Protein 6OR5 (pdb70)

Sequence (2058 aa):
DVLIEWVAIYPQIYDILEHINYVPSNTLQRLRLHQPWSKIDYDVWFLYASDEIRETCKVKYYGETKTYGEVFVLENERISQLHRLFVSERAEHLKNLLFDALPLVELGGNVFFNSHVPLPCSLVLTKSTQENLNRITPYLVQKRPILLAGPEGIGKKFLITQIAAKLGQQIIRIHLSDSTDPKMLIGTYTWQPGVLTQAVITGWILFTNIEHEVLSVLLPLLEKRQLVIPSRGETIYAKGSFQMFATSSMKTKILGQRLWQILDLTYQPDECVEVVSTLYPVLSIICPTLYSVYKDIFDLFSSKIYRRLCLRDFYKFIKRVAFLYHKVFKEAIDMFGAFIPSRDGFDLVVRNVAIELNIPPEKALQLPVFQNLEHNINIGRCSLKKLSTIRNSYAFTSSSLGLLEQLAAGVQTNEPLLLVGETGTGKTTTIQLLAGLLGQKVTVINMSQQTESSDMLGSTLGLPLHERFIDIFEQTFSSKKNAKFISMASTSARRFRWKTCLKIWKEACKLSKTVLNQVELRNQWAKFEKEVEDFEKVLTVEGALVKAVRSGHWVLLDEINLASLETLEPIGQLLSPHKNFRLFGCMNPEPSFRSRFTEIYVHSPDQNLDDLLSIIQKYIGSNEHVIREVAELYQVAKSLSLDPHYTVRTLSRTLSYVTEIAPIYGLRRSLYEGFCMSFLTLLDHTSESLLYNHVVRFTLNRDQQNAILKQIPKVPDYIAFCHYWLRRGPVEEQEHYIITPFVQKNLLNIARACSTRMPILIQGPTSSGKTSMIEYVAKKTGHKFVRINNHEHTDLQEYIGTYVTDDNGSLSFREGVLVEALRNGYWIVLDELNLAPTDVLEALNRLLDDNRELFIPQVLVKPHPEFMLFATQNPGRKHLSRAFRNRFLEIHFDDIPENELETILHKRCKIAPSYAAKIVQVFRELSLRRNSFATLRDLFRWAFREAVGYQQLAENGYMLLAERARDQKDKLAVQEVIEKVMSKVVWTRPMIRLFCLVWRCLLAKEPVLLVGDTGCGKTTVCQILAECLHKELHIINAHTENGDIIGAQRPVRNRSAVNYSLHSQLCEKFNVIDDLIEKFEKLNLIERQIIKHDGALVTAMKQFFLLDEISLADDSVLERLNSVLELSRTLTLAVSLTAKDGFAFFATMNPGGKKELSPALRNRFTEIWVPTEDILKIVEGKLHNNKIELARPLVEYAKWHANEYLYTDVISIRDVLSAVEFINACEILDLNLVLFNAVSMVFIDALLASLHAERQRCFAKLNELAHTDTTLMNASKVLRALQVLKPILLEGSPGVGKTSLITALARETGHQLVRINLSDQTDLMDLFGSDVPVEAPFLAAMRNGHWVLLDELNLASQSVLEGLNACLDHRNEAYIPELDKVFHPNFRVFAAQNPQGLPRSFINRFSVVYVEALKEKDMIEIAACNYHQVNEDWRLKIIKFMFRLQDNIEKDISGSPWEFNLRDTLRWLQLLNDAADYLEVMVLHRMRTVEDRVRTCELFKEVFDIDYEPRTIGFSLSSQCFKVGHSLLVRDQKTLLDSQNILQSQLPVLESVITCINKKWPCILVGDTATGKTCILRLLAAIAGAKIKEMAVNSDTDTMDLIDISRKASELFTDLSQQLLNIVIKYRNFDIFRETSLYTLTTSQAFTLLQKVVDQLDETLVHSLGDIHEKARKLLAEFSASPAGGYLLKAVEEGHWFVLDNANLCSPAVLDRLNSLLELIVNEKTTEDGHPKTIKPHPNFRLFLTVNPVYGELSRAMRNRGVEIFLLKEALTEIDKKQMSLLEPAPISSAVDTLASNISYIKYVFETMGNYMYIAHAIILALFSPRQLKLLRKVLTLKNLVQKIYCADYFNHMDLKASRFMDIYEYPVQLREVVGLIQTINDFQSVILTSHLELPETYASGLLFVSAHEILDLTEEVNTYLLKSASAVYGSTPSLWNLLNQFSKFLIEIASSNIVYKLDVIRHFLKLVVLWKNIYVWTSRFYCYTKMLGEWMFTKLLESFLPKDSLEKFSELQTVESLRHYLESLYKESQILEIAESLNSGKVNSVMRRLVSTEISN

Organism: Schizosaccharomyces pombe (strain 972 / ATCC 24843) (NCBI:txid284812)

Radius of gyration: 47.48 Å; Cα contacts (8 Å, |Δi|>4): 2976; chains: 1; bounding box: 121×160×94 Å

B-factor: mean 97.22, std 44.59, range [20.84, 339.74]

Foldseek 3Di:
DCLCVCCPLFACLVVVVVVVPNDADQVRLVPPVLDQDDFRLPCCCLFLAQFCSQLVPWGQCLVDHIDGNLCVLVVLQVSLVSLQVCVPVCSLVVVVVSVVVDAQWQAFLHTHHAPADAAPQPQDDDFLLNVVSVQPVRVLRNLAAEEEAEDPDPCVVVSVCSVCNSPNDDAAEAADDPVDDCPLVQRDPLHDHHNVVVCLQVHDYEYEPPPNLCVVQCVVCLVDNWGCPPFLFDTGDSPHSHRYYYYDNDDDDCCNVRGHYDYGDGDLLSLLVRVVVVVVVVVDCLLVLVVVLLVVVVVLCCVDDPEHCDSLLSVVLSLLVVVCVVPPCLVSCLLSVLVDQDVVSSVVSSVSSCVSPPDDDCVSVQHAFWPADQLTGDQDVATHRADDADDALADADSLLSVLLVSLRSCQVRPFFEAAAAADVCVVVSVQRSLNSSGAQDALAPQDQAVAADQQPHDDCDCLQVLLFLVLVLCVVQPHLLFCPLLLVCSAQCSLPVRQVNLVSLQQVLVVLVVSPVPVVSVVSSVVSSVVSVLVNVSVVDGHSVNCCQVRPHAQAHEAPVRHDPNCVVVVVSVVPPHDRYHPHYYHYPDNVSVNRGSYRYRDQPPDDLCSVLRLLCSLPVDDVLVVLVSVLLSVLQVCQVVPVVLDDCLSVVLSNQLVQCVVQLDDNLLSQLLSCLLSPQPHDDCVSVVVSCVSSCVSQDVVSVVVSFPSPVNLPPADWDDTSTHAHAADQAAADLLDADDLRVVVLVSVRSVQHGAEEEEAEAVLQCPVSSVVRVCSRHLDAELELEAWAQDDCCSAQNFDGADLRHHGGGPDGRNVVCLQPPNAYEPEQCLNPNSPCVVVVVVCVPDRFQCPVVRTGRPDDGRYHYYYHYDCPNRGDDVVVVPSGSYHYSYHDDQVSQLVSCVRVAPDDPQLSSVLSVLLVVLVVVPVDDSRCLLVNVLRNLPPDPDSVSSLVSSLVLVVFRPPDVVVNVVSNVSSVVRPLADDDDQCVVVLVVVVSCLVVLAAEEEEADDPFQQVVSVNRVCNVVVHDADEAEADRQQLCQQQKHDGQDDCPVVVVVVVVLVVAPPHVPVVSVVVSVVVVVNVVNVSSMGHNLSVLLVVAYAHEQCQRGDSVSLVQVLVCHDPAAFRADVGTGGGHPSHHHNYYHYDDVRRGGHVCSVVSHSYGYGYDCVVLVNLQSVADDPLHCLSVLVQVLLQCLQCPPVRDRDSPVLLVNVLRQLSNLPPDDDSLVSSVLSCVQRRQVVDVCCSVVVSVVSVVSSVVSPVFDLLVVLVVSVVSQLSGQFAEEAAEDDDPPCVSVVVCCVVPPNAAEQQAAAAEPADVCNQCPPSRSPCPSNLVCQVAAHAREYHDPQRYDVVVLVVLLQCGDLAFGQDDPSGGTRHNNSRHYYYYPDPDHRDPSSVSRGGYRYRYAADQVRLLVVCVVLCPLDPSVVLSLLSVLLVVVVVVCVPDDNPDPSDSDSVLSSVLSVVSNPQVQLNLLLVLLQRADVVSSVVSQVSCCVRVVDHNDDQFWFWQQDNQWTAIFRAIARQTQARSSDDADDLQQCSSQLRSVRVVVVVLFAAEAEAAPPQDRCVSVVVSCNSSRQAEDEDAQASLDDLQAALHLSSLVLVLLVVLLVLVSSLCSPPVDDDQCVSVLNVVSPDVVVVCVLVNVVSLVPDVSNVVSNVVNNVSVVVNVCVPDDDSDYNLVVCQQPQHEYEHEQNAHRDLVSVVLVVCPSVPFHFGDPDDDPDRRTRNPCNNYHNHYYHHVPDHGHDVNVVSRGRRRYGDHDCFDLSVCARVVSNPSAHQQPRSRVSNNLVRVLVVVLVLQPVPCLLSLLVSVQWRFPVSLVVLCVPQVVSVVNVVVSVVCVVPVCPCLVVLCCVVVVVRDHDDDGRGQQSVVSNCVVVVVVVPCSNVVSSLLSSLQSLLVVLLVVLVVLVVVSVVLSVQVVVHDHLVNLLSNLLSVLSVVLNDVVCSSVPVCSLLVVLVSLLSVVVVVVVVCPVVSLVVNVVSLVVPDDSCVSNVVSSVSSCVVNDPCSVVVSVVVLVVSLVVVQSSVCSRRRDRDGSVNVVSVVVNVD

InterPro domains:
  IPR002035 von Willebrand factor, type A [PS50234] (4505-4707)
  IPR003593 AAA+ ATPase domain [SM00382] (151-262)
  IPR003593 AAA+ ATPase domain [SM00382] (466-719)
  IPR003593 AAA+ ATPase domain [SM00382] (893-1042)
  IPR003593 AAA+ ATPase domain [SM00382] (1185-1391)
  IPR003593 AAA+ ATPase domain [SM00382] (1558-1710)
  IPR011704 ATPase, dynein-related, AAA domain [PF07728] (155-269)
  IPR011704 ATPase, dynein-related, AAA domain [PF07728] (469-515)
  IPR011704 ATPase, dynein-related, AAA domain [PF07728] (625-711)
  IPR011704 ATPase, dynein-related, AAA domain [PF07728] (897-1032)
  IPR011704 ATPase, dynein-related, AAA domain [PF07728] (1188-1234)
  IPR011704 ATPase, dynein-related, AAA domain [PF07728] (1290-1382)
  IPR011704 ATPase, dynein-related, AAA domain [PF07728] (1562-1700)
  IPR011704 ATPase, dynein-related, AAA domain [PF07728] (2007-2095)
  IPR012099 Midasin [PIRSF010340] (1-4716)
  IPR027417 P-loop containing nucleoside triphosphate hydrolase [G3DSA:3.40.50.300] (137-291)
  IPR027417 P-loop containing nucleoside triphosphate hydrolase [G3DSA:3.40.50.300] (455-727)
  IPR027417 P-loop containing nucleoside triphosphate hydrolase [G3DSA:3.40.50.300] (879-1050)
  IPR027417 P-loop containing nucleoside triphosphate hydrolase [G3DSA:3.40.50.300] (1160-1386)
  IPR027417 P-loop containing nucleoside triphosphate hydrolase [G3DSA:3.40.50.300] (1547-1717)

Nearest PDB structures (foldseek):
  6or5-assembly1_A  TM=1.000E+00  e=0.000E+00  Schizosaccharomyces pombe
  6orb-assembly1_A  TM=8.348E-01  e=0.000E+00  Schizosaccharomyces pombe
  8ptk-assembly1_e  TM=3.835E-01  e=3.503E-18  Homo sapiens
  7ksl-assembly1_F  TM=4.244E-01  e=6.475E-04  Homo sapiens
  7ksm-assembly1_F  TM=3.230E-01  e=1.663E-04  Homo sapiens

Secondary structure (DSSP, 8-state):
-GGGGGTTTS-THHHHHHHHS----HHHHHHTT--SS----S-THHHH-SSTTGGGS--S-TTSS---STTHHHHTTHHHHHHHHTT--THHHHHHHHT------B-SSS-B--TT---------SSHHHHHHHHHHHHHHHT--B-----TTS-HHHHHHHHHHHTT----EEE--TT--STTTT--------SHHHHHHH--EEEES----TTTTTHHHHHSS----TTTT------S---EEEE-SS--STHHHHSB-------GGGHHHHHHHH-GGG-STHHHHHHHHHHHHHHHH---------HHHHHHHHHHHHHHTT--THHHHHHTT---SSHHHHHHHHHHHHHHSSS--TTGGG------SSS----SS------S---------HHHHHHHHHHHHHHHHT--B----SSS-HHHHHHHHHHHHT---EE--BTTSS-SHHHH----SHHHHHHHHHHHHHHHSS-TTTSHHHHHHHHHTTTT-TTTHHHHHHHHHHHHHHT---HHHHHHHHHHHHHHHHHHHH-----HHHHHHHHT-EE--B-TTS--S-THHHHHHHH---SS---B-B-----SSTTSS-------TT-SSSHHHHHHHHHH---HHHHHHHHHHHHHHHGGG----S-TTHHHHHHHHHHHTTTTT--HHHHHHHHHHTTSSS-S-THHHHHHHHHHHHH--HHHHHHHT--TTTS------SSS------------S----HHHHHHHHHHHHHTT---EEEES-STT-HHHHHHHHHTSSS---EEEE--SS--HHHHT------SSS--SS---SHHHHHHS---EEEETGGG--SSHHHHHHHTTTSSS------------SS--EEE------SPPPTTGGGSS--EE-----HHHHHHHHHHHS---TTHHHHHHHHHHHHHHH------HHHHHHHHHH---SSHHHHHHHHHHHHTSS-SSHHHHHHHHHHHHH-------HHHHHHHHHHHHHHHHT-----BS-TTSSHHHHHHHHHHHTT---EEEE----TTHHHH---PPPPTHHHHHHHHHHTTSSS---HHHHHHHHH--HHHHHHT----HHHHHHH--EEEESGGGS-SHHHHHHHHHHSS---B----B----SS----------------HHHHHTS---B---HHHHHHHHHHS-SS--TTHHHHHHHHHHHHHHSS------HHHHHHHHHHHHT--SS-HHHHHHHHHIIIIITT--THHHHHHHHHHHHHHHH---SHHHHHHHHHHHHHTSSSPEEE---TT--THHHHTTTTTSTT--EEEEE--SS--THHHH--------HHHHHHHS--EEEEE-GGGS-TTHHHHHHHHT-SSPP--SSSSS----TT--EEE--------TTTTTTSEEE------HHHHHHHHTTTTTSS-HHHHHHHHHHHHHHHHHHTTS---------HHHHHHHHHHHTT---HHHHTTSS---SHHHHHHHHHHHHHHH-S---------EE-SS-EE-SS-----------------GGGHHHHHHHHHHHHTT--EEE-S-TTSSSHHHHHHHHHHHT--EEEEETTS---HHHH--HHHHHHHHHHHHHHHHHHHHHHSTT---THHHHHHHHT---TTHHHHHHHHHH--HHHHHHHHHHHHHHHHGGGTTS------HHHHTTSS-EEEEETTTSS-HHHHHHHHHHH------SSS-SS--------TT--EEEE--SSSPPPPHHHHTTSEE--------HHHHHHHTTTSSS--SS--SSHHHHHHHHHHHHTTS----HHHHHHHHHHHS-HHHHHHHHHT--HHHHHHHHHHHHHHHSSSSHHHHHHHHHHSS---SS---SHHHHHHSTTTTTTT--HHHHHHHHHHHHHHHHHHHHHHHHH--HHHHHHHTT---S-SHHHHHHHHHHHHHHHH--HHHHT--HHHHHHHHHHHHHHHHHH--THHHHHHHHHHHHH---HHHHHHHHHHHHHHHH----HHHHHHHHHHHHHHHHHHHHHHHTSSS--HHHHHHHHHHH-

GO terms:
  GO:0016887 ATP hydrolysis activity (F, EXP)
  GO:1902626 assembly of large subunit precursor of preribosome (P, EXP)
  GO:0120330 rixosome complex (C, IPI)

Solvent-accessible surface area: 121661 Å² total; per-residue (Å²): 132,83,52,41,96,43,28,100,44,49,39,52,49,40,58,43,65,45,82,88,88,76,100,74,67,66,50,40,27,74,60,70,64,90,76,96,78,92,77,61,86,90,61,40,56,93,36,26,14,44,46,67,66,22,29,59,53,69,30,58,52,51,74,92,66,85,55,57,34,27,12,53,37,66,52,58,40,64,66,18,58,43,40,48,66,60,95,124,144,70,67,32,62,61,34,73,69,49,66,94,120,141,84,53,86,38,89,62,60,49,44,47,45,42,89,74,71,93,52,108,63,93,67,87,66,103,38,30,49,52,65,28,58,64,58,57,19,66,24,77,40,64,67,50,32,29,31,28,44,19,90,110,65,47,35,41,81,48,58,46,54,24,62,13,19,84,32,24,28,89,42,64,82,63,42,46,48,98,79,56,78,60,53,61,40,45,16,69,72,152,115,60,98,18,56,60,37,48,24,27,79,100,33,30,26,26,36,41,57,54,63,107,87,61,71,31,64,61,44,42,52,59,92,34,60,29,40,80,38,103,79,59,38,57,73,40,94,20,95,63,56,35,42,60,32,35,33,39,73,68,99,102,58,73,47,56,80,64,12,48,79,39,86,35,74,66,66,74,90,39,44,53,68,48,29,46,80,85,30,86,102,37,89,67,71,72,40,38,44,54,49,60,25,33,62,39,52,50,70,71,62,118,150,89,76,101,73,78,68,49,53,70,48,40,58,52,40,36,56,48,44,56,70,46,68,103,130,149,54,48,62,32,49,62,65,71,27,45,59,38,116,42,88,79,30,43,61,55,43,42,65,29,25,40,87,55,53,86,98,94,60,75,92,56,76,96,131,121,80,59,68,70,94,89,60,12,22,43,24,35,120,26,69,39,90,26,75,100,86,94,97,152,78,85,97,67,24,89,47,30,43,40,50,36,25,46,55,27,54,24,85,74,47,100,58,27,31,27,31,34,32,111,55,78,37,34,49,59,50,38,49,55,41,32,39,49,34,12,32,72,52,63,37,73,41,79,28,57,74,55,65,35,55,63,36,42,64,86,156,63,90,48,42,51,63,45,23,54,53,47,33,64,32,40,76,79,70,36,59,63,72,55,10,31,71,45,54,43,54,45,40,81,26,38,84,96,57,54,72,44,31,33,63,40,27,63,58,48,29,64,38,30,72,84,78,129,139,81,79,74,52,60,62,59,28,60,65,38,32,66,64,22,63,65,50,41,72,80,64,118,124,93,4,53,57,57,56,11,60,96,84,35,12,14,32,16,42,28,35,64,69,67,61,66,103,28,67,42,70,37,35,48,66,82,90,127,149,81,112,83,71,38,57,44,17,15,30,56,114,111,100,75,50,63,60,77,32,63,49,29,48,52,93,66,66,56,97,72,102,68,21,30,39,49,62,26,64,71,47,64,60,132,103,86,72,39,60,58,37,35,65,20,54,26,52,54,50,67,62,58,89,84,128,122,88,75,56,56,46,59,55,62,68,18,33,63,44,23,58,59,47,37,105,64,41,30,63,81,24,39,14,41,48,41,15,28,51,76,58,36,50,70,78,112,67,73,76,56,41,63,60,28,61,58,29,13,43,84,41,83,110,88,83,50,59,63,67,67,67,66,17,83,87,23,40,74,132,113,53,58,40,98,56,82,23,35,35,55,39,113,87,113,46,84,96,81,104,58,78,77,29,91,49,51,51,64,49,38,57,58,53,31,59,50,60,80,61,133,83,33,33,30,35,17,45,85,48,51,21,36,57,67,44,46,44,50,48,18,23,55,17,29,16,60,45,40,62,45,64,30,32,51,84,18,67,63,76,51,43,48,10,66,41,90,35,74,82,81,35,38,48,68,81,59,66,27,50,51,44,50,16,24,87,66,36,38,12,26,20,59,24,40,44,28,43,34,34,93,65,35,50,46,67,59,62,69,52,74,91,52,108,36,40,43,90,63,140,103,72,66,40,83,43,95,84,27,60,73,35,30,24,39,50,75,150,123,97,71,97,65,56,79,81,61,74,86,74,32,72,61,39,51,42,88,76,68,58,70,77,20,45,36,62,47,44,42,77,89,17,105,69,49,103,74,45,31,50,39,54,25,60,32,57,50,39,59,70,79,91,119,161,107,77,99,26,54,57,45,49,61,47,21,40,86,57,41,104,41,88,51,81,81,48,22,43,60,30,41,37,65,46,68,60,28,51,42,103,59,84,80,69,34,64,59,46,61,63,33,28,80,94,79,128,119,83,77,110,48,92,96,44,53,92,33,46,65,52,48,60,65,22,69,94,57,81,41,31,23,34,32,45,18,54,94,70,49,32,60,80,69,24,40,62,43,47,22,59,89,71,100,65,86,48,53,79,56,95,48,122,137,76,72,28,54,32,37,37,47,42,91,88,57,59,92,67,83,64,67,75,56,32,69,66,38,33,83,92,42,85,86,59,156,104,88,79,34,49,64,49,40,77,91,123,124,54,71,65,64,58,84,57,49,110,77,10,44,41,42,57,16,20,88,114,42,22,18,42,43,51,43,39,50,49,48,65,81,35,41,63,45,53,52,61,47,35,81,113,66,26,43,40,85,104,139,69,75,78,32,79,70,95,53,38,40,61,38,21,19,23,57,76,98,114,68,51,76,55,12,79,67,41,60,40,52,23,49,40,36,48,65,111,124,86,52,53,26,64,54,21,68,67,65,31,45,111,88,59,74,77,34,22,66,28,43,41,64,28,31,58,49,35,19,71,84,55,100,83,64,120,62,63,63,56,83,52,42,62,58,22,15,58,40,43,52,38,46,113,84,87,70,76,70,57,26,29,52,58,16,38,46,64,37,48,38,64,78,102,131,85,69,44,68,65,53,46,62,59,45,52,54,37,42,67,92,44,103,157,51,70,29,52,56,64,30,40,62,46,52,69,57,26,78,68,40,92,42,23,33,14,45,53,34,94,88,74,80,59,56,65,63,55,74,66,44,17,101,98,40,117,82,38,64,70,27,78,37,81,35,51,77,111,31,44,34,66,78,51,43,35,105,88,87,42,71,149,101,72,44,29,53,10,41,67,64,37,14,32,17,35,34,38,36,52,57,55,39,50,97,61,29,33,51,25,69,60,43,68,50,62,98,78,70,19,81,31,92,82,77,60,81,55,59,92,62,117,88,37,65,43,32,24,28,47,49,92,137,110,59,59,91,80,43,67,78,68,33,38,74,24,46,38,93,94,73,52,74,86,11,31,50,59,78,31,72,104,37,47,106,58,31,72,73,84,56,28,58,44,46,29,61,36,31,56,61,48,27,74,64,44,92,84,84,110,71,116,92,100,65,61,57,46,65,65,56,30,63,62,25,23,72,67,63,56,89,118,136,61,71,49,46,59,75,76,44,46,53,34,79,58,83,82,15,36,66,58,40,39,63,49,38,47,90,58,59,86,72,93,66,93,99,73,48,20,15,81,33,55,47,59,90,42,27,34,22,43,106,22,65,39,95,20,94,93,29,62,50,76,64,111,63,55,56,52,50,35,48,24,88,41,48,12,25,40,26,46,17,71,79,79,99,46,35,20,29,32,30,20,55,73,94,41,42,28,82,47,43,38,40,36,51,18,21,52,39,12,34,34,59,58,80,56,49,31,27,50,84,41,61,56,90,60,49,78,92,56,46,26,66,34,34,60,43,34,63,62,49,31,63,45,48,60,72,48,58,51,94,64,89,96,91,69,113,70,50,57,58,32,31,70,61,20,75,124,106,106,40,85,81,49,71,66,53,34,61,49,43,82,125,115,85,67,60,64,76,39,19,71,70,39,49,63,56,25,74,70,51,86,65,72,106,79,105,84,108,104,78,57,50,54,59,13,34,62,58,43,20,18,32,24,39,32,59,28,20,56,29,51,79,73,30,42,60,58,60,33,81,47,60,118,73,72,41,88,58,103,108,50,109,108,83,76,58,84,41,46,87,42,44,92,73,36,45,72,25,36,26,26,28,74,98,49,50,84,54,54,67,70,39,52,37,54,37,35,62,22,25,38,84,98,84,80,32,92,51,9,50,51,20,82,79,19,88,69,52,54,61,24,39,39,40,43,79,31,31,52,5,22,32,57,17,52,33,69,41,54,67,82,70,86,121,150,91,58,47,39,54,40,19,31,64,77,46,47,53,31,58,73,14,53,68,31,55,54,88,86,107,131,64,64,78,69,44,47,70,40,32,72,56,34,97,80,61,66,50,88,55,37,46,56,47,46,62,70,42,48,72,101,55,80,68,97,114,90,79,40,39,51,36,47,50,27,26,70,40,44,71,50,35,82,76,94,82,39,55,36,40,43,47,59,45,42,36,44,36,37,38,29,11,59,59,34,35,68,63,29,69,82,51,112,114,76,41,64,48,10,25,67,41,85,132,120,94,101,47,35,52,21,57,37,59,57,32,36,18,63,11,34,43,67,54,43,87,105,87,77,40,56,83,84,114,64,21,64,50,58,46,54,40,42,30,27,56,56,30,44,81,82,84,68,150,70,75,71,64,47,42,69,55,60,33,60,35,46,87,97,156,81,77,60,43,50,29,27,61,66,7,43,66,54,20,63,87,71,97,142,93,61,46,64,67,53,36,64,58,55,39,66,65,36,41,64,32,19,48,70,32,15,55,71,56,37,41,64,100,71,24,38,59,29,67,53,30,61,73,63,74,89,129

Structure (mmCIF, N/CA/C/O backbone):
data_6OR5
#
_entry.id   6OR5
#
_cell.length_a   1.00
_cell.length_b   1.00
_cell.length_c   1.00
_cell.angle_alpha   90.00
_cell.angle_beta   90.00
_cell.angle_gamma   90.00
#
_symmetry.space_group_name_H-M   'P 1'
#
loop_
_entity.id
_entity.type
_entity.pdbx_description
1 polymer Midasin
2 non-polymer 'PHOSPHOAMINOPHOSPHONIC ACID-ADENYLATE ESTER'
#
loop_
_atom_site.group_PDB
_atom_site.id
_atom_site.type_symbol
_atom_site.label_atom_id
_atom_site.label_alt_id
_atom_site.label_comp_id
_atom_site.label_asym_id
_atom_site.label_entity_id
_atom_site.label_seq_id
_atom_site.pdbx_PDB_ins_code
_atom_site.Cartn_x
_atom_site.Cartn_y
_atom_site.Cartn_z
_atom_site.occupancy
_atom_site.B_iso_or_equiv
_atom_site.auth_seq_id
_atom_site.auth_comp_id
_atom_site.auth_asym_id
_atom_site.auth_atom_id
_atom_site.pdbx_PDB_model_num
ATOM 1 N N . ASP A 1 2 ? 199.05900 156.35100 113.87200 1.000 68.97000 2 ASP A N 1
ATOM 2 C CA . ASP A 1 2 ? 200.25400 157.18000 113.82500 1.000 68.97000 2 ASP A CA 1
ATOM 3 C C . ASP A 1 2 ? 200.40300 158.00300 115.10200 1.000 68.97000 2 ASP A C 1
ATOM 4 O O . ASP A 1 2 ? 200.39700 157.45700 116.20100 1.000 68.97000 2 ASP A O 1
ATOM 6 N N . VAL A 1 3 ? 200.50200 159.32700 114.95700 1.000 67.81000 3 VAL A N 1
ATOM 7 C CA . VAL A 1 3 ? 200.88000 160.18300 116.07500 1.000 67.81000 3 VAL A CA 1
ATOM 8 C C . VAL A 1 3 ? 199.76400 160.40900 117.07800 1.000 67.81000 3 VAL A C 1
ATOM 9 O O . VAL A 1 3 ? 199.97200 161.11300 118.06900 1.000 67.81000 3 VAL A O 1
ATOM 11 N N . LEU A 1 4 ? 198.58800 159.82000 116.85800 1.000 63.61000 4 LEU A N 1
ATOM 12 C CA . LEU A 1 4 ? 197.49900 159.90600 117.82400 1.000 63.61000 4 LEU A CA 1
ATOM 13 C C . LEU A 1 4 ? 197.75400 159.05000 119.05100 1.000 63.61000 4 LEU A C 1
ATOM 14 O O . LEU A 1 4 ? 197.06700 159.21100 120.06400 1.000 63.61000 4 LEU A O 1
ATOM 16 N N . ILE A 1 5 ? 198.78000 158.19800 119.01100 1.000 58.14000 5 ILE A N 1
ATOM 17 C CA . ILE A 1 5 ? 199.26800 157.55700 120.22400 1.000 58.14000 5 ILE A CA 1
ATOM 18 C C . ILE A 1 5 ? 199.90500 158.58100 121.14800 1.000 58.14000 5 ILE A C 1
ATOM 19 O O . ILE A 1 5 ? 200.20200 158.27600 122.30700 1.000 58.14000 5 ILE A O 1
ATOM 21 N N . GLU A 1 6 ? 200.17500 159.78100 120.63000 1.000 65.41000 6 GLU A N 1
ATOM 22 C CA . GLU A 1 6 ? 200.31900 161.02000 121.37400 1.000 65.41000 6 GLU A CA 1
ATOM 23 C C . GLU A 1 6 ? 199.30700 161.10900 122.50000 1.000 65.41000 6 GLU A C 1
ATOM 24 O O . GLU A 1 6 ? 199.68000 161.24300 123.66400 1.000 65.41000 6 GLU A O 1
ATOM 26 N N . TRP A 1 7 ? 198.02500 160.98900 122.18100 1.000 65.61000 7 TRP A N 1
ATOM 27 C CA . TRP A 1 7 ? 197.05800 160.96200 123.26900 1.000 65.61000 7 TRP A CA 1
ATOM 28 C C . TRP A 1 7 ? 196.69600 159.54700 123.67500 1.000 65.61000 7 TRP A C 1
ATOM 29 O O . TRP A 1 7 ? 195.51900 159.31000 123.97300 1.000 65.61000 7 TRP A O 1
ATOM 31 N N . VAL A 1 8 ? 197.66700 158.62200 123.66100 1.000 58.55000 8 VAL A N 1
ATOM 32 C CA . VAL A 1 8 ? 197.42500 157.18700 123.79300 1.000 58.55000 8 VAL A CA 1
ATOM 33 C C . VAL A 1 8 ? 196.72800 156.83500 125.09500 1.000 58.55000 8 VAL A C 1
ATOM 34 O O . VAL A 1 8 ? 195.58700 156.36200 125.08400 1.000 58.55000 8 VAL A O 1
ATOM 36 N N . ALA A 1 9 ? 197.37500 157.06000 126.23100 1.000 48.02000 9 ALA A N 1
ATOM 37 C CA . ALA A 1 9 ? 196.71100 156.74100 127.48200 1.000 48.02000 9 ALA A CA 1
ATOM 38 C C . ALA A 1 9 ? 195.93300 157.91800 128.02900 1.000 48.02000 9 ALA A C 1
ATOM 39 O O . ALA A 1 9 ? 195.49800 157.86400 129.18500 1.000 48.02000 9 ALA A O 1
ATOM 41 N N . ILE A 1 10 ? 195.75700 158.97000 127.22900 1.000 56.90000 10 ILE A N 1
ATOM 42 C CA . ILE A 1 10 ? 195.05700 160.17900 127.64500 1.000 56.90000 10 ILE A CA 1
ATOM 43 C C . ILE A 1 10 ? 193.60100 159.84200 127.90200 1.000 56.90000 10 ILE A C 1
ATOM 44 O O . ILE A 1 10 ? 193.12300 159.92900 129.03600 1.000 56.90000 10 ILE A O 1
ATOM 46 N N . TYR A 1 11 ? 192.90700 159.41900 126.86600 1.000 56.55000 11 TYR A N 1
ATOM 47 C CA . TYR A 1 11 ? 191.61600 158.77700 127.01800 1.000 56.55000 11 TYR A CA 1
ATOM 48 C C . TYR A 1 11 ? 191.86700 157.30500 127.28700 1.000 56.55000 11 TYR A C 1
ATOM 49 O O . TYR A 1 11 ? 193.00700 156.84500 127.35000 1.000 56.55000 11 TYR A O 1
ATOM 51 N N . PRO A 1 12 ? 190.82700 156.52700 127.44200 1.000 62.02000 12 PRO A N 1
ATOM 52 C CA . PRO A 1 12 ? 191.01600 155.09200 127.66900 1.000 62.02000 12 PRO A CA 1
ATOM 53 C C . PRO A 1 12 ? 191.43600 154.34800 126.42000 1.000 62.02000 12 PRO A C 1
ATOM 54 O O . PRO A 1 12 ? 191.80000 154.94200 125.40100 1.000 62.02000 12 PRO A O 1
ATOM 56 N N . GLN A 1 13 ? 191.35800 153.02500 126.48500 1.000 73.68000 13 GLN A N 1
ATOM 57 C CA . GLN A 1 13 ? 191.99800 152.15200 125.50900 1.000 73.68000 13 GLN A CA 1
ATOM 58 C C . GLN A 1 13 ? 191.27400 152.07400 124.16900 1.000 73.68000 13 GLN A C 1
ATOM 59 O O . GLN A 1 13 ? 191.52000 151.14300 123.39400 1.000 73.68000 13 GLN A O 1
ATOM 61 N N . ILE A 1 14 ? 190.34700 153.00500 123.92400 1.000 74.35000 14 ILE A N 1
ATOM 62 C CA . ILE A 1 14 ? 189.80000 153.22800 122.58900 1.000 74.35000 14 ILE A CA 1
ATOM 63 C C . ILE A 1 14 ? 190.92100 153.41200 121.57600 1.000 74.35000 14 ILE A C 1
ATOM 64 O O . ILE A 1 14 ? 190.91900 152.80300 120.49900 1.000 74.35000 14 ILE A O 1
ATOM 66 N N . TYR A 1 15 ? 191.90100 154.25000 121.91400 1.000 69.16000 15 TYR A N 1
ATOM 67 C CA . TYR A 1 15 ? 193.06400 154.39800 121.05400 1.000 69.16000 15 TYR A CA 1
ATOM 68 C C . TYR A 1 15 ? 193.88400 153.11900 121.00400 1.000 69.16000 15 TYR A C 1
ATOM 69 O O . TYR A 1 15 ? 194.41300 152.76500 119.94500 1.000 69.16000 15 TYR A O 1
ATOM 71 N N . ASP A 1 16 ? 193.96600 152.39500 122.12200 1.000 68.59000 16 ASP A N 1
ATOM 72 C CA . ASP A 1 16 ? 194.64500 151.10600 122.10900 1.000 68.59000 16 ASP A CA 1
ATOM 73 C C . ASP A 1 16 ? 193.88100 150.08600 121.28000 1.000 68.59000 16 ASP A C 1
ATOM 74 O O . ASP A 1 16 ? 194.49000 149.22800 120.63500 1.000 68.59000 16 ASP A O 1
ATOM 76 N N . ILE A 1 17 ? 192.55700 150.19400 121.23600 1.000 63.65000 17 ILE A N 1
ATOM 77 C CA . ILE A 1 17 ? 191.78700 149.28200 120.40500 1.000 63.65000 17 ILE A CA 1
ATOM 78 C C . ILE A 1 17 ? 191.97000 149.61900 118.93500 1.000 63.65000 17 ILE A C 1
ATOM 79 O O . ILE A 1 17 ? 192.05800 148.72500 118.08500 1.000 63.65000 17 ILE A O 1
ATOM 81 N N . LEU A 1 18 ? 192.02500 150.91200 118.61500 1.000 65.50000 18 LEU A N 1
ATOM 82 C CA . LEU A 1 18 ? 192.28700 151.33100 117.24600 1.000 65.50000 18 LEU A CA 1
ATOM 83 C C . LEU A 1 18 ? 193.66600 150.89400 116.79800 1.000 65.50000 18 LEU A C 1
ATOM 84 O O . LEU A 1 18 ? 193.87300 150.58400 115.62000 1.000 65.50000 18 LEU A O 1
ATOM 86 N N . GLU A 1 19 ? 194.61400 150.86200 117.73000 1.000 71.31000 19 GLU A N 1
ATOM 87 C CA . GLU A 1 19 ? 195.90700 150.25500 117.45700 1.000 71.31000 19 GLU A CA 1
ATOM 88 C C . GLU A 1 19 ? 195.76900 148.75800 117.22100 1.000 71.31000 19 GLU A C 1
ATOM 89 O O . GLU A 1 19 ? 196.41400 148.20100 116.32600 1.000 71.31000 19 GLU A O 1
ATOM 91 N N . HIS A 1 20 ? 194.91900 148.09600 118.00500 1.000 73.63000 20 HIS A N 1
ATOM 92 C CA . HIS A 1 20 ? 194.72400 146.66000 117.85400 1.000 73.63000 20 HIS A CA 1
ATOM 93 C C . HIS A 1 20 ? 194.01400 146.30300 116.55900 1.000 73.63000 20 HIS A C 1
ATOM 94 O O . HIS A 1 20 ? 194.03000 145.13500 116.16300 1.000 73.63000 20 HIS A O 1
ATOM 96 N N . ILE A 1 21 ? 193.37300 147.26700 115.90500 1.000 72.04000 21 ILE A N 1
ATOM 97 C CA . ILE A 1 21 ? 192.98100 147.06700 114.51600 1.000 72.04000 21 ILE A CA 1
ATOM 98 C C . ILE A 1 21 ? 194.22400 146.90900 113.65100 1.000 72.04000 21 ILE A C 1
ATOM 99 O O . ILE A 1 21 ? 194.45000 145.85800 113.04500 1.000 72.04000 21 ILE A O 1
ATOM 101 N N . ASN A 1 22 ? 195.06900 147.93700 113.62200 1.000 72.03000 22 ASN A N 1
ATOM 102 C CA . ASN A 1 22 ? 196.30700 147.88800 112.84700 1.000 72.03000 22 ASN A CA 1
ATOM 103 C C . ASN A 1 22 ? 197.26500 148.93400 113.38500 1.000 72.03000 22 ASN A C 1
ATOM 104 O O . ASN A 1 22 ? 196.95700 150.12700 113.32200 1.000 72.03000 22 ASN A O 1
ATOM 106 N N . TYR A 1 23 ? 198.41800 148.50400 113.89900 1.000 69.74000 23 TYR A N 1
ATOM 107 C CA . TYR A 1 23 ? 199.44000 149.44700 114.34100 1.000 69.74000 23 TYR A CA 1
ATOM 108 C C . TYR A 1 23 ? 200.80200 148.78100 114.31600 1.000 69.74000 23 TYR A C 1
ATOM 109 O O . TYR A 1 23 ? 200.91700 147.55700 114.37100 1.000 69.74000 23 TYR A O 1
ATOM 111 N N . VAL A 1 24 ? 201.83300 149.61600 114.26400 1.000 63.82000 24 VAL A N 1
ATOM 112 C CA . VAL A 1 24 ? 203.21600 149.15500 114.22600 1.000 63.82000 24 VAL A CA 1
ATOM 113 C C . VAL A 1 24 ? 204.02500 149.96100 115.23000 1.000 63.82000 24 VAL A C 1
ATOM 114 O O . VAL A 1 24 ? 203.49000 150.88500 115.85400 1.000 63.82000 24 VAL A O 1
ATOM 116 N N . PRO A 1 25 ? 205.29400 149.65200 115.42100 1.000 57.92000 25 PRO A N 1
ATOM 117 C CA . PRO A 1 25 ? 206.09200 150.42400 116.37900 1.000 57.92000 25 PRO A CA 1
ATOM 118 C C . PRO A 1 25 ? 206.91500 151.53300 115.74400 1.000 57.92000 25 PRO A C 1
ATOM 119 O O . PRO A 1 25 ? 206.96600 151.67600 114.51900 1.000 57.92000 25 PRO A O 1
ATOM 121 N N . SER A 1 26 ? 207.54900 152.32900 116.59600 1.000 50.59000 26 SER A N 1
ATOM 122 C CA . SER A 1 26 ? 208.58400 153.29200 116.22800 1.000 50.59000 26 SER A CA 1
ATOM 123 C C . SER A 1 26 ? 209.53500 153.37800 117.41500 1.000 50.59000 26 SER A C 1
ATOM 124 O O . SER A 1 26 ? 209.53800 152.49900 118.28000 1.000 50.59000 26 SER A O 1
ATOM 126 N N . ASN A 1 27 ? 210.35800 154.41900 117.46400 1.000 41.04000 27 ASN A N 1
ATOM 127 C CA . ASN A 1 27 ? 211.26300 154.54000 118.59600 1.000 41.04000 27 ASN A CA 1
ATOM 128 C C . ASN A 1 27 ? 210.50900 154.95900 119.84300 1.000 41.04000 27 ASN A C 1
ATOM 129 O O . ASN A 1 27 ? 210.37600 154.19000 120.80300 1.000 41.04000 27 ASN A O 1
ATOM 131 N N . THR A 1 28 ? 209.95800 156.16300 119.82200 1.000 42.75000 28 THR A N 1
ATOM 132 C CA . THR A 1 28 ? 209.23200 156.65500 120.97500 1.000 42.75000 28 THR A CA 1
ATOM 133 C C . THR A 1 28 ? 207.84500 156.05400 121.07200 1.000 42.75000 28 THR A C 1
ATOM 134 O O . THR A 1 28 ? 207.25700 156.06300 122.15600 1.000 42.75000 28 THR A O 1
ATOM 136 N N . LEU A 1 29 ? 207.31700 155.53400 119.96700 1.000 43.77000 29 LEU A N 1
ATOM 137 C CA . LEU A 1 29 ? 206.01300 154.88700 120.00400 1.000 43.77000 29 LEU A CA 1
ATOM 138 C C . LEU A 1 29 ? 206.08900 153.58900 120.78300 1.000 43.77000 29 LEU A C 1
ATOM 139 O O . LEU A 1 29 ? 205.38300 153.40400 121.78000 1.000 43.77000 29 LEU A O 1
ATOM 141 N N . GLN A 1 30 ? 206.97800 152.69000 120.36200 1.000 44.52000 30 GLN A N 1
ATOM 142 C CA . GLN A 1 30 ? 207.19700 151.46500 121.11300 1.000 44.52000 30 GLN A CA 1
ATOM 143 C C . GLN A 1 30 ? 207.83500 151.73300 122.45700 1.000 44.52000 30 GLN A C 1
ATOM 144 O O . GLN A 1 30 ? 207.78300 150.86600 123.33200 1.000 44.52000 30 GLN A O 1
ATOM 146 N N . ARG A 1 31 ? 208.45400 152.89700 122.64000 1.000 44.25000 31 ARG A N 1
ATOM 147 C CA . ARG A 1 31 ? 208.73400 153.32800 123.99700 1.000 44.25000 31 ARG A CA 1
ATOM 148 C C . ARG A 1 31 ? 207.44300 153.54500 124.76200 1.000 44.25000 31 ARG A C 1
ATOM 149 O O . ARG A 1 31 ? 207.33200 153.16200 125.93000 1.000 44.25000 31 ARG A O 1
ATOM 151 N N . LEU A 1 32 ? 206.44700 154.13700 124.11500 1.000 46.99000 32 LEU A N 1
ATOM 152 C CA . LEU A 1 32 ? 205.27600 154.59300 124.85600 1.000 46.99000 32 LEU A CA 1
ATOM 153 C C . LEU A 1 32 ? 204.27600 153.46500 125.08900 1.000 46.99000 32 LEU A C 1
ATOM 154 O O . LEU A 1 32 ? 204.06400 153.03300 126.22600 1.000 46.99000 32 LEU A O 1
ATOM 156 N N . ARG A 1 33 ? 203.68200 152.95100 124.01400 1.000 53.11000 33 ARG A N 1
ATOM 157 C CA . ARG A 1 33 ? 202.48100 152.14100 124.16800 1.000 53.11000 33 ARG A CA 1
ATOM 158 C C . ARG A 1 33 ? 202.78400 150.73300 124.63600 1.000 53.11000 33 ARG A C 1
ATOM 159 O O . ARG A 1 33 ? 201.89000 150.05200 125.14200 1.000 53.11000 33 ARG A O 1
ATOM 161 N N . LEU A 1 34 ? 204.02000 150.29300 124.52000 1.000 53.42000 34 LEU A N 1
ATOM 162 C CA . LEU A 1 34 ? 204.32200 148.89900 124.77400 1.000 53.42000 34 LEU A CA 1
ATOM 163 C C . LEU A 1 34 ? 204.50900 148.59600 126.24100 1.000 53.42000 34 LEU A C 1
ATOM 164 O O . LEU A 1 34 ? 204.85900 147.46700 126.58900 1.000 53.42000 34 LEU A O 1
ATOM 166 N N . HIS A 1 35 ? 204.27100 149.55600 127.12300 1.000 48.97000 35 HIS A N 1
ATOM 167 C CA . HIS A 1 35 ? 204.56500 149.37100 128.53200 1.000 48.97000 35 HIS A CA 1
ATOM 168 C C . HIS A 1 35 ? 203.44400 148.67200 129.28500 1.000 48.97000 35 HIS A C 1
ATOM 169 O O . HIS A 1 35 ? 203.35900 148.80800 130.50900 1.000 48.97000 35 HIS A O 1
ATOM 171 N N . GLN A 1 36 ? 202.59300 147.91500 128.59900 1.000 42.15000 36 GLN A N 1
ATOM 172 C CA . GLN A 1 36 ? 201.40200 147.32100 129.19500 1.000 42.15000 36 GLN A CA 1
ATOM 173 C C . GLN A 1 36 ? 201.73300 146.24900 130.22700 1.000 42.15000 36 GLN A C 1
ATOM 174 O O . GLN A 1 36 ? 202.90000 145.87500 130.38300 1.000 42.15000 36 GLN A O 1
ATOM 176 N N . PRO A 1 37 ? 200.73100 145.72200 130.93600 1.000 49.98000 37 PRO A N 1
ATOM 177 C CA . PRO A 1 37 ? 201.01200 144.93700 132.14900 1.000 49.98000 37 PRO A CA 1
ATOM 178 C C . PRO A 1 37 ? 201.62500 143.57300 131.90600 1.000 49.98000 37 PRO A C 1
ATOM 179 O O . PRO A 1 37 ? 202.09300 142.96600 132.87700 1.000 49.98000 37 PRO A O 1
ATOM 181 N N . TRP A 1 38 ? 201.64400 143.07700 130.66800 1.000 65.34000 38 TRP A N 1
ATOM 182 C CA . TRP A 1 38 ? 202.26700 141.79500 130.35600 1.000 65.34000 38 TRP A CA 1
ATOM 183 C C . TRP A 1 38 ? 202.50300 141.70000 128.85800 1.000 65.34000 38 TRP A C 1
ATOM 184 O O . TRP A 1 38 ? 201.56300 141.85000 128.07500 1.000 65.34000 38 TRP A O 1
ATOM 186 N N . SER A 1 39 ? 203.74700 141.44200 128.47400 1.000 76.69000 39 SER A N 1
ATOM 187 C CA . SER A 1 39 ? 204.13600 141.19600 127.09000 1.000 76.69000 39 SER A CA 1
ATOM 188 C C . SER A 1 39 ? 205.47900 140.46800 127.10600 1.000 76.69000 39 SER A C 1
ATOM 189 O O . SER A 1 39 ? 205.86300 139.87900 128.12300 1.000 76.69000 39 SER A O 1
ATOM 191 N N . LYS A 1 40 ? 206.16500 140.46100 125.96600 1.000 71.56000 40 LYS A N 1
ATOM 192 C CA . LYS A 1 40 ? 207.60700 140.24500 125.92200 1.000 71.56000 40 LYS A CA 1
ATOM 193 C C . LYS A 1 40 ? 208.13600 141.11000 124.79600 1.000 71.56000 40 LYS A C 1
ATOM 194 O O . LYS A 1 40 ? 207.64300 141.02100 123.67000 1.000 71.56000 40 LYS A O 1
ATOM 196 N N . ILE A 1 41 ? 209.13400 141.93300 125.09200 1.000 67.43000 41 ILE A N 1
ATOM 197 C CA . ILE A 1 41 ? 209.34500 143.13000 124.28900 1.000 67.43000 41 ILE A CA 1
ATOM 198 C C . ILE A 1 41 ? 210.10200 142.81000 123.01500 1.000 67.43000 41 ILE A C 1
ATOM 199 O O . ILE A 1 41 ? 209.56500 142.97200 121.91700 1.000 67.43000 41 ILE A O 1
ATOM 201 N N . ASP A 1 42 ? 211.37600 142.43000 123.15400 1.000 67.88000 42 ASP A N 1
ATOM 202 C CA . ASP A 1 42 ? 212.24900 141.91600 122.09500 1.000 67.88000 42 ASP A CA 1
ATOM 203 C C . ASP A 1 42 ? 212.48500 142.86000 120.91400 1.000 67.88000 42 ASP A C 1
ATOM 204 O O . ASP A 1 42 ? 213.17700 142.49200 119.96000 1.000 67.88000 42 ASP A O 1
ATOM 206 N N . TYR A 1 43 ? 211.92900 144.06500 120.95700 1.000 74.05000 43 TYR A N 1
ATOM 207 C CA . TYR A 1 43 ? 212.19500 145.10900 119.98400 1.000 74.05000 43 TYR A CA 1
ATOM 208 C C . TYR A 1 43 ? 213.07900 146.19600 120.56500 1.000 74.05000 43 TYR A C 1
ATOM 209 O O . TYR A 1 43 ? 214.04400 146.61800 119.92600 1.000 74.05000 43 TYR A O 1
ATOM 211 N N . ASP A 1 44 ? 212.75400 146.65800 121.76900 1.000 75.65000 44 ASP A N 1
ATOM 212 C CA . ASP A 1 44 ? 213.63400 147.48900 122.57600 1.000 75.65000 44 ASP A CA 1
ATOM 213 C C . ASP A 1 44 ? 213.52100 147.00400 124.01900 1.000 75.65000 44 ASP A C 1
ATOM 214 O O . ASP A 1 44 ? 212.66000 147.44100 124.78000 1.000 75.65000 44 ASP A O 1
ATOM 216 N N . VAL A 1 45 ? 214.39600 146.07200 124.39100 1.000 66.01000 45 VAL A N 1
ATOM 217 C CA . VAL A 1 45 ? 214.37800 145.56300 125.75600 1.000 66.01000 45 VAL A CA 1
ATOM 218 C C . VAL A 1 45 ? 215.42500 146.27400 126.58100 1.000 66.01000 45 VAL A C 1
ATOM 219 O O . VAL A 1 45 ? 215.82300 145.79800 127.65000 1.000 66.01000 45 VAL A O 1
ATOM 221 N N . TRP A 1 46 ? 215.95100 147.37000 126.04400 1.000 49.68000 46 TRP A N 1
ATOM 222 C CA . TRP A 1 46 ? 216.59100 148.38400 126.86400 1.000 49.68000 46 TRP A CA 1
ATOM 223 C C . TRP A 1 46 ? 215.73000 148.73500 128.06700 1.000 49.68000 46 TRP A C 1
ATOM 224 O O . TRP A 1 46 ? 216.18000 148.65200 129.21400 1.000 49.68000 46 TRP A O 1
ATOM 226 N N . PHE A 1 47 ? 214.44600 148.98000 127.85300 1.000 53.08000 47 PHE A N 1
ATOM 227 C CA . PHE A 1 47 ? 213.59200 149.35600 128.97600 1.000 53.08000 47 PHE A CA 1
ATOM 228 C C . PHE A 1 47 ? 213.52000 148.29200 130.07900 1.000 53.08000 47 PHE A C 1
ATOM 229 O O . PHE A 1 47 ? 213.55400 148.62800 131.26300 1.000 53.08000 47 PHE A O 1
ATOM 231 N N . LEU A 1 48 ? 213.30500 147.03400 129.70900 1.000 57.08000 48 LEU A N 1
ATOM 232 C CA . LEU A 1 48 ? 213.16100 145.98600 130.72100 1.000 57.08000 48 LEU A CA 1
ATOM 233 C C . LEU A 1 48 ? 214.35100 145.07100 131.02400 1.000 57.08000 48 LEU A C 1
ATOM 234 O O . LEU A 1 48 ? 214.25800 144.23300 131.92100 1.000 57.08000 48 LEU A O 1
ATOM 236 N N . TYR A 1 49 ? 215.46000 145.20600 130.30500 1.000 71.38000 49 TYR A N 1
ATOM 237 C CA . TYR A 1 49 ? 216.58000 144.30500 130.56900 1.000 71.38000 49 TYR A CA 1
ATOM 238 C C . TYR A 1 49 ? 217.18800 144.43900 131.96800 1.000 71.38000 49 TYR A C 1
ATOM 239 O O . TYR A 1 49 ? 217.38800 143.43400 132.65300 1.000 71.38000 49 TYR A O 1
ATOM 241 N N . ALA A 1 50 ? 217.44300 145.67700 132.39100 1.000 80.92000 50 ALA A N 1
ATOM 242 C CA . ALA A 1 50 ? 218.02000 145.97100 133.70600 1.000 80.92000 50 ALA A CA 1
ATOM 243 C C . ALA A 1 50 ? 217.85800 147.44800 134.05100 1.000 80.92000 50 ALA A C 1
ATOM 244 O O . ALA A 1 50 ? 217.57500 148.26100 133.17100 1.000 80.92000 50 ALA A O 1
ATOM 246 N N . SER A 1 51 ? 218.03800 147.80300 135.32100 1.000 83.35000 51 SER A N 1
ATOM 247 C CA . SER A 1 51 ? 217.98400 149.21700 135.68900 1.000 83.35000 51 SER A CA 1
ATOM 248 C C . SER A 1 51 ? 219.34400 149.82900 136.00400 1.000 83.35000 51 SER A C 1
ATOM 249 O O . SER A 1 51 ? 219.41500 151.01800 136.32600 1.000 83.35000 51 SER A O 1
ATOM 251 N N . ASP A 1 52 ? 220.42600 149.06900 135.86100 1.000 82.15000 52 ASP A N 1
ATOM 252 C CA . ASP A 1 52 ? 221.77900 149.59300 135.90300 1.000 82.15000 52 ASP A CA 1
ATOM 253 C C . ASP A 1 52 ? 222.05500 150.46600 134.69100 1.000 82.15000 52 ASP A C 1
ATOM 254 O O . ASP A 1 52 ? 221.17700 150.67700 133.84800 1.000 82.15000 52 ASP A O 1
ATOM 256 N N . GLU A 1 53 ? 223.30500 150.91700 134.55300 1.000 87.68000 53 GLU A N 1
ATOM 257 C CA . GLU A 1 53 ? 223.71600 151.88000 133.53300 1.000 87.68000 53 GLU A CA 1
ATOM 258 C C . GLU A 1 53 ? 223.49300 151.39100 132.11000 1.000 87.68000 53 GLU A C 1
ATOM 259 O O . GLU A 1 53 ? 223.58500 152.17700 131.16700 1.000 87.68000 53 GLU A O 1
ATOM 261 N N . ILE A 1 54 ? 223.20000 150.10300 131.95700 1.000 82.52000 54 ILE A N 1
ATOM 262 C CA . ILE A 1 54 ? 222.49800 149.61400 130.79100 1.000 82.52000 54 ILE A CA 1
ATOM 263 C C . ILE A 1 54 ? 221.20600 150.40300 130.66200 1.000 82.52000 54 ILE A C 1
ATOM 264 O O . ILE A 1 54 ? 221.11100 151.28600 129.81000 1.000 82.52000 54 ILE A O 1
ATOM 266 N N . ARG A 1 55 ? 220.25600 150.20400 131.57700 1.000 85.72000 55 ARG A N 1
ATOM 267 C CA . ARG A 1 55 ? 219.00800 150.94600 131.42800 1.000 85.72000 55 ARG A CA 1
ATOM 268 C C . ARG A 1 55 ? 219.14600 152.34600 131.98200 1.000 85.72000 55 ARG A C 1
ATOM 269 O O . ARG A 1 55 ? 218.54900 153.28100 131.44400 1.000 85.72000 55 ARG A O 1
ATOM 271 N N . GLU A 1 56 ? 219.95400 152.52200 133.02100 1.000 85.30000 56 GLU A N 1
ATOM 272 C CA . GLU A 1 56 ? 220.17700 153.85800 133.54900 1.000 85.30000 56 GLU A CA 1
ATOM 273 C C . GLU A 1 56 ? 221.00300 154.73200 132.61700 1.000 85.30000 56 GLU A C 1
ATOM 274 O O . GLU A 1 56 ? 221.10000 155.93800 132.85500 1.000 85.30000 56 GLU A O 1
ATOM 276 N N . THR A 1 57 ? 221.59400 154.16600 131.56900 1.000 87.68000 57 THR A N 1
ATOM 277 C CA . THR A 1 57 ? 222.41500 154.95700 130.67500 1.000 87.68000 57 THR A CA 1
ATOM 278 C C . THR A 1 57 ? 222.27800 154.54500 129.21800 1.000 87.68000 57 THR A C 1
ATOM 279 O O . THR A 1 57 ? 223.26100 154.62600 128.47700 1.000 87.68000 57 THR A O 1
ATOM 281 N N . CYS A 1 58 ? 221.10700 154.08000 128.78100 1.000 84.82000 58 CYS A N 1
ATOM 282 C CA . CYS A 1 58 ? 221.08700 153.60000 127.40600 1.000 84.82000 58 CYS A CA 1
ATOM 283 C C . CYS A 1 58 ? 220.97400 154.72300 126.39000 1.000 84.82000 58 CYS A C 1
ATOM 284 O O . CYS A 1 58 ? 221.99200 155.19300 125.87200 1.000 84.82000 58 CYS A O 1
ATOM 286 N N . LYS A 1 59 ? 219.75600 155.22200 126.20300 1.000 74.19000 59 LYS A N 1
ATOM 287 C CA . LYS A 1 59 ? 219.39500 156.23900 125.22400 1.000 74.19000 59 LYS A CA 1
ATOM 288 C C . LYS A 1 59 ? 217.89200 156.42600 125.32200 1.000 74.19000 59 LYS A C 1
ATOM 289 O O . LYS A 1 59 ? 217.19400 155.68700 126.02000 1.000 74.19000 59 LYS A O 1
ATOM 291 N N . VAL A 1 60 ? 217.41000 157.42900 124.60000 1.000 80.04000 60 VAL A N 1
ATOM 292 C CA . VAL A 1 60 ? 216.01500 157.55200 124.20400 1.000 80.04000 60 VAL A CA 1
ATOM 293 C C . VAL A 1 60 ? 215.99700 158.47600 122.99900 1.000 80.04000 60 VAL A C 1
ATOM 294 O O . VAL A 1 60 ? 216.56800 159.56700 123.03400 1.000 80.04000 60 VAL A O 1
ATOM 296 N N . LYS A 1 61 ? 215.35900 158.03700 121.92700 1.000 78.99000 61 LYS A N 1
ATOM 297 C CA . LYS A 1 61 ? 215.39200 158.79200 120.68400 1.000 78.99000 61 LYS A CA 1
ATOM 298 C C . LYS A 1 61 ? 214.24700 159.79300 120.66200 1.000 78.99000 61 LYS A C 1
ATOM 299 O O . LYS A 1 61 ? 213.08100 159.39500 120.73100 1.000 78.99000 61 LYS A O 1
ATOM 301 N N . TYR A 1 62 ? 214.58900 161.08200 120.58800 1.000 82.40000 62 TYR A N 1
ATOM 302 C CA . TYR A 1 62 ? 213.67900 162.16200 120.19500 1.000 82.40000 62 TYR A CA 1
ATOM 303 C C . TYR A 1 62 ? 212.48900 162.31700 121.15000 1.000 82.40000 62 TYR A C 1
ATOM 304 O O . TYR A 1 62 ? 211.33100 162.20900 120.75300 1.000 82.40000 62 TYR A O 1
ATOM 306 N N . TYR A 1 63 ? 212.80000 162.61200 122.41600 1.000 85.68000 63 TYR A N 1
ATOM 307 C CA . TYR A 1 63 ? 211.79900 162.53100 123.48200 1.000 85.68000 63 TYR A CA 1
ATOM 308 C C . TYR A 1 63 ? 210.74200 163.62100 123.37100 1.000 85.68000 63 TYR A C 1
ATOM 309 O O . TYR A 1 63 ? 209.54800 163.36000 123.55100 1.000 85.68000 63 TYR A O 1
ATOM 311 N N . GLY A 1 64 ? 211.16100 164.84500 123.11900 1.000 95.32000 64 GLY A N 1
ATOM 312 C CA . GLY A 1 64 ? 210.24300 165.87800 122.70400 1.000 95.32000 64 GLY A CA 1
ATOM 313 C C . GLY A 1 64 ? 210.69000 166.26700 121.32000 1.000 95.32000 64 GLY A C 1
ATOM 314 O O . GLY A 1 64 ? 210.77200 167.45300 120.99200 1.000 95.32000 64 GLY A O 1
ATOM 315 N N . GLU A 1 65 ? 211.00300 165.23300 120.52900 1.000 92.45000 65 GLU A N 1
ATOM 316 C CA . GLU A 1 65 ? 211.85500 165.30700 119.33800 1.000 92.45000 65 GLU A CA 1
ATOM 317 C C . GLU A 1 65 ? 213.24600 165.83600 119.69100 1.000 92.45000 65 GLU A C 1
ATOM 318 O O . GLU A 1 65 ? 213.86200 166.58300 118.93000 1.000 92.45000 65 GLU A O 1
ATOM 320 N N . THR A 1 66 ? 213.75100 165.42300 120.85300 1.000 90.09000 66 THR A N 1
ATOM 321 C CA . THR A 1 66 ? 215.13200 165.65300 121.25500 1.000 90.09000 66 THR A CA 1
ATOM 322 C C . THR A 1 66 ? 215.62400 164.43000 122.01100 1.000 90.09000 66 THR A C 1
ATOM 323 O O . THR A 1 66 ? 214.88100 163.84600 122.80200 1.000 90.09000 66 THR A O 1
ATOM 325 N N . LYS A 1 67 ? 216.87300 164.04700 121.76800 1.000 80.10000 67 LYS A N 1
ATOM 326 C CA . LYS A 1 67 ? 217.37300 162.73100 122.16300 1.000 80.10000 67 LYS A CA 1
ATOM 327 C C . LYS A 1 67 ? 218.06100 162.81100 123.52000 1.000 80.10000 67 LYS A C 1
ATOM 328 O O . LYS A 1 67 ? 219.27500 162.97800 123.61500 1.000 80.10000 67 LYS A O 1
ATOM 330 N N . THR A 1 68 ? 217.27400 162.64700 124.58000 1.000 67.18000 68 THR A N 1
ATOM 331 C CA . THR A 1 68 ? 217.81100 162.45100 125.92000 1.000 67.18000 68 THR A CA 1
ATOM 332 C C . THR A 1 68 ? 218.22100 160.99900 126.09800 1.000 67.18000 68 THR A C 1
ATOM 333 O O . THR A 1 68 ? 218.36700 160.26200 125.12200 1.000 67.18000 68 THR A O 1
ATOM 335 N N . TYR A 1 69 ? 218.44900 160.57200 127.32900 1.000 62.25000 69 TYR A N 1
ATOM 336 C CA . TYR A 1 69 ? 218.89800 159.20700 127.57200 1.000 62.25000 69 TYR A CA 1
ATOM 337 C C . TYR A 1 69 ? 218.01200 158.54600 128.61400 1.000 62.25000 69 TYR A C 1
ATOM 338 O O . TYR A 1 69 ? 218.14800 158.81400 129.80900 1.000 62.25000 69 TYR A O 1
ATOM 340 N N . GLY A 1 70 ? 217.09900 157.69400 128.16100 1.000 62.51000 70 GLY A N 1
ATOM 341 C CA . GLY A 1 70 ? 216.46300 156.72500 129.03100 1.000 62.51000 70 GLY A CA 1
ATOM 342 C C . GLY A 1 70 ? 215.47700 157.27900 130.03200 1.000 62.51000 70 GLY A C 1
ATOM 343 O O . GLY A 1 70 ? 214.30700 156.89100 130.03900 1.000 62.51000 70 GLY A O 1
ATOM 344 N N . GLU A 1 71 ? 215.93500 158.20000 130.87800 1.000 51.03000 71 GLU A N 1
ATOM 345 C CA . GLU A 1 71 ? 215.13500 158.78600 131.93700 1.000 51.03000 71 GLU A CA 1
ATOM 346 C C . GLU A 1 71 ? 214.31400 159.96400 131.46800 1.000 51.03000 71 GLU A C 1
ATOM 347 O O . GLU A 1 71 ? 213.85500 160.76900 132.28700 1.000 51.03000 71 GLU A O 1
ATOM 349 N N . VAL A 1 72 ? 214.02200 160.03800 130.17300 1.000 45.00000 72 VAL A N 1
ATOM 350 C CA . VAL A 1 72 ? 213.07000 161.00300 129.64400 1.000 45.00000 72 VAL A CA 1
ATOM 351 C C . VAL A 1 72 ? 211.64900 160.56000 129.96200 1.000 45.00000 72 VAL A C 1
ATOM 352 O O . VAL A 1 72 ? 210.68500 161.23200 129.58100 1.000 45.00000 72 VAL A O 1
ATOM 354 N N . PHE A 1 73 ? 211.51600 159.39100 130.60100 1.000 40.81000 73 PHE A N 1
ATOM 355 C CA . PHE A 1 73 ? 210.34400 159.06900 131.40400 1.000 40.81000 73 PHE A CA 1
ATOM 356 C C . PHE A 1 73 ? 209.96600 160.21700 132.32800 1.000 40.81000 73 PHE A C 1
ATOM 357 O O . PHE A 1 73 ? 208.78800 160.56200 132.44200 1.000 40.81000 73 PHE A O 1
ATOM 359 N N . VAL A 1 74 ? 210.94900 160.83600 132.98400 1.000 38.80000 74 VAL A N 1
ATOM 360 C CA . VAL A 1 74 ? 210.63600 162.00800 133.78800 1.000 38.80000 74 VAL A CA 1
ATOM 361 C C . VAL A 1 74 ? 210.28200 163.19200 132.91400 1.000 38.80000 74 VAL A C 1
ATOM 362 O O . VAL A 1 74 ? 209.57100 164.09400 133.35800 1.000 38.80000 74 VAL A O 1
ATOM 364 N N . LEU A 1 75 ? 210.74700 163.20700 131.66800 1.000 44.96000 75 LEU A N 1
ATOM 365 C CA . LEU A 1 75 ? 210.23300 164.17200 130.71100 1.000 44.96000 75 LEU A CA 1
ATOM 366 C C . LEU A 1 75 ? 208.79300 163.87000 130.34600 1.000 44.96000 75 LEU A C 1
ATOM 367 O O . LEU A 1 75 ? 208.04300 164.78100 129.98300 1.000 44.96000 75 LEU A O 1
ATOM 369 N N . GLU A 1 76 ? 208.38700 162.60700 130.44400 1.000 53.03000 76 GLU A N 1
ATOM 370 C CA . GLU A 1 76 ? 207.07800 162.18100 129.97800 1.000 53.03000 76 GLU A CA 1
ATOM 371 C C . GLU A 1 76 ? 206.08600 161.87700 131.08500 1.000 53.03000 76 GLU A C 1
ATOM 372 O O . GLU A 1 76 ? 204.88700 162.04500 130.87100 1.000 53.03000 76 GLU A O 1
ATOM 374 N N . ASN A 1 77 ? 206.53800 161.47100 132.27200 1.000 48.65000 77 ASN A N 1
ATOM 375 C CA . ASN A 1 77 ? 205.59500 161.13600 133.33300 1.000 48.65000 77 ASN A CA 1
ATOM 376 C C . ASN A 1 77 ? 205.26200 162.36000 134.17100 1.000 48.65000 77 ASN A C 1
ATOM 377 O O . ASN A 1 77 ? 204.96800 162.24500 135.36200 1.000 48.65000 77 ASN A O 1
ATOM 379 N N . GLU A 1 78 ? 205.36400 163.53600 133.56800 1.000 57.92000 78 GLU A N 1
ATOM 380 C CA . GLU A 1 78 ? 204.63000 164.70700 134.00700 1.000 57.92000 78 GLU A CA 1
ATOM 381 C C . GLU A 1 78 ? 203.88000 165.25800 132.80200 1.000 57.92000 78 GLU A C 1
ATOM 382 O O . GLU A 1 78 ? 202.78400 165.80900 132.94500 1.000 57.92000 78 GLU A O 1
ATOM 384 N N . ARG A 1 79 ? 204.47100 165.10200 131.61200 1.000 55.60000 79 ARG A N 1
ATOM 385 C CA . ARG A 1 79 ? 203.85600 165.60100 130.38600 1.000 55.60000 79 ARG A CA 1
ATOM 386 C C . ARG A 1 79 ? 202.54800 164.89600 130.10700 1.000 55.60000 79 ARG A C 1
ATOM 387 O O . ARG A 1 79 ? 201.56900 165.52100 129.69100 1.000 55.60000 79 ARG A O 1
ATOM 389 N N . ILE A 1 80 ? 202.51000 163.59100 130.34800 1.000 59.27000 80 ILE A N 1
ATOM 390 C CA . ILE A 1 80 ? 201.25300 162.87600 130.23500 1.000 59.27000 80 ILE A CA 1
ATOM 391 C C . ILE A 1 80 ? 200.34900 163.19400 131.41600 1.000 59.27000 80 ILE A C 1
ATOM 392 O O . ILE A 1 80 ? 199.12000 163.13600 131.29600 1.000 59.27000 80 ILE A O 1
ATOM 394 N N . SER A 1 81 ? 200.91800 163.55500 132.56500 1.000 63.88000 81 SER A N 1
ATOM 395 C CA . SER A 1 81 ? 200.06900 163.82100 133.71900 1.000 63.88000 81 SER A CA 1
ATOM 396 C C . SER A 1 81 ? 199.36100 165.16100 133.60800 1.000 63.88000 81 SER A C 1
ATOM 397 O O . SER A 1 81 ? 198.26000 165.31700 134.14600 1.000 63.88000 81 SER A O 1
ATOM 399 N N . GLN A 1 82 ? 199.95000 166.12200 132.89000 1.000 69.97000 82 GLN A N 1
ATOM 400 C CA . GLN A 1 82 ? 199.25000 167.37800 132.63600 1.000 69.97000 82 GLN A CA 1
ATOM 401 C C . GLN A 1 82 ? 198.07500 167.15700 131.70100 1.000 69.97000 82 GLN A C 1
ATOM 402 O O . GLN A 1 82 ? 197.02800 167.79400 131.84700 1.000 69.97000 82 GLN A O 1
ATOM 404 N N . LEU A 1 83 ? 198.22800 166.24000 130.74900 1.000 71.12000 83 LEU A N 1
ATOM 405 C CA . LEU A 1 83 ? 197.09900 165.84900 129.92000 1.000 71.12000 83 LEU A CA 1
ATOM 406 C C . LEU A 1 83 ? 196.04600 165.12200 130.74200 1.000 71.12000 83 LEU A C 1
ATOM 407 O O . LEU A 1 83 ? 194.84500 165.32300 130.53300 1.000 71.12000 83 LEU A O 1
ATOM 409 N N . HIS A 1 84 ? 196.47300 164.29200 131.69600 1.000 73.76000 84 HIS A N 1
ATOM 410 C CA . HIS A 1 84 ? 195.51700 163.59000 132.55000 1.000 73.76000 84 HIS A CA 1
ATOM 411 C C . HIS A 1 84 ? 194.80600 164.52800 133.50800 1.000 73.76000 84 HIS A C 1
ATOM 412 O O . HIS A 1 84 ? 193.71800 164.20000 133.98800 1.000 73.76000 84 HIS A O 1
ATOM 414 N N . ARG A 1 85 ? 195.40500 165.67400 133.80400 1.000 75.34000 85 ARG A N 1
ATOM 415 C CA . ARG A 1 85 ? 194.68500 166.71800 134.51900 1.000 75.34000 85 ARG A CA 1
ATOM 416 C C . ARG A 1 85 ? 193.73400 167.46100 133.59200 1.000 75.34000 85 ARG A C 1
ATOM 417 O O . ARG A 1 85 ? 192.59800 167.75700 133.97800 1.000 75.34000 85 ARG A O 1
ATOM 419 N N . LEU A 1 86 ? 194.18200 167.76100 132.37000 1.000 75.19000 86 LEU A N 1
ATOM 420 C CA . LEU A 1 86 ? 193.36500 168.51700 131.42700 1.000 75.19000 86 LEU A CA 1
ATOM 421 C C . LEU A 1 86 ? 192.13800 167.73900 130.99500 1.000 75.19000 86 LEU A C 1
ATOM 422 O O . LEU A 1 86 ? 191.12500 168.33700 130.62400 1.000 75.19000 86 LEU A O 1
ATOM 424 N N . PHE A 1 87 ? 192.19900 166.41700 131.05000 1.000 75.57000 87 PHE A N 1
ATOM 425 C CA . PHE A 1 87 ? 191.04000 165.62600 130.66800 1.000 75.57000 87 PHE A CA 1
ATOM 426 C C . PHE A 1 87 ? 190.00400 165.52600 131.77100 1.000 75.57000 87 PHE A C 1
ATOM 427 O O . PHE A 1 87 ? 188.97600 164.87600 131.57000 1.000 75.57000 87 PHE A O 1
ATOM 429 N N . VAL A 1 88 ? 190.23300 166.16100 132.92500 1.000 76.75000 88 VAL A N 1
ATOM 430 C CA . VAL A 1 88 ? 189.15600 166.35600 133.89100 1.000 76.75000 88 VAL A CA 1
ATOM 431 C C . VAL A 1 88 ? 188.26600 167.52400 133.51400 1.000 76.75000 88 VAL A C 1
ATOM 432 O O . VAL A 1 88 ? 187.29400 167.80400 134.22200 1.000 76.75000 88 VAL A O 1
ATOM 434 N N . SER A 1 89 ? 188.56500 168.20900 132.42000 1.000 76.86000 89 SER A N 1
ATOM 435 C CA . SER A 1 89 ? 187.70800 169.24700 131.89600 1.000 76.86000 89 SER A CA 1
ATOM 436 C C . SER A 1 89 ? 187.41100 168.99300 130.42700 1.000 76.86000 89 SER A C 1
ATOM 437 O O . SER A 1 89 ? 188.32900 168.92500 129.61100 1.000 76.86000 89 SER A O 1
ATOM 439 N N . GLU A 1 94 ? 180.89000 164.45600 129.23600 1.000 90.85000 94 GLU A N 1
ATOM 440 C CA . GLU A 1 94 ? 181.16000 165.73000 128.58700 1.000 90.85000 94 GLU A CA 1
ATOM 441 C C . GLU A 1 94 ? 181.70500 165.52400 127.18700 1.000 90.85000 94 GLU A C 1
ATOM 442 O O . GLU A 1 94 ? 181.51000 164.47800 126.57900 1.000 90.85000 94 GLU A O 1
ATOM 444 N N . ARG A 1 95 ? 182.41600 166.52500 126.68600 1.000 98.33000 95 ARG A N 1
ATOM 445 C CA . ARG A 1 95 ? 182.98700 166.48600 125.34900 1.000 98.33000 95 ARG A CA 1
ATOM 446 C C . ARG A 1 95 ? 184.32400 165.78100 125.29500 1.000 98.33000 95 ARG A C 1
ATOM 447 O O . ARG A 1 95 ? 185.08700 166.01900 124.35200 1.000 98.33000 95 ARG A O 1
ATOM 449 N N . ALA A 1 96 ? 184.63600 164.96200 126.30100 1.000 101.02000 96 ALA A N 1
ATOM 450 C CA . ALA A 1 96 ? 185.85300 164.16400 126.27200 1.000 101.02000 96 ALA A CA 1
ATOM 451 C C . ALA A 1 96 ? 185.84000 163.19500 125.10200 1.000 101.02000 96 ALA A C 1
ATOM 452 O O . ALA A 1 96 ? 186.83900 163.05500 124.38700 1.000 101.02000 96 ALA A O 1
ATOM 454 N N . GLU A 1 97 ? 184.70400 162.53800 124.87500 1.000 101.74000 97 GLU A N 1
ATOM 455 C CA . GLU A 1 97 ? 184.58400 161.66900 123.71400 1.000 101.74000 97 GLU A CA 1
ATOM 456 C C . GLU A 1 97 ? 184.55700 162.46900 122.42300 1.000 101.74000 97 GLU A C 1
ATOM 457 O O . GLU A 1 97 ? 184.96400 161.95600 121.37800 1.000 101.74000 97 GLU A O 1
ATOM 459 N N . HIS A 1 98 ? 184.08700 163.71800 122.47400 1.000 99.09000 98 HIS A N 1
ATOM 460 C CA . HIS A 1 98 ? 184.19100 164.58500 121.30700 1.000 99.09000 98 HIS A CA 1
ATOM 461 C C . HIS A 1 98 ? 185.64500 164.87600 120.99500 1.000 99.09000 98 HIS A C 1
ATOM 462 O O . HIS A 1 98 ? 186.04300 164.91100 119.82800 1.000 99.09000 98 HIS A O 1
ATOM 464 N N . LEU A 1 99 ? 186.46300 165.02000 122.03400 1.000 94.90000 99 LEU A N 1
ATOM 465 C CA . LEU A 1 99 ? 187.89300 165.17100 121.82400 1.000 94.90000 99 LEU A CA 1
ATOM 466 C C . LEU A 1 99 ? 188.52400 163.88200 121.32800 1.000 94.90000 99 LEU A C 1
ATOM 467 O O . LEU A 1 99 ? 189.49100 163.93100 120.56500 1.000 94.90000 99 LEU A O 1
ATOM 469 N N . LYS A 1 100 ? 188.00000 162.72900 121.74500 1.000 90.04000 100 LYS A N 1
ATOM 470 C CA . LYS A 1 100 ? 188.56200 161.46400 121.28400 1.000 90.04000 100 LYS A CA 1
ATOM 471 C C . LYS A 1 100 ? 188.21300 161.21800 119.82700 1.000 90.04000 100 LYS A C 1
ATOM 472 O O . LYS A 1 100 ? 189.04000 160.72400 119.05300 1.000 90.04000 100 LYS A O 1
ATOM 474 N N . ASN A 1 101 ? 186.99400 161.56500 119.43700 1.000 88.52000 101 ASN A N 1
ATOM 475 C CA . ASN A 1 101 ? 186.59700 161.42600 118.04800 1.000 88.52000 101 ASN A CA 1
ATOM 476 C C . ASN A 1 101 ? 187.27700 162.46600 117.18100 1.000 88.52000 101 ASN A C 1
ATOM 477 O O . ASN A 1 101 ? 187.57600 162.19500 116.01300 1.000 88.52000 101 ASN A O 1
ATOM 479 N N . LEU A 1 102 ? 187.51400 163.65700 117.72800 1.000 93.28000 102 LEU A N 1
ATOM 480 C CA . LEU A 1 102 ? 188.38000 164.61800 117.06700 1.000 93.28000 102 LEU A CA 1
ATOM 481 C C . LEU A 1 102 ? 189.77600 164.05000 116.90000 1.000 93.28000 102 LEU A C 1
ATOM 482 O O . LEU A 1 102 ? 190.39500 164.19500 115.84300 1.000 93.28000 102 LEU A O 1
ATOM 484 N N . LEU A 1 103 ? 190.26600 163.36200 117.92500 1.000 96.73000 103 LEU A N 1
ATOM 485 C CA . LEU A 1 103 ? 191.62100 162.84600 117.91500 1.000 96.73000 103 LEU A CA 1
ATOM 486 C C . LEU A 1 103 ? 191.78900 161.67600 116.96300 1.000 96.73000 103 LEU A C 1
ATOM 487 O O . LEU A 1 103 ? 192.91300 161.39000 116.54900 1.000 96.73000 103 LEU A O 1
ATOM 489 N N . PHE A 1 104 ? 190.70900 161.02600 116.56200 1.000 92.75000 104 PHE A N 1
ATOM 490 C CA . PHE A 1 104 ? 190.82200 159.91100 115.63800 1.000 92.75000 104 PHE A CA 1
ATOM 491 C C . PHE A 1 104 ? 190.88500 160.35000 114.19100 1.000 92.75000 104 PHE A C 1
ATOM 492 O O . PHE A 1 104 ? 190.62500 159.53300 113.30500 1.000 92.75000 104 PHE A O 1
ATOM 494 N N . ASP A 1 105 ? 191.26800 161.59200 113.92600 1.000 106.72000 105 ASP A N 1
ATOM 495 C CA . ASP A 1 105 ? 191.21400 162.30300 112.65400 1.000 106.72000 105 ASP A CA 1
ATOM 496 C C . ASP A 1 105 ? 192.10200 161.70800 111.56200 1.000 106.72000 105 ASP A C 1
ATOM 497 O O . ASP A 1 105 ? 192.18000 162.31900 110.49100 1.000 106.72000 105 ASP A O 1
ATOM 499 N N . ALA A 1 106 ? 192.80000 160.59600 111.73000 1.000 112.03000 106 ALA A N 1
ATOM 500 C CA . ALA A 1 106 ? 193.41900 159.93900 110.59400 1.000 112.03000 106 ALA A CA 1
ATOM 501 C C . ALA A 1 106 ? 192.69800 158.62500 110.31900 1.000 112.03000 106 ALA A C 1
ATOM 502 O O . ALA A 1 106 ? 191.54300 158.44900 110.70800 1.000 112.03000 106 ALA A O 1
ATOM 504 N N . LEU A 1 111 ? 187.91400 156.31200 110.46900 1.000 86.10000 111 LEU A N 1
ATOM 505 C CA . LEU A 1 111 ? 186.46800 156.24400 110.34400 1.000 86.10000 111 LEU A CA 1
ATOM 506 C C . LEU A 1 111 ? 185.98100 154.85400 110.69600 1.000 86.10000 111 LEU A C 1
ATOM 507 O O . LEU A 1 111 ? 185.04200 154.34600 110.09500 1.000 86.10000 111 LEU A O 1
ATOM 509 N N . PRO A 1 112 ? 186.60500 154.25100 111.69500 1.000 83.98000 112 PRO A N 1
ATOM 510 C CA . PRO A 1 112 ? 186.24600 152.87800 112.06900 1.000 83.98000 112 PRO A CA 1
ATOM 511 C C . PRO A 1 112 ? 184.92200 152.78800 112.80400 1.000 83.98000 112 PRO A C 1
ATOM 512 O O . PRO A 1 112 ? 184.18300 153.77000 112.90500 1.000 83.98000 112 PRO A O 1
ATOM 514 N N . LEU A 1 113 ? 184.61900 151.61100 113.34200 1.000 77.89000 113 LEU A N 1
ATOM 515 C CA . LEU A 1 113 ? 183.35700 151.38600 114.03300 1.000 77.89000 113 LEU A CA 1
ATOM 516 C C . LEU A 1 113 ? 183.33000 152.11300 115.36700 1.000 77.89000 113 LEU A C 1
ATOM 517 O O . LEU A 1 113 ? 183.36900 151.49100 116.43000 1.000 77.89000 113 LEU A O 1
ATOM 519 N N . VAL A 1 114 ? 183.25200 153.43900 115.30900 1.000 78.66000 114 VAL A N 1
ATOM 520 C CA . VAL A 1 114 ? 183.23900 154.28400 116.49100 1.000 78.66000 114 VAL A CA 1
ATOM 521 C C . VAL A 1 114 ? 181.83900 154.20000 117.08300 1.000 78.66000 114 VAL A C 1
ATOM 522 O O . VAL A 1 114 ? 180.91100 154.85000 116.60500 1.000 78.66000 114 VAL A O 1
ATOM 524 N N . GLU A 1 115 ? 181.67800 153.39900 118.12100 1.000 80.74000 115 GLU A N 1
ATOM 525 C CA . GLU A 1 115 ? 180.38000 153.29600 118.76100 1.000 80.74000 115 GLU A CA 1
ATOM 526 C C . GLU A 1 115 ? 180.21100 154.41800 119.77300 1.000 80.74000 115 GLU A C 1
ATOM 527 O O . GLU A 1 115 ? 181.11500 154.70500 120.56100 1.000 80.74000 115 GLU A O 1
ATOM 529 N N . LEU A 1 116 ? 179.05700 155.05300 119.75800 1.000 89.58000 116 LEU A N 1
ATOM 530 C CA . LEU A 1 116 ? 178.71800 155.93900 120.85400 1.000 89.58000 116 LEU A CA 1
ATOM 531 C C . LEU A 1 116 ? 178.02200 155.10600 121.92400 1.000 89.58000 116 LEU A C 1
ATOM 532 O O . LEU A 1 116 ? 178.00300 153.87500 121.87000 1.000 89.58000 116 LEU A O 1
ATOM 534 N N . GLY A 1 117 ? 177.44900 155.76600 122.91500 1.000 89.36000 117 GLY A N 1
ATOM 535 C CA . GLY A 1 117 ? 176.74200 155.06200 123.96000 1.000 89.36000 117 GLY A CA 1
ATOM 536 C C . GLY A 1 117 ? 176.42800 156.02900 125.07000 1.000 89.36000 117 GLY A C 1
ATOM 537 O O . GLY A 1 117 ? 175.92400 157.12600 124.82000 1.000 89.36000 117 GLY A O 1
ATOM 538 N N . GLY A 1 118 ? 176.71100 155.63400 126.30800 1.000 83.71000 118 GLY A N 1
ATOM 539 C CA . GLY A 1 118 ? 176.77700 156.62000 127.36700 1.000 83.71000 118 GLY A CA 1
ATOM 540 C C . GLY A 1 118 ? 177.94400 157.56400 127.16100 1.000 83.71000 118 GLY A C 1
ATOM 541 O O . GLY A 1 118 ? 177.79400 158.78500 127.24600 1.000 83.71000 118 GLY A O 1
ATOM 542 N N . ASN A 1 119 ? 179.12700 157.01300 126.87900 1.000 80.43000 119 ASN A N 1
ATOM 543 C CA . ASN A 1 119 ? 180.25200 157.84100 126.45700 1.000 80.43000 119 ASN A CA 1
ATOM 544 C C . ASN A 1 119 ? 180.72000 157.50100 125.04900 1.000 80.43000 119 ASN A C 1
ATOM 545 O O . ASN A 1 119 ? 180.49200 158.29300 124.13500 1.000 80.43000 119 ASN A O 1
ATOM 547 N N . VAL A 1 120 ? 181.29500 156.31600 124.83400 1.000 80.27000 120 VAL A N 1
ATOM 548 C CA . VAL A 1 120 ? 181.90200 155.95500 123.55500 1.000 80.27000 120 VAL A CA 1
ATOM 549 C C . VAL A 1 120 ? 182.19300 154.46900 123.59600 1.000 80.27000 120 VAL A C 1
ATOM 550 O O . VAL A 1 120 ? 182.18300 153.85800 124.67000 1.000 80.27000 120 VAL A O 1
ATOM 552 N N . PHE A 1 121 ? 182.43300 153.88100 122.42500 1.000 69.46000 121 PHE A N 1
ATOM 553 C CA . PHE A 1 121 ? 183.12100 152.59800 122.32600 1.000 69.46000 121 PHE A CA 1
ATOM 554 C C . PHE A 1 121 ? 183.67200 152.45100 120.92000 1.000 69.46000 121 PHE A C 1
ATOM 555 O O . PHE A 1 121 ? 183.42300 153.27300 120.03900 1.000 69.46000 121 PHE A O 1
ATOM 557 N N . PHE A 1 122 ? 184.46400 151.40700 120.73200 1.000 73.76000 122 PHE A N 1
ATOM 558 C CA . PHE A 1 122 ? 184.70700 150.90400 119.38500 1.000 73.76000 122 PHE A CA 1
ATOM 559 C C . PHE A 1 122 ? 184.96200 149.40900 119.52900 1.000 73.76000 122 PHE A C 1
ATOM 560 O O . PHE A 1 122 ? 186.10100 148.97300 119.69100 1.000 73.76000 122 PHE A O 1
ATOM 562 N N . ASN A 1 123 ? 183.89500 148.63800 119.45000 1.000 101.07000 123 ASN A N 1
ATOM 563 C CA . ASN A 1 123 ? 183.98000 147.18800 119.42900 1.000 101.07000 123 ASN A CA 1
ATOM 564 C C . ASN A 1 123 ? 183.47900 146.77600 118.05300 1.000 101.07000 123 ASN A C 1
ATOM 565 O O . ASN A 1 123 ? 182.29400 146.50100 117.86000 1.000 101.07000 123 ASN A O 1
ATOM 567 N N . SER A 1 124 ? 184.39600 146.74000 117.09000 1.000 113.19000 124 SER A N 1
ATOM 568 C CA . SER A 1 124 ? 184.03400 146.44600 115.71300 1.000 113.19000 124 SER A CA 1
ATOM 569 C C . SER A 1 124 ? 183.73400 144.96500 115.53300 1.000 113.19000 124 SER A C 1
ATOM 570 O O . SER A 1 124 ? 184.52900 144.23600 114.93600 1.000 113.19000 124 SER A O 1
ATOM 572 N N . HIS A 1 125 ? 182.60000 144.50600 116.05900 1.000 105.43000 125 HIS A N 1
ATOM 573 C CA . HIS A 1 125 ? 182.14000 143.15000 115.81500 1.000 105.43000 125 HIS A CA 1
ATOM 574 C C . HIS A 1 125 ? 180.83400 143.13100 115.03400 1.000 105.43000 125 HIS A C 1
ATOM 575 O O . HIS A 1 125 ? 180.81400 142.65900 113.89400 1.000 105.43000 125 HIS A O 1
ATOM 577 N N . VAL A 1 126 ? 179.77400 143.72100 115.58400 1.000 110.73000 126 VAL A N 1
ATOM 578 C CA . VAL A 1 126 ? 178.43300 143.68400 115.00000 1.000 110.73000 126 VAL A CA 1
ATOM 579 C C . VAL A 1 126 ? 177.50100 144.60300 115.77600 1.000 110.73000 126 VAL A C 1
ATOM 580 O O . VAL A 1 126 ? 177.86900 145.11200 116.84200 1.000 110.73000 126 VAL A O 1
ATOM 582 N N . PRO A 1 127 ? 176.30500 144.85200 115.27400 1.000 103.74000 127 PRO A N 1
ATOM 583 C CA . PRO A 1 127 ? 175.22100 145.29800 116.15600 1.000 103.74000 127 PRO A CA 1
ATOM 584 C C . PRO A 1 127 ? 174.52800 144.09500 116.77700 1.000 103.74000 127 PRO A C 1
ATOM 585 O O . PRO A 1 127 ? 175.00300 142.96600 116.62800 1.000 103.74000 127 PRO A O 1
ATOM 587 N N . LEU A 1 128 ? 173.42400 144.30500 117.47900 1.000 99.27000 128 LEU A N 1
ATOM 588 C CA . LEU A 1 128 ? 172.70200 143.17600 118.05500 1.000 99.27000 128 LEU A CA 1
ATOM 589 C C . LEU A 1 128 ? 171.20200 143.42800 118.02500 1.000 99.27000 128 LEU A C 1
ATOM 590 O O . LEU A 1 128 ? 170.75400 144.43400 117.46400 1.000 99.27000 128 LEU A O 1
ATOM 592 N N . PRO A 1 129 ? 170.40000 142.50700 118.56200 1.000 101.18000 129 PRO A N 1
ATOM 593 C CA . PRO A 1 129 ? 168.94200 142.70900 118.55300 1.000 101.18000 129 PRO A CA 1
ATOM 594 C C . PRO A 1 129 ? 168.47500 143.90200 119.37300 1.000 101.18000 129 PRO A C 1
ATOM 595 O O . PRO A 1 129 ? 167.54000 144.59200 118.95000 1.000 101.18000 129 PRO A O 1
ATOM 597 N N . CYS A 1 130 ? 169.10300 144.15200 120.52800 1.000 97.43000 130 CYS A N 1
ATOM 598 C CA . CYS A 1 130 ? 168.96300 145.37900 121.32600 1.000 97.43000 130 CYS A CA 1
ATOM 599 C C . CYS A 1 130 ? 167.52300 145.60500 121.80300 1.000 97.43000 130 CYS A C 1
ATOM 600 O O . CYS A 1 130 ? 166.84100 146.55000 121.40500 1.000 97.43000 130 CYS A O 1
ATOM 602 N N . SER A 1 131 ? 167.07700 144.70600 122.67800 1.000 90.25000 131 SER A N 1
ATOM 603 C CA . SER A 1 131 ? 165.70300 144.78800 123.16300 1.000 90.25000 131 SER A CA 1
ATOM 604 C C . SER A 1 131 ? 165.54700 145.81200 124.28300 1.000 90.25000 131 SER A C 1
ATOM 605 O O . SER A 1 131 ? 164.86300 146.82500 124.11500 1.000 90.25000 131 SER A O 1
ATOM 607 N N . LEU A 1 132 ? 166.20700 145.58500 125.41800 1.000 84.93000 132 LEU A N 1
ATOM 608 C CA . LEU A 1 132 ? 165.81400 146.23300 126.66500 1.000 84.93000 132 LEU A CA 1
ATOM 609 C C . LEU A 1 132 ? 166.18300 147.71000 126.73500 1.000 84.93000 132 LEU A C 1
ATOM 610 O O . LEU A 1 132 ? 167.22700 148.06200 127.28700 1.000 84.93000 132 LEU A O 1
ATOM 612 N N . VAL A 1 133 ? 165.32400 148.57700 126.21000 1.000 88.83000 133 VAL A N 1
ATOM 613 C CA . VAL A 1 133 ? 165.60400 150.00200 126.14800 1.000 88.83000 133 VAL A CA 1
ATOM 614 C C . VAL A 1 133 ? 164.82400 150.73400 127.23200 1.000 88.83000 133 VAL A C 1
ATOM 615 O O . VAL A 1 133 ? 163.80800 150.25300 127.74000 1.000 88.83000 133 VAL A O 1
ATOM 617 N N . LEU A 1 134 ? 165.30500 151.92900 127.57500 1.000 83.84000 134 LEU A N 1
ATOM 618 C CA . LEU A 1 134 ? 164.69300 152.80000 128.57300 1.000 83.84000 134 LEU A CA 1
ATOM 619 C C . LEU A 1 134 ? 165.28100 154.19400 128.44600 1.000 83.84000 134 LEU A C 1
ATOM 620 O O . LEU A 1 134 ? 166.32600 154.39600 127.82300 1.000 83.84000 134 LEU A O 1
ATOM 622 N N . THR A 1 135 ? 164.58500 155.15000 129.04500 1.000 82.09000 135 THR A N 1
ATOM 623 C CA . THR A 1 135 ? 165.00000 156.54400 129.09700 1.000 82.09000 135 THR A CA 1
ATOM 624 C C . THR A 1 135 ? 164.74700 157.08900 130.49700 1.000 82.09000 135 THR A C 1
ATOM 625 O O . THR A 1 135 ? 164.11000 158.12200 130.68800 1.000 82.09000 135 THR A O 1
ATOM 627 N N . LYS A 1 136 ? 165.23500 156.37600 131.49700 1.000 83.78000 136 LYS A N 1
ATOM 628 C CA . LYS A 1 136 ? 164.73600 156.49700 132.85700 1.000 83.78000 136 LYS A CA 1
ATOM 629 C C . LYS A 1 136 ? 165.90300 156.54100 133.82400 1.000 83.78000 136 LYS A C 1
ATOM 630 O O . LYS A 1 136 ? 166.96900 157.05500 133.48500 1.000 83.78000 136 LYS A O 1
ATOM 632 N N . SER A 1 137 ? 165.67800 156.10000 135.06600 1.000 85.89000 137 SER A N 1
ATOM 633 C CA . SER A 1 137 ? 166.78900 155.75800 135.95800 1.000 85.89000 137 SER A CA 1
ATOM 634 C C . SER A 1 137 ? 167.76900 154.76500 135.33100 1.000 85.89000 137 SER A C 1
ATOM 635 O O . SER A 1 137 ? 168.94800 154.74000 135.70400 1.000 85.89000 137 SER A O 1
ATOM 637 N N . THR A 1 138 ? 167.30100 153.92800 134.40000 1.000 86.91000 138 THR A N 1
ATOM 638 C CA . THR A 1 138 ? 168.20500 153.11500 133.60000 1.000 86.91000 138 THR A CA 1
ATOM 639 C C . THR A 1 138 ? 169.14600 153.95700 132.75200 1.000 86.91000 138 THR A C 1
ATOM 640 O O . THR A 1 138 ? 170.26800 153.52600 132.48200 1.000 86.91000 138 THR A O 1
ATOM 642 N N . GLN A 1 139 ? 168.72400 155.14700 132.31600 1.000 93.27000 139 GLN A N 1
ATOM 643 C CA . GLN A 1 139 ? 169.65000 156.00300 131.57800 1.000 93.27000 139 GLN A CA 1
ATOM 644 C C . GLN A 1 139 ? 170.75500 156.51900 132.48600 1.000 93.27000 139 GLN A C 1
ATOM 645 O O . GLN A 1 139 ? 171.91300 156.61400 132.06900 1.000 93.27000 139 GLN A O 1
ATOM 647 N N . GLU A 1 140 ? 170.43200 156.80300 133.74700 1.000 90.76000 140 GLU A N 1
ATOM 648 C CA . GLU A 1 140 ? 171.47700 157.17100 134.69400 1.000 90.76000 140 GLU A CA 1
ATOM 649 C C . GLU A 1 140 ? 172.34100 155.97800 135.06200 1.000 90.76000 140 GLU A C 1
ATOM 650 O O . GLU A 1 140 ? 173.52800 156.14600 135.34800 1.000 90.76000 140 GLU A O 1
ATOM 652 N N . ASN A 1 141 ? 171.78200 154.77100 135.03900 1.000 86.61000 141 ASN A N 1
ATOM 653 C CA . ASN A 1 141 ? 172.60300 153.58900 135.27100 1.000 86.61000 141 ASN A CA 1
ATOM 654 C C . ASN A 1 141 ? 173.56800 153.35600 134.11600 1.000 86.61000 141 ASN A C 1
ATOM 655 O O . ASN A 1 141 ? 174.74400 153.04100 134.33600 1.000 86.61000 141 ASN A O 1
ATOM 657 N N . LEU A 1 142 ? 173.09400 153.52000 132.88000 1.000 83.19000 142 LEU A N 1
ATOM 658 C CA . LEU A 1 142 ? 173.97800 153.42900 131.72400 1.000 83.19000 142 LEU A CA 1
ATOM 659 C C . LEU A 1 142 ? 174.99400 154.55800 131.72000 1.000 83.19000 142 LEU A C 1
ATOM 660 O O . LEU A 1 142 ? 176.11600 154.37800 131.24000 1.000 83.19000 142 LEU A O 1
ATOM 662 N N . ASN A 1 143 ? 174.63900 155.70400 132.29100 1.000 84.42000 143 ASN A N 1
ATOM 663 C CA . ASN A 1 143 ? 175.62800 156.74800 132.49800 1.000 84.42000 143 ASN A CA 1
ATOM 664 C C . ASN A 1 143 ? 176.66900 156.32200 133.52500 1.000 84.42000 143 ASN A C 1
ATOM 665 O O . ASN A 1 143 ? 177.86300 156.57400 133.34500 1.000 84.42000 143 ASN A O 1
ATOM 667 N N . ARG A 1 144 ? 176.23900 155.65600 134.59500 1.000 77.74000 144 ARG A N 1
ATOM 668 C CA . ARG A 1 144 ? 177.17500 155.23200 135.62700 1.000 77.74000 144 ARG A CA 1
ATOM 669 C C . ARG A 1 144 ? 178.03600 154.05500 135.19100 1.000 77.74000 144 ARG A C 1
ATOM 670 O O . ARG A 1 144 ? 179.04600 153.77200 135.83900 1.000 77.74000 144 ARG A O 1
ATOM 672 N N . ILE A 1 145 ? 177.66100 153.35400 134.12300 1.000 75.87000 145 ILE A N 1
ATOM 673 C CA . ILE A 1 145 ? 178.43900 152.20700 133.66900 1.000 75.87000 145 ILE A CA 1
ATOM 674 C C . ILE A 1 145 ? 179.02800 152.39800 132.28100 1.000 75.87000 145 ILE A C 1
ATOM 675 O O . ILE A 1 145 ? 179.61100 151.45200 131.74000 1.000 75.87000 145 ILE A O 1
ATOM 677 N N . THR A 1 146 ? 178.88300 153.56900 131.67700 1.000 68.28000 146 THR A N 1
ATOM 678 C CA . THR A 1 146 ? 179.63100 153.85100 130.46100 1.000 68.28000 146 THR A CA 1
ATOM 679 C C . THR A 1 146 ? 181.09500 154.05600 130.80400 1.000 68.28000 146 THR A C 1
ATOM 680 O O . THR A 1 146 ? 181.98200 153.68700 130.02200 1.000 68.28000 146 THR A O 1
ATOM 682 N N . PRO A 1 147 ? 181.36900 154.64900 131.96200 1.000 65.02000 147 PRO A N 1
ATOM 683 C CA . PRO A 1 147 ? 182.73800 155.04600 132.30700 1.000 65.02000 147 PRO A CA 1
ATOM 684 C C . PRO A 1 147 ? 183.71400 153.89700 132.45100 1.000 65.02000 147 PRO A C 1
ATOM 685 O O . PRO A 1 147 ? 184.72600 153.84300 131.74700 1.000 65.02000 147 PRO A O 1
ATOM 687 N N . TYR A 1 148 ? 183.40100 152.95200 133.33100 1.000 68.67000 148 TYR A N 1
ATOM 688 C CA . TYR A 1 148 ? 184.34200 151.87100 133.58100 1.000 68.67000 148 TYR A CA 1
ATOM 689 C C . TYR A 1 148 ? 184.38500 150.88700 132.42000 1.000 68.67000 148 TYR A C 1
ATOM 690 O O . TYR A 1 148 ? 185.43800 150.30200 132.14500 1.000 68.67000 148 TYR A O 1
ATOM 692 N N . LEU A 1 149 ? 183.26600 150.72000 131.71300 1.000 68.62000 149 LEU A N 1
ATOM 693 C CA . LEU A 1 149 ? 183.25900 149.88700 130.52100 1.000 68.62000 149 LEU A CA 1
ATOM 694 C C . LEU A 1 149 ? 184.04700 150.51900 129.39400 1.000 68.62000 149 LEU A C 1
ATOM 695 O O . LEU A 1 149 ? 184.50900 149.80500 128.50400 1.000 68.62000 149 LEU A O 1
ATOM 697 N N . VAL A 1 150 ? 184.20900 151.83800 129.40600 1.000 62.05000 150 VAL A N 1
ATOM 698 C CA . VAL A 1 150 ? 185.20800 152.42600 128.53100 1.000 62.05000 150 VAL A CA 1
ATOM 699 C C . VAL A 1 150 ? 186.59700 152.16600 129.08300 1.000 62.05000 150 VAL A C 1
ATOM 700 O O . VAL A 1 150 ? 187.54500 151.91900 128.33200 1.000 62.05000 150 VAL A O 1
ATOM 702 N N . GLN A 1 151 ? 186.73900 152.20400 130.40400 1.000 70.97000 151 GLN A N 1
ATOM 703 C CA . GLN A 1 151 ? 188.04500 152.08000 131.03100 1.000 70.97000 151 GLN A CA 1
ATOM 704 C C . GLN A 1 151 ? 188.48000 150.64100 131.20800 1.000 70.97000 151 GLN A C 1
ATOM 705 O O . GLN A 1 151 ? 189.63500 150.40800 131.57100 1.000 70.97000 151 GLN A O 1
ATOM 707 N N . LYS A 1 152 ? 187.56800 149.69300 131.02000 1.000 74.61000 152 LYS A N 1
ATOM 708 C CA . LYS A 1 152 ? 187.84600 148.26600 130.90600 1.000 74.61000 152 LYS A CA 1
ATOM 709 C C . LYS A 1 152 ? 188.41500 147.64900 132.17500 1.000 74.61000 152 LYS A C 1
ATOM 710 O O . LYS A 1 152 ? 188.99600 146.56800 132.12700 1.000 74.61000 152 LYS A O 1
ATOM 712 N N . ARG A 1 153 ? 188.24000 148.28800 133.32000 1.000 79.30000 153 ARG A N 1
ATOM 713 C CA . ARG A 1 153 ? 188.41400 147.57800 134.56400 1.000 79.30000 153 ARG A CA 1
ATOM 714 C C . ARG A 1 153 ? 187.27200 146.58100 134.73400 1.000 79.30000 153 ARG A C 1
ATOM 715 O O . ARG A 1 153 ? 186.22300 146.71700 134.10600 1.000 79.30000 153 ARG A O 1
ATOM 717 N N . PRO A 1 154 ? 187.46400 145.54800 135.55100 1.000 85.76000 154 PRO A N 1
ATOM 718 C CA . PRO A 1 154 ? 186.33700 144.67800 135.90500 1.000 85.76000 154 PRO A CA 1
ATOM 719 C C . PRO A 1 154 ? 185.33200 145.45100 136.73900 1.000 85.76000 154 PRO A C 1
ATOM 720 O O . PRO A 1 154 ? 185.69900 146.12100 137.70300 1.000 85.76000 154 PRO A O 1
ATOM 722 N N . ILE A 1 155 ? 184.06400 145.37100 136.35400 1.000 79.72000 155 ILE A N 1
ATOM 723 C CA . ILE A 1 155 ? 183.01300 146.14200 137.00600 1.000 79.72000 155 ILE A CA 1
ATOM 724 C C . ILE A 1 155 ? 182.19100 145.21100 137.87200 1.000 79.72000 155 ILE A C 1
ATOM 725 O O . ILE A 1 155 ? 182.43000 144.00300 137.89600 1.000 79.72000 155 ILE A O 1
ATOM 727 N N . LEU A 1 156 ? 181.26200 145.76900 138.63500 1.000 92.07000 156 LEU A N 1
ATOM 728 C CA . LEU A 1 156 ? 180.24500 144.97100 139.29200 1.000 92.07000 156 LEU A CA 1
ATOM 729 C C . LEU A 1 156 ? 178.98100 145.81600 139.38400 1.000 92.07000 156 LEU A C 1
ATOM 730 O O . LEU A 1 156 ? 178.88900 146.88800 138.78100 1.000 92.07000 156 LEU A O 1
ATOM 732 N N . LEU A 1 157 ? 178.00800 145.33700 140.15500 1.000 119.01000 157 LEU A N 1
ATOM 733 C CA . LEU A 1 157 ? 176.72500 146.01200 140.29100 1.000 119.01000 157 LEU A CA 1
ATOM 734 C C . LEU A 1 157 ? 176.03200 145.45900 141.52000 1.000 119.01000 157 LEU A C 1
ATOM 735 O O . LEU A 1 157 ? 175.84800 144.24600 141.62400 1.000 119.01000 157 LEU A O 1
ATOM 737 N N . ALA A 1 158 ? 175.63600 146.34100 142.43300 1.000 139.56000 158 ALA A N 1
ATOM 738 C CA . ALA A 1 158 ? 175.09900 145.91200 143.71900 1.000 139.56000 158 ALA A CA 1
ATOM 739 C C . ALA A 1 158 ? 173.87400 146.72600 144.10700 1.000 139.56000 158 ALA A C 1
ATOM 740 O O . ALA A 1 158 ? 173.71500 147.12600 145.26300 1.000 139.56000 158 ALA A O 1
ATOM 742 N N . GLY A 1 159 ? 172.98100 146.97300 143.15300 1.000 143.09000 159 GLY A N 1
ATOM 743 C CA . GLY A 1 159 ? 171.71100 147.58200 143.46300 1.000 143.09000 159 GLY A CA 1
ATOM 744 C C . GLY A 1 159 ? 170.77000 146.60700 144.13800 1.000 143.09000 159 GLY A C 1
ATOM 745 O O . GLY A 1 159 ? 171.06600 145.41700 144.31100 1.000 143.09000 159 GLY A O 1
ATOM 746 N N . PRO A 1 160 ? 169.60300 147.11000 144.53500 1.000 141.58000 160 PRO A N 1
ATOM 747 C CA . PRO A 1 160 ? 168.60200 146.23700 145.15900 1.000 141.58000 160 PRO A CA 1
ATOM 748 C C . PRO A 1 160 ? 167.97700 145.31000 144.13100 1.000 141.58000 160 PRO A C 1
ATOM 749 O O . PRO A 1 160 ? 168.06100 145.53700 142.92300 1.000 141.58000 160 PRO A O 1
ATOM 751 N N . GLU A 1 161 ? 167.34400 144.25300 144.63800 1.000 130.52000 161 GLU A N 1
ATOM 752 C CA . GLU A 1 161 ? 166.97400 143.11300 143.80700 1.000 130.52000 161 GLU A CA 1
ATOM 753 C C . GLU A 1 161 ? 165.87700 143.46000 142.81300 1.000 130.52000 161 GLU A C 1
ATOM 754 O O . GLU A 1 161 ? 164.97800 144.25100 143.10200 1.000 130.52000 161 GLU A O 1
ATOM 756 N N . GLY A 1 162 ? 165.96700 142.86800 141.62900 1.000 111.84000 162 GLY A N 1
ATOM 757 C CA . GLY A 1 162 ? 164.92600 143.01000 140.64000 1.000 111.84000 162 GLY A CA 1
ATOM 758 C C . GLY A 1 162 ? 165.01400 144.23400 139.76800 1.000 111.84000 162 GLY A C 1
ATOM 759 O O . GLY A 1 162 ? 164.02400 144.58500 139.12200 1.000 111.84000 162 GLY A O 1
ATOM 760 N N . ILE A 1 163 ? 166.17200 144.89600 139.70900 1.000 108.47000 163 ILE A N 1
ATOM 761 C CA . ILE A 1 163 ? 166.31900 146.03800 138.81100 1.000 108.47000 163 ILE A CA 1
ATOM 762 C C . ILE A 1 163 ? 166.63400 145.62500 137.38500 1.000 108.47000 163 ILE A C 1
ATOM 763 O O . ILE A 1 163 ? 166.79500 146.49700 136.52200 1.000 108.47000 163 ILE A O 1
ATOM 765 N N . GLY A 1 164 ? 166.73000 144.33000 137.10800 1.000 91.11000 164 GLY A N 1
ATOM 766 C CA . GLY A 1 164 ? 167.11200 143.88300 135.78300 1.000 91.11000 164 GLY A CA 1
ATOM 767 C C . GLY A 1 164 ? 168.57000 144.13500 135.49200 1.000 91.11000 164 GLY A C 1
ATOM 768 O O . GLY A 1 164 ? 168.92300 144.46700 134.35500 1.000 91.11000 164 GLY A O 1
ATOM 769 N N . LYS A 1 165 ? 169.42100 144.00900 136.51100 1.000 73.82000 165 LYS A N 1
ATOM 770 C CA . LYS A 1 165 ? 170.83700 144.30400 136.34700 1.000 73.82000 165 LYS A CA 1
ATOM 771 C C . LYS A 1 165 ? 171.49300 143.32900 135.38500 1.000 73.82000 165 LYS A C 1
ATOM 772 O O . LYS A 1 165 ? 172.35200 143.72100 134.58900 1.000 73.82000 165 LYS A O 1
ATOM 774 N N . LYS A 1 166 ? 171.08300 142.06300 135.43000 1.000 71.34000 166 LYS A N 1
ATOM 775 C CA . LYS A 1 166 ? 171.53500 141.11700 134.42500 1.000 71.34000 166 LYS A CA 1
ATOM 776 C C . LYS A 1 166 ? 171.00200 141.50400 133.05600 1.000 71.34000 166 LYS A C 1
ATOM 777 O O . LYS A 1 166 ? 171.72700 141.44100 132.06000 1.000 71.34000 166 LYS A O 1
ATOM 779 N N . PHE A 1 167 ? 169.75800 141.97500 133.00000 1.000 70.26000 167 PHE A N 1
ATOM 780 C CA . PHE A 1 167 ? 169.22700 142.46900 131.73600 1.000 70.26000 167 PHE A CA 1
ATOM 781 C C . PHE A 1 167 ? 169.87100 143.78400 131.34700 1.000 70.26000 167 PHE A C 1
ATOM 782 O O . PHE A 1 167 ? 170.00000 144.07700 130.15400 1.000 70.26000 167 PHE A O 1
ATOM 784 N N . LEU A 1 168 ? 170.27200 144.57800 132.34000 1.000 68.06000 168 LEU A N 1
ATOM 785 C CA . LEU A 1 168 ? 170.99400 145.80900 132.05900 1.000 68.06000 168 LEU A CA 1
ATOM 786 C C . LEU A 1 168 ? 172.31100 145.50600 131.37200 1.000 68.06000 168 LEU A C 1
ATOM 787 O O . LEU A 1 168 ? 172.63100 146.09000 130.33300 1.000 68.06000 168 LEU A O 1
ATOM 789 N N . ILE A 1 169 ? 173.05500 144.54300 131.91100 1.000 69.73000 169 ILE A N 1
ATOM 790 C CA . ILE A 1 169 ? 174.32400 144.17300 131.31000 1.000 69.73000 169 ILE A CA 1
ATOM 791 C C . ILE A 1 169 ? 174.09100 143.48200 129.98800 1.000 69.73000 169 ILE A C 1
ATOM 792 O O . ILE A 1 169 ? 174.89400 143.62300 129.06200 1.000 69.73000 169 ILE A O 1
ATOM 794 N N . THR A 1 170 ? 172.97300 142.76800 129.86200 1.000 70.03000 170 THR A N 1
ATOM 795 C CA . THR A 1 170 ? 172.68100 142.05300 128.63100 1.000 70.03000 170 THR A CA 1
ATOM 796 C C . THR A 1 170 ? 172.40700 143.02100 127.49600 1.000 70.03000 170 THR A C 1
ATOM 797 O O . THR A 1 170 ? 173.00300 142.92000 126.41900 1.000 70.03000 170 THR A O 1
ATOM 799 N N . GLN A 1 171 ? 171.54600 144.00100 127.73600 1.000 77.81000 171 GLN A N 1
ATOM 800 C CA . GLN A 1 171 ? 171.29400 145.00400 126.72000 1.000 77.81000 171 GLN A CA 1
ATOM 801 C C . GLN A 1 171 ? 172.48300 145.93300 126.52700 1.000 77.81000 171 GLN A C 1
ATOM 802 O O . GLN A 1 171 ? 172.63800 146.50100 125.44200 1.000 77.81000 171 GLN A O 1
ATOM 804 N N . ILE A 1 172 ? 173.32800 146.09200 127.54800 1.000 76.93000 172 ILE A N 1
ATOM 805 C CA . ILE A 1 172 ? 174.55800 146.85400 127.38000 1.000 76.93000 172 ILE A CA 1
ATOM 806 C C . ILE A 1 172 ? 175.48000 146.14400 126.40800 1.000 76.93000 172 ILE A C 1
ATOM 807 O O . ILE A 1 172 ? 176.10100 146.76700 125.53900 1.000 76.93000 172 ILE A O 1
ATOM 809 N N . ALA A 1 173 ? 175.56200 144.82200 126.53000 1.000 81.06000 173 ALA A N 1
ATOM 810 C CA . ALA A 1 173 ? 176.33800 144.03100 125.59100 1.000 81.06000 173 ALA A CA 1
ATOM 811 C C . ALA A 1 173 ? 175.68800 144.01800 124.22500 1.000 81.06000 173 ALA A C 1
ATOM 812 O O . ALA A 1 173 ? 176.37200 143.84300 123.21300 1.000 81.06000 173 ALA A O 1
ATOM 814 N N . ALA A 1 174 ? 174.37000 144.17300 124.18500 1.000 92.95000 174 ALA A N 1
ATOM 815 C CA . ALA A 1 174 ? 173.69300 144.28200 122.90500 1.000 92.95000 174 ALA A CA 1
ATOM 816 C C . ALA A 1 174 ? 174.01800 145.59600 122.22100 1.000 92.95000 174 ALA A C 1
ATOM 817 O O . ALA A 1 174 ? 174.06800 145.65600 120.98800 1.000 92.95000 174 ALA A O 1
ATOM 819 N N . LYS A 1 175 ? 174.23500 146.65500 123.00000 1.000 91.13000 175 LYS A N 1
ATOM 820 C CA . LYS A 1 175 ? 174.76800 147.88000 122.42500 1.000 91.13000 175 LYS A CA 1
ATOM 821 C C . LYS A 1 175 ? 176.16400 147.65200 121.87900 1.000 91.13000 175 LYS A C 1
ATOM 822 O O . LYS A 1 175 ? 176.55300 148.26900 120.88300 1.000 91.13000 175 LYS A O 1
ATOM 824 N N . LEU A 1 176 ? 176.91500 146.75000 122.49500 1.000 93.75000 176 LEU A N 1
ATOM 825 C CA . LEU A 1 176 ? 178.18600 146.31700 121.95400 1.000 93.75000 176 LEU A CA 1
ATOM 826 C C . LEU A 1 176 ? 177.96800 145.23400 120.90400 1.000 93.75000 176 LEU A C 1
ATOM 827 O O . LEU A 1 176 ? 176.84100 144.86500 120.57200 1.000 93.75000 176 LEU A O 1
ATOM 829 N N . GLY A 1 177 ? 179.06800 144.72000 120.37100 1.000 98.71000 177 GLY A N 1
ATOM 830 C CA . GLY A 1 177 ? 179.02500 143.57400 119.49100 1.000 98.71000 177 GLY A CA 1
ATOM 831 C C . GLY A 1 177 ? 179.45700 142.33900 120.24200 1.000 98.71000 177 GLY A C 1
ATOM 832 O O . GLY A 1 177 ? 180.19900 141.50500 119.72000 1.000 98.71000 177 GLY A O 1
ATOM 833 N N . GLN A 1 178 ? 178.99800 142.21500 121.48000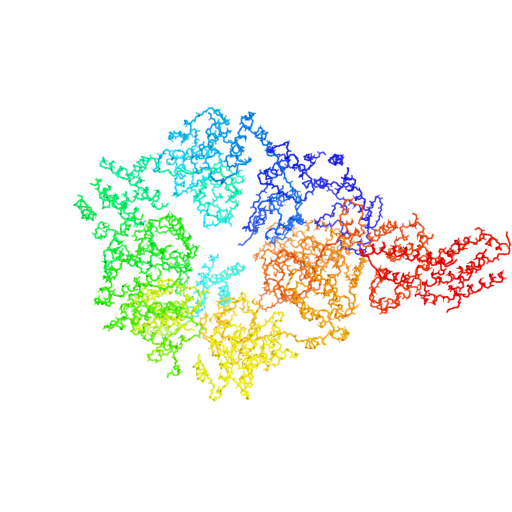 1.000 89.08000 178 GLN A N 1
ATOM 834 C CA . GLN A 1 178 ? 179.51600 141.21800 122.39700 1.000 89.08000 178 GLN A CA 1
ATOM 835 C C . GLN A 1 178 ? 178.40600 140.29800 122.87500 1.000 89.08000 178 GLN A C 1
ATOM 836 O O . GLN A 1 178 ? 177.25700 140.71100 123.03700 1.000 89.08000 178 GLN A O 1
ATOM 838 N N . GLN A 1 179 ? 178.77500 139.04800 123.11300 1.000 73.65000 179 GLN A N 1
ATOM 839 C CA . GLN A 1 179 ? 177.85000 138.00300 123.52500 1.000 73.65000 179 GLN A CA 1
ATOM 840 C C . GLN A 1 179 ? 178.19000 137.61200 124.95000 1.000 73.65000 179 GLN A C 1
ATOM 841 O O . GLN A 1 179 ? 179.21800 136.97600 125.19900 1.000 73.65000 179 GLN A O 1
ATOM 843 N N . ILE A 1 180 ? 177.31900 137.96800 125.87900 1.000 58.18000 180 ILE A N 1
ATOM 844 C CA . ILE A 1 180 ? 177.62400 137.78000 127.28500 1.000 58.18000 180 ILE A CA 1
ATOM 845 C C . ILE A 1 180 ? 177.33400 136.34600 127.67200 1.000 58.18000 180 ILE A C 1
ATOM 846 O O . ILE A 1 180 ? 176.21300 136.01600 128.06400 1.000 58.18000 180 ILE A O 1
ATOM 848 N N . ILE A 1 181 ? 178.33800 135.48600 127.53400 1.000 48.80000 181 ILE A N 1
ATOM 849 C CA . ILE A 1 181 ? 178.30600 134.19100 128.19000 1.000 48.80000 181 ILE A CA 1
ATOM 850 C C . ILE A 1 181 ? 178.18800 134.42200 129.68200 1.000 48.80000 181 ILE A C 1
ATOM 851 O O . ILE A 1 181 ? 179.03500 135.08500 130.29100 1.000 48.80000 181 ILE A O 1
ATOM 853 N N . ARG A 1 182 ? 177.12800 133.90800 130.26700 1.000 56.17000 182 ARG A N 1
ATOM 854 C CA . ARG A 1 182 ? 176.74000 134.26500 131.61800 1.000 56.17000 182 ARG A CA 1
ATOM 855 C C . ARG A 1 182 ? 176.89800 133.04000 132.50300 1.000 56.17000 182 ARG A C 1
ATOM 856 O O . ARG A 1 182 ? 175.94800 132.29600 132.72600 1.000 56.17000 182 ARG A O 1
ATOM 858 N N . ILE A 1 183 ? 178.09800 132.84600 133.03100 1.000 73.07000 183 ILE A N 1
ATOM 859 C CA . ILE A 1 183 ? 178.33900 131.72900 133.93400 1.000 73.07000 183 ILE A CA 1
ATOM 860 C C . ILE A 1 183 ? 177.79700 132.08900 135.30800 1.000 73.07000 183 ILE A C 1
ATOM 861 O O . ILE A 1 183 ? 178.20200 133.08600 135.91600 1.000 73.07000 183 ILE A O 1
ATOM 863 N N . HIS A 1 184 ? 176.85200 131.29400 135.78900 1.000 89.96000 184 HIS A N 1
ATOM 864 C CA . HIS A 1 184 ? 176.35100 131.43600 137.14900 1.000 89.96000 184 HIS A CA 1
ATOM 865 C C . HIS A 1 184 ? 177.20600 130.52900 138.02000 1.000 89.96000 184 HIS A C 1
ATOM 866 O O . HIS A 1 184 ? 176.85800 129.38600 138.31200 1.000 89.96000 184 HIS A O 1
ATOM 868 N N . LEU A 1 185 ? 178.36800 131.05300 138.39800 1.000 104.02000 185 LEU A N 1
ATOM 869 C CA . LEU A 1 185 ? 179.29200 130.31700 139.24500 1.000 104.02000 185 LEU A CA 1
ATOM 870 C C . LEU A 1 185 ? 178.67500 130.08300 140.61600 1.000 104.02000 185 LEU A C 1
ATOM 871 O O . LEU A 1 185 ? 177.90600 130.90100 141.12200 1.000 104.02000 185 LEU A O 1
ATOM 873 N N . SER A 1 186 ? 179.00800 128.94600 141.21300 1.000 112.69000 186 SER A N 1
ATOM 874 C CA . SER A 1 186 ? 178.33900 128.51000 142.42500 1.000 112.69000 186 SER A CA 1
ATOM 875 C C . SER A 1 186 ? 179.34800 127.88100 143.36700 1.000 112.69000 186 SER A C 1
ATOM 876 O O . SER A 1 186 ? 180.47700 127.57100 142.98700 1.000 112.69000 186 SER A O 1
ATOM 878 N N . ASP A 1 187 ? 178.90500 127.64800 144.60300 1.000 123.58000 187 ASP A N 1
ATOM 879 C CA . ASP A 1 187 ? 179.76700 127.12100 145.65400 1.000 123.58000 187 ASP A CA 1
ATOM 880 C C . ASP A 1 187 ? 180.05600 125.63300 145.51500 1.000 123.58000 187 ASP A C 1
ATOM 881 O O . ASP A 1 187 ? 180.62100 125.04400 146.44200 1.000 123.58000 187 ASP A O 1
ATOM 883 N N . SER A 1 188 ? 179.67500 125.00800 144.40800 1.000 120.11000 188 SER A N 1
ATOM 884 C CA . SER A 1 188 ? 180.10100 123.65800 144.09000 1.000 120.11000 188 SER A CA 1
ATOM 885 C C . SER A 1 188 ? 180.89500 123.58200 142.80000 1.000 120.11000 188 SER A C 1
ATOM 886 O O . SER A 1 188 ? 181.09700 122.48300 142.27700 1.000 120.11000 188 SER A O 1
ATOM 888 N N . THR A 1 189 ? 181.34000 124.71900 142.27100 1.000 118.72000 189 THR A N 1
ATOM 889 C CA . THR A 1 189 ? 181.99600 124.73600 140.97100 1.000 118.72000 189 THR A CA 1
ATOM 890 C C . THR A 1 189 ? 183.39800 124.14900 141.04500 1.000 118.72000 189 THR A C 1
ATOM 891 O O . THR A 1 189 ? 184.17600 124.46900 141.94400 1.000 118.72000 189 THR A O 1
ATOM 893 N N . ASP A 1 190 ? 183.71100 123.28200 140.09200 1.000 109.91000 190 ASP A N 1
ATOM 894 C CA . ASP A 1 190 ? 185.06400 122.78300 139.90000 1.000 109.91000 190 ASP A CA 1
ATOM 895 C C . ASP A 1 190 ? 185.79400 123.73700 138.97300 1.000 109.91000 190 ASP A C 1
ATOM 896 O O . ASP A 1 190 ? 185.21700 124.74000 138.53900 1.000 109.91000 190 ASP A O 1
ATOM 898 N N . PRO A 1 191 ? 187.04700 123.46500 138.62800 1.000 96.91000 191 PRO A N 1
ATOM 899 C CA . PRO A 1 191 ? 187.71400 124.33500 137.65400 1.000 96.91000 191 PRO A CA 1
ATOM 900 C C . PRO A 1 191 ? 187.42100 123.96100 136.21400 1.000 96.91000 191 PRO A C 1
ATOM 901 O O . PRO A 1 191 ? 188.15300 124.39500 135.31600 1.000 96.91000 191 PRO A O 1
ATOM 903 N N . LYS A 1 192 ? 186.40000 123.13900 135.97200 1.000 100.38000 192 LYS A N 1
ATOM 904 C CA . LYS A 1 192 ? 186.05500 122.68300 134.63100 1.000 100.38000 192 LYS A CA 1
ATOM 905 C C . LYS A 1 192 ? 185.63200 123.82800 133.71800 1.000 100.38000 192 LYS A C 1
ATOM 906 O O . LYS A 1 192 ? 186.33700 124.15800 132.76100 1.000 100.38000 192 LYS A O 1
ATOM 908 N N . MET A 1 193 ? 184.51500 124.48600 134.03300 1.000 93.34000 193 MET A N 1
ATOM 909 C CA . MET A 1 193 ? 184.06800 125.58700 133.18700 1.000 93.34000 193 MET A CA 1
ATOM 910 C C . MET A 1 193 ? 184.94300 126.81300 133.37600 1.000 93.34000 193 MET A C 1
ATOM 911 O O . MET A 1 193 ? 184.87500 127.75600 132.58600 1.000 93.34000 193 MET A O 1
ATOM 913 N N . LEU A 1 194 ? 185.74600 126.82400 134.43100 1.000 84.69000 194 LEU A N 1
ATOM 914 C CA . LEU A 1 194 ? 186.91400 127.67800 134.44700 1.000 84.69000 194 LEU A CA 1
ATOM 915 C C . LEU A 1 194 ? 187.85100 127.27300 133.31700 1.000 84.69000 194 LEU A C 1
ATOM 916 O O . LEU A 1 194 ? 188.03600 128.02900 132.35800 1.000 84.69000 194 LEU A O 1
ATOM 918 N N . ILE A 1 195 ? 188.43500 126.07900 133.39800 1.000 94.89000 195 ILE A N 1
ATOM 919 C CA . ILE A 1 195 ? 189.48100 125.74900 132.43800 1.000 94.89000 195 ILE A CA 1
ATOM 920 C C . ILE A 1 195 ? 189.37300 124.34800 131.84700 1.000 94.89000 195 ILE A C 1
ATOM 921 O O . ILE A 1 195 ? 189.96600 124.06900 130.80100 1.000 94.89000 195 ILE A O 1
ATOM 923 N N . GLY A 1 196 ? 188.62000 123.46100 132.47500 1.000 96.58000 196 GLY A N 1
ATOM 924 C CA . GLY A 1 196 ? 188.64000 122.06800 132.06600 1.000 96.58000 196 GLY A CA 1
ATOM 925 C C . GLY A 1 196 ? 189.48900 121.21600 132.98100 1.000 96.58000 196 GLY A C 1
ATOM 926 O O . GLY A 1 196 ? 189.88100 121.62400 134.07600 1.000 96.58000 196 GLY A O 1
ATOM 927 N N . THR A 1 197 ? 189.78500 120.00900 132.51000 1.000 113.07000 197 THR A N 1
ATOM 928 C CA . THR A 1 197 ? 190.50400 119.03100 133.31600 1.000 113.07000 197 THR A CA 1
ATOM 929 C C . THR A 1 197 ? 191.10700 117.97000 132.40400 1.000 113.07000 197 THR A C 1
ATOM 930 O O . THR A 1 197 ? 191.10400 118.09800 131.17600 1.000 113.07000 197 THR A O 1
ATOM 932 N N . TYR A 1 198 ? 191.63900 116.92400 133.02800 1.000 132.16000 198 TYR A N 1
ATOM 933 C CA . TYR A 1 198 ? 192.14100 115.73000 132.36800 1.000 132.16000 198 TYR A CA 1
ATOM 934 C C . TYR A 1 198 ? 191.88300 114.55800 133.30800 1.000 132.16000 198 TYR A C 1
ATOM 935 O O . TYR A 1 198 ? 191.16600 114.69900 134.30400 1.000 132.16000 198 TYR A O 1
ATOM 937 N N . THR A 1 199 ? 192.47700 113.40700 132.98300 1.000 136.22000 199 THR A N 1
ATOM 938 C CA . THR A 1 199 ? 192.42000 112.16300 133.77600 1.000 136.22000 199 THR A CA 1
ATOM 939 C C . THR A 1 199 ? 191.00800 111.68200 134.10600 1.000 136.22000 199 THR A C 1
ATOM 940 O O . THR A 1 199 ? 190.61100 111.66000 135.27000 1.000 136.22000 199 THR A O 1
ATOM 942 N N . TRP A 1 208 ? 193.53400 117.10100 128.87600 1.000 100.89000 208 TRP A N 1
ATOM 943 C CA . TRP A 1 208 ? 193.41400 118.47500 128.41600 1.000 100.89000 208 TRP A CA 1
ATOM 944 C C . TRP A 1 208 ? 192.04500 118.72500 127.80000 1.000 100.89000 208 TRP A C 1
ATOM 945 O O . TRP A 1 208 ? 191.75200 118.25800 126.70000 1.000 100.89000 208 TRP A O 1
ATOM 947 N N . GLN A 1 209 ? 191.21200 119.46700 128.50800 1.000 98.55000 209 GLN A N 1
ATOM 948 C CA . GLN A 1 209 ? 189.86300 119.77300 128.07600 1.000 98.55000 209 GLN A CA 1
ATOM 949 C C . GLN A 1 209 ? 189.78800 121.16800 127.47800 1.000 98.55000 209 GLN A C 1
ATOM 950 O O . GLN A 1 209 ? 190.74400 121.94700 127.55100 1.000 98.55000 209 GLN A O 1
ATOM 952 N N . PRO A 1 210 ? 188.66400 121.51300 126.86000 1.000 90.13000 210 PRO A N 1
ATOM 953 C CA . PRO A 1 210 ? 188.55200 122.82500 126.21200 1.000 90.13000 210 PRO A CA 1
ATOM 954 C C . PRO A 1 210 ? 188.35100 123.97900 127.18100 1.000 90.13000 210 PRO A C 1
ATOM 955 O O . PRO A 1 210 ? 188.94900 125.04100 127.00200 1.000 90.13000 210 PRO A O 1
ATOM 957 N N . GLY A 1 211 ? 187.50300 123.80100 128.18800 1.000 80.78000 211 GLY A N 1
ATOM 958 C CA . GLY A 1 211 ? 187.20200 124.85800 129.13300 1.000 80.78000 211 GLY A CA 1
ATOM 959 C C . GLY A 1 211 ? 186.19100 125.86000 128.60100 1.000 80.78000 211 GLY A C 1
ATOM 960 O O . GLY A 1 211 ? 186.02800 126.05400 127.39900 1.000 80.78000 211 GLY A O 1
ATOM 961 N N . VAL A 1 212 ? 185.49400 126.51400 129.53000 1.000 74.54000 212 VAL A N 1
ATOM 962 C CA . VAL A 1 212 ? 184.46500 127.47500 129.14700 1.000 74.54000 212 VAL A CA 1
ATOM 963 C C . VAL A 1 212 ? 184.95100 128.89600 129.38600 1.000 74.54000 212 VAL A C 1
ATOM 964 O O . VAL A 1 212 ? 184.91900 129.72400 128.46900 1.000 74.54000 212 VAL A O 1
ATOM 966 N N . LEU A 1 213 ? 185.37200 129.20200 130.62100 1.000 67.76000 213 LEU A N 1
ATOM 967 C CA . LEU A 1 213 ? 185.93500 130.52300 130.89400 1.000 67.76000 213 LEU A CA 1
ATOM 968 C C . LEU A 1 213 ? 187.20500 130.73200 130.10200 1.000 67.76000 213 LEU A C 1
ATOM 969 O O . LEU A 1 213 ? 187.45400 131.82700 129.59000 1.000 67.76000 213 LEU A O 1
ATOM 971 N N . THR A 1 214 ? 187.99000 129.66900 129.95200 1.000 67.18000 214 THR A N 1
ATOM 972 C CA . THR A 1 214 ? 189.14800 129.70900 129.07600 1.000 67.18000 214 THR A CA 1
ATOM 973 C C . THR A 1 214 ? 188.75000 129.88800 127.62100 1.000 67.18000 214 THR A C 1
ATOM 974 O O . THR A 1 214 ? 189.52100 130.45000 126.83800 1.000 67.18000 214 THR A O 1
ATOM 976 N N . GLN A 1 215 ? 187.55700 129.43500 127.23700 1.000 66.74000 215 GLN A N 1
ATOM 977 C CA . GLN A 1 215 ? 187.13400 129.63300 125.85700 1.000 66.74000 215 GLN A CA 1
ATOM 978 C C . GLN A 1 215 ? 186.78000 131.08600 125.60200 1.000 66.74000 215 GLN A C 1
ATOM 979 O O . GLN A 1 215 ? 187.14200 131.64500 124.56200 1.000 66.74000 215 GLN A O 1
ATOM 981 N N . ALA A 1 216 ? 186.07600 131.70900 126.54400 1.000 66.33000 216 ALA A N 1
ATOM 982 C CA . ALA A 1 216 ? 185.73800 133.11600 126.40000 1.000 66.33000 216 ALA A CA 1
ATOM 983 C C . ALA A 1 216 ? 186.96700 133.99200 126.50900 1.000 66.33000 216 ALA A C 1
ATOM 984 O O . ALA A 1 216 ? 187.04400 135.03700 125.85300 1.000 66.33000 216 ALA A O 1
ATOM 986 N N . VAL A 1 217 ? 187.92400 133.59300 127.34300 1.000 65.95000 217 VAL A N 1
ATOM 987 C CA . VAL A 1 217 ? 189.20100 134.28300 127.37200 1.000 65.95000 217 VAL A CA 1
ATOM 988 C C . VAL A 1 217 ? 189.91600 134.10800 126.04500 1.000 65.95000 217 VAL A C 1
ATOM 989 O O . VAL A 1 217 ? 190.56700 135.03400 125.55400 1.000 65.95000 217 VAL A O 1
ATOM 991 N N . ILE A 1 218 ? 189.78900 132.90900 125.46700 1.000 64.67000 218 ILE A N 1
ATOM 992 C CA . ILE A 1 218 ? 190.43400 132.58700 124.15800 1.000 64.67000 218 ILE A CA 1
ATOM 993 C C . ILE A 1 218 ? 189.75900 133.41500 123.05900 1.000 64.67000 218 ILE A C 1
ATOM 994 O O . ILE A 1 218 ? 190.43100 134.29300 122.48300 1.000 64.67000 218 ILE A O 1
ATOM 996 N N . THR A 1 219 ? 188.48000 133.13800 122.78700 1.000 70.51000 219 THR A N 1
ATOM 997 C CA . THR A 1 219 ? 187.71600 133.87300 121.74300 1.000 70.51000 219 THR A CA 1
ATOM 998 C C . THR A 1 219 ? 187.66300 135.36200 122.10400 1.000 70.51000 219 THR A C 1
ATOM 999 O O . THR A 1 219 ? 187.87700 136.19500 121.20100 1.000 70.51000 219 THR A O 1
ATOM 1001 N N . GLY A 1 220 ? 187.38900 135.67100 123.37600 1.000 71.71000 220 GLY A N 1
ATOM 1002 C CA . GLY A 1 220 ? 187.31100 137.06800 123.84400 1.000 71.71000 220 GLY A CA 1
ATOM 1003 C C . GLY A 1 220 ? 185.91100 137.42700 124.31200 1.000 71.71000 220 GLY A C 1
ATOM 1004 O O . GLY A 1 220 ? 184.96000 136.84300 123.75600 1.000 71.71000 220 GLY A O 1
ATOM 1005 N N . TRP A 1 222 ? 182.35700 140.17200 125.65000 1.000 54.44000 222 TRP A N 1
ATOM 1006 C CA . TRP A 1 222 ? 182.59200 140.31000 127.11200 1.000 54.44000 222 TRP A CA 1
ATOM 1007 C C . TRP A 1 222 ? 182.32700 138.96900 127.80700 1.000 54.44000 222 TRP A C 1
ATOM 1008 O O . TRP A 1 222 ? 182.39600 137.92700 127.12500 1.000 54.44000 222 TRP A O 1
ATOM 1010 N N . ILE A 1 223 ? 182.03600 139.00600 129.11100 1.000 51.92000 223 ILE A N 1
ATOM 1011 C CA . ILE A 1 223 ? 181.76600 137.80100 129.87600 1.000 51.92000 223 ILE A CA 1
ATOM 1012 C C . ILE A 1 223 ? 181.08800 138.24400 131.15500 1.000 51.92000 223 ILE A C 1
ATOM 1013 O O . ILE A 1 223 ? 181.34600 139.33900 131.65900 1.000 51.92000 223 ILE A O 1
ATOM 1015 N N . LEU A 1 224 ? 180.20200 137.40700 131.67700 1.000 58.76000 224 LEU A N 1
ATOM 1016 C CA . LEU A 1 224 ? 179.43400 137.79600 132.84400 1.000 58.76000 224 LEU A CA 1
ATOM 1017 C C . LEU A 1 224 ? 179.38800 136.64400 133.81900 1.000 58.76000 224 LEU A C 1
ATOM 1018 O O . LEU A 1 224 ? 179.26900 135.48600 133.42000 1.000 58.76000 224 LEU A O 1
ATOM 1020 N N . PHE A 1 225 ? 179.48200 136.97000 135.09200 1.000 79.12000 225 PHE A N 1
ATOM 1021 C CA . PHE A 1 225 ? 179.39500 135.96700 136.13300 1.000 79.12000 225 PHE A CA 1
ATOM 1022 C C . PHE A 1 225 ? 178.36000 136.38900 137.16000 1.000 79.12000 225 PHE A C 1
ATOM 1023 O O . PHE A 1 225 ? 178.13700 137.58100 137.40200 1.000 79.12000 225 PHE A O 1
ATOM 1025 N N . THR A 1 226 ? 177.73200 135.39200 137.76900 1.000 102.91000 226 THR A N 1
ATOM 1026 C CA . THR A 1 226 ? 176.70400 135.66300 138.75900 1.000 102.91000 226 THR A CA 1
ATOM 1027 C C . THR A 1 226 ? 176.81200 134.66200 139.89400 1.000 102.91000 226 THR A C 1
ATOM 1028 O O . THR A 1 226 ? 177.47500 133.62800 139.77700 1.000 102.91000 226 THR A O 1
ATOM 1030 N N . ASN A 1 227 ? 176.11500 134.99000 140.98800 1.000 108.50000 227 ASN A N 1
ATOM 1031 C CA . ASN A 1 227 ? 176.19900 134.28400 142.27100 1.000 108.50000 227 ASN A CA 1
ATOM 1032 C C . ASN A 1 227 ? 177.64100 134.19800 142.76100 1.000 108.50000 227 ASN A C 1
ATOM 1033 O O . ASN A 1 227 ? 178.07500 133.18500 143.31000 1.000 108.50000 227 ASN A O 1
ATOM 1035 N N . ILE A 1 228 ? 178.38900 135.28800 142.56200 1.000 122.65000 228 ILE A N 1
ATOM 1036 C CA . ILE A 1 228 ? 179.79900 135.31400 142.93200 1.000 122.65000 228 ILE A CA 1
ATOM 1037 C C . ILE A 1 228 ? 179.96400 135.43000 144.43500 1.000 122.65000 228 ILE A C 1
ATOM 1038 O O . ILE A 1 228 ? 180.99500 135.02500 144.98000 1.000 122.65000 228 ILE A O 1
ATOM 1040 N N . GLU A 1 229 ? 178.96700 135.98100 145.12700 1.000 117.21000 229 GLU A N 1
ATOM 1041 C CA . GLU A 1 229 ? 179.12900 136.30100 146.53900 1.000 117.21000 229 GLU A CA 1
ATO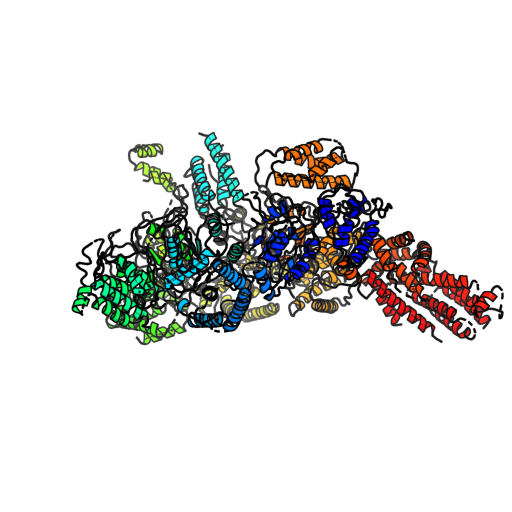M 1042 C C . GLU A 1 229 ? 179.16300 135.04900 147.40500 1.000 117.21000 229 GLU A C 1
ATOM 1043 O O . GLU A 1 229 ? 179.99000 134.94200 148.31500 1.000 117.21000 229 GLU A O 1
ATOM 1045 N N . HIS A 1 230 ? 178.28900 134.09100 147.14200 1.000 114.91000 230 HIS A N 1
ATOM 1046 C CA . HIS A 1 230 ? 178.26900 132.88800 147.96000 1.000 114.91000 230 HIS A CA 1
ATOM 1047 C C . HIS A 1 230 ? 179.32600 131.90700 147.47900 1.000 114.91000 230 HIS A C 1
ATOM 1048 O O . HIS A 1 230 ? 180.09900 132.21000 146.57200 1.000 114.91000 230 HIS A O 1
ATOM 1050 N N . GLU A 1 234 ? 186.87400 130.09300 147.18700 1.000 70.89000 234 GLU A N 1
ATOM 1051 C CA . GLU A 1 234 ? 188.30600 129.98700 146.96700 1.000 70.89000 234 GLU A CA 1
ATOM 1052 C C . GLU A 1 234 ? 188.58300 129.90100 145.48600 1.000 70.89000 234 GLU A C 1
ATOM 1053 O O . GLU A 1 234 ? 189.66900 130.23100 145.03200 1.000 70.89000 234 GLU A O 1
ATOM 1055 N N . VAL A 1 235 ? 187.58200 129.46100 144.72200 1.000 82.34000 235 VAL A N 1
ATOM 1056 C CA . VAL A 1 235 ? 187.69800 129.44700 143.26900 1.000 82.34000 235 VAL A CA 1
ATOM 1057 C C . VAL A 1 235 ? 187.59900 130.83600 142.66900 1.000 82.34000 235 VAL A C 1
ATOM 1058 O O . VAL A 1 235 ? 187.84100 131.00200 141.46900 1.000 82.34000 235 VAL A O 1
ATOM 1060 N N . LEU A 1 236 ? 187.21500 131.82900 143.47300 1.000 91.11000 236 LEU A N 1
ATOM 1061 C CA . LEU A 1 236 ? 187.40700 133.22200 143.09500 1.000 91.11000 236 LEU A CA 1
ATOM 1062 C C . LEU A 1 236 ? 188.87400 133.51400 142.84000 1.000 91.11000 236 LEU A C 1
ATOM 1063 O O . LEU A 1 236 ? 189.21700 134.26700 141.92200 1.000 91.11000 236 LEU A O 1
ATOM 1065 N N . SER A 1 237 ? 189.75900 132.91800 143.64000 1.000 92.80000 237 SER A N 1
ATOM 1066 C CA . SER A 1 237 ? 191.18600 133.08400 143.41600 1.000 92.80000 237 SER A CA 1
ATOM 1067 C C . SER A 1 237 ? 191.63900 132.44100 142.12000 1.000 92.80000 237 SER A C 1
ATOM 1068 O O . SER A 1 237 ? 192.61900 132.89800 141.52800 1.000 92.80000 237 SER A O 1
ATOM 1070 N N . VAL A 1 238 ? 190.92800 131.41500 141.65300 1.000 95.07000 238 VAL A N 1
ATOM 1071 C CA . VAL A 1 238 ? 191.24300 130.82300 140.36700 1.000 95.07000 238 VAL A CA 1
ATOM 1072 C C . VAL A 1 238 ? 190.91200 131.76300 139.21900 1.000 95.07000 238 VAL A C 1
ATOM 1073 O O . VAL A 1 238 ? 191.42200 131.58100 138.11000 1.000 95.07000 238 VAL A O 1
ATOM 1075 N N . LEU A 1 239 ? 190.06500 132.76300 139.44900 1.000 99.53000 239 LEU A N 1
ATOM 1076 C CA . LEU A 1 239 ? 189.83400 133.81200 138.47000 1.000 99.53000 239 LEU A CA 1
ATOM 1077 C C . LEU A 1 239 ? 190.60300 135.08800 138.78000 1.000 99.53000 239 LEU A C 1
ATOM 1078 O O . LEU A 1 239 ? 190.65600 135.98000 137.92600 1.000 99.53000 239 LEU A O 1
ATOM 1080 N N . LEU A 1 240 ? 191.16500 135.19600 139.98400 1.000 100.63000 240 LEU A N 1
ATOM 1081 C CA . LEU A 1 240 ? 191.95900 136.36800 140.33800 1.000 100.63000 240 LEU A CA 1
ATOM 1082 C C . LEU A 1 240 ? 193.19000 136.54700 139.46400 1.000 100.63000 240 LEU A C 1
ATOM 1083 O O . LEU A 1 240 ? 193.64800 137.69600 139.33000 1.000 100.63000 240 LEU A O 1
ATOM 1085 N N . PRO A 1 241 ? 193.76600 135.49600 138.88000 1.000 103.65000 241 PRO A N 1
ATOM 1086 C CA . PRO A 1 241 ? 194.80900 135.71300 137.86900 1.000 103.65000 241 PRO A CA 1
ATOM 1087 C C . PRO A 1 241 ? 194.31400 136.48300 136.66100 1.000 103.65000 241 PRO A C 1
ATOM 1088 O O . PRO A 1 241 ? 195.06600 137.28300 136.09700 1.000 103.65000 241 PRO A O 1
ATOM 1090 N N . LEU A 1 242 ? 193.05900 136.27600 136.25800 1.000 98.57000 242 LEU A N 1
ATOM 1091 C CA . LEU A 1 242 ? 192.49300 137.08200 135.18500 1.000 98.57000 242 LEU A CA 1
ATOM 1092 C C . LEU A 1 242 ? 192.22900 138.50300 135.64300 1.000 98.57000 242 LEU A C 1
ATOM 1093 O O . LEU A 1 242 ? 192.27600 139.43500 134.83600 1.000 98.57000 242 LEU A O 1
ATOM 1095 N N . LEU A 1 243 ? 191.93800 138.68700 136.92500 1.000 106.88000 243 LEU A N 1
ATOM 1096 C CA . LEU A 1 243 ? 191.58000 140.01400 137.39800 1.000 106.88000 243 LEU A CA 1
ATOM 1097 C C . LEU A 1 243 ? 192.80800 140.87200 137.64600 1.000 106.88000 243 LEU A C 1
ATOM 1098 O O . LEU A 1 243 ? 192.72300 142.10100 137.58000 1.000 106.88000 243 LEU A O 1
ATOM 1100 N N . GLU A 1 244 ? 193.95000 140.25700 137.93400 1.000 104.58000 244 GLU A N 1
ATOM 1101 C CA . GLU A 1 244 ? 195.16300 141.05300 138.04900 1.000 104.58000 244 GLU A CA 1
ATOM 1102 C C . GLU A 1 244 ? 195.63800 141.50400 136.68100 1.000 104.58000 244 GLU A C 1
ATOM 1103 O O . GLU A 1 244 ? 196.14200 142.62100 136.52900 1.000 104.58000 244 GLU A O 1
ATOM 1105 N N . LYS A 1 245 ? 195.46500 140.65600 135.67600 1.000 107.73000 245 LYS A N 1
ATOM 1106 C CA . LYS A 1 245 ? 195.87900 140.95700 134.31700 1.000 107.73000 245 LYS A CA 1
ATOM 1107 C C . LYS A 1 245 ? 195.14700 140.00200 133.39900 1.000 107.73000 245 LYS A C 1
ATOM 1108 O O . LYS A 1 245 ? 194.82700 138.88500 133.79500 1.000 107.73000 245 LYS A O 1
ATOM 1110 N N . ARG A 1 246 ? 194.93600 140.41900 132.15600 1.000 109.68000 246 ARG A N 1
ATOM 1111 C CA . ARG A 1 246 ? 194.12000 139.62600 131.24600 1.000 109.68000 246 ARG A CA 1
ATOM 1112 C C . ARG A 1 246 ? 194.83300 138.35500 130.77900 1.000 109.68000 246 ARG A C 1
ATOM 1113 O O . ARG A 1 246 ? 195.17100 138.22300 129.59900 1.000 109.68000 246 ARG A O 1
ATOM 1115 N N . GLN A 1 247 ? 195.02500 137.40700 131.70100 1.000 112.36000 247 GLN A N 1
ATOM 1116 C CA . GLN A 1 247 ? 195.69800 136.14000 131.45100 1.000 112.36000 247 GLN A CA 1
ATOM 1117 C C . GLN A 1 247 ? 195.38300 135.18900 132.59400 1.000 112.36000 247 GLN A C 1
ATOM 1118 O O . GLN A 1 247 ? 195.06500 135.61400 133.70500 1.000 112.36000 247 GLN A O 1
ATOM 1120 N N . LEU A 1 248 ? 195.50200 133.89500 132.31600 1.000 105.06000 248 LEU A N 1
ATOM 1121 C CA . LEU A 1 248 ? 195.00500 132.87000 133.22200 1.000 105.06000 248 LEU A CA 1
ATOM 1122 C C . LEU A 1 248 ? 196.10500 131.88300 133.57900 1.000 105.06000 248 LEU A C 1
ATOM 1123 O O . LEU A 1 248 ? 197.17300 131.84800 132.96400 1.000 105.06000 248 LEU A O 1
ATOM 1125 N N . VAL A 1 249 ? 195.82400 131.07500 134.59300 1.000 95.30000 249 VAL A N 1
ATOM 1126 C CA . VAL A 1 249 ? 196.73000 130.02200 135.03500 1.000 95.30000 249 VAL A CA 1
ATOM 1127 C C . VAL A 1 249 ? 196.23700 128.72400 134.40700 1.000 95.30000 249 VAL A C 1
ATOM 1128 O O . VAL A 1 249 ? 195.48000 127.96300 135.00800 1.000 95.30000 249 VAL A O 1
ATOM 1130 N N . ILE A 1 250 ? 196.69400 128.45200 133.19100 1.000 90.08000 250 ILE A N 1
ATOM 1131 C CA . ILE A 1 250 ? 196.46700 127.15000 132.57600 1.000 90.08000 250 ILE A CA 1
ATOM 1132 C C . ILE A 1 250 ? 197.55400 126.23000 133.11300 1.000 90.08000 250 ILE A C 1
ATOM 1133 O O . ILE A 1 250 ? 198.68600 126.25800 132.61300 1.000 90.08000 250 ILE A O 1
ATOM 1135 N N . PRO A 1 251 ? 197.26200 125.41000 134.12500 1.000 90.04000 251 PRO A N 1
ATOM 1136 C CA . PRO A 1 251 ? 198.34900 124.66700 134.77600 1.000 90.04000 251 PRO A CA 1
ATOM 1137 C C . PRO A 1 251 ? 198.86000 123.51500 133.94300 1.000 90.04000 251 PRO A C 1
ATOM 1138 O O . PRO A 1 251 ? 200.07200 123.28000 133.90200 1.000 90.04000 251 PRO A O 1
ATOM 1140 N N . SER A 1 252 ? 197.97100 122.80400 133.25400 1.000 97.57000 252 SER A N 1
ATOM 1141 C CA . SER A 1 252 ? 198.38300 121.62500 132.50300 1.000 97.57000 252 SER A CA 1
ATOM 1142 C C . SER A 1 252 ? 199.05300 122.01000 131.19400 1.000 97.57000 252 SER A C 1
ATOM 1143 O O . SER A 1 252 ? 200.19300 121.61400 130.93100 1.000 97.57000 252 SER A O 1
ATOM 1145 N N . ARG A 1 253 ? 198.34800 122.77500 130.35600 1.000 99.46000 253 ARG A N 1
ATOM 1146 C CA . ARG A 1 253 ? 198.89900 123.18100 129.06800 1.000 99.46000 253 ARG A CA 1
ATOM 1147 C C . ARG A 1 253 ? 200.05700 124.15500 129.23000 1.000 99.46000 253 ARG A C 1
ATOM 1148 O O . ARG A 1 253 ? 200.94400 124.20600 128.37200 1.000 99.46000 253 ARG A O 1
ATOM 1150 N N . GLY A 1 254 ? 200.07300 124.92100 130.31800 1.000 92.91000 254 GLY A N 1
ATOM 1151 C CA . GLY A 1 254 ? 201.22300 125.73600 130.64900 1.000 92.91000 254 GLY A CA 1
ATOM 1152 C C . GLY A 1 254 ? 201.38700 126.95600 129.77200 1.000 92.91000 254 GLY A C 1
ATOM 1153 O O . GLY A 1 254 ? 202.46300 127.17700 129.21200 1.000 92.91000 254 GLY A O 1
ATOM 1154 N N . GLU A 1 255 ? 200.33200 127.75300 129.63600 1.000 101.33000 255 GLU A N 1
ATOM 1155 C CA . GLU A 1 255 ? 200.42500 128.99300 128.87000 1.000 101.33000 255 GLU A CA 1
ATOM 1156 C C . GLU A 1 255 ? 199.36100 129.95000 129.37200 1.000 101.33000 255 GLU A C 1
ATOM 1157 O O . GLU A 1 255 ? 198.16900 129.63400 129.30900 1.000 101.33000 255 GLU A O 1
ATOM 1159 N N . THR A 1 256 ? 199.78600 131.10000 129.88300 1.000 102.18000 256 THR A N 1
ATOM 1160 C CA . THR A 1 256 ? 198.84700 132.17800 130.12400 1.000 102.18000 256 THR A CA 1
ATOM 1161 C C . THR A 1 256 ? 198.35600 132.71900 128.79000 1.000 102.18000 256 THR A C 1
ATOM 1162 O O . THR A 1 256 ? 199.07200 132.70400 127.78700 1.000 102.18000 256 THR A O 1
ATOM 1164 N N . ILE A 1 257 ? 197.11800 133.18700 128.77600 1.000 100.11000 257 ILE A N 1
ATOM 1165 C CA . ILE A 1 257 ? 196.43700 133.52300 127.53700 1.000 100.11000 257 ILE A CA 1
ATOM 1166 C C . ILE A 1 257 ? 196.37300 135.03100 127.42300 1.000 100.11000 257 ILE A C 1
ATOM 1167 O O . ILE A 1 257 ? 195.79200 135.69700 128.28300 1.000 100.11000 257 ILE A O 1
ATOM 1169 N N . TYR A 1 258 ? 196.96400 135.56900 126.36600 1.000 111.46000 258 TYR A N 1
ATOM 1170 C CA . TYR A 1 258 ? 196.78100 136.98000 126.05500 1.000 111.46000 258 TYR A CA 1
ATOM 1171 C C . TYR A 1 258 ? 195.33500 137.19500 125.63400 1.000 111.46000 258 TYR A C 1
ATOM 1172 O O . TYR A 1 258 ? 194.91000 136.70800 124.58200 1.000 111.46000 258 TYR A O 1
ATOM 1174 N N . ALA A 1 259 ? 194.57300 137.90000 126.46600 1.000 111.15000 259 ALA A N 1
ATOM 1175 C CA . ALA A 1 259 ? 193.14800 138.12100 126.22600 1.000 111.15000 259 ALA A CA 1
ATOM 1176 C C . ALA A 1 259 ? 192.95000 139.45000 125.50100 1.000 111.15000 259 ALA A C 1
ATOM 1177 O O . ALA A 1 259 ? 192.49000 140.44600 126.05900 1.000 111.15000 259 ALA A O 1
ATOM 1179 N N . LYS A 1 260 ? 193.27700 139.43300 124.20700 1.000 110.18000 260 LYS A N 1
ATOM 1180 C CA . LYS A 1 260 ? 193.48900 140.64900 123.43100 1.000 110.18000 260 LYS A CA 1
ATOM 1181 C C . LYS A 1 260 ? 192.23600 141.13200 122.72600 1.000 110.18000 260 LYS A C 1
ATOM 1182 O O . LYS A 1 260 ? 192.32600 141.70300 121.63300 1.000 110.18000 260 LYS A O 1
ATOM 1184 N N . GLY A 1 261 ? 191.06800 140.91300 123.30600 1.000 83.29000 261 GLY A N 1
ATOM 1185 C CA . GLY A 1 261 ? 189.87600 141.47200 122.71500 1.000 83.29000 261 GLY A CA 1
ATOM 1186 C C . GLY A 1 261 ? 189.14200 142.40800 123.64500 1.000 83.29000 261 GLY A C 1
ATOM 1187 O O . GLY A 1 261 ? 189.65700 143.45600 124.04100 1.000 83.29000 261 GLY A O 1
ATOM 1188 N N . SER A 1 262 ? 187.93400 142.00800 124.01000 1.000 64.29000 262 SER A N 1
ATOM 1189 C CA . SER A 1 262 ? 186.98900 142.78500 124.79300 1.000 64.29000 262 SER A CA 1
ATOM 1190 C C . SER A 1 262 ? 186.52600 141.97200 125.98500 1.000 64.29000 262 SER A C 1
ATOM 1191 O O . SER A 1 262 ? 185.33300 141.79800 126.22600 1.000 64.29000 262 SER A O 1
ATOM 1193 N N . PHE A 1 263 ? 187.47400 141.46700 126.76100 1.000 56.61000 263 PHE A N 1
ATOM 1194 C CA . PHE A 1 263 ? 187.23000 140.37300 127.69800 1.000 56.61000 263 PHE A CA 1
ATOM 1195 C C . PHE A 1 263 ? 186.73800 140.85400 129.04900 1.000 56.61000 263 PHE A C 1
ATOM 1196 O O . PHE A 1 263 ? 187.08600 140.26600 130.07600 1.000 56.61000 263 PHE A O 1
ATOM 1198 N N . GLN A 1 264 ? 185.93200 141.92200 129.06500 1.000 64.80000 264 GLN A N 1
ATOM 1199 C CA . GLN A 1 264 ? 185.48200 142.59800 130.27600 1.000 64.80000 264 GLN A CA 1
ATOM 1200 C C . GLN A 1 264 ? 184.61600 141.69800 131.14000 1.000 64.80000 264 GLN A C 1
ATOM 1201 O O . GLN A 1 264 ? 183.43300 141.50000 130.86300 1.000 64.80000 264 GLN A O 1
ATOM 1203 N N . MET A 1 265 ? 185.20000 141.18900 132.21700 1.000 66.63000 265 MET A N 1
ATOM 1204 C CA . MET A 1 265 ? 184.61000 140.09600 132.98200 1.000 66.63000 265 MET A CA 1
ATOM 1205 C C . MET A 1 265 ? 183.65300 140.64200 134.03900 1.000 66.63000 265 MET A C 1
ATOM 1206 O O . MET A 1 265 ? 183.88700 140.54600 135.24200 1.000 66.63000 265 MET A O 1
ATOM 1208 N N . PHE A 1 266 ? 182.54500 141.20700 133.56300 1.000 68.40000 266 PHE A N 1
ATOM 1209 C CA . PHE A 1 266 ? 181.59800 141.85100 134.46300 1.000 68.40000 266 PHE A CA 1
ATOM 1210 C C . PHE A 1 266 ? 180.86000 140.81700 135.30300 1.000 68.40000 266 PHE A C 1
ATOM 1211 O O . PHE A 1 266 ? 180.62800 139.68500 134.87800 1.000 68.40000 266 PHE A O 1
ATOM 1213 N N . ALA A 1 267 ? 180.51800 141.20300 136.52100 1.000 86.78000 267 ALA A N 1
ATOM 1214 C CA . ALA A 1 267 ? 179.92300 140.27500 137.46500 1.000 86.78000 267 ALA A CA 1
ATOM 1215 C C . ALA A 1 267 ? 178.65100 140.87800 138.02600 1.000 86.78000 267 ALA A C 1
ATOM 1216 O O . ALA A 1 267 ? 178.23500 141.96600 137.62800 1.000 86.78000 267 ALA A O 1
ATOM 1218 N N . THR A 1 268 ? 178.02000 140.14700 138.94700 1.000 109.45000 268 THR A N 1
ATOM 1219 C CA . THR A 1 268 ? 176.85900 140.67900 139.65600 1.000 109.45000 268 THR A CA 1
ATOM 1220 C C . THR A 1 268 ? 176.67100 139.97000 140.98800 1.000 109.45000 268 THR A C 1
ATOM 1221 O O . THR A 1 268 ? 176.69900 138.73800 141.04000 1.000 109.45000 268 THR A O 1
ATOM 1223 N N . SER A 1 269 ? 176.45100 140.75700 142.04200 1.000 130.58000 269 SER A N 1
ATOM 1224 C CA . SER A 1 269 ? 175.97900 140.36500 143.36800 1.000 130.58000 269 SER A CA 1
ATOM 1225 C C . SER A 1 269 ? 175.71300 141.64100 144.15100 1.000 130.58000 269 SER A C 1
ATOM 1226 O O . SER A 1 269 ? 176.37400 142.65500 143.92700 1.000 130.58000 269 SER A O 1
ATOM 1228 N N . SER A 1 270 ? 174.76800 141.58100 145.08400 1.000 150.10000 270 SER A N 1
ATOM 1229 C CA . SER A 1 270 ? 174.38900 142.75700 145.86400 1.000 150.10000 270 SER A CA 1
ATOM 1230 C C . SER A 1 270 ? 174.82500 142.53500 147.30900 1.000 150.10000 270 SER A C 1
ATOM 1231 O O . SER A 1 270 ? 174.03200 142.16600 148.17500 1.000 150.10000 270 SER A O 1
ATOM 1233 N N . MET A 1 271 ? 176.10100 142.79500 147.55600 1.000 167.88000 271 MET A N 1
ATOM 1234 C CA . MET A 1 271 ? 176.77100 142.70700 148.85300 1.000 167.88000 271 MET A CA 1
ATOM 1235 C C . MET A 1 271 ? 178.13500 143.35800 148.66900 1.000 167.88000 271 MET A C 1
ATOM 1236 O O . MET A 1 271 ? 178.36800 144.05700 147.67600 1.000 167.88000 271 MET A O 1
ATOM 1238 N N . LYS A 1 272 ? 179.02900 143.15700 149.64400 1.000 183.44000 272 LYS A N 1
ATOM 1239 C CA . LYS A 1 272 ? 180.45600 143.42200 149.43900 1.000 183.44000 272 LYS A CA 1
ATOM 1240 C C . LYS A 1 272 ? 181.24200 142.55500 150.42500 1.000 183.44000 272 LYS A C 1
ATOM 1241 O O . LYS A 1 272 ? 181.32600 142.89200 151.60800 1.000 183.44000 272 LYS A O 1
ATOM 1243 N N . THR A 1 273 ? 181.79400 141.44000 149.93700 1.000 184.95000 273 THR A N 1
ATOM 1244 C CA . THR A 1 273 ? 182.66000 140.63000 150.78800 1.000 184.95000 273 THR A CA 1
ATOM 1245 C C . THR A 1 273 ? 183.82300 139.96200 150.06600 1.000 184.95000 273 THR A C 1
ATOM 1246 O O . THR A 1 273 ? 184.55000 139.20000 150.70800 1.000 184.95000 273 THR A O 1
ATOM 1248 N N . LYS A 1 274 ? 184.03300 140.20100 148.78000 1.000 185.50000 274 LYS A N 1
ATOM 1249 C CA . LYS A 1 274 ? 184.98300 139.41300 148.01500 1.000 185.50000 274 LYS A CA 1
ATOM 1250 C C . LYS A 1 274 ? 186.27600 140.19000 147.78500 1.000 185.50000 274 LYS A C 1
ATOM 1251 O O . LYS A 1 274 ? 186.41800 141.35200 148.17100 1.000 185.50000 274 LYS A O 1
ATOM 1253 N N . ILE A 1 275 ? 187.23400 139.52300 147.13400 1.000 181.87000 275 ILE A N 1
ATOM 1254 C CA . ILE A 1 275 ? 188.47000 140.17700 146.73000 1.000 181.8700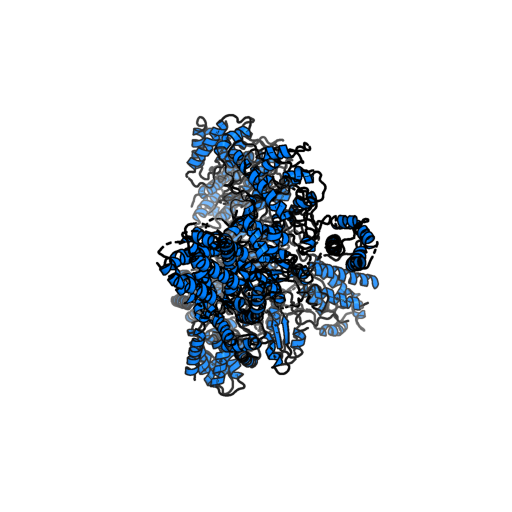0 275 ILE A CA 1
ATOM 1255 C C . ILE A 1 275 ? 188.22400 141.18100 145.61700 1.000 181.87000 275 ILE A C 1
ATOM 1256 O O . ILE A 1 275 ? 188.99200 142.13700 145.46600 1.000 181.87000 275 ILE A O 1
ATOM 1258 N N . LEU A 1 276 ? 187.15300 140.99700 144.84000 1.000 176.48000 276 LEU A N 1
ATOM 1259 C CA . LEU A 1 276 ? 186.77800 141.97700 143.82900 1.000 176.48000 276 LEU A CA 1
ATOM 1260 C C . LEU A 1 276 ? 186.34100 143.29200 144.44800 1.000 176.48000 276 LEU A C 1
ATOM 1261 O O . LEU A 1 276 ? 186.41400 144.32400 143.77500 1.000 176.48000 276 LEU A O 1
ATOM 1263 N N . GLY A 1 277 ? 185.90200 143.27100 145.71400 1.000 174.23000 277 GLY A N 1
ATOM 1264 C CA . GLY A 1 277 ? 185.72100 144.50000 146.46800 1.000 174.23000 277 GLY A CA 1
ATOM 1265 C C . GLY A 1 277 ? 186.97900 145.34100 146.52400 1.000 174.23000 277 GLY A C 1
ATOM 1266 O O . GLY A 1 277 ? 186.91000 146.57000 146.52600 1.000 174.23000 277 GLY A O 1
ATOM 1267 N N . GLN A 1 278 ? 188.14000 144.69800 146.54700 1.000 160.17000 278 GLN A N 1
ATOM 1268 C CA . GLN A 1 278 ? 189.35000 145.42700 146.21300 1.000 160.17000 278 GLN A CA 1
ATOM 1269 C C . GLN A 1 278 ? 189.55100 145.48700 144.70800 1.000 160.17000 278 GLN A C 1
ATOM 1270 O O . GLN A 1 278 ? 189.88700 146.54200 144.16400 1.000 160.17000 278 GLN A O 1
ATOM 1272 N N . ARG A 1 279 ? 189.33100 144.37300 144.01800 1.000 155.77000 279 ARG A N 1
ATOM 1273 C CA . ARG A 1 279 ? 189.88300 144.25000 142.67800 1.000 155.77000 279 ARG A CA 1
ATOM 1274 C C . ARG A 1 279 ? 189.01800 144.92800 141.62800 1.000 155.77000 279 ARG A C 1
ATOM 1275 O O . ARG A 1 279 ? 189.54700 145.56300 140.70900 1.000 155.77000 279 ARG A O 1
ATOM 1277 N N . LEU A 1 280 ? 187.70000 144.81700 141.74000 1.000 144.99000 280 LEU A N 1
ATOM 1278 C CA . LEU A 1 280 ? 186.79400 145.25400 140.68800 1.000 144.99000 280 LEU A CA 1
ATOM 1279 C C . LEU A 1 280 ? 186.12100 146.56700 141.06200 1.000 144.99000 280 LEU A C 1
ATOM 1280 O O . LEU A 1 280 ? 185.69700 146.76000 142.20400 1.000 144.99000 280 LEU A O 1
ATOM 1282 N N . TRP A 1 281 ? 186.01900 147.46200 140.08500 1.000 103.99000 281 TRP A N 1
ATOM 1283 C CA . TRP A 1 281 ? 185.47800 148.79500 140.29700 1.000 103.99000 281 TRP A CA 1
ATOM 1284 C C . TRP A 1 281 ? 183.97400 148.73800 140.49600 1.000 103.99000 281 TRP A C 1
ATOM 1285 O O . TRP A 1 281 ? 183.22500 148.88200 139.52700 1.000 103.99000 281 TRP A O 1
ATOM 1287 N N . GLN A 1 282 ? 183.54200 148.51800 141.74200 1.000 98.66000 282 GLN A N 1
ATOM 1288 C CA . GLN A 1 282 ? 182.12900 148.38800 142.08900 1.000 98.66000 282 GLN A CA 1
ATOM 1289 C C . GLN A 1 282 ? 181.33200 149.62700 141.69400 1.000 98.66000 282 GLN A C 1
ATOM 1290 O O . GLN A 1 282 ? 181.86800 150.73000 141.57800 1.000 98.66000 282 GLN A O 1
ATOM 1292 N N . ILE A 1 283 ? 180.03800 149.42700 141.45700 1.000 101.69000 283 ILE A N 1
ATOM 1293 C CA . ILE A 1 283 ? 179.14200 150.49400 141.02800 1.000 101.69000 283 ILE A CA 1
ATOM 1294 C C . ILE A 1 283 ? 177.74600 150.15400 141.53100 1.000 101.69000 283 ILE A C 1
ATOM 1295 O O . ILE A 1 283 ? 177.42000 148.98800 141.76200 1.000 101.69000 283 ILE A O 1
ATOM 1297 N N . LEU A 1 284 ? 176.91700 151.18200 141.71100 1.000 118.65000 284 LEU A N 1
ATOM 1298 C CA . LEU A 1 284 ? 175.63500 151.05600 142.40100 1.000 118.65000 284 LEU A CA 1
ATOM 1299 C C . LEU A 1 284 ? 174.50600 151.47400 141.47100 1.000 118.65000 284 LEU A C 1
ATOM 1300 O O . LEU A 1 284 ? 174.36700 152.65900 141.15300 1.000 118.65000 284 LEU A O 1
ATOM 1302 N N . ASP A 1 285 ? 173.69300 150.51500 141.05300 1.000 115.84000 285 ASP A N 1
ATOM 1303 C CA . ASP A 1 285 ? 172.55800 150.81100 140.19400 1.000 115.84000 285 ASP A CA 1
ATOM 1304 C C . ASP A 1 285 ? 171.33600 151.19000 141.02800 1.000 115.84000 285 ASP A C 1
ATOM 1305 O O . ASP A 1 285 ? 171.23900 150.86700 142.21400 1.000 115.84000 285 ASP A O 1
ATOM 1307 N N . LEU A 1 286 ? 170.39500 151.88600 140.38900 1.000 99.85000 286 LEU A N 1
ATOM 1308 C CA . LEU A 1 286 ? 169.19700 152.36200 141.06700 1.000 99.85000 286 LEU A CA 1
ATOM 1309 C C . LEU A 1 286 ? 168.09100 152.57400 140.04600 1.000 99.85000 286 LEU A C 1
ATOM 1310 O O . LEU A 1 286 ? 168.33300 153.13300 138.97500 1.000 99.85000 286 LEU A O 1
ATOM 1312 N N . THR A 1 287 ? 166.87500 152.15400 140.39700 1.000 104.01000 287 THR A N 1
ATOM 1313 C CA . THR A 1 287 ? 165.76100 152.11100 139.45600 1.000 104.01000 287 THR A CA 1
ATOM 1314 C C . THR A 1 287 ? 164.51500 152.72700 140.07000 1.000 104.01000 287 THR A C 1
ATOM 1315 O O . THR A 1 287 ? 164.04600 152.27400 141.11900 1.000 104.01000 287 THR A O 1
ATOM 1317 N N . TYR A 1 288 ? 163.96800 153.73500 139.39300 1.000 102.20000 288 TYR A N 1
ATOM 1318 C CA . TYR A 1 288 ? 162.67700 154.32300 139.74200 1.000 102.20000 288 TYR A CA 1
ATOM 1319 C C . TYR A 1 288 ? 161.58800 153.42300 139.17500 1.000 102.20000 288 TYR A C 1
ATOM 1320 O O . TYR A 1 288 ? 161.34700 153.40900 137.96600 1.000 102.20000 288 TYR A O 1
ATOM 1322 N N . GLN A 1 289 ? 160.92700 152.67900 140.06100 1.000 93.85000 289 GLN A N 1
ATOM 1323 C CA . GLN A 1 289 ? 160.05800 151.59400 139.62600 1.000 93.85000 289 GLN A CA 1
ATOM 1324 C C . GLN A 1 289 ? 158.82000 152.05100 138.86500 1.000 93.85000 289 GLN A C 1
ATOM 1325 O O . GLN A 1 289 ? 158.38400 151.30900 137.96700 1.000 93.85000 289 GLN A O 1
ATOM 1327 N N . PRO A 1 290 ? 158.25600 153.23300 139.11800 1.000 98.28000 290 PRO A N 1
ATOM 1328 C CA . PRO A 1 290 ? 157.02200 153.61700 138.41400 1.000 98.28000 290 PRO A CA 1
ATOM 1329 C C . PRO A 1 290 ? 157.22900 153.90600 136.94200 1.000 98.28000 290 PRO A C 1
ATOM 1330 O O . PRO A 1 290 ? 156.25500 153.87400 136.17600 1.000 98.28000 290 PRO A O 1
ATOM 1332 N N . ASP A 1 291 ? 158.47400 154.11000 136.50900 1.000 99.89000 291 ASP A N 1
ATOM 1333 C CA . ASP A 1 291 ? 158.78200 154.21100 135.09000 1.000 99.89000 291 ASP A CA 1
ATOM 1334 C C . ASP A 1 291 ? 158.53900 152.90700 134.34300 1.000 99.89000 291 ASP A C 1
ATOM 1335 O O . ASP A 1 291 ? 158.48400 152.93000 133.10700 1.000 99.89000 291 ASP A O 1
ATOM 1337 N N . GLU A 1 292 ? 158.37300 151.78900 135.06900 1.000 101.75000 292 GLU A N 1
ATOM 1338 C CA . GLU A 1 292 ? 157.82900 150.55200 134.51400 1.000 101.75000 292 GLU A CA 1
ATOM 1339 C C . GLU A 1 292 ? 156.53300 150.77300 133.75400 1.000 101.75000 292 GLU A C 1
ATOM 1340 O O . GLU A 1 292 ? 156.24900 150.04200 132.79700 1.000 101.75000 292 GLU A O 1
ATOM 1342 N N . CYS A 1 293 ? 155.73400 151.75500 134.19400 1.000 102.98000 293 CYS A N 1
ATOM 1343 C CA . CYS A 1 293 ? 154.53900 152.19000 133.48100 1.000 102.98000 293 CYS A CA 1
ATOM 1344 C C . CYS A 1 293 ? 154.82600 152.49100 132.01700 1.000 102.98000 293 CYS A C 1
ATOM 1345 O O . CYS A 1 293 ? 154.09700 152.04300 131.12800 1.000 102.98000 293 CYS A O 1
ATOM 1347 N N . VAL A 1 294 ? 155.89900 153.22800 131.74400 1.000 108.59000 294 VAL A N 1
ATOM 1348 C CA . VAL A 1 294 ? 156.22700 153.46100 130.34700 1.000 108.59000 294 VAL A CA 1
ATOM 1349 C C . VAL A 1 294 ? 156.83900 152.21800 129.72700 1.000 108.59000 294 VAL A C 1
ATOM 1350 O O . VAL A 1 294 ? 156.64200 151.96200 128.53100 1.000 108.59000 294 VAL A O 1
ATOM 1352 N N . GLU A 1 295 ? 157.53500 151.41400 130.54000 1.000 113.42000 295 GLU A N 1
ATOM 1353 C CA . GLU A 1 295 ? 158.40600 150.36100 130.02500 1.000 113.42000 295 GLU A CA 1
ATOM 1354 C C . GLU A 1 295 ? 157.61100 149.27900 129.31900 1.000 113.42000 295 GLU A C 1
ATOM 1355 O O . GLU A 1 295 ? 157.91300 148.92000 128.17500 1.000 113.42000 295 GLU A O 1
ATOM 1357 N N . VAL A 1 296 ? 156.57800 148.76500 129.98600 1.000 117.53000 296 VAL A N 1
ATOM 1358 C CA . VAL A 1 296 ? 155.67800 147.81700 129.35200 1.000 117.53000 296 VAL A CA 1
ATOM 1359 C C . VAL A 1 296 ? 154.92100 148.49200 128.22900 1.000 117.53000 296 VAL A C 1
ATOM 1360 O O . VAL A 1 296 ? 154.59600 147.85500 127.21900 1.000 117.53000 296 VAL A O 1
ATOM 1362 N N . VAL A 1 297 ? 154.65000 149.79100 128.38300 1.000 116.77000 297 VAL A N 1
ATOM 1363 C CA . VAL A 1 297 ? 154.12900 150.59100 127.28400 1.000 116.77000 297 VAL A CA 1
ATOM 1364 C C . VAL A 1 297 ? 155.11600 150.59300 126.13400 1.000 116.77000 297 VAL A C 1
ATOM 1365 O O . VAL A 1 297 ? 154.73400 150.51000 124.96200 1.000 116.77000 297 VAL A O 1
ATOM 1367 N N . SER A 1 298 ? 156.40100 150.67900 126.45600 1.000 116.03000 298 SER A N 1
ATOM 1368 C CA . SER A 1 298 ? 157.41800 150.41700 125.45600 1.000 116.03000 298 SER A CA 1
ATOM 1369 C C . SER A 1 298 ? 157.37000 148.96700 124.99400 1.000 116.03000 298 SER A C 1
ATOM 1370 O O . SER A 1 298 ? 157.46400 148.68900 123.79300 1.000 116.03000 298 SER A O 1
ATOM 1372 N N . THR A 1 299 ? 157.20500 148.02900 125.92800 1.000 121.37000 299 THR A N 1
ATOM 1373 C CA . THR A 1 299 ? 157.38600 146.61600 125.59100 1.000 121.37000 299 THR A CA 1
ATOM 1374 C C . THR A 1 299 ? 156.19900 146.07400 124.80600 1.000 121.37000 299 THR A C 1
ATOM 1375 O O . THR A 1 299 ? 156.32800 145.70000 123.63800 1.000 121.37000 299 THR A O 1
ATOM 1377 N N . LEU A 1 300 ? 155.03300 146.04200 125.42700 1.000 114.30000 300 LEU A N 1
ATOM 1378 C CA . LEU A 1 300 ? 153.83500 145.63400 124.71700 1.000 114.30000 300 LEU A CA 1
ATOM 1379 C C . LEU A 1 300 ? 153.30300 146.84700 123.97600 1.000 114.30000 300 LEU A C 1
ATOM 1380 O O . LEU A 1 300 ? 152.88600 147.82700 124.59900 1.000 114.30000 300 LEU A O 1
ATOM 1382 N N . TYR A 1 301 ? 153.35500 146.79800 122.64500 1.000 121.71000 301 TYR A N 1
ATOM 1383 C CA . TYR A 1 301 ? 152.84800 147.91700 121.85500 1.000 121.71000 301 TYR A CA 1
ATOM 1384 C C . TYR A 1 301 ? 151.34200 148.03800 121.97700 1.000 121.71000 301 TYR A C 1
ATOM 1385 O O . TYR A 1 301 ? 150.85000 149.13700 122.28500 1.000 121.71000 301 TYR A O 1
ATOM 1387 N N . PRO A 1 302 ? 150.56500 146.98600 121.79400 1.000 138.91000 302 PRO A N 1
ATOM 1388 C CA . PRO A 1 302 ? 149.11500 147.12300 121.96500 1.000 138.91000 302 PRO A CA 1
ATOM 1389 C C . PRO A 1 302 ? 148.66900 146.94600 123.40300 1.000 138.91000 302 PRO A C 1
ATOM 1390 O O . PRO A 1 302 ? 147.67200 146.27500 123.67100 1.000 138.91000 302 PRO A O 1
ATOM 1392 N N . VAL A 1 303 ? 149.40000 147.54000 124.33400 1.000 136.14000 303 VAL A N 1
ATOM 1393 C CA . VAL A 1 303 ? 148.93400 147.69700 125.69900 1.000 136.14000 303 VAL A CA 1
ATOM 1394 C C . VAL A 1 303 ? 149.11400 149.16400 126.01800 1.000 136.14000 303 VAL A C 1
ATOM 1395 O O . VAL A 1 303 ? 149.38200 149.53600 127.16400 1.000 136.14000 303 VAL A O 1
ATOM 1397 N N . LEU A 1 304 ? 148.98700 150.00000 124.98500 1.000 148.95000 304 LEU A N 1
ATOM 1398 C CA . LEU A 1 304 ? 149.20800 151.43600 125.10700 1.000 148.95000 304 LEU A CA 1
ATOM 1399 C C . LEU A 1 304 ? 148.19100 152.11900 126.01300 1.000 148.95000 304 LEU A C 1
ATOM 1400 O O . LEU A 1 304 ? 148.40900 153.26600 126.41800 1.000 148.95000 304 LEU A O 1
ATOM 1402 N N . SER A 1 305 ? 147.08100 151.45900 126.31500 1.000 133.64000 305 SER A N 1
ATOM 1403 C CA . SER A 1 305 ? 146.19300 151.92800 127.35900 1.000 133.64000 305 SER A CA 1
ATOM 1404 C C . SER A 1 305 ? 146.88100 151.87100 128.71500 1.000 133.64000 305 SER A C 1
ATOM 1405 O O . SER A 1 305 ? 147.74900 151.03400 128.96800 1.000 133.64000 305 SER A O 1
ATOM 1407 N N . ILE A 1 306 ? 146.44100 152.74800 129.61300 1.000 129.08000 306 ILE A N 1
ATOM 1408 C CA . ILE A 1 306 ? 146.93200 152.78800 130.98600 1.000 129.08000 306 ILE A CA 1
ATOM 1409 C C . ILE A 1 306 ? 146.07300 151.87300 131.84600 1.000 129.08000 306 ILE A C 1
ATOM 1410 O O . ILE A 1 306 ? 146.09900 151.95200 133.07900 1.000 129.08000 306 ILE A O 1
ATOM 1412 N N . ILE A 1 307 ? 145.27000 151.03100 131.18900 1.000 120.20000 307 ILE A N 1
ATOM 1413 C CA . ILE A 1 307 ? 144.74000 149.83300 131.82500 1.000 120.20000 307 ILE A CA 1
ATOM 1414 C C . ILE A 1 307 ? 145.88000 148.98300 132.35000 1.000 120.20000 307 ILE A C 1
ATOM 1415 O O . ILE A 1 307 ? 145.76100 148.33000 133.38900 1.000 120.20000 307 ILE A O 1
ATOM 1417 N N . CYS A 1 308 ? 146.97700 148.94300 131.61300 1.000 121.71000 308 CYS A N 1
ATOM 1418 C CA . CYS A 1 308 ? 148.28600 148.54000 132.09000 1.000 121.71000 308 CYS A CA 1
ATOM 1419 C C . CYS A 1 308 ? 148.64100 149.27000 133.38000 1.000 121.71000 308 CYS A C 1
ATOM 1420 O O . CYS A 1 308 ? 148.89700 148.63000 134.40800 1.000 121.71000 308 CYS A O 1
ATOM 1422 N N . PRO A 1 309 ? 148.68200 150.60400 133.36200 1.000 129.55000 309 PRO A N 1
ATOM 1423 C CA . PRO A 1 309 ? 148.99000 151.32900 134.60300 1.000 129.55000 309 PRO A CA 1
ATOM 1424 C C . PRO A 1 309 ? 147.90500 151.19500 135.64400 1.000 129.55000 309 PRO A C 1
ATOM 1425 O O . PRO A 1 309 ? 148.18900 151.28800 136.84300 1.000 129.55000 309 PRO A O 1
ATOM 1427 N N . THR A 1 310 ? 146.67000 150.94700 135.22300 1.000 124.53000 310 THR A N 1
ATOM 1428 C CA . THR A 1 310 ? 145.64000 150.60200 136.18600 1.000 124.53000 310 THR A CA 1
ATOM 1429 C C . THR A 1 310 ? 145.93000 149.26100 136.83200 1.000 124.53000 310 THR A C 1
ATOM 1430 O O . THR A 1 310 ? 145.63000 149.06200 138.00700 1.000 124.53000 310 THR A O 1
ATOM 1432 N N . LEU A 1 311 ? 146.54900 148.34500 136.10000 1.000 125.00000 311 LEU A N 1
ATOM 1433 C CA . LEU A 1 311 ? 146.93700 147.08700 136.71200 1.000 125.00000 311 LEU A CA 1
ATOM 1434 C C . LEU A 1 311 ? 148.14400 147.27700 137.61000 1.000 125.00000 311 LEU A C 1
ATOM 1435 O O . LEU A 1 311 ? 148.32400 146.53100 138.57400 1.000 125.00000 311 LEU A O 1
ATOM 1437 N N . TYR A 1 312 ? 148.97500 148.27100 137.30900 1.000 133.25000 312 TYR A N 1
ATOM 1438 C CA . TYR A 1 312 ? 150.05000 148.63400 138.22800 1.000 133.25000 312 TYR A CA 1
ATOM 1439 C C . TYR A 1 312 ? 149.47800 149.16900 139.53000 1.000 133.25000 312 TYR A C 1
ATOM 1440 O O . TYR A 1 312 ? 149.95600 148.84000 140.62400 1.000 133.25000 312 TYR A O 1
ATOM 1442 N N . SER A 1 313 ? 148.42500 149.97700 139.42300 1.000 136.59000 313 SER A N 1
ATOM 1443 C CA . SER A 1 313 ? 147.69400 150.41500 140.60300 1.000 136.59000 313 SER A CA 1
ATOM 1444 C C . SER A 1 313 ? 147.01900 149.24500 141.30100 1.000 136.59000 313 SER A C 1
ATOM 1445 O O . SER A 1 313 ? 146.87700 149.25000 142.52600 1.000 136.59000 313 SER A O 1
ATOM 1447 N N . VAL A 1 314 ? 146.61100 148.23300 140.53800 1.000 137.61000 314 VAL A N 1
ATOM 1448 C CA . VAL A 1 314 ? 146.04000 147.03800 141.13600 1.000 137.61000 314 VAL A CA 1
ATOM 1449 C C . VAL A 1 314 ? 147.10400 146.27600 141.89800 1.000 137.61000 314 VAL A C 1
ATOM 1450 O O . VAL A 1 314 ? 146.82200 145.67100 142.93400 1.000 137.61000 314 VAL A O 1
ATOM 1452 N N . TYR A 1 315 ? 148.34100 146.30400 141.41000 1.000 134.03000 315 TYR A N 1
ATOM 1453 C CA . TYR A 1 315 ? 149.44600 145.70800 142.14900 1.000 134.03000 315 TYR A CA 1
ATOM 1454 C C . TYR A 1 315 ? 149.71700 146.48500 143.42200 1.000 134.03000 315 TYR A C 1
ATOM 1455 O O . TYR A 1 315 ? 150.03900 145.90000 144.46200 1.000 134.03000 315 TYR A O 1
ATOM 1457 N N . LYS A 1 316 ? 149.58400 147.80500 143.34900 1.000 143.77000 316 LYS A N 1
ATOM 1458 C CA . LYS A 1 316 ? 149.71800 148.62400 144.54500 1.000 143.77000 316 LYS A CA 1
ATOM 1459 C C . LYS A 1 316 ? 148.62800 148.29400 145.55400 1.000 143.77000 316 LYS A C 1
ATOM 1460 O O . LYS A 1 316 ? 148.89200 148.18400 146.75500 1.000 143.77000 316 LYS A O 1
ATOM 1462 N N . ASP A 1 317 ? 147.40300 148.09400 145.07400 1.000 151.84000 317 ASP A N 1
ATOM 1463 C CA . ASP A 1 317 ? 146.31000 147.72300 145.96300 1.000 151.84000 317 ASP A CA 1
ATOM 1464 C C . ASP A 1 317 ? 146.49300 146.31400 146.51000 1.000 151.84000 317 ASP A C 1
ATOM 1465 O O . ASP A 1 317 ? 146.06900 146.02400 147.63300 1.000 151.84000 317 ASP A O 1
ATOM 1467 N N . ILE A 1 318 ? 147.13900 145.43900 145.74200 1.000 158.56000 318 ILE A N 1
ATOM 1468 C CA . ILE A 1 318 ? 147.46500 144.10900 146.23700 1.000 158.56000 318 ILE A CA 1
ATOM 1469 C C . ILE A 1 318 ? 148.50200 144.20300 147.34200 1.000 158.56000 318 ILE A C 1
ATOM 1470 O O . ILE A 1 318 ? 148.45300 143.45600 148.32700 1.000 158.56000 318 ILE A O 1
ATOM 1472 N N . PHE A 1 319 ? 149.45400 145.12500 147.19000 1.000 160.85000 319 PHE A N 1
ATOM 1473 C CA . PHE A 1 319 ? 150.42200 145.37900 148.24900 1.000 160.85000 319 PHE A CA 1
ATOM 1474 C C . PHE A 1 319 ? 149.73300 145.92500 149.49000 1.000 160.85000 319 PHE A C 1
ATOM 1475 O O . PHE A 1 319 ? 150.09500 145.57400 150.61800 1.000 160.85000 319 PHE A O 1
ATOM 1477 N N . ASP A 1 320 ? 148.71500 146.76200 149.29500 1.000 175.92000 320 ASP A N 1
ATOM 1478 C CA . ASP A 1 320 ? 148.00500 147.34300 150.43000 1.000 175.92000 320 ASP A CA 1
ATOM 1479 C C . ASP A 1 320 ? 147.09100 146.33200 151.11100 1.000 175.92000 320 ASP A C 1
ATOM 1480 O O . ASP A 1 320 ? 146.77400 146.48400 152.29400 1.000 175.92000 320 ASP A O 1
ATOM 1482 N N . LEU A 1 321 ? 146.63200 145.32100 150.38100 1.000 169.92000 321 LEU A N 1
ATOM 1483 C CA . LEU A 1 321 ? 145.88400 144.24800 151.02600 1.000 169.92000 321 LEU A CA 1
ATOM 1484 C C . LEU A 1 321 ? 146.82200 143.31400 151.77500 1.000 169.92000 321 LEU A C 1
ATOM 1485 O O . LEU A 1 321 ? 146.48700 142.82500 152.86000 1.000 169.92000 321 LEU A O 1
ATOM 1487 N N . PHE A 1 322 ? 147.99600 143.05200 151.19900 1.000 161.97000 322 PHE A N 1
ATOM 1488 C CA . PHE A 1 322 ? 149.02900 142.33000 151.92700 1.000 161.97000 322 PHE A CA 1
ATOM 1489 C C . PHE A 1 322 ? 149.57900 143.16400 153.07100 1.000 161.97000 322 PHE A C 1
ATOM 1490 O O . PHE A 1 322 ? 149.99000 142.61400 154.09800 1.000 161.97000 322 PHE A O 1
ATOM 1492 N N . SER A 1 323 ? 149.58600 144.48300 152.91700 1.000 171.39000 323 SER A N 1
ATOM 1493 C CA . SER A 1 323 ? 150.10100 145.37000 153.94900 1.000 171.39000 323 SER A CA 1
ATOM 1494 C C . SER A 1 323 ? 149.32300 146.68200 153.99900 1.000 171.39000 323 SER A C 1
ATOM 1495 O O . SER A 1 323 ? 148.31100 146.79300 154.69300 1.000 171.39000 323 SER A O 1
ATOM 1497 N N . SER A 1 331 ? 146.53500 136.66500 154.66500 1.000 156.98000 331 SER A N 1
ATOM 1498 C CA . SER A 1 331 ? 146.63500 136.42200 156.09800 1.000 156.98000 331 SER A CA 1
ATOM 1499 C C . SER A 1 331 ? 148.08800 136.41200 156.54300 1.000 156.98000 331 SER A C 1
ATOM 1500 O O . SER A 1 331 ? 148.39600 136.69000 157.69800 1.000 156.98000 331 SER A O 1
ATOM 1502 N N . LYS A 1 332 ? 148.97300 136.08000 155.60700 1.000 156.28000 332 LYS A N 1
ATOM 1503 C CA . LYS A 1 332 ? 150.41400 136.08800 155.84800 1.000 156.28000 332 LYS A CA 1
ATOM 1504 C C . LYS A 1 332 ? 151.09000 136.24400 154.49500 1.000 156.28000 332 LYS A C 1
ATOM 1505 O O . LYS A 1 332 ? 150.98700 135.35400 153.64800 1.000 156.28000 332 LYS A O 1
ATOM 1507 N N . ILE A 1 333 ? 151.78000 137.36300 154.29400 1.000 151.97000 333 ILE A N 1
ATOM 1508 C CA . ILE A 1 333 ? 152.30500 137.71400 152.97800 1.000 151.97000 333 ILE A CA 1
ATOM 1509 C C . ILE A 1 333 ? 153.56600 136.88800 152.74900 1.000 151.97000 333 ILE A C 1
ATOM 1510 O O . ILE A 1 333 ? 154.66200 137.27700 153.15200 1.000 151.97000 333 ILE A O 1
ATOM 1512 N N . TYR A 1 334 ? 153.41200 135.74400 152.08700 1.000 140.90000 334 TYR A N 1
ATOM 1513 C CA . TYR A 1 334 ? 154.53400 134.91900 151.66400 1.000 140.90000 334 TYR A CA 1
ATOM 1514 C C . TYR A 1 334 ? 154.90100 135.19500 150.21000 1.000 140.90000 334 TYR A C 1
ATOM 1515 O O . TYR A 1 334 ? 155.43900 134.32800 149.52000 1.000 140.90000 334 TYR A O 1
ATOM 1517 N N . ARG A 1 335 ? 154.61100 136.40400 149.74000 1.000 134.53000 335 ARG A N 1
ATOM 1518 C CA . ARG A 1 335 ? 154.94800 136.81600 148.38800 1.000 134.53000 335 ARG A CA 1
ATOM 1519 C C . ARG A 1 335 ? 155.06600 138.32900 148.37300 1.000 134.53000 335 ARG A C 1
ATOM 1520 O O . ARG A 1 335 ? 154.51400 139.02000 149.23100 1.000 134.53000 335 ARG A O 1
ATOM 1522 N N . ARG A 1 336 ? 155.80300 138.83300 147.39000 1.000 115.34000 336 ARG A N 1
ATOM 1523 C CA . ARG A 1 336 ? 156.05700 140.25900 147.25500 1.000 115.34000 336 ARG A CA 1
ATOM 1524 C C . ARG A 1 336 ? 155.84200 140.64700 145.80700 1.000 115.34000 336 ARG A C 1
ATOM 1525 O O . ARG A 1 336 ? 156.54900 140.15700 144.92200 1.000 115.34000 336 ARG A O 1
ATOM 1527 N N . LEU A 1 337 ? 154.85900 141.50800 145.57000 1.000 106.26000 337 LEU A N 1
ATOM 1528 C CA . LEU A 1 337 ? 154.58100 141.98300 144.22400 1.000 106.26000 337 LEU A CA 1
ATOM 1529 C C . LEU A 1 337 ? 155.75100 142.82300 143.73700 1.000 106.26000 337 LEU A C 1
ATOM 1530 O O . LEU A 1 337 ? 156.18300 143.75700 144.41900 1.000 106.26000 337 LEU A O 1
ATOM 1532 N N . CYS A 1 338 ? 156.27200 142.48000 142.57100 1.000 80.88000 338 CYS A N 1
ATOM 1533 C CA . CYS A 1 338 ? 157.48500 143.08100 142.05600 1.000 80.88000 338 CYS A CA 1
ATOM 1534 C C . CYS A 1 338 ? 157.26900 143.56000 140.63100 1.000 80.88000 338 CYS A C 1
ATOM 1535 O O . CYS A 1 338 ? 156.24300 143.29000 140.00500 1.000 80.88000 338 CYS A O 1
ATOM 1537 N N . LEU A 1 339 ? 158.26300 144.29500 140.12600 1.000 71.30000 339 LEU A N 1
ATOM 1538 C CA . LEU A 1 339 ? 158.23700 144.70200 138.72700 1.000 71.30000 339 LEU A CA 1
ATOM 1539 C C . LEU A 1 339 ? 158.41400 143.50900 137.80400 1.000 71.30000 339 LEU A C 1
ATOM 1540 O O . LEU A 1 339 ? 157.94000 143.53100 136.66300 1.000 71.30000 339 LEU A O 1
ATOM 1542 N N . ARG A 1 340 ? 159.08200 142.45900 138.28200 1.000 75.25000 340 ARG A N 1
ATOM 1543 C CA . ARG A 1 340 ? 159.02000 141.17400 137.60100 1.000 75.25000 340 ARG A CA 1
ATOM 1544 C C . ARG A 1 340 ? 157.61200 140.59900 137.65200 1.000 75.25000 340 ARG A C 1
ATOM 1545 O O . ARG A 1 340 ? 157.11600 140.07100 136.65100 1.000 75.25000 340 ARG A O 1
ATOM 1547 N N . ASP A 1 341 ? 156.94700 140.70200 138.80500 1.000 73.31000 341 ASP A N 1
ATOM 1548 C CA . ASP A 1 341 ? 155.58600 140.19300 138.91700 1.000 73.31000 341 ASP A CA 1
ATOM 1549 C C . ASP A 1 341 ? 154.62600 141.00000 138.06100 1.000 73.31000 341 ASP A C 1
ATOM 1550 O O . ASP A 1 341 ? 153.75700 140.43200 137.39500 1.000 73.31000 341 ASP A O 1
ATOM 1552 N N . PHE A 1 342 ? 154.78100 142.32300 138.05200 1.000 62.83000 342 PHE A N 1
ATOM 1553 C CA . PHE A 1 342 ? 153.94800 143.15600 137.19900 1.000 62.83000 342 PHE A CA 1
ATOM 1554 C C . PHE A 1 342 ? 154.25900 142.92600 135.73400 1.000 62.83000 342 PHE A C 1
ATOM 1555 O O . PHE A 1 342 ? 153.36200 143.01000 134.89300 1.000 62.83000 342 PHE A O 1
ATOM 1557 N N . TYR A 1 343 ? 155.50600 142.58700 135.41500 1.000 63.77000 343 TYR A N 1
ATOM 1558 C CA . TYR A 1 343 ? 155.83500 142.22900 134.04500 1.000 63.77000 343 TYR A CA 1
ATOM 1559 C C . TYR A 1 343 ? 155.21100 140.89500 133.66000 1.000 63.77000 343 TYR A C 1
ATOM 1560 O O . TYR A 1 343 ? 154.78000 140.71200 132.52000 1.000 63.77000 343 TYR A O 1
ATOM 1562 N N . LYS A 1 344 ? 155.11900 139.96100 134.60100 1.000 58.60000 344 LYS A N 1
ATOM 1563 C CA . LYS A 1 344 ? 154.47600 138.69400 134.27900 1.000 58.60000 344 LYS A CA 1
ATOM 1564 C C . LYS A 1 344 ? 152.97300 138.86100 134.16200 1.000 58.60000 344 LYS A C 1
ATOM 1565 O O . LYS A 1 344 ? 152.32300 138.15000 133.38900 1.000 58.60000 344 LYS A O 1
ATOM 1567 N N . PHE A 1 345 ? 152.41000 139.78900 134.92600 1.000 56.97000 345 PHE A N 1
ATOM 1568 C CA . PHE A 1 345 ? 151.00600 140.12200 134.75000 1.000 56.97000 345 PHE A CA 1
ATOM 1569 C C . PHE A 1 345 ? 150.78400 140.77500 133.40400 1.000 56.97000 345 PHE A C 1
ATOM 1570 O O . PHE A 1 345 ? 149.77600 140.51300 132.74400 1.000 56.97000 345 PHE A O 1
ATOM 1572 N N . ILE A 1 346 ? 151.73900 141.59800 132.96700 1.000 47.46000 346 ILE A N 1
ATOM 1573 C CA . ILE A 1 346 ? 151.67500 142.15900 131.62900 1.000 47.46000 346 ILE A CA 1
ATOM 1574 C C . ILE A 1 346 ? 151.80900 141.06200 130.59800 1.000 47.46000 346 ILE A C 1
ATOM 1575 O O . ILE A 1 346 ? 151.19900 141.13100 129.53200 1.000 47.46000 346 ILE A O 1
ATOM 1577 N N . LYS A 1 347 ? 152.54400 140.00600 130.92300 1.000 48.92000 347 LYS A N 1
ATOM 1578 C CA . LYS A 1 347 ? 152.69000 138.89300 129.99600 1.000 48.92000 347 LYS A CA 1
ATOM 1579 C C . LYS A 1 347 ? 151.38600 138.11900 129.85200 1.000 48.92000 347 LYS A C 1
ATOM 1580 O O . LYS A 1 347 ? 150.95300 137.81900 128.73500 1.000 48.92000 347 LYS A O 1
ATOM 1582 N N . ARG A 1 348 ? 150.74500 137.79300 130.97000 1.000 44.88000 348 ARG A N 1
ATOM 1583 C CA . ARG A 1 348 ? 149.49400 137.05200 130.88800 1.000 44.88000 348 ARG A CA 1
ATOM 1584 C C . ARG A 1 348 ? 148.38400 137.91200 130.30200 1.000 44.88000 348 ARG A C 1
ATOM 1585 O O . ARG A 1 348 ? 147.52300 137.40300 129.57900 1.000 44.88000 348 ARG A O 1
ATOM 1587 N N . VAL A 1 349 ? 148.43000 139.22300 130.54100 1.000 45.63000 349 VAL A N 1
ATOM 1588 C CA . VAL A 1 349 ? 147.47800 140.12600 129.90900 1.000 45.63000 349 VAL A CA 1
ATOM 1589 C C . VAL A 1 349 ? 147.74700 140.22400 128.42400 1.000 45.63000 349 VAL A C 1
ATOM 1590 O O . VAL A 1 349 ? 146.81900 140.38900 127.63000 1.000 45.63000 349 VAL A O 1
ATOM 1592 N N . ALA A 1 350 ? 149.00600 140.11000 128.01700 1.000 55.59000 350 ALA A N 1
ATOM 1593 C CA . ALA A 1 350 ? 149.31400 140.09400 126.59700 1.000 55.59000 350 ALA A CA 1
ATOM 1594 C C . ALA A 1 350 ? 148.83100 138.80800 125.95300 1.000 55.59000 350 ALA A C 1
ATOM 1595 O O . ALA A 1 350 ? 148.41100 138.80500 124.79000 1.000 55.59000 350 ALA A O 1
ATOM 1597 N N . PHE A 1 351 ? 148.90200 137.70500 126.69400 1.000 62.17000 351 PHE A N 1
ATOM 1598 C CA . PHE A 1 351 ? 148.34100 136.45000 126.21100 1.000 62.17000 351 PHE A CA 1
ATOM 1599 C C . PHE A 1 351 ? 146.83800 136.56300 126.06400 1.000 62.17000 351 PHE A C 1
ATOM 1600 O O . PHE A 1 351 ? 146.24700 135.98100 125.14800 1.000 62.17000 351 PHE A O 1
ATOM 1602 N N . LEU A 1 352 ? 146.20900 137.30900 126.96400 1.000 58.68000 352 LEU A N 1
ATOM 1603 C CA . LEU A 1 352 ? 144.78700 137.58300 126.83700 1.000 58.68000 352 LEU A CA 1
ATOM 1604 C C . LEU A 1 352 ? 144.49600 138.41600 125.59800 1.000 58.68000 352 LEU A C 1
ATOM 1605 O O . LEU A 1 352 ? 143.64900 138.04900 124.77800 1.000 58.68000 352 LEU A O 1
ATOM 1607 N N . TYR A 1 353 ? 145.24500 139.50300 125.40600 1.000 55.47000 353 TYR A N 1
ATOM 1608 C CA . TYR A 1 353 ? 144.84300 140.59200 124.51900 1.000 55.47000 353 TYR A CA 1
ATOM 1609 C C . TYR A 1 353 ? 144.85000 140.23900 123.03900 1.000 55.47000 353 TYR A C 1
ATOM 1610 O O . TYR A 1 353 ? 144.53200 141.11200 122.22800 1.000 55.47000 353 TYR A O 1
ATOM 1612 N N . HIS A 1 354 ? 145.19700 139.00800 122.66100 1.000 63.12000 354 HIS A N 1
ATOM 1613 C CA . HIS A 1 354 ? 144.89000 138.53600 121.31700 1.000 63.12000 354 HIS A CA 1
ATOM 1614 C C . HIS A 1 354 ? 143.38900 138.51900 121.06400 1.000 63.12000 354 HIS A C 1
ATOM 1615 O O . HIS A 1 354 ? 142.94500 138.79200 119.94400 1.000 63.12000 354 HIS A O 1
ATOM 1617 N N . LYS A 1 355 ? 142.59600 138.21900 122.08700 1.000 62.75000 355 LYS A N 1
ATOM 1618 C CA . LYS A 1 355 ? 141.14400 138.26500 121.97300 1.000 62.75000 355 LYS A CA 1
ATOM 1619 C C . LYS A 1 355 ? 140.63600 139.69800 121.91700 1.000 62.75000 355 LYS A C 1
ATOM 1620 O O . LYS A 1 355 ? 141.40400 140.64600 122.06700 1.000 62.75000 355 LYS A O 1
ATOM 1622 N N . VAL A 1 373 ? 135.86300 140.50900 130.82400 1.000 20.84000 373 VAL A N 1
ATOM 1623 C CA . VAL A 1 373 ? 137.14800 140.57200 130.15800 1.000 20.84000 373 VAL A CA 1
ATOM 1624 C C . VAL A 1 373 ? 138.20500 139.98700 131.06900 1.000 20.84000 373 VAL A C 1
ATOM 1625 O O . VAL A 1 373 ? 138.06600 138.87300 131.55400 1.000 20.84000 373 VAL A O 1
ATOM 1627 N N . PHE A 1 374 ? 139.25100 140.76300 131.32400 1.000 25.82000 374 PHE A N 1
ATOM 1628 C CA . PHE A 1 374 ? 140.46900 140.28400 131.95900 1.000 25.82000 374 PHE A CA 1
ATOM 1629 C C . PHE A 1 374 ? 140.42800 140.35800 133.45300 1.000 25.82000 374 PHE A C 1
ATOM 1630 O O . PHE A 1 374 ? 141.48600 140.46600 134.07500 1.000 25.82000 374 PHE A O 1
ATOM 1632 N N . LYS A 1 375 ? 139.24200 140.34200 134.04500 1.000 30.07000 375 LYS A N 1
ATOM 1633 C CA . LYS A 1 375 ? 139.16500 140.20200 135.48700 1.000 30.07000 375 LYS A CA 1
ATOM 1634 C C . LYS A 1 375 ? 139.71900 138.86400 135.93000 1.000 30.07000 375 LYS A C 1
ATOM 1635 O O . LYS A 1 375 ? 140.39100 138.78000 136.96400 1.000 30.07000 375 LYS A O 1
ATOM 1637 N N . GLU A 1 376 ? 139.48100 137.82300 135.13200 1.000 31.87000 376 GLU A N 1
ATOM 1638 C CA . GLU A 1 376 ? 140.02100 136.50400 135.42000 1.000 31.87000 376 GLU A CA 1
ATOM 1639 C C . GLU A 1 376 ? 141.53500 136.50100 135.38100 1.000 31.87000 376 GLU A C 1
ATOM 1640 O O . GLU A 1 376 ? 142.17100 135.70500 136.08000 1.000 31.87000 376 GLU A O 1
ATOM 1642 N N . ALA A 1 377 ? 142.12300 137.41700 134.61000 1.000 40.69000 377 ALA A N 1
ATOM 1643 C CA . ALA A 1 377 ? 143.56900 137.46400 134.45900 1.000 40.69000 377 ALA A CA 1
ATOM 1644 C C . ALA A 1 377 ? 144.24700 137.82800 135.77000 1.000 40.69000 377 ALA A C 1
ATOM 1645 O O . ALA A 1 377 ? 145.05200 137.05900 136.30500 1.000 40.69000 377 ALA A O 1
ATOM 1647 N N . ILE A 1 378 ? 143.90600 138.99000 136.32200 1.000 39.09000 378 ILE A N 1
ATOM 1648 C CA . ILE A 1 378 ? 144.44000 139.34800 137.62100 1.000 39.09000 378 ILE A CA 1
ATOM 1649 C C . ILE A 1 378 ? 143.87100 138.48500 138.72500 1.000 39.09000 378 ILE A C 1
ATOM 1650 O O . ILE A 1 378 ? 144.48400 138.38600 139.79000 1.000 39.09000 378 ILE A O 1
ATOM 1652 N N . ASP A 1 379 ? 142.72000 137.84800 138.48800 1.000 43.27000 379 ASP A N 1
ATOM 1653 C CA . ASP A 1 379 ? 142.21600 136.86100 139.43100 1.000 43.27000 379 ASP A CA 1
ATOM 1654 C C . ASP A 1 379 ? 143.16500 135.68600 139.54800 1.000 43.27000 379 ASP A C 1
ATOM 1655 O O . ASP A 1 379 ? 143.31500 135.11100 140.63000 1.000 43.27000 379 ASP A O 1
ATOM 1657 N N . MET A 1 380 ? 143.81800 135.32600 138.45000 1.000 50.69000 380 MET A N 1
ATOM 1658 C CA . MET A 1 380 ? 144.91600 134.37700 138.54100 1.000 50.69000 380 MET A CA 1
ATOM 1659 C C . MET A 1 380 ? 146.12400 134.99100 139.24000 1.000 50.69000 380 MET A C 1
ATOM 1660 O O . MET A 1 380 ? 146.87200 134.27900 139.91700 1.000 50.69000 380 MET A O 1
ATOM 1662 N N . PHE A 1 381 ? 146.30500 136.31100 139.13600 1.000 50.33000 381 PHE A N 1
ATOM 1663 C CA . PHE A 1 381 ? 147.50100 136.96300 139.66500 1.000 50.33000 381 PHE A CA 1
ATOM 1664 C C . PHE A 1 381 ? 147.47000 137.16200 141.16800 1.000 50.33000 381 PHE A C 1
ATOM 1665 O O . PHE A 1 381 ? 148.30400 137.90200 141.69300 1.000 50.33000 381 PHE A O 1
ATOM 1667 N N . GLY A 1 382 ? 146.53100 136.55400 141.86600 1.000 59.44000 382 GLY A N 1
ATOM 1668 C CA . GLY A 1 382 ? 146.57700 136.51900 143.30400 1.000 59.44000 382 GLY A CA 1
ATOM 1669 C C . GLY A 1 382 ? 146.12400 135.16200 143.78100 1.000 59.44000 382 GLY A C 1
ATOM 1670 O O . GLY A 1 382 ? 145.64600 135.01700 144.90800 1.000 59.44000 382 GLY A O 1
ATOM 1671 N N . ALA A 1 383 ? 146.26900 134.15400 142.91700 1.000 58.82000 383 ALA A N 1
ATOM 1672 C CA . ALA A 1 383 ? 145.84400 132.80500 143.26600 1.000 58.82000 383 ALA A CA 1
ATOM 1673 C C . ALA A 1 383 ? 146.71100 132.18600 144.35000 1.000 58.82000 383 ALA A C 1
ATOM 1674 O O . ALA A 1 383 ? 146.26900 131.25300 145.02400 1.000 58.82000 383 ALA A O 1
ATOM 1676 N N . PHE A 1 384 ? 147.92700 132.68400 144.54100 1.000 65.68000 384 PHE A N 1
ATOM 1677 C CA . PHE A 1 384 ? 148.76200 132.26800 145.66000 1.000 65.68000 384 PHE A CA 1
ATOM 1678 C C . PHE A 1 384 ? 148.27300 132.97600 146.91700 1.000 65.68000 384 PHE A C 1
ATOM 1679 O O . PHE A 1 384 ? 148.85700 133.95400 147.38400 1.000 65.68000 384 PHE A O 1
ATOM 1681 N N . ILE A 1 385 ? 147.17800 132.46900 147.47100 1.000 77.38000 385 ILE A N 1
ATOM 1682 C CA . ILE A 1 385 ? 146.53500 133.09400 148.62400 1.000 77.38000 385 ILE A CA 1
ATOM 1683 C C . ILE A 1 385 ? 145.82200 132.02700 149.44100 1.000 77.38000 385 ILE A C 1
ATOM 1684 O O . ILE A 1 385 ? 144.69700 131.64500 149.09800 1.000 77.38000 385 ILE A O 1
ATOM 1686 N N . PRO A 1 386 ? 146.41100 131.54700 150.54100 1.000 91.68000 386 PRO A N 1
ATOM 1687 C CA . PRO A 1 386 ? 145.93200 130.29900 151.15900 1.000 91.68000 386 PRO A CA 1
ATOM 1688 C C . PRO A 1 386 ? 144.61400 130.40600 151.90600 1.000 91.68000 386 PRO A C 1
ATOM 1689 O O . PRO A 1 386 ? 144.17300 129.40500 152.47700 1.000 91.68000 386 PRO A O 1
ATOM 1691 N N . SER A 1 387 ? 143.96700 131.56400 151.93300 1.000 107.12000 387 SER A N 1
ATOM 1692 C CA . SER A 1 387 ? 142.60000 131.68600 152.41700 1.000 107.12000 387 SER A CA 1
ATOM 1693 C C . SER A 1 387 ? 141.72700 132.14000 151.26100 1.000 107.12000 387 SER A C 1
ATOM 1694 O O . SER A 1 387 ? 142.03900 133.13900 150.60300 1.000 107.12000 387 SER A O 1
ATOM 1696 N N . ARG A 1 388 ? 140.64200 131.39900 151.01100 1.000 115.50000 388 ARG A N 1
ATOM 1697 C CA . ARG A 1 388 ? 139.73200 131.75100 149.92600 1.000 115.50000 388 ARG A CA 1
ATOM 1698 C C . ARG A 1 388 ? 139.02200 133.06500 150.20500 1.000 115.50000 388 ARG A C 1
ATOM 1699 O O . ARG A 1 388 ? 138.62200 133.76500 149.26900 1.000 115.50000 388 ARG A O 1
ATOM 1701 N N . ASP A 1 389 ? 138.86000 133.40500 151.48500 1.000 115.70000 389 ASP A N 1
ATOM 1702 C CA . ASP A 1 389 ? 138.42600 134.74400 151.85900 1.000 115.70000 389 ASP A CA 1
ATOM 1703 C C . ASP A 1 389 ? 139.41600 135.79500 151.38200 1.000 115.70000 389 ASP A C 1
ATOM 1704 O O . ASP A 1 389 ? 139.01800 136.85800 150.89400 1.000 115.70000 389 ASP A O 1
ATOM 1706 N N . GLY A 1 390 ? 140.71300 135.51300 151.51500 1.000 103.28000 390 GLY A N 1
ATOM 1707 C CA . GLY A 1 390 ? 141.71400 136.42200 150.99200 1.000 103.28000 390 GLY A CA 1
ATOM 1708 C C . GLY A 1 390 ? 141.68600 136.50700 149.48300 1.000 103.28000 390 GLY A C 1
ATOM 1709 O O . GLY A 1 390 ? 141.93100 137.57600 148.91600 1.000 103.28000 390 GLY A O 1
ATOM 1710 N N . PHE A 1 391 ? 141.36800 135.39500 148.81800 1.000 104.69000 391 PHE A N 1
ATOM 1711 C CA . PHE A 1 391 ? 141.15400 135.43100 147.37700 1.000 104.69000 391 PHE A CA 1
ATOM 1712 C C . PHE A 1 391 ? 139.97700 136.32500 147.02800 1.000 104.69000 391 PHE A C 1
ATOM 1713 O O . PHE A 1 391 ? 140.03600 137.09700 146.06500 1.000 104.69000 391 PHE A O 1
ATOM 1715 N N . ASP A 1 392 ? 138.91500 136.26200 147.83100 1.000 104.59000 392 ASP A N 1
ATOM 1716 C CA . ASP A 1 392 ? 137.75600 137.11200 147.60100 1.000 104.59000 392 ASP A CA 1
ATOM 1717 C C . ASP A 1 392 ? 138.09600 138.57600 147.83000 1.000 104.59000 392 ASP A C 1
ATOM 1718 O O . ASP A 1 392 ? 137.59500 139.45200 147.12300 1.000 104.59000 392 ASP A O 1
ATOM 1720 N N . LEU A 1 393 ? 138.96700 138.85400 148.79700 1.000 97.46000 393 LEU A N 1
ATOM 1721 C CA . LEU A 1 393 ? 139.36100 140.23400 149.05800 1.000 97.46000 393 LEU A CA 1
ATOM 1722 C C . LEU A 1 393 ? 140.23200 140.77400 147.93700 1.000 97.46000 393 LEU A C 1
ATOM 1723 O O . LEU A 1 393 ? 140.12300 141.95000 147.56500 1.000 97.46000 393 LEU A O 1
ATOM 1725 N N . VAL A 1 394 ? 141.09700 139.92100 147.38900 1.000 88.34000 394 VAL A N 1
ATOM 1726 C CA . VAL A 1 394 ? 141.84600 140.28400 146.19500 1.000 88.34000 394 VAL A CA 1
ATOM 1727 C C . VAL A 1 394 ? 140.89300 140.54400 145.04700 1.000 88.34000 394 VAL A C 1
ATOM 1728 O O . VAL A 1 394 ? 141.09100 141.47100 144.25700 1.000 88.34000 394 VAL A O 1
ATOM 1730 N N . VAL A 1 395 ? 139.82100 139.75800 144.97300 1.000 84.59000 395 VAL A N 1
ATOM 1731 C CA . VAL A 1 395 ? 138.83800 139.92900 143.91500 1.000 84.59000 395 VAL A CA 1
ATOM 1732 C C . VAL A 1 395 ? 138.09400 141.23900 144.08700 1.000 84.59000 395 VAL A C 1
ATOM 1733 O O . VAL A 1 395 ? 137.76900 141.91300 143.10800 1.000 84.59000 395 VAL A O 1
ATOM 1735 N N . ARG A 1 396 ? 137.83800 141.62800 145.33000 1.000 87.72000 396 ARG A N 1
ATOM 1736 C CA . ARG A 1 396 ? 137.14300 142.88300 145.57600 1.000 87.72000 396 ARG A CA 1
ATOM 1737 C C . ARG A 1 396 ? 138.03300 144.06200 145.24300 1.000 87.72000 396 ARG A C 1
ATOM 1738 O O . ARG A 1 396 ? 137.57100 145.04200 144.65100 1.000 87.72000 396 ARG A O 1
ATOM 1740 N N . ASN A 1 397 ? 139.31400 143.96800 145.60600 1.000 78.64000 397 ASN A N 1
ATOM 1741 C CA . ASN A 1 397 ? 140.28700 144.98500 145.22500 1.000 78.64000 397 ASN A CA 1
ATOM 1742 C C . ASN A 1 397 ? 140.39300 145.09800 143.71500 1.000 78.64000 397 ASN A C 1
ATOM 1743 O O . ASN A 1 397 ? 140.46400 146.20300 143.16000 1.000 78.64000 397 ASN A O 1
ATOM 1745 N N . VAL A 1 398 ? 140.35100 143.95800 143.03800 1.000 84.46000 398 VAL A N 1
ATOM 1746 C CA . VAL A 1 398 ? 140.48400 143.94300 141.59200 1.000 84.46000 398 VAL A CA 1
ATOM 1747 C C . VAL A 1 398 ? 139.25400 144.54700 140.94300 1.000 84.46000 398 VAL A C 1
ATOM 1748 O O . VAL A 1 398 ? 139.36000 145.36600 140.02700 1.000 84.46000 398 VAL A O 1
ATOM 1750 N N . ALA A 1 399 ? 138.07300 144.16600 141.42600 1.000 88.79000 399 ALA A N 1
ATOM 1751 C CA . ALA A 1 399 ? 136.83400 144.68600 140.87100 1.000 88.79000 399 ALA A CA 1
ATOM 1752 C C . ALA A 1 399 ? 136.68000 146.16500 141.16800 1.000 88.79000 399 ALA A C 1
ATOM 1753 O O . ALA A 1 399 ? 136.01900 146.88000 140.40800 1.000 88.79000 399 ALA A O 1
ATOM 1755 N N . ILE A 1 400 ? 137.27400 146.63100 142.26700 1.000 97.16000 400 ILE A N 1
ATOM 1756 C CA . ILE A 1 400 ? 137.41500 148.06300 142.48600 1.000 97.16000 400 ILE A CA 1
ATOM 1757 C C . ILE A 1 400 ? 138.26000 148.67400 141.38000 1.000 97.16000 400 ILE A C 1
ATOM 1758 O O . ILE A 1 400 ? 137.88900 149.69100 140.78100 1.000 97.16000 400 ILE A O 1
ATOM 1760 N N . GLU A 1 401 ? 139.40000 148.05100 141.07300 1.000 88.10000 401 GLU A N 1
ATOM 1761 C CA . GLU A 1 401 ? 140.18000 148.53000 139.93900 1.000 88.10000 401 GLU A CA 1
ATOM 1762 C C . GLU A 1 401 ? 139.50100 148.23300 138.60900 1.000 88.10000 401 GLU A C 1
ATOM 1763 O O . GLU A 1 401 ? 139.73300 148.95500 137.63700 1.000 88.10000 401 GLU A O 1
ATOM 1765 N N . LEU A 1 402 ? 138.66800 147.20400 138.54700 1.000 86.64000 402 LEU A N 1
ATOM 1766 C CA . LEU A 1 402 ? 137.96600 146.84600 137.32400 1.000 86.64000 402 LEU A CA 1
ATOM 1767 C C . LEU A 1 402 ? 136.57300 147.47000 137.31700 1.000 86.64000 402 LEU A C 1
ATOM 1768 O O . LEU A 1 402 ? 136.29700 148.42800 138.04000 1.000 86.64000 402 LEU A O 1
ATOM 1770 N N . ASN A 1 403 ? 135.70900 146.95600 136.45400 1.000 90.70000 403 ASN A N 1
ATOM 1771 C CA . ASN A 1 403 ? 134.30400 147.32400 136.37100 1.000 90.70000 403 ASN A CA 1
ATOM 1772 C C . ASN A 1 403 ? 133.49500 146.41500 137.29700 1.000 90.70000 403 ASN A C 1
ATOM 1773 O O . ASN A 1 403 ? 134.05800 145.75700 138.17500 1.000 90.70000 403 ASN A O 1
ATOM 1775 N N . ILE A 1 404 ? 132.17700 146.37800 137.10500 1.000 111.81000 404 ILE A N 1
ATOM 1776 C CA . ILE A 1 404 ? 131.17600 145.85400 138.04000 1.000 111.81000 404 ILE A CA 1
ATOM 1777 C C . ILE A 1 404 ? 131.35400 144.38500 138.40300 1.000 111.81000 404 ILE A C 1
ATOM 1778 O O . ILE A 1 404 ? 132.12300 143.66800 137.75000 1.000 111.81000 404 ILE A O 1
ATOM 1780 N N . PRO A 1 405 ? 130.62900 143.89800 139.40600 1.000 130.69000 405 PRO A N 1
ATOM 1781 C CA . PRO A 1 405 ? 130.99500 142.63600 140.05400 1.000 130.69000 405 PRO A CA 1
ATOM 1782 C C . PRO A 1 405 ? 130.58700 141.43400 139.22400 1.000 130.69000 405 PRO A C 1
ATOM 1783 O O . PRO A 1 405 ? 129.40400 141.07200 139.17300 1.000 130.69000 405 PRO A O 1
ATOM 1785 N N . PRO A 1 406 ? 131.53900 140.79800 138.54900 1.000 137.96000 406 PRO A N 1
ATOM 1786 C CA . PRO A 1 406 ? 131.28500 139.46900 137.97900 1.000 137.96000 406 PRO A CA 1
ATOM 1787 C C . PRO A 1 406 ? 131.73100 138.34000 138.88900 1.000 137.96000 406 PRO A C 1
ATOM 1788 O O . PRO A 1 406 ? 132.74600 137.69500 138.61500 1.000 137.96000 406 PRO A O 1
ATOM 1790 N N . GLU A 1 407 ? 130.99500 138.07200 139.96200 1.000 129.12000 407 GLU A N 1
ATOM 1791 C CA . GLU A 1 407 ? 131.32300 136.90900 140.77400 1.000 129.12000 407 GLU A CA 1
ATOM 1792 C C . GLU A 1 407 ? 130.96700 135.60400 140.08500 1.000 129.12000 407 GLU A C 1
ATOM 1793 O O . GLU A 1 407 ? 131.33800 134.54100 140.59400 1.000 129.12000 407 GLU A O 1
ATOM 1795 N N . LYS A 1 408 ? 130.21600 135.66800 138.98100 1.000 123.36000 408 LYS A N 1
ATOM 1796 C CA . LYS A 1 408 ? 130.05700 134.53300 138.07900 1.000 123.36000 408 LYS A CA 1
ATOM 1797 C C . LYS A 1 408 ? 131.40700 133.98500 137.64200 1.000 123.36000 408 LYS A C 1
ATOM 1798 O O . LYS A 1 408 ? 131.63900 132.77200 137.67100 1.000 123.36000 408 LYS A O 1
ATOM 1800 N N . ALA A 1 409 ? 132.31800 134.87600 137.25200 1.000 125.40000 409 ALA A N 1
ATOM 1801 C CA . ALA A 1 409 ? 133.66100 134.45300 136.88300 1.000 125.40000 409 ALA A CA 1
ATOM 1802 C C . ALA A 1 409 ? 134.43500 133.92200 138.08000 1.000 125.40000 409 ALA A C 1
ATOM 1803 O O . ALA A 1 409 ? 135.34200 133.10200 137.91100 1.000 125.40000 409 ALA A O 1
ATOM 1805 N N . LEU A 1 410 ? 134.07800 134.35400 139.28900 1.000 125.40000 410 LEU A N 1
ATOM 1806 C CA . LEU A 1 410 ? 134.83900 134.00600 140.48000 1.000 125.40000 410 LEU A CA 1
ATOM 1807 C C . LEU A 1 410 ? 134.68000 132.55000 140.89600 1.000 125.40000 410 LEU A C 1
ATOM 1808 O O . LEU A 1 410 ? 135.46400 132.07700 141.72300 1.000 125.40000 410 LEU A O 1
ATOM 1810 N N . GLN A 1 411 ? 133.68800 131.83600 140.37800 1.000 126.73000 411 GLN A N 1
ATOM 1811 C CA . GLN A 1 411 ? 133.55900 130.41400 140.66700 1.000 126.73000 411 GLN A CA 1
ATOM 1812 C C . GLN A 1 411 ? 133.12400 129.65100 139.42500 1.000 126.73000 411 GLN A C 1
ATOM 1813 O O . GLN A 1 411 ? 132.24500 128.78600 139.48500 1.000 126.73000 411 GLN A O 1
ATOM 1815 N N . LEU A 1 412 ? 133.72200 129.96100 138.28100 1.000 120.23000 412 LEU A N 1
ATOM 1816 C CA . LEU A 1 412 ? 133.33100 129.32000 137.02800 1.000 120.23000 412 LEU A CA 1
ATOM 1817 C C . LEU A 1 412 ? 133.81000 127.87100 136.93900 1.000 120.23000 412 LEU A C 1
ATOM 1818 O O . LEU A 1 412 ? 133.08800 126.99000 136.46300 1.000 120.23000 412 LEU A O 1
ATOM 1820 N N . PRO A 1 417 ? 133.52600 122.77500 132.10100 1.000 127.85000 417 PRO A N 1
ATOM 1821 C CA . PRO A 1 417 ? 134.48100 122.64900 130.99700 1.000 127.85000 417 PRO A CA 1
ATOM 1822 C C . PRO A 1 417 ? 135.33900 121.40700 131.14000 1.000 127.85000 417 PRO A C 1
ATOM 1823 O O . PRO A 1 417 ? 135.77600 121.12700 132.24900 1.000 127.85000 417 PRO A O 1
ATOM 1825 N N . VAL A 1 418 ? 135.57300 120.66500 130.05800 1.000 118.75000 418 VAL A N 1
ATOM 1826 C CA . VAL A 1 418 ? 136.41700 119.47800 130.15100 1.000 118.75000 418 VAL A CA 1
ATOM 1827 C C . VAL A 1 418 ? 137.59500 119.56600 129.19200 1.000 118.75000 418 VAL A C 1
ATOM 1828 O O . VAL A 1 418 ? 138.74800 119.65900 129.62800 1.000 118.75000 418 VAL A O 1
ATOM 1830 N N . PHE A 1 419 ? 137.30600 119.58300 127.89200 1.000 122.45000 419 PHE A N 1
ATOM 1831 C CA . PHE A 1 419 ? 138.30600 119.57300 126.83000 1.000 122.45000 419 PHE A CA 1
ATOM 1832 C C . PHE A 1 419 ? 137.57900 119.73200 125.50400 1.000 122.45000 419 PHE A C 1
ATOM 1833 O O . PHE A 1 419 ? 136.35200 119.65100 125.43600 1.000 122.45000 419 PHE A O 1
ATOM 1835 N N . GLN A 1 420 ? 138.35400 119.97500 124.44800 1.000 123.40000 420 GLN A N 1
ATOM 1836 C CA . GLN A 1 420 ? 137.95100 119.65900 123.07600 1.000 123.40000 420 GLN A CA 1
ATOM 1837 C C . GLN A 1 420 ? 139.13900 118.89700 122.50800 1.000 123.40000 420 GLN A C 1
ATOM 1838 O O . GLN A 1 420 ? 139.96300 119.44700 121.77800 1.000 123.40000 420 GLN A O 1
ATOM 1840 N N . ASN A 1 421 ? 139.20300 117.60800 122.82300 1.000 123.52000 421 ASN A N 1
ATOM 1841 C CA . ASN A 1 421 ? 140.46900 116.88400 122.82900 1.000 123.52000 421 ASN A CA 1
ATOM 1842 C C . ASN A 1 421 ? 140.59700 116.00400 121.59100 1.000 123.52000 421 ASN A C 1
ATOM 1843 O O . ASN A 1 421 ? 140.43000 114.78900 121.64800 1.000 123.52000 421 ASN A O 1
ATOM 1845 N N . LEU A 1 422 ? 140.90700 116.62100 120.45100 1.000 132.00000 422 LEU A N 1
ATOM 1846 C CA . LEU A 1 422 ? 141.14300 115.81700 119.25600 1.000 132.00000 422 LEU A CA 1
ATOM 1847 C C . LEU A 1 422 ? 142.55000 115.95600 118.68800 1.000 132.00000 422 LEU A C 1
ATOM 1848 O O . LEU A 1 422 ? 143.30100 114.97700 118.68400 1.000 132.00000 422 LEU A O 1
ATOM 1850 N N . GLU A 1 423 ? 142.94300 117.12800 118.23200 1.000 131.26000 423 GLU A N 1
ATOM 1851 C CA . GLU A 1 423 ? 144.23800 117.23500 117.56400 1.000 131.26000 423 GLU A CA 1
ATOM 1852 C C . GLU A 1 423 ? 145.07700 118.37900 118.09800 1.000 131.26000 423 GLU A C 1
ATOM 1853 O O . GLU A 1 423 ? 146.28900 118.22700 118.25300 1.000 131.26000 423 GLU A O 1
ATOM 1855 N N . HIS A 1 424 ? 144.46400 119.52400 118.37100 1.000 131.70000 424 HIS A N 1
ATOM 1856 C CA . HIS A 1 424 ? 145.03200 120.50400 119.28800 1.000 131.70000 424 HIS A CA 1
ATOM 1857 C C . HIS A 1 424 ? 144.42300 120.25900 120.66600 1.000 131.70000 424 HIS A C 1
ATOM 1858 O O . HIS A 1 424 ? 143.74200 121.09300 121.25800 1.000 131.70000 424 HIS A O 1
ATOM 1860 N N . ASN A 1 425 ? 144.70600 119.05900 121.16800 1.000 132.52000 425 ASN A N 1
ATOM 1861 C CA . ASN A 1 425 ? 143.81300 118.35000 122.08100 1.000 132.52000 425 ASN A CA 1
ATOM 1862 C C . ASN A 1 425 ? 143.90600 118.89100 123.51000 1.000 132.52000 425 ASN A C 1
ATOM 1863 O O . ASN A 1 425 ? 144.28300 118.19300 124.45300 1.000 132.52000 425 ASN A O 1
ATOM 1865 N N . ILE A 1 426 ? 143.51300 120.15500 123.65700 1.000 122.67000 426 ILE A N 1
ATOM 1866 C CA . ILE A 1 426 ? 143.22900 120.76800 124.95000 1.000 122.67000 426 ILE A CA 1
ATOM 1867 C C . ILE A 1 426 ? 142.40700 122.01500 124.69400 1.000 122.67000 426 ILE A C 1
ATOM 1868 O O . ILE A 1 426 ? 142.69200 122.78100 123.77200 1.000 122.67000 426 ILE A O 1
ATOM 1870 N N . ASN A 1 427 ? 141.36600 122.20000 125.49700 1.000 119.71000 427 ASN A N 1
ATOM 1871 C CA . ASN A 1 427 ? 140.59000 123.43000 125.43000 1.000 119.71000 427 ASN A CA 1
ATOM 1872 C C . ASN A 1 427 ? 140.09800 123.87000 126.79900 1.000 119.71000 427 ASN A C 1
ATOM 1873 O O . ASN A 1 427 ? 139.10300 124.59800 126.88000 1.000 119.71000 427 ASN A O 1
ATOM 1875 N N . ILE A 1 428 ? 140.75900 123.45000 127.87200 1.000 116.91000 428 ILE A N 1
ATOM 1876 C CA . ILE A 1 428 ? 140.18600 123.55100 129.20900 1.000 116.91000 428 ILE A CA 1
ATOM 1877 C C . ILE A 1 428 ? 140.26500 124.99700 129.68600 1.000 116.91000 428 ILE A C 1
ATOM 1878 O O . ILE A 1 428 ? 141.35500 125.53300 129.89800 1.000 116.91000 428 ILE A O 1
ATOM 1880 N N . GLY A 1 429 ? 139.10400 125.63500 129.83300 1.000 121.80000 429 GLY A N 1
ATOM 1881 C CA . GLY A 1 429 ? 138.95800 126.85000 130.61800 1.000 121.80000 429 GLY A CA 1
ATOM 1882 C C . GLY A 1 429 ? 139.58600 128.11800 130.08600 1.000 121.80000 429 GLY A C 1
ATOM 1883 O O . GLY A 1 429 ? 140.54000 128.62800 130.68300 1.000 121.80000 429 GLY A O 1
ATOM 1884 N N . ARG A 1 430 ? 139.05400 128.62000 128.96500 1.000 129.09000 430 ARG A N 1
ATOM 1885 C CA . ARG A 1 430 ? 139.49900 129.85300 128.30500 1.000 129.09000 430 ARG A CA 1
ATOM 1886 C C . ARG A 1 430 ? 140.96800 129.78700 127.90200 1.000 129.09000 430 ARG A C 1
ATOM 1887 O O . ARG A 1 430 ? 141.65600 130.80900 127.85100 1.000 129.09000 430 ARG A O 1
ATOM 1889 N N . CYS A 1 431 ? 141.44500 128.58100 127.59900 1.000 126.68000 431 CYS A N 1
ATOM 1890 C CA . CYS A 1 431 ? 142.85400 128.33700 127.33600 1.000 126.68000 431 CYS A CA 1
ATOM 1891 C C . CYS A 1 431 ? 142.98100 126.99700 126.63600 1.000 126.68000 431 CYS A C 1
ATOM 1892 O O . CYS A 1 431 ? 142.41200 126.00200 127.09300 1.000 126.68000 431 CYS A O 1
ATOM 1894 N N . SER A 1 432 ? 143.73100 126.97400 125.54200 1.000 130.94000 432 SER A N 1
ATOM 1895 C CA . SER A 1 432 ? 143.92700 125.77600 124.74700 1.000 130.94000 432 SER A CA 1
ATOM 1896 C C . SER A 1 432 ? 145.41000 125.44600 124.66100 1.000 130.94000 432 SER A C 1
ATOM 1897 O O . SER A 1 432 ? 146.27100 126.27600 124.95500 1.000 130.94000 432 SER A O 1
ATOM 1899 N N . LEU A 1 433 ? 145.70400 124.22000 124.24200 1.000 137.84000 433 LEU A N 1
ATOM 1900 C CA . LEU A 1 433 ? 147.08300 123.78400 124.07700 1.000 137.84000 433 LEU A CA 1
ATOM 1901 C C . LEU A 1 433 ? 147.16600 122.81700 122.90900 1.000 137.84000 433 LEU A C 1
ATOM 1902 O O . LEU A 1 433 ? 146.53200 121.75800 122.93100 1.000 137.84000 433 LEU A O 1
ATOM 1904 N N . LYS A 1 434 ? 147.95100 123.17700 121.89900 1.000 142.37000 434 LYS A N 1
ATOM 1905 C CA . LYS A 1 434 ? 148.16900 122.31800 120.73900 1.000 142.37000 434 LYS A CA 1
ATOM 1906 C C . LYS A 1 434 ? 149.12300 121.20900 121.15600 1.000 142.37000 434 LYS A C 1
ATOM 1907 O O . LYS A 1 434 ? 150.34100 121.32300 121.01500 1.000 142.37000 434 LYS A O 1
ATOM 1909 N N . LYS A 1 435 ? 148.55600 120.12800 121.69000 1.000 142.11000 435 LYS A N 1
ATOM 1910 C CA . LYS A 1 435 ? 149.34000 119.02000 122.21800 1.000 142.11000 435 LYS A CA 1
ATOM 1911 C C . LYS A 1 435 ? 150.04800 118.26200 121.09800 1.000 142.11000 435 LYS A C 1
ATOM 1912 O O . LYS A 1 435 ? 149.61700 118.25500 119.94300 1.000 142.11000 435 LYS A O 1
ATOM 1914 N N . LEU A 1 436 ? 151.15100 117.61000 121.46000 1.000 157.38000 436 LEU A N 1
ATOM 1915 C CA . LEU A 1 436 ? 152.08500 117.04400 120.49500 1.000 157.38000 436 LEU A CA 1
ATOM 1916 C C . LEU A 1 436 ? 152.29000 115.56200 120.76900 1.000 157.38000 436 LEU A C 1
ATOM 1917 O O . LEU A 1 436 ? 152.67500 115.19000 121.88300 1.000 157.38000 436 LEU A O 1
ATOM 1919 N N . SER A 1 437 ? 152.05700 114.73500 119.74000 1.000 189.33000 437 SER A N 1
ATOM 1920 C CA . SER A 1 437 ? 152.33900 113.29300 119.72500 1.000 189.33000 437 SER A CA 1
ATOM 1921 C C . SER A 1 437 ? 151.57900 112.56400 120.83800 1.000 189.33000 437 SER A C 1
ATOM 1922 O O . SER A 1 437 ? 152.15400 112.08300 121.81400 1.000 189.33000 437 SER A O 1
ATOM 1924 N N . THR A 1 438 ? 150.25800 112.53800 120.66100 1.000 192.78000 438 THR A N 1
ATOM 1925 C CA . THR A 1 438 ? 149.33500 112.07000 121.68900 1.000 192.78000 438 THR A CA 1
ATOM 1926 C C . THR A 1 438 ? 149.54100 110.60300 122.04000 1.000 192.78000 438 THR A C 1
ATOM 1927 O O . THR A 1 438 ? 149.70700 109.75100 121.16500 1.000 192.78000 438 THR A O 1
ATOM 1929 N N . ILE A 1 439 ? 149.51800 110.31900 123.34300 1.000 181.12000 439 ILE A N 1
ATOM 1930 C CA . ILE A 1 439 ? 149.70600 108.97700 123.87000 1.000 181.12000 439 ILE A CA 1
ATOM 1931 C C . ILE A 1 439 ? 148.47000 108.47500 124.60400 1.000 181.12000 439 ILE A C 1
ATOM 1932 O O . ILE A 1 439 ? 148.13700 107.28800 124.52800 1.000 181.12000 439 ILE A O 1
ATOM 1934 N N . ARG A 1 440 ? 147.79500 109.34800 125.34300 1.000 162.49000 440 ARG A N 1
ATOM 1935 C CA . ARG A 1 440 ? 146.61600 108.95600 126.09800 1.000 162.49000 440 ARG A CA 1
ATOM 1936 C C . ARG A 1 440 ? 145.51200 109.99500 125.98300 1.000 162.49000 440 ARG A C 1
ATOM 1937 O O . ARG A 1 440 ? 145.75900 111.19000 126.11700 1.000 162.49000 440 ARG A O 1
ATOM 1939 N N . ASN A 1 445 ? 144.41200 107.51400 132.45100 1.000 98.66000 445 ASN A N 1
ATOM 1940 C CA . ASN A 1 445 ? 144.02200 106.44700 133.36400 1.000 98.66000 445 ASN A CA 1
ATOM 1941 C C . ASN A 1 445 ? 142.74400 106.82400 134.07000 1.000 98.66000 445 ASN A C 1
ATOM 1942 O O . ASN A 1 445 ? 141.65300 106.54000 133.59800 1.000 98.66000 445 ASN A O 1
ATOM 1944 N N . SER A 1 446 ? 142.88700 107.47300 135.21700 1.000 107.04000 446 SER A N 1
ATOM 1945 C CA . SER A 1 446 ? 141.76400 108.16400 135.83000 1.000 107.04000 446 SER A CA 1
ATOM 1946 C C . SER A 1 446 ? 141.82800 109.59200 135.32100 1.000 107.04000 446 SER A C 1
ATOM 1947 O O . SER A 1 446 ? 142.88300 110.22400 135.40300 1.000 107.04000 446 SER A O 1
ATOM 1949 N N . TYR A 1 447 ? 140.71800 110.09900 134.79900 1.000 112.22000 447 TYR A N 1
ATOM 1950 C CA . TYR A 1 447 ? 140.76600 111.33100 134.02100 1.000 112.22000 447 TYR A CA 1
ATOM 1951 C C . TYR A 1 447 ? 139.60000 112.23300 134.42100 1.000 112.22000 447 TYR A C 1
ATOM 1952 O O . TYR A 1 447 ? 138.53400 111.73900 134.80500 1.000 112.22000 447 TYR A O 1
ATOM 1954 N N . ALA A 1 448 ? 139.81400 113.55000 134.31400 1.000 105.03000 448 ALA A N 1
ATOM 1955 C CA . ALA A 1 448 ? 138.78400 114.59300 134.37200 1.000 105.03000 448 ALA A CA 1
ATOM 1956 C C . ALA A 1 448 ? 137.95300 114.52800 135.65100 1.000 105.03000 448 ALA A C 1
ATOM 1957 O O . ALA A 1 448 ? 136.75600 114.25900 135.64700 1.000 105.03000 448 ALA A O 1
ATOM 1959 N N . PHE A 1 449 ? 138.61800 114.80300 136.75000 1.000 103.53000 449 PHE A N 1
ATOM 1960 C CA . PHE A 1 449 ? 138.04100 114.74200 138.08300 1.000 103.53000 449 PHE A CA 1
ATOM 1961 C C . PHE A 1 449 ? 137.20800 116.00000 138.35400 1.000 103.53000 449 PHE A C 1
ATOM 1962 O O . PHE A 1 449 ? 136.72200 116.65900 137.43300 1.000 103.53000 449 PHE A O 1
ATOM 1964 N N . THR A 1 450 ? 136.98700 116.30500 139.63400 1.000 92.80000 450 THR A N 1
ATOM 1965 C CA . THR A 1 450 ? 136.03900 117.30400 140.11500 1.000 92.80000 450 THR A CA 1
ATOM 1966 C C . THR A 1 450 ? 136.31600 118.73700 139.68600 1.000 92.80000 450 THR A C 1
ATOM 1967 O O . THR A 1 450 ? 137.28100 119.01900 138.97000 1.000 92.80000 450 THR A O 1
ATOM 1969 N N . SER A 1 451 ? 135.43100 119.63800 140.11900 1.000 83.37000 451 SER A N 1
ATOM 1970 C CA . SER A 1 451 ? 135.51000 121.03700 139.72400 1.000 83.37000 451 SER A CA 1
ATOM 1971 C C . SER A 1 451 ? 136.78100 121.69300 140.22700 1.000 83.37000 451 SER A C 1
ATOM 1972 O O . SER A 1 451 ? 137.33900 122.56200 139.54800 1.000 83.37000 451 SER A O 1
ATOM 1974 N N . SER A 1 452 ? 137.25100 121.28800 141.40700 1.000 85.87000 452 SER A N 1
ATOM 1975 C CA . SER A 1 452 ? 138.53700 121.76600 141.89500 1.000 85.87000 452 SER A CA 1
ATOM 1976 C C . SER A 1 452 ? 139.66900 121.28500 141.00200 1.000 85.87000 452 SER A C 1
ATOM 1977 O O . SER A 1 452 ? 140.61600 122.03500 140.72200 1.000 85.87000 452 SER A O 1
ATOM 1979 N N . SER A 1 453 ? 139.57400 120.04100 140.53000 1.000 92.18000 453 SER A N 1
ATOM 1980 C CA . SER A 1 453 ? 140.56200 119.52800 139.59200 1.000 92.18000 453 SER A CA 1
ATOM 1981 C C . SER A 1 453 ? 140.49300 120.27300 138.27300 1.000 92.18000 453 SER A C 1
ATOM 1982 O O . SER A 1 453 ? 141.52900 120.53200 137.65000 1.000 92.18000 453 SER A O 1
ATOM 1984 N N . LEU A 1 454 ? 139.28200 120.64200 137.85400 1.000 88.97000 454 LEU A N 1
ATOM 1985 C CA . LEU A 1 454 ? 139.12200 121.45200 136.65500 1.000 88.97000 454 LEU A CA 1
ATOM 1986 C C . LEU A 1 454 ? 139.78500 122.81200 136.82100 1.000 88.97000 454 LEU A C 1
ATOM 1987 O O . LEU A 1 454 ? 140.44300 123.30600 135.89800 1.000 88.97000 454 LEU A O 1
ATOM 1989 N N . GLY A 1 455 ? 139.66600 123.40300 138.00800 1.000 73.99000 455 GLY A N 1
ATOM 1990 C CA . GLY A 1 455 ? 140.29000 124.69200 138.24500 1.000 73.99000 455 GLY A CA 1
ATOM 1991 C C . GLY A 1 455 ? 141.80300 124.61900 138.24500 1.000 73.99000 455 GLY A C 1
ATOM 1992 O O . GLY A 1 455 ? 142.47200 125.46200 137.64200 1.000 73.99000 455 GLY A O 1
ATOM 1993 N N . LEU A 1 456 ? 142.35700 123.60400 138.90800 1.000 64.32000 456 LEU A N 1
ATOM 1994 C CA . LEU A 1 456 ? 143.80700 123.45800 138.93700 1.000 64.32000 456 LEU A CA 1
ATOM 1995 C C . LEU A 1 456 ? 144.34700 123.14800 137.55500 1.000 64.32000 456 LEU A C 1
ATOM 1996 O O . LEU A 1 456 ? 145.40600 123.65300 137.17200 1.000 64.32000 456 LEU A O 1
ATOM 1998 N N . LEU A 1 457 ? 143.61300 122.34700 136.78500 1.000 62.30000 457 LEU A N 1
ATOM 1999 C CA . LEU A 1 457 ? 144.04200 122.02700 135.43700 1.000 62.30000 457 LEU A CA 1
ATOM 2000 C C . LEU A 1 457 ? 143.98400 123.25000 134.54500 1.000 62.30000 457 LEU A C 1
ATOM 2001 O O . LEU A 1 457 ? 144.87100 123.45500 133.71600 1.000 62.30000 457 LEU A O 1
ATOM 2003 N N . GLU A 1 458 ? 142.96600 124.08900 134.72200 1.000 65.00000 458 GLU A N 1
ATOM 2004 C CA . GLU A 1 458 ? 142.89000 125.30500 133.92700 1.000 65.00000 458 GLU A CA 1
ATOM 2005 C C . GLU A 1 458 ? 144.00000 126.26800 134.30500 1.000 65.00000 458 GLU A C 1
ATOM 2006 O O . GLU A 1 458 ? 144.57100 126.93800 133.43700 1.000 65.00000 458 GLU A O 1
ATOM 2008 N N . GLN A 1 459 ? 144.34400 126.31700 135.59200 1.000 60.10000 459 GLN A N 1
ATOM 2009 C CA . GLN A 1 459 ? 145.42700 127.18400 136.03200 1.000 60.10000 459 GLN A CA 1
ATOM 2010 C C . GLN A 1 459 ? 146.76100 126.70700 135.48100 1.000 60.10000 459 GLN A C 1
ATOM 2011 O O . GLN A 1 459 ? 147.56700 127.51500 135.00400 1.000 60.10000 459 GLN A O 1
ATOM 2013 N N . LEU A 1 460 ? 146.98900 125.39600 135.49800 1.000 57.34000 460 LEU A N 1
ATOM 2014 C CA . LEU A 1 460 ? 148.22700 124.86400 134.95400 1.000 57.34000 460 LEU A CA 1
ATOM 2015 C C . LEU A 1 460 ? 148.26200 125.00400 133.44700 1.000 57.34000 460 LEU A C 1
ATOM 2016 O O . LEU A 1 460 ? 149.33900 125.15100 132.86400 1.000 57.34000 460 LEU A O 1
ATOM 2018 N N . ALA A 1 461 ? 147.09600 125.00500 132.81100 1.000 64.19000 461 ALA A N 1
ATOM 2019 C CA . ALA A 1 461 ? 147.02300 125.27200 131.38300 1.000 64.19000 461 ALA A CA 1
ATOM 2020 C C . ALA A 1 461 ? 147.42600 126.70300 131.07800 1.000 64.19000 461 ALA A C 1
ATOM 2021 O O . ALA A 1 461 ? 148.19200 126.96100 130.13800 1.000 64.19000 461 ALA A O 1
ATOM 2023 N N . ALA A 1 462 ? 146.90700 127.64500 131.86700 1.000 70.70000 462 ALA A N 1
ATOM 2024 C CA . ALA A 1 462 ? 147.23400 129.05200 131.67700 1.000 70.70000 462 ALA A CA 1
ATOM 2025 C C . ALA A 1 462 ? 148.70800 129.31000 131.93600 1.000 70.70000 462 ALA A C 1
ATOM 2026 O O . ALA A 1 462 ? 149.32500 130.15700 131.28200 1.000 70.70000 462 ALA A O 1
ATOM 2028 N N . GLY A 1 463 ? 149.29000 128.57400 132.87900 1.000 74.29000 463 GLY A N 1
ATOM 2029 C CA . GLY A 1 463 ? 150.72400 128.66600 133.08300 1.000 74.29000 463 GLY A CA 1
ATOM 2030 C C . GLY A 1 463 ? 151.50900 128.09000 131.92000 1.000 74.29000 463 GLY A C 1
ATOM 2031 O O . GLY A 1 463 ? 152.47800 128.69500 131.45000 1.000 74.29000 463 GLY A O 1
ATOM 2032 N N . VAL A 1 464 ? 151.08800 126.92200 131.43000 1.000 67.03000 464 VAL A N 1
ATOM 2033 C CA . VAL A 1 464 ? 151.84500 126.20700 130.41300 1.000 67.03000 464 VAL A CA 1
ATOM 2034 C C . VAL A 1 464 ? 151.81700 126.94100 129.08600 1.000 67.03000 464 VAL A C 1
ATOM 2035 O O . VAL A 1 464 ? 152.77500 126.86800 128.31000 1.000 67.03000 464 VAL A O 1
ATOM 2037 N N . GLN A 1 465 ? 150.73800 127.66600 128.80300 1.000 59.51000 465 GLN A N 1
ATOM 2038 C CA . GLN A 1 465 ? 150.68600 128.41300 127.55500 1.000 59.51000 465 GLN A CA 1
ATOM 2039 C C . GLN A 1 465 ? 151.62300 129.60700 127.56000 1.000 59.51000 465 GLN A C 1
ATOM 2040 O O . GLN A 1 465 ? 152.01000 130.08200 126.49000 1.000 59.51000 465 GLN A O 1
ATOM 2042 N N . THR A 1 466 ? 152.01900 130.07700 128.73100 1.000 60.64000 466 THR A N 1
ATOM 2043 C CA . THR A 1 466 ? 152.74200 131.32900 128.83700 1.000 60.64000 466 THR A CA 1
ATOM 2044 C C . THR A 1 466 ? 154.24900 131.15800 128.93400 1.000 60.64000 466 THR A C 1
ATOM 2045 O O . THR A 1 466 ? 154.96700 132.16000 128.82600 1.000 60.64000 466 THR A O 1
ATOM 2047 N N . ASN A 1 467 ? 154.72800 129.92600 129.13400 1.000 66.60000 467 ASN A N 1
ATOM 2048 C CA . ASN A 1 467 ? 156.13600 129.59600 129.38100 1.000 66.60000 467 ASN A CA 1
ATOM 2049 C C . ASN A 1 467 ? 156.66500 130.36000 130.59700 1.000 66.60000 467 ASN A C 1
ATOM 2050 O O . ASN A 1 467 ? 157.52700 131.22900 130.50600 1.000 66.60000 467 ASN A O 1
ATOM 2052 N N . GLU A 1 468 ? 156.08300 130.03100 131.73100 1.000 72.75000 468 GLU A N 1
ATOM 2053 C CA . GLU A 1 468 ? 156.49600 130.61100 132.99600 1.000 72.75000 468 GLU A CA 1
ATOM 2054 C C . GLU A 1 468 ? 156.90400 129.49300 133.94000 1.000 72.75000 468 GLU A C 1
ATOM 2055 O O . GLU A 1 468 ? 156.85900 128.32200 133.55700 1.000 72.75000 468 GLU A O 1
ATOM 2057 N N . PRO A 1 469 ? 157.33900 129.79700 135.15300 1.000 78.86000 469 PRO A N 1
ATOM 2058 C CA . PRO A 1 469 ? 157.46800 128.75000 136.16500 1.000 78.86000 469 PRO A CA 1
ATOM 2059 C C . PRO A 1 469 ? 156.19300 128.63800 136.97900 1.000 78.86000 469 PRO A C 1
ATOM 2060 O O . PRO A 1 469 ? 155.40200 129.57500 137.07700 1.000 78.86000 469 PRO A O 1
ATOM 2062 N N . LEU A 1 470 ? 156.00700 127.46800 137.57300 1.000 83.68000 470 LEU A N 1
ATOM 2063 C CA . LEU A 1 470 ? 154.81400 127.23700 138.36500 1.000 83.68000 470 LEU A CA 1
ATOM 2064 C C . LEU A 1 470 ? 155.10600 126.18600 139.41700 1.000 83.68000 470 LEU A C 1
ATOM 2065 O O . LEU A 1 470 ? 155.88500 125.25800 139.19600 1.000 83.68000 470 LEU A O 1
ATOM 2067 N N . LEU A 1 471 ? 154.48300 126.36100 140.57100 1.000 81.40000 471 LEU A N 1
ATOM 2068 C CA . LEU A 1 471 ? 154.55000 125.42800 141.67600 1.000 81.40000 471 LEU A CA 1
ATOM 2069 C C . LEU A 1 471 ? 153.13300 125.16200 142.15700 1.000 81.40000 471 LEU A C 1
ATOM 2070 O O . LEU A 1 471 ? 152.16600 125.68000 141.59900 1.000 81.40000 471 LEU A O 1
ATOM 2072 N N . LEU A 1 472 ? 153.01200 124.34900 143.20200 1.000 71.04000 472 LEU A N 1
ATOM 2073 C CA . LEU A 1 472 ? 151.73400 124.15600 143.88000 1.000 71.04000 472 LEU A CA 1
ATOM 2074 C C . LEU A 1 472 ? 152.02700 123.62600 145.27200 1.000 71.04000 472 LEU A C 1
ATOM 2075 O O . LEU A 1 472 ? 152.45700 122.48100 145.41100 1.000 71.04000 472 LEU A O 1
ATOM 2077 N N . VAL A 1 473 ? 151.78900 124.42600 146.27800 1.000 78.99000 473 VAL A N 1
ATOM 2078 C CA . VAL A 1 473 ? 151.98500 123.98700 147.65200 1.000 78.99000 473 VAL A CA 1
ATOM 2079 C C . VAL A 1 473 ? 150.67300 123.45200 148.19900 1.000 78.99000 473 VAL A C 1
ATOM 2080 O O . VAL A 1 473 ? 149.61200 124.04600 147.98800 1.000 78.99000 473 VAL A O 1
ATOM 2082 N N . GLY A 1 474 ? 150.74000 122.33300 148.91600 1.000 87.01000 474 GLY A N 1
ATOM 2083 C CA . GLY A 1 474 ? 149.54900 121.73200 149.49200 1.000 87.01000 474 GLY A CA 1
ATOM 2084 C C . GLY A 1 474 ? 149.83300 120.76700 150.62700 1.000 87.01000 474 GLY A C 1
ATOM 2085 O O . GLY A 1 474 ? 150.72700 121.01000 151.44300 1.000 87.01000 474 GLY A O 1
ATOM 2086 N N . GLU A 1 475 ? 149.07300 119.67100 150.70300 1.000 87.94000 475 GLU A N 1
ATOM 2087 C CA . GLU A 1 475 ? 149.30600 118.66200 151.72700 1.000 87.94000 475 GLU A CA 1
ATOM 2088 C C . GLU A 1 475 ? 149.10000 117.22800 151.25800 1.000 87.94000 475 GLU A C 1
ATOM 2089 O O . GLU A 1 475 ? 149.19700 116.31600 152.08200 1.000 87.94000 475 GLU A O 1
ATOM 2091 N N . THR A 1 476 ? 148.82900 116.99000 149.97800 1.000 82.42000 476 THR A N 1
ATOM 2092 C CA . THR A 1 476 ? 148.36500 115.68100 149.54000 1.000 82.42000 476 THR A CA 1
ATOM 2093 C C . THR A 1 476 ? 149.43700 114.82900 148.87600 1.000 82.42000 476 THR A C 1
ATOM 2094 O O . THR A 1 476 ? 149.33600 113.60100 148.91300 1.000 82.42000 476 THR A O 1
ATOM 2096 N N . GLY A 1 477 ? 150.46000 115.42800 148.27400 1.000 71.27000 477 GLY A N 1
ATOM 2097 C CA . GLY A 1 477 ? 151.32000 114.64700 147.40700 1.000 71.27000 477 GLY A CA 1
ATOM 2098 C C . GLY A 1 477 ? 150.61500 114.23800 146.14000 1.000 71.27000 477 GLY A C 1
ATOM 2099 O O . GLY A 1 477 ? 150.90500 113.18100 145.57600 1.000 71.27000 477 GLY A O 1
ATOM 2100 N N . THR A 1 478 ? 149.67200 115.04700 145.69800 1.000 72.40000 478 THR A N 1
ATOM 2101 C CA . THR A 1 478 ? 148.86300 114.73800 144.53900 1.000 72.40000 478 THR A CA 1
ATOM 2102 C C . THR A 1 478 ? 148.75500 115.91900 143.59700 1.000 72.40000 478 THR A C 1
ATOM 2103 O O . THR A 1 478 ? 148.09800 115.80500 142.56000 1.000 72.40000 478 THR A O 1
ATOM 2105 N N . GLY A 1 479 ? 149.34700 117.05900 143.94400 1.000 70.16000 479 GLY A N 1
ATOM 2106 C CA . GLY A 1 479 ? 149.61000 118.06500 142.94000 1.000 70.16000 479 GLY A CA 1
ATOM 2107 C C . GLY A 1 479 ? 150.52800 117.53700 141.86100 1.000 70.16000 479 GLY A C 1
ATOM 2108 O O . GLY A 1 479 ? 150.40600 117.91500 140.69700 1.000 70.16000 479 GLY A O 1
ATOM 2109 N N . LYS A 1 480 ? 151.45400 116.65100 142.23400 1.000 61.53000 480 LYS A N 1
ATOM 2110 C CA . LYS A 1 480 ? 152.20100 115.88800 141.24500 1.000 61.53000 480 LYS A CA 1
ATOM 2111 C C . LYS A 1 480 ? 151.29700 114.94100 140.47500 1.000 61.53000 480 LYS A C 1
ATOM 2112 O O . LYS A 1 480 ? 151.52600 114.70100 139.28400 1.000 61.53000 480 LYS A O 1
ATOM 2114 N N . THR A 1 481 ? 150.27800 114.38600 141.13400 1.000 62.27000 481 THR A N 1
ATOM 2115 C CA . THR A 1 481 ? 149.34700 113.52700 140.41900 1.000 62.27000 481 THR A CA 1
ATOM 2116 C C . THR A 1 481 ? 148.52600 114.33400 139.43400 1.000 62.27000 481 THR A C 1
ATOM 2117 O O . THR A 1 481 ? 148.33000 113.90700 138.29500 1.000 62.27000 481 THR A O 1
ATOM 2119 N N . THR A 1 482 ? 148.09000 115.52600 139.84300 1.000 60.36000 482 THR A N 1
ATOM 2120 C CA . THR A 1 482 ? 147.43200 116.43300 138.91500 1.000 60.36000 482 THR A CA 1
ATOM 2121 C C . THR A 1 482 ? 148.36800 116.85100 137.80200 1.000 60.36000 482 THR A C 1
ATOM 2122 O O . THR A 1 482 ? 147.94100 116.98200 136.65400 1.000 60.36000 482 THR A O 1
ATOM 2124 N N . THR A 1 483 ? 149.65200 117.00000 138.11800 1.000 60.61000 483 THR A N 1
ATOM 2125 C CA . THR A 1 483 ? 150.63400 117.44100 137.14100 1.000 60.61000 483 THR A CA 1
ATOM 2126 C C . THR A 1 483 ? 150.83600 116.39500 136.06600 1.000 60.61000 483 THR A C 1
ATOM 2127 O O . THR A 1 483 ? 150.73600 116.69500 134.87500 1.000 60.61000 483 THR A O 1
ATOM 2129 N N . ILE A 1 484 ? 151.09200 115.15300 136.47400 1.000 64.36000 484 ILE A N 1
ATOM 2130 C CA . ILE A 1 484 ? 151.30100 114.07500 135.51600 1.000 64.36000 484 ILE A CA 1
ATOM 2131 C C . ILE A 1 484 ? 150.00900 113.76400 134.78600 1.000 64.36000 484 ILE A C 1
ATOM 2132 O O . ILE A 1 484 ? 150.02600 113.42500 133.59000 1.000 64.36000 484 ILE A O 1
ATOM 2134 N N . GLN A 1 485 ? 148.88100 113.91300 135.48500 1.000 67.19000 485 GLN A N 1
ATOM 2135 C CA . GLN A 1 485 ? 147.56500 113.73700 134.89800 1.000 67.19000 485 GLN A CA 1
ATOM 2136 C C . GLN A 1 485 ? 147.35400 114.68600 133.73800 1.000 67.19000 485 GLN A C 1
ATOM 2137 O O . GLN A 1 485 ? 147.14100 114.25700 132.60400 1.000 67.19000 485 GLN A O 1
ATOM 2139 N N . LEU A 1 486 ? 147.44000 115.98200 134.00700 1.000 69.14000 486 LEU A N 1
ATOM 2140 C CA . LEU A 1 486 ? 147.23800 116.98400 132.97600 1.000 69.14000 486 LEU A CA 1
ATOM 2141 C C . LEU A 1 486 ? 148.34800 116.98400 131.94700 1.000 69.14000 486 LEU A C 1
ATOM 2142 O O . LEU A 1 486 ? 148.13200 117.45400 130.82800 1.000 69.14000 486 LEU A O 1
ATOM 2144 N N . LEU A 1 487 ? 149.52300 116.47800 132.30900 1.000 71.60000 487 LEU A N 1
ATOM 2145 C CA . LEU A 1 487 ? 150.59000 116.30400 131.34300 1.000 71.60000 487 LEU A CA 1
ATOM 2146 C C . LEU A 1 487 ? 150.16600 115.33500 130.26200 1.000 71.60000 487 LEU A C 1
ATOM 2147 O O . LEU A 1 487 ? 150.09100 115.69500 129.08300 1.000 71.60000 487 LEU A O 1
ATOM 2149 N N . ALA A 1 488 ? 149.83300 114.11000 130.66800 1.000 77.99000 488 ALA A N 1
ATOM 2150 C CA . ALA A 1 488 ? 149.44100 113.09200 129.70300 1.000 77.99000 488 ALA A CA 1
ATOM 2151 C C . ALA A 1 488 ? 148.12000 113.44400 129.04100 1.000 77.99000 488 ALA A C 1
ATOM 2152 O O . ALA A 1 488 ? 147.93100 113.19000 127.84600 1.000 77.99000 488 ALA A O 1
ATOM 2154 N N . GLY A 1 489 ? 147.21400 114.06500 129.79900 1.000 79.10000 489 GLY A N 1
ATOM 2155 C CA . GLY A 1 489 ? 145.93300 114.46100 129.25800 1.000 79.10000 489 GLY A CA 1
ATOM 2156 C C . GLY A 1 489 ? 146.05300 115.58100 128.25900 1.000 79.10000 489 GLY A C 1
ATOM 2157 O O . GLY A 1 489 ? 145.20600 115.71600 127.37500 1.000 79.10000 489 GLY A O 1
ATOM 2158 N N . LEU A 1 490 ? 147.10300 116.38700 128.36300 1.000 80.15000 490 LEU A N 1
ATOM 2159 C CA . LEU A 1 490 ? 147.36900 117.23500 127.22200 1.000 80.15000 490 LEU A CA 1
ATOM 2160 C C . LEU A 1 490 ? 148.07300 116.38100 126.18700 1.000 80.15000 490 LEU A C 1
ATOM 2161 O O . LEU A 1 490 ? 147.44600 115.89900 125.24100 1.000 80.15000 490 LEU A O 1
ATOM 2163 N N . LEU A 1 491 ? 149.35000 116.10900 126.40700 1.000 92.31000 491 LEU A N 1
ATOM 2164 C CA . LEU A 1 491 ? 150.01800 115.10500 125.60400 1.000 92.31000 491 LEU A CA 1
ATOM 2165 C C . LEU A 1 491 ? 150.74600 114.12100 126.49700 1.000 92.31000 491 LEU A C 1
ATOM 2166 O O . LEU A 1 491 ? 150.52800 112.91000 126.43300 1.000 92.31000 491 LEU A O 1
ATOM 2168 N N . GLY A 1 492 ? 151.58600 114.66300 127.36700 1.000 104.98000 492 GLY A N 1
ATOM 2169 C CA . GLY A 1 492 ? 152.61100 113.90200 128.04700 1.000 104.98000 492 GLY A CA 1
ATOM 2170 C C . GLY A 1 492 ? 153.92400 114.07300 127.32000 1.000 104.98000 492 GLY A C 1
ATOM 2171 O O . GLY A 1 492 ? 154.18800 113.37300 126.33700 1.000 104.98000 492 GLY A O 1
ATOM 2172 N N . GLN A 1 493 ? 154.76400 114.99400 127.78300 1.000 106.45000 493 GLN A N 1
ATOM 2173 C CA . GLN A 1 493 ? 156.05200 115.16900 127.12400 1.000 106.45000 493 GLN A CA 1
ATOM 2174 C C . GLN A 1 493 ? 157.01700 114.11700 127.64700 1.000 106.45000 493 GLN A C 1
ATOM 2175 O O . GLN A 1 493 ? 157.38400 113.18300 126.92800 1.000 106.45000 493 GLN A O 1
ATOM 2177 N N . LYS A 1 494 ? 157.38500 114.24700 128.91900 1.000 109.56000 494 LYS A N 1
ATOM 2178 C CA . LYS A 1 494 ? 157.95800 113.21400 129.76800 1.000 109.56000 494 LYS A CA 1
ATOM 2179 C C . LYS A 1 494 ? 157.97800 113.78500 131.17000 1.000 109.56000 494 LYS A C 1
ATOM 2180 O O . LYS A 1 494 ? 158.51700 114.87300 131.38300 1.000 109.56000 494 LYS A O 1
ATOM 2182 N N . VAL A 1 495 ? 157.42300 113.07300 132.13800 1.000 111.21000 495 VAL A N 1
ATOM 2183 C CA . VAL A 1 495 ? 157.41800 113.60400 133.49200 1.000 111.21000 495 VAL A CA 1
ATOM 2184 C C . VAL A 1 495 ? 158.76800 113.31800 134.12700 1.000 111.21000 495 VAL A C 1
ATOM 2185 O O . VAL A 1 495 ? 158.95000 112.29500 134.79300 1.000 111.21000 495 VAL A O 1
ATOM 2187 N N . THR A 1 496 ? 159.72500 114.22200 133.93300 1.000 103.85000 496 THR A N 1
ATOM 2188 C CA . THR A 1 496 ? 161.03000 114.09300 134.57500 1.000 103.85000 496 THR A CA 1
ATOM 2189 C C . THR A 1 496 ? 160.87200 114.56000 136.01400 1.000 103.85000 496 THR A C 1
ATOM 2190 O O . THR A 1 496 ? 161.19600 115.69100 136.38100 1.000 103.85000 496 THR A O 1
ATOM 2192 N N . VAL A 1 497 ? 160.35300 113.66200 136.84300 1.000 102.73000 497 VAL A N 1
ATOM 2193 C CA . VAL A 1 497 ? 159.97800 114.02500 138.19900 1.000 102.73000 497 VAL A CA 1
ATOM 2194 C C . VAL A 1 497 ? 161.20800 113.92000 139.07700 1.000 102.73000 497 VAL A C 1
ATOM 2195 O O . VAL A 1 497 ? 161.41500 112.91500 139.76200 1.000 102.73000 497 VAL A O 1
ATOM 2197 N N . ILE A 1 498 ? 162.02600 114.96800 139.07500 1.000 106.51000 498 ILE A N 1
ATOM 2198 C CA . ILE A 1 498 ? 163.24200 114.99800 139.87800 1.000 106.51000 498 ILE A CA 1
ATOM 2199 C C . ILE A 1 498 ? 162.83300 115.35400 141.30200 1.000 106.51000 498 ILE A C 1
ATOM 2200 O O . ILE A 1 498 ? 162.57000 116.51500 141.61000 1.000 106.51000 498 ILE A O 1
ATOM 2202 N N . ASN A 1 499 ? 162.76900 114.35300 142.16900 1.000 118.16000 499 ASN A N 1
ATOM 2203 C CA . ASN A 1 499 ? 162.57000 114.60200 143.59000 1.000 118.16000 499 ASN A CA 1
ATOM 2204 C C . ASN A 1 499 ? 163.83900 115.25200 144.11000 1.000 118.16000 499 ASN A C 1
ATOM 2205 O O . ASN A 1 499 ? 164.83400 114.57900 144.37800 1.000 118.16000 499 ASN A O 1
ATOM 2207 N N . MET A 1 500 ? 163.80400 116.57000 144.26000 1.000 128.25000 500 MET A N 1
ATOM 2208 C CA . MET A 1 500 ? 165.00200 117.37600 144.46600 1.000 128.25000 500 MET A CA 1
ATOM 2209 C C . MET A 1 500 ? 165.24400 117.65800 145.93400 1.000 128.25000 500 MET A C 1
ATOM 2210 O O . MET A 1 500 ? 165.64800 118.76100 146.30100 1.000 128.25000 500 MET A O 1
ATOM 2212 N N . SER A 1 501 ? 164.97300 116.68600 146.80100 1.000 149.69000 501 SER A N 1
ATOM 2213 C CA . SER A 1 501 ? 165.17800 116.85000 148.23000 1.000 149.69000 501 SER A CA 1
ATOM 2214 C C . SER A 1 501 ? 166.31800 116.01200 148.79000 1.000 149.69000 501 SER A C 1
ATOM 2215 O O . SER A 1 501 ? 166.69300 116.21200 149.94900 1.000 149.69000 501 SER A O 1
ATOM 2217 N N . GLN A 1 502 ? 166.88000 115.08600 148.01700 1.000 167.55000 502 GLN A N 1
ATOM 2218 C CA . GLN A 1 502 ? 167.92600 114.20600 148.52100 1.000 167.55000 502 GLN A CA 1
ATOM 2219 C C . GLN A 1 502 ? 169.27100 114.45900 147.85100 1.000 167.55000 502 GLN A C 1
ATOM 2220 O O . GLN A 1 502 ? 170.24900 114.77900 148.53100 1.000 167.55000 502 GLN A O 1
ATOM 2222 N N . GLN A 1 503 ? 169.34800 114.32800 146.53000 1.000 170.40000 503 GLN A N 1
ATOM 2223 C CA . GLN A 1 503 ? 170.54800 114.72800 145.80200 1.000 170.40000 503 GLN A CA 1
ATOM 2224 C C . GLN A 1 503 ? 170.57500 116.24900 145.75600 1.000 170.40000 503 GLN A C 1
ATOM 2225 O O . GLN A 1 503 ? 169.79300 116.86200 145.02200 1.000 170.40000 503 GLN A O 1
ATOM 2227 N N . THR A 1 504 ? 171.47400 116.85300 146.53800 1.000 168.72000 504 THR A N 1
ATOM 2228 C CA . THR A 1 504 ? 171.26400 118.20200 147.05400 1.000 168.72000 504 THR A CA 1
ATOM 2229 C C . THR A 1 504 ? 171.28400 119.31800 146.01400 1.000 168.72000 504 THR A C 1
ATOM 2230 O O . THR A 1 504 ? 170.26800 119.99300 145.82400 1.000 168.72000 504 THR A O 1
ATOM 2232 N N . GLU A 1 505 ? 172.41200 119.54600 145.34100 1.000 154.71000 505 GLU A N 1
ATOM 2233 C CA . GLU A 1 505 ? 172.47200 120.67900 144.41800 1.000 154.71000 505 GLU A CA 1
ATOM 2234 C C . GLU A 1 505 ? 173.21300 120.42100 143.11500 1.000 154.71000 505 GLU A C 1
ATOM 2235 O O . GLU A 1 505 ? 172.93700 121.11700 142.13300 1.000 154.71000 505 GLU A O 1
ATOM 2237 N N . SER A 1 506 ? 174.13800 119.47000 143.05000 1.000 136.48000 506 SER A N 1
ATOM 2238 C CA . SER A 1 506 ? 174.89300 119.29700 141.81800 1.000 136.48000 506 SER A CA 1
ATOM 2239 C C . SER A 1 506 ? 174.21900 118.29600 140.89600 1.000 136.48000 506 SER A C 1
ATOM 2240 O O . SER A 1 506 ? 174.17000 118.50500 139.68000 1.000 136.48000 506 SER A O 1
ATOM 2242 N N . SER A 1 507 ? 173.68000 117.21300 141.47000 1.000 127.80000 507 SER A N 1
ATOM 2243 C CA . SER A 1 507 ? 173.18700 116.08900 140.67700 1.000 127.80000 507 SER A CA 1
ATOM 2244 C C . SER A 1 507 ? 171.98200 116.47300 139.83200 1.000 127.80000 507 SER A C 1
ATOM 2245 O O . SER A 1 507 ? 171.78600 115.91500 138.74600 1.000 127.80000 507 SER A O 1
ATOM 2247 N N . ASP A 1 508 ? 171.17700 117.42300 140.30400 1.000 118.16000 508 ASP A N 1
ATOM 2248 C CA . ASP A 1 508 ? 170.16600 118.01700 139.44200 1.000 118.16000 508 ASP A CA 1
ATOM 2249 C C . ASP A 1 508 ? 170.82200 118.78500 138.31000 1.000 118.16000 508 ASP A C 1
ATOM 2250 O O . ASP A 1 508 ? 170.47400 118.61200 137.13700 1.000 118.16000 508 ASP A O 1
ATOM 2252 N N . MET A 1 509 ? 171.80600 119.61100 138.64700 1.000 128.71000 509 MET A N 1
ATOM 2253 C CA . MET A 1 509 ? 172.37200 120.53600 137.67900 1.000 128.71000 509 MET A CA 1
ATOM 2254 C C . MET A 1 509 ? 173.32300 119.84100 136.71500 1.000 128.71000 509 MET A C 1
ATOM 2255 O O . MET A 1 509 ? 173.06200 119.79800 135.51000 1.000 128.71000 509 MET A O 1
ATOM 2257 N N . LEU A 1 510 ? 174.42200 119.28300 137.21800 1.000 150.16000 510 LEU A N 1
ATOM 2258 C CA . LEU A 1 510 ? 175.53900 118.93500 136.34300 1.000 150.16000 510 LEU A CA 1
ATOM 2259 C C . LEU A 1 510 ? 176.37900 117.83000 136.97900 1.000 150.16000 510 LEU A C 1
ATOM 2260 O O . LEU A 1 510 ? 175.92900 117.12200 137.88500 1.000 150.16000 510 LEU A O 1
ATOM 2262 N N . GLY A 1 511 ? 177.59800 117.66500 136.46700 1.000 164.70000 511 GLY A N 1
ATOM 2263 C CA . GLY A 1 511 ? 178.54400 116.67700 136.96300 1.000 164.70000 511 GLY A CA 1
ATOM 2264 C C . GLY A 1 511 ? 179.91300 116.73500 136.29800 1.000 164.70000 511 GLY A C 1
ATOM 2265 O O . GLY A 1 511 ? 180.76000 115.85400 136.48600 1.000 164.70000 511 GLY A O 1
ATOM 2266 N N . SER A 1 519 ? 186.04700 105.41100 142.42200 1.000 130.98000 519 SER A N 1
ATOM 2267 C CA . SER A 1 519 ? 186.40700 105.06500 141.05500 1.000 130.98000 519 SER A CA 1
ATOM 2268 C C . SER A 1 519 ? 187.33700 103.85700 141.03100 1.000 130.98000 519 SER A C 1
ATOM 2269 O O . SER A 1 519 ? 188.48500 103.94800 140.60400 1.000 130.98000 519 SER A O 1
ATOM 2271 N N . THR A 1 520 ? 186.81900 102.71400 141.48200 1.000 143.99000 520 THR A N 1
ATOM 2272 C CA . THR A 1 520 ? 187.56200 101.46100 141.51400 1.000 143.99000 520 THR A CA 1
ATOM 2273 C C . THR A 1 520 ? 187.32400 100.61900 140.27600 1.000 143.99000 520 THR A C 1
ATOM 2274 O O . THR A 1 520 ? 187.31100 99.38400 140.36700 1.000 143.99000 520 THR A O 1
ATOM 2276 N N . LEU A 1 521 ? 187.11700 101.26400 139.12700 1.000 146.66000 521 LEU A N 1
ATOM 2277 C CA . LEU A 1 521 ? 186.69400 100.56100 137.92000 1.000 146.66000 521 LEU A CA 1
ATOM 2278 C C . LEU A 1 521 ? 187.80000 99.66700 137.38400 1.000 146.66000 521 LEU A C 1
ATOM 2279 O O . LEU A 1 521 ? 187.63800 98.44500 137.28900 1.000 146.66000 521 LEU A O 1
ATOM 2281 N N . GLY A 1 522 ? 188.94700 100.25800 137.04800 1.000 147.75000 522 GLY A N 1
ATOM 2282 C CA . GLY A 1 522 ? 190.06500 99.46000 136.59100 1.000 147.75000 522 GLY A CA 1
ATOM 2283 C C . GLY A 1 522 ? 190.68100 98.59800 137.67000 1.000 147.75000 522 GLY A C 1
ATOM 2284 O O . GLY A 1 522 ? 191.41600 97.66200 137.34500 1.000 147.75000 522 GLY A O 1
ATOM 2285 N N . LEU A 1 523 ? 190.38300 98.88800 138.94200 1.000 148.22000 523 LEU A N 1
ATOM 2286 C CA . LEU A 1 523 ? 190.95600 98.13200 140.05400 1.000 148.22000 523 LEU A CA 1
ATOM 2287 C C . LEU A 1 523 ? 190.50800 96.68100 140.07400 1.000 148.22000 523 LEU A C 1
ATOM 2288 O O . LEU A 1 523 ? 191.37300 95.79300 140.18600 1.000 148.22000 523 LEU A O 1
ATOM 2290 N N . PRO A 1 524 ? 189.21600 96.36100 139.97500 1.000 136.68000 524 PRO A N 1
ATOM 2291 C CA . PRO A 1 524 ? 188.83400 94.94400 139.92300 1.000 136.68000 524 PRO A CA 1
ATOM 2292 C C . PRO A 1 524 ? 189.28600 94.26700 138.64700 1.000 136.68000 524 PRO A C 1
ATOM 2293 O O . PRO A 1 524 ? 189.60100 93.07100 138.67300 1.000 136.68000 524 PRO A O 1
ATOM 2295 N N . LEU A 1 525 ? 189.37500 95.02400 137.55200 1.000 134.84000 525 LEU A N 1
ATOM 2296 C CA . LEU A 1 525 ? 189.87400 94.48500 136.29400 1.000 134.84000 525 LEU A CA 1
ATOM 2297 C C . LEU A 1 525 ? 191.32600 94.04900 136.42400 1.000 134.84000 525 LEU A C 1
ATOM 2298 O O . LEU A 1 525 ? 191.70100 92.93900 136.02100 1.000 134.84000 525 LEU A O 1
ATOM 2300 N N . HIS A 1 526 ? 192.15100 94.90500 137.01800 1.000 140.21000 526 HIS A N 1
ATOM 2301 C CA . HIS A 1 526 ? 193.55200 94.56400 137.19400 1.000 140.21000 526 HIS A CA 1
ATOM 2302 C C . HIS A 1 526 ? 193.73400 93.50800 138.26900 1.000 140.21000 526 HIS A C 1
ATOM 2303 O O . HIS A 1 526 ? 194.68900 92.73400 138.19700 1.000 140.21000 526 HIS A O 1
ATOM 2305 N N . GLU A 1 527 ? 192.82500 93.43800 139.24800 1.000 126.54000 527 GLU A N 1
ATOM 2306 C CA . GLU A 1 527 ? 192.88500 92.34800 140.21700 1.000 126.54000 527 GLU A CA 1
ATOM 2307 C C . GLU A 1 527 ? 192.62500 91.01500 139.54200 1.000 126.54000 527 GLU A C 1
ATOM 2308 O O . GLU A 1 527 ? 193.31500 90.02700 139.81800 1.000 126.54000 527 GLU A O 1
ATOM 2310 N N . ARG A 1 528 ? 191.68700 90.99600 138.59700 1.000 126.98000 528 ARG A N 1
ATOM 2311 C CA . ARG A 1 528 ? 191.41600 89.78700 137.83000 1.000 126.98000 528 ARG A CA 1
ATOM 2312 C C . ARG A 1 528 ? 192.60300 89.40200 136.96000 1.000 126.98000 528 ARG A C 1
ATOM 2313 O O . ARG A 1 528 ? 193.03200 88.24100 136.95600 1.000 126.98000 528 ARG A O 1
ATOM 2315 N N . PHE A 1 529 ? 193.15400 90.37000 136.22600 1.000 116.50000 529 PHE A N 1
ATOM 2316 C CA . PHE A 1 529 ? 194.25100 90.06200 135.31300 1.000 116.50000 529 PHE A CA 1
ATOM 2317 C C . PHE A 1 529 ? 195.51700 89.66700 136.05800 1.000 116.50000 529 PHE A C 1
ATOM 2318 O O . PHE A 1 529 ? 196.25200 88.78700 135.60100 1.000 116.50000 529 PHE A O 1
ATOM 2320 N N . ILE A 1 530 ? 195.76400 90.25800 137.22400 1.000 121.56000 530 ILE A N 1
ATOM 2321 C CA . ILE A 1 530 ? 196.95300 89.89200 137.97200 1.000 121.56000 530 ILE A CA 1
ATOM 2322 C C . ILE A 1 530 ? 196.75600 88.56500 138.67500 1.000 121.56000 530 ILE A C 1
ATOM 2323 O O . ILE A 1 530 ? 197.72500 87.82000 138.85200 1.000 121.56000 530 ILE A O 1
ATOM 2325 N N . ASP A 1 531 ? 195.52100 88.23100 139.06300 1.000 121.98000 531 ASP A N 1
ATOM 2326 C CA . ASP A 1 531 ? 195.26500 86.89000 139.56900 1.000 121.98000 531 ASP A CA 1
ATOM 2327 C C . ASP A 1 531 ? 195.50200 85.85000 138.48400 1.000 121.98000 531 ASP A C 1
ATOM 2328 O O . ASP A 1 531 ? 196.12000 84.80900 138.73600 1.000 121.98000 531 ASP A O 1
ATOM 2330 N N . ILE A 1 532 ? 195.10900 86.16700 137.24800 1.000 133.24000 532 ILE A N 1
ATOM 2331 C CA . ILE A 1 532 ? 195.30700 85.23900 136.13600 1.000 133.24000 532 ILE A CA 1
ATOM 2332 C C . ILE A 1 532 ? 196.78700 85.08600 135.80400 1.000 133.24000 532 ILE A C 1
ATOM 2333 O O . ILE A 1 532 ? 197.26800 83.97700 135.55300 1.000 133.24000 532 ILE A O 1
ATOM 2335 N N . PHE A 1 533 ? 197.53500 86.18600 135.80200 1.000 138.78000 533 PHE A N 1
ATOM 2336 C CA . PHE A 1 533 ? 198.93700 86.10300 135.41300 1.000 138.78000 533 PHE A CA 1
ATOM 2337 C C . PHE A 1 533 ? 199.80800 85.50900 136.51000 1.000 138.78000 533 PHE A C 1
ATOM 2338 O O . PHE A 1 533 ? 200.78600 84.82000 136.20600 1.000 138.78000 533 PHE A O 1
ATOM 2340 N N . GLU A 1 534 ? 199.48000 85.74500 137.78100 1.000 132.66000 534 GLU A N 1
ATOM 2341 C CA . GLU A 1 534 ? 200.17900 85.02900 138.83400 1.000 132.66000 534 GLU A CA 1
ATOM 2342 C C . GLU A 1 534 ? 199.77700 83.56900 138.86900 1.000 132.66000 534 GLU A C 1
ATOM 2343 O O . GLU A 1 534 ? 200.55200 82.73900 139.34800 1.000 132.66000 534 GLU A O 1
ATOM 2345 N N . GLN A 1 535 ? 198.59100 83.23500 138.36200 1.000 135.76000 535 GLN A N 1
ATOM 2346 C CA . GLN A 1 535 ? 198.28900 81.83200 138.12900 1.000 135.76000 535 GLN A CA 1
ATOM 2347 C C . GLN A 1 535 ? 199.13000 81.27800 136.98600 1.000 135.76000 535 GLN A C 1
ATOM 2348 O O . GLN A 1 535 ? 199.50400 80.10000 136.99700 1.000 135.76000 535 GLN A O 1
ATOM 2350 N N . THR A 1 536 ? 199.44300 82.11100 135.99400 1.000 139.51000 536 THR A N 1
ATOM 2351 C CA . THR A 1 536 ? 200.25200 81.64100 134.87600 1.000 139.51000 536 THR A CA 1
ATOM 2352 C C . THR A 1 536 ? 201.72400 81.56300 135.25800 1.000 139.51000 536 THR A C 1
ATOM 2353 O O . THR A 1 536 ? 202.36300 80.51900 135.09000 1.000 139.51000 536 THR A O 1
ATOM 2355 N N . PHE A 1 537 ? 202.27700 82.65900 135.77700 1.000 143.61000 537 PHE A N 1
ATOM 2356 C CA . PHE A 1 537 ? 203.70800 82.70600 136.04800 1.000 143.61000 537 PHE A CA 1
ATOM 2357 C C . PHE A 1 537 ? 204.06600 81.87500 137.27000 1.000 143.61000 537 PHE A C 1
ATOM 2358 O O . PHE A 1 537 ? 204.78800 80.87900 137.17100 1.000 143.61000 537 PHE A O 1
ATOM 2360 N N . SER A 1 538 ? 203.54700 82.24800 138.42800 1.000 136.67000 538 SER A N 1
ATOM 2361 C CA . SER A 1 538 ? 203.91600 81.55600 139.64600 1.000 136.67000 538 SER A CA 1
ATOM 2362 C C . SER A 1 538 ? 202.96500 80.39500 139.88600 1.000 136.67000 538 SER A C 1
ATOM 2363 O O . SER A 1 538 ? 202.13300 80.05400 139.04500 1.000 136.67000 538 SER A O 1
ATOM 2365 N N . SER A 1 539 ? 203.08500 79.78400 141.05700 1.000 123.72000 539 SER A N 1
ATOM 2366 C CA . SER A 1 539 ? 202.35600 78.57400 141.39100 1.000 123.72000 539 SER A CA 1
ATOM 2367 C C . SER A 1 539 ? 201.43200 78.82300 142.57200 1.000 123.72000 539 SER A C 1
ATOM 2368 O O . SER A 1 539 ? 201.52300 79.83900 143.26700 1.000 123.72000 539 SER A O 1
ATOM 2370 N N . LYS A 1 540 ? 200.53200 77.86300 142.77600 1.000 116.37000 540 LYS A N 1
ATOM 2371 C CA . LYS A 1 540 ? 199.53800 77.90700 143.83700 1.000 116.37000 540 LYS A CA 1
ATOM 2372 C C . LYS A 1 540 ? 200.19100 77.92500 145.20500 1.000 116.37000 540 LYS A C 1
ATOM 2373 O O . LYS A 1 540 ? 200.10700 78.92100 145.92500 1.000 116.37000 540 LYS A O 1
ATOM 2375 N N . LYS A 1 541 ? 200.88400 76.84400 145.55100 1.000 111.07000 541 LYS A N 1
ATOM 2376 C CA . LYS A 1 541 ? 201.53300 76.78000 146.85000 1.000 111.07000 541 LYS A CA 1
ATOM 2377 C C . LYS A 1 541 ? 202.71900 77.72700 146.95000 1.000 111.07000 541 LYS A C 1
ATOM 2378 O O . LYS A 1 541 ? 203.12800 78.06600 148.06300 1.000 111.07000 541 LYS A O 1
ATOM 2380 N N . ASN A 1 542 ? 203.26500 78.17200 145.81900 1.000 109.65000 542 ASN A N 1
ATOM 2381 C CA . ASN A 1 542 ? 204.42800 79.04900 145.85200 1.000 109.65000 542 ASN A CA 1
ATOM 2382 C C . ASN A 1 542 ? 204.04500 80.46900 146.25000 1.000 109.65000 542 ASN A C 1
ATOM 2383 O O . ASN A 1 542 ? 204.46500 80.96800 147.29800 1.000 109.65000 542 ASN A O 1
ATOM 2385 N N . ALA A 1 543 ? 203.21800 81.12600 145.44200 1.000 101.44000 543 ALA A N 1
ATOM 2386 C CA . ALA A 1 543 ? 202.86900 82.52200 145.66200 1.000 101.44000 543 ALA A CA 1
ATOM 2387 C C . ALA A 1 543 ? 201.60000 82.67300 146.47400 1.000 101.44000 543 ALA A C 1
ATOM 2388 O O . ALA A 1 543 ? 200.83200 83.62000 146.24400 1.000 101.44000 543 ALA A O 1
ATOM 2390 N N . LYS A 1 544 ? 201.37200 81.75200 147.41400 1.000 91.47000 544 LYS A N 1
ATOM 2391 C CA . LYS A 1 544 ? 200.08000 81.60700 148.07800 1.000 91.47000 544 LYS A CA 1
ATOM 2392 C C . LYS A 1 544 ? 199.72800 82.83500 148.90200 1.000 91.47000 544 LYS A C 1
ATOM 2393 O O . LYS A 1 544 ? 198.68700 83.45800 148.69100 1.000 91.47000 544 LYS A O 1
ATOM 2395 N N . PHE A 1 545 ? 200.58500 83.19700 149.84800 1.000 74.12000 545 PHE A N 1
ATOM 2396 C CA . PHE A 1 545 ? 200.31400 84.38900 150.63300 1.000 74.12000 545 PHE A CA 1
ATOM 2397 C C . PHE A 1 545 ? 200.47700 85.64400 149.79700 1.000 74.12000 545 PHE A C 1
ATOM 2398 O O . PHE A 1 545 ? 199.83400 86.65500 150.08300 1.000 74.12000 545 PHE A O 1
ATOM 2400 N N . ILE A 1 546 ? 201.31800 85.59400 148.76000 1.000 74.86000 546 ILE A N 1
ATOM 2401 C CA . ILE A 1 546 ? 201.40100 86.70500 147.82000 1.000 74.86000 546 ILE A CA 1
ATOM 2402 C C . ILE A 1 546 ? 200.07800 86.86500 147.09800 1.000 74.86000 546 ILE A C 1
ATOM 2403 O O . ILE A 1 546 ? 199.60400 87.98400 146.88200 1.000 74.86000 546 ILE A O 1
ATOM 2405 N N . SER A 1 547 ? 199.42400 85.74900 146.78500 1.000 75.09000 547 SER A N 1
ATOM 2406 C CA . SER A 1 547 ? 198.08100 85.82700 146.23000 1.000 75.09000 547 SER A CA 1
ATOM 2407 C C . SER A 1 547 ? 197.08700 86.31600 147.27000 1.000 75.09000 547 SER A C 1
ATOM 2408 O O . SER A 1 547 ? 196.17900 87.08900 146.95100 1.000 75.09000 547 SER A O 1
ATOM 2410 N N . MET A 1 548 ? 197.26700 85.91500 148.52800 1.000 68.90000 548 MET A N 1
ATOM 2411 C CA . MET A 1 548 ? 196.30700 86.28300 149.56000 1.000 68.90000 548 MET A CA 1
ATOM 2412 C C . MET A 1 548 ? 196.39000 87.75900 149.88400 1.000 68.90000 548 MET A C 1
ATOM 2413 O O . MET A 1 548 ? 195.38800 88.36900 150.25800 1.000 68.90000 548 MET A O 1
ATOM 2415 N N . ALA A 1 549 ? 197.56000 88.34500 149.73000 1.000 69.09000 549 ALA A N 1
ATOM 2416 C CA . ALA A 1 549 ? 197.70900 89.77100 149.91400 1.000 69.09000 549 ALA A CA 1
ATOM 2417 C C . ALA A 1 549 ? 197.49500 90.53100 148.62400 1.000 69.09000 549 ALA A C 1
ATOM 2418 O O . ALA A 1 549 ? 197.36600 91.75400 148.65500 1.000 69.09000 549 ALA A O 1
ATOM 2420 N N . SER A 1 550 ? 197.45300 89.83700 147.49600 1.000 70.88000 550 SER A N 1
ATOM 2421 C CA . SER A 1 550 ? 196.84100 90.41900 146.31700 1.000 70.88000 550 SER A CA 1
ATOM 2422 C C . SER A 1 550 ? 195.33000 90.41300 146.42200 1.000 70.88000 550 SER A C 1
ATOM 2423 O O . SER A 1 550 ? 194.66100 91.11700 145.66600 1.000 70.88000 550 SER A O 1
ATOM 2425 N N . THR A 1 551 ? 194.79000 89.60100 147.32200 1.000 73.33000 551 THR A N 1
ATOM 2426 C CA . THR A 1 551 ? 193.35300 89.53500 147.53300 1.000 73.33000 551 THR A CA 1
ATOM 2427 C C . THR A 1 551 ? 192.89000 90.51700 148.59900 1.000 73.33000 551 THR A C 1
ATOM 2428 O O . THR A 1 551 ? 192.06700 91.39300 148.32400 1.000 73.33000 551 THR A O 1
ATOM 2430 N N . SER A 1 552 ? 193.42100 90.37500 149.81700 1.000 74.81000 552 SER A N 1
ATOM 2431 C CA . SER A 1 552 ? 192.93700 91.13900 150.96100 1.000 74.81000 552 SER A CA 1
ATOM 2432 C C . SER A 1 552 ? 193.18400 92.62300 150.79000 1.000 74.81000 552 SER A C 1
ATOM 2433 O O . SER A 1 552 ? 192.40100 93.44400 151.27300 1.000 74.81000 552 SER A O 1
ATOM 2435 N N . ALA A 1 553 ? 194.24300 92.98500 150.08800 1.000 80.21000 553 ALA A N 1
ATOM 2436 C CA . ALA A 1 553 ? 194.43800 94.37600 149.73400 1.000 80.21000 553 ALA A CA 1
ATOM 2437 C C . ALA A 1 553 ? 193.62000 94.78700 148.52700 1.000 80.21000 553 ALA A C 1
ATOM 2438 O O . ALA A 1 553 ? 193.49500 95.98300 148.26800 1.000 80.21000 553 ALA A O 1
ATOM 2440 N N . ARG A 1 554 ? 193.05800 93.84700 147.78100 1.000 83.03000 554 ARG A N 1
ATOM 2441 C CA . ARG A 1 554 ? 192.24500 94.27300 146.65700 1.000 83.03000 554 ARG A CA 1
ATOM 2442 C C . ARG A 1 554 ? 190.83500 94.64700 147.07500 1.000 83.03000 554 ARG A C 1
ATOM 2443 O O . ARG A 1 554 ? 190.14300 95.32700 146.31300 1.000 83.03000 554 ARG A O 1
ATOM 2445 N N . ARG A 1 555 ? 190.39900 94.25000 148.27100 1.000 79.86000 555 ARG A N 1
ATOM 2446 C CA . ARG A 1 555 ? 189.02800 94.50200 148.71900 1.000 79.86000 555 ARG A CA 1
ATOM 2447 C C . ARG A 1 555 ? 188.88100 95.96200 149.15400 1.000 79.86000 555 ARG A C 1
ATOM 2448 O O . ARG A 1 555 ? 188.72500 96.28800 150.33400 1.000 79.86000 555 ARG A O 1
ATOM 2450 N N . PHE A 1 556 ? 188.92600 96.83500 148.14100 1.000 74.91000 556 PHE A N 1
ATOM 2451 C CA . PHE A 1 556 ? 188.76500 98.28500 148.25100 1.000 74.91000 556 PHE A CA 1
ATOM 2452 C C . PHE A 1 556 ? 189.75700 98.91600 149.22900 1.000 74.91000 556 PHE A C 1
ATOM 2453 O O . PHE A 1 556 ? 189.39100 99.69600 150.10600 1.000 74.91000 556 PHE A O 1
ATOM 2455 N N . ARG A 1 557 ? 191.02800 98.56000 149.08200 1.000 74.17000 557 ARG A N 1
ATOM 2456 C CA . ARG A 1 557 ? 192.13700 99.39100 149.55300 1.000 74.17000 557 ARG A CA 1
ATOM 2457 C C . ARG A 1 557 ? 193.09100 99.44600 148.36900 1.000 74.17000 557 ARG A C 1
ATOM 2458 O O . ARG A 1 557 ? 194.11800 98.77100 148.34500 1.000 74.17000 557 ARG A O 1
ATOM 2460 N N . TRP A 1 558 ? 192.78700 100.31600 147.41500 1.000 83.25000 558 TRP A N 1
ATOM 2461 C CA . TRP A 1 558 ? 193.26200 100.14900 146.04600 1.000 83.25000 558 TRP A CA 1
ATOM 2462 C C . TRP A 1 558 ? 194.50700 100.97100 145.74800 1.000 83.25000 558 TRP A C 1
ATOM 2463 O O . TRP A 1 558 ? 194.67000 101.46800 144.63300 1.000 83.25000 558 TRP A O 1
ATOM 2465 N N . LYS A 1 559 ? 195.41200 101.13100 146.71100 1.000 90.08000 559 LYS A N 1
ATOM 2466 C CA . LYS A 1 559 ? 196.68400 101.78900 146.43800 1.000 90.08000 559 LYS A CA 1
ATOM 2467 C C . LYS A 1 559 ? 197.90300 101.04400 146.95300 1.000 90.08000 559 LYS A C 1
ATOM 2468 O O . LYS A 1 559 ? 198.99400 101.24800 146.40800 1.000 90.08000 559 LYS A O 1
ATOM 2470 N N . THR A 1 560 ? 197.77100 100.20100 147.97400 1.000 100.85000 560 THR A N 1
ATOM 2471 C CA . THR A 1 560 ? 198.86100 99.30000 148.31400 1.000 100.85000 560 THR A CA 1
ATOM 2472 C C . THR A 1 560 ? 198.95400 98.14600 147.33400 1.000 100.85000 560 THR A C 1
ATOM 2473 O O . THR A 1 560 ? 200.01500 97.52500 147.21600 1.000 100.85000 560 THR A O 1
ATOM 2475 N N . CYS A 1 561 ? 197.87100 97.86800 146.60900 1.000 100.26000 561 CYS A N 1
ATOM 2476 C CA . CYS A 1 561 ? 197.89300 96.86300 145.55900 1.000 100.26000 561 CYS A CA 1
ATOM 2477 C C . CYS A 1 561 ? 198.76500 97.26800 144.38300 1.000 100.26000 561 CYS A C 1
ATOM 2478 O O . CYS A 1 561 ? 199.10100 96.41000 143.56200 1.000 100.26000 561 CYS A O 1
ATOM 2480 N N . LEU A 1 562 ? 199.10900 98.55300 144.26800 1.000 96.49000 562 LEU A N 1
ATOM 2481 C CA . LEU A 1 562 ? 200.10300 98.97100 143.29000 1.000 96.49000 562 LEU A CA 1
ATOM 2482 C C . LEU A 1 562 ? 201.44700 98.32700 143.57800 1.000 96.49000 562 LEU A C 1
ATOM 2483 O O . LEU A 1 562 ? 202.16600 97.93800 142.65400 1.000 96.49000 562 LEU A O 1
ATOM 2485 N N . LYS A 1 563 ? 201.78400 98.17500 144.85800 1.000 101.18000 563 LYS A N 1
ATOM 2486 C CA . LYS A 1 563 ? 203.01700 97.48700 145.21600 1.000 101.18000 563 LYS A CA 1
ATOM 2487 C C . LYS A 1 563 ? 202.93400 96.00500 144.88800 1.000 101.18000 563 LYS A C 1
ATOM 2488 O O . LYS A 1 563 ? 203.91000 95.41200 144.41100 1.000 101.18000 563 LYS A O 1
ATOM 2490 N N . ILE A 1 564 ? 201.77100 95.39400 145.12000 1.000 99.84000 564 ILE A N 1
ATOM 2491 C CA . ILE A 1 564 ? 201.59900 93.98500 144.80300 1.000 99.84000 564 ILE A CA 1
ATOM 2492 C C . ILE A 1 564 ? 201.56900 93.75900 143.30600 1.000 99.84000 564 ILE A C 1
ATOM 2493 O O . ILE A 1 564 ? 201.83500 92.64800 142.84100 1.000 99.84000 564 ILE A O 1
ATOM 2495 N N . TRP A 1 565 ? 201.24200 94.78900 142.53700 1.000 100.05000 565 TRP A N 1
ATOM 2496 C CA . TRP A 1 565 ? 201.39800 94.71400 141.09600 1.000 100.05000 565 TRP A CA 1
ATOM 2497 C C . TRP A 1 565 ? 202.86100 94.84500 140.70900 1.000 100.05000 565 TRP A C 1
ATOM 2498 O O . TRP A 1 565 ? 203.37300 94.05500 139.91300 1.000 100.05000 565 TRP A O 1
ATOM 2500 N N . LYS A 1 566 ? 203.55500 95.81800 141.30000 1.000 102.57000 566 LYS A N 1
ATOM 2501 C CA . LYS A 1 566 ? 204.88700 96.17800 140.83100 1.000 102.57000 566 LYS A CA 1
ATOM 2502 C C . LYS A 1 566 ? 205.92400 95.12400 141.18900 1.000 102.57000 566 LYS A C 1
ATOM 2503 O O . LYS A 1 566 ? 206.77400 94.78300 140.36200 1.000 102.57000 566 LYS A O 1
ATOM 2505 N N . GLU A 1 567 ? 205.87800 94.60000 142.41200 1.000 107.05000 567 GLU A N 1
ATOM 2506 C CA . GLU A 1 567 ? 206.87400 93.61000 142.80800 1.000 107.05000 567 GLU A CA 1
ATOM 2507 C C . GLU A 1 567 ? 206.65400 92.29100 142.08500 1.000 107.05000 567 GLU A C 1
ATOM 2508 O O . GLU A 1 567 ? 207.61500 91.59200 141.73300 1.000 107.05000 567 GLU A O 1
ATOM 2510 N N . ALA A 1 568 ? 205.39500 91.94900 141.83800 1.000 108.34000 568 ALA A N 1
ATOM 2511 C CA . ALA A 1 568 ? 205.10700 90.78600 141.02000 1.000 108.34000 568 ALA A CA 1
ATOM 2512 C C . ALA A 1 568 ? 205.53300 91.01100 139.58600 1.000 108.34000 568 ALA A C 1
ATOM 2513 O O . ALA A 1 568 ? 205.94500 90.06700 138.91300 1.000 108.34000 568 ALA A O 1
ATOM 2515 N N . CYS A 1 569 ? 205.47100 92.25500 139.11500 1.000 113.72000 569 CYS A N 1
ATOM 2516 C CA . CYS A 1 569 ? 205.99700 92.56400 137.79500 1.000 113.72000 569 CYS A CA 1
ATOM 2517 C C . CYS A 1 569 ? 207.50800 92.41200 137.76600 1.000 113.72000 569 CYS A C 1
ATOM 2518 O O . CYS A 1 569 ? 208.07400 91.97200 136.76100 1.000 113.72000 569 CYS A O 1
ATOM 2520 N N . LYS A 1 570 ? 208.16600 92.74400 138.87300 1.000 112.88000 570 LYS A N 1
ATOM 2521 C CA . LYS A 1 570 ? 209.61200 92.59200 138.95800 1.000 112.88000 570 LYS A CA 1
ATOM 2522 C C . LYS A 1 570 ? 210.00900 91.12400 138.92100 1.000 112.88000 570 LYS A C 1
ATOM 2523 O O . LYS A 1 570 ? 210.91500 90.73100 138.17800 1.000 112.88000 570 LYS A O 1
ATOM 2525 N N . LEU A 1 571 ? 209.31900 90.29400 139.69700 1.000 115.10000 571 LEU A N 1
ATOM 2526 C CA . LEU A 1 571 ? 209.63600 88.87200 139.67700 1.000 115.10000 571 LEU A CA 1
ATOM 2527 C C . LEU A 1 571 ? 209.20900 88.21700 138.36900 1.000 115.10000 571 LEU A C 1
ATOM 2528 O O . LEU A 1 571 ? 209.82900 87.23900 137.93600 1.000 115.10000 571 LEU A O 1
ATOM 2530 N N . SER A 1 572 ? 208.17600 88.75000 137.71600 1.000 112.45000 572 SER A N 1
ATOM 2531 C CA . SER A 1 572 ? 207.79200 88.24800 136.40500 1.000 112.45000 572 SER A CA 1
ATOM 2532 C C . SER A 1 572 ? 208.84100 88.59800 135.36300 1.000 112.45000 572 SER A C 1
ATOM 2533 O O . SER A 1 572 ? 209.09500 87.81500 134.44100 1.000 112.45000 572 SER A O 1
ATOM 2535 N N . LYS A 1 573 ? 209.44800 89.77900 135.48900 1.000 113.86000 573 LYS A N 1
ATOM 2536 C CA . LYS A 1 573 ? 210.60300 90.11300 134.66800 1.000 113.86000 573 LYS A CA 1
ATOM 2537 C C . LYS A 1 573 ? 211.76200 89.17200 134.94700 1.000 113.86000 573 LYS A C 1
ATOM 2538 O O . LYS A 1 573 ? 212.45400 88.74200 134.01800 1.000 113.86000 573 LYS A O 1
ATOM 2540 N N . THR A 1 574 ? 211.96500 88.81900 136.21500 1.000 110.10000 574 THR A N 1
ATOM 2541 C CA . THR A 1 574 ? 213.00100 87.86000 136.57200 1.000 110.10000 574 THR A CA 1
ATOM 2542 C C . THR A 1 574 ? 212.68900 86.44900 136.09900 1.000 110.10000 574 THR A C 1
ATOM 2543 O O . THR A 1 574 ? 213.59900 85.61900 136.04400 1.000 110.10000 574 THR A O 1
ATOM 2545 N N . VAL A 1 575 ? 211.43300 86.15700 135.74600 1.000 108.90000 575 VAL A N 1
ATOM 2546 C CA . VAL A 1 575 ? 211.09000 84.84500 135.20000 1.000 108.90000 575 VAL A CA 1
ATOM 2547 C C . VAL A 1 575 ? 211.55400 84.65700 133.77000 1.000 108.90000 575 VAL A C 1
ATOM 2548 O O . VAL A 1 575 ? 211.39200 83.55900 133.22300 1.000 108.90000 575 VAL A O 1
ATOM 2550 N N . LEU A 1 576 ? 212.10700 85.68800 133.14200 1.000 119.13000 576 LEU A N 1
ATOM 2551 C CA . LEU A 1 576 ? 212.62400 85.58800 131.78500 1.000 119.13000 576 LEU A CA 1
ATOM 2552 C C . LEU A 1 576 ? 213.85000 84.68700 131.70800 1.000 119.13000 576 LEU A C 1
ATOM 2553 O O . LEU A 1 576 ? 214.52000 84.45600 132.71000 1.000 119.13000 576 LEU A O 1
ATOM 2555 N N . ASN A 1 594 ? 204.05600 80.25900 123.35400 1.000 178.01000 594 ASN A N 1
ATOM 2556 C CA . ASN A 1 594 ? 203.69600 79.83000 124.69700 1.000 178.01000 594 ASN A CA 1
ATOM 2557 C C . ASN A 1 594 ? 204.47000 80.62800 125.72400 1.000 178.01000 594 ASN A C 1
ATOM 2558 O O . ASN A 1 594 ? 204.02900 80.80800 126.85400 1.000 178.01000 594 ASN A O 1
ATOM 2560 N N . GLN A 1 595 ? 205.64300 81.10200 125.31900 1.000 175.46000 595 GLN A N 1
ATOM 2561 C CA . GLN A 1 595 ? 206.53000 81.82200 126.21800 1.000 175.46000 595 GLN A CA 1
ATOM 2562 C C . GLN A 1 595 ? 206.46200 83.32700 126.00600 1.000 175.46000 595 GLN A C 1
ATOM 2563 O O . GLN A 1 595 ? 206.13000 84.07400 126.93100 1.000 175.46000 595 GLN A O 1
ATOM 2565 N N . VAL A 1 596 ? 206.75000 83.78200 124.78900 1.000 176.47000 596 VAL A N 1
ATOM 2566 C CA . VAL A 1 596 ? 206.89200 85.21200 124.55600 1.000 176.47000 596 VAL A CA 1
ATOM 2567 C C . VAL A 1 596 ? 205.53900 85.90100 124.52800 1.000 176.47000 596 VAL A C 1
ATOM 2568 O O . VAL A 1 596 ? 205.44900 87.10300 124.80500 1.000 176.47000 596 VAL A O 1
ATOM 2570 N N . GLU A 1 597 ? 204.48100 85.16500 124.18200 1.000 178.34000 597 GLU A N 1
ATOM 2571 C CA . GLU A 1 597 ? 203.13000 85.70100 124.28900 1.000 178.34000 597 GLU A CA 1
ATOM 2572 C C . GLU A 1 597 ? 202.78800 86.00800 125.73800 1.000 178.34000 597 GLU A C 1
ATOM 2573 O O . GLU A 1 597 ? 202.32100 87.10600 126.06100 1.000 178.34000 597 GLU A O 1
ATOM 2575 N N . LEU A 1 598 ? 203.05400 85.05700 126.63500 1.000 177.05000 598 LEU A N 1
ATOM 2576 C CA . LEU A 1 598 ? 202.85700 85.30400 128.05700 1.000 177.05000 598 LEU A CA 1
ATOM 2577 C C . LEU A 1 598 ? 203.84400 86.33100 128.58900 1.000 177.05000 598 LEU A C 1
ATOM 2578 O O . LEU A 1 598 ? 203.53500 87.03500 129.55700 1.000 177.05000 598 LEU A O 1
ATOM 2580 N N . ARG A 1 599 ? 205.02000 86.43500 127.96600 1.000 174.47000 599 ARG A N 1
ATOM 2581 C CA . ARG A 1 599 ? 205.97000 87.47300 128.34500 1.000 174.47000 599 ARG A CA 1
ATOM 2582 C C . ARG A 1 599 ? 205.39900 88.85100 128.05700 1.000 174.47000 599 ARG A C 1
ATOM 2583 O O . ARG A 1 599 ? 205.40700 89.73400 128.92200 1.000 174.47000 599 ARG A O 1
ATOM 2585 N N . ASN A 1 600 ? 204.84900 89.03100 126.85700 1.000 172.69000 600 ASN A N 1
ATOM 2586 C CA . ASN A 1 600 ? 204.19800 90.28900 126.52400 1.000 172.69000 600 ASN A CA 1
ATOM 2587 C C . ASN A 1 600 ? 202.93100 90.49800 127.34000 1.000 172.69000 600 ASN A C 1
ATOM 2588 O O . ASN A 1 600 ? 202.54900 91.64200 127.59600 1.000 172.69000 600 ASN A O 1
ATOM 2590 N N . GLN A 1 601 ? 202.29600 89.41200 127.78400 1.000 168.32000 601 GLN A N 1
ATOM 2591 C CA . GLN A 1 601 ? 201.11800 89.52700 128.63700 1.000 168.32000 601 GLN A CA 1
ATOM 2592 C C . GLN A 1 601 ? 201.48200 90.09500 130.00100 1.000 168.32000 601 GLN A C 1
ATOM 2593 O O . GLN A 1 601 ? 200.84300 91.03900 130.48100 1.000 168.32000 601 GLN A O 1
ATOM 2595 N N . TRP A 1 602 ? 202.51400 89.52900 130.63200 1.000 168.20000 602 TRP A N 1
ATOM 2596 C CA . TRP A 1 602 ? 202.99900 90.05400 131.90100 1.000 168.20000 602 TRP A CA 1
ATOM 2597 C C . TRP A 1 602 ? 203.53800 91.46600 131.74700 1.000 168.20000 602 TRP A C 1
ATOM 2598 O O . TRP A 1 602 ? 203.32800 92.30700 132.62600 1.000 168.20000 602 TRP A O 1
ATOM 2600 N N . ALA A 1 603 ? 204.16400 91.76300 130.60600 1.000 176.40000 603 ALA A N 1
ATOM 2601 C CA . ALA A 1 603 ? 204.70900 93.09800 130.37200 1.000 176.40000 603 ALA A CA 1
ATOM 2602 C C . ALA A 1 603 ? 203.60800 94.14200 130.20500 1.000 176.40000 603 ALA A C 1
ATOM 2603 O O . ALA A 1 603 ? 203.68800 95.24100 130.76700 1.000 176.40000 603 ALA A O 1
ATOM 2605 N N . LYS A 1 604 ? 202.57400 93.81600 129.43000 1.000 173.63000 604 LYS A N 1
ATOM 2606 C CA . LYS A 1 604 ? 201.48400 94.75700 129.21300 1.000 173.63000 604 LYS A CA 1
ATOM 2607 C C . LYS A 1 604 ? 200.64700 94.92400 130.46900 1.000 173.63000 604 LYS A C 1
ATOM 2608 O O . LYS A 1 604 ? 200.16400 96.02700 130.75100 1.000 173.63000 604 LYS A O 1
ATOM 2610 N N . PHE A 1 605 ? 200.46600 93.83700 131.22800 1.000 170.09000 605 PHE A N 1
ATOM 2611 C CA . PHE A 1 605 ? 199.84100 93.92900 132.53900 1.000 170.09000 605 PHE A CA 1
ATOM 2612 C C . PHE A 1 605 ? 200.62400 94.85200 133.45200 1.000 170.09000 605 PHE A C 1
ATOM 2613 O O . PHE A 1 605 ? 200.03700 95.67000 134.16600 1.000 170.09000 605 PHE A O 1
ATOM 2615 N N . GLU A 1 606 ? 201.95500 94.76900 133.39600 1.000 168.61000 606 GLU A N 1
ATOM 2616 C CA . GLU A 1 606 ? 202.79600 95.62600 134.22000 1.000 168.61000 606 GLU A CA 1
ATOM 2617 C C . GLU A 1 606 ? 202.68900 97.08800 133.80900 1.000 168.61000 606 GLU A C 1
ATOM 2618 O O . GLU A 1 606 ? 202.58800 97.97200 134.66800 1.000 168.61000 606 GLU A O 1
ATOM 2620 N N . LYS A 1 607 ? 202.70400 97.35900 132.50400 1.000 165.31000 607 LYS A N 1
ATOM 2621 C CA . LYS A 1 607 ? 202.61000 98.73900 132.03700 1.000 165.31000 607 LYS A CA 1
ATOM 2622 C C . LYS A 1 607 ? 201.24000 99.33400 132.33700 1.000 165.31000 607 LYS A C 1
ATOM 2623 O O . LYS A 1 607 ? 201.13100 100.51100 132.70600 1.000 165.31000 607 LYS A O 1
ATOM 2625 N N . GLU A 1 608 ? 200.18800 98.52600 132.21200 1.000 161.79000 608 GLU A N 1
ATOM 2626 C CA . GLU A 1 608 ? 198.85200 98.99500 132.54100 1.000 161.79000 608 GLU A CA 1
ATOM 2627 C C . GLU A 1 608 ? 198.71600 99.24600 134.03100 1.000 161.79000 608 GLU A C 1
ATOM 2628 O O . GLU A 1 608 ? 198.06100 100.20900 134.44800 1.000 161.79000 608 GLU A O 1
ATOM 2630 N N . VAL A 1 609 ? 199.35000 98.40300 134.84400 1.000 166.58000 609 VAL A N 1
ATOM 2631 C CA . VAL A 1 609 ? 199.32700 98.60300 136.28500 1.000 166.58000 609 VAL A CA 1
ATOM 2632 C C . VAL A 1 609 ? 200.07700 99.86700 136.65500 1.000 166.58000 609 VAL A C 1
ATOM 2633 O O . VAL A 1 609 ? 199.68000 100.58600 137.57400 1.000 166.58000 609 VAL A O 1
ATOM 2635 N N . GLU A 1 610 ? 201.15900 100.16900 135.93700 1.000 170.34000 610 GLU A N 1
ATOM 2636 C CA . GLU A 1 610 ? 201.88400 101.40700 136.19800 1.000 170.34000 610 GLU A CA 1
ATOM 2637 C C . GLU A 1 610 ? 201.07700 102.62700 135.77900 1.000 170.34000 610 GLU A C 1
ATOM 2638 O O . GLU A 1 610 ? 201.13900 103.66600 136.44500 1.000 170.34000 610 GLU A O 1
ATOM 2640 N N . ASP A 1 611 ? 200.30000 102.51400 134.70100 1.000 167.00000 611 ASP A N 1
ATOM 2641 C CA . ASP A 1 611 ? 199.41400 103.61000 134.31700 1.000 167.00000 611 ASP A CA 1
ATOM 2642 C C . ASP A 1 611 ? 198.32300 103.82600 135.35800 1.000 167.00000 611 ASP A C 1
ATOM 2643 O O . ASP A 1 611 ? 197.96400 104.96900 135.66300 1.000 167.00000 611 ASP A O 1
ATOM 2645 N N . PHE A 1 612 ? 197.79900 102.73800 135.92200 1.000 160.10000 612 PHE A N 1
ATOM 2646 C CA . PHE A 1 612 ? 196.79700 102.87000 136.97200 1.000 160.10000 612 PHE A CA 1
ATOM 2647 C C . PHE A 1 612 ? 197.41200 103.41900 138.24800 1.000 160.10000 612 PHE A C 1
ATOM 2648 O O . PHE A 1 612 ? 196.79200 104.22800 138.94300 1.000 160.10000 612 PHE A O 1
ATOM 2650 N N . GLU A 1 613 ? 198.63500 103.00500 138.56300 1.000 166.23000 613 GLU A N 1
ATOM 2651 C CA . GLU A 1 613 ? 199.30200 103.45000 139.77500 1.000 166.23000 613 GLU A CA 1
ATOM 2652 C C . GLU A 1 613 ? 199.85100 104.85800 139.65300 1.000 166.23000 613 GLU A C 1
ATOM 2653 O O . GLU A 1 613 ? 200.21400 105.45700 140.66800 1.000 166.23000 613 GLU A O 1
ATOM 2655 N N . LYS A 1 614 ? 199.94800 105.38200 138.44000 1.000 165.00000 614 LYS A N 1
ATOM 2656 C CA . LYS A 1 614 ? 200.06600 106.82100 138.28600 1.000 165.00000 614 LYS A CA 1
ATOM 2657 C C . LYS A 1 614 ? 198.69700 107.47500 138.39600 1.000 165.00000 614 LYS A C 1
ATOM 2658 O O . LYS A 1 614 ? 198.56700 108.56500 138.96100 1.000 165.00000 614 LYS A O 1
ATOM 2660 N N . VAL A 1 615 ? 197.66300 106.80500 137.88200 1.000 153.93000 615 VAL A N 1
ATOM 2661 C CA . VAL A 1 615 ? 196.31200 107.33000 137.98400 1.000 153.93000 615 VAL A CA 1
ATOM 2662 C C . VAL A 1 615 ? 195.78100 107.23000 139.40200 1.000 153.93000 615 VAL A C 1
ATOM 2663 O O . VAL A 1 615 ? 194.86300 107.97000 139.76700 1.000 153.93000 615 VAL A O 1
ATOM 2665 N N . LEU A 1 616 ? 196.33200 106.32900 140.21400 1.000 150.89000 616 LEU A N 1
ATOM 2666 C CA . LEU A 1 616 ? 195.85200 106.18400 141.58100 1.000 150.89000 616 LEU A CA 1
ATOM 2667 C C . LEU A 1 616 ? 196.27000 107.36100 142.44400 1.000 150.89000 616 LEU A C 1
ATOM 2668 O O . LEU A 1 616 ? 195.56200 107.71300 143.39100 1.000 150.89000 616 LEU A O 1
ATOM 2670 N N . THR A 1 617 ? 197.40100 107.97800 142.14200 1.000 147.89000 617 THR A N 1
ATOM 2671 C CA . THR A 1 617 ? 197.75600 109.22200 142.79800 1.000 147.89000 617 THR A CA 1
ATOM 2672 C C . THR A 1 617 ? 197.30800 110.36800 141.90900 1.000 147.89000 617 THR A C 1
ATOM 2673 O O . THR A 1 617 ? 196.60900 110.14700 140.92100 1.000 147.89000 617 THR A O 1
ATOM 2675 N N . VAL A 1 628 ? 179.40100 114.08600 134.07900 1.000 145.10000 628 VAL A N 1
ATOM 2676 C CA . VAL A 1 628 ? 178.16200 113.34500 133.88800 1.000 145.10000 628 VAL A CA 1
ATOM 2677 C C . VAL A 1 628 ? 177.19900 114.19000 133.07900 1.000 145.10000 628 VAL A C 1
ATOM 2678 O O . VAL A 1 628 ? 177.60800 115.14400 132.42100 1.000 145.10000 628 VAL A O 1
ATOM 2680 N N . GLU A 1 629 ? 175.91600 113.83700 133.13600 1.000 137.70000 629 GLU A N 1
ATOM 2681 C CA . GLU A 1 629 ? 174.86400 114.53600 132.40500 1.000 137.70000 629 GLU A CA 1
ATOM 2682 C C . GLU A 1 629 ? 173.74200 114.88600 133.36900 1.000 137.70000 629 GLU A C 1
ATOM 2683 O O . GLU A 1 629 ? 173.12100 113.99300 133.95300 1.000 137.70000 629 GLU A O 1
ATOM 2685 N N . GLY A 1 630 ? 173.47500 116.17800 133.52400 1.000 131.23000 630 GLY A N 1
ATOM 2686 C CA . GLY A 1 630 ? 172.47800 116.61300 134.48200 1.000 131.23000 630 GLY A CA 1
ATOM 2687 C C . GLY A 1 630 ? 171.06300 116.38900 133.98700 1.000 131.23000 630 GLY A C 1
ATOM 2688 O O . GLY A 1 630 ? 170.77800 116.42800 132.78900 1.000 131.23000 630 GLY A O 1
ATOM 2689 N N . ALA A 1 631 ? 170.16200 116.15200 134.94400 1.000 125.00000 631 ALA A N 1
ATOM 2690 C CA . ALA A 1 631 ? 168.79500 115.78200 134.60300 1.000 125.00000 631 ALA A CA 1
ATOM 2691 C C . ALA A 1 631 ? 168.04200 116.94900 133.99000 1.000 125.00000 631 ALA A C 1
ATOM 2692 O O . ALA A 1 631 ? 167.32800 116.77900 132.99700 1.000 125.00000 631 ALA A O 1
ATOM 2694 N N . LEU A 1 632 ? 168.19800 118.14200 134.56400 1.000 130.46000 632 LEU A N 1
ATOM 2695 C CA . LEU A 1 632 ? 167.58500 119.32500 133.97800 1.000 130.46000 632 LEU A CA 1
ATOM 2696 C C . LEU A 1 632 ? 168.20400 119.65900 132.63100 1.000 130.46000 632 LEU A C 1
ATOM 2697 O O . LEU A 1 632 ? 167.51000 120.15400 131.73900 1.000 130.46000 632 LEU A O 1
ATOM 2699 N N . VAL A 1 633 ? 169.48900 119.36300 132.45300 1.000 129.20000 633 VAL A N 1
ATOM 2700 C CA . VAL A 1 633 ? 170.13000 119.62100 131.17100 1.000 129.20000 633 VAL A CA 1
ATOM 2701 C C . VAL A 1 633 ? 169.63700 118.63500 130.12700 1.000 129.20000 633 VAL A C 1
ATOM 2702 O O . VAL A 1 633 ? 169.37500 119.00700 128.97500 1.000 129.20000 633 VAL A O 1
ATOM 2704 N N . LYS A 1 634 ? 169.48500 117.36900 130.52100 1.000 129.76000 634 LYS A N 1
ATOM 2705 C CA . LYS A 1 634 ? 168.91700 116.36900 129.62700 1.000 129.76000 634 LYS A CA 1
ATOM 2706 C C . LYS A 1 634 ? 167.47700 116.69700 129.28600 1.000 129.76000 634 LYS A C 1
ATOM 2707 O O . LYS A 1 634 ? 167.01900 116.41100 128.17700 1.000 129.76000 634 LYS A O 1
ATOM 2709 N N . ALA A 1 635 ? 166.76400 117.32400 130.21600 1.000 124.43000 635 ALA A N 1
ATOM 2710 C CA . ALA A 1 635 ? 165.40700 117.76400 129.94000 1.000 124.43000 635 ALA A CA 1
ATOM 2711 C C . ALA A 1 635 ? 165.39600 118.90700 128.93800 1.000 124.43000 635 ALA A C 1
ATOM 2712 O O . ALA A 1 635 ? 164.69800 118.84800 127.92100 1.000 124.43000 635 ALA A O 1
ATOM 2714 N N . VAL A 1 636 ? 166.18900 119.94700 129.20300 1.000 123.39000 636 VAL A N 1
ATOM 2715 C CA . VAL A 1 636 ? 166.13700 121.15400 128.39800 1.000 123.39000 636 VAL A CA 1
ATOM 2716 C C . VAL A 1 636 ? 166.69400 120.92000 127.01300 1.000 123.39000 636 VAL A C 1
ATOM 2717 O O . VAL A 1 636 ? 166.34900 121.65000 126.07900 1.000 123.39000 636 VAL A O 1
ATOM 2719 N N . ARG A 1 637 ? 167.55200 119.91500 126.85100 1.000 135.64000 637 ARG A N 1
ATOM 2720 C CA . ARG A 1 637 ? 167.90100 119.46600 125.51500 1.000 135.64000 637 ARG A CA 1
ATOM 2721 C C . ARG A 1 637 ? 166.88500 118.48000 124.96800 1.000 135.64000 637 ARG A C 1
ATOM 2722 O O . ARG A 1 637 ? 166.75700 118.35400 123.74600 1.000 135.64000 637 ARG A O 1
ATOM 2724 N N . SER A 1 638 ? 166.14600 117.80100 125.83800 1.000 130.44000 638 SER A N 1
ATOM 2725 C CA . SER A 1 638 ? 165.24000 116.75000 125.39800 1.000 130.44000 638 SER A CA 1
ATOM 2726 C C . SER A 1 638 ? 163.84000 117.28200 125.12800 1.000 130.44000 638 SER A C 1
ATOM 2727 O O . SER A 1 638 ? 163.34900 117.20800 123.99800 1.000 130.44000 638 SER A O 1
ATOM 2729 N N . GLY A 1 639 ? 163.19800 117.84100 126.14700 1.000 130.11000 639 GLY A N 1
ATOM 2730 C CA . GLY A 1 639 ? 161.80300 118.19900 126.02100 1.000 130.11000 639 GLY A CA 1
ATOM 2731 C C . GLY A 1 639 ? 160.90100 117.44300 126.97300 1.000 130.11000 639 GLY A C 1
ATOM 2732 O O . GLY A 1 639 ? 159.76500 117.11600 126.62900 1.000 130.11000 639 GLY A O 1
ATOM 2733 N N . HIS A 1 640 ? 161.39700 117.14000 128.16300 1.000 116.10000 640 HIS A N 1
ATOM 2734 C CA . HIS A 1 640 ? 160.59600 116.50400 129.19400 1.000 116.10000 640 HIS A CA 1
ATOM 2735 C C . HIS A 1 640 ? 159.81300 117.56100 129.96800 1.000 116.10000 640 HIS A C 1
ATOM 2736 O O . HIS A 1 640 ? 159.70800 118.72000 129.56000 1.000 116.10000 640 HIS A O 1
ATOM 2738 N N . TRP A 1 641 ? 159.23600 117.16600 131.09500 1.000 110.06000 641 TRP A N 1
ATOM 2739 C CA . TRP A 1 641 ? 158.63000 118.10000 132.03200 1.000 110.06000 641 TRP A CA 1
ATOM 2740 C C . TRP A 1 641 ? 159.40800 118.03200 133.33800 1.000 110.06000 641 TRP A C 1
ATOM 2741 O O . TRP A 1 641 ? 159.47300 116.97300 133.97000 1.000 110.06000 641 TRP A O 1
ATOM 2743 N N . VAL A 1 642 ? 159.98600 119.16300 133.74400 1.000 103.34000 642 VAL A N 1
ATOM 2744 C CA . VAL A 1 642 ? 160.84900 119.21500 134.91700 1.000 103.34000 642 VAL A CA 1
ATOM 2745 C C . VAL A 1 642 ? 159.99100 119.38600 136.15400 1.000 103.34000 642 VAL A C 1
ATOM 2746 O O . VAL A 1 642 ? 159.74200 120.50900 136.59800 1.000 103.34000 642 VAL A O 1
ATOM 2748 N N . LEU A 1 643 ? 159.53500 118.27500 136.71900 1.000 112.27000 643 LEU A N 1
ATOM 2749 C CA . LEU A 1 643 ? 158.66800 118.31900 137.89200 1.000 112.27000 643 LEU A CA 1
ATOM 2750 C C . LEU A 1 643 ? 159.55200 118.28800 139.13000 1.000 112.27000 643 LEU A C 1
ATOM 2751 O O . LEU A 1 643 ? 159.71400 117.26500 139.79500 1.000 112.27000 643 LEU A O 1
ATOM 2753 N N . LEU A 1 644 ? 160.13500 119.43900 139.43600 1.000 114.49000 644 LEU A N 1
ATOM 2754 C CA . LEU A 1 644 ? 160.99900 119.57200 140.60400 1.000 114.49000 644 LEU A CA 1
ATOM 2755 C C . LEU A 1 644 ? 160.13100 119.54900 141.85400 1.000 114.49000 644 LEU A C 1
ATOM 2756 O O . LEU A 1 644 ? 159.58400 120.57000 142.26700 1.000 114.49000 644 LEU A O 1
ATOM 2758 N N . ASP A 1 645 ? 159.99600 118.38100 142.46100 1.000 121.29000 645 ASP A N 1
ATOM 2759 C CA . ASP A 1 645 ? 159.14900 118.23900 143.63000 1.000 121.29000 645 ASP A CA 1
ATOM 2760 C C . ASP A 1 645 ? 159.91700 118.55200 144.90500 1.000 121.29000 645 ASP A C 1
ATOM 2761 O O . ASP A 1 645 ? 161.14400 118.45200 144.95900 1.000 121.29000 645 ASP A O 1
ATOM 2763 N N . GLU A 1 646 ? 159.15600 118.95300 145.92900 1.000 132.54000 646 GLU A N 1
ATOM 2764 C CA . GLU A 1 646 ? 159.62900 119.16900 147.30100 1.000 132.54000 646 GLU A CA 1
ATOM 2765 C C . GLU A 1 646 ? 160.71800 120.23300 147.37700 1.000 132.54000 646 GLU A C 1
ATOM 2766 O O . GLU A 1 646 ? 161.73200 120.06900 148.05200 1.000 132.54000 646 GLU A O 1
ATOM 2768 N N . ILE A 1 647 ? 160.48300 121.35400 146.69500 1.000 136.84000 647 ILE A N 1
ATOM 2769 C CA . ILE A 1 647 ? 161.40000 122.47800 146.79600 1.000 136.84000 647 ILE A CA 1
ATOM 2770 C C . ILE A 1 647 ? 161.30600 123.16100 148.15100 1.000 136.84000 647 ILE A C 1
ATOM 2771 O O . ILE A 1 647 ? 162.19900 123.93500 148.50700 1.000 136.84000 647 ILE A O 1
ATOM 2773 N N . ASN A 1 648 ? 160.25600 122.89100 148.92800 1.000 144.80000 648 ASN A N 1
ATOM 2774 C CA . ASN A 1 648 ? 160.13300 123.41700 150.28200 1.000 144.80000 648 ASN A CA 1
ATOM 2775 C C . ASN A 1 648 ? 160.91600 122.61200 151.31000 1.000 144.80000 648 ASN A C 1
ATOM 2776 O O . ASN A 1 648 ? 160.77700 122.87100 152.50900 1.000 144.80000 648 ASN A O 1
ATOM 2778 N N . LEU A 1 649 ? 161.70200 121.62700 150.88200 1.000 155.06000 649 LEU A N 1
ATOM 2779 C CA . LEU A 1 649 ? 162.73800 121.02100 151.71900 1.000 155.06000 649 LEU A CA 1
ATOM 2780 C C . LEU A 1 649 ? 163.89500 120.72800 150.77200 1.000 155.06000 649 LEU A C 1
ATOM 2781 O O . LEU A 1 649 ? 163.98500 119.63700 150.20800 1.000 155.06000 649 LEU A O 1
ATOM 2783 N N . ALA A 1 650 ? 164.78100 121.70300 150.61500 1.000 168.59000 650 ALA A N 1
ATOM 2784 C CA . ALA A 1 650 ? 165.92100 121.58300 149.71500 1.000 168.59000 650 ALA A CA 1
ATOM 2785 C C . ALA A 1 650 ? 167.10000 122.28000 150.38300 1.000 168.59000 650 ALA A C 1
ATOM 2786 O O . ALA A 1 650 ? 167.09200 122.55500 151.58700 1.000 168.59000 650 ALA A O 1
ATOM 2788 N N . SER A 1 651 ? 168.13700 122.55900 149.61400 1.000 176.27000 651 SER A N 1
ATOM 2789 C CA . SER A 1 651 ? 169.22300 123.40300 150.08200 1.000 176.27000 651 SER A CA 1
ATOM 2790 C C . SER A 1 651 ? 169.31300 124.61400 149.16400 1.000 176.27000 651 SER A C 1
ATOM 2791 O O . SER A 1 651 ? 168.45600 124.83300 148.30600 1.000 176.27000 651 SER A O 1
ATOM 2793 N N . LEU A 1 652 ? 170.37000 125.40300 149.33300 1.000 155.37000 652 LEU A N 1
ATOM 2794 C CA . LEU A 1 652 ? 170.62200 126.52400 148.43200 1.000 155.37000 652 LEU A CA 1
ATOM 2795 C C . LEU A 1 652 ? 171.15500 125.96100 147.12000 1.000 155.37000 652 LEU A C 1
ATOM 2796 O O . LEU A 1 652 ? 172.35400 125.95600 146.83900 1.000 155.37000 652 LEU A O 1
ATOM 2798 N N . GLU A 1 653 ? 170.22800 125.46500 146.30700 1.000 137.67000 653 GLU A N 1
ATOM 2799 C CA . GLU A 1 653 ? 170.50500 124.96800 144.96500 1.000 137.67000 653 GLU A CA 1
ATOM 2800 C C . GLU A 1 653 ? 170.07300 125.98400 143.93000 1.000 137.67000 653 GLU A C 1
ATOM 2801 O O . GLU A 1 653 ? 169.51700 125.64300 142.88400 1.000 137.67000 653 GLU A O 1
ATOM 2803 N N . THR A 1 654 ? 170.33900 127.25800 144.21900 1.000 128.16000 654 THR A N 1
ATOM 2804 C CA . THR A 1 654 ? 169.85700 128.39700 143.44800 1.000 128.16000 654 THR A CA 1
ATOM 2805 C C . THR A 1 654 ? 170.42400 128.47700 142.03700 1.000 128.16000 654 THR A C 1
ATOM 2806 O O . THR A 1 654 ? 170.03000 129.35300 141.26300 1.000 128.16000 654 THR A O 1
ATOM 2808 N N . LEU A 1 655 ? 171.36600 127.59500 141.70000 1.000 113.20000 655 LEU A N 1
ATOM 2809 C CA . LEU A 1 655 ? 171.75400 127.42900 140.30800 1.000 113.20000 655 LEU A CA 1
ATOM 2810 C C . LEU A 1 655 ? 170.58800 126.94800 139.45900 1.000 113.20000 655 LEU A C 1
ATOM 2811 O O . LEU A 1 655 ? 170.51800 127.27200 138.27000 1.000 113.20000 655 LEU A O 1
ATOM 2813 N N . GLU A 1 656 ? 169.68100 126.16200 140.04200 1.000 106.61000 656 GLU A N 1
ATOM 2814 C CA . GLU A 1 656 ? 168.41700 125.87200 139.37300 1.000 106.61000 656 GLU A CA 1
ATOM 2815 C C . GLU A 1 656 ? 167.60300 127.13100 139.12800 1.000 106.61000 656 GLU A C 1
ATOM 2816 O O . GLU A 1 656 ? 167.01900 127.25800 138.03600 1.000 106.61000 656 GLU A O 1
ATOM 2818 N N . PRO A 1 657 ? 167.53400 128.08300 140.05900 1.000 111.38000 657 PRO A N 1
ATOM 2819 C CA . PRO A 1 657 ? 166.87800 129.35400 139.73900 1.000 111.38000 657 PRO A CA 1
ATOM 2820 C C . PRO A 1 657 ? 167.62800 130.14400 138.69700 1.000 111.38000 657 PRO A C 1
ATOM 2821 O O . PRO A 1 657 ? 167.00400 130.87600 137.92600 1.000 111.38000 657 PRO A O 1
ATOM 2823 N N . ILE A 1 658 ? 168.94600 129.98900 138.62500 1.000 107.53000 658 ILE A N 1
ATOM 2824 C CA . ILE A 1 658 ? 169.69700 130.65300 137.57200 1.000 107.53000 658 ILE A CA 1
ATOM 2825 C C . ILE A 1 658 ? 169.37400 130.03700 136.22300 1.000 107.53000 658 ILE A C 1
ATOM 2826 O O . ILE A 1 658 ? 169.26900 130.74100 135.21500 1.000 107.53000 658 ILE A O 1
ATOM 2828 N N . GLY A 1 659 ? 169.20400 128.71700 136.18400 1.000 105.35000 659 GLY A N 1
ATOM 2829 C CA . GLY A 1 659 ? 168.83500 128.06900 134.94300 1.000 105.35000 659 GLY A CA 1
ATOM 2830 C C . GLY A 1 659 ? 167.42900 128.41900 134.52300 1.000 105.35000 659 GLY A C 1
ATOM 2831 O O . GLY A 1 659 ? 167.12600 128.46500 133.32800 1.000 105.35000 659 GLY A O 1
ATOM 2832 N N . GLN A 1 660 ? 166.55600 128.66800 135.49800 1.000 108.31000 660 GLN A N 1
ATOM 2833 C CA . GLN A 1 660 ? 165.25800 129.26200 135.20300 1.000 108.31000 660 GLN A CA 1
ATOM 2834 C C . GLN A 1 660 ? 165.42300 130.66700 134.65100 1.000 108.31000 660 GLN A C 1
ATOM 2835 O O . GLN A 1 660 ? 164.73700 131.06000 133.70300 1.000 108.31000 660 GLN A O 1
ATOM 2837 N N . LEU A 1 661 ? 166.35300 131.42600 135.21500 1.000 110.73000 661 LEU A N 1
ATOM 2838 C CA . LEU A 1 661 ? 166.61000 132.78000 134.76000 1.000 110.73000 661 LEU A CA 1
ATOM 2839 C C . LEU A 1 661 ? 167.29700 132.82300 133.40700 1.000 110.73000 661 LEU A C 1
ATOM 2840 O O . LEU A 1 661 ? 167.38300 133.90100 132.81200 1.000 110.73000 661 LEU A O 1
ATOM 2842 N N . LEU A 1 662 ? 167.80600 131.69000 132.92500 1.000 117.08000 662 LEU A N 1
ATOM 2843 C CA . LEU A 1 662 ? 168.35900 131.64200 131.58000 1.000 117.08000 662 LEU A CA 1
ATOM 2844 C C . LEU A 1 662 ? 167.27500 131.87400 130.54200 1.000 117.08000 662 LEU A C 1
ATOM 2845 O O . LEU A 1 662 ? 167.49400 132.57700 129.55000 1.000 117.08000 662 LEU A O 1
ATOM 2847 N N . SER A 1 663 ? 166.09600 131.31400 130.76700 1.000 113.64000 663 SER A N 1
ATOM 2848 C CA . SER A 1 663 ? 164.98900 131.48500 129.84600 1.000 113.64000 663 SER A CA 1
ATOM 2849 C C . SER A 1 663 ? 164.26800 132.79700 130.11100 1.000 113.64000 663 SER A C 1
ATOM 2850 O O . SER A 1 663 ? 164.88400 133.86000 130.11900 1.000 113.64000 663 SER A O 1
ATOM 2852 N N . PRO A 1 682 ? 168.85000 127.43900 124.95600 1.000 157.72000 682 PRO A N 1
ATOM 2853 C CA . PRO A 1 682 ? 167.79600 127.42600 123.93700 1.000 157.72000 682 PRO A CA 1
ATOM 2854 C C . PRO A 1 682 ? 166.75300 126.34800 124.21700 1.000 157.72000 682 PRO A C 1
ATOM 2855 O O . PRO A 1 682 ? 167.06600 125.38800 124.91900 1.000 157.72000 682 PRO A O 1
ATOM 2857 N N . HIS A 1 683 ? 165.54400 126.49900 123.67800 1.000 156.37000 683 HIS A N 1
ATOM 2858 C CA . HIS A 1 683 ? 164.44500 125.59900 124.00700 1.000 156.37000 683 HIS A CA 1
ATOM 2859 C C . HIS A 1 683 ? 163.37600 125.68300 122.92900 1.000 156.37000 683 HIS A C 1
ATOM 2860 O O . HIS A 1 683 ? 163.36200 126.60200 122.10900 1.000 156.37000 683 HIS A O 1
ATOM 2862 N N . LYS A 1 684 ? 162.48000 124.69700 122.93900 1.000 137.49000 684 LYS A N 1
ATOM 2863 C CA . LYS A 1 684 ? 161.28200 124.71300 122.10900 1.000 137.49000 684 LYS A CA 1
ATOM 2864 C C . LYS A 1 684 ? 160.01000 124.72900 122.93800 1.000 137.49000 684 LYS A C 1
ATOM 2865 O O . LYS A 1 684 ? 159.17300 125.61900 122.75700 1.000 137.49000 684 LYS A O 1
ATOM 2867 N N . ASN A 1 685 ? 159.84000 123.76000 123.84200 1.000 123.93000 685 ASN A N 1
ATOM 2868 C CA . ASN A 1 685 ? 158.74500 123.79800 124.81100 1.000 123.93000 685 ASN A CA 1
ATOM 2869 C C . ASN A 1 685 ? 159.17600 122.97600 126.02300 1.000 123.93000 685 ASN A C 1
ATOM 2870 O O . ASN A 1 685 ? 159.01400 121.75500 126.02600 1.000 123.93000 685 ASN A O 1
ATOM 2872 N N . PHE A 1 686 ? 159.69400 123.64400 127.04100 1.000 110.72000 686 PHE A N 1
ATOM 2873 C CA . PHE A 1 686 ? 159.99300 122.95700 128.28200 1.000 110.72000 686 PHE A CA 1
ATOM 2874 C C . PHE A 1 686 ? 158.76900 122.99300 129.18600 1.000 110.72000 686 PHE A C 1
ATOM 2875 O O . PHE A 1 686 ? 157.71800 123.53000 128.83400 1.000 110.72000 686 PHE A O 1
ATOM 2877 N N . ARG A 1 687 ? 158.90600 122.40100 130.36700 1.000 102.96000 687 ARG A N 1
ATOM 2878 C CA . ARG A 1 687 ? 157.84600 122.44300 131.36800 1.000 102.96000 687 ARG A CA 1
ATOM 2879 C C . ARG A 1 687 ? 158.50900 122.32200 132.73500 1.000 102.96000 687 ARG A C 1
ATOM 2880 O O . ARG A 1 687 ? 158.77800 121.21200 133.19600 1.000 102.96000 687 ARG A O 1
ATOM 2882 N N . LEU A 1 688 ? 158.76300 123.45500 133.37900 1.000 103.12000 688 LEU A N 1
ATOM 2883 C CA . LEU A 1 688 ? 159.38500 123.42400 134.70200 1.000 103.12000 688 LEU A CA 1
ATOM 2884 C C . LEU A 1 688 ? 158.34500 123.44700 135.81000 1.000 103.12000 688 LEU A C 1
ATOM 2885 O O . LEU A 1 688 ? 158.45800 124.20600 136.77000 1.000 103.12000 688 LEU A O 1
ATOM 2887 N N . PHE A 1 689 ? 157.34300 122.57600 135.70900 1.000 102.68000 689 PHE A N 1
ATOM 2888 C CA . PHE A 1 689 ? 156.19900 122.62400 136.61400 1.000 102.68000 689 PHE A CA 1
ATOM 2889 C C . PHE A 1 689 ? 156.61500 121.97600 137.92500 1.000 102.68000 689 PHE A C 1
ATOM 2890 O O . PHE A 1 689 ? 156.36700 120.79800 138.18200 1.000 102.68000 689 PHE A O 1
ATOM 2892 N N . GLY A 1 690 ? 157.27600 122.76800 138.76200 1.000 100.91000 690 GLY A N 1
ATOM 2893 C CA . GLY A 1 690 ? 157.71600 122.28800 140.05400 1.000 100.91000 690 GLY A CA 1
ATOM 2894 C C . GLY A 1 690 ? 156.56100 122.06400 141.00200 1.000 100.91000 690 GLY A C 1
ATOM 2895 O O . GLY A 1 690 ? 155.41900 122.41900 140.73300 1.000 100.91000 690 GLY A O 1
ATOM 2896 N N . CYS A 1 691 ? 156.85900 121.44900 142.14300 1.000 105.66000 691 CYS A N 1
ATOM 2897 C CA . CYS A 1 691 ? 155.80500 121.04100 143.07300 1.000 105.66000 691 CYS A CA 1
ATOM 2898 C C . CYS A 1 691 ? 156.28400 121.23400 144.50500 1.000 105.66000 691 CYS A C 1
ATOM 2899 O O . CYS A 1 691 ? 157.00300 120.39300 145.04200 1.000 105.66000 691 CYS A O 1
ATOM 2901 N N . MET A 1 692 ? 155.86600 122.32800 145.12400 1.000 91.17000 692 MET A N 1
ATOM 2902 C CA . MET A 1 692 ? 156.20100 122.59300 146.51500 1.000 91.17000 692 MET A CA 1
ATOM 2903 C C . MET A 1 692 ? 155.27100 121.80000 147.42500 1.000 91.17000 692 MET A C 1
ATOM 2904 O O . MET A 1 692 ? 154.45400 120.99600 146.97100 1.000 91.17000 692 MET A O 1
ATOM 2906 N N . ASN A 1 693 ? 155.39800 122.01500 148.72900 1.000 82.07000 693 ASN A N 1
ATOM 2907 C CA . ASN A 1 693 ? 154.51400 121.41400 149.71600 1.000 82.07000 693 ASN A CA 1
ATOM 2908 C C . ASN A 1 693 ? 154.54600 122.23500 150.99300 1.000 82.07000 693 ASN A C 1
ATOM 2909 O O . ASN A 1 693 ? 155.39300 121.98900 151.85700 1.000 82.07000 693 ASN A O 1
ATOM 2911 N N . PRO A 1 694 ? 153.64500 123.21100 151.16100 1.000 81.28000 694 PRO A N 1
ATOM 2912 C CA . PRO A 1 694 ? 153.75300 123.89500 152.45000 1.000 81.28000 694 PRO A CA 1
ATOM 2913 C C . PRO A 1 694 ? 152.97300 123.18100 153.54000 1.000 81.28000 694 PRO A C 1
ATOM 2914 O O . PRO A 1 694 ? 153.31200 122.04600 153.86700 1.000 81.28000 694 PRO A O 1
ATOM 2916 N N . GLU A 1 704 ? 162.67200 130.14100 150.99300 1.000 155.72000 704 GLU A N 1
ATOM 2917 C CA . GLU A 1 704 ? 163.13300 130.69700 149.72800 1.000 155.72000 704 GLU A CA 1
ATOM 2918 C C . GLU A 1 704 ? 162.57400 132.09600 149.52700 1.000 155.72000 704 GLU A C 1
ATOM 2919 O O . GLU A 1 704 ? 161.37000 132.26400 149.38600 1.000 155.72000 704 GLU A O 1
ATOM 2921 N N . PRO A 1 705 ? 163.43800 133.10400 149.53400 1.000 160.13000 705 PRO A N 1
ATOM 2922 C CA . PRO A 1 705 ? 162.93900 134.47700 149.39000 1.000 160.13000 705 PRO A CA 1
ATOM 2923 C C . PRO A 1 705 ? 163.05600 135.02600 147.98000 1.000 160.13000 705 PRO A C 1
ATOM 2924 O O . PRO A 1 705 ? 162.49600 136.08500 147.68900 1.000 160.13000 705 PRO A O 1
ATOM 2926 N N . SER A 1 706 ? 163.77500 134.34300 147.09400 1.000 154.86000 706 SER A N 1
ATOM 2927 C CA . SER A 1 706 ? 163.91700 134.86200 145.74100 1.000 154.86000 706 SER A CA 1
ATOM 2928 C C . SER A 1 706 ? 163.65400 133.79400 144.69000 1.000 154.86000 706 SER A C 1
ATOM 2929 O O . SER A 1 706 ? 163.23800 134.11000 143.57100 1.000 154.86000 706 SER A O 1
ATOM 2931 N N . PHE A 1 707 ? 163.90500 132.52900 145.02700 1.000 159.00000 707 PHE A N 1
ATOM 2932 C CA . PHE A 1 707 ? 163.45700 131.44800 144.15800 1.000 159.00000 707 PHE A CA 1
ATOM 2933 C C . PHE A 1 707 ? 161.94200 131.35300 144.18400 1.000 159.00000 707 PHE A C 1
ATOM 2934 O O . PHE A 1 707 ? 161.28800 131.37600 143.13700 1.000 159.00000 707 PHE A O 1
ATOM 2936 N N . ARG A 1 708 ? 161.36400 131.31200 145.38600 1.000 152.21000 708 ARG A N 1
ATOM 2937 C CA . ARG A 1 708 ? 159.91900 131.33000 145.56400 1.000 152.21000 708 ARG A CA 1
ATOM 2938 C C . ARG A 1 708 ? 159.29100 132.68300 145.26300 1.000 152.21000 708 ARG A C 1
ATOM 2939 O O . ARG A 1 708 ? 158.07200 132.81000 145.39500 1.000 152.21000 708 ARG A O 1
ATOM 2941 N N . SER A 1 709 ? 160.07900 133.69100 144.89200 1.000 150.70000 709 SER A N 1
ATOM 2942 C CA . SER A 1 709 ? 159.57300 134.95800 144.38700 1.000 150.70000 709 SER A CA 1
ATOM 2943 C C . SER A 1 709 ? 159.83500 135.11100 142.89700 1.000 150.70000 709 SER A C 1
ATOM 2944 O O . SER A 1 709 ? 159.76900 136.22100 142.36500 1.000 150.70000 709 SER A O 1
ATOM 2946 N N . ARG A 1 710 ? 160.13700 134.01200 142.21600 1.000 140.76000 710 ARG A N 1
ATOM 2947 C CA . ARG A 1 710 ? 160.39700 134.05000 140.78800 1.000 140.76000 710 ARG A CA 1
ATOM 2948 C C . ARG A 1 710 ? 159.61700 132.98100 140.03900 1.000 140.76000 710 ARG A C 1
ATOM 2949 O O . ARG A 1 710 ? 159.84000 132.79400 138.83900 1.000 140.76000 710 ARG A O 1
ATOM 2951 N N . PHE A 1 711 ? 158.70500 132.28200 140.70900 1.000 112.85000 711 PHE A N 1
ATOM 2952 C CA . PHE A 1 711 ? 157.92500 131.21500 140.09700 1.000 112.85000 711 PHE A CA 1
ATOM 2953 C C . PHE A 1 711 ? 156.45100 131.50800 140.32000 1.000 112.85000 711 PHE A C 1
ATOM 2954 O O . PHE A 1 711 ? 155.99900 131.56200 141.46800 1.000 112.85000 711 PHE A O 1
ATOM 2956 N N . THR A 1 712 ? 155.70500 131.68000 139.22400 1.000 91.49000 712 THR A N 1
ATOM 2957 C CA . THR A 1 712 ? 154.31100 132.10200 139.28900 1.000 91.49000 712 THR A CA 1
ATOM 2958 C C . THR A 1 712 ? 153.47800 130.97700 139.86800 1.000 91.49000 712 THR A C 1
ATOM 2959 O O . THR A 1 712 ? 153.06500 130.06500 139.15100 1.000 91.49000 712 THR A O 1
ATOM 2961 N N . GLU A 1 713 ? 153.25200 131.02400 141.16900 1.000 85.68000 713 GLU A N 1
ATOM 2962 C CA . GLU A 1 713 ? 152.72200 129.87700 141.88100 1.000 85.68000 713 GLU A CA 1
ATOM 2963 C C . GLU A 1 713 ? 151.19900 129.87800 141.89200 1.000 85.68000 713 GLU A C 1
ATOM 2964 O O . GLU A 1 713 ? 150.54700 130.91800 141.79800 1.000 85.68000 713 GLU A O 1
ATOM 2966 N N . ILE A 1 714 ? 150.63800 128.68100 142.02700 1.000 63.07000 714 ILE A N 1
ATOM 2967 C CA . ILE A 1 714 ? 149.19900 128.47000 142.10400 1.000 63.07000 714 ILE A CA 1
ATOM 2968 C C . ILE A 1 714 ? 148.96800 127.44200 143.19800 1.000 63.07000 714 ILE A C 1
ATOM 2969 O O . ILE A 1 714 ? 149.33600 126.27500 143.03800 1.000 63.07000 714 ILE A O 1
ATOM 2971 N N . TYR A 1 715 ? 148.37000 127.86700 144.30400 1.000 58.42000 715 TYR A N 1
ATOM 2972 C CA . TYR A 1 715 ? 148.13400 126.96500 145.41700 1.000 58.42000 715 TYR A CA 1
ATOM 2973 C C . TYR A 1 715 ? 147.05900 125.95400 145.05900 1.000 58.42000 715 TYR A C 1
ATOM 2974 O O . TYR A 1 715 ? 146.23700 126.16900 144.17100 1.000 58.42000 715 TYR A O 1
ATOM 2976 N N . VAL A 1 716 ? 147.09300 124.83000 145.74400 1.000 64.97000 716 VAL A N 1
ATOM 2977 C CA . VAL A 1 716 ? 146.06700 123.82500 145.60900 1.000 64.97000 716 VAL A CA 1
ATOM 2978 C C . VAL A 1 716 ? 145.04400 124.07300 146.70200 1.000 64.97000 716 VAL A C 1
ATOM 2979 O O . VAL A 1 716 ? 145.32900 124.69300 147.72900 1.000 64.97000 716 VAL A O 1
ATOM 2981 N N . HIS A 1 717 ? 143.82500 123.59900 146.47500 1.000 66.01000 717 HIS A N 1
ATOM 2982 C CA . HIS A 1 717 ? 142.73200 123.83000 147.40600 1.000 66.01000 717 HIS A CA 1
ATOM 2983 C C . HIS A 1 717 ? 142.14900 122.51800 147.91200 1.000 66.01000 717 HIS A C 1
ATOM 2984 O O . HIS A 1 717 ? 140.96200 122.45100 148.23300 1.000 66.01000 717 HIS A O 1
ATOM 2986 N N . SER A 1 718 ? 142.99800 121.48200 148.00200 1.000 65.34000 718 SER A N 1
ATOM 2987 C CA . SER A 1 718 ? 142.70200 120.12900 148.46800 1.000 65.34000 718 SER A CA 1
ATOM 2988 C C . SER A 1 718 ? 141.53000 119.52600 147.71300 1.000 65.34000 718 SER A C 1
ATOM 2989 O O . SER A 1 718 ? 140.42800 119.42800 148.26500 1.000 65.34000 718 SER A O 1
ATOM 2991 N N . PRO A 1 719 ? 141.72200 119.12300 146.46100 1.000 67.21000 719 PRO A N 1
ATOM 2992 C CA . PRO A 1 719 ? 140.58400 118.68500 145.64200 1.000 67.21000 719 PRO A CA 1
ATOM 2993 C C . PRO A 1 719 ? 139.99900 117.36700 146.09500 1.000 67.21000 719 PRO A C 1
ATOM 2994 O O . PRO A 1 719 ? 140.20200 116.32800 145.46700 1.000 67.21000 719 PRO A O 1
ATOM 2996 N N . ASP A 1 720 ? 139.30400 117.41100 147.22300 1.000 83.65000 720 ASP A N 1
ATOM 2997 C CA . ASP A 1 720 ? 138.49600 116.29900 147.68000 1.000 83.65000 720 ASP A CA 1
ATOM 2998 C C . ASP A 1 720 ? 137.19000 116.72100 148.33000 1.000 83.65000 720 ASP A C 1
ATOM 2999 O O . ASP A 1 720 ? 136.39000 115.84400 148.66300 1.000 83.65000 720 ASP A O 1
ATOM 3001 N N . GLN A 1 721 ? 136.93100 118.01200 148.50300 1.000 92.31000 721 GLN A N 1
ATOM 3002 C CA . GLN A 1 721 ? 135.90500 118.48900 149.42700 1.000 92.31000 721 GLN A CA 1
ATOM 3003 C C . GLN A 1 721 ? 134.82400 119.24400 148.66300 1.000 92.31000 721 GLN A C 1
ATOM 3004 O O . GLN A 1 721 ? 134.91700 120.45500 148.46200 1.000 92.31000 721 GLN A O 1
ATOM 3006 N N . ASN A 1 722 ? 133.79700 118.51600 148.22700 1.000 105.73000 722 ASN A N 1
ATOM 3007 C CA . ASN A 1 722 ? 132.55900 119.15200 147.79500 1.000 105.73000 722 ASN A CA 1
ATOM 3008 C C . ASN A 1 722 ? 131.33400 118.34800 148.20900 1.000 105.73000 722 ASN A C 1
ATOM 3009 O O . ASN A 1 722 ? 130.25200 118.58300 147.65900 1.000 105.73000 722 ASN A O 1
ATOM 3011 N N . LEU A 1 723 ? 131.50000 117.34300 149.07900 1.000 103.37000 723 LEU A N 1
ATOM 3012 C CA . LEU A 1 723 ? 130.46900 116.50600 149.70300 1.000 103.37000 723 LEU A CA 1
ATOM 3013 C C . LEU A 1 723 ? 129.72800 115.59300 148.72600 1.000 103.37000 723 LEU A C 1
ATOM 3014 O O . LEU A 1 723 ? 128.91300 114.76400 149.14500 1.000 103.37000 723 LEU A O 1
ATOM 3016 N N . ASP A 1 724 ? 129.98400 115.73600 147.43600 1.000 97.49000 724 ASP A N 1
ATOM 3017 C CA . ASP A 1 724 ? 129.62400 114.72300 146.46600 1.000 97.49000 724 ASP A CA 1
ATOM 3018 C C . ASP A 1 724 ? 130.67200 114.59300 145.37600 1.000 97.49000 724 ASP A C 1
ATOM 3019 O O . ASP A 1 724 ? 130.49300 113.78300 144.46500 1.000 97.49000 724 ASP A O 1
ATOM 3021 N N . ASP A 1 725 ? 131.75200 115.36500 145.43300 1.000 87.70000 725 ASP A N 1
ATOM 3022 C CA . ASP A 1 725 ? 132.80900 115.20000 144.45400 1.000 87.70000 725 ASP A CA 1
ATOM 3023 C C . ASP A 1 725 ? 133.60700 113.94400 144.70900 1.000 87.70000 725 ASP A C 1
ATOM 3024 O O . ASP A 1 725 ? 134.15400 113.36500 143.76900 1.000 87.70000 725 ASP A O 1
ATOM 3026 N N . LEU A 1 726 ? 133.64700 113.49400 145.96000 1.000 78.82000 726 LEU A N 1
ATOM 3027 C CA . LEU A 1 726 ? 134.25600 112.21400 146.27200 1.000 78.82000 726 LEU A CA 1
ATOM 3028 C C . LEU A 1 726 ? 133.48500 111.06600 145.65200 1.000 78.82000 726 LEU A C 1
ATOM 3029 O O . LEU A 1 726 ? 134.02900 109.97300 145.50600 1.000 78.82000 726 LEU A O 1
ATOM 3031 N N . LEU A 1 727 ? 132.21700 111.28500 145.29800 1.000 80.21000 727 LEU A N 1
ATOM 3032 C CA . LEU A 1 727 ? 131.50400 110.28500 144.52200 1.000 80.21000 727 LEU A CA 1
ATOM 3033 C C . LEU A 1 727 ? 132.08800 110.14500 143.13100 1.000 80.21000 727 LEU A C 1
ATOM 3034 O O . LEU A 1 727 ? 132.07500 109.04600 142.57800 1.000 80.21000 727 LEU A O 1
ATOM 3036 N N . SER A 1 728 ? 132.63600 111.22300 142.56700 1.000 83.74000 728 SER A N 1
ATOM 3037 C CA . SER A 1 728 ? 133.24100 111.12000 141.24300 1.000 83.74000 728 SER A CA 1
ATOM 3038 C C . SER A 1 728 ? 134.50400 110.27800 141.28200 1.000 83.74000 728 SER A C 1
ATOM 3039 O O . SER A 1 728 ? 134.67200 109.35700 140.47200 1.000 83.74000 728 SER A O 1
ATOM 3041 N N . ILE A 1 729 ? 135.39000 110.56300 142.23400 1.000 72.65000 729 ILE A N 1
ATOM 3042 C CA . ILE A 1 729 ? 136.61300 109.78400 142.34100 1.000 72.65000 729 ILE A CA 1
ATOM 3043 C C . ILE A 1 729 ? 136.30700 108.39800 142.86900 1.000 72.65000 729 ILE A C 1
ATOM 3044 O O . ILE A 1 729 ? 137.00500 107.43400 142.54500 1.000 72.65000 729 ILE A O 1
ATOM 3046 N N . ILE A 1 730 ? 135.23500 108.26200 143.64200 1.000 77.93000 730 ILE A N 1
ATOM 3047 C CA . ILE A 1 730 ? 134.81200 106.95200 144.10500 1.000 77.93000 730 ILE A CA 1
ATOM 3048 C C . ILE A 1 730 ? 134.26500 106.14100 142.94600 1.000 77.93000 730 ILE A C 1
ATOM 3049 O O . ILE A 1 730 ? 134.41100 104.91700 142.90300 1.000 77.93000 730 ILE A O 1
ATOM 3051 N N . GLN A 1 731 ? 133.65400 106.81200 141.97800 1.000 75.71000 731 GLN A N 1
ATOM 3052 C CA . GLN A 1 731 ? 133.18500 106.13000 140.78600 1.000 75.71000 731 GLN A CA 1
ATOM 3053 C C . GLN A 1 731 ? 134.35800 105.69300 139.93100 1.000 75.71000 731 GLN A C 1
ATOM 3054 O O . GLN A 1 731 ? 134.40500 104.55400 139.45400 1.000 75.71000 731 GLN A O 1
ATOM 3056 N N . LYS A 1 732 ? 135.31800 106.59100 139.73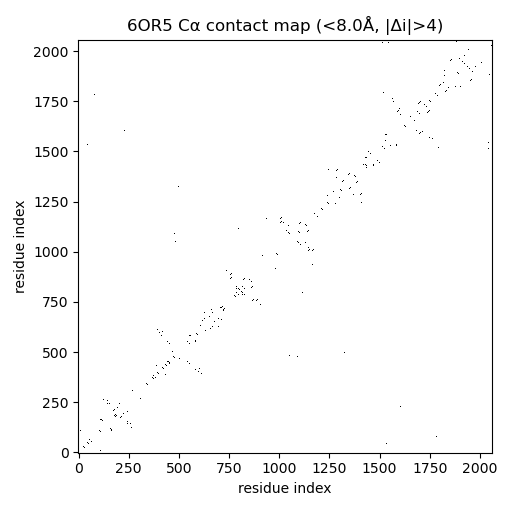800 1.000 68.82000 732 LYS A N 1
ATOM 3057 C CA . LYS A 1 732 ? 136.46300 106.27400 138.90000 1.000 68.82000 732 LYS A CA 1
ATOM 3058 C C . LYS A 1 732 ? 137.35000 105.22300 139.54100 1.000 68.82000 732 LYS A C 1
ATOM 3059 O O . LYS A 1 732 ? 138.01200 104.45600 138.83700 1.000 68.82000 732 LYS A O 1
ATOM 3061 N N . TYR A 1 733 ? 137.36300 105.15500 140.86500 1.000 66.20000 733 TYR A N 1
ATOM 3062 C CA . TYR A 1 733 ? 138.13700 104.12200 141.52600 1.000 66.20000 733 TYR A CA 1
ATOM 3063 C C . TYR A 1 733 ? 137.37700 102.80600 141.54600 1.000 66.20000 733 TYR A C 1
ATOM 3064 O O . TYR A 1 733 ? 137.93800 101.75400 141.23200 1.000 66.20000 733 TYR A O 1
ATOM 3066 N N . ILE A 1 734 ? 136.09500 102.84600 141.88500 1.000 71.82000 734 ILE A N 1
ATOM 3067 C CA . ILE A 1 734 ? 135.36500 101.61400 142.13700 1.000 71.82000 734 ILE A CA 1
ATOM 3068 C C . ILE A 1 734 ? 134.89100 100.99500 140.83600 1.000 71.82000 734 ILE A C 1
ATOM 3069 O O . ILE A 1 734 ? 135.35900 99.92200 140.43700 1.000 71.82000 734 ILE A O 1
ATOM 3071 N N . GLY A 1 735 ? 134.00400 101.69100 140.12700 1.000 73.22000 735 GLY A N 1
ATOM 3072 C CA . GLY A 1 735 ? 133.32500 101.08700 139.00100 1.000 73.22000 735 GLY A CA 1
ATOM 3073 C C . GLY A 1 735 ? 132.50800 99.91100 139.48000 1.000 73.22000 735 GLY A C 1
ATOM 3074 O O . GLY A 1 735 ? 131.44500 100.07800 140.08100 1.000 73.22000 735 GLY A O 1
ATOM 3075 N N . SER A 1 736 ? 133.01300 98.71400 139.21800 1.000 69.65000 736 SER A N 1
ATOM 3076 C CA . SER A 1 736 ? 132.49000 97.50200 139.82300 1.000 69.65000 736 SER A CA 1
ATOM 3077 C C . SER A 1 736 ? 132.64900 97.52700 141.33900 1.000 69.65000 736 SER A C 1
ATOM 3078 O O . SER A 1 736 ? 133.76600 97.55500 141.85200 1.000 69.65000 736 SER A O 1
ATOM 3080 N N . ASN A 1 741 ? 126.60200 97.76800 141.32100 1.000 90.72000 741 ASN A N 1
ATOM 3081 C CA . ASN A 1 741 ? 125.15900 97.70000 141.49400 1.000 90.72000 741 ASN A CA 1
ATOM 3082 C C . ASN A 1 741 ? 124.63700 98.98900 142.09600 1.000 90.72000 741 ASN A C 1
ATOM 3083 O O . ASN A 1 741 ? 125.40400 99.88500 142.43100 1.000 90.72000 741 ASN A O 1
ATOM 3085 N N . GLU A 1 742 ? 123.31300 99.08400 142.22100 1.000 94.26000 742 GLU A N 1
ATOM 3086 C CA . GLU A 1 742 ? 122.73200 100.16400 143.01000 1.000 94.26000 742 GLU A CA 1
ATOM 3087 C C . GLU A 1 742 ? 122.99500 99.94500 144.48600 1.000 94.26000 742 GLU A C 1
ATOM 3088 O O . GLU A 1 742 ? 122.97600 100.89800 145.27200 1.000 94.26000 742 GLU A O 1
ATOM 3090 N N . HIS A 1 743 ? 123.19000 98.68500 144.87400 1.000 91.35000 743 HIS A N 1
ATOM 3091 C CA . HIS A 1 743 ? 123.83800 98.36600 146.13600 1.000 91.35000 743 HIS A CA 1
ATOM 3092 C C . HIS A 1 743 ? 125.17600 99.07600 146.24300 1.000 91.35000 743 HIS A C 1
ATOM 3093 O O . HIS A 1 743 ? 125.47200 99.72400 147.25000 1.000 91.35000 743 HIS A O 1
ATOM 3095 N N . VAL A 1 744 ? 125.99000 98.99200 145.18900 1.000 88.10000 744 VAL A N 1
ATOM 3096 C CA . VAL A 1 744 ? 127.25700 99.70400 145.19400 1.000 88.10000 744 VAL A CA 1
ATOM 3097 C C . VAL A 1 744 ? 127.05200 101.20600 145.09200 1.000 88.10000 744 VAL A C 1
ATOM 3098 O O . VAL A 1 744 ? 127.94000 101.96700 145.46800 1.000 88.10000 744 VAL A O 1
ATOM 3100 N N . ILE A 1 745 ? 125.89200 101.66500 144.62600 1.000 84.18000 745 ILE A N 1
ATOM 3101 C CA . ILE A 1 745 ? 125.61100 103.09500 144.67700 1.000 84.18000 745 ILE A CA 1
ATOM 3102 C C . ILE A 1 745 ? 125.30200 103.52300 146.10400 1.000 84.18000 745 ILE A C 1
ATOM 3103 O O . ILE A 1 745 ? 125.71600 104.60000 146.55300 1.000 84.18000 745 ILE A O 1
ATOM 3105 N N . ARG A 1 746 ? 124.59600 102.67600 146.85100 1.000 73.93000 746 ARG A N 1
ATOM 3106 C CA . ARG A 1 746 ? 124.44800 102.91500 148.27900 1.000 73.93000 746 ARG A CA 1
ATOM 3107 C C . ARG A 1 746 ? 125.79400 102.82500 148.97800 1.000 73.93000 746 ARG A C 1
ATOM 3108 O O . ARG A 1 746 ? 126.04800 103.54000 149.94900 1.000 73.93000 746 ARG A O 1
ATOM 3110 N N . GLU A 1 747 ? 126.68700 101.99300 148.45400 1.000 73.99000 747 GLU A N 1
ATOM 3111 C CA . GLU A 1 747 ? 128.04000 101.92800 148.98000 1.000 73.99000 747 GLU A CA 1
ATOM 3112 C C . GLU A 1 747 ? 128.83400 103.16900 148.62500 1.000 73.99000 747 GLU A C 1
ATOM 3113 O O . GLU A 1 747 ? 129.73300 103.55500 149.36800 1.000 73.99000 747 GLU A O 1
ATOM 3115 N N . VAL A 1 748 ? 128.54900 103.76900 147.47600 1.000 65.77000 748 VAL A N 1
ATOM 3116 C CA . VAL A 1 748 ? 129.14900 105.04700 147.14000 1.000 65.77000 748 VAL A CA 1
ATOM 3117 C C . VAL A 1 748 ? 128.69500 106.09400 148.13400 1.000 65.77000 748 VAL A C 1
ATOM 3118 O O . VAL A 1 748 ? 129.49000 106.91800 148.59700 1.000 65.77000 748 VAL A O 1
ATOM 3120 N N . ALA A 1 749 ? 127.42400 106.03300 148.52600 1.000 70.26000 749 ALA A N 1
ATOM 3121 C CA . ALA A 1 749 ? 126.94700 106.90400 149.59600 1.000 70.26000 749 ALA A CA 1
ATOM 3122 C C . ALA A 1 749 ? 127.60900 106.57500 150.92600 1.000 70.26000 749 ALA A C 1
ATOM 3123 O O . ALA A 1 749 ? 127.87500 107.47300 151.72900 1.000 70.26000 749 ALA A O 1
ATOM 3125 N N . GLU A 1 750 ? 127.93800 105.30900 151.14600 1.000 72.53000 750 GLU A N 1
ATOM 3126 C CA . GLU A 1 750 ? 128.58600 104.92100 152.39200 1.000 72.53000 750 GLU A CA 1
ATOM 3127 C C . GLU A 1 750 ? 130.02500 105.41300 152.44400 1.000 72.53000 750 GLU A C 1
ATOM 3128 O O . GLU A 1 750 ? 130.48000 105.93200 153.46800 1.000 72.53000 750 GLU A O 1
ATOM 3130 N N . LEU A 1 751 ? 130.76100 105.22500 151.35100 1.000 72.72000 751 LEU A N 1
ATOM 3131 C CA . LEU A 1 751 ? 132.14000 105.68300 151.26700 1.000 72.72000 751 LEU A CA 1
ATOM 3132 C C . LEU A 1 751 ? 132.20900 107.19400 151.35100 1.000 72.72000 751 LEU A C 1
ATOM 3133 O O . LEU A 1 751 ? 133.12700 107.75400 151.96400 1.000 72.72000 751 LEU A O 1
ATOM 3135 N N . TYR A 1 752 ? 131.22700 107.86800 150.75900 1.000 79.24000 752 TYR A N 1
ATOM 3136 C CA . TYR A 1 752 ? 131.14400 109.31100 150.89600 1.000 79.24000 752 TYR A CA 1
ATOM 3137 C C . TYR A 1 752 ? 130.83100 109.70400 152.32800 1.000 79.24000 752 TYR A C 1
ATOM 3138 O O . TYR A 1 752 ? 131.33900 110.71600 152.81500 1.000 79.24000 752 TYR A O 1
ATOM 3140 N N . GLN A 1 753 ? 130.01300 108.91000 153.02000 1.000 79.49000 753 GLN A N 1
ATOM 3141 C CA . GLN A 1 753 ? 129.77200 109.16400 154.43300 1.000 79.49000 753 GLN A CA 1
ATOM 3142 C C . GLN A 1 753 ? 131.04000 108.97900 155.24500 1.000 79.49000 753 GLN A C 1
ATOM 3143 O O . GLN A 1 753 ? 131.25700 109.69300 156.22400 1.000 79.49000 753 GLN A O 1
ATOM 3145 N N . VAL A 1 754 ? 131.90000 108.05700 154.82300 1.000 79.76000 754 VAL A N 1
ATOM 3146 C CA . VAL A 1 754 ? 133.16500 107.84700 155.51300 1.000 79.76000 754 VAL A CA 1
ATOM 3147 C C . VAL A 1 754 ? 134.08300 109.04400 155.31000 1.000 79.76000 754 VAL A C 1
ATOM 3148 O O . VAL A 1 754 ? 134.61800 109.61400 156.26900 1.000 79.76000 754 VAL A O 1
ATOM 3150 N N . ALA A 1 755 ? 134.24900 109.47200 154.06300 1.000 80.15000 755 ALA A N 1
ATOM 3151 C CA . ALA A 1 755 ? 135.10500 110.62800 153.82800 1.000 80.15000 755 ALA A CA 1
ATOM 3152 C C . ALA A 1 755 ? 134.46000 111.93400 154.27500 1.000 80.15000 755 ALA A C 1
ATOM 3153 O O . ALA A 1 755 ? 135.14400 112.95800 154.33200 1.000 80.15000 755 ALA A O 1
ATOM 3155 N N . LYS A 1 756 ? 133.17100 111.92100 154.59000 1.000 81.97000 756 LYS A N 1
ATOM 3156 C CA . LYS A 1 756 ? 132.52700 113.08000 155.18100 1.000 81.97000 756 LYS A CA 1
ATOM 3157 C C . LYS A 1 756 ? 132.71500 113.08500 156.68300 1.000 81.97000 756 LYS A C 1
ATOM 3158 O O . LYS A 1 756 ? 132.98000 114.13000 157.28100 1.000 81.97000 756 LYS A O 1
ATOM 3160 N N . SER A 1 757 ? 132.62700 111.91800 157.30400 1.000 88.74000 757 SER A N 1
ATOM 3161 C CA . SER A 1 757 ? 132.90500 111.70500 158.71700 1.000 88.74000 757 SER A CA 1
ATOM 3162 C C . SER A 1 757 ? 134.39000 111.63400 159.01900 1.000 88.74000 757 SER A C 1
ATOM 3163 O O . SER A 1 757 ? 134.78500 111.27800 160.13000 1.000 88.74000 757 SER A O 1
ATOM 3165 N N . LEU A 1 758 ? 135.19100 111.94400 157.99500 1.000 87.04000 758 LEU A N 1
ATOM 3166 C CA . LEU A 1 758 ? 136.56300 112.41400 158.19300 1.000 87.04000 758 LEU A CA 1
ATOM 3167 C C . LEU A 1 758 ? 136.66100 113.54000 159.22400 1.000 87.04000 758 LEU A C 1
ATOM 3168 O O . LEU A 1 758 ? 137.66900 113.66000 159.92500 1.000 87.04000 758 LEU A O 1
ATOM 3170 N N . SER A 1 759 ? 135.61700 114.36000 159.35200 1.000 90.93000 759 SER A N 1
ATOM 3171 C CA . SER A 1 759 ? 135.57100 115.47300 160.29100 1.000 90.93000 759 SER A CA 1
ATOM 3172 C C . SER A 1 759 ? 135.31000 115.05100 161.73500 1.000 90.93000 759 SER A C 1
ATOM 3173 O O . SER A 1 759 ? 134.89000 115.87500 162.55000 1.000 90.93000 759 SER A O 1
ATOM 3175 N N . LEU A 1 760 ? 135.54900 113.78600 162.07600 1.000 88.60000 760 LEU A N 1
ATOM 3176 C CA . LEU A 1 760 ? 135.27300 113.27300 163.41100 1.000 88.60000 760 LEU A CA 1
ATOM 3177 C C . LEU A 1 760 ? 136.41400 113.51100 164.38900 1.000 88.60000 760 LEU A C 1
ATOM 3178 O O . LEU A 1 760 ? 136.56100 112.75400 165.35400 1.000 88.60000 760 LEU A O 1
ATOM 3180 N N . ASP A 1 761 ? 137.23500 114.52700 164.17200 1.000 85.86000 761 ASP A N 1
ATOM 3181 C CA . ASP A 1 761 ? 138.24800 114.87900 165.15200 1.000 85.86000 761 ASP A CA 1
ATOM 3182 C C . ASP A 1 761 ? 138.06500 116.32300 165.59400 1.000 85.86000 761 ASP A C 1
ATOM 3183 O O . ASP A 1 761 ? 137.83200 117.20200 164.77100 1.000 85.86000 761 ASP A O 1
ATOM 3185 N N . PRO A 1 772 ? 146.70300 115.49800 157.97500 1.000 85.09000 772 PRO A N 1
ATOM 3186 C CA . PRO A 1 772 ? 146.99900 114.42500 158.92600 1.000 85.09000 772 PRO A CA 1
ATOM 3187 C C . PRO A 1 772 ? 145.76700 113.96300 159.66600 1.000 85.09000 772 PRO A C 1
ATOM 3188 O O . PRO A 1 772 ? 144.70700 114.55200 159.45600 1.000 85.09000 772 PRO A O 1
ATOM 3190 N N . HIS A 1 773 ? 145.94300 112.95800 160.52500 1.000 87.30000 773 HIS A N 1
ATOM 3191 C CA . HIS A 1 773 ? 144.87900 112.34900 161.31600 1.000 87.30000 773 HIS A CA 1
ATOM 3192 C C . HIS A 1 773 ? 143.73300 111.90300 160.40700 1.000 87.30000 773 HIS A C 1
ATOM 3193 O O . HIS A 1 773 ? 142.66000 112.50300 160.37700 1.000 87.30000 773 HIS A O 1
ATOM 3195 N N . TYR A 1 774 ? 144.04600 110.87300 159.61300 1.000 96.14000 774 TYR A N 1
ATOM 3196 C CA . TYR A 1 774 ? 143.20500 110.34700 158.53000 1.000 96.14000 774 TYR A CA 1
ATOM 3197 C C . TYR A 1 774 ? 142.95400 111.42300 157.47100 1.000 96.14000 774 TYR A C 1
ATOM 3198 O O . TYR A 1 774 ? 141.84000 111.89100 157.24700 1.000 96.14000 774 TYR A O 1
ATOM 3200 N N . THR A 1 775 ? 144.04300 111.77200 156.80100 1.000 91.99000 775 THR A N 1
ATOM 3201 C CA . THR A 1 775 ? 144.05000 112.84600 155.82400 1.000 91.99000 775 THR A CA 1
ATOM 3202 C C . THR A 1 775 ? 143.41100 112.38400 154.51500 1.000 91.99000 775 THR A C 1
ATOM 3203 O O . THR A 1 775 ? 142.78600 111.32500 154.42800 1.000 91.99000 775 THR A O 1
ATOM 3205 N N . VAL A 1 776 ? 143.58900 113.18600 153.47000 1.000 75.55000 776 VAL A N 1
ATOM 3206 C CA . VAL A 1 776 ? 142.69600 113.18700 152.32000 1.000 75.55000 776 VAL A CA 1
ATOM 3207 C C . VAL A 1 776 ? 142.86700 111.95800 151.44800 1.000 75.55000 776 VAL A C 1
ATOM 3208 O O . VAL A 1 776 ? 141.96500 111.12000 151.35700 1.000 75.55000 776 VAL A O 1
ATOM 3210 N N . ARG A 1 777 ? 144.03000 111.80900 150.84500 1.000 77.74000 777 ARG A N 1
ATOM 3211 C CA . ARG A 1 777 ? 144.15400 110.81600 149.79300 1.000 77.74000 777 ARG A CA 1
ATOM 3212 C C . ARG A 1 777 ? 144.46800 109.43700 150.32600 1.000 77.74000 777 ARG A C 1
ATOM 3213 O O . ARG A 1 777 ? 144.81100 108.55200 149.53900 1.000 77.74000 777 ARG A O 1
ATOM 3215 N N . THR A 1 778 ? 144.36900 109.24800 151.64200 1.000 67.55000 778 THR A N 1
ATOM 3216 C CA . THR A 1 778 ? 144.36800 107.90700 152.20400 1.000 67.55000 778 THR A CA 1
ATOM 3217 C C . THR A 1 778 ? 143.18500 107.10800 151.68600 1.000 67.55000 778 THR A C 1
ATOM 3218 O O . THR A 1 778 ? 143.29000 105.89300 151.47500 1.000 67.55000 778 THR A O 1
ATOM 3220 N N . LEU A 1 779 ? 142.05200 107.78200 151.46700 1.000 65.88000 779 LEU A N 1
ATOM 3221 C CA . LEU A 1 779 ? 140.88300 107.12500 150.90100 1.000 65.88000 779 LEU A CA 1
ATOM 3222 C C . LEU A 1 779 ? 141.14000 106.63800 149.48400 1.000 65.88000 779 LEU A C 1
ATOM 3223 O O . LEU A 1 779 ? 140.55400 105.63800 149.06500 1.000 65.88000 779 LEU A O 1
ATOM 3225 N N . SER A 1 780 ? 142.03100 107.30500 148.74900 1.000 70.84000 780 SER A N 1
ATOM 3226 C CA . SER A 1 780 ? 142.34200 106.88000 147.38800 1.000 70.84000 780 SER A CA 1
ATOM 3227 C C . SER A 1 780 ? 143.07500 105.54600 147.38100 1.000 70.84000 780 SER A C 1
ATOM 3228 O O . SER A 1 780 ? 142.70700 104.62500 146.64100 1.000 70.84000 780 SER A O 1
ATOM 3230 N N . ARG A 1 781 ? 144.11100 105.42200 148.21100 1.000 59.52000 781 ARG A N 1
ATOM 3231 C CA . ARG A 1 781 ? 144.81900 104.15400 148.31700 1.000 59.52000 781 ARG A CA 1
ATOM 3232 C C . ARG A 1 781 ? 143.92900 103.08500 148.92000 1.000 59.52000 781 ARG A C 1
ATOM 3233 O O . ARG A 1 781 ? 144.03900 101.90500 148.56800 1.000 59.52000 781 ARG A O 1
ATOM 3235 N N . THR A 1 782 ? 143.03300 103.48400 149.82200 1.000 53.19000 782 THR A N 1
ATOM 3236 C CA . THR A 1 782 ? 142.09100 102.53200 150.38400 1.000 53.19000 782 THR A CA 1
ATOM 3237 C C . THR A 1 782 ? 141.14800 102.00100 149.32200 1.000 53.19000 782 THR A C 1
ATOM 3238 O O . THR A 1 782 ? 140.86500 100.80100 149.29800 1.000 53.19000 782 THR A O 1
ATOM 3240 N N . LEU A 1 783 ? 140.69800 102.86400 148.41100 1.000 48.15000 783 LEU A N 1
ATOM 3241 C CA . LEU A 1 783 ? 139.85600 102.41100 147.31200 1.000 48.15000 783 LEU A CA 1
ATOM 3242 C C . LEU A 1 783 ? 140.63900 101.52700 146.35600 1.000 48.15000 783 LEU A C 1
ATOM 3243 O O . LEU A 1 783 ? 140.09400 100.57200 145.79300 1.000 48.15000 783 LEU A O 1
ATOM 3245 N N . SER A 1 784 ? 141.92700 101.81800 146.18900 1.000 49.66000 784 SER A N 1
ATOM 3246 C CA . SER A 1 784 ? 142.77000 100.97500 145.35300 1.000 49.66000 784 SER A CA 1
ATOM 3247 C C . SER A 1 784 ? 142.90900 99.58100 145.94200 1.000 49.66000 784 SER A C 1
ATOM 3248 O O . SER A 1 784 ? 142.80000 98.58200 145.22700 1.000 49.66000 784 SER A O 1
ATOM 3250 N N . TYR A 1 785 ? 143.11000 99.49500 147.25300 1.000 46.50000 785 TYR A N 1
ATOM 3251 C CA . TYR A 1 785 ? 143.25300 98.18900 147.88200 1.000 46.50000 785 TYR A CA 1
ATOM 3252 C C . TYR A 1 785 ? 141.92700 97.45700 147.94400 1.000 46.50000 785 TYR A C 1
ATOM 3253 O O . TYR A 1 785 ? 141.90100 96.22200 147.91600 1.000 46.50000 785 TYR A O 1
ATOM 3255 N N . VAL A 1 786 ? 140.82500 98.19900 148.03700 1.000 46.71000 786 VAL A N 1
ATOM 3256 C CA . VAL A 1 786 ? 139.51200 97.57300 147.97900 1.000 46.71000 786 VAL A CA 1
ATOM 3257 C C . VAL A 1 786 ? 139.28100 96.98600 146.60100 1.000 46.71000 786 VAL A C 1
ATOM 3258 O O . VAL A 1 786 ? 138.72100 95.89600 146.46400 1.000 46.71000 786 VAL A O 1
ATOM 3260 N N . THR A 1 787 ? 139.73800 97.68700 145.56400 1.000 46.85000 787 THR A N 1
ATOM 3261 C CA . THR A 1 787 ? 139.72600 97.11800 144.22500 1.000 46.85000 787 THR A CA 1
ATOM 3262 C C . THR A 1 787 ? 140.64900 95.92200 144.12800 1.000 46.85000 787 THR A C 1
ATOM 3263 O O . THR A 1 787 ? 140.39700 95.00600 143.33900 1.000 46.85000 787 THR A O 1
ATOM 3265 N N . GLU A 1 788 ? 141.72000 95.91900 144.91500 1.000 44.25000 788 GLU A N 1
ATOM 3266 C CA . GLU A 1 788 ? 142.69400 94.84400 144.83900 1.000 44.25000 788 GLU A CA 1
ATOM 3267 C C . GLU A 1 788 ? 142.10700 93.54900 145.36000 1.000 44.25000 788 GLU A C 1
ATOM 3268 O O . GLU A 1 788 ? 142.02200 92.55300 144.63700 1.000 44.25000 788 GLU A O 1
ATOM 3270 N N . ILE A 1 789 ? 141.60700 93.56600 146.57900 1.000 50.35000 789 ILE A N 1
ATOM 3271 C CA . ILE A 1 789 ? 141.18900 92.32100 147.19500 1.000 50.35000 789 ILE A CA 1
ATOM 3272 C C . ILE A 1 789 ? 139.70300 92.12300 146.95000 1.000 50.35000 789 ILE A C 1
ATOM 3273 O O . ILE A 1 789 ? 139.03000 91.42000 147.71000 1.000 50.35000 789 ILE A O 1
ATOM 3275 N N . ALA A 1 790 ? 139.17900 92.77000 145.90500 1.000 55.25000 790 ALA A N 1
ATOM 3276 C CA . ALA A 1 790 ? 137.76300 92.75000 145.57800 1.000 55.25000 790 ALA A CA 1
ATOM 3277 C C . ALA A 1 790 ? 137.27600 91.35200 145.23500 1.000 55.25000 790 ALA A C 1
ATOM 3278 O O . ALA A 1 790 ? 136.56300 90.72700 146.02800 1.000 55.25000 790 ALA A O 1
ATOM 3280 N N . PRO A 1 791 ? 137.67700 90.80600 144.08900 1.000 63.73000 791 PRO A N 1
ATOM 3281 C CA . PRO A 1 791 ? 137.32100 89.41500 143.80300 1.000 63.73000 791 PRO A CA 1
ATOM 3282 C C . PRO A 1 791 ? 138.16500 88.45000 144.58900 1.000 63.73000 791 PRO A C 1
ATOM 3283 O O . PRO A 1 791 ? 137.70500 87.34400 144.89600 1.000 63.73000 791 PRO A O 1
ATOM 3285 N N . ILE A 1 792 ? 139.36700 88.86000 144.96400 1.000 72.64000 792 ILE A N 1
ATOM 3286 C CA . ILE A 1 792 ? 140.27000 87.99700 145.69800 1.000 72.64000 792 ILE A CA 1
ATOM 3287 C C . ILE A 1 792 ? 139.81800 87.99800 147.14400 1.000 72.64000 792 ILE A C 1
ATOM 3288 O O . ILE A 1 792 ? 140.25100 88.84200 147.93600 1.000 72.64000 792 ILE A O 1
ATOM 3290 N N . TYR A 1 793 ? 138.94400 87.04400 147.47300 1.000 92.91000 793 TYR A N 1
ATOM 3291 C CA . TYR A 1 793 ? 138.39000 86.83500 148.81200 1.000 92.91000 793 TYR A CA 1
ATOM 3292 C C . TYR A 1 793 ? 137.68000 88.08400 149.32800 1.000 92.91000 793 TYR A C 1
ATOM 3293 O O . TYR A 1 793 ? 138.05200 88.66600 150.34300 1.000 92.91000 793 TYR A O 1
ATOM 3295 N N . GLY A 1 794 ? 136.64100 88.49000 148.61500 1.000 75.34000 794 GLY A N 1
ATOM 3296 C CA . GLY A 1 794 ? 135.91800 89.63300 149.11600 1.000 75.34000 794 GLY A CA 1
ATOM 3297 C C . GLY A 1 794 ? 134.49600 89.80500 148.63900 1.000 75.34000 794 GLY A C 1
ATOM 3298 O O . GLY A 1 794 ? 134.22400 89.75600 147.43700 1.000 75.34000 794 GLY A O 1
ATOM 3299 N N . LEU A 1 795 ? 133.57800 89.99200 149.58400 1.000 71.22000 795 LEU A N 1
ATOM 3300 C CA . LEU A 1 795 ? 132.37500 90.74700 149.28500 1.000 71.22000 795 LEU A CA 1
ATOM 3301 C C . LEU A 1 795 ? 132.76500 92.20500 149.13700 1.000 71.22000 795 LEU A C 1
ATOM 3302 O O . LEU A 1 795 ? 133.77800 92.64500 149.67800 1.000 71.22000 795 LEU A O 1
ATOM 3304 N N . ARG A 1 796 ? 131.98700 92.94400 148.35200 1.000 69.00000 796 ARG A N 1
ATOM 3305 C CA . ARG A 1 796 ? 132.26400 94.36800 148.20300 1.000 69.00000 796 ARG A CA 1
ATOM 3306 C C . ARG A 1 796 ? 132.04400 95.10400 149.51500 1.000 69.00000 796 ARG A C 1
ATOM 3307 O O . ARG A 1 796 ? 132.78300 96.04100 149.83800 1.000 69.00000 796 ARG A O 1
ATOM 3309 N N . ARG A 1 797 ? 131.04400 94.68200 150.28800 1.000 64.26000 797 ARG A N 1
ATOM 3310 C CA . ARG A 1 797 ? 130.92300 95.15600 151.65800 1.000 64.26000 797 ARG A CA 1
ATOM 3311 C C . ARG A 1 797 ? 132.11700 94.70200 152.48400 1.000 64.26000 797 ARG A C 1
ATOM 3312 O O . ARG A 1 797 ? 132.67000 95.47300 153.27200 1.000 64.26000 797 ARG A O 1
ATOM 3314 N N . SER A 1 798 ? 132.56600 93.46300 152.27200 1.000 59.93000 798 SER A N 1
ATOM 3315 C CA . SER A 1 798 ? 133.78500 93.01000 152.93200 1.000 59.93000 798 SER A CA 1
ATOM 3316 C C . SER A 1 798 ? 135.00600 93.72900 152.38700 1.000 59.93000 798 SER A C 1
ATOM 3317 O O . SER A 1 798 ? 135.97600 93.93500 153.12300 1.000 59.93000 798 SER A O 1
ATOM 3319 N N . LEU A 1 799 ? 134.97000 94.11900 151.11200 1.000 55.72000 799 LEU A N 1
ATOM 3320 C CA . LEU A 1 799 ? 136.06600 94.89400 150.54900 1.000 55.72000 799 LEU A CA 1
ATOM 3321 C C . LEU A 1 799 ? 136.16400 96.24900 151.21500 1.000 55.72000 799 LEU A C 1
ATOM 3322 O O . LEU A 1 799 ? 137.25500 96.68900 151.57900 1.000 55.72000 799 LEU A O 1
ATOM 3324 N N . TYR A 1 800 ? 135.03200 96.89500 151.43800 1.000 52.39000 800 TYR A N 1
ATOM 3325 C CA . TYR A 1 800 ? 135.07100 98.14600 152.16700 1.000 52.39000 800 TYR A CA 1
ATOM 3326 C C . TYR A 1 800 ? 135.38100 97.93200 153.63500 1.000 52.39000 800 TYR A C 1
ATOM 3327 O O . TYR A 1 800 ? 135.93900 98.83200 154.26700 1.000 52.39000 800 TYR A O 1
ATOM 3329 N N . GLU A 1 801 ? 135.06600 96.75700 154.17600 1.000 53.65000 801 GLU A N 1
ATOM 3330 C CA . GLU A 1 801 ? 135.41200 96.46300 155.56100 1.000 53.65000 801 GLU A CA 1
ATOM 3331 C C . GLU A 1 801 ? 136.91800 96.39500 155.73600 1.000 53.65000 801 GLU A C 1
ATOM 3332 O O . GLU A 1 801 ? 137.48900 97.09200 156.58300 1.000 53.65000 801 GLU A O 1
ATOM 3334 N N . GLY A 1 802 ? 137.57600 95.59300 154.90300 1.000 56.73000 802 GLY A N 1
ATOM 3335 C CA . GLY A 1 802 ? 139.02400 95.54300 154.91700 1.000 56.73000 802 GLY A CA 1
ATOM 3336 C C . GLY A 1 802 ? 139.66200 96.85200 154.50700 1.000 56.73000 802 GLY A C 1
ATOM 3337 O O . GLY A 1 802 ? 140.78600 97.15000 154.91300 1.000 56.73000 802 GLY A O 1
ATOM 3338 N N . PHE A 1 803 ? 138.95400 97.65300 153.70800 1.000 54.83000 803 PHE A N 1
ATOM 3339 C CA . PHE A 1 803 ? 139.47400 98.95000 153.30000 1.000 54.83000 803 PHE A CA 1
ATOM 3340 C C . PHE A 1 803 ? 139.51900 99.90700 154.47200 1.000 54.83000 803 PHE A C 1
ATOM 3341 O O . PHE A 1 803 ? 140.58000 100.44000 154.81200 1.000 54.83000 803 PHE A O 1
ATOM 3343 N N . CYS A 1 804 ? 138.38200 100.11300 155.12300 1.000 53.71000 804 CYS A N 1
ATOM 3344 C CA . CYS A 1 804 ? 138.34800 101.04500 156.23400 1.000 53.71000 804 CYS A CA 1
ATOM 3345 C C . CYS A 1 804 ? 139.02900 100.48900 157.47200 1.000 53.71000 804 CYS A C 1
ATOM 3346 O O . CYS A 1 804 ? 139.23400 101.24200 158.43000 1.000 53.71000 804 CYS A O 1
ATOM 3348 N N . MET A 1 805 ? 139.34900 99.19000 157.48300 1.000 53.20000 805 MET A N 1
ATOM 3349 C CA . MET A 1 805 ? 140.30600 98.66800 158.45100 1.000 53.20000 805 MET A CA 1
ATOM 3350 C C . MET A 1 805 ? 141.62000 99.42700 158.36700 1.000 53.20000 805 MET A C 1
ATOM 3351 O O . MET A 1 805 ? 142.14400 99.90100 159.38000 1.000 53.20000 805 MET A O 1
ATOM 3353 N N . SER A 1 806 ? 142.13800 99.59900 157.15600 1.000 53.98000 806 SER A N 1
ATOM 3354 C CA . SER A 1 806 ? 143.33900 100.38800 156.93500 1.000 53.98000 806 SER A CA 1
ATOM 3355 C C . SER A 1 806 ? 143.04900 101.87500 156.77100 1.000 53.98000 806 SER A C 1
ATOM 3356 O O . SER A 1 806 ? 143.91700 102.61400 156.30100 1.000 53.98000 806 SER A O 1
ATOM 3358 N N . PHE A 1 807 ? 141.85000 102.32600 157.12400 1.000 52.98000 807 PHE A N 1
ATOM 3359 C CA . PHE A 1 807 ? 141.62300 103.73500 157.39700 1.000 52.98000 807 PHE A CA 1
ATOM 3360 C C . PHE A 1 807 ? 141.65900 104.03000 158.88100 1.000 52.98000 807 PHE A C 1
ATOM 3361 O O . PHE A 1 807 ? 141.76600 105.19600 159.26900 1.000 52.98000 807 PHE A O 1
ATOM 3363 N N . LEU A 1 808 ? 141.57400 102.99600 159.70600 1.000 58.48000 808 LEU A N 1
ATOM 3364 C CA . LEU A 1 808 ? 141.58300 103.10600 161.15000 1.000 58.48000 808 LEU A CA 1
ATOM 3365 C C . LEU A 1 808 ? 142.58000 102.13500 161.73400 1.000 58.48000 808 LEU A C 1
ATOM 3366 O O . LEU A 1 808 ? 142.35700 101.54100 162.78900 1.000 58.48000 808 LEU A O 1
ATOM 3368 N N . THR A 1 809 ? 143.68700 101.93200 161.03300 1.000 62.72000 809 THR A N 1
ATOM 3369 C CA . THR A 1 809 ? 144.77800 101.15800 161.60200 1.000 62.72000 809 THR A CA 1
ATOM 3370 C C . THR A 1 809 ? 145.48000 101.94500 162.69200 1.000 62.72000 809 THR A C 1
ATOM 3371 O O . THR A 1 809 ? 145.69500 101.43800 163.79500 1.000 62.72000 809 THR A O 1
ATOM 3373 N N . LEU A 1 810 ? 145.82100 103.18900 162.40600 1.000 63.33000 810 LEU A N 1
ATOM 3374 C CA . LEU A 1 810 ? 146.53900 104.05700 163.32700 1.000 63.33000 810 LEU A CA 1
ATOM 3375 C C . LEU A 1 810 ? 145.56700 105.14000 163.77900 1.000 63.33000 810 LEU A C 1
ATOM 3376 O O . LEU A 1 810 ? 145.41600 106.16700 163.11900 1.000 63.33000 810 LEU A O 1
ATOM 3378 N N . LEU A 1 811 ? 144.91100 104.91000 164.91100 1.000 73.59000 811 LEU A N 1
ATOM 3379 C CA . LEU A 1 811 ? 143.85100 105.80400 165.35300 1.000 73.59000 811 LEU A CA 1
ATOM 3380 C C . LEU A 1 811 ? 143.84400 105.86000 166.87600 1.000 73.59000 811 LEU A C 1
ATOM 3381 O O . LEU A 1 811 ? 144.76800 105.38100 167.53800 1.000 73.59000 811 LEU A O 1
ATOM 3383 N N . ASP A 1 812 ? 142.78700 106.45300 167.43100 1.000 73.38000 812 ASP A N 1
ATOM 3384 C CA . ASP A 1 812 ? 142.64100 106.64300 168.86800 1.000 73.38000 812 ASP A CA 1
ATOM 3385 C C . ASP A 1 812 ? 141.46600 105.87400 169.44700 1.000 73.38000 812 ASP A C 1
ATOM 3386 O O . ASP A 1 812 ? 141.63700 105.12900 170.42000 1.000 73.38000 812 ASP A O 1
ATOM 3388 N N . HIS A 1 813 ? 140.27500 106.02700 168.87300 1.000 67.47000 813 HIS A N 1
ATOM 3389 C CA . HIS A 1 813 ? 139.06700 105.41500 169.40300 1.000 67.47000 813 HIS A CA 1
ATOM 3390 C C . HIS A 1 813 ? 138.33000 104.67500 168.30000 1.000 67.47000 813 HIS A C 1
ATOM 3391 O O . HIS A 1 813 ? 138.27000 105.14000 167.15900 1.000 67.47000 813 HIS A O 1
ATOM 3393 N N . THR A 1 814 ? 137.75100 103.53400 168.66000 1.000 72.32000 814 THR A N 1
ATOM 3394 C CA . THR A 1 814 ? 137.07400 102.65900 167.71600 1.000 72.32000 814 THR A CA 1
ATOM 3395 C C . THR A 1 814 ? 135.60800 103.00000 167.54200 1.000 72.32000 814 THR A C 1
ATOM 3396 O O . THR A 1 814 ? 134.87600 102.22900 166.91800 1.000 72.32000 814 THR A O 1
ATOM 3398 N N . SER A 1 815 ? 135.15800 104.12500 168.09300 1.000 76.40000 815 SER A N 1
ATOM 3399 C CA . SER A 1 815 ? 133.84600 104.62500 167.71700 1.000 76.40000 815 SER A CA 1
ATOM 3400 C C . SER A 1 815 ? 133.83500 105.05100 166.26000 1.000 76.40000 815 SER A C 1
ATOM 3401 O O . SER A 1 815 ? 132.79900 104.95700 165.59500 1.000 76.40000 815 SER A O 1
ATOM 3403 N N . GLU A 1 816 ? 134.98200 105.50500 165.75000 1.000 73.25000 816 GLU A N 1
ATOM 3404 C CA . GLU A 1 816 ? 135.14200 105.65900 164.31100 1.000 73.25000 816 GLU A CA 1
ATOM 3405 C C . GLU A 1 816 ? 135.08600 104.31000 163.62300 1.000 73.25000 816 GLU A C 1
ATOM 3406 O O . GLU A 1 816 ? 134.49800 104.17800 162.54900 1.000 73.25000 816 GLU A O 1
ATOM 3408 N N . SER A 1 817 ? 135.66500 103.28700 164.24500 1.000 74.17000 817 SER A N 1
ATOM 3409 C CA . SER A 1 817 ? 135.54500 101.94900 163.68800 1.000 74.17000 817 SER A CA 1
ATOM 3410 C C . SER A 1 817 ? 134.13300 101.42700 163.83400 1.000 74.17000 817 SER A C 1
ATOM 3411 O O . SER A 1 817 ? 133.65900 100.68900 162.96700 1.000 74.17000 817 SER A O 1
ATOM 3413 N N . LEU A 1 818 ? 133.45500 101.81500 164.91400 1.000 75.64000 818 LEU A N 1
ATOM 3414 C CA . LEU A 1 818 ? 132.05800 101.45200 165.09100 1.000 75.64000 818 LEU A CA 1
ATOM 3415 C C . LEU A 1 818 ? 131.19800 102.04900 163.99000 1.000 75.64000 818 LEU A C 1
ATOM 3416 O O . LEU A 1 818 ? 130.40700 101.34500 163.36200 1.000 75.64000 818 LEU A O 1
ATOM 3418 N N . LEU A 1 819 ? 131.37600 103.33900 163.71000 1.000 76.49000 819 LEU A N 1
ATOM 3419 C CA . LEU A 1 819 ? 130.59200 103.97900 162.66100 1.000 76.49000 819 LEU A CA 1
ATOM 3420 C C . LEU A 1 819 ? 131.01100 103.50900 161.27800 1.000 76.49000 819 LEU A C 1
ATOM 3421 O O . LEU A 1 819 ? 130.18000 103.44900 160.36700 1.000 76.49000 819 LEU A O 1
ATOM 3423 N N . TYR A 1 820 ? 132.27700 103.13300 161.11000 1.000 75.44000 820 TYR A N 1
ATOM 3424 C CA . TYR A 1 820 ? 132.73500 102.66600 159.81200 1.000 75.44000 820 TYR A CA 1
ATOM 3425 C C . TYR A 1 820 ? 132.18200 101.28700 159.50700 1.000 75.44000 820 TYR A C 1
ATOM 3426 O O . TYR A 1 820 ? 131.67000 101.04600 158.40900 1.000 75.44000 820 TYR A O 1
ATOM 3428 N N . ASN A 1 821 ? 132.24600 100.37800 160.47800 1.000 80.67000 821 ASN A N 1
ATOM 3429 C CA . ASN A 1 821 ? 131.59100 99.09200 160.31400 1.000 80.67000 821 ASN A CA 1
ATOM 3430 C C . ASN A 1 821 ? 130.08300 99.24700 160.27900 1.000 80.67000 821 ASN A C 1
ATOM 3431 O O . ASN A 1 821 ? 129.40500 98.41500 159.68600 1.000 80.67000 821 ASN A O 1
ATOM 3433 N N . HIS A 1 822 ? 129.54900 100.31400 160.87200 1.000 78.56000 822 HIS A N 1
ATOM 3434 C CA . HIS A 1 822 ? 128.12400 100.58900 160.77000 1.000 78.56000 822 HIS A CA 1
ATOM 3435 C C . HIS A 1 822 ? 127.75300 100.95500 159.34600 1.000 78.56000 822 HIS A C 1
ATOM 3436 O O . HIS A 1 822 ? 126.72700 100.51600 158.82800 1.000 78.56000 822 HIS A O 1
ATOM 3438 N N . VAL A 1 823 ? 128.59600 101.75900 158.70600 1.000 71.74000 823 VAL A N 1
ATOM 3439 C CA . VAL A 1 823 ? 128.35200 102.17600 157.33100 1.000 71.74000 823 VAL A CA 1
ATOM 3440 C C . VAL A 1 823 ? 128.49700 100.99500 156.37700 1.000 71.74000 823 VAL A C 1
ATOM 3441 O O . VAL A 1 823 ? 127.55600 100.63800 155.66400 1.000 71.74000 823 VAL A O 1
ATOM 3443 N N . VAL A 1 824 ? 129.67800 100.38600 156.37400 1.000 68.85000 824 VAL A N 1
ATOM 3444 C CA . VAL A 1 824 ? 129.94600 99.24500 155.50800 1.000 68.85000 824 VAL A CA 1
ATOM 3445 C C . VAL A 1 824 ? 129.03300 98.07700 155.86100 1.000 68.85000 824 VAL A C 1
ATOM 3446 O O . VAL A 1 824 ? 128.50600 97.40000 154.97700 1.000 68.85000 824 VAL A O 1
ATOM 3448 N N . ARG A 1 825 ? 128.83600 97.85300 157.15700 1.000 79.33000 825 ARG A N 1
ATOM 3449 C CA . ARG A 1 825 ? 127.97600 96.76900 157.61600 1.000 79.33000 825 ARG A CA 1
ATOM 3450 C C . ARG A 1 825 ? 126.54600 97.00300 157.14500 1.000 79.33000 825 ARG A C 1
ATOM 3451 O O . ARG A 1 825 ? 125.87300 96.07900 156.68700 1.000 79.33000 825 ARG A O 1
ATOM 3453 N N . PHE A 1 826 ? 126.09600 98.25200 157.23600 1.000 91.20000 826 PHE A N 1
ATOM 3454 C CA . PHE A 1 826 ? 124.75400 98.62000 156.80400 1.000 91.20000 826 PHE A CA 1
ATOM 3455 C C . PHE A 1 826 ? 124.60600 98.38600 155.30600 1.000 91.20000 826 PHE A C 1
ATOM 3456 O O . PHE A 1 826 ? 123.57400 97.90100 154.84200 1.000 91.20000 826 PHE A O 1
ATOM 3458 N N . THR A 1 827 ? 125.64600 98.73500 154.55200 1.000 95.99000 827 THR A N 1
ATOM 3459 C CA . THR A 1 827 ? 125.64300 98.54500 153.10800 1.000 95.99000 827 THR A CA 1
ATOM 3460 C C . THR A 1 827 ? 125.54900 97.06100 152.76600 1.000 95.99000 827 THR A C 1
ATOM 3461 O O . THR A 1 827 ? 124.84400 96.67200 151.83600 1.000 95.99000 827 THR A O 1
ATOM 3463 N N . LEU A 1 828 ? 126.26700 96.23700 153.52500 1.000 83.22000 828 LEU A N 1
ATOM 3464 C CA . LEU A 1 828 ? 126.26500 94.79600 153.30300 1.000 83.22000 828 LEU A CA 1
ATOM 3465 C C . LEU A 1 828 ? 124.85700 94.22300 153.42500 1.000 83.22000 828 LEU A C 1
ATOM 3466 O O . LEU A 1 828 ? 124.14800 94.49400 154.39400 1.000 83.22000 828 LEU A O 1
ATOM 3468 N N . ASN A 1 832 ? 122.06600 92.25000 162.48100 1.000 143.98000 832 ASN A N 1
ATOM 3469 C 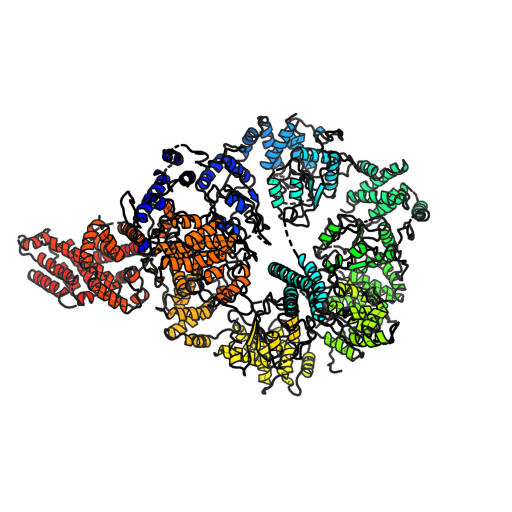CA . ASN A 1 832 ? 123.31900 92.91100 162.14500 1.000 143.98000 832 ASN A CA 1
ATOM 3470 C C . ASN A 1 832 ? 124.48800 92.23000 162.83200 1.000 143.98000 832 ASN A C 1
ATOM 3471 O O . ASN A 1 832 ? 125.56000 92.09800 162.24700 1.000 143.98000 832 ASN A O 1
ATOM 3473 N N . ARG A 1 833 ? 124.28000 91.82400 164.08800 1.000 145.87000 833 ARG A N 1
ATOM 3474 C CA . ARG A 1 833 ? 125.28800 91.03800 164.78800 1.000 145.87000 833 ARG A CA 1
ATOM 3475 C C . ARG A 1 833 ? 125.48300 89.69300 164.11000 1.000 145.87000 833 ARG A C 1
ATOM 3476 O O . ARG A 1 833 ? 126.61300 89.21200 163.97000 1.000 145.87000 833 ARG A O 1
ATOM 3478 N N . ASP A 1 834 ? 124.38700 89.08700 163.65600 1.000 143.07000 834 ASP A N 1
ATOM 3479 C CA . ASP A 1 834 ? 124.49300 87.94800 162.76000 1.000 143.07000 834 ASP A CA 1
ATOM 3480 C C . ASP A 1 834 ? 125.11000 88.34900 161.43200 1.000 143.07000 834 ASP A C 1
ATOM 3481 O O . ASP A 1 834 ? 125.85700 87.56800 160.84000 1.000 143.07000 834 ASP A O 1
ATOM 3483 N N . GLN A 1 835 ? 124.84400 89.56700 160.96300 1.000 140.39000 835 GLN A N 1
ATOM 3484 C CA . GLN A 1 835 ? 125.45800 90.00400 159.71500 1.000 140.39000 835 GLN A CA 1
ATOM 3485 C C . GLN A 1 835 ? 126.94100 90.29200 159.90600 1.000 140.39000 835 GLN A C 1
ATOM 3486 O O . GLN A 1 835 ? 127.75600 89.99800 159.02300 1.000 140.39000 835 GLN A O 1
ATOM 3488 N N . GLN A 1 836 ? 127.31100 90.85400 161.05700 1.000 135.46000 836 GLN A N 1
ATOM 3489 C CA . GLN A 1 836 ? 128.72300 91.05800 161.34400 1.000 135.46000 836 GLN A CA 1
ATOM 3490 C C . GLN A 1 836 ? 129.44600 89.73600 161.52200 1.000 135.46000 836 GLN A C 1
ATOM 3491 O O . GLN A 1 836 ? 130.63000 89.62900 161.19000 1.000 135.46000 836 GLN A O 1
ATOM 3493 N N . ASN A 1 837 ? 128.75300 88.72300 162.04100 1.000 137.46000 837 ASN A N 1
ATOM 3494 C CA . ASN A 1 837 ? 129.32800 87.38500 162.06900 1.000 137.46000 837 ASN A CA 1
ATOM 3495 C C . ASN A 1 837 ? 129.42100 86.79700 160.67100 1.000 137.46000 837 ASN A C 1
ATOM 3496 O O . ASN A 1 837 ? 130.33300 86.01500 160.38600 1.000 137.46000 837 ASN A O 1
ATOM 3498 N N . ALA A 1 838 ? 128.49100 87.16200 159.78900 1.000 127.04000 838 ALA A N 1
ATOM 3499 C CA . ALA A 1 838 ? 128.57100 86.72100 158.40500 1.000 127.04000 838 ALA A CA 1
ATOM 3500 C C . ALA A 1 838 ? 129.71500 87.40000 157.67800 1.000 127.04000 838 ALA A C 1
ATOM 3501 O O . ALA A 1 838 ? 130.19800 86.88700 156.66500 1.000 127.04000 838 ALA A O 1
ATOM 3503 N N . ILE A 1 839 ? 130.15300 88.55400 158.17900 1.000 130.98000 839 ILE A N 1
ATOM 3504 C CA . ILE A 1 839 ? 131.38500 89.15000 157.68300 1.000 130.98000 839 ILE A CA 1
ATOM 3505 C C . ILE A 1 839 ? 132.58800 88.31200 158.08800 1.000 130.98000 839 ILE A C 1
ATOM 3506 O O . ILE A 1 839 ? 133.62100 88.33400 157.41000 1.000 130.98000 839 ILE A O 1
ATOM 3508 N N . LEU A 1 840 ? 132.48300 87.56400 159.18500 1.000 143.38000 840 LEU A N 1
ATOM 3509 C CA . LEU A 1 840 ? 133.56000 86.69200 159.63800 1.000 143.38000 840 LEU A CA 1
ATOM 3510 C C . LEU A 1 840 ? 133.54800 85.32400 158.96800 1.000 143.38000 840 LEU A C 1
ATOM 3511 O O . LEU A 1 840 ? 134.37200 84.47600 159.31800 1.000 143.38000 840 LEU A O 1
ATOM 3513 N N . LYS A 1 841 ? 132.64600 85.08200 158.02300 1.000 134.67000 841 LYS A N 1
ATOM 3514 C CA . LYS A 1 841 ? 132.62300 83.82700 157.28300 1.000 134.67000 841 LYS A CA 1
ATOM 3515 C C . LYS A 1 841 ? 133.73400 83.87000 156.24300 1.000 134.67000 841 LYS A C 1
ATOM 3516 O O . LYS A 1 841 ? 133.55900 84.43300 155.15800 1.000 134.67000 841 LYS A O 1
ATOM 3518 N N . GLN A 1 842 ? 134.87400 83.27300 156.56800 1.000 118.66000 842 GLN A N 1
ATOM 3519 C CA . GLN A 1 842 ? 136.02700 83.27000 155.68400 1.000 118.66000 842 GLN A CA 1
ATOM 3520 C C . GLN A 1 842 ? 135.99600 82.13800 154.67800 1.000 118.66000 842 GLN A C 1
ATOM 3521 O O . GLN A 1 842 ? 136.93900 82.00000 153.89500 1.000 118.66000 842 GLN A O 1
ATOM 3523 N N . ILE A 1 843 ? 134.93600 81.34000 154.67900 1.000 126.50000 843 ILE A N 1
ATOM 3524 C CA . ILE A 1 843 ? 134.87700 80.07700 153.95300 1.000 126.50000 843 ILE A CA 1
ATOM 3525 C C . ILE A 1 843 ? 134.86500 80.32700 152.45200 1.000 126.50000 843 ILE A C 1
ATOM 3526 O O . ILE A 1 843 ? 135.73800 79.81800 151.73500 1.000 126.50000 843 ILE A O 1
ATOM 3528 N N . PRO A 1 844 ? 133.90400 81.09100 151.93200 1.000 135.12000 844 PRO A N 1
ATOM 3529 C CA . PRO A 1 844 ? 133.94800 81.42100 150.50300 1.000 135.12000 844 PRO A CA 1
ATOM 3530 C C . PRO A 1 844 ? 135.05900 82.38300 150.16300 1.000 135.12000 844 PRO A C 1
ATOM 3531 O O . PRO A 1 844 ? 135.47400 82.43700 148.99800 1.000 135.12000 844 PRO A O 1
ATOM 3533 N N . LYS A 1 845 ? 135.54100 83.14500 151.14500 1.000 129.63000 845 LYS A N 1
ATOM 3534 C CA . LYS A 1 845 ? 136.71100 83.98600 150.94300 1.000 129.63000 845 LYS A CA 1
ATOM 3535 C C . LYS A 1 845 ? 137.94000 83.13900 150.64300 1.000 129.63000 845 LYS A C 1
ATOM 3536 O O . LYS A 1 845 ? 138.56500 83.28300 149.58700 1.000 129.63000 845 LYS A O 1
ATOM 3538 N N . VAL A 1 846 ? 138.27200 82.21600 151.54700 1.000 135.94000 846 VAL A N 1
ATOM 3539 C CA . VAL A 1 846 ? 139.41800 81.31400 151.41100 1.000 135.94000 846 VAL A CA 1
ATOM 3540 C C . VAL A 1 846 ? 139.24500 80.40500 150.19900 1.000 135.94000 846 VAL A C 1
ATOM 3541 O O . VAL A 1 846 ? 140.24100 79.90500 149.65700 1.000 135.94000 846 VAL A O 1
ATOM 3543 N N . PRO A 1 847 ? 138.01500 80.16300 149.74300 1.000 134.91000 847 PRO A N 1
ATOM 3544 C CA . PRO A 1 847 ? 137.83700 79.42200 148.49400 1.000 134.91000 847 PRO A CA 1
ATOM 3545 C C . PRO A 1 847 ? 138.27200 80.24500 147.29700 1.000 134.91000 847 PRO A C 1
ATOM 3546 O O . PRO A 1 847 ? 137.55500 81.15100 146.86800 1.000 134.91000 847 PRO A O 1
ATOM 3548 N N . ASP A 1 848 ? 139.44000 79.92000 146.75200 1.000 123.77000 848 ASP A N 1
ATOM 3549 C CA . ASP A 1 848 ? 139.99400 80.61400 145.59600 1.000 123.77000 848 ASP A CA 1
ATOM 3550 C C . ASP A 1 848 ? 141.06500 79.76100 144.93000 1.000 123.77000 848 ASP A C 1
ATOM 3551 O O . ASP A 1 848 ? 141.82100 79.06600 145.60300 1.000 123.77000 848 ASP A O 1
ATOM 3553 N N . TYR A 1 852 ? 148.20800 79.48000 146.73600 1.000 104.37000 852 TYR A N 1
ATOM 3554 C CA . TYR A 1 852 ? 148.00200 80.52300 147.73100 1.000 104.37000 852 TYR A CA 1
ATOM 3555 C C . TYR A 1 852 ? 147.63100 79.91400 149.07100 1.000 104.37000 852 TYR A C 1
ATOM 3556 O O . TYR A 1 852 ? 146.48000 79.55800 149.29700 1.000 104.37000 852 TYR A O 1
ATOM 3558 N N . ILE A 1 853 ? 148.62200 79.79400 149.95000 1.000 100.01000 853 ILE A N 1
ATOM 3559 C CA . ILE A 1 853 ? 148.41700 79.18700 151.26000 1.000 100.01000 853 ILE A CA 1
ATOM 3560 C C . ILE A 1 853 ? 147.54700 80.10400 152.10800 1.000 100.01000 853 ILE A C 1
ATOM 3561 O O . ILE A 1 853 ? 147.90300 81.25600 152.37100 1.000 100.01000 853 ILE A O 1
ATOM 3563 N N . ALA A 1 854 ? 146.40600 79.59300 152.54600 1.000 87.39000 854 ALA A N 1
ATOM 3564 C CA . ALA A 1 854 ? 145.45500 80.43000 153.24900 1.000 87.39000 854 ALA A CA 1
ATOM 3565 C C . ALA A 1 854 ? 145.83600 80.58300 154.71100 1.000 87.39000 854 ALA A C 1
ATOM 3566 O O . ALA A 1 854 ? 146.59100 79.78900 155.27300 1.000 87.39000 854 ALA A O 1
ATOM 3568 N N . PHE A 1 855 ? 145.31100 81.63400 155.31700 1.000 87.93000 855 PHE A N 1
ATOM 3569 C CA . PHE A 1 855 ? 145.40500 81.89200 156.74200 1.000 87.93000 855 PHE A CA 1
ATOM 3570 C C . PHE A 1 855 ? 144.02700 81.69200 157.36100 1.000 87.93000 855 PHE A C 1
ATOM 3571 O O . PHE A 1 855 ? 143.12400 81.13000 156.73400 1.000 87.93000 855 PHE A O 1
ATOM 3573 N N . CYS A 1 856 ? 143.87600 82.11700 158.61300 1.000 96.61000 856 CYS A N 1
ATOM 3574 C CA . CYS A 1 856 ? 142.73600 81.70300 159.42400 1.000 96.61000 856 CYS A CA 1
ATOM 3575 C C . CYS A 1 856 ? 141.38600 82.28000 159.00600 1.000 96.61000 856 CYS A C 1
ATOM 3576 O O . CYS A 1 856 ? 140.51100 81.53600 158.55800 1.000 96.61000 856 CYS A O 1
ATOM 3578 N N . HIS A 1 857 ? 141.19500 83.59000 159.12100 1.000 99.87000 857 HIS A N 1
ATOM 3579 C CA . HIS A 1 857 ? 139.84700 84.13700 159.01400 1.000 99.87000 857 HIS A CA 1
ATOM 3580 C C . HIS A 1 857 ? 139.93700 85.57600 158.55800 1.000 99.87000 857 HIS A C 1
ATOM 3581 O O . HIS A 1 857 ? 140.72100 86.34900 159.11500 1.000 99.87000 857 HIS A O 1
ATOM 3583 N N . TYR A 1 858 ? 139.11700 85.92100 157.55900 1.000 101.47000 858 TYR A N 1
ATOM 3584 C CA . TYR A 1 858 ? 139.28800 87.11900 156.73200 1.000 101.47000 858 TYR A CA 1
ATOM 3585 C C . TYR A 1 858 ? 140.71500 87.19800 156.20100 1.000 101.47000 858 TYR A C 1
ATOM 3586 O O . TYR A 1 858 ? 141.33500 88.26200 156.16400 1.000 101.47000 858 TYR A O 1
ATOM 3588 N N . TRP A 1 859 ? 141.24700 86.04200 155.81100 1.000 94.35000 859 TRP A N 1
ATOM 3589 C CA . TRP A 1 859 ? 142.68300 85.90800 155.63000 1.000 94.35000 859 TRP A CA 1
ATOM 3590 C C . TRP A 1 859 ? 142.95100 84.67900 154.77900 1.000 94.35000 859 TRP A C 1
ATOM 3591 O O . TRP A 1 859 ? 142.75900 83.55700 155.24900 1.000 94.35000 859 TRP A O 1
ATOM 3593 N N . LEU A 1 860 ? 143.38500 84.88200 153.54200 1.000 88.99000 860 LEU A N 1
ATOM 3594 C CA . LEU A 1 860 ? 143.87700 83.76300 152.74100 1.000 88.99000 860 LEU A CA 1
ATOM 3595 C C . LEU A 1 860 ? 144.97300 84.32200 151.83800 1.000 88.99000 860 LEU A C 1
ATOM 3596 O O . LEU A 1 860 ? 144.71300 84.74200 150.71100 1.000 88.99000 860 LEU A O 1
ATOM 3598 N N . ARG A 1 861 ? 146.19800 84.27300 152.32800 1.000 95.37000 861 ARG A N 1
ATOM 3599 C CA . ARG A 1 861 ? 147.30700 84.93000 151.66400 1.000 95.37000 861 ARG A CA 1
ATOM 3600 C C . ARG A 1 861 ? 147.88600 84.01700 150.58800 1.000 95.37000 861 ARG A C 1
ATOM 3601 O O . ARG A 1 861 ? 147.28600 83.01300 150.19800 1.000 95.37000 861 ARG A O 1
ATOM 3603 N N . ARG A 1 862 ? 149.06100 84.37300 150.08300 1.000 99.49000 862 ARG A N 1
ATOM 3604 C CA . ARG A 1 862 ? 149.72800 83.59900 149.04800 1.000 99.49000 862 ARG A CA 1
ATOM 3605 C C . ARG A 1 862 ? 150.44600 82.40400 149.67100 1.000 99.49000 862 ARG A C 1
ATOM 3606 O O . ARG A 1 862 ? 150.23000 82.05100 150.83200 1.000 99.49000 862 ARG A O 1
ATOM 3608 N N . GLY A 1 863 ? 151.30200 81.74800 148.89800 1.000 92.73000 863 GLY A N 1
ATOM 3609 C CA . GLY A 1 863 ? 151.99300 80.56600 149.37900 1.000 92.73000 863 GLY A CA 1
ATOM 3610 C C . GLY A 1 863 ? 153.50000 80.70400 149.44700 1.000 92.73000 863 GLY A C 1
ATOM 3611 O O . GLY A 1 863 ? 154.02700 81.80300 149.60200 1.000 92.73000 863 GLY A O 1
ATOM 3612 N N . PRO A 1 866 ? 158.57300 79.13400 147.89400 1.000 113.88000 866 PRO A N 1
ATOM 3613 C CA . PRO A 1 866 ? 158.32500 79.23000 149.33500 1.000 113.88000 866 PRO A CA 1
ATOM 3614 C C . PRO A 1 866 ? 158.81200 78.01200 150.10100 1.000 113.88000 866 PRO A C 1
ATOM 3615 O O . PRO A 1 866 ? 158.47900 76.88600 149.74800 1.000 113.88000 866 PRO A O 1
ATOM 3617 N N . VAL A 1 867 ? 159.61400 78.24800 151.13700 1.000 103.38000 867 VAL A N 1
ATOM 3618 C CA . VAL A 1 867 ? 159.98200 77.18100 152.05300 1.000 103.38000 867 VAL A CA 1
ATOM 3619 C C . VAL A 1 867 ? 158.76400 76.78800 152.87200 1.000 103.38000 867 VAL A C 1
ATOM 3620 O O . VAL A 1 867 ? 157.96400 77.64200 153.27500 1.000 103.38000 867 VAL A O 1
ATOM 3622 N N . GLU A 1 868 ? 158.60600 75.48700 153.09700 1.000 92.45000 868 GLU A N 1
ATOM 3623 C CA . GLU A 1 868 ? 157.49500 74.97700 153.88800 1.000 92.45000 868 GLU A CA 1
ATOM 3624 C C . GLU A 1 868 ? 157.68900 75.40800 155.33200 1.000 92.45000 868 GLU A C 1
ATOM 3625 O O . GLU A 1 868 ? 158.62900 74.96800 155.99700 1.000 92.45000 868 GLU A O 1
ATOM 3627 N N . GLU A 1 869 ? 156.81900 76.28600 155.81100 1.000 95.43000 869 GLU A N 1
ATOM 3628 C CA . GLU A 1 869 ? 156.96000 76.87200 157.13100 1.000 95.43000 869 GLU A CA 1
ATOM 3629 C C . GLU A 1 869 ? 155.70500 76.62100 157.94900 1.000 95.43000 869 GLU A C 1
ATOM 3630 O O . GLU A 1 869 ? 154.60400 76.50700 157.40700 1.000 95.43000 869 GLU A O 1
ATOM 3632 N N . GLN A 1 870 ? 155.87900 76.56700 159.26300 1.000 105.05000 870 GLN A N 1
ATOM 3633 C CA . GLN A 1 870 ? 154.81100 76.13200 160.14800 1.000 105.05000 870 GLN A CA 1
ATOM 3634 C C . GLN A 1 870 ? 154.92000 76.90200 161.45700 1.000 105.05000 870 GLN A C 1
ATOM 3635 O O . GLN A 1 870 ? 155.65800 77.88700 161.55300 1.000 105.05000 870 GLN A O 1
ATOM 3637 N N . GLU A 1 871 ? 154.22200 76.42100 162.47900 1.000 99.77000 871 GLU A N 1
ATOM 3638 C CA . GLU A 1 871 ? 153.89900 77.21500 163.65500 1.000 99.77000 871 GLU A CA 1
ATOM 3639 C C . GLU A 1 871 ? 155.09300 77.31600 164.59900 1.000 99.77000 871 GLU A C 1
ATOM 3640 O O . GLU A 1 871 ? 156.21900 76.93600 164.27100 1.000 99.77000 871 GLU A O 1
ATOM 3642 N N . HIS A 1 872 ? 154.84600 77.84400 165.79400 1.000 96.91000 872 HIS A N 1
ATOM 3643 C CA . HIS A 1 872 ? 155.89400 78.07600 166.77100 1.000 96.91000 872 HIS A CA 1
ATOM 3644 C C . HIS A 1 872 ? 155.27900 78.04700 168.16200 1.000 96.91000 872 HIS A C 1
ATOM 3645 O O . HIS A 1 872 ? 154.09000 77.77600 168.33000 1.000 96.91000 872 HIS A O 1
ATOM 3647 N N . TYR A 1 873 ? 156.10600 78.32200 169.16200 1.000 93.80000 873 TYR A N 1
ATOM 3648 C CA . TYR A 1 873 ? 155.63200 78.56600 170.52300 1.000 93.80000 873 TYR A CA 1
ATOM 3649 C C . TYR A 1 873 ? 155.45600 80.06800 170.74500 1.000 93.80000 873 TYR A C 1
ATOM 3650 O O . TYR A 1 873 ? 156.13300 80.70100 171.55100 1.000 93.80000 873 TYR A O 1
ATOM 3652 N N . ILE A 1 874 ? 154.51400 80.63100 169.99300 1.000 87.32000 874 ILE A N 1
ATOM 3653 C CA . ILE A 1 874 ? 154.36800 82.07500 169.85700 1.000 87.32000 874 ILE A CA 1
ATOM 3654 C C . ILE A 1 874 ? 152.98200 82.53100 170.28200 1.000 87.32000 874 ILE A C 1
ATOM 3655 O O . ILE A 1 874 ? 152.43800 83.46200 169.67900 1.000 87.32000 874 ILE A O 1
ATOM 3657 N N . ILE A 1 875 ? 152.42000 81.86700 171.30500 1.000 85.01000 875 ILE A N 1
ATOM 3658 C CA . ILE A 1 875 ? 151.01700 81.88800 171.73800 1.000 85.01000 875 ILE A CA 1
ATOM 3659 C C . ILE A 1 875 ? 150.39300 83.27300 171.76000 1.000 85.01000 875 ILE A C 1
ATOM 3660 O O . ILE A 1 875 ? 151.00900 84.24200 172.21200 1.000 85.01000 875 ILE A O 1
ATOM 3662 N N . THR A 1 876 ? 149.16600 83.36700 171.26400 1.000 94.94000 876 THR A N 1
ATOM 3663 C CA . THR A 1 876 ? 148.58700 84.63800 170.85900 1.000 94.94000 876 THR A CA 1
ATOM 3664 C C . THR A 1 876 ? 147.38900 84.99300 171.72700 1.000 94.94000 876 THR A C 1
ATOM 3665 O O . THR A 1 876 ? 146.42600 84.21200 171.80200 1.000 94.94000 876 THR A O 1
ATOM 3667 N N . PRO A 1 877 ? 147.40600 86.13300 172.39600 1.000 90.15000 877 PRO A N 1
ATOM 3668 C CA . PRO A 1 877 ? 146.20700 86.60100 173.09700 1.000 90.15000 877 PRO A CA 1
ATOM 3669 C C . PRO A 1 877 ? 145.26000 87.36500 172.19100 1.000 90.15000 877 PRO A C 1
ATOM 3670 O O . PRO A 1 877 ? 145.42200 87.37200 170.96600 1.000 90.15000 877 PRO A O 1
ATOM 3672 N N . PHE A 1 878 ? 144.25300 87.98200 172.81500 1.000 85.32000 878 PHE A N 1
ATOM 3673 C CA . PHE A 1 878 ? 143.19300 88.68500 172.10100 1.000 85.32000 878 PHE A CA 1
ATOM 3674 C C . PHE A 1 878 ? 143.73400 89.84000 171.26600 1.000 85.32000 878 PHE A C 1
ATOM 3675 O O . PHE A 1 878 ? 143.57700 89.86200 170.03800 1.000 85.32000 878 PHE A O 1
ATOM 3677 N N . VAL A 1 879 ? 144.36500 90.81700 171.92600 1.000 82.20000 879 VAL A N 1
ATOM 3678 C CA . VAL A 1 879 ? 144.86200 92.01200 171.24900 1.000 82.20000 879 VAL A CA 1
ATOM 3679 C C . VAL A 1 879 ? 145.95400 91.65600 170.26300 1.000 82.20000 879 VAL A C 1
ATOM 3680 O O . VAL A 1 879 ? 146.08700 92.28900 169.20500 1.000 82.20000 879 VAL A O 1
ATOM 3682 N N . GLN A 1 880 ? 146.74100 90.63200 170.59000 1.000 88.16000 880 GLN A N 1
ATOM 3683 C CA . GLN A 1 880 ? 147.76700 90.15400 169.68000 1.000 88.16000 880 GLN A CA 1
ATOM 3684 C C . GLN A 1 880 ? 147.15200 89.58500 168.41700 1.000 88.16000 880 GLN A C 1
ATOM 3685 O O . GLN A 1 880 ? 147.62300 89.87000 167.31300 1.000 88.16000 880 GLN A O 1
ATOM 3687 N N . LYS A 1 881 ? 146.08700 88.79200 168.56000 1.000 87.06000 881 LYS A N 1
ATOM 3688 C CA . LYS A 1 881 ? 145.40800 88.25300 167.39100 1.000 87.06000 881 LYS A CA 1
ATOM 3689 C C . LYS A 1 881 ? 144.75300 89.35600 166.58000 1.000 87.06000 881 LYS A C 1
ATOM 3690 O O . LYS A 1 881 ? 144.69900 89.26700 165.35000 1.000 87.06000 881 LYS A O 1
ATOM 3692 N N . ASN A 1 882 ? 144.30300 90.41600 167.25400 1.000 84.59000 882 ASN A N 1
ATOM 3693 C CA . ASN A 1 882 ? 143.71600 91.55900 166.56600 1.000 84.59000 882 ASN A CA 1
ATOM 3694 C C . ASN A 1 882 ? 144.74200 92.26200 165.68900 1.000 84.59000 882 ASN A C 1
ATOM 3695 O O . ASN A 1 882 ? 144.52600 92.45200 164.48500 1.000 84.59000 882 ASN A O 1
ATOM 3697 N N . LEU A 1 883 ? 145.87700 92.63600 166.27700 1.000 69.51000 883 LEU A N 1
ATOM 3698 C CA . LEU A 1 883 ? 146.91800 93.30000 165.50100 1.000 69.51000 883 LEU A CA 1
ATOM 3699 C C . LEU A 1 883 ? 147.52600 92.36700 164.46600 1.000 69.51000 883 LEU A C 1
ATOM 3700 O O . LEU A 1 883 ? 147.96700 92.82000 163.40400 1.000 69.51000 883 LEU A O 1
ATOM 3702 N N . LEU A 1 884 ? 147.53300 91.06500 164.75100 1.000 70.10000 884 LEU A N 1
ATOM 3703 C CA . LEU A 1 884 ? 148.04000 90.09400 163.79800 1.000 70.10000 884 LEU A CA 1
ATOM 3704 C C . LEU A 1 884 ? 147.14200 90.01700 162.58200 1.000 70.10000 884 LEU A C 1
ATOM 3705 O O . LEU A 1 884 ? 147.62700 90.00200 161.44700 1.000 70.10000 884 LEU A O 1
ATOM 3707 N N . ASN A 1 885 ? 145.82900 89.99700 162.80500 1.000 68.24000 885 ASN A N 1
ATOM 3708 C CA . ASN A 1 885 ? 144.89400 90.05000 161.69600 1.000 68.24000 885 ASN A CA 1
ATOM 3709 C C . ASN A 1 885 ? 144.98800 91.37300 160.96700 1.000 68.24000 885 ASN A C 1
ATOM 3710 O O . ASN A 1 885 ? 144.75300 91.42600 159.76100 1.000 68.24000 885 ASN A O 1
ATOM 3712 N N . ILE A 1 886 ? 145.37400 92.43500 161.67100 1.000 65.37000 886 ILE A N 1
ATOM 3713 C CA . ILE A 1 886 ? 145.53700 93.73000 161.02300 1.000 65.37000 886 ILE A CA 1
ATOM 3714 C C . ILE A 1 886 ? 146.70000 93.69200 160.04500 1.000 65.37000 886 ILE A C 1
ATOM 3715 O O . ILE A 1 886 ? 146.56000 94.04600 158.86500 1.000 65.37000 886 ILE A O 1
ATOM 3717 N N . ALA A 1 887 ? 147.85600 93.23500 160.51900 1.000 68.07000 887 ALA A N 1
ATOM 3718 C CA . ALA A 1 887 ? 149.02400 93.13400 159.65500 1.000 68.07000 887 ALA A CA 1
ATOM 3719 C C . ALA A 1 887 ? 148.81200 92.12000 158.54900 1.000 68.07000 887 ALA A C 1
ATOM 3720 O O . ALA A 1 887 ? 149.35900 92.27400 157.45400 1.000 68.07000 887 ALA A O 1
ATOM 3722 N N . ARG A 1 888 ? 148.01600 91.09000 158.81500 1.000 68.79000 888 ARG A N 1
ATOM 3723 C CA . ARG A 1 888 ? 147.66400 90.13400 157.78000 1.000 68.79000 888 ARG A CA 1
ATOM 3724 C C . ARG A 1 888 ? 146.79900 90.77600 156.71300 1.000 68.79000 888 ARG A C 1
ATOM 3725 O O . ARG A 1 888 ? 146.99900 90.53400 155.51800 1.000 68.79000 888 ARG A O 1
ATOM 3727 N N . ALA A 1 889 ? 145.83700 91.60300 157.13000 1.000 76.32000 889 ALA A N 1
ATOM 3728 C CA . ALA A 1 889 ? 144.96700 92.29300 156.18900 1.000 76.32000 889 ALA A CA 1
ATOM 3729 C C . ALA A 1 889 ? 145.75300 93.26800 155.34500 1.000 76.32000 889 ALA A C 1
ATOM 3730 O O . ALA A 1 889 ? 145.39300 93.52600 154.19200 1.000 76.32000 889 ALA A O 1
ATOM 3732 N N . CYS A 1 890 ? 146.83100 93.80400 155.90200 1.000 84.97000 890 CYS A N 1
ATOM 3733 C CA . CYS A 1 890 ? 147.81500 94.46600 155.06300 1.000 84.97000 890 CYS A CA 1
ATOM 3734 C C . CYS A 1 890 ? 148.46500 93.47200 154.11000 1.000 84.97000 890 CYS A C 1
ATOM 3735 O O . CYS A 1 890 ? 148.58400 93.72900 152.90700 1.000 84.97000 890 CYS A O 1
ATOM 3737 N N . SER A 1 891 ? 148.85100 92.30600 154.62400 1.000 80.22000 891 SER A N 1
ATOM 3738 C CA . SER A 1 891 ? 149.78500 91.43300 153.92000 1.000 80.22000 891 SER A CA 1
ATOM 3739 C C . SER A 1 891 ? 149.08300 90.52500 152.90900 1.000 80.22000 891 SER A C 1
ATOM 3740 O O . SER A 1 891 ? 149.15100 89.30000 152.97400 1.000 80.22000 891 SER A O 1
ATOM 3742 N N . THR A 1 892 ? 148.38700 91.14800 151.96600 1.000 85.41000 892 THR A N 1
ATOM 3743 C CA . THR A 1 892 ? 148.03200 90.45900 150.73800 1.000 85.41000 892 THR A CA 1
ATOM 3744 C C . THR A 1 892 ? 148.07800 91.35900 149.51700 1.000 85.41000 892 THR A C 1
ATOM 3745 O O . THR A 1 892 ? 147.79400 90.88600 148.41500 1.000 85.41000 892 THR A O 1
ATOM 3747 N N . ARG A 1 893 ? 148.44800 92.62400 149.66500 1.000 75.20000 893 ARG A N 1
ATOM 3748 C CA . ARG A 1 893 ? 148.20300 93.61300 148.62800 1.000 75.20000 893 ARG A CA 1
ATOM 3749 C C . ARG A 1 893 ? 149.43500 93.91900 147.78700 1.000 75.20000 893 ARG A C 1
ATOM 3750 O O . ARG A 1 893 ? 149.41300 93.70600 146.57200 1.000 75.20000 893 ARG A O 1
ATOM 3752 N N . MET A 1 894 ? 150.50800 94.38900 148.42400 1.000 65.83000 894 MET A N 1
ATOM 3753 C CA . MET A 1 894 ? 151.64000 95.07600 147.78800 1.000 65.83000 894 MET A CA 1
ATOM 3754 C C . MET A 1 894 ? 151.17000 96.21800 146.89400 1.000 65.83000 894 MET A C 1
ATOM 3755 O O . MET A 1 894 ? 150.96800 96.03800 145.69800 1.000 65.83000 894 MET A O 1
ATOM 3757 N N . PRO A 1 896 ? 154.42700 98.92400 149.73100 1.000 75.66000 896 PRO A N 1
ATOM 3758 C CA . PRO A 1 896 ? 155.22100 98.91700 150.96200 1.000 75.66000 896 PRO A CA 1
ATOM 3759 C C . PRO A 1 896 ? 154.34700 98.91800 152.20200 1.000 75.66000 896 PRO A C 1
ATOM 3760 O O . PRO A 1 896 ? 153.13800 99.06100 152.07100 1.000 75.66000 896 PRO A O 1
ATOM 3762 N N . ILE A 1 897 ? 154.94700 98.74800 153.37700 1.000 77.25000 897 ILE A N 1
ATOM 3763 C CA . ILE A 1 897 ? 154.22000 98.75600 154.63900 1.000 77.25000 897 ILE A CA 1
ATOM 3764 C C . ILE A 1 897 ? 155.19300 99.05100 155.76200 1.000 77.25000 897 ILE A C 1
ATOM 3765 O O . ILE A 1 897 ? 156.28000 98.47600 155.81100 1.000 77.25000 897 ILE A O 1
ATOM 3767 N N . LEU A 1 898 ? 154.81600 99.93400 156.67500 1.000 79.07000 898 LEU A N 1
ATOM 3768 C CA . LEU A 1 898 ? 155.66200 100.29400 157.80100 1.000 79.07000 898 LEU A CA 1
ATOM 3769 C C . LEU A 1 898 ? 154.89600 100.07500 159.09500 1.000 79.07000 898 LEU A C 1
ATOM 3770 O O . LEU A 1 898 ? 153.67200 100.18800 159.12800 1.000 79.07000 898 LEU A O 1
ATOM 3772 N N . ILE A 1 899 ? 155.61500 99.75500 160.16300 1.000 73.09000 899 ILE A N 1
ATOM 3773 C CA . ILE A 1 899 ? 154.94700 99.44000 161.41900 1.000 73.09000 899 ILE A CA 1
ATOM 3774 C C . ILE A 1 899 ? 155.71600 100.03000 162.59100 1.000 73.09000 899 ILE A C 1
ATOM 3775 O O . ILE A 1 899 ? 156.71600 99.46200 163.03600 1.000 73.09000 899 ILE A O 1
ATOM 3777 N N . GLN A 1 900 ? 155.24100 101.14900 163.12100 1.000 76.78000 900 GLN A N 1
ATOM 3778 C CA . GLN A 1 900 ? 155.95200 101.86300 164.17000 1.000 76.78000 900 GLN A CA 1
ATOM 3779 C C . GLN A 1 900 ? 155.36100 101.56500 165.53700 1.000 76.78000 900 GLN A C 1
ATOM 3780 O O . GLN A 1 900 ? 154.20400 101.16700 165.66600 1.000 76.78000 900 GLN A O 1
ATOM 3782 N N . GLY A 1 901 ? 156.17400 101.77600 166.56700 1.000 82.04000 901 GLY A N 1
ATOM 3783 C CA . GLY A 1 901 ? 155.70900 101.67800 167.92900 1.000 82.04000 901 GLY A CA 1
ATOM 3784 C C . GLY A 1 901 ? 156.78100 101.29800 168.93100 1.000 82.04000 901 GLY A C 1
ATOM 3785 O O . GLY A 1 901 ? 157.95200 101.66900 168.80900 1.000 82.04000 901 GLY A O 1
ATOM 3786 N N . PRO A 1 902 ? 156.38400 100.54800 169.96000 1.000 83.87000 902 PRO A N 1
ATOM 3787 C CA . PRO A 1 902 ? 157.35100 100.12400 170.97800 1.000 83.87000 902 PRO A CA 1
ATOM 3788 C C . PRO A 1 902 ? 158.08400 98.85800 170.57300 1.000 83.87000 902 PRO A C 1
ATOM 3789 O O . PRO A 1 902 ? 157.46300 97.90700 170.09400 1.000 83.87000 902 PRO A O 1
ATOM 3791 N N . THR A 1 903 ? 159.40200 98.82700 170.77900 1.000 86.66000 903 THR A N 1
ATOM 3792 C CA . THR A 1 903 ? 160.21500 97.74200 170.23700 1.000 86.66000 903 THR A CA 1
ATOM 3793 C C . THR A 1 903 ? 160.07100 96.46800 171.05400 1.000 86.66000 903 THR A C 1
ATOM 3794 O O . THR A 1 903 ? 160.09700 95.36400 170.49900 1.000 86.66000 903 THR A O 1
ATOM 3796 N N . SER A 1 904 ? 159.92000 96.60400 172.37200 1.000 82.81000 904 SER A N 1
ATOM 3797 C CA . SER A 1 904 ? 159.80100 95.44600 173.24900 1.000 82.81000 904 SER A CA 1
ATOM 3798 C C . SER A 1 904 ? 158.51800 94.66000 173.01100 1.000 82.81000 904 SER A C 1
ATOM 3799 O O . SER A 1 904 ? 158.46700 93.46900 173.33100 1.000 82.81000 904 SER A O 1
ATOM 3801 N N . SER A 1 905 ? 157.49500 95.28800 172.43000 1.000 83.16000 905 SER A N 1
ATOM 3802 C CA . SER A 1 905 ? 156.22900 94.62600 172.14500 1.000 83.16000 905 SER A CA 1
ATOM 3803 C C . SER A 1 905 ? 156.30200 93.65000 170.97600 1.000 83.16000 905 SER A C 1
ATOM 3804 O O . SER A 1 905 ? 155.29100 93.01000 170.66900 1.000 83.16000 905 SER A O 1
ATOM 3806 N N . GLY A 1 906 ? 157.44300 93.52100 170.31200 1.000 81.36000 906 GLY A N 1
ATOM 3807 C CA . GLY A 1 906 ? 157.59200 92.48900 169.31300 1.000 81.36000 906 GLY A CA 1
ATOM 3808 C C . GLY A 1 906 ? 156.89600 92.74000 167.99700 1.000 81.36000 906 GLY A C 1
ATOM 3809 O O . GLY A 1 906 ? 155.94600 92.03800 167.64900 1.000 81.36000 906 GLY A O 1
ATOM 3810 N N . LYS A 1 907 ? 157.34800 93.75800 167.26900 1.000 76.06000 907 LYS A N 1
ATOM 3811 C CA . LYS A 1 907 ? 156.83900 93.97900 165.92200 1.000 76.06000 907 LYS A CA 1
ATOM 3812 C C . LYS A 1 907 ? 157.28100 92.86200 164.99200 1.000 76.06000 907 LYS A C 1
ATOM 3813 O O . LYS A 1 907 ? 156.46600 92.26900 164.27700 1.000 76.06000 907 LYS A O 1
ATOM 3815 N N . THR A 1 908 ? 158.56800 92.53500 165.00900 1.000 67.70000 908 THR A N 1
ATOM 3816 C CA . THR A 1 908 ? 159.00900 91.41400 164.20300 1.000 67.70000 908 THR A CA 1
ATOM 3817 C C . THR A 1 908 ? 158.58100 90.09300 164.80100 1.000 67.70000 908 THR A C 1
ATOM 3818 O O . THR A 1 908 ? 158.58900 89.09500 164.08600 1.000 67.70000 908 THR A O 1
ATOM 3820 N N . SER A 1 909 ? 158.20200 90.06800 166.08100 1.000 74.21000 909 SER A N 1
ATOM 3821 C CA . SER A 1 909 ? 157.58300 88.87400 166.64500 1.000 74.21000 909 SER A CA 1
ATOM 3822 C C . SER A 1 909 ? 156.28000 88.55500 165.92800 1.000 74.21000 909 SER A C 1
ATOM 3823 O O . SER A 1 909 ? 156.06000 87.42300 165.48700 1.000 74.21000 909 SER A O 1
ATOM 3825 N N . MET A 1 910 ? 155.42800 89.55900 165.75800 1.000 63.17000 910 MET A N 1
ATOM 3826 C CA . MET A 1 910 ? 154.21700 89.35200 164.98400 1.000 63.17000 910 MET A CA 1
ATOM 3827 C C . MET A 1 910 ? 154.53700 89.12700 163.51500 1.000 63.17000 910 MET A C 1
ATOM 3828 O O . MET A 1 910 ? 153.87100 88.32400 162.85300 1.000 63.17000 910 MET A O 1
ATOM 3830 N N . ILE A 1 911 ? 155.56700 89.80400 163.00000 1.000 55.84000 911 ILE A N 1
ATOM 3831 C CA . ILE A 1 911 ? 155.89400 89.68300 161.58500 1.000 55.84000 911 ILE A CA 1
ATOM 3832 C C . ILE A 1 911 ? 156.36900 88.27600 161.27300 1.000 55.84000 911 ILE A C 1
ATOM 3833 O O . ILE A 1 911 ? 155.94700 87.66800 160.28800 1.000 55.84000 911 ILE A O 1
ATOM 3835 N N . GLU A 1 912 ? 157.16100 87.69200 162.15400 1.000 61.79000 912 GLU A N 1
ATOM 3836 C CA . GLU A 1 912 ? 157.55300 86.31600 161.94900 1.000 61.79000 912 GLU A CA 1
ATOM 3837 C C . GLU A 1 912 ? 156.46700 85.34000 162.35500 1.000 61.79000 912 GLU A C 1
ATOM 3838 O O . GLU A 1 912 ? 156.46700 84.21500 161.85600 1.000 61.79000 912 GLU A O 1
ATOM 3840 N N . TYR A 1 913 ? 155.54200 85.73300 163.23500 1.000 64.70000 913 TYR A N 1
ATOM 3841 C CA . TYR A 1 913 ? 154.41800 84.85600 163.54100 1.000 64.70000 913 TYR A CA 1
ATOM 3842 C C . TYR A 1 913 ? 153.50800 84.70600 162.34000 1.000 64.70000 913 TYR A C 1
ATOM 3843 O O . TYR A 1 913 ? 152.90600 83.64900 162.13900 1.000 64.70000 913 TYR A O 1
ATOM 3845 N N . VAL A 1 914 ? 153.41800 85.75300 161.52900 1.000 69.87000 914 VAL A N 1
ATOM 3846 C CA . VAL A 1 914 ? 152.68000 85.65200 160.28300 1.000 69.87000 914 VAL A CA 1
ATOM 3847 C C . VAL A 1 914 ? 153.53100 85.01200 159.20700 1.000 69.87000 914 VAL A C 1
ATOM 3848 O O . VAL A 1 914 ? 153.00300 84.35000 158.31700 1.000 69.87000 914 VAL A O 1
ATOM 3850 N N . ALA A 1 915 ? 154.85100 85.18700 159.26100 1.000 72.14000 915 ALA A N 1
ATOM 3851 C CA . ALA A 1 915 ? 155.71700 84.52900 158.29300 1.000 72.14000 915 ALA A CA 1
ATOM 3852 C C . ALA A 1 915 ? 155.82100 83.03800 158.54400 1.000 72.14000 915 ALA A C 1
ATOM 3853 O O . ALA A 1 915 ? 156.28000 82.30700 157.66000 1.000 72.14000 915 ALA A O 1
ATOM 3855 N N . LYS A 1 916 ? 155.44400 82.59800 159.74600 1.000 82.76000 916 LYS A N 1
ATOM 3856 C CA . LYS A 1 916 ? 155.26800 81.18100 160.03600 1.000 82.76000 916 LYS A CA 1
ATOM 3857 C C . LYS A 1 916 ? 154.28900 80.54000 159.06400 1.000 82.76000 916 LYS A C 1
ATOM 3858 O O . LYS A 1 916 ? 154.53800 79.44500 158.55200 1.000 82.76000 916 LYS A O 1
ATOM 3860 N N . LYS A 1 917 ? 153.16500 81.20000 158.80900 1.000 78.60000 917 LYS A N 1
ATOM 3861 C CA . LYS A 1 917 ? 152.40600 80.91700 157.60400 1.000 78.60000 917 LYS A CA 1
ATOM 3862 C C . LYS A 1 917 ? 153.26500 81.32100 156.42200 1.000 78.60000 917 LYS A C 1
ATOM 3863 O O . LYS A 1 917 ? 153.65300 82.48400 156.30300 1.000 78.60000 917 LYS A O 1
ATOM 3865 N N . THR A 1 918 ? 153.55100 80.37800 155.53600 1.000 82.50000 918 THR A N 1
ATOM 3866 C CA . THR A 1 918 ? 154.72000 80.50600 154.67600 1.000 82.50000 918 THR A CA 1
ATOM 3867 C C . THR A 1 918 ? 154.55400 81.52500 153.55900 1.000 82.50000 918 THR A C 1
ATOM 3868 O O . THR A 1 918 ? 154.65900 81.17900 152.38000 1.000 82.50000 918 THR A O 1
ATOM 3870 N N . GLY A 1 919 ? 154.29100 82.77900 153.92800 1.000 77.91000 919 GLY A N 1
ATOM 3871 C CA . GLY A 1 919 ? 154.51700 83.86500 152.99900 1.000 77.91000 919 GLY A CA 1
ATOM 3872 C C . GLY A 1 919 ? 155.97100 83.93200 152.59400 1.000 77.91000 919 GLY A C 1
ATOM 3873 O O . GLY A 1 919 ? 156.29100 83.94000 151.40400 1.000 77.91000 919 GLY A O 1
ATOM 3874 N N . HIS A 1 920 ? 156.86600 83.93800 153.59200 1.000 87.48000 920 HIS A N 1
ATOM 3875 C CA . HIS A 1 920 ? 158.31400 83.84600 153.42800 1.000 87.48000 920 HIS A CA 1
ATOM 3876 C C . HIS A 1 920 ? 159.03600 83.62700 154.75600 1.000 87.48000 920 HIS A C 1
ATOM 3877 O O . HIS A 1 920 ? 158.41100 83.25700 155.75700 1.000 87.48000 920 HIS A O 1
ATOM 3879 N N . LYS A 1 921 ? 160.36400 83.82000 154.75000 1.000 83.75000 921 LYS A N 1
ATOM 3880 C CA . LYS A 1 921 ? 161.17600 83.97000 155.95500 1.000 83.75000 921 LYS A CA 1
ATOM 3881 C C . LYS A 1 921 ? 161.34400 85.44400 156.32000 1.000 83.75000 921 LYS A C 1
ATOM 3882 O O . LYS A 1 921 ? 161.27100 86.32600 155.46600 1.000 83.75000 921 LYS A O 1
ATOM 3884 N N . PHE A 1 922 ? 161.57500 85.70500 157.60700 1.000 71.40000 922 PHE A N 1
ATOM 3885 C CA . PHE A 1 922 ? 161.56500 87.06800 158.14900 1.000 71.40000 922 PHE A CA 1
ATOM 3886 C C . PHE A 1 922 ? 162.99100 87.59100 158.29100 1.000 71.40000 922 PHE A C 1
ATOM 3887 O O . PHE A 1 922 ? 163.56400 87.62000 159.37700 1.000 71.40000 922 PHE A O 1
ATOM 3889 N N . VAL A 1 923 ? 163.55700 88.04600 157.17600 1.000 69.17000 923 VAL A N 1
ATOM 3890 C CA . VAL A 1 923 ? 164.94500 88.50300 157.13900 1.000 69.17000 923 VAL A CA 1
ATOM 3891 C C . VAL A 1 923 ? 164.99100 89.88900 157.77400 1.000 69.17000 923 VAL A C 1
ATOM 3892 O O . VAL A 1 923 ? 164.72600 90.89300 157.11200 1.000 69.17000 923 VAL A O 1
ATOM 3894 N N . ARG A 1 924 ? 165.34500 89.94600 159.06000 1.000 64.27000 924 ARG A N 1
ATOM 3895 C CA . ARG A 1 924 ? 165.30900 91.17400 159.85900 1.000 64.27000 924 ARG A CA 1
ATOM 3896 C C . ARG A 1 924 ? 166.62200 91.92700 159.72300 1.000 64.27000 924 ARG A C 1
ATOM 3897 O O . ARG A 1 924 ? 167.54200 91.74800 160.51600 1.000 64.27000 924 ARG A O 1
ATOM 3899 N N . ILE A 1 925 ? 166.71800 92.79300 158.71700 1.000 73.68000 925 ILE A N 1
ATOM 3900 C CA . ILE A 1 925 ? 167.93700 93.57200 158.50300 1.000 73.68000 925 ILE A CA 1
ATOM 3901 C C . ILE A 1 925 ? 167.94700 94.69000 159.54100 1.000 73.68000 925 ILE A C 1
ATOM 3902 O O . ILE A 1 925 ? 167.25900 95.69500 159.38200 1.000 73.68000 925 ILE A O 1
ATOM 3904 N N . ASN A 1 926 ? 168.74100 94.52900 160.60100 1.000 76.97000 926 ASN A N 1
ATOM 3905 C CA . ASN A 1 926 ? 168.66000 95.38900 161.78400 1.000 76.97000 926 ASN A CA 1
ATOM 3906 C C . ASN A 1 926 ? 169.70700 96.49500 161.70600 1.000 76.97000 926 ASN A C 1
ATOM 3907 O O . ASN A 1 926 ? 170.77400 96.41700 162.30600 1.000 76.97000 926 ASN A O 1
ATOM 3909 N N . ASN A 1 927 ? 169.37100 97.55300 160.97000 1.000 85.06000 927 ASN A N 1
ATOM 3910 C CA . ASN A 1 927 ? 170.25600 98.70500 160.81500 1.000 85.06000 927 ASN A CA 1
ATOM 3911 C C . ASN A 1 927 ? 170.38400 99.45900 162.13500 1.000 85.06000 927 ASN A C 1
ATOM 3912 O O . ASN A 1 927 ? 169.38300 99.93900 162.67100 1.000 85.06000 927 ASN A O 1
ATOM 3914 N N . HIS A 1 928 ? 171.60500 99.56500 162.67100 1.000 103.42000 928 HIS A N 1
ATOM 3915 C CA . HIS A 1 928 ? 171.72900 100.15800 163.99900 1.000 103.42000 928 HIS A CA 1
ATOM 3916 C C . HIS A 1 928 ? 171.83600 101.67600 164.00000 1.000 103.42000 928 HIS A C 1
ATOM 3917 O O . HIS A 1 928 ? 170.86800 102.36800 164.32000 1.000 103.42000 928 HIS A O 1
ATOM 3919 N N . GLU A 1 929 ? 172.99000 102.21000 163.63600 1.000 103.44000 929 GLU A N 1
ATOM 3920 C CA . GLU A 1 929 ? 173.13900 103.66100 163.58400 1.000 103.44000 929 GLU A CA 1
ATOM 3921 C C . GLU A 1 929 ? 173.98500 104.15500 162.42700 1.000 103.44000 929 GLU A C 1
ATOM 3922 O O . GLU A 1 929 ? 173.81900 105.30400 162.01000 1.000 103.44000 929 GLU A O 1
ATOM 3924 N N . HIS A 1 930 ? 174.89600 103.34800 161.91100 1.000 96.97000 930 HIS A N 1
ATOM 3925 C CA . HIS A 1 930 ? 175.71100 103.70600 160.77000 1.000 96.97000 930 HIS A CA 1
ATOM 3926 C C . HIS A 1 930 ? 175.81700 102.48700 159.87500 1.000 96.97000 930 HIS A C 1
ATOM 3927 O O . HIS A 1 930 ? 176.88800 102.13100 159.38700 1.000 96.97000 930 HIS A O 1
ATOM 3929 N N . THR A 1 931 ? 174.69200 101.80300 159.70100 1.000 103.99000 931 THR A N 1
ATOM 3930 C CA . THR A 1 931 ? 174.62800 100.68400 158.77700 1.000 103.99000 931 THR A CA 1
ATOM 3931 C C . THR A 1 931 ? 174.77800 101.19900 157.35500 1.000 103.99000 931 THR A C 1
ATOM 3932 O O . THR A 1 931 ? 174.01000 102.05400 156.91100 1.000 103.99000 931 THR A O 1
ATOM 3934 N N . ASP A 1 932 ? 175.77700 100.69100 156.64700 1.000 102.84000 932 ASP A N 1
ATOM 3935 C CA . ASP A 1 932 ? 176.10200 101.16100 155.31500 1.000 102.84000 932 ASP A CA 1
ATOM 3936 C C . ASP A 1 932 ? 175.53400 100.20900 154.27000 1.000 102.84000 932 ASP A C 1
ATOM 3937 O O . ASP A 1 932 ? 174.82800 99.24800 154.58000 1.000 102.84000 932 ASP A O 1
ATOM 3939 N N . LEU A 1 933 ? 175.86500 100.48700 153.00800 1.000 99.84000 933 LEU A N 1
ATOM 3940 C CA . LEU A 1 933 ? 175.27700 99.76200 151.89000 1.000 99.84000 933 LEU A CA 1
ATOM 3941 C C . LEU A 1 933 ? 175.74200 98.31600 151.83500 1.000 99.84000 933 LEU A C 1
ATOM 3942 O O . LEU A 1 933 ? 175.05900 97.47600 151.23800 1.000 99.84000 933 LEU A O 1
ATOM 3944 N N . GLN A 1 934 ? 176.89000 98.01000 152.44800 1.000 102.59000 934 GLN A N 1
ATOM 3945 C CA . GLN A 1 934 ? 177.36800 96.63300 152.52400 1.000 102.59000 934 GLN A CA 1
ATOM 3946 C C . GLN A 1 934 ? 176.41700 95.74400 153.31200 1.000 102.59000 934 GLN A C 1
ATOM 3947 O O . GLN A 1 934 ? 176.37100 94.53000 153.08900 1.000 102.59000 934 GLN A O 1
ATOM 3949 N N . GLU A 1 935 ? 175.66100 96.32100 154.24500 1.000 95.38000 935 GLU A N 1
ATOM 3950 C CA . GLU A 1 935 ? 174.58100 95.56500 154.85600 1.000 95.38000 935 GLU A CA 1
ATOM 3951 C C . GLU A 1 935 ? 173.44400 95.34500 153.87700 1.000 95.38000 935 GLU A C 1
ATOM 3952 O O . GLU A 1 935 ? 172.90100 94.24100 153.79800 1.000 95.38000 935 GLU A O 1
ATOM 3954 N N . TYR A 1 936 ? 173.08400 96.36900 153.11000 1.000 85.86000 936 TYR A N 1
ATOM 3955 C CA . TYR A 1 936 ? 171.94800 96.28100 152.20800 1.000 85.86000 936 TYR A CA 1
ATOM 3956 C C . TYR A 1 936 ? 172.31200 95.58100 150.90600 1.000 85.86000 936 TYR A C 1
ATOM 3957 O O . TYR A 1 936 ? 171.79400 94.50000 150.61500 1.000 85.86000 936 TYR A O 1
ATOM 3959 N N . ILE A 1 937 ? 173.21800 96.17100 150.12900 1.000 91.01000 937 ILE A N 1
ATOM 3960 C CA . ILE A 1 937 ? 173.52400 95.62800 148.81000 1.000 91.01000 937 ILE A CA 1
ATOM 3961 C C . ILE A 1 937 ? 174.42200 94.40300 148.92600 1.000 91.01000 937 ILE A C 1
ATOM 3962 O O . ILE A 1 937 ? 174.23200 93.41300 148.21400 1.000 91.01000 937 ILE A O 1
ATOM 3964 N N . GLY A 1 938 ? 175.42000 94.45500 149.79800 1.000 104.68000 938 GLY A N 1
ATOM 3965 C CA . GLY A 1 938 ? 176.24300 93.30100 150.09300 1.000 104.68000 938 GLY A CA 1
ATOM 3966 C C . GLY A 1 938 ? 177.40600 93.10900 149.13000 1.000 104.68000 938 GLY A C 1
ATOM 3967 O O . GLY A 1 938 ? 177.25600 93.09700 147.90800 1.000 104.68000 938 GLY A O 1
ATOM 3968 N N . THR A 1 939 ? 178.58600 92.92100 149.71600 1.000 109.81000 939 THR A N 1
ATOM 3969 C CA . THR A 1 939 ? 179.79300 92.56600 148.98200 1.000 109.81000 939 THR A CA 1
ATOM 3970 C C . THR A 1 939 ? 180.51400 91.49700 149.78700 1.000 109.81000 939 THR A C 1
ATOM 3971 O O . THR A 1 939 ? 180.21900 91.29000 150.96600 1.000 109.81000 939 THR A O 1
ATOM 3973 N N . TYR A 1 940 ? 181.46300 90.81200 149.14700 1.000 115.31000 940 TYR A N 1
ATOM 3974 C CA . TYR A 1 940 ? 181.94600 89.56100 149.71900 1.000 115.31000 940 TYR A CA 1
ATOM 3975 C C . TYR A 1 940 ? 183.41600 89.32200 149.41400 1.000 115.31000 940 TYR A C 1
ATOM 3976 O O . TYR A 1 940 ? 184.01800 89.96900 148.55200 1.000 115.31000 940 TYR A O 1
ATOM 3978 N N . VAL A 1 941 ? 183.96700 88.33500 150.12700 1.000 116.36000 941 VAL A N 1
ATOM 3979 C CA . VAL A 1 941 ? 185.34300 87.86800 149.99800 1.000 116.36000 941 VAL A CA 1
ATOM 3980 C C . VAL A 1 941 ? 185.49500 87.15000 148.67000 1.000 116.36000 941 VAL A C 1
ATOM 3981 O O . VAL A 1 941 ? 184.50300 86.85600 147.99700 1.000 116.36000 941 VAL A O 1
ATOM 3983 N N . THR A 1 942 ? 186.73100 86.84700 148.28900 1.000 105.64000 942 THR A N 1
ATOM 3984 C CA . THR A 1 942 ? 186.97100 86.67200 146.86900 1.000 105.64000 942 THR A CA 1
ATOM 3985 C C . THR A 1 942 ? 186.58300 85.31500 146.31000 1.000 105.64000 942 THR A C 1
ATOM 3986 O O . THR A 1 942 ? 185.48500 85.16100 145.77200 1.000 105.64000 942 THR A O 1
ATOM 3988 N N . ASP A 1 943 ? 187.42900 84.31800 146.53100 1.000 105.30000 943 ASP A N 1
ATOM 3989 C CA . ASP A 1 943 ? 187.36700 83.05500 145.80300 1.000 105.30000 943 ASP A CA 1
ATOM 3990 C C . ASP A 1 943 ? 188.47500 82.15400 146.31000 1.000 105.30000 943 ASP A C 1
ATOM 3991 O O . ASP A 1 943 ? 189.08700 82.43600 147.34200 1.000 105.30000 943 ASP A O 1
ATOM 3993 N N . ASP A 1 944 ? 188.73300 81.06000 145.60200 1.000 100.22000 944 ASP A N 1
ATOM 3994 C CA . ASP A 1 944 ? 190.00300 80.38500 145.80900 1.000 100.22000 944 ASP A CA 1
ATOM 3995 C C . ASP A 1 944 ? 191.13100 81.06000 145.04100 1.000 100.22000 944 ASP A C 1
ATOM 3996 O O . ASP A 1 944 ? 192.28200 81.01600 145.48200 1.000 100.22000 944 ASP A O 1
ATOM 3998 N N . ASN A 1 945 ? 190.83800 81.65900 143.90600 1.000 95.86000 945 ASN A N 1
ATOM 3999 C CA . ASN A 1 945 ? 191.84500 82.44100 143.20000 1.000 95.86000 945 ASN A CA 1
ATOM 4000 C C . ASN A 1 945 ? 191.35800 83.81800 142.77500 1.000 95.86000 945 ASN A C 1
ATOM 4001 O O . ASN A 1 945 ? 192.12800 84.77500 142.83800 1.000 95.86000 945 ASN A O 1
ATOM 4003 N N . GLY A 1 946 ? 190.10100 83.94200 142.35500 1.000 100.35000 946 GLY A N 1
ATOM 4004 C CA . GLY A 1 946 ? 189.58500 85.13300 141.70200 1.000 100.35000 946 GLY A CA 1
ATOM 4005 C C . GLY A 1 946 ? 189.33500 86.32500 142.59900 1.000 100.35000 946 GLY A C 1
ATOM 4006 O O . GLY A 1 946 ? 189.92300 86.42500 143.67600 1.000 100.35000 946 GLY A O 1
ATOM 4007 N N . SER A 1 947 ? 188.46200 87.24000 142.17100 1.000 99.27000 947 SER A N 1
ATOM 4008 C CA . SER A 1 947 ? 188.33000 88.53500 142.83300 1.000 99.27000 947 SER A CA 1
ATOM 4009 C C . SER A 1 947 ? 186.97400 88.75000 143.49000 1.000 99.27000 947 SER A C 1
ATOM 4010 O O . SER A 1 947 ? 186.94600 89.04800 144.68400 1.000 99.27000 947 SER A O 1
ATOM 4012 N N . LEU A 1 948 ? 185.87500 88.69300 142.72700 1.000 101.40000 948 LEU A N 1
ATOM 4013 C CA . LEU A 1 948 ? 184.47000 88.64200 143.18100 1.000 101.40000 948 LEU A CA 1
ATOM 4014 C C . LEU A 1 948 ? 184.12300 89.65200 144.28500 1.000 101.40000 948 LEU A C 1
ATOM 4015 O O . LEU A 1 948 ? 183.79800 89.28700 145.41500 1.000 101.40000 948 LEU A O 1
ATOM 4017 N N . SER A 1 949 ? 184.22200 90.94000 143.93700 1.000 101.28000 949 SER A N 1
ATOM 4018 C CA . SER A 1 949 ? 184.07500 92.04900 144.88000 1.000 101.28000 949 SER A CA 1
ATOM 4019 C C . SER A 1 949 ? 182.69900 92.09600 145.53000 1.000 101.28000 949 SER A C 1
ATOM 4020 O O . SER A 1 949 ? 182.58400 91.91300 146.74400 1.000 101.28000 949 SER A O 1
ATOM 4022 N N . PHE A 1 950 ? 181.65800 92.33700 144.72800 1.000 100.94000 950 PHE A N 1
ATOM 4023 C CA . PHE A 1 950 ? 180.27000 92.31300 145.19500 1.000 100.94000 950 PHE A CA 1
ATOM 4024 C C . PHE A 1 950 ? 179.64900 90.97600 144.79600 1.000 100.94000 950 PHE A C 1
ATOM 4025 O O . PHE A 1 950 ? 179.29300 90.72800 143.64400 1.000 100.94000 950 PHE A O 1
ATOM 4027 N N . ARG A 1 951 ? 179.53600 90.09800 145.78400 1.000 99.66000 951 ARG A N 1
ATOM 4028 C CA . ARG A 1 951 ? 179.13100 88.72400 145.55000 1.000 99.66000 951 ARG A CA 1
ATOM 4029 C C . ARG A 1 951 ? 178.15400 88.20100 146.58900 1.000 99.66000 951 ARG A C 1
ATOM 4030 O O . ARG A 1 951 ? 178.12600 86.99400 146.83800 1.000 99.66000 951 ARG A O 1
ATOM 4032 N N . GLU A 1 952 ? 177.35400 89.07000 147.19300 1.000 95.05000 952 GLU A N 1
ATOM 4033 C CA . GLU A 1 952 ? 176.34500 88.66000 148.15300 1.000 95.05000 952 GLU A CA 1
ATOM 4034 C C . GLU A 1 952 ? 175.32200 89.77500 148.29200 1.000 95.05000 952 GLU A C 1
ATOM 4035 O O . GLU A 1 952 ? 175.39500 90.79400 147.60000 1.000 95.05000 952 GLU A O 1
ATOM 4037 N N . GLY A 1 953 ? 174.36900 89.56500 149.19000 1.000 100.18000 953 GLY A N 1
ATOM 4038 C CA . GLY A 1 953 ? 173.34500 90.55900 149.46200 1.000 100.18000 953 GLY A CA 1
ATOM 4039 C C . GLY A 1 953 ? 172.46100 90.12200 150.60500 1.000 100.18000 953 GLY A C 1
ATOM 4040 O O . GLY A 1 953 ? 172.38200 88.93500 150.93200 1.000 100.18000 953 GLY A O 1
ATOM 4041 N N . VAL A 1 954 ? 171.81800 91.09400 151.24200 1.000 81.79000 954 VAL A N 1
ATOM 4042 C CA . VAL A 1 954 ? 170.78500 90.81600 152.22400 1.000 81.79000 954 VAL A CA 1
ATOM 4043 C C . VAL A 1 954 ? 169.45300 91.41200 151.80400 1.000 81.79000 954 VAL A C 1
ATOM 4044 O O . VAL A 1 954 ? 168.42000 90.75600 151.91400 1.000 81.79000 954 VAL A O 1
ATOM 4046 N N . LEU A 1 955 ? 169.45800 92.64400 151.31100 1.000 78.94000 955 LEU A N 1
ATOM 4047 C CA . LEU A 1 955 ? 168.25800 93.16600 150.68000 1.000 78.94000 955 LEU A CA 1
ATOM 4048 C C . LEU A 1 955 ? 168.07900 92.58700 149.29200 1.000 78.94000 955 LEU A C 1
ATOM 4049 O O . LEU A 1 955 ? 166.99000 92.12000 148.94900 1.000 78.94000 955 LEU A O 1
ATOM 4051 N N . VAL A 1 956 ? 169.14800 92.57800 148.49900 1.000 83.07000 956 VAL A N 1
ATOM 4052 C CA . VAL A 1 956 ? 169.05600 92.10700 147.12200 1.000 83.07000 956 VAL A CA 1
ATOM 4053 C C . VAL A 1 956 ? 168.85600 90.60000 147.07800 1.000 83.07000 956 VAL A C 1
ATOM 4054 O O . VAL A 1 956 ? 168.33400 90.05800 146.09900 1.000 83.07000 956 VAL A O 1
ATOM 4056 N N . GLU A 1 957 ? 169.25900 89.90000 148.13500 1.000 85.11000 957 GLU A N 1
ATOM 4057 C CA . GLU A 1 957 ? 168.96300 88.47800 148.21700 1.000 85.11000 957 GLU A CA 1
ATOM 4058 C C . GLU A 1 957 ? 167.47900 88.25100 148.41500 1.000 85.11000 957 GLU A C 1
ATOM 4059 O O . GLU A 1 957 ? 166.89500 87.32700 147.83900 1.000 85.11000 957 GLU A O 1
ATOM 4061 N N . ALA A 1 958 ? 166.84900 89.08700 149.23200 1.000 85.66000 958 ALA A N 1
ATOM 4062 C CA . ALA A 1 958 ? 165.40500 89.01600 149.36000 1.000 85.66000 958 ALA A CA 1
ATOM 4063 C C . ALA A 1 958 ? 164.72300 89.59900 148.13700 1.000 85.66000 958 ALA A C 1
ATOM 4064 O O . ALA A 1 958 ? 163.53900 89.35300 147.90100 1.000 85.66000 958 ALA A O 1
ATOM 4066 N N . LEU A 1 959 ? 165.44500 90.39800 147.35800 1.000 91.07000 959 LEU A N 1
ATOM 4067 C CA . LEU A 1 959 ? 164.87100 90.88300 146.11700 1.000 91.07000 959 LEU A CA 1
ATOM 4068 C C . LEU A 1 959 ? 164.85800 89.79200 145.06100 1.000 91.07000 959 LEU A C 1
ATOM 4069 O O . LEU A 1 959 ? 163.90100 89.69000 144.28800 1.000 91.07000 959 LEU A O 1
ATOM 4071 N N . ARG A 1 960 ? 165.89300 88.95700 145.02100 1.000 101.58000 960 ARG A N 1
ATOM 4072 C CA . ARG A 1 960 ? 165.90800 87.84500 144.07600 1.000 101.58000 960 ARG A CA 1
ATOM 4073 C C . ARG A 1 960 ? 165.00500 86.71800 144.55500 1.000 101.58000 960 ARG A C 1
ATOM 4074 O O . ARG A 1 960 ? 164.03100 86.35700 143.88800 1.000 101.58000 960 ARG A O 1
ATOM 4076 N N . ASN A 1 961 ? 165.29500 86.16600 145.72800 1.000 101.18000 961 ASN A N 1
ATOM 4077 C CA . ASN A 1 961 ? 164.47900 85.11000 146.30800 1.000 101.18000 961 ASN A CA 1
ATOM 4078 C C . ASN A 1 961 ? 163.25400 85.69000 146.99300 1.000 101.18000 961 ASN A C 1
ATOM 4079 O O . ASN A 1 961 ? 162.87400 86.83600 146.74900 1.000 101.18000 961 ASN A O 1
ATOM 4081 N N . GLY A 1 962 ? 162.62000 84.89700 147.84300 1.000 109.26000 962 GLY A N 1
ATOM 4082 C CA . GLY A 1 962 ? 161.55200 85.41500 148.67000 1.000 109.26000 962 GLY A CA 1
ATOM 4083 C C . GLY A 1 962 ? 162.16400 85.95600 149.94100 1.000 109.26000 962 GLY A C 1
ATOM 4084 O O . GLY A 1 962 ? 162.89800 86.94600 149.86400 1.000 109.26000 962 GLY A O 1
ATOM 4085 N N . TYR A 1 963 ? 161.87700 85.32500 151.08800 1.000 104.92000 963 TYR A N 1
ATOM 4086 C CA . TYR A 1 963 ? 162.52600 85.59300 152.37500 1.000 104.92000 963 TYR A CA 1
ATOM 4087 C C . TYR A 1 963 ? 162.37500 87.06700 152.75900 1.000 104.92000 963 TYR A C 1
ATOM 4088 O O . TYR A 1 963 ? 163.31900 87.84700 152.73200 1.000 104.92000 963 TYR A O 1
ATOM 4090 N N . TRP A 1 964 ? 161.12500 87.40900 153.06800 1.000 92.51000 964 TRP A N 1
ATOM 4091 C CA . TRP A 1 964 ? 160.59000 88.76000 153.19500 1.000 92.51000 964 TRP A CA 1
ATOM 4092 C C . TRP A 1 964 ? 161.38500 89.64600 154.13100 1.000 92.51000 964 TRP A C 1
ATOM 4093 O O . TRP A 1 964 ? 161.42100 89.41100 155.34100 1.000 92.51000 964 TRP A O 1
ATOM 4095 N N . ILE A 1 965 ? 162.02400 90.66300 153.56900 1.000 81.80000 965 ILE A N 1
ATOM 4096 C CA . ILE A 1 965 ? 162.96200 91.46400 154.33400 1.000 81.80000 965 ILE A CA 1
ATOM 4097 C C . ILE A 1 965 ? 162.20500 92.47700 155.17100 1.000 81.80000 965 ILE A C 1
ATOM 4098 O O . ILE A 1 965 ? 161.04600 92.79900 154.91600 1.000 81.80000 965 ILE A O 1
ATOM 4100 N N . VAL A 1 966 ? 162.88100 92.96900 156.19600 1.000 75.95000 966 VAL A N 1
ATOM 4101 C CA . VAL A 1 966 ? 162.39000 94.07100 157.00100 1.000 75.95000 966 VAL A CA 1
ATOM 4102 C C . VAL A 1 966 ? 163.59400 94.93700 157.32900 1.000 75.95000 966 VAL A C 1
ATOM 4103 O O . VAL A 1 966 ? 164.43800 94.54100 158.14000 1.000 75.95000 966 VAL A O 1
ATOM 4105 N N . LEU A 1 967 ? 163.69400 96.10200 156.68800 1.000 66.27000 967 LEU A N 1
ATOM 4106 C CA . LEU A 1 967 ? 164.73600 97.07000 157.01900 1.000 66.27000 967 LEU A CA 1
ATOM 4107 C C . LEU A 1 967 ? 164.32400 97.72400 158.33000 1.000 66.27000 967 LEU A C 1
ATOM 4108 O O . LEU A 1 967 ? 163.68900 98.77700 158.36800 1.000 66.27000 967 LEU A O 1
ATOM 4110 N N . ASP A 1 968 ? 164.70200 97.08100 159.42700 1.000 73.05000 968 ASP A N 1
ATOM 4111 C CA . ASP A 1 968 ? 164.20700 97.46400 160.73500 1.000 73.05000 968 ASP A CA 1
ATOM 4112 C C . ASP A 1 968 ? 164.98600 98.64900 161.28400 1.000 73.05000 968 ASP A C 1
ATOM 4113 O O . ASP A 1 968 ? 166.06800 98.99100 160.80400 1.000 73.05000 968 ASP A O 1
ATOM 4115 N N . GLU A 1 969 ? 164.39400 99.27800 162.30400 1.000 76.96000 969 GLU A N 1
ATOM 4116 C CA . GLU A 1 969 ? 164.97200 100.39000 163.06300 1.000 76.96000 969 GLU A CA 1
ATOM 4117 C C . GLU A 1 969 ? 165.33500 101.57200 162.17900 1.000 76.96000 969 GLU A C 1
ATOM 4118 O O . GLU A 1 969 ? 166.24600 102.33300 162.49800 1.000 76.96000 969 GLU A O 1
ATOM 4120 N N . LEU A 1 970 ? 164.60600 101.75100 161.07600 1.000 82.35000 970 LEU A N 1
ATOM 4121 C CA . LEU A 1 970 ? 164.91600 102.76700 160.07900 1.000 82.35000 970 LEU A CA 1
ATOM 4122 C C . LEU A 1 970 ? 164.76000 104.18600 160.59400 1.000 82.35000 970 LEU A C 1
ATOM 4123 O O . LEU A 1 970 ? 165.07200 105.11800 159.84900 1.000 82.35000 970 LEU A O 1
ATOM 4125 N N . ASN A 1 971 ? 164.21600 104.36600 161.80300 1.000 95.21000 971 ASN A N 1
ATOM 4126 C CA . ASN A 1 971 ? 164.26200 105.64900 162.49200 1.000 95.21000 971 ASN A CA 1
ATOM 4127 C C . ASN A 1 971 ? 165.68400 106.17400 162.56700 1.000 95.21000 971 ASN A C 1
ATOM 4128 O O . ASN A 1 971 ? 165.95600 107.31300 162.17800 1.000 95.21000 971 ASN A O 1
ATOM 4130 N N . LEU A 1 972 ? 166.60900 105.34700 163.03600 1.000 106.51000 972 LEU A N 1
ATOM 4131 C CA . LEU A 1 972 ? 168.01400 105.73500 163.13200 1.000 106.51000 972 LEU A CA 1
ATOM 4132 C C . LEU A 1 972 ? 168.79300 105.25200 161.91200 1.000 106.51000 972 LEU A C 1
ATOM 4133 O O . LEU A 1 972 ? 169.78300 104.53400 162.01700 1.000 106.51000 972 LEU A O 1
ATOM 4135 N N . ALA A 1 973 ? 168.32600 105.66500 160.74000 1.000 111.82000 973 ALA A N 1
ATOM 4136 C CA . ALA A 1 973 ? 168.98400 105.27200 159.50700 1.000 111.82000 973 ALA A CA 1
ATOM 4137 C C . ALA A 1 973 ? 170.28500 106.04700 159.33600 1.000 111.82000 973 ALA A C 1
ATOM 4138 O O . ALA A 1 973 ? 170.43800 107.14200 159.88000 1.000 111.82000 973 ALA A O 1
ATOM 4140 N N . PRO A 1 974 ? 171.23200 105.51100 158.57500 1.000 109.90000 974 PRO A N 1
ATOM 4141 C CA . PRO A 1 974 ? 172.51000 106.21500 158.40900 1.000 109.90000 974 PRO A CA 1
ATOM 4142 C C . PRO A 1 974 ? 172.48900 107.22700 157.28000 1.000 109.90000 974 PRO A C 1
ATOM 4143 O O . PRO A 1 974 ? 173.45600 107.33400 156.52400 1.000 109.90000 974 PRO A O 1
ATOM 4145 N N . THR A 1 975 ? 171.35600 107.90100 157.10100 1.000 102.85000 975 THR A N 1
ATOM 4146 C CA . THR A 1 975 ? 171.20900 109.17200 156.39900 1.000 102.85000 975 THR A CA 1
ATOM 4147 C C . THR A 1 975 ? 171.48000 109.12600 154.90000 1.000 102.85000 975 THR A C 1
ATOM 4148 O O . THR A 1 975 ? 171.30400 110.13400 154.21500 1.000 102.85000 975 THR A O 1
ATOM 4150 N N . ASP A 1 976 ? 171.91800 108.00000 154.37600 1.000 109.50000 976 ASP A N 1
ATOM 4151 C CA . ASP A 1 976 ? 171.99700 107.84400 152.93100 1.000 109.50000 976 ASP A CA 1
ATOM 4152 C C . ASP A 1 976 ? 171.46000 106.51700 152.43200 1.000 109.50000 976 ASP A C 1
ATOM 4153 O O . ASP A 1 976 ? 170.94800 106.46400 151.31000 1.000 109.50000 976 ASP A O 1
ATOM 4155 N N . VAL A 1 977 ? 171.53100 105.45000 153.22900 1.000 124.53000 977 VAL A N 1
ATOM 4156 C CA . VAL A 1 977 ? 170.85100 104.22200 152.87200 1.000 124.53000 977 VAL A CA 1
ATOM 4157 C C . VAL A 1 977 ? 169.35500 104.40300 152.99800 1.000 124.53000 977 VAL A C 1
ATOM 4158 O O . VAL A 1 977 ? 168.59300 103.69300 152.34200 1.000 124.53000 977 VAL A O 1
ATOM 4160 N N . LEU A 1 978 ? 168.91500 105.34600 153.83000 1.000 123.25000 978 LEU A N 1
ATOM 4161 C CA . LEU A 1 978 ? 167.54000 105.81400 153.75200 1.000 123.25000 978 LEU A CA 1
ATOM 4162 C C . LEU A 1 978 ? 167.24800 106.42000 152.38700 1.000 123.25000 978 LEU A C 1
ATOM 4163 O O . LEU A 1 978 ? 166.20700 106.13800 151.78600 1.000 123.25000 978 LEU A O 1
ATOM 4165 N N . GLU A 1 979 ? 168.18000 107.21300 151.85800 1.000 123.30000 979 GLU A N 1
ATOM 4166 C CA . GLU A 1 979 ? 167.94400 107.88700 150.58500 1.000 123.30000 979 GLU A CA 1
ATOM 4167 C C . GLU A 1 979 ? 168.00200 106.91500 149.41800 1.000 123.30000 979 GLU A C 1
ATOM 4168 O O . GLU A 1 979 ? 167.16600 106.97200 148.51200 1.000 123.30000 979 GLU A O 1
ATOM 4170 N N . ALA A 1 980 ? 168.97300 106.00600 149.42000 1.000 117.59000 980 ALA A N 1
ATOM 4171 C CA . ALA A 1 980 ? 169.01800 105.01700 148.35000 1.000 117.59000 980 ALA A CA 1
ATOM 4172 C C . ALA A 1 980 ? 167.91200 103.98300 148.50100 1.000 117.59000 980 ALA A C 1
ATOM 4173 O O . ALA A 1 980 ? 167.46000 103.41200 147.50600 1.000 117.59000 980 ALA A O 1
ATOM 4175 N N . LEU A 1 981 ? 167.46000 103.73600 149.72800 1.000 121.64000 981 LEU A N 1
ATOM 4176 C CA . LEU A 1 981 ? 166.33100 102.84000 149.92400 1.000 121.64000 981 LEU A CA 1
ATOM 4177 C C . LEU A 1 981 ? 165.05300 103.46500 149.39800 1.000 121.64000 981 LEU A C 1
ATOM 4178 O O . LEU A 1 981 ? 164.20800 102.77300 148.82500 1.000 121.64000 981 LEU A O 1
ATOM 4180 N N . ASN A 1 982 ? 164.90100 104.77700 149.57800 1.000 121.36000 982 ASN A N 1
ATOM 4181 C CA . ASN A 1 982 ? 163.78100 105.47700 148.96700 1.000 121.36000 982 ASN A CA 1
ATOM 4182 C C . ASN A 1 982 ? 163.93500 105.54600 147.45800 1.000 121.36000 982 ASN A C 1
ATOM 4183 O O . ASN A 1 982 ? 162.93600 105.61900 146.73700 1.000 121.36000 982 ASN A O 1
ATOM 4185 N N . ARG A 1 983 ? 165.17300 105.53300 146.96600 1.000 118.71000 983 ARG A N 1
ATOM 4186 C CA . ARG A 1 983 ? 165.37800 105.36800 145.53500 1.000 118.71000 983 ARG A CA 1
ATOM 4187 C C . ARG A 1 983 ? 164.93400 103.98900 145.08000 1.000 118.71000 983 ARG A C 1
ATOM 4188 O O . ARG A 1 983 ? 164.45600 103.83500 143.95400 1.000 118.71000 983 ARG A O 1
ATOM 4190 N N . LEU A 1 984 ? 165.05800 102.98500 145.94400 1.000 121.48000 984 LEU A N 1
ATOM 4191 C CA . LEU A 1 984 ? 164.50900 101.66600 145.65900 1.000 121.48000 984 LEU A CA 1
ATOM 4192 C C . LEU A 1 984 ? 163.00400 101.60100 145.86000 1.000 121.48000 984 LEU A C 1
ATOM 4193 O O . LEU A 1 984 ? 162.39200 100.59400 145.49000 1.000 121.48000 984 LEU A O 1
ATOM 4195 N N . LEU A 1 985 ? 162.40000 102.62900 146.45300 1.000 124.31000 985 LEU A N 1
ATOM 4196 C CA . LEU A 1 985 ? 160.95400 102.76300 146.49100 1.000 124.31000 985 LEU A CA 1
ATOM 4197 C C . LEU A 1 985 ? 160.42800 103.62700 145.35200 1.000 124.31000 985 LEU A C 1
ATOM 4198 O O . LEU A 1 985 ? 159.29100 104.10200 145.41800 1.000 124.31000 985 LEU A O 1
ATOM 4200 N N . ASP A 1 986 ? 161.23800 103.85100 144.31600 1.000 133.02000 986 ASP A N 1
ATOM 4201 C CA . ASP A 1 986 ? 160.74600 104.48700 143.09900 1.000 133.02000 986 ASP A CA 1
ATOM 4202 C C . ASP A 1 986 ? 160.06700 103.46600 142.19700 1.000 133.02000 986 ASP A C 1
ATOM 4203 O O . ASP A 1 986 ? 158.87400 103.57800 141.89700 1.000 133.02000 986 ASP A O 1
ATOM 4205 N N . ASP A 1 987 ? 160.81700 102.46300 141.75700 1.000 130.52000 987 ASP A N 1
ATOM 4206 C CA . ASP A 1 987 ? 160.22700 101.31600 141.09300 1.000 130.52000 987 ASP A CA 1
ATOM 4207 C C . ASP A 1 987 ? 159.67500 100.34700 142.13300 1.000 130.52000 987 ASP A C 1
ATOM 4208 O O . ASP A 1 987 ? 159.84600 100.52800 143.34000 1.000 130.52000 987 ASP A O 1
ATOM 4210 N N . ASN A 1 988 ? 159.00500 99.30200 141.65600 1.000 126.42000 988 ASN A N 1
ATOM 4211 C CA . ASN A 1 988 ? 158.36900 98.37300 142.57700 1.000 126.42000 988 ASN A CA 1
ATOM 4212 C C . ASN A 1 988 ? 159.39100 97.45900 143.23400 1.000 126.42000 988 ASN A C 1
ATOM 4213 O O . ASN A 1 988 ? 159.59200 97.51500 144.45000 1.000 126.42000 988 ASN A O 1
ATOM 4215 N N . ARG A 1 989 ? 160.05600 96.63000 142.43500 1.000 126.56000 989 ARG A N 1
ATOM 4216 C CA . ARG A 1 989 ? 161.03500 95.67400 142.93800 1.000 126.56000 989 ARG A CA 1
ATOM 4217 C C . ARG A 1 989 ? 162.22600 95.58600 141.99500 1.000 126.56000 989 ARG A C 1
ATOM 4218 O O . ARG A 1 989 ? 162.72800 94.49900 141.69900 1.000 126.56000 989 ARG A O 1
ATOM 4220 N N . GLU A 1 990 ? 162.69500 96.73000 141.51300 1.000 129.67000 990 GLU A N 1
ATOM 4221 C CA . GLU A 1 990 ? 163.84900 96.80200 140.62900 1.000 129.67000 990 GLU A CA 1
ATOM 4222 C C . GLU A 1 990 ? 164.98400 97.47600 141.38300 1.000 129.67000 990 GLU A C 1
ATOM 4223 O O . GLU A 1 990 ? 164.81800 98.58900 141.88800 1.000 129.67000 990 GLU A O 1
ATOM 4225 N N . LEU A 1 991 ? 166.13300 96.81000 141.45400 1.000 124.23000 991 LEU A N 1
ATOM 4226 C CA . LEU A 1 991 ? 167.27300 97.29600 142.22300 1.000 124.23000 991 LEU A CA 1
ATOM 4227 C C . LEU A 1 991 ? 168.48900 97.37000 141.31500 1.000 124.23000 991 LEU A C 1
ATOM 4228 O O . LEU A 1 991 ? 169.01200 96.33700 140.88900 1.000 124.23000 991 LEU A O 1
ATOM 4230 N N . PHE A 1 992 ? 168.93800 98.58400 141.01700 1.000 122.25000 992 PHE A N 1
ATOM 4231 C CA . PHE A 1 992 ? 170.13400 98.78200 140.20900 1.000 122.25000 992 PHE A CA 1
ATOM 4232 C C . PHE A 1 992 ? 171.33500 98.89400 141.13300 1.000 122.25000 992 PHE A C 1
ATOM 4233 O O . PHE A 1 992 ? 171.43000 99.83300 141.92800 1.000 122.25000 992 PHE A O 1
ATOM 4235 N N . ILE A 1 993 ? 172.24700 97.93700 141.03200 1.000 116.21000 993 ILE A N 1
ATOM 4236 C CA . ILE A 1 993 ? 173.53900 98.02300 141.70000 1.000 116.21000 993 ILE A CA 1
ATOM 4237 C C . ILE A 1 993 ? 174.55300 97.37900 140.76700 1.000 116.21000 993 ILE A C 1
ATOM 4238 O O . ILE A 1 993 ? 174.40300 96.20100 140.42100 1.000 116.21000 993 ILE A O 1
ATOM 4240 N N . PRO A 1 994 ? 175.59300 98.10400 140.33000 1.000 111.54000 994 PRO A N 1
ATOM 4241 C CA . PRO A 1 994 ? 176.57700 97.62500 139.35200 1.000 111.54000 994 PRO A CA 1
ATOM 4242 C C . PRO A 1 994 ? 177.53800 96.58100 139.91400 1.000 111.54000 994 PRO A C 1
ATOM 4243 O O . PRO A 1 994 ? 178.09500 95.80900 139.13500 1.000 111.54000 994 PRO A O 1
ATOM 4245 N N . GLN A 1 997 ? 172.60800 93.62400 136.96000 1.000 119.00000 997 GLN A N 1
ATOM 4246 C CA . GLN A 1 997 ? 173.03300 94.75400 137.77400 1.000 119.00000 997 GLN A CA 1
ATOM 4247 C C . GLN A 1 997 ? 171.96900 95.83400 137.77600 1.000 119.00000 997 GLN A C 1
ATOM 4248 O O . GLN A 1 997 ? 172.24300 96.98100 138.12000 1.000 119.00000 997 GLN A O 1
ATOM 4250 N N . VAL A 1 998 ? 170.74400 95.45500 137.40600 1.000 120.47000 998 VAL A N 1
ATOM 4251 C CA . VAL A 1 998 ? 169.72300 96.40200 136.98000 1.000 120.47000 998 VAL A CA 1
ATOM 4252 C C . VAL A 1 998 ? 168.45700 96.29800 137.82100 1.000 120.47000 998 VAL A C 1
ATOM 4253 O O . VAL A 1 998 ? 167.91900 97.31000 138.27400 1.000 120.47000 998 VAL A O 1
ATOM 4255 N N . LEU A 1 999 ? 167.94600 95.08800 138.01400 1.000 124.85000 999 LEU A N 1
ATOM 4256 C CA . LEU A 1 999 ? 166.61800 94.96200 138.59700 1.000 124.85000 999 LEU A CA 1
ATOM 4257 C C . LEU A 1 999 ? 166.48100 93.60800 139.26300 1.000 124.85000 999 LEU A C 1
ATOM 4258 O O . LEU A 1 999 ? 167.38600 92.77500 139.21700 1.000 124.85000 999 LEU A O 1
ATOM 4260 N N . VAL A 1 1000 ? 165.33100 93.40700 139.90000 1.000 120.69000 1000 VAL A N 1
ATOM 4261 C CA . VAL A 1 1000 ? 165.00400 92.11800 140.49100 1.000 120.69000 1000 VAL A CA 1
ATOM 4262 C C . VAL A 1 1000 ? 163.63800 91.64900 140.01200 1.000 120.69000 1000 VAL A C 1
ATOM 4263 O O . VAL A 1 1000 ? 163.50400 90.51500 139.53900 1.000 120.69000 1000 VAL A O 1
ATOM 4265 N N . LYS A 1 1001 ? 162.62600 92.52500 140.12900 1.000 126.55000 1001 LYS A N 1
ATOM 4266 C CA . LYS A 1 1001 ? 161.21200 92.26800 139.85800 1.000 126.55000 1001 LYS A CA 1
ATOM 4267 C C . LYS A 1 1001 ? 160.71500 91.06300 140.64900 1.000 126.55000 1001 LYS A C 1
ATOM 4268 O O . LYS A 1 1001 ? 160.48100 89.99300 140.07600 1.000 126.55000 1001 LYS A O 1
ATOM 4270 N N . PRO A 1 1002 ? 160.55300 91.20100 141.95900 1.000 125.57000 1002 PRO A N 1
ATOM 4271 C CA . PRO A 1 1002 ? 160.27400 90.04100 142.80900 1.000 125.57000 1002 PRO A CA 1
ATOM 4272 C C . PRO A 1 1002 ? 158.84600 89.53600 142.69800 1.000 125.57000 1002 PRO A C 1
ATOM 4273 O O . PRO A 1 1002 ? 157.93600 90.22000 142.23200 1.000 125.57000 1002 PRO A O 1
ATOM 4275 N N . HIS A 1 1003 ? 158.67600 88.30500 143.14700 1.000 121.98000 1003 HIS A N 1
ATOM 4276 C CA . HIS A 1 1003 ? 157.37100 87.78500 143.50600 1.000 121.98000 1003 HIS A CA 1
ATOM 4277 C C . HIS A 1 1003 ? 157.06200 88.25400 144.91800 1.000 121.98000 1003 HIS A C 1
ATOM 4278 O O . HIS A 1 1003 ? 157.86000 88.93700 145.56500 1.000 121.98000 1003 HIS A O 1
ATOM 4280 N N . PRO A 1 1004 ? 155.91500 87.89800 145.44500 1.000 127.79000 1004 PRO A N 1
ATOM 4281 C CA . PRO A 1 1004 ? 155.52400 88.46200 146.74000 1.000 127.79000 1004 PRO A CA 1
ATOM 4282 C C . PRO A 1 1004 ? 156.08200 87.69800 147.92600 1.000 127.79000 1004 PRO A C 1
ATOM 4283 O O . PRO A 1 1004 ? 155.84700 86.49400 148.06900 1.000 127.79000 1004 PRO A O 1
ATOM 4285 N N . GLU A 1 1005 ? 156.85000 88.38600 148.76900 1.000 100.91000 1005 GLU A N 1
ATOM 4286 C CA . GLU A 1 1005 ? 157.19200 87.86100 150.08400 1.000 100.91000 1005 GLU A CA 1
ATOM 4287 C C . GLU A 1 1005 ? 156.66100 88.74500 151.20300 1.000 100.91000 1005 GLU A C 1
ATOM 4288 O O . GLU A 1 1005 ? 155.84300 88.28800 152.00800 1.000 100.91000 1005 GLU A O 1
ATOM 4290 N N . PHE A 1 1006 ? 157.14900 89.98600 151.27900 1.000 79.17000 1006 PHE A N 1
ATOM 4291 C CA . PHE A 1 1006 ? 156.60700 91.17100 151.93800 1.000 79.17000 1006 PHE A CA 1
ATOM 4292 C C . PHE A 1 1006 ? 157.63600 92.24500 151.63700 1.000 79.17000 1006 PHE A C 1
ATOM 4293 O O . PHE A 1 1006 ? 158.60700 91.96800 150.92700 1.000 79.17000 1006 PHE A O 1
ATOM 4295 N N . MET A 1 1007 ? 157.43200 93.47200 152.10300 1.000 85.55000 1007 MET A N 1
ATOM 4296 C CA . MET A 1 1007 ? 158.52700 94.44000 152.13800 1.000 85.55000 1007 MET A CA 1
ATOM 4297 C C . MET A 1 1007 ? 158.44700 95.32100 153.37700 1.000 85.55000 1007 MET A C 1
ATOM 4298 O O . MET A 1 1007 ? 158.66100 96.53200 153.29700 1.000 85.55000 1007 MET A O 1
ATOM 4300 N N . LEU A 1 1008 ? 158.15300 94.73000 154.53600 1.000 76.43000 1008 LEU A N 1
ATOM 4301 C CA . LEU A 1 1008 ? 157.77800 95.47600 155.73300 1.000 76.43000 1008 LEU A CA 1
ATOM 4302 C C . LEU A 1 1008 ? 158.95200 96.29300 156.27100 1.000 76.43000 1008 LEU A C 1
ATOM 4303 O O . LEU A 1 1008 ? 160.09000 96.16500 155.82300 1.000 76.43000 1008 LEU A O 1
ATOM 4305 N N . PHE A 1 1009 ? 158.65800 97.15900 157.23800 1.000 77.70000 1009 PHE A N 1
ATOM 4306 C CA . PHE A 1 1009 ? 159.66400 98.01800 157.85800 1.000 77.70000 1009 PHE A CA 1
ATOM 4307 C C . PHE A 1 1009 ? 159.14500 98.45900 159.21600 1.000 77.70000 1009 PHE A C 1
ATOM 4308 O O . PHE A 1 1009 ? 157.94300 98.39500 159.48300 1.000 77.70000 1009 PHE A O 1
ATOM 4310 N N . ALA A 1 1010 ? 160.05700 98.91800 160.07400 1.000 70.89000 1010 ALA A N 1
ATOM 4311 C CA . ALA A 1 1010 ? 159.68200 99.19000 161.46000 1.000 70.89000 1010 ALA A CA 1
ATOM 4312 C C . ALA A 1 1010 ? 160.49000 100.36600 161.99400 1.000 70.89000 1010 ALA A C 1
ATOM 4313 O O . ALA A 1 1010 ? 161.66400 100.21000 162.32700 1.000 70.89000 1010 ALA A O 1
ATOM 4315 N N . THR A 1 1011 ? 159.84500 101.52200 162.10600 1.000 77.37000 1011 THR A N 1
ATOM 4316 C CA . THR A 1 1011 ? 160.36900 102.62800 162.89600 1.000 77.37000 1011 THR A CA 1
ATOM 4317 C C . THR A 1 1011 ? 160.00300 102.39600 164.35900 1.000 77.37000 1011 THR A C 1
ATOM 4318 O O . THR A 1 1011 ? 159.59500 101.30400 164.75600 1.000 77.37000 1011 THR A O 1
ATOM 4320 N N . GLN A 1 1012 ? 160.15300 103.41400 165.18800 1.000 81.85000 1012 GLN A N 1
ATOM 4321 C CA . GLN A 1 1012 ? 159.84900 103.28100 166.60300 1.000 81.85000 1012 GLN A CA 1
ATOM 4322 C C . GLN A 1 1012 ? 158.76400 104.27400 166.98400 1.000 81.85000 1012 GLN A C 1
ATOM 4323 O O . GLN A 1 1012 ? 158.28600 105.04800 166.15200 1.000 81.85000 1012 GLN A O 1
ATOM 4325 N N . ASN A 1 1013 ? 158.38500 104.24200 168.26100 1.000 90.66000 1013 ASN A N 1
ATOM 4326 C CA . ASN A 1 1013 ? 157.33900 105.10300 168.79800 1.000 90.66000 1013 ASN A CA 1
ATOM 4327 C C . ASN A 1 1013 ? 157.79900 106.55100 168.76300 1.000 90.66000 1013 ASN A C 1
ATOM 4328 O O . ASN A 1 1013 ? 158.63600 106.95300 169.57700 1.000 90.66000 1013 ASN A O 1
ATOM 4330 N N . PRO A 1 1014 ? 157.28100 107.36400 167.83800 1.000 95.37000 1014 PRO A N 1
ATOM 4331 C CA . PRO A 1 1014 ? 157.82800 108.71500 167.69700 1.000 95.37000 1014 PRO A CA 1
ATOM 4332 C C . PRO A 1 1014 ? 157.27800 109.69600 168.72100 1.000 95.37000 1014 PRO A C 1
ATOM 4333 O O . PRO A 1 1014 ? 158.01000 110.61200 169.09200 1.000 95.37000 1014 PRO A O 1
ATOM 4335 N N . GLY A 1 1020 ? 163.69900 113.22500 170.53300 1.000 163.14000 1020 GLY A N 1
ATOM 4336 C CA . GLY A 1 1020 ? 163.52800 113.24900 169.09400 1.000 163.14000 1020 GLY A CA 1
ATOM 4337 C C . GLY A 1 1020 ? 164.75800 112.73000 168.38800 1.000 163.14000 1020 GLY A C 1
ATOM 4338 O O . GLY A 1 1020 ? 165.45100 113.47200 167.69500 1.000 163.14000 1020 GLY A O 1
ATOM 4339 N N . ARG A 1 1021 ? 165.02800 111.43800 168.56800 1.000 166.47000 1021 ARG A N 1
ATOM 4340 C CA . ARG A 1 1021 ? 166.23900 110.80900 168.04400 1.000 166.47000 1021 ARG A CA 1
ATOM 4341 C C . ARG A 1 1021 ? 166.06700 110.55800 166.55000 1.000 166.47000 1021 ARG A C 1
ATOM 4342 O O . ARG A 1 1021 ? 165.73900 109.45200 166.11300 1.000 166.47000 1021 ARG A O 1
ATOM 4344 N N . LYS A 1 1022 ? 166.30000 111.62200 165.77000 1.000 164.36000 1022 LYS A N 1
ATOM 4345 C CA . LYS A 1 1022 ? 166.35500 111.60400 164.30300 1.000 164.36000 1022 LYS A CA 1
ATOM 4346 C C . LYS A 1 1022 ? 165.03800 111.10600 163.69400 1.000 164.36000 1022 LYS A C 1
ATOM 4347 O O . LYS A 1 1022 ? 164.94300 109.99300 163.17000 1.000 164.36000 1022 LYS A O 1
ATOM 4349 N N . HIS A 1 1023 ? 164.01100 111.94700 163.85300 1.000 151.37000 1023 HIS A N 1
ATOM 4350 C CA . HIS A 1 1023 ? 162.67600 111.66400 163.33300 1.000 151.37000 1023 HIS A CA 1
ATOM 4351 C C . HIS A 1 1023 ? 162.70100 111.41500 161.82700 1.000 151.37000 1023 HIS A C 1
ATOM 4352 O O . HIS A 1 1023 ? 163.40800 112.09300 161.07800 1.000 151.37000 1023 HIS A O 1
ATOM 4354 N N . LEU A 1 1024 ? 161.93600 110.41400 161.39600 1.000 148.77000 1024 LEU A N 1
ATOM 4355 C CA . LEU A 1 1024 ? 161.96800 109.95000 160.01800 1.000 148.77000 1024 LEU A CA 1
ATOM 4356 C C . LEU A 1 1024 ? 161.27600 110.94500 159.09200 1.000 148.77000 1024 LEU A C 1
ATOM 4357 O O . LEU A 1 1024 ? 160.66800 111.92700 159.52300 1.000 148.77000 1024 LEU A O 1
ATOM 4359 N N . SER A 1 1025 ? 161.37200 110.67200 157.79700 1.000 154.80000 1025 SER A N 1
ATOM 4360 C CA . SER A 1 1025 ? 160.81500 111.56900 156.79800 1.000 154.80000 1025 SER A CA 1
ATOM 4361 C C . SER A 1 1025 ? 159.30900 111.38000 156.71400 1.000 154.80000 1025 SER A C 1
ATOM 4362 O O . SER A 1 1025 ? 158.82100 110.24800 156.63800 1.000 154.80000 1025 SER A O 1
ATOM 4364 N N . ARG A 1 1026 ? 158.57100 112.49300 156.72800 1.000 155.67000 1026 ARG A N 1
ATOM 4365 C CA . ARG A 1 1026 ? 157.12800 112.42100 156.53900 1.000 155.67000 1026 ARG A CA 1
ATOM 4366 C C . ARG A 1 1026 ? 156.75700 112.08100 155.10300 1.000 155.67000 1026 ARG A C 1
ATOM 4367 O O . ARG A 1 1026 ? 155.66000 111.56700 154.87000 1.000 155.67000 1026 ARG A O 1
ATOM 4369 N N . ALA A 1 1027 ? 157.64000 112.36300 154.14100 1.000 152.77000 1027 ALA A N 1
ATOM 4370 C CA . ALA A 1 1027 ? 157.46900 111.82400 152.79700 1.000 152.77000 1027 ALA A CA 1
ATOM 4371 C C . ALA A 1 1027 ? 157.61400 110.31000 152.80100 1.000 152.77000 1027 ALA A C 1
ATOM 4372 O O . ALA A 1 1027 ? 156.85700 109.60400 152.12500 1.000 152.77000 1027 ALA A O 1
ATOM 4374 N N . PHE A 1 1028 ? 158.58800 109.79500 153.55400 1.000 146.07000 1028 PHE A N 1
ATOM 4375 C CA . PHE A 1 1028 ? 158.66800 108.35900 153.78300 1.000 146.07000 1028 PHE A CA 1
ATOM 4376 C C . PHE A 1 1028 ? 157.50800 107.87500 154.63900 1.000 146.07000 1028 PHE A C 1
ATOM 4377 O O . PHE A 1 1028 ? 157.00300 106.76800 154.43000 1.000 146.07000 1028 PHE A O 1
ATOM 4379 N N . ARG A 1 1029 ? 157.05500 108.68900 155.58300 1.000 146.60000 1029 ARG A N 1
ATOM 4380 C CA . ARG A 1 1029 ? 155.85800 108.36100 156.34000 1.000 146.60000 1029 ARG A CA 1
ATOM 4381 C C . ARG A 1 1029 ? 154.56800 108.69600 155.58900 1.000 146.60000 1029 ARG A C 1
ATOM 4382 O O . ARG A 1 1029 ? 153.49100 108.65400 156.19100 1.000 146.60000 1029 ARG A O 1
ATOM 4384 N N . ASN A 1 1030 ? 154.65200 109.04900 154.30800 1.000 130.95000 1030 ASN A N 1
ATOM 4385 C CA . ASN A 1 1030 ? 153.49200 109.12800 153.43000 1.000 130.95000 1030 ASN A CA 1
ATOM 4386 C C . ASN A 1 1030 ? 153.83000 108.53800 152.07200 1.000 130.95000 1030 ASN A C 1
ATOM 4387 O O . ASN A 1 1030 ? 153.45000 109.07300 151.02700 1.000 130.95000 1030 ASN A O 1
ATOM 4389 N N . ARG A 1 1031 ? 154.57600 107.43500 152.06700 1.000 112.00000 1031 ARG A N 1
ATOM 4390 C CA . ARG A 1 1031 ? 154.80200 106.66700 150.85300 1.000 112.00000 1031 ARG A CA 1
ATOM 4391 C C . ARG A 1 1031 ? 154.58100 105.18200 151.07700 1.000 112.00000 1031 ARG A C 1
ATOM 4392 O O . ARG A 1 1031 ? 154.90100 104.38500 150.19200 1.000 112.00000 1031 ARG A O 1
ATOM 4394 N N . PHE A 1 1032 ? 154.03300 104.79100 152.22400 1.000 97.21000 1032 PHE A N 1
ATOM 4395 C CA . PHE A 1 1032 ? 153.84900 103.38700 152.55400 1.000 97.21000 1032 PHE A CA 1
ATOM 4396 C C . PHE A 1 1032 ? 152.58300 103.22200 153.38300 1.000 97.21000 1032 PHE A C 1
ATOM 4397 O O . PHE A 1 1032 ? 152.23500 104.08600 154.18800 1.000 97.21000 1032 PHE A O 1
ATOM 4399 N N . LEU A 1 1033 ? 151.90900 102.08900 153.19300 1.000 92.37000 1033 LEU A N 1
ATOM 4400 C CA . LEU A 1 1033 ? 150.64200 101.81200 153.86900 1.000 92.37000 1033 LEU A CA 1
ATOM 4401 C C . LEU A 1 1033 ? 150.93500 101.49600 155.32900 1.000 92.37000 1033 LEU A C 1
ATOM 4402 O O . LEU A 1 1033 ? 151.02100 100.34100 155.74700 1.000 92.37000 1033 LEU A O 1
ATOM 4404 N N . GLU A 1 1034 ? 151.05700 102.56000 156.11900 1.000 87.73000 1034 GLU A N 1
ATOM 4405 C CA . GLU A 1 1034 ? 151.67000 102.49000 157.43500 1.000 87.73000 1034 GLU A CA 1
ATOM 4406 C C . GLU A 1 1034 ? 150.77000 101.75800 158.42800 1.000 87.73000 1034 GLU A C 1
ATOM 4407 O O . GLU A 1 1034 ? 149.64300 101.36400 158.12600 1.000 87.73000 1034 GLU A O 1
ATOM 4409 N N . ILE A 1 1035 ? 151.29400 101.58800 159.64000 1.000 84.23000 1035 ILE A N 1
ATOM 4410 C CA . ILE A 1 1035 ? 150.60900 100.87200 160.70400 1.000 84.23000 1035 ILE A CA 1
ATOM 4411 C C . ILE A 1 1035 ? 151.26000 101.26700 162.01100 1.000 84.23000 1035 ILE A C 1
ATOM 4412 O O . ILE A 1 1035 ? 152.44300 101.60600 162.05200 1.000 84.23000 1035 ILE A O 1
ATOM 4414 N N . HIS A 1 1036 ? 150.49500 101.19400 163.08700 1.000 92.44000 1036 HIS A N 1
ATOM 4415 C CA . HIS A 1 1036 ? 150.98600 101.53400 164.41500 1.000 92.44000 1036 HIS A CA 1
ATOM 4416 C C . HIS A 1 1036 ? 150.62800 100.38400 165.34600 1.000 92.44000 1036 HIS A C 1
ATOM 4417 O O . HIS A 1 1036 ? 149.53400 100.34500 165.91100 1.000 92.44000 1036 HIS A O 1
ATOM 4419 N N . PHE A 1 1037 ? 151.55000 99.44200 165.50300 1.000 104.45000 1037 PHE A N 1
ATOM 4420 C CA . PHE A 1 1037 ? 151.35600 98.35000 166.45100 1.000 104.45000 1037 PHE A CA 1
ATOM 4421 C C . PHE A 1 1037 ? 151.63200 98.89400 167.84400 1.000 104.45000 1037 PHE A C 1
ATOM 4422 O O . PHE A 1 1037 ? 152.76600 98.90700 168.31700 1.000 104.45000 1037 PHE A O 1
ATOM 4424 N N . ASP A 1 1038 ? 150.57300 99.34700 168.51000 1.000 111.54000 1038 ASP A N 1
ATOM 4425 C CA . ASP A 1 1038 ? 150.68900 99.89800 169.85100 1.000 111.54000 1038 ASP A CA 1
ATOM 4426 C C . ASP A 1 1038 ? 150.97000 98.78600 170.86200 1.000 111.54000 1038 ASP A C 1
ATOM 4427 O O . ASP A 1 1038 ? 150.98900 97.59700 170.53700 1.000 111.54000 1038 ASP A O 1
ATOM 4429 N N . ASP A 1 1039 ? 151.18000 99.18600 172.11200 1.000 101.63000 1039 ASP A N 1
ATOM 4430 C CA . ASP A 1 1039 ? 151.64800 98.25900 173.13100 1.000 101.63000 1039 ASP A CA 1
ATOM 4431 C C . ASP A 1 1039 ? 150.55400 97.28200 173.53400 1.000 101.63000 1039 ASP A C 1
ATOM 4432 O O . ASP A 1 1039 ? 149.36500 97.60100 173.50500 1.000 101.63000 1039 ASP A O 1
ATOM 4434 N N . ILE A 1 1040 ? 150.97500 96.07700 173.90500 1.000 91.40000 1040 ILE A N 1
ATOM 4435 C CA . ILE A 1 1040 ? 150.06500 95.01600 174.32400 1.000 91.40000 1040 ILE A CA 1
ATOM 4436 C C . ILE A 1 1040 ? 149.45200 95.39800 175.66500 1.000 91.40000 1040 ILE A C 1
ATOM 4437 O O . ILE A 1 1040 ? 150.05400 96.17000 176.42300 1.000 91.40000 1040 ILE A O 1
ATOM 4439 N N . PRO A 1 1041 ? 148.27300 94.89900 175.99700 1.000 87.63000 1041 PRO A N 1
ATOM 4440 C CA . PRO A 1 1041 ? 147.67100 95.26900 177.28000 1.000 87.63000 1041 PRO A CA 1
ATOM 4441 C C . PRO A 1 1041 ? 148.33000 94.55500 178.44200 1.000 87.63000 1041 PRO A C 1
ATOM 4442 O O . PRO A 1 1041 ? 149.23700 93.73900 178.25000 1.000 87.63000 1041 PRO A O 1
ATOM 4444 N N . GLU A 1 1042 ? 147.86800 94.84200 179.65300 1.000 98.64000 1042 GLU A N 1
ATOM 4445 C CA . GLU A 1 1042 ? 148.53800 94.34200 180.84700 1.000 98.64000 1042 GLU A CA 1
ATOM 4446 C C . GLU A 1 1042 ? 148.22000 92.87400 181.09600 1.000 98.64000 1042 GLU A C 1
ATOM 4447 O O . GLU A 1 1042 ? 149.12000 92.02200 181.12500 1.000 98.64000 1042 GLU A O 1
ATOM 4449 N N . ASN A 1 1043 ? 146.93700 92.55500 181.27100 1.000 102.36000 1043 ASN A N 1
ATOM 4450 C CA . ASN A 1 1043 ? 146.55400 91.16600 181.46200 1.000 102.36000 1043 ASN A CA 1
ATOM 4451 C C . ASN A 1 1043 ? 146.79800 90.33400 180.21400 1.000 102.36000 1043 ASN A C 1
ATOM 4452 O O . ASN A 1 1043 ? 146.90900 89.10800 180.32200 1.000 102.36000 1043 ASN A O 1
ATOM 4454 N N . GLU A 1 1044 ? 146.89900 90.98500 179.04700 1.000 99.06000 1044 GLU A N 1
ATOM 4455 C CA . GLU A 1 1044 ? 147.42900 90.34800 177.84600 1.000 99.06000 1044 GLU A CA 1
ATOM 4456 C C . GLU A 1 1044 ? 148.81200 89.76500 178.09600 1.000 99.06000 1044 GLU A C 1
ATOM 4457 O O . GLU A 1 1044 ? 149.07100 88.59400 177.80000 1.000 99.06000 1044 GLU A O 1
ATOM 4459 N N . LEU A 1 1045 ? 149.70700 90.56200 178.67400 1.000 91.20000 1045 LEU A N 1
ATOM 4460 C CA . LEU A 1 1045 ? 151.02600 90.04500 179.00700 1.000 91.20000 1045 LEU A CA 1
ATOM 4461 C C . LEU A 1 1045 ? 150.95400 89.01700 180.12200 1.000 91.20000 1045 LEU A C 1
ATOM 4462 O O . LEU A 1 1045 ? 151.75300 88.07000 180.13600 1.000 91.20000 1045 LEU A O 1
ATOM 4464 N N . GLU A 1 1046 ? 149.99700 89.18300 181.04000 1.000 88.04000 1046 GLU A N 1
ATOM 4465 C CA . GLU A 1 1046 ? 149.82600 88.22500 182.12800 1.000 88.04000 1046 GLU A CA 1
ATOM 4466 C C . GLU A 1 1046 ? 149.47000 86.85300 181.59500 1.000 88.04000 1046 GLU A C 1
ATOM 4467 O O . GLU A 1 1046 ? 149.95500 85.83200 182.09100 1.000 88.04000 1046 GLU A O 1
ATOM 4469 N N . THR A 1 1047 ? 148.64700 86.81400 180.56700 1.000 96.16000 1047 THR A N 1
ATOM 4470 C CA . THR A 1 1047 ? 148.34900 85.54600 179.92800 1.000 96.16000 1047 THR A CA 1
ATOM 4471 C C . THR A 1 1047 ? 149.50400 85.07100 179.06100 1.000 96.16000 1047 THR A C 1
ATOM 4472 O O . THR A 1 1047 ? 149.75700 83.86500 178.97700 1.000 96.16000 1047 THR A O 1
ATOM 4474 N N . ILE A 1 1048 ? 150.19500 86.00400 178.39900 1.000 92.84000 1048 ILE A N 1
ATOM 4475 C CA . ILE A 1 1048 ? 151.20500 85.64100 177.41000 1.000 92.84000 1048 ILE A CA 1
ATOM 4476 C C . ILE A 1 1048 ? 152.39200 84.96900 178.07400 1.000 92.84000 1048 ILE A C 1
ATOM 4477 O O . ILE A 1 1048 ? 152.94600 83.99300 177.55700 1.000 92.84000 1048 ILE A O 1
ATOM 4479 N N . LEU A 1 1049 ? 152.78300 85.45800 179.23700 1.000 96.19000 1049 LEU A N 1
ATOM 4480 C CA . LEU A 1 1049 ? 153.90600 84.84100 179.91200 1.000 96.19000 1049 LEU A CA 1
ATOM 4481 C C . LEU A 1 1049 ? 153.53500 83.54100 180.60200 1.000 96.19000 1049 LEU A C 1
ATOM 4482 O O . LEU A 1 1049 ? 154.43200 82.78800 180.98300 1.000 96.19000 1049 LEU A O 1
ATOM 4484 N N . HIS A 1 1050 ? 152.24600 83.24600 180.74800 1.000 101.93000 1050 HIS A N 1
ATOM 4485 C CA . HIS A 1 1050 ? 151.84700 82.09000 181.53400 1.000 101.93000 1050 HIS A CA 1
ATOM 4486 C C . HIS A 1 1050 ? 152.14200 80.76900 180.84200 1.000 101.93000 1050 HIS A C 1
ATOM 4487 O O . HIS A 1 1050 ? 152.07000 79.72600 181.49500 1.000 101.93000 1050 HIS A O 1
ATOM 4489 N N . LYS A 1 1051 ? 152.48600 80.78100 179.56000 1.000 115.79000 1051 LYS A N 1
ATOM 4490 C CA . LYS A 1 1051 ? 152.78600 79.55000 178.84400 1.000 115.79000 1051 LYS A CA 1
ATOM 4491 C C . LYS A 1 1051 ? 154.22600 79.49100 178.36600 1.000 115.79000 1051 LYS A C 1
ATOM 4492 O O . LYS A 1 1051 ? 154.90700 78.48700 178.60200 1.000 115.79000 1051 LYS A O 1
ATOM 4494 N N . ARG A 1 1052 ? 154.72300 80.55200 177.71900 1.000 120.65000 1052 ARG A N 1
ATOM 4495 C CA . ARG A 1 1052 ? 156.11600 80.61000 177.28300 1.000 120.65000 1052 ARG A CA 1
ATOM 4496 C C . ARG A 1 1052 ? 157.08700 80.66900 178.44800 1.000 120.65000 1052 ARG A C 1
ATOM 4497 O O . ARG A 1 1052 ? 158.28300 80.45000 178.24700 1.000 120.65000 1052 ARG A O 1
ATOM 4499 N N . CYS A 1 1053 ? 156.60600 80.99900 179.63900 1.000 108.98000 1053 CYS A N 1
ATOM 4500 C CA . CYS A 1 1053 ? 157.29400 80.72200 180.88100 1.000 108.98000 1053 CYS A CA 1
ATOM 4501 C C . CYS A 1 1053 ? 156.48300 79.70200 181.65700 1.000 108.98000 1053 CYS A C 1
ATOM 4502 O O . CYS A 1 1053 ? 155.32000 79.43700 181.34500 1.000 108.98000 1053 CYS A O 1
ATOM 4504 N N . LYS A 1 1054 ? 157.12500 79.10900 182.65600 1.000 93.77000 1054 LYS A N 1
ATOM 4505 C CA . LYS A 1 1054 ? 156.37900 78.39600 183.67700 1.000 93.77000 1054 LYS A CA 1
ATOM 4506 C C . LYS A 1 1054 ? 155.51100 79.39000 184.42400 1.000 93.77000 1054 LYS A C 1
ATOM 4507 O O . LYS A 1 1054 ? 155.92500 80.52400 184.68300 1.000 93.77000 1054 LYS A O 1
ATOM 4509 N N . ILE A 1 1055 ? 154.29300 78.98200 184.76300 1.000 109.10000 1055 ILE A N 1
ATOM 4510 C CA . ILE A 1 1055 ? 153.34600 79.90500 185.38700 1.000 109.10000 1055 ILE A CA 1
ATOM 4511 C C . ILE A 1 1055 ? 153.02100 79.74200 186.87000 1.000 109.10000 1055 ILE A C 1
ATOM 4512 O O . ILE A 1 1055 ? 152.73000 78.64900 187.35500 1.000 109.10000 1055 ILE A O 1
ATOM 4514 N N . ALA A 1 1056 ? 153.08100 80.87200 187.56800 1.000 101.02000 1056 ALA A N 1
ATOM 4515 C CA . ALA A 1 1056 ? 152.76300 80.97200 188.98300 1.000 101.02000 1056 ALA A CA 1
ATOM 4516 C C . ALA A 1 1056 ? 151.63400 81.99300 189.06900 1.000 101.02000 1056 ALA A C 1
ATOM 4517 O O . ALA A 1 1056 ? 151.67800 83.02100 188.39400 1.000 101.02000 1056 ALA A O 1
ATOM 4519 N N . PRO A 1 1057 ? 150.61600 81.71800 189.89500 1.000 94.87000 1057 PRO A N 1
ATOM 4520 C CA . PRO A 1 1057 ? 149.50700 82.68100 189.90500 1.000 94.87000 1057 PRO A CA 1
ATOM 4521 C C . PRO A 1 1057 ? 149.85000 84.10600 190.35000 1.000 94.87000 1057 PRO A C 1
ATOM 4522 O O . PRO A 1 1057 ? 149.38200 85.04700 189.71000 1.000 94.87000 1057 PRO A O 1
ATOM 4524 N N . SER A 1 1058 ? 150.63700 84.27500 191.40800 1.000 81.30000 1058 SER A N 1
ATOM 4525 C CA . SER A 1 1058 ? 150.97200 85.62300 191.86800 1.000 81.30000 1058 SER A CA 1
ATOM 4526 C C . SER A 1 1058 ? 152.39500 86.08200 191.54800 1.000 81.30000 1058 SER A C 1
ATOM 4527 O O . SER A 1 1058 ? 152.67600 87.28100 191.52700 1.000 81.30000 1058 SER A O 1
ATOM 4529 N N . TYR A 1 1059 ? 153.32300 85.14300 191.40000 1.000 80.74000 1059 TYR A N 1
ATOM 4530 C CA . TYR A 1 1059 ? 154.67600 85.54700 191.05300 1.000 80.74000 1059 TYR A CA 1
ATOM 4531 C C . TYR A 1 1059 ? 154.67600 86.16700 189.65800 1.000 80.74000 1059 TYR A C 1
ATOM 4532 O O . TYR A 1 1059 ? 155.26700 87.22200 189.43100 1.000 80.74000 1059 TYR A O 1
ATOM 4534 N N . ALA A 1 1060 ? 154.00100 85.49400 188.72700 1.000 85.93000 1060 ALA A N 1
ATOM 4535 C CA . ALA A 1 1060 ? 153.88400 85.96300 187.34700 1.000 85.93000 1060 ALA A CA 1
ATOM 4536 C C . ALA A 1 1060 ? 153.03800 87.22400 187.17600 1.000 85.93000 1060 ALA A C 1
ATOM 4537 O O . ALA A 1 1060 ? 153.40400 88.13800 186.43700 1.000 85.93000 1060 ALA A O 1
ATOM 4539 N N . ALA A 1 1061 ? 151.90300 87.25700 187.86900 1.000 82.20000 1061 ALA A N 1
ATOM 4540 C CA . ALA A 1 1061 ? 150.97100 88.37900 187.79200 1.000 82.20000 1061 ALA A CA 1
ATOM 4541 C C . ALA A 1 1061 ? 151.55600 89.68100 188.32000 1.000 82.20000 1061 ALA A C 1
ATOM 4542 O O . ALA A 1 1061 ? 151.34900 90.74900 187.74400 1.000 82.20000 1061 ALA A O 1
ATOM 4544 N N . LYS A 1 1062 ? 152.28700 89.57900 189.42200 1.000 82.19000 1062 LYS A N 1
ATOM 4545 C CA . LYS A 1 1062 ? 152.89200 90.73600 190.05300 1.000 82.19000 1062 LYS A CA 1
ATOM 4546 C C . LYS A 1 1062 ? 154.07800 91.24200 189.25700 1.000 82.19000 1062 LYS A C 1
ATOM 4547 O O . LYS A 1 1062 ? 154.37500 92.43300 189.29900 1.000 82.19000 1062 LYS A O 1
ATOM 4549 N N . ILE A 1 1063 ? 154.74600 90.36800 188.50700 1.000 83.36000 1063 ILE A N 1
ATOM 4550 C CA . ILE A 1 1063 ? 155.84700 90.82000 187.66500 1.000 83.36000 1063 ILE A CA 1
ATOM 4551 C C . ILE A 1 1063 ? 155.32400 91.68000 186.52700 1.000 83.36000 1063 ILE A C 1
ATOM 4552 O O . ILE A 1 1063 ? 155.92100 92.70300 186.17400 1.000 83.36000 1063 ILE A O 1
ATOM 4554 N N . VAL A 1 1064 ? 154.19800 91.28000 185.94400 1.000 75.41000 1064 VAL A N 1
ATOM 4555 C CA . VAL A 1 1064 ? 153.56800 92.08200 184.90400 1.000 75.41000 1064 VAL A CA 1
ATOM 4556 C C . VAL A 1 1064 ? 153.09100 93.40000 185.48400 1.000 75.41000 1064 VAL A C 1
ATOM 4557 O O . VAL A 1 1064 ? 153.26200 94.46500 184.87400 1.000 75.41000 1064 VAL A O 1
ATOM 4559 N N . GLN A 1 1065 ? 152.51800 93.34800 186.68800 1.000 80.03000 1065 GLN A N 1
ATOM 4560 C CA . GLN A 1 1065 ? 152.09100 94.56300 187.36500 1.000 80.03000 1065 GLN A CA 1
ATOM 4561 C C . GLN A 1 1065 ? 153.27400 95.45300 187.69000 1.000 80.03000 1065 GLN A C 1
ATOM 4562 O O . GLN A 1 1065 ? 153.15000 96.67600 187.68200 1.000 80.03000 1065 GLN A O 1
ATOM 4564 N N . VAL A 1 1066 ? 154.43700 94.85800 187.92700 1.000 95.21000 1066 VAL A N 1
ATOM 4565 C CA . VAL A 1 1066 ? 155.62200 95.64300 188.21600 1.000 95.21000 1066 VAL A CA 1
ATOM 4566 C C . VAL A 1 1066 ? 156.18000 96.25300 186.94800 1.000 95.21000 1066 VAL A C 1
ATOM 4567 O O . VAL A 1 1066 ? 156.78800 97.32200 186.99200 1.000 95.21000 1066 VAL A O 1
ATOM 4569 N N . PHE A 1 1067 ? 156.00100 95.58300 185.81200 1.000 88.72000 1067 PHE A N 1
ATOM 4570 C CA . PHE A 1 1067 ? 156.32400 96.20900 184.53600 1.000 88.72000 1067 PHE A CA 1
ATOM 4571 C C . PHE A 1 1067 ? 155.43500 97.41300 184.30400 1.000 88.72000 1067 PHE A C 1
ATOM 4572 O O . PHE A 1 1067 ? 155.89600 98.47300 183.85900 1.000 88.72000 1067 PHE A O 1
ATOM 4574 N N . ARG A 1 1068 ? 154.15700 97.26700 184.64500 1.000 87.53000 1068 ARG A N 1
ATOM 4575 C CA . ARG A 1 1068 ? 153.22800 98.38300 184.56800 1.000 87.53000 1068 ARG A CA 1
ATOM 4576 C C . ARG A 1 1068 ? 153.61600 99.48900 185.53400 1.000 87.53000 1068 ARG A C 1
ATOM 4577 O O . ARG A 1 1068 ? 153.49200 100.66900 185.21500 1.000 87.53000 1068 ARG A O 1
ATOM 4579 N N . GLU A 1 1069 ? 154.12100 99.12700 186.70400 1.000 93.03000 1069 GLU A N 1
ATOM 4580 C CA . GLU A 1 1069 ? 154.50300 100.13200 187.68300 1.000 93.03000 1069 GLU A CA 1
ATOM 4581 C C . GLU A 1 1069 ? 155.78400 100.84300 187.28600 1.000 93.03000 1069 GLU A C 1
ATOM 4582 O O . GLU A 1 1069 ? 155.94000 102.03800 187.55700 1.000 93.03000 1069 GLU A O 1
ATOM 4584 N N . LEU A 1 1070 ? 156.70500 100.12000 186.65900 1.000 99.45000 1070 LEU A N 1
ATOM 4585 C CA . LEU A 1 1070 ? 157.89000 100.74700 186.10300 1.000 99.45000 1070 LEU A CA 1
ATOM 4586 C C . LEU A 1 1070 ? 157.52200 101.67000 184.95700 1.000 99.45000 1070 LEU A C 1
ATOM 4587 O O . LEU A 1 1070 ? 158.18500 102.69000 184.74300 1.000 99.45000 1070 LEU A O 1
ATOM 4589 N N . SER A 1 1071 ? 156.46200 101.33900 184.21900 1.000 105.51000 1071 SER A N 1
ATOM 4590 C CA . SER A 1 1071 ? 155.90100 102.31700 183.30000 1.000 105.51000 1071 SER A CA 1
ATOM 4591 C C . SER A 1 1071 ? 155.23100 103.46000 184.05700 1.000 105.51000 1071 SER A C 1
ATOM 4592 O O . SER A 1 1071 ? 155.19800 104.59400 183.56800 1.000 105.51000 1071 SER A O 1
ATOM 4594 N N . LEU A 1 1072 ? 154.71700 103.18500 185.25600 1.000 107.64000 1072 LEU A N 1
ATOM 4595 C CA . LEU A 1 1072 ? 153.90400 104.15800 185.97400 1.000 107.64000 1072 LEU A CA 1
ATOM 4596 C C . LEU A 1 1072 ? 154.73900 105.23200 186.64800 1.000 107.64000 1072 LEU A C 1
ATOM 4597 O O . LEU A 1 1072 ? 154.26600 106.36300 186.79700 1.000 107.64000 1072 LEU A O 1
ATOM 4599 N N . ARG A 1 1073 ? 155.95700 104.90300 187.07900 1.000 112.93000 1073 ARG A N 1
ATOM 4600 C CA . ARG A 1 1073 ? 156.81200 105.91500 187.68900 1.000 112.93000 1073 ARG A CA 1
ATOM 4601 C C . ARG A 1 1073 ? 157.24300 106.96200 186.67300 1.000 112.93000 1073 ARG A C 1
ATOM 4602 O O . ARG A 1 1073 ? 157.45500 108.12400 187.03300 1.000 112.93000 1073 ARG A O 1
ATOM 4604 N N . ARG A 1 1074 ? 157.34800 106.57800 185.40700 1.000 121.36000 1074 ARG A N 1
ATOM 4605 C CA . ARG A 1 1074 ? 157.57100 107.52300 184.32500 1.000 121.36000 1074 ARG A CA 1
ATOM 4606 C C . ARG A 1 1074 ? 156.29700 108.30600 184.04300 1.000 121.36000 1074 ARG A C 1
ATOM 4607 O O . ARG A 1 1074 ? 155.50100 107.91900 183.19100 1.000 121.36000 1074 ARG A O 1
ATOM 4609 N N . ASN A 1 1084 ? 167.67300 107.54200 177.40200 1.000 121.44000 1084 ASN A N 1
ATOM 4610 C CA . ASN A 1 1084 ? 167.11400 106.45900 176.60700 1.000 121.44000 1084 ASN A CA 1
ATOM 4611 C C . ASN A 1 1084 ? 167.49400 105.11200 177.19700 1.000 121.44000 1084 ASN A C 1
ATOM 4612 O O . ASN A 1 1084 ? 168.06100 104.26700 176.51300 1.000 121.44000 1084 ASN A O 1
ATOM 4614 N N . SER A 1 1085 ? 167.15600 104.90900 178.46600 1.000 114.01000 1085 SER A N 1
ATOM 4615 C CA . SER A 1 1085 ? 167.56200 103.71300 179.19100 1.000 114.01000 1085 SER A CA 1
ATOM 4616 C C . SER A 1 1085 ? 166.63300 102.54500 178.86000 1.000 114.01000 1085 SER A C 1
ATOM 4617 O O . SER A 1 1085 ? 165.79900 102.61000 177.95400 1.000 114.01000 1085 SER A O 1
ATOM 4619 N N . PHE A 1 1086 ? 166.76500 101.46000 179.61500 1.000 92.64000 1086 PHE A N 1
ATOM 4620 C CA . PHE A 1 1086 ? 166.17300 100.17700 179.27200 1.000 92.64000 1086 PHE A CA 1
ATOM 4621 C C . PHE A 1 1086 ? 164.97000 99.87800 180.15700 1.000 92.64000 1086 PHE A C 1
ATOM 4622 O O . PHE A 1 1086 ? 165.02800 100.04500 181.37900 1.000 92.64000 1086 PHE A O 1
ATOM 4624 N N . ALA A 1 1087 ? 163.87500 99.45500 179.52500 1.000 77.12000 1087 ALA A N 1
ATOM 4625 C CA . ALA A 1 1087 ? 162.73500 98.86500 180.21200 1.000 77.12000 1087 ALA A CA 1
ATOM 4626 C C . ALA A 1 1087 ? 162.13900 97.72200 179.39400 1.000 77.12000 1087 ALA A C 1
ATOM 4627 O O . ALA A 1 1087 ? 160.92400 97.50800 179.41800 1.000 77.12000 1087 ALA A O 1
ATOM 4629 N N . THR A 1 1088 ? 162.97900 96.99000 178.66400 1.000 58.26000 1088 THR A N 1
ATOM 4630 C CA . THR A 1 1088 ? 162.51200 96.06800 177.63400 1.000 58.26000 1088 THR A CA 1
ATOM 4631 C C . THR A 1 1088 ? 161.87100 94.82100 178.22400 1.000 58.26000 1088 THR A C 1
ATOM 4632 O O . THR A 1 1088 ? 162.41300 94.19700 179.13900 1.000 58.26000 1088 THR A O 1
ATOM 4634 N N . LEU A 1 1089 ? 160.72000 94.44400 177.67700 1.000 48.42000 1089 LEU A N 1
ATOM 4635 C CA . LEU A 1 1089 ? 160.03600 93.24800 178.13600 1.000 48.42000 1089 LEU A CA 1
ATOM 4636 C C . LEU A 1 1089 ? 160.66500 91.97300 177.60400 1.000 48.42000 1089 LEU A C 1
ATOM 4637 O O . LEU A 1 1089 ? 160.29800 90.88700 178.06200 1.000 48.42000 1089 LEU A O 1
ATOM 4639 N N . ARG A 1 1090 ? 161.57800 92.07300 176.63800 1.000 43.42000 1090 ARG A N 1
ATOM 4640 C CA . ARG A 1 1090 ? 162.45000 90.94300 176.35200 1.000 43.42000 1090 ARG A CA 1
ATOM 4641 C C . ARG A 1 1090 ? 163.25100 90.59200 177.58500 1.000 43.42000 1090 ARG A C 1
ATOM 4642 O O . ARG A 1 1090 ? 163.40500 89.41600 177.93100 1.000 43.42000 1090 ARG A O 1
ATOM 4644 N N . ASP A 1 1091 ? 163.71700 91.61000 178.30000 1.000 49.22000 1091 ASP A N 1
ATOM 4645 C CA . ASP A 1 1091 ? 164.32400 91.35900 179.58900 1.000 49.22000 1091 ASP A CA 1
ATOM 4646 C C . ASP A 1 1091 ? 163.30400 90.92000 180.62100 1.000 49.22000 1091 ASP A C 1
ATOM 4647 O O . ASP A 1 1091 ? 163.68600 90.28900 181.60300 1.000 49.22000 1091 ASP A O 1
ATOM 4649 N N . LEU A 1 1092 ? 162.01900 91.20000 180.42000 1.000 42.10000 1092 LEU A N 1
ATOM 4650 C CA . LEU A 1 1092 ? 161.04700 90.59100 181.31400 1.000 42.10000 1092 LEU A CA 1
ATOM 4651 C C . LEU A 1 1092 ? 160.92200 89.10700 181.04000 1.000 42.10000 1092 LEU A C 1
ATOM 4652 O O . LEU A 1 1092 ? 160.72800 88.32500 181.97000 1.000 42.10000 1092 LEU A O 1
ATOM 4654 N N . PHE A 1 1093 ? 161.05100 88.70100 179.78300 1.000 38.58000 1093 PHE A N 1
ATOM 4655 C CA . PHE A 1 1093 ? 161.07200 87.27700 179.49100 1.000 38.58000 1093 PHE A CA 1
ATOM 4656 C C . PHE A 1 1093 ? 162.33600 86.63800 180.03000 1.000 38.58000 1093 PHE A C 1
ATOM 4657 O O . PHE A 1 1093 ? 162.31500 85.48200 180.47000 1.000 38.58000 1093 PHE A O 1
ATOM 4659 N N . ARG A 1 1094 ? 163.43500 87.38700 179.99400 1.000 40.16000 1094 ARG A N 1
ATOM 4660 C CA . ARG A 1 1094 ? 164.66100 86.95700 180.65100 1.000 40.16000 1094 ARG A CA 1
ATOM 4661 C C . ARG A 1 1094 ? 164.45100 86.82000 182.14900 1.000 40.16000 1094 ARG A C 1
ATOM 4662 O O . ARG A 1 1094 ? 164.95800 85.88300 182.77100 1.000 40.16000 1094 ARG A O 1
ATOM 4664 N N . TRP A 1 1095 ? 163.68400 87.73700 182.73300 1.000 42.91000 1095 TRP A N 1
ATOM 4665 C CA . TRP A 1 1095 ? 163.37600 87.68300 184.15400 1.000 42.91000 1095 TRP A CA 1
ATOM 4666 C C . TRP A 1 1095 ? 162.52100 86.47700 184.47100 1.000 42.91000 1095 TRP A C 1
ATOM 4667 O O . TRP A 1 1095 ? 162.68500 85.84700 185.51700 1.000 42.91000 1095 TRP A O 1
ATOM 4669 N N . ALA A 1 1096 ? 161.61100 86.14500 183.57000 1.000 49.35000 1096 ALA A N 1
ATOM 4670 C CA . ALA A 1 1096 ? 160.72500 85.02000 183.79800 1.000 49.35000 1096 ALA A CA 1
ATOM 4671 C C . ALA A 1 1096 ? 161.48400 83.71000 183.69600 1.000 49.35000 1096 ALA A C 1
ATOM 4672 O O . ALA A 1 1096 ? 161.59700 82.96800 184.67800 1.000 49.35000 1096 ALA A O 1
ATOM 4674 N N . PHE A 1 1097 ? 162.05400 83.43400 182.52000 1.000 44.57000 1097 PHE A N 1
ATOM 4675 C CA . PHE A 1 1097 ? 162.73000 82.16700 182.29100 1.000 44.57000 1097 PHE A CA 1
ATOM 4676 C C . PHE A 1 1097 ? 163.99600 82.04100 183.12200 1.000 44.57000 1097 PHE A C 1
ATOM 4677 O O . PHE A 1 1097 ? 164.42400 80.92300 183.41600 1.000 44.57000 1097 PHE A O 1
ATOM 4679 N N . ARG A 1 1098 ? 164.58000 83.16500 183.52900 1.000 37.51000 1098 ARG A N 1
ATOM 4680 C CA . ARG A 1 1098 ? 165.71500 83.13300 184.43500 1.000 37.51000 1098 ARG A CA 1
ATOM 4681 C C . ARG A 1 1098 ? 165.29100 82.67000 185.81200 1.000 37.51000 1098 ARG A C 1
ATOM 4682 O O . ARG A 1 1098 ? 165.96900 81.84700 186.43500 1.000 37.51000 1098 ARG A O 1
ATOM 4684 N N . GLU A 1 1099 ? 164.17700 83.19500 186.30000 1.000 43.96000 1099 GLU A N 1
ATOM 4685 C CA . GLU A 1 1099 ? 163.76700 82.97200 187.67700 1.000 43.96000 1099 GLU A CA 1
ATOM 4686 C C . GLU A 1 1099 ? 163.35000 81.52800 187.83900 1.000 43.96000 1099 GLU A C 1
ATOM 4687 O O . GLU A 1 1099 ? 162.24600 81.13600 187.46700 1.000 43.96000 1099 GLU A O 1
ATOM 4689 N N . ALA A 1 1100 ? 164.24500 80.73300 188.40000 1.000 56.76000 1100 ALA A N 1
ATOM 4690 C CA . ALA A 1 1100 ? 163.94200 79.36400 188.79100 1.000 56.76000 1100 ALA A CA 1
ATOM 4691 C C . ALA A 1 1100 ? 163.54700 79.29500 190.25300 1.000 56.76000 1100 ALA A C 1
ATOM 4692 O O . ALA A 1 1100 ? 163.88500 78.33900 190.95300 1.000 56.76000 1100 ALA A O 1
ATOM 4694 N N . VAL A 1 1101 ? 162.82700 80.31700 190.72300 1.000 54.23000 1101 VAL A N 1
ATOM 4695 C CA . VAL A 1 1101 ? 162.80000 80.63800 192.14700 1.000 54.23000 1101 VAL A CA 1
ATOM 4696 C C . VAL A 1 1101 ? 161.96900 79.62700 192.92100 1.000 54.23000 1101 VAL A C 1
ATOM 4697 O O . VAL A 1 1101 ? 162.48300 78.89700 193.77500 1.000 54.23000 1101 VAL A O 1
ATOM 4699 N N . GLY A 1 1102 ? 160.67900 79.55500 192.62300 1.000 59.07000 1102 GLY A N 1
ATOM 4700 C CA . GLY A 1 1102 ? 159.79200 78.87800 193.54000 1.000 59.07000 1102 GLY A CA 1
ATOM 4701 C C . GLY A 1 1102 ? 159.61500 79.60400 194.85100 1.000 59.07000 1102 GLY A C 1
ATOM 4702 O O . GLY A 1 1102 ? 159.28300 78.97700 195.85700 1.000 59.07000 1102 GLY A O 1
ATOM 4703 N N . TYR A 1 1103 ? 159.83300 80.91700 194.86500 1.000 56.71000 1103 TYR A N 1
ATOM 4704 C CA . TYR A 1 1103 ? 159.73100 81.71800 196.07600 1.000 56.71000 1103 TYR A CA 1
ATOM 4705 C C . TYR A 1 1103 ? 159.52500 83.16200 195.65900 1.000 56.71000 1103 TYR A C 1
ATOM 4706 O O . TYR A 1 1103 ? 160.28000 83.67500 194.82700 1.000 56.71000 1103 TYR A O 1
ATOM 4708 N N . GLN A 1 1104 ? 158.50100 83.80400 196.23100 1.000 53.72000 1104 GLN A N 1
ATOM 4709 C CA . GLN A 1 1104 ? 158.14700 85.15900 195.83100 1.000 53.72000 1104 GLN A CA 1
ATOM 4710 C C . GLN A 1 1104 ? 159.23500 86.15200 196.19100 1.000 53.72000 1104 GLN A C 1
ATOM 4711 O O . GLN A 1 1104 ? 159.45400 87.11600 195.45500 1.000 53.72000 1104 GLN A O 1
ATOM 4713 N N . GLN A 1 1105 ? 159.94400 85.92100 197.29400 1.000 48.58000 1105 GLN A N 1
ATOM 4714 C CA . GLN A 1 1105 ? 161.05900 86.79400 197.64000 1.000 48.58000 1105 GLN A CA 1
ATOM 4715 C C . GLN A 1 1105 ? 162.24400 86.55200 196.72300 1.000 48.58000 1105 GLN A C 1
ATOM 4716 O O . GLN A 1 1105 ? 162.92700 87.49600 196.31800 1.000 48.58000 1105 GLN A O 1
ATOM 4718 N N . LEU A 1 1106 ? 162.50200 85.28900 196.39400 1.000 43.16000 1106 LEU A N 1
ATOM 4719 C CA . LEU A 1 1106 ? 163.57400 84.97200 195.46400 1.000 43.16000 1106 LEU A CA 1
ATOM 4720 C C . LEU A 1 1106 ? 163.26200 85.50900 194.08100 1.000 43.16000 1106 LEU A C 1
ATOM 4721 O O . LEU A 1 1106 ? 164.13700 86.07000 193.42100 1.000 43.16000 1106 LEU A O 1
ATOM 4723 N N . ALA A 1 1107 ? 162.01200 85.38000 193.64700 1.000 39.17000 1107 ALA A N 1
ATOM 4724 C CA . ALA A 1 1107 ? 161.62400 85.95200 192.36700 1.000 39.17000 1107 ALA A CA 1
ATOM 4725 C C . ALA A 1 1107 ? 161.64900 87.46400 192.41400 1.000 39.17000 1107 ALA A C 1
ATOM 4726 O O . ALA A 1 1107 ? 161.90500 88.11400 191.39400 1.000 39.17000 1107 ALA A O 1
ATOM 4728 N N . GLU A 1 1108 ? 161.40400 88.03100 193.59200 1.000 38.69000 1108 GLU A N 1
ATOM 4729 C CA . GLU A 1 1108 ? 161.53300 89.46500 193.76100 1.000 38.69000 1108 GLU A CA 1
ATOM 4730 C C . GLU A 1 1108 ? 162.97200 89.89200 193.57800 1.000 38.69000 1108 GLU A C 1
ATOM 4731 O O . GLU A 1 1108 ? 163.25100 90.86000 192.86800 1.000 38.69000 1108 GLU A O 1
ATOM 4733 N N . ASN A 1 1109 ? 163.89700 89.14700 194.17700 1.000 35.53000 1109 ASN A N 1
ATOM 4734 C CA . ASN A 1 1109 ? 165.31400 89.43100 194.00600 1.000 35.53000 1109 ASN A CA 1
ATOM 4735 C C . ASN A 1 1109 ? 165.74800 89.21100 192.57400 1.000 35.53000 1109 ASN A C 1
ATOM 4736 O O . ASN A 1 1109 ? 166.62300 89.92200 192.07600 1.000 35.53000 1109 ASN A O 1
ATOM 4738 N N . GLY A 1 1110 ? 165.12200 88.25100 191.89900 1.000 35.27000 1110 GLY A N 1
ATOM 4739 C CA . GLY A 1 1110 ? 165.46800 87.98000 190.51900 1.000 35.27000 1110 GLY A CA 1
ATOM 4740 C C . GLY A 1 1110 ? 165.06900 89.11300 189.60000 1.000 35.27000 1110 GLY A C 1
ATOM 4741 O O . GLY A 1 1110 ? 165.90000 89.63700 188.84700 1.000 35.27000 1110 GLY A O 1
ATOM 4742 N N . TYR A 1 1111 ? 163.79700 89.52100 189.66600 1.000 32.21000 1111 TYR A N 1
ATOM 4743 C CA . TYR A 1 1111 ? 163.34200 90.64900 188.86400 1.000 32.21000 1111 TYR A CA 1
ATOM 4744 C C . TYR A 1 1111 ? 164.03100 91.93600 189.29100 1.000 32.21000 1111 TYR A C 1
ATOM 4745 O O . TYR A 1 1111 ? 164.24800 92.82400 188.45800 1.000 32.21000 1111 TYR A O 1
ATOM 4747 N N . MET A 1 1112 ? 164.44400 92.01200 190.55800 1.000 31.26000 1112 MET A N 1
ATOM 4748 C CA . MET A 1 1112 ? 165.23400 93.13200 191.04700 1.000 31.26000 1112 MET A CA 1
ATOM 4749 C C . MET A 1 1112 ? 166.56700 93.22000 190.32700 1.000 31.26000 1112 MET A C 1
ATOM 4750 O O . MET A 1 1112 ? 166.83200 94.19200 189.61800 1.000 31.26000 1112 MET A O 1
ATOM 4752 N N . LEU A 1 1113 ? 167.39700 92.18600 190.47800 1.000 29.75000 1113 LEU A N 1
ATOM 4753 C CA . LEU A 1 1113 ? 168.75700 92.21300 189.95700 1.000 29.75000 1113 LEU A CA 1
ATOM 4754 C C . LEU A 1 1113 ? 168.77200 92.29400 188.44200 1.000 29.75000 1113 LEU A C 1
ATOM 4755 O O . LEU A 1 1113 ? 169.63900 92.95800 187.86500 1.000 29.75000 1113 LEU A O 1
ATOM 4757 N N . LEU A 1 1114 ? 167.80200 91.65400 187.78300 1.000 25.63000 1114 LEU A N 1
ATOM 4758 C CA . LEU A 1 1114 ? 167.68700 91.81400 186.34100 1.000 25.63000 1114 LEU A CA 1
ATOM 4759 C C . LEU A 1 1114 ? 167.30000 93.23600 185.99400 1.000 25.63000 1114 LEU A C 1
ATOM 4760 O O . LEU A 1 1114 ? 167.80700 93.80900 185.02600 1.000 25.63000 1114 LEU A O 1
ATOM 4762 N N . ALA A 1 1115 ? 166.42500 93.83100 186.79000 1.000 26.82000 1115 ALA A N 1
ATOM 4763 C CA . ALA A 1 1115 ? 166.16700 95.24100 186.59500 1.000 26.82000 1115 ALA A CA 1
ATOM 4764 C C . ALA A 1 1115 ? 167.32100 96.08000 187.11400 1.000 26.82000 1115 ALA A C 1
ATOM 4765 O O . ALA A 1 1115 ? 167.59900 97.14800 186.56400 1.000 26.82000 1115 ALA A O 1
ATOM 4767 N N . GLU A 1 1116 ? 168.02900 95.60400 188.13800 1.000 33.17000 1116 GLU A N 1
ATOM 4768 C CA . GLU A 1 1116 ? 169.19000 96.32200 188.65600 1.000 33.17000 1116 GLU A CA 1
ATOM 4769 C C . GLU A 1 1116 ? 170.45700 96.03700 187.87400 1.000 33.17000 1116 GLU A C 1
ATOM 4770 O O . GLU A 1 1116 ? 171.55100 96.34400 188.35600 1.000 33.17000 1116 GLU A O 1
ATOM 4772 N N . ARG A 1 1117 ? 170.33200 95.42000 186.70400 1.000 40.32000 1117 ARG A N 1
ATOM 4773 C CA . ARG A 1 1117 ? 171.46200 95.29900 185.79800 1.000 40.32000 1117 ARG A CA 1
ATOM 4774 C C . ARG A 1 1117 ? 171.92500 96.66300 185.31300 1.000 40.32000 1117 ARG A C 1
ATOM 4775 O O . ARG A 1 1117 ? 173.02600 97.11500 185.64100 1.000 40.32000 1117 ARG A O 1
ATOM 4777 N N . ALA A 1 1118 ? 171.07000 97.36000 184.57700 1.000 57.88000 1118 ALA A N 1
ATOM 4778 C CA . ALA A 1 1118 ? 171.45600 98.51100 183.77300 1.000 57.88000 1118 ALA A CA 1
ATOM 4779 C C . ALA A 1 1118 ? 171.49900 99.80200 184.54900 1.000 57.88000 1118 ALA A C 1
ATOM 4780 O O . ALA A 1 1118 ? 171.38400 100.86300 183.93200 1.000 57.88000 1118 ALA A O 1
ATOM 4782 N N . ARG A 1 1119 ? 171.67500 99.75100 185.86600 1.000 72.35000 1119 ARG A N 1
ATOM 4783 C CA . ARG A 1 1119 ? 171.53100 100.93000 186.70800 1.000 72.35000 1119 ARG A CA 1
ATOM 4784 C C . ARG A 1 1119 ? 172.65100 101.93700 186.49600 1.000 72.35000 1119 ARG A C 1
ATOM 4785 O O . ARG A 1 1119 ? 173.71100 101.84500 187.12100 1.000 72.35000 1119 ARG A O 1
ATOM 4787 N N . ASP A 1 1120 ? 172.41400 102.91200 185.62400 1.000 83.76000 1120 ASP A N 1
ATOM 4788 C CA . ASP A 1 1120 ? 173.39900 103.94800 185.36300 1.000 83.76000 1120 ASP A CA 1
ATOM 4789 C C . ASP A 1 1120 ? 173.48300 104.98000 186.47900 1.000 83.76000 1120 ASP A C 1
ATOM 4790 O O . ASP A 1 1120 ? 174.42700 105.77400 186.48800 1.000 83.76000 1120 ASP A O 1
ATOM 4792 N N . GLN A 1 1121 ? 172.52800 104.99200 187.40800 1.000 90.87000 1121 GLN A N 1
ATOM 4793 C CA . GLN A 1 1121 ? 172.56600 105.88700 188.55700 1.000 90.87000 1121 GLN A CA 1
ATOM 4794 C C . GLN A 1 1121 ? 171.80900 105.24400 189.70800 1.000 90.87000 1121 GLN A C 1
ATOM 4795 O O . GLN A 1 1121 ? 170.85900 104.48600 189.49700 1.000 90.87000 1121 GLN A O 1
ATOM 4797 N N . LYS A 1 1122 ? 172.23600 105.56300 190.93300 1.000 85.85000 1122 LYS A N 1
ATOM 4798 C CA . LYS A 1 1122 ? 171.65100 104.94400 192.11500 1.000 85.85000 1122 LYS A CA 1
ATOM 4799 C C . LYS A 1 1122 ? 170.25500 105.46000 192.41300 1.000 85.85000 1122 LYS A C 1
ATOM 4800 O O . LYS A 1 1122 ? 169.52100 104.80800 193.16100 1.000 85.85000 1122 LYS A O 1
ATOM 4802 N N . ASP A 1 1123 ? 169.88500 106.61000 191.84600 1.000 79.21000 1123 ASP A N 1
ATOM 4803 C CA . ASP A 1 1123 ? 168.55300 107.17300 192.04400 1.000 79.21000 1123 ASP A CA 1
ATOM 4804 C C . ASP A 1 1123 ? 167.47500 106.25700 191.47800 1.000 79.21000 1123 ASP A C 1
ATOM 4805 O O . ASP A 1 1123 ? 166.58400 105.79300 192.20500 1.000 79.21000 1123 ASP A O 1
ATOM 4807 N N . LYS A 1 1124 ? 167.55300 105.97900 190.17400 1.000 74.82000 1124 LYS A N 1
ATOM 4808 C CA . LYS A 1 1124 ? 166.58800 105.09600 189.53100 1.000 74.82000 1124 LYS A CA 1
ATOM 4809 C C . LYS A 1 1124 ? 166.69300 103.67500 190.05700 1.000 74.82000 1124 LYS A C 1
ATOM 4810 O O . LYS A 1 1124 ? 165.69500 102.94800 190.06900 1.000 74.82000 1124 LYS A O 1
ATOM 4812 N N . LEU A 1 1125 ? 167.88100 103.28100 190.51800 1.000 77.17000 1125 LEU A N 1
ATOM 4813 C CA . LEU A 1 1125 ? 168.05100 101.97500 191.14000 1.000 77.17000 1125 LEU A CA 1
ATOM 4814 C C . LEU A 1 1125 ? 167.24500 101.87200 192.42400 1.000 77.17000 1125 LEU A C 1
ATOM 4815 O O . LEU A 1 1125 ? 166.52200 100.89300 192.63800 1.000 77.17000 1125 LEU A O 1
ATOM 4817 N N . ALA A 1 1126 ? 167.34000 102.89000 193.28100 1.000 78.19000 1126 ALA A N 1
ATOM 4818 C CA . ALA A 1 1126 ? 166.55500 102.90300 194.50900 1.000 78.19000 1126 ALA A CA 1
ATOM 4819 C C . ALA A 1 1126 ? 165.07200 102.99500 194.20700 1.000 78.19000 1126 ALA A C 1
ATOM 4820 O O . ALA A 1 1126 ? 164.24900 102.39300 194.90800 1.000 78.19000 1126 ALA A O 1
ATOM 4822 N N . VAL A 1 1127 ? 164.72300 103.73000 193.14800 1.000 75.95000 1127 VAL A N 1
ATOM 4823 C CA . VAL A 1 1127 ? 163.32400 103.89400 192.75700 1.000 75.95000 1127 VAL A CA 1
ATOM 4824 C C . VAL A 1 1127 ? 162.72600 102.56000 192.34300 1.000 75.95000 1127 VAL A C 1
ATOM 4825 O O . VAL A 1 1127 ? 161.64600 102.17000 192.80400 1.000 75.95000 1127 VAL A O 1
ATOM 4827 N N . GLN A 1 1128 ? 163.43200 101.83200 191.48500 1.000 71.13000 1128 GLN A N 1
ATOM 4828 C CA . GLN A 1 1128 ? 162.95200 100.52800 191.07300 1.000 71.13000 1128 GLN A CA 1
ATOM 4829 C C . GLN A 1 1128 ? 162.99900 99.53300 192.21800 1.000 71.13000 1128 GLN A C 1
ATOM 4830 O O . GLN A 1 1128 ? 162.17100 98.61900 192.26300 1.000 71.13000 1128 GLN A O 1
ATOM 4832 N N . GLU A 1 1129 ? 163.93500 99.70300 193.15700 1.000 66.91000 1129 GLU A N 1
ATOM 4833 C CA . GLU A 1 1129 ? 163.97200 98.82800 194.32100 1.000 66.91000 1129 GLU A CA 1
ATOM 4834 C C . GLU A 1 1129 ? 162.73400 99.02000 195.17400 1.000 66.91000 1129 GLU A C 1
ATOM 4835 O O . GLU A 1 1129 ? 162.14100 98.05200 195.65600 1.000 66.91000 1129 GLU A O 1
ATOM 4837 N N . VAL A 1 1130 ? 162.29600 100.26700 195.31300 1.000 70.36000 1130 VAL A N 1
ATOM 4838 C CA . VAL A 1 1130 ? 161.07000 100.54500 196.04600 1.000 70.36000 1130 VAL A CA 1
ATOM 4839 C C . VAL A 1 1130 ? 159.85900 100.03600 195.27600 1.000 70.36000 1130 VAL A C 1
ATOM 4840 O O . VAL A 1 1130 ? 158.88400 99.56600 195.87400 1.000 70.36000 1130 VAL A O 1
ATOM 4842 N N . ILE A 1 1131 ? 159.89800 100.13400 193.94500 1.000 63.48000 1131 ILE A N 1
ATOM 4843 C CA . ILE A 1 1131 ? 158.78100 99.66800 193.12900 1.000 63.48000 1131 ILE A CA 1
ATOM 4844 C C . ILE A 1 1131 ? 158.63800 98.16600 193.24800 1.000 63.48000 1131 ILE A C 1
ATOM 4845 O O . ILE A 1 1131 ? 157.52700 97.63100 193.30700 1.000 63.48000 1131 ILE A O 1
ATOM 4847 N N . GLU A 1 1132 ? 159.76000 97.46900 193.30700 1.000 65.34000 1132 GLU A N 1
ATOM 4848 C CA . GLU A 1 1132 ? 159.71400 96.04000 193.53900 1.000 65.34000 1132 GLU A CA 1
ATOM 4849 C C . GLU A 1 1132 ? 159.30100 95.73800 194.96300 1.000 65.34000 1132 GLU A C 1
ATOM 4850 O O . GLU A 1 1132 ? 158.63400 94.73000 195.21500 1.000 65.34000 1132 GLU A O 1
ATOM 4852 N N . LYS A 1 1133 ? 159.67700 96.60900 195.89700 1.000 72.09000 1133 LYS A N 1
ATOM 4853 C CA . LYS A 1 1133 ? 159.26700 96.44600 197.28000 1.000 72.09000 1133 LYS A CA 1
ATOM 4854 C C . LYS A 1 1133 ? 157.76300 96.59800 197.43600 1.000 72.09000 1133 LYS A C 1
ATOM 4855 O O . LYS A 1 1133 ? 157.17600 96.02300 198.35800 1.000 72.09000 1133 LYS A O 1
ATOM 4857 N N . VAL A 1 1134 ? 157.12900 97.35200 196.53600 1.000 65.24000 1134 VAL A N 1
ATOM 4858 C CA . VAL A 1 1134 ? 155.67500 97.39000 196.48900 1.000 65.24000 1134 VAL A CA 1
ATOM 4859 C C . VAL A 1 1134 ? 155.11900 96.02500 196.12700 1.000 65.24000 1134 VAL A C 1
ATOM 4860 O O . VAL A 1 1134 ? 154.03700 95.64600 196.58000 1.000 65.24000 1134 VAL A O 1
ATOM 4862 N N . MET A 1 1135 ? 155.85400 95.25300 195.34200 1.000 57.69000 1135 MET A N 1
ATOM 4863 C CA . MET A 1 1135 ? 155.44600 93.89700 195.06500 1.000 57.69000 1135 MET A CA 1
ATOM 4864 C C . MET A 1 1135 ? 155.94900 92.96600 196.15700 1.000 57.69000 1135 MET A C 1
ATOM 4865 O O . MET A 1 1135 ? 156.15000 93.38100 197.29400 1.000 57.69000 1135 MET A O 1
ATOM 4867 N N . SER A 1 1164 ? 194.38100 80.73900 192.25000 1.000 93.02000 1164 SER A N 1
ATOM 4868 C CA . SER A 1 1164 ? 193.38600 81.61000 191.63800 1.000 93.02000 1164 SER A CA 1
ATOM 4869 C C . SER A 1 1164 ? 194.02200 82.87600 191.09100 1.000 93.02000 1164 SER A C 1
ATOM 4870 O O . SER A 1 1164 ? 193.45200 83.53400 190.21900 1.000 93.02000 1164 SER A O 1
ATOM 4872 N N . LYS A 1 1165 ? 195.18100 83.22600 191.65700 1.000 83.31000 1165 LYS A N 1
ATOM 4873 C CA . LYS A 1 1165 ? 196.07100 84.31400 191.25000 1.000 83.31000 1165 LYS A CA 1
ATOM 4874 C C . LYS A 1 1165 ? 195.47100 85.70500 191.41500 1.000 83.31000 1165 LYS A C 1
ATOM 4875 O O . LYS A 1 1165 ? 196.08100 86.68100 190.97300 1.000 83.31000 1165 LYS A O 1
ATOM 4877 N N . VAL A 1 1166 ? 194.31700 85.83800 192.05800 1.000 70.87000 1166 VAL A N 1
ATOM 4878 C CA . VAL A 1 1166 ? 193.57500 87.08200 192.06300 1.000 70.87000 1166 VAL A CA 1
ATOM 4879 C C . VAL A 1 1166 ? 193.28800 87.48100 193.50300 1.000 70.87000 1166 VAL A C 1
ATOM 4880 O O . VAL A 1 1166 ? 193.73500 86.83400 194.44600 1.000 70.87000 1166 VAL A O 1
ATOM 4882 N N . VAL A 1 1167 ? 192.53000 88.56400 193.65800 1.000 53.11000 1167 VAL A N 1
ATOM 4883 C CA . VAL A 1 1167 ? 192.32300 89.20400 194.95100 1.000 53.11000 1167 VAL A CA 1
ATOM 4884 C C . VAL A 1 1167 ? 190.85200 89.53600 195.10300 1.000 53.11000 1167 VAL A C 1
ATOM 4885 O O . VAL A 1 1167 ? 190.28200 90.22800 194.25400 1.000 53.11000 1167 VAL A O 1
ATOM 4887 N N . TRP A 1 1168 ? 190.24200 89.04600 196.18100 1.000 50.30000 1168 TRP A N 1
ATOM 4888 C CA . TRP A 1 1168 ? 188.83000 89.29500 196.43400 1.000 50.30000 1168 TRP A CA 1
ATOM 4889 C C . TRP A 1 1168 ? 188.59300 90.77300 196.70600 1.000 50.30000 1168 TRP A C 1
ATOM 4890 O O . TRP A 1 1168 ? 189.49000 91.49800 197.13600 1.000 50.30000 1168 TRP A O 1
ATOM 4892 N N . THR A 1 1169 ? 187.36900 91.21800 196.43800 1.000 47.84000 1169 THR A N 1
ATOM 4893 C CA . THR A 1 1169 ? 187.03600 92.63100 196.52500 1.000 47.84000 1169 THR A CA 1
ATOM 4894 C C . THR A 1 1169 ? 185.53100 92.77400 196.65800 1.000 47.84000 1169 THR A C 1
ATOM 4895 O O . THR A 1 1169 ? 184.78000 92.05400 196.00300 1.000 47.84000 1169 THR A O 1
ATOM 4897 N N . ARG A 1 1170 ? 185.10000 93.71400 197.50200 1.000 50.28000 1170 ARG A N 1
ATOM 4898 C CA . ARG A 1 1170 ? 183.66500 93.91600 197.69200 1.000 50.28000 1170 ARG A CA 1
ATOM 4899 C C . ARG A 1 1170 ? 183.01200 94.54500 196.47500 1.000 50.28000 1170 ARG A C 1
ATOM 4900 O O . ARG A 1 1170 ? 182.02900 93.98000 195.96700 1.000 50.28000 1170 ARG A O 1
ATOM 4902 N N . PRO A 1 1171 ? 183.49000 95.67200 195.94600 1.000 49.50000 1171 PRO A N 1
ATOM 4903 C CA . PRO A 1 1171 ? 182.75300 96.35100 194.87300 1.000 49.50000 1171 PRO A CA 1
ATOM 4904 C C . PRO A 1 1171 ? 182.81500 95.66000 193.52500 1.000 49.50000 1171 PRO A C 1
ATOM 4905 O O . PRO A 1 1171 ? 182.18600 96.14500 192.57900 1.000 49.50000 1171 PRO A O 1
ATOM 4907 N N . MET A 1 1172 ? 183.54100 94.55500 193.39500 1.000 58.90000 1172 MET A N 1
ATOM 4908 C CA . MET A 1 1172 ? 183.48800 93.72900 192.19900 1.000 58.90000 1172 MET A CA 1
ATOM 4909 C C . MET A 1 1172 ? 182.84400 92.38300 192.46000 1.000 58.90000 1172 MET A C 1
ATOM 4910 O O . MET A 1 1172 ? 182.63800 91.61200 191.51500 1.000 58.90000 1172 MET A O 1
ATOM 4912 N N . ILE A 1 1173 ? 182.52300 92.08200 193.72000 1.000 64.81000 1173 ILE A N 1
ATOM 4913 C CA . ILE A 1 1173 ? 181.78000 90.86800 194.02100 1.000 64.81000 1173 ILE A CA 1
ATOM 4914 C C . ILE A 1 1173 ? 180.37000 90.97000 193.47100 1.000 64.81000 1173 ILE A C 1
ATOM 4915 O O . ILE A 1 1173 ? 179.80700 89.97800 192.99900 1.000 64.81000 1173 ILE A O 1
ATOM 4917 N N . ARG A 1 1174 ? 179.80500 92.17600 193.44300 1.000 64.07000 1174 ARG A N 1
ATOM 4918 C CA . ARG A 1 1174 ? 178.51100 92.40400 192.81700 1.000 64.07000 1174 ARG A CA 1
ATOM 4919 C C . ARG A 1 1174 ? 178.64300 92.72100 191.34300 1.000 64.07000 1174 ARG A C 1
ATOM 4920 O O . ARG A 1 1174 ? 177.82200 93.46000 190.79200 1.000 64.07000 1174 ARG A O 1
ATOM 4922 N N . LEU A 1 1175 ? 179.70400 92.24900 190.72500 1.000 48.31000 1175 LEU A N 1
ATOM 4923 C CA . LEU A 1 1175 ? 179.76100 91.95400 189.30900 1.000 48.31000 1175 LEU A CA 1
ATOM 4924 C C . LEU A 1 1175 ? 180.04900 90.48900 189.06300 1.000 48.31000 1175 LEU A C 1
ATOM 4925 O O . LEU A 1 1175 ? 179.46000 89.88800 188.16000 1.000 48.31000 1175 LEU A O 1
ATOM 4927 N N . PHE A 1 1176 ? 180.92700 89.90300 189.87800 1.000 50.34000 1176 PHE A N 1
ATOM 4928 C CA . PHE A 1 1176 ? 181.29300 88.50400 189.70600 1.000 50.34000 1176 PHE A CA 1
ATOM 4929 C C . PHE A 1 1176 ? 180.12300 87.58900 190.01200 1.000 50.34000 1176 PHE A C 1
ATOM 4930 O O . PHE A 1 1176 ? 179.92200 86.58400 189.32200 1.000 50.34000 1176 PHE A O 1
ATOM 4932 N N . CYS A 1 1177 ? 179.31500 87.94300 191.01300 1.000 56.60000 1177 CYS A N 1
ATOM 4933 C CA . CYS A 1 1177 ? 178.14800 87.13500 191.34300 1.000 56.60000 1177 CYS A CA 1
ATOM 4934 C C . CYS A 1 1177 ? 177.10100 87.20100 190.24300 1.000 56.60000 1177 CYS A C 1
ATOM 4935 O O . CYS A 1 1177 ? 176.48600 86.18300 189.89900 1.000 56.60000 1177 CYS A O 1
ATOM 4937 N N . LEU A 1 1178 ? 176.90800 88.38400 189.66100 1.000 51.28000 1178 LEU A N 1
ATOM 4938 C CA . LEU A 1 1178 ? 175.93800 88.52100 188.58500 1.000 51.28000 1178 LEU A CA 1
ATOM 4939 C C . LEU A 1 1178 ? 176.39100 87.77900 187.34000 1.000 51.28000 1178 LEU A C 1
ATOM 4940 O O . LEU A 1 1178 ? 175.57400 87.14500 186.66300 1.000 51.28000 1178 LEU A O 1
ATOM 4942 N N . VAL A 1 1179 ? 177.68800 87.81400 187.04100 1.000 47.05000 1179 VAL A N 1
ATOM 4943 C CA . VAL A 1 1179 ? 178.14800 87.08000 185.87500 1.000 47.05000 1179 VAL A CA 1
ATOM 4944 C C . VAL A 1 1179 ? 178.09200 85.58400 186.12400 1.000 47.05000 1179 VAL A C 1
ATOM 4945 O O . VAL A 1 1179 ? 177.85100 84.81400 185.19400 1.000 47.05000 1179 VAL A O 1
ATOM 4947 N N . TRP A 1 1180 ? 178.25800 85.14900 187.37600 1.000 47.45000 1180 TRP A N 1
ATOM 4948 C CA . TRP A 1 1180 ? 178.11600 83.73000 187.69100 1.000 47.45000 1180 TRP A CA 1
ATOM 4949 C C . TRP A 1 1180 ? 176.68700 83.27200 187.51000 1.000 47.45000 1180 TRP A C 1
ATOM 4950 O O . TRP A 1 1180 ? 176.43800 82.19300 186.95700 1.000 47.45000 1180 TRP A O 1
ATOM 4952 N N . ARG A 1 1181 ? 175.74100 84.08600 187.97900 1.000 54.59000 1181 ARG A N 1
ATOM 4953 C CA . ARG A 1 1181 ? 174.33300 83.74100 187.85200 1.000 54.59000 1181 ARG A CA 1
ATOM 4954 C C . ARG A 1 1181 ? 173.90400 83.72200 186.39300 1.000 54.59000 1181 ARG A C 1
ATOM 4955 O O . ARG A 1 1181 ? 173.22500 82.78700 185.95100 1.000 54.59000 1181 ARG A O 1
ATOM 4957 N N . CYS A 1 1182 ? 174.32000 84.73100 185.62100 1.000 50.98000 1182 CYS A N 1
ATOM 4958 C CA . CYS A 1 1182 ? 173.97100 84.76900 184.20600 1.000 50.98000 1182 CYS A CA 1
ATOM 4959 C C . CYS A 1 1182 ? 174.66900 83.66700 183.42400 1.000 50.98000 1182 CYS A C 1
ATOM 4960 O O . CYS A 1 1182 ? 174.15500 83.21900 182.39100 1.000 50.98000 1182 CYS A O 1
ATOM 4962 N N . LEU A 1 1183 ? 175.83300 83.21900 183.90100 1.000 53.05000 1183 LEU A N 1
ATOM 4963 C CA . LEU A 1 1183 ? 176.47500 82.05000 183.32400 1.000 53.05000 1183 LEU A CA 1
ATOM 4964 C C . LEU A 1 1183 ? 175.65400 80.79700 183.57700 1.000 53.05000 1183 LEU A C 1
ATOM 4965 O O . LEU A 1 1183 ? 175.51300 79.95700 182.68300 1.000 53.05000 1183 LEU A O 1
ATOM 4967 N N . LEU A 1 1184 ? 175.11400 80.65500 184.79200 1.000 58.19000 1184 LEU A N 1
ATOM 4968 C CA . LEU A 1 1184 ? 174.28700 79.49200 185.10300 1.000 58.19000 1184 LEU A CA 1
ATOM 4969 C C . LEU A 1 1184 ? 173.02700 79.47200 184.25600 1.000 58.19000 1184 LEU A C 1
ATOM 4970 O O . LEU A 1 1184 ? 172.61200 78.41500 183.77100 1.000 58.19000 1184 LEU A O 1
ATOM 4972 N N . ALA A 1 1185 ? 172.43900 80.63800 184.02000 1.000 49.34000 1185 ALA A N 1
ATOM 4973 C CA . ALA A 1 1185 ? 171.31700 80.73500 183.10100 1.000 49.34000 1185 ALA A CA 1
ATOM 4974 C C . ALA A 1 1185 ? 171.73600 80.63000 181.64900 1.000 49.34000 1185 ALA A C 1
ATOM 4975 O O . ALA A 1 1185 ? 170.86900 80.42100 180.79500 1.000 49.34000 1185 ALA A O 1
ATOM 4977 N N . LYS A 1 1186 ? 173.03200 80.78500 181.37200 1.000 44.46000 1186 LYS A N 1
ATOM 4978 C CA . LYS A 1 1186 ? 173.59400 80.82100 180.02500 1.000 44.46000 1186 LYS A CA 1
ATOM 4979 C C . LYS A 1 1186 ? 172.94100 81.90500 179.17600 1.000 44.46000 1186 LYS A C 1
ATOM 4980 O O . LYS A 1 1186 ? 172.73000 81.73300 177.97900 1.000 44.46000 1186 LYS A O 1
ATOM 4982 N N . GLU A 1 1187 ? 172.61700 83.02400 179.79100 1.000 41.36000 1187 GLU A N 1
ATOM 4983 C CA . GLU A 1 1187 ? 172.07200 84.12500 179.02800 1.000 41.36000 1187 GLU A CA 1
ATOM 4984 C C . GLU A 1 1187 ? 173.19500 84.84700 178.30700 1.000 41.36000 1187 GLU A C 1
ATOM 4985 O O . GLU A 1 1187 ? 174.36300 84.68400 178.65100 1.000 41.36000 1187 GLU A O 1
ATOM 4987 N N . PRO A 1 1188 ? 172.87800 85.64100 177.29100 1.000 47.72000 1188 PRO A N 1
ATOM 4988 C CA . PRO A 1 1188 ? 173.90700 86.51600 176.72000 1.000 47.72000 1188 PRO A CA 1
ATOM 4989 C C . PRO A 1 1188 ? 174.20700 87.63800 177.69600 1.000 47.72000 1188 PRO A C 1
ATOM 4990 O O . PRO A 1 1188 ? 173.29200 88.24300 178.25400 1.000 47.72000 1188 PRO A O 1
ATOM 4992 N N . VAL A 1 1189 ? 175.49400 87.91400 177.89900 1.000 56.45000 1189 VAL A N 1
ATOM 4993 C CA . VAL A 1 1189 ? 175.95800 88.77000 178.98900 1.000 56.45000 1189 VAL A CA 1
ATOM 4994 C C . VAL A 1 1189 ? 176.95300 89.78300 178.44900 1.000 56.45000 1189 VAL A C 1
ATOM 4995 O O . VAL A 1 1189 ? 178.11300 89.44200 178.19500 1.000 56.45000 1189 VAL A O 1
ATOM 4997 N N . LEU A 1 1190 ? 176.52200 91.02800 178.31400 1.000 54.41000 1190 LEU A N 1
ATOM 4998 C CA . LEU A 1 1190 ? 177.44100 92.11700 178.02600 1.000 54.41000 1190 LEU A CA 1
ATOM 4999 C C . LEU A 1 1190 ? 178.06600 92.59500 179.33200 1.000 54.41000 1190 LEU A C 1
ATOM 5000 O O . LEU A 1 1190 ? 177.89800 91.98600 180.39000 1.000 54.41000 1190 LEU A O 1
ATOM 5002 N N . LEU A 1 1191 ? 178.80500 93.69800 179.25500 1.000 49.36000 1191 LEU A N 1
ATOM 5003 C CA . LEU A 1 1191 ? 179.39200 94.36000 180.41500 1.000 49.36000 1191 LEU A CA 1
ATOM 5004 C C . LEU A 1 1191 ? 179.74800 95.75800 179.95800 1.000 49.36000 1191 LEU A C 1
ATOM 5005 O O . LEU A 1 1191 ? 180.49700 95.91100 178.99300 1.000 49.36000 1191 LEU A O 1
ATOM 5007 N N . VAL A 1 1192 ? 179.22400 96.77100 180.62300 1.000 51.10000 1192 VAL A N 1
ATOM 5008 C CA . VAL A 1 1192 ? 179.45700 98.14200 180.20300 1.000 51.10000 1192 VAL A CA 1
ATOM 5009 C C . VAL A 1 1192 ? 179.89800 98.96200 181.40000 1.000 51.10000 1192 VAL A C 1
ATOM 5010 O O . VAL A 1 1192 ? 179.45600 98.72000 182.52900 1.000 51.10000 1192 VAL A O 1
ATOM 5012 N N . GLY A 1 1193 ? 180.78300 99.91700 181.15800 1.000 59.47000 1193 GLY A N 1
ATOM 5013 C CA . GLY A 1 1193 ? 181.17800 100.80300 182.23600 1.000 59.47000 1193 GLY A CA 1
ATOM 5014 C C . GLY A 1 1193 ? 182.57000 101.37100 182.02000 1.000 59.47000 1193 GLY A C 1
ATOM 5015 O O . GLY A 1 1193 ? 182.99200 101.60400 180.88700 1.000 59.47000 1193 GLY A O 1
ATOM 5016 N N . ASP A 1 1194 ? 183.26100 101.56300 183.14000 1.000 60.64000 1194 ASP A N 1
ATOM 5017 C CA . ASP A 1 1194 ? 184.48200 102.35300 183.17000 1.000 60.64000 1194 ASP A CA 1
ATOM 5018 C C . ASP A 1 1194 ? 185.63500 101.60300 182.52500 1.000 60.64000 1194 ASP A C 1
ATOM 5019 O O . ASP A 1 1194 ? 185.85900 100.42100 182.79900 1.000 60.64000 1194 ASP A O 1
ATOM 5021 N N . THR A 1 1195 ? 186.37300 102.31100 181.67200 1.000 55.95000 1195 THR A N 1
ATOM 5022 C CA . THR A 1 1195 ? 187.46500 101.72000 180.90700 1.000 55.95000 1195 THR A CA 1
ATOM 5023 C C . THR A 1 1195 ? 188.59700 101.37900 181.86200 1.000 55.95000 1195 THR A C 1
ATOM 5024 O O . THR A 1 1195 ? 189.38800 102.23900 182.24900 1.000 55.95000 1195 THR A O 1
ATOM 5026 N N . GLY A 1 1196 ? 188.67500 100.11300 182.24400 1.000 55.11000 1196 GLY A N 1
ATOM 5027 C CA . GLY A 1 1196 ? 189.65400 99.71500 183.22400 1.000 55.11000 1196 GLY A CA 1
ATOM 5028 C C . GLY A 1 1196 ? 189.05600 99.60300 184.60300 1.000 55.11000 1196 GLY A C 1
ATOM 5029 O O . GLY A 1 1196 ? 189.61400 100.13500 185.56200 1.000 55.11000 1196 GLY A O 1
ATOM 5030 N N . CYS A 1 1197 ? 187.92100 98.92100 184.72700 1.000 49.48000 1197 CYS A N 1
ATOM 5031 C CA . CYS A 1 1197 ? 187.24600 98.83800 186.00900 1.000 49.48000 1197 CYS A CA 1
ATOM 5032 C C . CYS A 1 1197 ? 187.22200 97.44500 186.62000 1.000 49.48000 1197 CYS A C 1
ATOM 5033 O O . CYS A 1 1197 ? 186.88800 97.32300 187.80000 1.000 49.48000 1197 CYS A O 1
ATOM 5035 N N . GLY A 1 1198 ? 187.57500 96.40000 185.88000 1.000 47.11000 1198 GLY A N 1
ATOM 5036 C CA . GLY A 1 1198 ? 187.49100 95.06700 186.44700 1.000 47.11000 1198 GLY A CA 1
ATOM 5037 C C . GLY A 1 1198 ? 186.94700 94.01800 185.50200 1.000 47.11000 1198 GLY A C 1
ATOM 5038 O O . GLY A 1 1198 ? 186.71500 92.87700 185.91500 1.000 47.11000 1198 GLY A O 1
ATOM 5039 N N . LYS A 1 1199 ? 186.74500 94.39600 184.23600 1.000 38.32000 1199 LYS A N 1
ATOM 5040 C CA . LYS A 1 1199 ? 185.98200 93.57800 183.29900 1.000 38.32000 1199 LYS A CA 1
ATOM 5041 C C . LYS A 1 1199 ? 186.69400 92.27200 182.98500 1.000 38.32000 1199 LYS A C 1
ATOM 5042 O O . LYS A 1 1199 ? 186.20700 91.18100 183.32200 1.000 38.32000 1199 LYS A O 1
ATOM 5044 N N . THR A 1 1200 ? 187.87100 92.37200 182.37100 1.000 42.42000 1200 THR A N 1
ATOM 5045 C CA . THR A 1 1200 ? 188.67500 91.20000 182.06200 1.000 42.42000 1200 THR A CA 1
ATOM 5046 C C . THR A 1 1200 ? 189.10600 90.45600 183.31200 1.000 42.42000 1200 THR A C 1
ATOM 5047 O O . THR A 1 1200 ? 189.32500 89.24300 183.25000 1.000 42.42000 1200 THR A O 1
ATOM 5049 N N . THR A 1 1201 ? 189.18800 91.15400 184.44400 1.000 46.63000 1201 THR A N 1
ATOM 5050 C CA . THR A 1 1201 ? 189.49200 90.50800 185.71100 1.000 46.63000 1201 THR A CA 1
ATOM 5051 C C . THR A 1 1201 ? 188.40500 89.52300 186.09700 1.000 46.63000 1201 THR A C 1
ATOM 5052 O O . THR A 1 1201 ? 188.69300 88.36600 186.40800 1.000 46.63000 1201 THR A O 1
ATOM 5054 N N . VAL A 1 1202 ? 187.14600 89.96200 186.06900 1.000 44.34000 1202 VAL A N 1
ATOM 5055 C CA . VAL A 1 1202 ? 186.05300 89.07700 186.45200 1.000 44.34000 1202 VAL A CA 1
ATOM 5056 C C . VAL A 1 1202 ? 185.89800 87.96600 185.43500 1.000 44.34000 1202 VAL A C 1
ATOM 5057 O O . VAL A 1 1202 ? 185.58400 86.82600 185.79200 1.000 44.34000 1202 VAL A O 1
ATOM 5059 N N . CYS A 1 1203 ? 186.14100 88.27900 184.16000 1.000 49.91000 1203 CYS A N 1
ATOM 5060 C CA . CYS A 1 1203 ? 186.05300 87.26800 183.11300 1.000 49.91000 1203 CYS A CA 1
ATOM 5061 C C . CYS A 1 1203 ? 187.07800 86.16500 183.32600 1.000 49.91000 1203 CYS A C 1
ATOM 5062 O O . CYS A 1 1203 ? 186.73700 84.97400 183.33800 1.000 49.91000 1203 CYS A O 1
ATOM 5064 N N . GLN A 1 1204 ? 188.33200 86.54700 183.54600 1.000 54.88000 1204 GLN A N 1
ATOM 5065 C CA . GLN A 1 1204 ? 189.34600 85.55800 183.84400 1.000 54.88000 1204 GLN A CA 1
ATOM 5066 C C . GLN A 1 1204 ? 189.12200 84.90900 185.19600 1.000 54.88000 1204 GLN A C 1
ATOM 5067 O O . GLN A 1 1204 ? 189.53000 83.76400 185.38500 1.000 54.88000 1204 GLN A O 1
ATOM 5069 N N . ILE A 1 1205 ? 188.42500 85.58100 186.11000 1.000 55.57000 1205 ILE A N 1
ATOM 5070 C CA . ILE A 1 1205 ? 188.11300 84.97500 187.39600 1.000 55.57000 1205 ILE A CA 1
ATOM 5071 C C . ILE A 1 1205 ? 187.13100 83.83700 187.21800 1.000 55.57000 1205 ILE A C 1
ATOM 5072 O O . ILE A 1 1205 ? 187.26600 82.77300 187.83400 1.000 55.57000 1205 ILE A O 1
ATOM 5074 N N . LEU A 1 1206 ? 186.12900 84.04100 186.37300 1.000 66.33000 1206 LEU A N 1
ATOM 5075 C CA . LEU A 1 1206 ? 185.13600 82.99900 186.15800 1.000 66.33000 1206 LEU A CA 1
ATOM 5076 C C . LEU A 1 1206 ? 185.72700 81.84900 185.36700 1.000 66.33000 1206 LEU A C 1
ATOM 5077 O O . LEU A 1 1206 ? 185.50600 80.67900 185.70100 1.000 66.33000 1206 LEU A O 1
ATOM 5079 N N . ALA A 1 1207 ? 186.51600 82.16600 184.34100 1.000 79.34000 1207 ALA A N 1
ATOM 5080 C CA . ALA A 1 1207 ? 187.19100 81.12100 183.58700 1.000 79.34000 1207 ALA A CA 1
ATOM 5081 C C . ALA A 1 1207 ? 188.21500 80.38400 184.43200 1.000 79.34000 1207 ALA A C 1
ATOM 5082 O O . ALA A 1 1207 ? 188.56700 79.24600 184.11100 1.000 79.34000 1207 ALA A O 1
ATOM 5084 N N . GLU A 1 1208 ? 188.70700 81.00800 185.49700 1.000 82.53000 1208 GLU A N 1
ATOM 5085 C CA . GLU A 1 1208 ? 189.44800 80.26200 186.49700 1.000 82.53000 1208 GLU A CA 1
ATOM 5086 C C . GLU A 1 1208 ? 188.52100 79.34300 187.27400 1.000 82.53000 1208 GLU A C 1
ATOM 5087 O O . GLU A 1 1208 ? 188.82100 78.15900 187.46000 1.000 82.53000 1208 GLU A O 1
ATOM 5089 N N . CYS A 1 1209 ? 187.37800 79.87000 187.71900 1.000 77.03000 1209 CYS A N 1
ATOM 5090 C CA . CYS A 1 1209 ? 186.51000 79.11100 188.61300 1.000 77.03000 1209 CYS A CA 1
ATOM 5091 C C . CYS A 1 1209 ? 185.80200 77.98800 187.86800 1.000 77.03000 1209 CYS A C 1
ATOM 5092 O O . CYS A 1 1209 ? 186.02500 76.80300 188.13800 1.000 77.03000 1209 CYS A O 1
ATOM 5094 N N . LEU A 1 1210 ? 184.95200 78.34100 186.92000 1.000 80.31000 1210 LEU A N 1
ATOM 5095 C CA . LEU A 1 1210 ? 184.51300 77.37500 185.92800 1.000 80.31000 1210 LEU A CA 1
ATOM 5096 C C . LEU A 1 1210 ? 185.69400 77.15300 185.00700 1.000 80.31000 1210 LEU A C 1
ATOM 5097 O O . LEU A 1 1210 ? 186.02300 78.02500 184.20200 1.000 80.31000 1210 LEU A O 1
ATOM 5099 N N . HIS A 1 1211 ? 186.35400 76.00300 185.15400 1.000 76.66000 1211 HIS A N 1
ATOM 5100 C CA . HIS A 1 1211 ? 187.56200 75.70200 184.39500 1.000 76.66000 1211 HIS A CA 1
ATOM 5101 C C . HIS A 1 1211 ? 187.25500 75.63400 182.90700 1.000 76.66000 1211 HIS A C 1
ATOM 5102 O O . HIS A 1 1211 ? 186.49700 74.77400 182.45400 1.000 76.66000 1211 HIS A O 1
ATOM 5104 N N . LYS A 1 1212 ? 187.83200 76.56000 182.15400 1.000 76.53000 1212 LYS A N 1
ATOM 5105 C CA . LYS A 1 1212 ? 187.39800 76.80900 180.79100 1.000 76.53000 1212 LYS A CA 1
ATOM 5106 C C . LYS A 1 1212 ? 188.52700 77.50000 180.04400 1.000 76.53000 1212 LYS A C 1
ATOM 5107 O O . LYS A 1 1212 ? 189.56700 77.82600 180.61900 1.000 76.53000 1212 LYS A O 1
ATOM 5109 N N . GLU A 1 1213 ? 188.31300 77.72900 178.75400 1.000 80.55000 1213 GLU A N 1
ATOM 5110 C CA . GLU A 1 1213 ? 189.31900 78.31000 177.87400 1.000 80.55000 1213 GLU A CA 1
ATOM 5111 C C . GLU A 1 1213 ? 188.74600 79.60000 177.31900 1.000 80.55000 1213 GLU A C 1
ATOM 5112 O O . GLU A 1 1213 ? 188.15900 79.61500 176.23700 1.000 80.55000 1213 GLU A O 1
ATOM 5114 N N . LEU A 1 1214 ? 188.95200 80.68800 178.04800 1.000 76.62000 1214 LEU A N 1
ATOM 5115 C CA . LEU A 1 1214 ? 188.38000 81.96500 177.66000 1.000 76.62000 1214 LEU A CA 1
ATOM 5116 C C . LEU A 1 1214 ? 189.11300 82.52700 176.46100 1.000 76.62000 1214 LEU A C 1
ATOM 5117 O O . LEU A 1 1214 ? 190.05500 83.30500 176.61400 1.000 76.62000 1214 LEU A O 1
ATOM 5119 N N . HIS A 1 1215 ? 188.70800 82.11000 175.27100 1.000 72.73000 1215 HIS A N 1
ATOM 5120 C CA . HIS A 1 1215 ? 189.21000 82.73400 174.06200 1.000 72.73000 1215 HIS A CA 1
ATOM 5121 C C . HIS A 1 1215 ? 188.73200 84.17600 174.02000 1.000 72.73000 1215 HIS A C 1
ATOM 5122 O O . HIS A 1 1215 ? 187.53700 84.43700 173.88400 1.000 72.73000 1215 HIS A O 1
ATOM 5124 N N . ILE A 1 1216 ? 189.65600 85.11300 174.16100 1.000 74.77000 1216 ILE A N 1
ATOM 5125 C CA . ILE A 1 1216 ? 189.32500 86.51400 174.16600 1.000 74.77000 1216 ILE A CA 1
ATOM 5126 C C . ILE A 1 1216 ? 189.59600 87.07700 172.78000 1.000 74.77000 1216 ILE A C 1
ATOM 5127 O O . ILE A 1 1216 ? 190.15300 86.41200 171.91700 1.000 74.77000 1216 ILE A O 1
ATOM 5129 N N . ILE A 1 1217 ? 189.14400 88.30400 172.54100 1.000 69.11000 1217 ILE A N 1
ATOM 5130 C CA . ILE A 1 1217 ? 189.39700 88.96000 171.26800 1.000 69.11000 1217 ILE A CA 1
ATOM 5131 C C . ILE A 1 1217 ? 189.58300 90.44000 171.52800 1.000 69.11000 1217 ILE A C 1
ATOM 5132 O O . ILE A 1 1217 ? 189.58300 90.88600 172.67600 1.000 69.11000 1217 ILE A O 1
ATOM 5134 N N . ASN A 1 1218 ? 189.77300 91.20100 170.45400 1.000 73.74000 1218 ASN A N 1
ATOM 5135 C CA . ASN A 1 1218 ? 189.96400 92.64400 170.53700 1.000 73.74000 1218 ASN A CA 1
ATOM 5136 C C . ASN A 1 1218 ? 189.58200 93.26400 169.20500 1.000 73.74000 1218 ASN A C 1
ATOM 5137 O O . ASN A 1 1218 ? 190.23200 93.00500 168.18900 1.000 73.74000 1218 ASN A O 1
ATOM 5139 N N . ALA A 1 1219 ? 188.55300 94.10400 169.21600 1.000 83.19000 1219 ALA A N 1
ATOM 5140 C CA . ALA A 1 1219 ? 187.94500 94.58400 167.98400 1.000 83.19000 1219 ALA A CA 1
ATOM 5141 C C . ALA A 1 1219 ? 188.65700 95.79400 167.39700 1.000 83.19000 1219 ALA A C 1
ATOM 5142 O O . ALA A 1 1219 ? 189.77000 96.13100 167.81300 1.000 83.19000 1219 ALA A O 1
ATOM 5144 N N . HIS A 1 1220 ? 188.00600 96.42100 166.41400 1.000 85.65000 1220 HIS A N 1
ATOM 5145 C CA . HIS A 1 1220 ? 188.47400 97.59400 165.66900 1.000 85.65000 1220 HIS A CA 1
ATOM 5146 C C . HIS A 1 1220 ? 189.82400 97.37800 165.01000 1.000 85.65000 1220 HIS A C 1
ATOM 5147 O O . HIS A 1 1220 ? 189.92200 97.37000 163.78700 1.000 85.65000 1220 HIS A O 1
ATOM 5149 N N . THR A 1 1223 ? 187.23100 94.22300 160.17600 1.000 135.74000 1223 THR A N 1
ATOM 5150 C CA . THR A 1 1223 ? 187.62300 93.76400 158.85100 1.000 135.74000 1223 THR A CA 1
ATOM 5151 C C . THR A 1 1223 ? 187.41300 92.26100 158.71700 1.000 135.74000 1223 THR A C 1
ATOM 5152 O O . THR A 1 1223 ? 186.28300 91.78900 158.64000 1.000 135.74000 1223 THR A O 1
ATOM 5154 N N . GLU A 1 1224 ? 188.51200 91.51200 158.70000 1.000 135.20000 1224 GLU A N 1
ATOM 5155 C CA . GLU A 1 1224 ? 188.45100 90.06700 158.53900 1.000 135.20000 1224 GLU A CA 1
ATOM 5156 C C . GLU A 1 1224 ? 188.39200 89.32000 159.86000 1.000 135.20000 1224 GLU A C 1
ATOM 5157 O O . GLU A 1 1224 ? 187.68800 88.30800 159.95300 1.000 135.20000 1224 GLU A O 1
ATOM 5159 N N . ASN A 1 1225 ? 189.11000 89.79300 160.87500 1.000 125.09000 1225 ASN A N 1
ATOM 5160 C CA . ASN A 1 1225 ? 189.19900 89.10400 162.15400 1.000 125.09000 1225 ASN A CA 1
ATOM 5161 C C . ASN A 1 1225 ? 187.86100 89.10400 162.87900 1.000 125.09000 1225 ASN A C 1
ATOM 5162 O O . ASN A 1 1225 ? 187.57600 88.19600 163.66500 1.000 125.09000 1225 ASN A O 1
ATOM 5164 N N . GLY A 1 1226 ? 187.04700 90.12800 162.62800 1.000 118.84000 1226 GLY A N 1
ATOM 5165 C CA . GLY A 1 1226 ? 185.70200 90.13300 163.17100 1.000 118.84000 1226 GLY A CA 1
ATOM 5166 C C . GLY A 1 1226 ? 184.86000 89.01000 162.60600 1.000 118.84000 1226 GLY A C 1
ATOM 5167 O O . GLY A 1 1226 ? 184.05800 88.40400 163.31800 1.000 118.84000 1226 GLY A O 1
ATOM 5168 N N . ASP A 1 1227 ? 185.03900 88.71100 161.32000 1.000 106.26000 1227 ASP A N 1
ATOM 5169 C CA . ASP A 1 1227 ? 184.43700 87.51100 160.76400 1.000 106.26000 1227 ASP A CA 1
ATOM 5170 C C . ASP A 1 1227 ? 185.09500 86.27700 161.35000 1.000 106.26000 1227 ASP A C 1
ATOM 5171 O O . ASP A 1 1227 ? 184.44200 85.25500 161.56000 1.000 106.26000 1227 ASP A O 1
ATOM 5173 N N . ILE A 1 1228 ? 186.38200 86.37900 161.68100 1.000 105.96000 1228 ILE A N 1
ATOM 5174 C CA . ILE A 1 1228 ? 187.14000 85.24700 162.20600 1.000 105.96000 1228 ILE A CA 1
ATOM 5175 C C . ILE A 1 1228 ? 186.76700 84.97900 163.65400 1.000 105.96000 1228 ILE A C 1
ATOM 5176 O O . ILE A 1 1228 ? 187.19800 83.97900 164.23900 1.000 105.96000 1228 ILE A O 1
ATOM 5178 N N . ILE A 1 1229 ? 186.00200 85.88700 164.25600 1.000 97.84000 1229 ILE A N 1
ATOM 5179 C CA . ILE A 1 1229 ? 185.26300 85.49700 165.43900 1.000 97.84000 1229 ILE A CA 1
ATOM 5180 C C . ILE A 1 1229 ? 184.31300 84.37000 165.09400 1.000 97.84000 1229 ILE A C 1
ATOM 5181 O O . ILE A 1 1229 ? 184.28400 83.36400 165.80000 1.000 97.84000 1229 ILE A O 1
ATOM 5183 N N . GLY A 1 1230 ? 183.61000 84.46700 163.97500 1.000 105.50000 1230 GLY A N 1
ATOM 5184 C CA . GLY A 1 1230 ? 182.79300 83.35900 163.54400 1.000 105.50000 1230 GLY A CA 1
ATOM 5185 C C . GLY A 1 1230 ? 183.53600 82.40300 162.63600 1.000 105.50000 1230 GLY A C 1
ATOM 5186 O O . GLY A 1 1230 ? 183.52800 81.20200 162.90500 1.000 105.50000 1230 GLY A O 1
ATOM 5187 N N . ALA A 1 1231 ? 184.21100 82.90500 161.59100 1.000 116.53000 1231 ALA A N 1
ATOM 5188 C CA . ALA A 1 1231 ? 184.82900 82.03400 160.59000 1.000 116.53000 1231 ALA A CA 1
ATOM 5189 C C . ALA A 1 1231 ? 185.86900 82.73000 159.72400 1.000 116.53000 1231 ALA A C 1
ATOM 5190 O O . ALA A 1 1231 ? 185.77500 83.93000 159.47300 1.000 116.53000 1231 ALA A O 1
ATOM 5192 N N . GLN A 1 1232 ? 186.82700 81.97900 159.19900 1.000 125.54000 1232 GLN A N 1
ATOM 5193 C CA . GLN A 1 1232 ? 187.89700 82.57400 158.41600 1.000 125.54000 1232 GLN A CA 1
ATOM 5194 C C . GLN A 1 1232 ? 187.87100 82.06400 156.98700 1.000 125.54000 1232 GLN A C 1
ATOM 5195 O O . GLN A 1 1232 ? 186.92000 81.39900 156.56800 1.000 125.54000 1232 GLN A O 1
ATOM 5197 N N . ARG A 1 1233 ? 188.90400 82.44900 156.23900 1.000 129.74000 1233 ARG A N 1
ATOM 5198 C CA . ARG A 1 1233 ? 189.25400 81.87200 154.94200 1.000 129.74000 1233 ARG A CA 1
ATOM 5199 C C . ARG A 1 1233 ? 190.69900 82.25400 154.65700 1.000 129.74000 1233 ARG A C 1
ATOM 5200 O O . ARG A 1 1233 ? 190.98000 83.08200 153.78400 1.000 129.74000 1233 ARG A O 1
ATOM 5202 N N . PRO A 1 1234 ? 191.63900 81.68900 155.39600 1.000 127.77000 1234 PRO A N 1
ATOM 5203 C CA . PRO A 1 1234 ? 193.04700 82.01500 155.15000 1.000 127.77000 1234 PRO A CA 1
ATOM 5204 C C . PRO A 1 1234 ? 193.67800 81.05900 154.16000 1.000 127.77000 1234 PRO A C 1
ATOM 5205 O O . PRO A 1 1234 ? 193.05800 80.06500 153.77300 1.000 127.77000 1234 PRO A O 1
ATOM 5207 N N . VAL A 1 1235 ? 194.90000 81.35700 153.72900 1.000 132.27000 1235 VAL A N 1
ATOM 5208 C CA . VAL A 1 1235 ? 195.66400 80.41400 152.92600 1.000 132.27000 1235 VAL A CA 1
ATOM 5209 C C . VAL A 1 1235 ? 196.04900 79.26700 153.84100 1.000 132.27000 1235 VAL A C 1
ATOM 5210 O O . VAL A 1 1235 ? 196.25900 79.46300 155.04000 1.000 132.27000 1235 VAL A O 1
ATOM 5212 N N . ARG A 1 1236 ? 196.13100 78.06500 153.29500 1.000 147.80000 1236 ARG A N 1
ATOM 5213 C CA . ARG A 1 1236 ? 196.22800 76.85700 154.09900 1.000 147.80000 1236 ARG A CA 1
ATOM 5214 C C . ARG A 1 1236 ? 197.67600 76.60400 154.48300 1.000 147.80000 1236 ARG A C 1
ATOM 5215 O O . ARG A 1 1236 ? 198.56800 76.68500 153.63400 1.000 147.80000 1236 ARG A O 1
ATOM 5217 N N . ASN A 1 1237 ? 197.90200 76.31100 155.75900 1.000 164.20000 1237 ASN A N 1
ATOM 5218 C CA . ASN A 1 1237 ? 199.16500 75.72200 156.17700 1.000 164.20000 1237 ASN A CA 1
ATOM 5219 C C . ASN A 1 1237 ? 199.31500 74.36200 155.51600 1.000 164.20000 1237 ASN A C 1
ATOM 5220 O O . ASN A 1 1237 ? 198.44600 73.49700 155.65400 1.000 164.20000 1237 ASN A O 1
ATOM 5222 N N . ARG A 1 1238 ? 200.43600 74.15600 154.82800 1.000 179.00000 1238 ARG A N 1
ATOM 5223 C CA . ARG A 1 1238 ? 200.53400 73.14900 153.77700 1.000 179.00000 1238 ARG A CA 1
ATOM 5224 C C . ARG A 1 1238 ? 200.86700 71.76300 154.30200 1.000 179.00000 1238 ARG A C 1
ATOM 5225 O O . ARG A 1 1238 ? 201.48900 70.96800 153.58500 1.000 179.00000 1238 ARG A O 1
ATOM 5227 N N . SER A 1 1239 ? 200.49700 71.46200 155.54700 1.000 196.38000 1239 SER A N 1
ATOM 5228 C CA . SER A 1 1239 ? 200.48500 70.07600 155.99000 1.000 196.38000 1239 SER A CA 1
ATOM 5229 C C . SER A 1 1239 ? 199.49800 69.25200 155.17700 1.000 196.38000 1239 SER A C 1
ATOM 5230 O O . SER A 1 1239 ? 199.73800 68.06700 154.91000 1.000 196.38000 1239 SER A O 1
ATOM 5232 N N . ALA A 1 1240 ? 198.39300 69.86800 154.75800 1.000 205.99000 1240 ALA A N 1
ATOM 5233 C CA . ALA A 1 1240 ? 197.42900 69.17800 153.91700 1.000 205.99000 1240 ALA A CA 1
ATOM 5234 C C . ALA A 1 1240 ? 197.95500 68.93700 152.51200 1.000 205.99000 1240 ALA A C 1
ATOM 5235 O O . ALA A 1 1240 ? 197.45900 68.03800 151.82900 1.000 205.99000 1240 ALA A O 1
ATOM 5237 N N . VAL A 1 1241 ? 198.95800 69.70200 152.07800 1.000 210.31000 1241 VAL A N 1
ATOM 5238 C CA . VAL A 1 1241 ? 199.58700 69.44600 150.78800 1.000 210.31000 1241 VAL A CA 1
ATOM 5239 C C . VAL A 1 1241 ? 200.29600 68.09700 150.80000 1.000 210.31000 1241 VAL A C 1
ATOM 5240 O O . VAL A 1 1241 ? 200.33200 67.38700 149.78900 1.000 210.31000 1241 VAL A O 1
ATOM 5242 N N . ASN A 1 1242 ? 200.85100 67.71400 151.94900 1.000 214.12000 1242 ASN A N 1
ATOM 5243 C CA . ASN A 1 1242 ? 201.41200 66.37800 152.08100 1.000 214.12000 1242 ASN A CA 1
ATOM 5244 C C . ASN A 1 1242 ? 200.35400 65.35900 152.47400 1.000 214.12000 1242 ASN A C 1
ATOM 5245 O O . ASN A 1 1242 ? 200.50800 64.16900 152.18200 1.000 214.12000 1242 ASN A O 1
ATOM 5247 N N . TYR A 1 1243 ? 199.27200 65.80000 153.12400 1.000 219.27000 1243 TYR A N 1
ATOM 5248 C CA . TYR A 1 1243 ? 198.16200 64.89300 153.40100 1.000 219.27000 1243 TYR A CA 1
ATOM 5249 C C . TYR A 1 1243 ? 197.41300 64.50800 152.13500 1.000 219.27000 1243 TYR A C 1
ATOM 5250 O O . TYR A 1 1243 ? 196.68400 63.51100 152.13000 1.000 219.27000 1243 TYR A O 1
ATOM 5252 N N . SER A 1 1244 ? 197.57600 65.28700 151.06700 1.000 227.95000 1244 SER A N 1
ATOM 5253 C CA . SER A 1 1244 ? 197.07500 64.90000 149.75800 1.000 227.95000 1244 SER A CA 1
ATOM 5254 C C . SER A 1 1244 ? 197.72500 63.62300 149.24400 1.000 227.95000 1244 SER A C 1
ATOM 5255 O O . SER A 1 1244 ? 197.11500 62.92700 148.43300 1.000 227.95000 1244 SER A O 1
ATOM 5257 N N . LEU A 1 1245 ? 198.93700 63.29100 149.69900 1.000 238.26000 1245 LEU A N 1
ATOM 5258 C CA . LEU A 1 1245 ? 199.54700 62.02400 149.30700 1.000 238.26000 1245 LEU A CA 1
ATOM 5259 C C . LEU A 1 1245 ? 198.79400 60.84600 149.90700 1.000 238.26000 1245 LEU A C 1
ATOM 5260 O O . LEU A 1 1245 ? 198.60100 59.82000 149.24500 1.000 238.26000 1245 LEU A O 1
ATOM 5262 N N . HIS A 1 1246 ? 198.33300 60.98600 151.14900 1.000 246.14000 1246 HIS A N 1
ATOM 5263 C CA . HIS A 1 1246 ? 197.49200 59.95500 151.74100 1.000 246.14000 1246 HIS A CA 1
ATOM 5264 C C . HIS A 1 1246 ? 196.07500 59.99700 151.18500 1.000 246.14000 1246 HIS A C 1
ATOM 5265 O O . HIS A 1 1246 ? 195.39900 58.96200 151.14200 1.000 246.14000 1246 HIS A O 1
ATOM 5267 N N . SER A 1 1247 ? 195.61100 61.17800 150.77100 1.000 248.98000 1247 SER A N 1
ATOM 5268 C CA . SER A 1 1247 ? 194.31000 61.27700 150.12000 1.000 248.98000 1247 SER A CA 1
ATOM 5269 C C . SER A 1 1247 ? 194.32000 60.61200 148.74900 1.000 248.98000 1247 SER A C 1
ATOM 5270 O O . SER A 1 1247 ? 193.30900 60.04100 148.32800 1.000 248.98000 1247 SER A O 1
ATOM 5272 N N . GLN A 1 1248 ? 195.44800 60.68000 148.04300 1.000 256.77000 1248 GLN A N 1
ATOM 5273 C CA . GLN A 1 1248 ? 195.61900 59.89400 146.82900 1.000 256.77000 1248 GLN A CA 1
ATOM 5274 C C . GLN A 1 1248 ? 195.82500 58.42800 147.16000 1.000 256.77000 1248 GLN A C 1
ATOM 5275 O O . GLN A 1 1248 ? 195.44800 57.55400 146.37300 1.000 256.77000 1248 GLN A O 1
ATOM 5277 N N . LEU A 1 1249 ? 196.40500 58.14200 148.32600 1.000 258.23000 1249 LEU A N 1
ATOM 5278 C CA . LEU A 1 1249 ? 196.49700 56.77000 148.80100 1.000 258.23000 1249 LEU A CA 1
ATOM 5279 C C . LEU A 1 1249 ? 195.15300 56.21200 149.24100 1.000 258.23000 1249 LEU A C 1
ATOM 5280 O O . LEU A 1 1249 ? 195.04600 55.00000 149.44500 1.000 258.23000 1249 LEU A O 1
ATOM 5282 N N . CYS A 1 1250 ? 194.13600 57.05800 149.40400 1.000 260.86000 1250 CYS A N 1
ATOM 5283 C CA . CYS A 1 1250 ? 192.76600 56.61500 149.62100 1.000 260.86000 1250 CYS A CA 1
ATOM 5284 C C . CYS A 1 1250 ? 191.86000 56.97300 148.44900 1.000 260.86000 1250 CYS A C 1
ATOM 5285 O O . CYS A 1 1250 ? 190.64700 57.10900 148.62900 1.000 260.86000 1250 CYS A O 1
ATOM 5287 N N . GLU A 1 1251 ? 192.42400 57.13000 147.25400 1.000 258.26000 1251 GLU A N 1
ATOM 5288 C CA . GLU A 1 1251 ? 191.68100 57.57000 146.08200 1.000 258.26000 1251 GLU A CA 1
ATOM 5289 C C . GLU A 1 1251 ? 191.41800 56.41300 145.13000 1.000 258.26000 1251 GLU A C 1
ATOM 5290 O O . GLU A 1 1251 ? 192.10500 55.38900 145.14700 1.000 258.26000 1251 GLU A O 1
ATOM 5292 N N . LYS A 1 1252 ? 190.40100 56.59600 144.29300 1.000 252.80000 1252 LYS A N 1
ATOM 5293 C CA . LYS A 1 1252 ? 190.05800 55.60500 143.28700 1.000 252.80000 1252 LYS A CA 1
ATOM 5294 C C . LYS A 1 1252 ? 191.12500 55.55900 142.19900 1.000 252.80000 1252 LYS A C 1
ATOM 5295 O O . LYS A 1 1252 ? 191.71200 56.58500 141.83900 1.000 252.80000 1252 LYS A O 1
ATOM 5297 N N . PHE A 1 1253 ? 191.36100 54.34300 141.68500 1.000 242.51000 1253 PHE A N 1
ATOM 5298 C CA . PHE A 1 1253 ? 192.38400 54.04000 140.67400 1.000 242.51000 1253 PHE A CA 1
ATOM 5299 C C . PHE A 1 1253 ? 193.77200 54.49400 141.12600 1.000 242.51000 1253 PHE A C 1
ATOM 5300 O O . PHE A 1 1253 ? 194.41100 55.33800 140.49700 1.000 242.51000 1253 PHE A O 1
ATOM 5302 N N . ASN A 1 1254 ? 194.23100 53.92900 142.23800 1.000 239.16000 1254 ASN A N 1
ATOM 5303 C CA . ASN A 1 1254 ? 195.54800 54.21100 142.78700 1.000 239.16000 1254 ASN A CA 1
ATOM 5304 C C . ASN A 1 1254 ? 196.40000 52.94800 142.77500 1.000 239.16000 1254 ASN A C 1
ATOM 5305 O O . ASN A 1 1254 ? 195.89700 51.83900 142.97000 1.000 239.16000 1254 ASN A O 1
ATOM 5307 N N . VAL A 1 1255 ? 197.69800 53.12500 142.55100 1.000 215.16000 1255 VAL A N 1
ATOM 5308 C CA . VAL A 1 1255 ? 198.60600 51.99300 142.41900 1.000 215.16000 1255 VAL A CA 1
ATOM 5309 C C . VAL A 1 1255 ? 199.76700 52.09200 143.39400 1.000 215.16000 1255 VAL A C 1
ATOM 5310 O O . VAL A 1 1255 ? 200.92000 51.89900 143.01600 1.000 215.16000 1255 VAL A O 1
ATOM 5312 N N . ILE A 1 1262 ? 201.61200 61.05200 143.57000 1.000 324.77000 1262 ILE A N 1
ATOM 5313 C CA . ILE A 1 1262 ? 201.69600 61.19600 142.12600 1.000 324.77000 1262 ILE A CA 1
ATOM 5314 C C . ILE A 1 1262 ? 200.62000 62.15300 141.62500 1.000 324.77000 1262 ILE A C 1
ATOM 5315 O O . ILE A 1 1262 ? 199.43100 61.87100 141.73300 1.000 324.77000 1262 ILE A O 1
ATOM 5317 N N . ASP A 1 1263 ? 201.04600 63.29600 141.08200 1.000 326.42000 1263 ASP A N 1
ATOM 5318 C CA . ASP A 1 1263 ? 200.08500 64.25400 140.54400 1.000 326.42000 1263 ASP A CA 1
ATOM 5319 C C . ASP A 1 1263 ? 199.50900 63.77500 139.22000 1.000 326.42000 1263 ASP A C 1
ATOM 5320 O O . ASP A 1 1263 ? 198.39300 64.16000 138.84700 1.000 326.42000 1263 ASP A O 1
ATOM 5322 N N . ASP A 1 1264 ? 200.25000 62.93500 138.49700 1.000 325.30000 1264 ASP A N 1
ATOM 5323 C CA . ASP A 1 1264 ? 199.66800 62.26600 137.34300 1.000 325.30000 1264 ASP A CA 1
ATOM 5324 C C . ASP A 1 1264 ? 198.57000 61.30100 137.76700 1.000 325.30000 1264 ASP A C 1
ATOM 5325 O O . ASP A 1 1264 ? 197.60900 61.09300 137.02400 1.000 325.30000 1264 ASP A O 1
ATOM 5327 N N . LEU A 1 1265 ? 198.66800 60.73700 138.97300 1.000 328.12000 1265 LEU A N 1
ATOM 5328 C CA . LEU A 1 1265 ? 197.55700 59.95300 139.49000 1.000 328.12000 1265 LEU A CA 1
ATOM 5329 C C . LEU A 1 1265 ? 196.39400 60.84400 139.88500 1.000 328.12000 1265 LEU A C 1
ATOM 5330 O O . LEU A 1 1265 ? 195.24700 60.39400 139.87100 1.000 328.12000 1265 LEU A O 1
ATOM 5332 N N . ILE A 1 1266 ? 196.66100 62.10900 140.22000 1.000 326.54000 1266 ILE A N 1
ATOM 5333 C CA . ILE A 1 1266 ? 195.56200 63.04500 140.42400 1.000 326.54000 1266 ILE A CA 1
ATOM 5334 C C . ILE A 1 1266 ? 194.87500 63.33600 139.10000 1.000 326.54000 1266 ILE A C 1
ATOM 5335 O O . ILE A 1 1266 ? 193.64500 63.42800 139.03300 1.000 326.54000 1266 ILE A O 1
ATOM 5337 N N . GLU A 1 1267 ? 195.65400 63.42600 138.01700 1.000 328.01000 1267 GLU A N 1
ATOM 5338 C CA . GLU A 1 1267 ? 195.06100 63.53500 136.68600 1.000 328.01000 1267 GLU A CA 1
ATOM 5339 C C . GLU A 1 1267 ? 194.29500 62.27300 136.30400 1.000 328.01000 1267 GLU A C 1
ATOM 5340 O O . GLU A 1 1267 ? 193.25900 62.35000 135.63300 1.000 328.01000 1267 GLU A O 1
ATOM 5342 N N . LYS A 1 1268 ? 194.77500 61.11200 136.74800 1.000 333.93000 1268 LYS A N 1
ATOM 5343 C CA . LYS A 1 1268 ? 194.13300 59.85100 136.39500 1.000 333.93000 1268 LYS A CA 1
ATOM 5344 C C . LYS A 1 1268 ? 192.82700 59.66400 137.15200 1.000 333.93000 1268 LYS A C 1
ATOM 5345 O O . LYS A 1 1268 ? 191.83900 59.18300 136.58700 1.000 333.93000 1268 LYS A O 1
ATOM 5347 N N . PHE A 1 1269 ? 192.80300 60.02900 138.43100 1.000 337.99000 1269 PHE A N 1
ATOM 5348 C CA . PHE A 1 1269 ? 191.55200 60.05400 139.17100 1.000 337.99000 1269 PHE A CA 1
ATOM 5349 C C . PHE A 1 1269 ? 190.63900 61.17800 138.69800 1.000 337.99000 1269 PHE A C 1
ATOM 5350 O O . PHE A 1 1269 ? 189.42200 61.10200 138.90400 1.000 337.99000 1269 PHE A O 1
ATOM 5352 N N . GLU A 1 1270 ? 191.19600 62.21400 138.06400 1.000 339.74000 1270 GLU A N 1
ATOM 5353 C CA . GLU A 1 1270 ? 190.38000 63.23800 137.43000 1.000 339.74000 1270 GLU A CA 1
ATOM 5354 C C . GLU A 1 1270 ? 189.82900 62.79600 136.08000 1.000 339.74000 1270 GLU A C 1
ATOM 5355 O O . GLU A 1 1270 ? 188.89200 63.42500 135.57500 1.000 339.74000 1270 GLU A O 1
ATOM 5357 N N . LYS A 1 1271 ? 190.39700 61.74700 135.48100 1.000 330.71000 1271 LYS A N 1
ATOM 5358 C CA . LYS A 1 1271 ? 189.85000 61.21700 134.23600 1.000 330.71000 1271 LYS A CA 1
ATOM 5359 C C . LYS A 1 1271 ? 188.47700 60.59600 134.46400 1.000 330.71000 1271 LYS A C 1
ATOM 5360 O O . LYS A 1 1271 ? 187.47800 61.04100 133.89000 1.000 330.71000 1271 LYS A O 1
ATOM 5362 N N . LEU A 1 1272 ? 188.40600 59.57600 135.31100 1.000 330.73000 1272 LEU A N 1
ATOM 5363 C CA . LEU A 1 1272 ? 187.12800 58.95300 135.64100 1.000 330.73000 1272 LEU A CA 1
ATOM 5364 C C . LEU A 1 1272 ? 186.38800 59.78100 136.68400 1.000 330.73000 1272 LEU A C 1
ATOM 5365 O O . LEU A 1 1272 ? 186.95100 60.71100 137.26300 1.000 330.73000 1272 LEU A O 1
ATOM 5367 N N . ASN A 1 1283 ? 186.54600 65.18700 146.97500 1.000 139.95000 1283 ASN A N 1
ATOM 5368 C CA . ASN A 1 1283 ? 186.77600 66.53300 146.46900 1.000 139.95000 1283 ASN A CA 1
ATOM 5369 C C . ASN A 1 1283 ? 188.10700 67.07100 146.96200 1.000 139.95000 1283 ASN A C 1
ATOM 5370 O O . ASN A 1 1283 ? 188.39200 68.26200 146.84000 1.000 139.95000 1283 ASN A O 1
ATOM 5372 N N . LEU A 1 1284 ? 188.92900 66.17500 147.51500 1.000 144.67000 1284 LEU A N 1
ATOM 5373 C CA . LEU A 1 1284 ? 190.24200 66.56700 148.01200 1.000 144.67000 1284 LEU A CA 1
ATOM 5374 C C . LEU A 1 1284 ? 191.19800 66.92900 146.88800 1.000 144.67000 1284 LEU A C 1
ATOM 5375 O O . LEU A 1 1284 ? 192.21500 67.57800 147.14500 1.000 144.67000 1284 LEU A O 1
ATOM 5377 N N . ILE A 1 1285 ? 190.90100 66.50600 145.65800 1.000 144.78000 1285 ILE A N 1
ATOM 5378 C CA . ILE A 1 1285 ? 191.59400 67.03800 144.48900 1.000 144.78000 1285 ILE A CA 1
ATOM 5379 C C . ILE A 1 1285 ? 191.35000 68.53800 144.37100 1.000 144.78000 1285 ILE A C 1
ATOM 5380 O O . ILE A 1 1285 ? 192.27600 69.32200 144.12400 1.000 144.78000 1285 ILE A O 1
ATOM 5382 N N . GLU A 1 1286 ? 190.09500 68.95600 144.54800 1.000 134.40000 1286 GLU A N 1
ATOM 5383 C CA . GLU A 1 1286 ? 189.78000 70.37800 144.51300 1.000 134.40000 1286 GLU A CA 1
ATOM 5384 C C . GLU A 1 1286 ? 190.33500 71.09900 145.73000 1.000 134.40000 1286 GLU A C 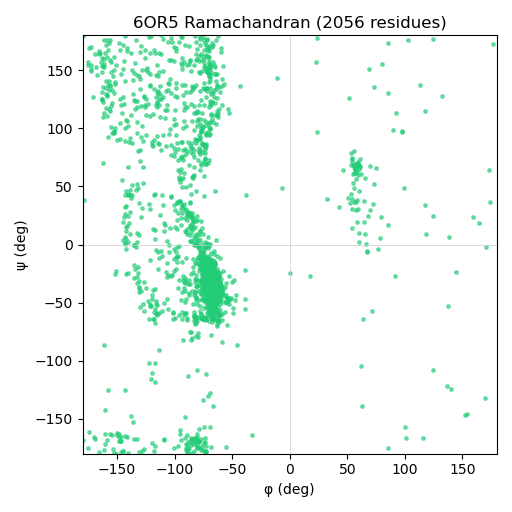1
ATOM 5385 O O . GLU A 1 1286 ? 190.61600 72.30000 145.66200 1.000 134.40000 1286 GLU A O 1
ATOM 5387 N N . ARG A 1 1287 ? 190.49600 70.38900 146.84600 1.000 133.51000 1287 ARG A N 1
ATOM 5388 C CA . ARG A 1 1287 ? 191.21300 70.96200 147.97500 1.000 133.51000 1287 ARG A CA 1
ATOM 5389 C C . ARG A 1 1287 ? 192.68700 71.14100 147.65400 1.000 133.51000 1287 ARG A C 1
ATOM 5390 O O . ARG A 1 1287 ? 193.30700 72.10000 148.12200 1.000 133.51000 1287 ARG A O 1
ATOM 5392 N N . GLN A 1 1288 ? 193.26100 70.23300 146.86300 1.000 131.52000 1288 GLN A N 1
ATOM 5393 C CA . GLN A 1 1288 ? 194.64800 70.38200 146.44100 1.000 131.52000 1288 GLN A CA 1
ATOM 5394 C C . GLN A 1 1288 ? 194.79800 71.53800 145.47100 1.000 131.52000 1288 GLN A C 1
ATOM 5395 O O . GLN A 1 1288 ? 195.81800 72.23300 145.47300 1.000 131.52000 1288 GLN A O 1
ATOM 5397 N N . ILE A 1 1289 ? 193.78100 71.76300 144.64000 1.000 139.49000 1289 ILE A N 1
ATOM 5398 C CA . ILE A 1 1289 ? 193.84100 72.85400 143.68100 1.000 139.49000 1289 ILE A CA 1
ATOM 5399 C C . ILE A 1 1289 ? 193.60300 74.21100 144.33100 1.000 139.49000 1289 ILE A C 1
ATOM 5400 O O . ILE A 1 1289 ? 193.84400 75.24500 143.69900 1.000 139.49000 1289 ILE A O 1
ATOM 5402 N N . ILE A 1 1290 ? 193.13100 74.24600 145.58200 1.000 142.21000 1290 ILE A N 1
ATOM 5403 C CA . ILE A 1 1290 ? 192.77000 75.50900 146.21500 1.000 142.21000 1290 ILE A CA 1
ATOM 5404 C C . ILE A 1 1290 ? 193.86200 76.05000 147.12600 1.000 142.21000 1290 ILE A C 1
ATOM 5405 O O . ILE A 1 1290 ? 193.70300 77.14500 147.68700 1.000 142.21000 1290 ILE A O 1
ATOM 5407 N N . LYS A 1 1291 ? 194.96700 75.32800 147.28500 1.000 134.53000 1291 LYS A N 1
ATOM 5408 C CA . LYS A 1 1291 ? 196.06900 75.76600 148.13400 1.000 134.53000 1291 LYS A CA 1
ATOM 5409 C C . LYS A 1 1291 ? 197.37500 75.08500 147.73600 1.000 134.53000 1291 LYS A C 1
ATOM 5410 O O . LYS A 1 1291 ? 198.08000 75.53800 146.83300 1.000 134.53000 1291 LYS A O 1
ATOM 5412 N N . HIS A 1 1299 ? 189.02900 77.55700 157.08000 1.000 111.97000 1299 HIS A N 1
ATOM 5413 C CA . HIS A 1 1299 ? 187.82400 78.35800 157.18400 1.000 111.97000 1299 HIS A CA 1
ATOM 5414 C C . HIS A 1 1299 ? 187.13400 78.16800 158.52300 1.000 111.97000 1299 HIS A C 1
ATOM 5415 O O . HIS A 1 1299 ? 185.90700 78.16400 158.60200 1.000 111.97000 1299 HIS A O 1
ATOM 5417 N N . ASP A 1 1300 ? 187.93200 78.01800 159.57400 1.000 126.09000 1300 ASP A N 1
ATOM 5418 C CA . ASP A 1 1300 ? 187.43800 77.87600 160.93400 1.000 126.09000 1300 ASP A CA 1
ATOM 5419 C C . ASP A 1 1300 ? 187.31300 79.25500 161.56700 1.000 126.09000 1300 ASP A C 1
ATOM 5420 O O . ASP A 1 1300 ? 187.55900 80.27300 160.92000 1.000 126.09000 1300 ASP A O 1
ATOM 5422 N N . GLY A 1 1301 ? 186.93700 79.28800 162.84500 1.000 115.90000 1301 GLY A N 1
ATOM 5423 C CA . GLY A 1 1301 ? 186.70400 80.56200 163.50300 1.000 115.90000 1301 GLY A CA 1
ATOM 5424 C C . GLY A 1 1301 ? 186.62500 80.50200 165.01300 1.000 115.90000 1301 GLY A C 1
ATOM 5425 O O . GLY A 1 1301 ? 186.48400 79.42000 165.58700 1.000 115.90000 1301 GLY A O 1
ATOM 5426 N N . ALA A 1 1302 ? 186.69300 81.67200 165.65700 1.000 97.00000 1302 ALA A N 1
ATOM 5427 C CA . ALA A 1 1302 ? 186.88300 81.73100 167.10300 1.000 97.00000 1302 ALA A CA 1
ATOM 5428 C C . ALA A 1 1302 ? 185.65000 81.25200 167.84900 1.000 97.00000 1302 ALA A C 1
ATOM 5429 O O . ALA A 1 1302 ? 185.74100 80.38200 168.71700 1.000 97.00000 1302 ALA A O 1
ATOM 5431 N N . LEU A 1 1303 ? 184.48500 81.80800 167.52600 1.000 93.36000 1303 LEU A N 1
ATOM 5432 C CA . LEU A 1 1303 ? 183.25600 81.29000 168.11000 1.000 93.36000 1303 LEU A CA 1
ATOM 5433 C C . LEU A 1 1303 ? 182.90800 79.93600 167.53200 1.000 93.36000 1303 LEU A C 1
ATOM 5434 O O . LEU A 1 1303 ? 182.21900 79.14900 168.18300 1.000 93.36000 1303 LEU A O 1
ATOM 5436 N N . VAL A 1 1304 ? 183.37700 79.64900 166.32100 1.000 93.44000 1304 VAL A N 1
ATOM 5437 C CA . VAL A 1 1304 ? 183.25500 78.29800 165.80100 1.000 93.44000 1304 VAL A CA 1
ATOM 5438 C C . VAL A 1 1304 ? 184.09500 77.34900 166.62900 1.000 93.44000 1304 VAL A C 1
ATOM 5439 O O . VAL A 1 1304 ? 183.68400 76.21900 166.91000 1.000 93.44000 1304 VAL A O 1
ATOM 5441 N N . THR A 1 1305 ? 185.26600 77.80500 167.06400 1.000 98.19000 1305 THR A N 1
ATOM 5442 C CA . THR A 1 1305 ? 186.07300 76.98700 167.95700 1.000 98.19000 1305 THR A CA 1
ATOM 5443 C C . THR A 1 1305 ? 185.43600 76.89800 169.33000 1.000 98.19000 1305 THR A C 1
ATOM 5444 O O . THR A 1 1305 ? 185.59000 75.89300 170.03000 1.000 98.19000 1305 THR A O 1
ATOM 5446 N N . ALA A 1 1306 ? 184.71400 77.94200 169.72300 1.000 97.58000 1306 ALA A N 1
ATOM 5447 C CA . ALA A 1 1306 ? 184.11800 77.97900 171.04800 1.000 97.58000 1306 ALA A CA 1
ATOM 5448 C C . ALA A 1 1306 ? 182.94900 77.01800 171.13700 1.000 97.58000 1306 ALA A C 1
ATOM 5449 O O . ALA A 1 1306 ? 182.89800 76.15900 172.02400 1.000 97.58000 1306 ALA A O 1
ATOM 5451 N N . MET A 1 1307 ? 182.00100 77.15000 170.20900 1.000 97.25000 1307 MET A N 1
ATOM 5452 C CA . MET A 1 1307 ? 180.88300 76.22200 170.12700 1.000 97.25000 1307 MET A CA 1
ATOM 5453 C C . MET A 1 1307 ? 181.35700 74.82700 169.75800 1.000 97.25000 1307 MET A C 1
ATOM 5454 O O . MET A 1 1307 ? 180.70500 73.83200 170.09300 1.000 97.25000 1307 MET A O 1
ATOM 5456 N N . LYS A 1 1308 ? 182.48300 74.73700 169.05000 1.000 100.37000 1308 LYS A N 1
ATOM 5457 C CA . LYS A 1 1308 ? 183.13300 73.45300 168.85100 1.000 100.37000 1308 LYS A CA 1
ATOM 5458 C C . LYS A 1 1308 ? 183.61700 72.87600 170.17300 1.000 100.37000 1308 LYS A C 1
ATOM 5459 O O . LYS A 1 1308 ? 183.28800 71.73700 170.51900 1.000 100.37000 1308 LYS A O 1
ATOM 5461 N N . GLN A 1 1309 ? 184.45400 73.65100 170.87200 1.000 105.02000 1309 GLN A N 1
ATOM 5462 C CA . GLN A 1 1309 ? 185.00900 73.24300 172.19100 1.000 105.02000 1309 GLN A CA 1
ATOM 5463 C C . GLN A 1 1309 ? 184.11600 73.78700 173.31300 1.000 105.02000 1309 GLN A C 1
ATOM 5464 O O . GLN A 1 1309 ? 184.38500 73.46900 174.48800 1.000 105.02000 1309 GLN A O 1
ATOM 5466 N N . PHE A 1 1312 ? 184.02800 79.94400 176.09300 1.000 95.36000 1312 PHE A N 1
ATOM 5467 C CA . PHE A 1 1312 ? 183.38400 81.27400 176.26300 1.000 95.36000 1312 PHE A CA 1
ATOM 5468 C C . PHE A 1 1312 ? 184.10400 82.29400 175.37400 1.000 95.36000 1312 PHE A C 1
ATOM 5469 O O . PHE A 1 1312 ? 185.34400 82.39800 175.45700 1.000 95.36000 1312 PHE A O 1
ATOM 5471 N N . PHE A 1 1313 ? 183.34100 83.01900 174.55000 1.000 87.57000 1313 PHE A N 1
ATOM 5472 C CA . PHE A 1 1313 ? 183.91500 84.04000 173.63400 1.000 87.57000 1313 PHE A CA 1
ATOM 5473 C C . PHE A 1 1313 ? 183.72000 85.43300 174.24100 1.000 87.57000 1313 PHE A C 1
ATOM 5474 O O . PHE A 1 1313 ? 182.57400 85.92600 174.26200 1.000 87.57000 1313 PHE A O 1
ATOM 5476 N N . LEU A 1 1314 ? 184.81100 86.04100 174.71800 1.000 76.09000 1314 LEU A N 1
ATOM 5477 C CA . LEU A 1 1314 ? 184.75800 87.37100 175.32700 1.000 76.09000 1314 LEU A CA 1
ATOM 5478 C C . LEU A 1 1314 ? 185.21600 88.43100 174.33700 1.000 76.09000 1314 LEU A C 1
ATOM 5479 O O . LEU A 1 1314 ? 186.31800 88.96400 174.42700 1.000 76.09000 1314 LEU A O 1
ATOM 5481 N N . LEU A 1 1315 ? 184.34300 88.76200 173.39200 1.000 63.75000 1315 LEU A N 1
ATOM 5482 C CA . LEU A 1 1315 ? 184.63800 89.75800 172.36800 1.000 63.75000 1315 LEU A CA 1
ATOM 5483 C C . LEU A 1 1315 ? 184.55400 91.14100 172.99100 1.000 63.75000 1315 LEU A C 1
ATOM 5484 O O . LEU A 1 1315 ? 183.52700 91.81300 172.94000 1.000 63.75000 1315 LEU A O 1
ATOM 5486 N N . ASP A 1 1316 ? 185.66300 91.56700 173.59000 1.000 69.48000 1316 ASP A N 1
ATOM 5487 C CA . ASP A 1 1316 ? 185.70600 92.84100 174.29400 1.000 69.48000 1316 ASP A CA 1
ATOM 5488 C C . ASP A 1 1316 ? 185.60400 94.01500 173.32700 1.000 69.48000 1316 ASP A C 1
ATOM 5489 O O . ASP A 1 1316 ? 185.97000 93.91100 172.15400 1.000 69.48000 1316 ASP A O 1
ATOM 5491 N N . GLU A 1 1317 ? 185.08000 95.13100 173.84800 1.000 66.10000 1317 GLU A N 1
ATOM 5492 C CA . GLU A 1 1317 ? 184.78200 96.35700 173.09700 1.000 66.10000 1317 GLU A CA 1
ATOM 5493 C C . GLU A 1 1317 ? 183.84900 96.06700 171.92300 1.000 66.10000 1317 GLU A C 1
ATOM 5494 O O . GLU A 1 1317 ? 184.18200 96.27400 170.75700 1.000 66.10000 1317 GLU A O 1
ATOM 5496 N N . ILE A 1 1318 ? 182.65200 95.58500 172.26600 1.000 72.05000 1318 ILE A N 1
ATOM 5497 C CA . ILE A 1 1318 ? 181.72000 95.09800 171.25900 1.000 72.05000 1318 ILE A CA 1
ATOM 5498 C C . ILE A 1 1318 ? 181.04400 96.23000 170.50700 1.000 72.05000 1318 ILE A C 1
ATOM 5499 O O . ILE A 1 1318 ? 180.45700 95.99300 169.45000 1.000 72.05000 1318 ILE A O 1
ATOM 5501 N N . SER A 1 1319 ? 181.09100 97.45200 171.03800 1.000 76.70000 1319 SER A N 1
ATOM 5502 C CA . SER A 1 1319 ? 180.47000 98.58300 170.35800 1.000 76.70000 1319 SER A CA 1
ATOM 5503 C C . SER A 1 1319 ? 181.19100 98.90200 169.06000 1.000 76.70000 1319 SER A C 1
ATOM 5504 O O . SER A 1 1319 ? 180.55800 99.22300 168.04800 1.000 76.70000 1319 SER A O 1
ATOM 5506 N N . LEU A 1 1320 ? 182.51300 98.79200 169.06600 1.000 78.16000 1320 LEU A N 1
ATOM 5507 C CA . LEU A 1 1320 ? 183.31100 99.00000 167.87500 1.000 78.16000 1320 LEU A CA 1
ATOM 5508 C C . LEU A 1 1320 ? 183.53100 97.71400 167.09300 1.000 78.16000 1320 LEU A C 1
ATOM 5509 O O . LEU A 1 1320 ? 184.49400 97.62300 166.32600 1.000 78.16000 1320 LEU A O 1
ATOM 5511 N N . ALA A 1 1321 ? 182.66200 96.72100 167.25800 1.000 84.24000 1321 ALA A N 1
ATOM 5512 C CA . ALA A 1 1321 ? 182.76300 95.50000 166.47200 1.000 84.24000 1321 ALA A CA 1
ATOM 5513 C C . ALA A 1 1321 ? 182.15500 95.73200 165.09300 1.000 84.24000 1321 ALA A C 1
ATOM 5514 O O . ALA A 1 1321 ? 181.81100 96.85400 164.71300 1.000 84.24000 1321 ALA A O 1
ATOM 5516 N N . ASP A 1 1322 ? 182.00800 94.66400 164.32100 1.000 83.30000 1322 ASP A N 1
ATOM 5517 C CA . ASP A 1 1322 ? 181.44100 94.78400 162.99100 1.000 83.30000 1322 ASP A CA 1
ATOM 5518 C C . ASP A 1 1322 ? 179.92000 94.84900 163.06100 1.000 83.30000 1322 ASP A C 1
ATOM 5519 O O . ASP A 1 1322 ? 179.31600 94.91800 164.13200 1.000 83.30000 1322 ASP A O 1
ATOM 5521 N N . ASP A 1 1323 ? 179.29900 94.83200 161.88800 1.000 85.93000 1323 ASP A N 1
ATOM 5522 C CA . ASP A 1 1323 ? 177.84500 94.85600 161.81500 1.000 85.93000 1323 ASP A CA 1
ATOM 5523 C C . ASP A 1 1323 ? 177.29900 93.51500 161.34200 1.000 85.93000 1323 ASP A C 1
ATOM 5524 O O . ASP A 1 1323 ? 176.38900 92.95500 161.96200 1.000 85.93000 1323 ASP A O 1
ATOM 5526 N N . SER A 1 1324 ? 177.83600 93.00600 160.23000 1.000 86.18000 1324 SER A N 1
ATOM 5527 C CA . SER A 1 1324 ? 177.42300 91.70100 159.73300 1.000 86.18000 1324 SER A CA 1
ATOM 5528 C C . SER A 1 1324 ? 177.81500 90.60100 160.70000 1.000 86.18000 1324 SER A C 1
ATOM 5529 O O . SER A 1 1324 ? 177.06700 89.63100 160.87700 1.000 86.18000 1324 SER A O 1
ATOM 5531 N N . VAL A 1 1325 ? 178.97700 90.74700 161.33500 1.000 82.34000 1325 VAL A N 1
ATOM 5532 C CA . VAL A 1 1325 ? 179.34300 89.85300 162.42100 1.000 82.34000 1325 VAL A CA 1
ATOM 5533 C C . VAL A 1 1325 ? 178.38500 90.03200 163.58500 1.000 82.34000 1325 VAL A C 1
ATOM 5534 O O . VAL A 1 1325 ? 177.94200 89.05600 164.19400 1.000 82.34000 1325 VAL A O 1
ATOM 5536 N N . LEU A 1 1326 ? 178.01700 91.27700 163.88200 1.000 75.08000 1326 LEU A N 1
ATOM 5537 C CA . LEU A 1 1326 ? 177.00300 91.51300 164.90000 1.000 75.08000 1326 LEU A CA 1
ATOM 5538 C C . LEU A 1 1326 ? 175.64400 91.01200 164.45000 1.000 75.08000 1326 LEU A C 1
ATOM 5539 O O . LEU A 1 1326 ? 174.83400 90.60300 165.28500 1.000 75.08000 1326 LEU A O 1
ATOM 5541 N N . GLU A 1 1327 ? 175.38900 91.01000 163.14200 1.000 72.99000 1327 GLU A N 1
ATOM 5542 C CA . GLU A 1 1327 ? 174.13500 90.46700 162.63800 1.000 72.99000 1327 GLU A CA 1
ATOM 5543 C C . GLU A 1 1327 ? 174.05900 88.96600 162.88300 1.000 72.99000 1327 GLU A C 1
ATOM 5544 O O . GLU A 1 1327 ? 173.06400 88.45800 163.42000 1.000 72.99000 1327 GLU A O 1
ATOM 5546 N N . ARG A 1 1328 ? 175.12700 88.24600 162.54700 1.000 69.42000 1328 ARG A N 1
ATOM 5547 C CA . ARG A 1 1328 ? 175.12400 86.81400 162.80900 1.000 69.42000 1328 ARG A CA 1
ATOM 5548 C C . ARG A 1 1328 ? 175.20500 86.52500 164.30200 1.000 69.42000 1328 ARG A C 1
ATOM 5549 O O . ARG A 1 1328 ? 174.72400 85.48600 164.76100 1.000 69.42000 1328 ARG A O 1
ATOM 5551 N N . LEU A 1 1329 ? 175.76100 87.45300 165.07500 1.000 70.62000 1329 LEU A N 1
ATOM 5552 C CA . LEU A 1 1329 ? 175.77800 87.29300 166.51900 1.000 70.62000 1329 LEU A CA 1
ATOM 5553 C C . LEU A 1 1329 ? 174.38800 87.47600 167.09700 1.000 70.62000 1329 LEU A C 1
ATOM 5554 O O . LEU A 1 1329 ? 174.04300 86.86500 168.11200 1.000 70.62000 1329 LEU A O 1
ATOM 5556 N N . ASN A 1 1330 ? 173.58800 88.34000 166.47700 1.000 71.51000 1330 ASN A N 1
ATOM 5557 C CA . ASN A 1 1330 ? 172.18200 88.42700 166.83500 1.000 71.51000 1330 ASN A CA 1
ATOM 5558 C C . ASN A 1 1330 ? 171.47400 87.13600 166.48300 1.000 71.51000 1330 ASN A C 1
ATOM 5559 O O . ASN A 1 1330 ? 170.60600 86.66800 167.22600 1.000 71.51000 1330 ASN A O 1
ATOM 5561 N N . SER A 1 1331 ? 171.85200 86.54100 165.35500 1.000 66.25000 1331 SER A N 1
ATOM 5562 C CA . SER A 1 1331 ? 171.38100 85.19800 165.05100 1.000 66.25000 1331 SER A CA 1
ATOM 5563 C C . SER A 1 1331 ? 171.96100 84.18200 166.02500 1.000 66.25000 1331 SER A C 1
ATOM 5564 O O . SER A 1 1331 ? 171.34100 83.15200 166.30400 1.000 66.25000 1331 SER A O 1
ATOM 5566 N N . VAL A 1 1332 ? 173.14600 84.45800 166.56300 1.000 73.30000 1332 VAL A N 1
ATOM 5567 C CA . VAL A 1 1332 ? 173.75400 83.53600 167.51800 1.000 73.30000 1332 VAL A CA 1
ATOM 5568 C C . VAL A 1 1332 ? 173.14500 83.71600 168.89700 1.000 73.30000 1332 VAL A C 1
ATOM 5569 O O . VAL A 1 1332 ? 173.37600 82.91300 169.80800 1.000 73.30000 1332 VAL A O 1
ATOM 5571 N N . LEU A 1 1333 ? 172.38200 84.78700 169.08100 1.000 80.13000 1333 LEU A N 1
ATOM 5572 C CA . LEU A 1 1333 ? 172.06100 85.22300 170.42700 1.000 80.13000 1333 LEU A CA 1
ATOM 5573 C C . LEU A 1 1333 ? 170.89300 84.44700 171.00800 1.000 80.13000 1333 LEU A C 1
ATOM 5574 O O . LEU A 1 1333 ? 171.05100 83.72200 171.99500 1.000 80.13000 1333 LEU A O 1
ATOM 5576 N N . GLU A 1 1334 ? 169.72100 84.55800 170.39200 1.000 82.48000 1334 GLU A N 1
ATOM 5577 C CA . GLU A 1 1334 ? 168.46700 84.24200 171.06900 1.000 82.48000 1334 GLU A CA 1
ATOM 5578 C C . GLU A 1 1334 ? 168.26200 82.73000 171.14200 1.000 82.48000 1334 GLU A C 1
ATOM 5579 O O . GLU A 1 1334 ? 167.71700 82.09600 170.23700 1.000 82.48000 1334 GLU A O 1
ATOM 5581 N N . LEU A 1 1335 ? 168.75300 82.15700 172.24600 1.000 83.48000 1335 LEU A N 1
ATOM 5582 C CA . LEU A 1 1335 ? 168.49100 80.78400 172.68300 1.000 83.48000 1335 LEU A CA 1
ATOM 5583 C C . LEU A 1 1335 ? 168.89900 79.71000 171.67900 1.000 83.48000 1335 LEU A C 1
ATOM 5584 O O . LEU A 1 1335 ? 168.44800 78.56500 171.78100 1.000 83.48000 1335 LEU A O 1
ATOM 5586 N N . SER A 1 1336 ? 169.77500 80.05800 170.73600 1.000 84.29000 1336 SER A N 1
ATOM 5587 C CA . SER A 1 1336 ? 170.12600 79.16500 169.63700 1.000 84.29000 1336 SER A CA 1
ATOM 5588 C C . SER A 1 1336 ? 171.35600 79.73600 168.94800 1.000 84.29000 1336 SER A C 1
ATOM 5589 O O . SER A 1 1336 ? 171.50300 80.95800 168.85900 1.000 84.29000 1336 SER A O 1
ATOM 5591 N N . ARG A 1 1337 ? 172.22300 78.85900 168.46000 1.000 89.43000 1337 ARG A N 1
ATOM 5592 C CA . ARG A 1 1337 ? 173.40000 79.28800 167.72700 1.000 89.43000 1337 ARG A CA 1
ATOM 5593 C C . ARG A 1 1337 ? 173.29300 78.88700 166.26200 1.000 89.43000 1337 ARG A C 1
ATOM 5594 O O . ARG A 1 1337 ? 172.49600 78.02400 165.89000 1.000 89.43000 1337 ARG A O 1
ATOM 5596 N N . THR A 1 1338 ? 174.12800 79.50500 165.42900 1.000 98.79000 1338 THR A N 1
ATOM 5597 C CA . THR A 1 1338 ? 174.03700 79.31600 163.98800 1.000 98.79000 1338 THR A CA 1
ATOM 5598 C C . THR A 1 1338 ? 175.37400 79.63300 163.34500 1.000 98.79000 1338 THR A C 1
ATOM 5599 O O . THR A 1 1338 ? 176.03900 80.59600 163.72800 1.000 98.79000 1338 THR A O 1
ATOM 5601 N N . LEU A 1 1339 ? 175.74500 78.83500 162.35100 1.000 107.12000 1339 LEU A N 1
ATOM 5602 C CA . LEU A 1 1339 ? 177.02100 78.98500 161.66200 1.000 107.12000 1339 LEU A CA 1
ATOM 5603 C C . LEU A 1 1339 ? 176.73700 79.28400 160.19500 1.000 107.12000 1339 LEU A C 1
ATOM 5604 O O . LEU A 1 1339 ? 176.77100 78.40500 159.33500 1.000 107.12000 1339 LEU A O 1
ATOM 5606 N N . THR A 1 1340 ? 176.51600 80.56200 159.90500 1.000 118.75000 1340 THR A N 1
ATOM 5607 C CA . THR A 1 1340 ? 176.08000 80.99300 158.58000 1.000 118.75000 1340 THR A CA 1
ATOM 5608 C C . THR A 1 1340 ? 177.27700 81.04900 157.63000 1.000 118.75000 1340 THR A C 1
ATOM 5609 O O . THR A 1 1340 ? 177.76600 82.11200 157.24300 1.000 118.75000 1340 THR A O 1
ATOM 5611 N N . LEU A 1 1341 ? 177.74900 79.86700 157.25500 1.000 129.19000 1341 LEU A N 1
ATOM 5612 C CA . LEU A 1 1341 ? 178.84000 79.74100 156.29800 1.000 129.19000 1341 LEU A CA 1
ATOM 5613 C C . LEU A 1 1341 ? 178.41100 80.18300 154.90200 1.000 129.19000 1341 LEU A C 1
ATOM 5614 O O . LEU A 1 1341 ? 179.24400 80.34900 154.01100 1.000 129.19000 1341 LEU A O 1
ATOM 5616 N N . ALA A 1 1348 ? 175.62100 77.82900 151.22000 1.000 140.76000 1348 ALA A N 1
ATOM 5617 C CA . ALA A 1 1348 ? 176.14300 76.63200 151.87100 1.000 140.76000 1348 ALA A CA 1
ATOM 5618 C C . ALA A 1 1348 ? 176.53100 76.93600 153.31000 1.000 140.76000 1348 ALA A C 1
ATOM 5619 O O . ALA A 1 1348 ? 177.62000 77.43900 153.57100 1.000 140.76000 1348 ALA A O 1
ATOM 5621 N N . VAL A 1 1349 ? 175.63500 76.63400 154.24400 1.000 132.37000 1349 VAL A N 1
ATOM 5622 C CA . VAL A 1 1349 ? 175.79900 76.99800 155.63900 1.000 132.37000 1349 VAL A CA 1
ATOM 5623 C C . VAL A 1 1349 ? 175.30400 75.85300 156.51100 1.000 132.37000 1349 VAL A C 1
ATOM 5624 O O . VAL A 1 1349 ? 174.86500 74.81100 156.02200 1.000 132.37000 1349 VAL A O 1
ATOM 5626 N N . SER A 1 1350 ? 175.37800 76.06600 157.81900 1.000 116.89000 1350 SER A N 1
ATOM 5627 C CA . SER A 1 1350 ? 174.78300 75.16600 158.79100 1.000 116.89000 1350 SER A CA 1
ATOM 5628 C C . SER A 1 1350 ? 174.35600 75.99200 159.99600 1.000 116.89000 1350 SER A C 1
ATOM 5629 O O . SER A 1 1350 ? 174.27200 77.22200 159.93500 1.000 116.89000 1350 SER A O 1
ATOM 5631 N N . LEU A 1 1351 ? 174.07200 75.30900 161.09500 1.000 113.56000 1351 LEU A N 1
ATOM 5632 C CA . LEU A 1 1351 ? 173.69500 75.94900 162.34300 1.000 113.56000 1351 LEU A CA 1
ATOM 5633 C C . LEU A 1 1351 ? 174.51600 75.31600 163.44900 1.000 113.56000 1351 LEU A C 1
ATOM 5634 O O . LEU A 1 1351 ? 174.41500 74.10800 163.68700 1.000 113.56000 1351 LEU A O 1
ATOM 5636 N N . THR A 1 1352 ? 175.33100 76.12200 164.10900 1.000 101.07000 1352 THR A N 1
ATOM 5637 C CA . THR A 1 1352 ? 176.17200 75.59100 165.16100 1.000 101.07000 1352 THR A CA 1
ATOM 5638 C C . THR A 1 1352 ? 175.35000 75.28600 166.40600 1.000 101.07000 1352 THR A C 1
ATOM 5639 O O . THR A 1 1352 ? 174.29400 75.87400 166.64700 1.000 101.07000 1352 THR A O 1
ATOM 5641 N N . ALA A 1 1353 ? 175.84100 74.33200 167.18500 1.000 101.87000 1353 ALA A N 1
ATOM 5642 C CA . ALA A 1 1353 ? 175.29400 74.02600 168.49600 1.000 101.87000 1353 ALA A CA 1
ATOM 5643 C C . ALA A 1 1353 ? 175.84300 74.98800 169.53400 1.000 101.87000 1353 ALA A C 1
ATOM 5644 O O . ALA A 1 1353 ? 176.43000 76.01800 169.19400 1.000 101.87000 1353 ALA A O 1
ATOM 5646 N N . LYS A 1 1354 ? 175.65400 74.66100 170.80600 1.000 106.05000 1354 LYS A N 1
ATOM 5647 C CA . LYS A 1 1354 ? 176.24900 75.44200 171.88300 1.000 106.05000 1354 LYS A CA 1
ATOM 5648 C C . LYS A 1 1354 ? 176.42000 74.53700 173.08800 1.000 106.05000 1354 LYS A C 1
ATOM 5649 O O . LYS A 1 1354 ? 175.43800 73.97800 173.58100 1.000 106.05000 1354 LYS A O 1
ATOM 5651 N N . ASP A 1 1355 ? 177.65300 74.39000 173.56300 1.000 102.15000 1355 ASP A N 1
ATOM 5652 C CA . ASP A 1 1355 ? 177.93500 73.64700 174.78300 1.000 102.15000 1355 ASP A CA 1
ATOM 5653 C C . ASP A 1 1355 ? 178.24500 74.56100 175.96000 1.000 102.15000 1355 ASP A C 1
ATOM 5654 O O . ASP A 1 1355 ? 178.73200 74.08600 176.99000 1.000 102.15000 1355 ASP A O 1
ATOM 5656 N N . GLY A 1 1356 ? 177.95600 75.85100 175.83800 1.000 83.90000 1356 GLY A N 1
ATOM 5657 C CA . GLY A 1 1356 ? 178.39700 76.82500 176.81100 1.000 83.90000 1356 GLY A CA 1
ATOM 5658 C C . GLY A 1 1356 ? 179.18700 77.91300 176.12600 1.000 83.90000 1356 GLY A C 1
ATOM 5659 O O . GLY A 1 1356 ? 180.00500 78.59300 176.74700 1.000 83.90000 1356 GLY A O 1
ATOM 5660 N N . PHE A 1 1357 ? 178.92700 78.09200 174.83500 1.000 75.64000 1357 PHE A N 1
ATOM 5661 C CA . PHE A 1 1357 ? 179.60700 79.09800 174.03600 1.000 75.64000 1357 PHE A CA 1
ATOM 5662 C C . PHE A 1 1357 ? 179.10300 80.48300 174.37500 1.000 75.64000 1357 PHE A C 1
ATOM 5663 O O . PHE A 1 1357 ? 178.36700 81.08900 173.59200 1.000 75.64000 1357 PHE A O 1
ATOM 5665 N N . ALA A 1 1358 ? 179.50000 80.98200 175.53800 1.000 78.89000 1358 ALA A N 1
ATOM 5666 C CA . ALA A 1 1358 ? 179.01000 82.25000 176.04400 1.000 78.89000 1358 ALA A CA 1
ATOM 5667 C C . ALA A 1 1358 ? 179.67000 83.39900 175.30800 1.000 78.89000 1358 ALA A C 1
ATOM 5668 O O . ALA A 1 1358 ? 180.88100 83.39000 175.08600 1.000 78.89000 1358 ALA A O 1
ATOM 5670 N N . PHE A 1 1359 ? 178.87800 84.38000 174.90700 1.000 68.25000 1359 PHE A N 1
ATOM 5671 C CA . PHE A 1 1359 ? 179.43600 85.60900 174.36100 1.000 68.25000 1359 PHE A CA 1
ATOM 5672 C C . PHE A 1 1359 ? 179.61400 86.62700 175.48500 1.000 68.25000 1359 PHE A C 1
ATOM 5673 O O . PHE A 1 1359 ? 179.04400 87.71000 175.47100 1.000 68.25000 1359 PHE A O 1
ATOM 5675 N N . PHE A 1 1360 ? 180.45700 86.27200 176.46300 1.000 56.94000 1360 PHE A N 1
ATOM 5676 C CA . PHE A 1 1360 ? 180.64300 87.07000 177.67900 1.000 56.94000 1360 PHE A CA 1
ATOM 5677 C C . PHE A 1 1360 ? 181.44100 88.31800 177.32400 1.000 56.94000 1360 PHE A C 1
ATOM 5678 O O . PHE A 1 1360 ? 182.61500 88.46400 177.65800 1.000 56.94000 1360 PHE A O 1
ATOM 5680 N N . ALA A 1 1361 ? 180.77200 89.25100 176.65800 1.000 60.87000 1361 ALA A N 1
ATOM 5681 C CA . ALA A 1 1361 ? 181.43100 90.34500 175.96900 1.000 60.87000 1361 ALA A CA 1
ATOM 5682 C C . ALA A 1 1361 ? 181.68000 91.50700 176.91800 1.000 60.87000 1361 ALA A C 1
ATOM 5683 O O . ALA A 1 1361 ? 181.53800 91.38600 178.13500 1.000 60.87000 1361 ALA A O 1
ATOM 5685 N N . THR A 1 1362 ? 182.06300 92.64700 176.34900 1.000 65.91000 1362 THR A N 1
ATOM 5686 C CA . THR A 1 1362 ? 182.21700 93.89600 177.07300 1.000 65.91000 1362 THR A CA 1
ATOM 5687 C C . THR A 1 1362 ? 182.20900 95.02600 176.06300 1.000 65.91000 1362 THR A C 1
ATOM 5688 O O . THR A 1 1362 ? 182.52300 94.82700 174.88900 1.000 65.91000 1362 THR A O 1
ATOM 5690 N N . MET A 1 1363 ? 181.83400 96.21100 176.53700 1.000 73.81000 1363 MET A N 1
ATOM 5691 C CA . MET A 1 1363 ? 181.90000 97.43000 175.73500 1.000 73.81000 1363 MET A CA 1
ATOM 5692 C C . MET A 1 1363 ? 181.84400 98.59500 176.70800 1.000 73.81000 1363 MET A C 1
ATOM 5693 O O . MET A 1 1363 ? 180.80500 98.81400 177.33200 1.000 73.81000 1363 MET A O 1
ATOM 5695 N N . ASN A 1 1364 ? 182.93400 99.35300 176.80600 1.000 70.05000 1364 ASN A N 1
ATOM 5696 C CA . ASN A 1 1364 ? 183.02300 100.42500 177.78100 1.000 70.05000 1364 ASN A CA 1
ATOM 5697 C C . ASN A 1 1364 ? 182.12100 101.58800 177.39300 1.000 70.05000 1364 ASN A C 1
ATOM 5698 O O . ASN A 1 1364 ? 181.73000 101.72700 176.23400 1.000 70.05000 1364 ASN A O 1
ATOM 5700 N N . PRO A 1 1365 ? 181.80600 102.45100 178.34100 1.000 74.06000 1365 PRO A N 1
ATOM 5701 C CA . PRO A 1 1365 ? 180.79300 103.47900 178.11900 1.000 74.06000 1365 PRO A CA 1
ATOM 5702 C C . PRO A 1 1365 ? 181.34600 104.61600 177.27400 1.000 74.06000 1365 PRO A C 1
ATOM 5703 O O . PRO A 1 1365 ? 182.48000 104.59100 176.80800 1.000 74.06000 1365 PRO A O 1
ATOM 5705 N N . GLY A 1 1366 ? 180.51200 105.62700 177.08900 1.000 97.18000 1366 GLY A N 1
ATOM 5706 C CA . GLY A 1 1366 ? 180.88000 106.78000 176.29700 1.000 97.18000 1366 GLY A CA 1
ATOM 5707 C C . GLY A 1 1366 ? 179.75000 107.27900 175.41900 1.000 97.18000 1366 GLY A C 1
ATOM 5708 O O . GLY A 1 1366 ? 179.44600 106.68600 174.38500 1.000 97.18000 1366 GLY A O 1
ATOM 5709 N N . GLY A 1 1370 ? 184.47800 106.59200 168.28200 1.000 151.25000 1370 GLY A N 1
ATOM 5710 C CA . GLY A 1 1370 ? 183.37600 106.05600 167.50400 1.000 151.25000 1370 GLY A CA 1
ATOM 5711 C C . GLY A 1 1370 ? 182.51300 105.11900 168.31600 1.000 151.25000 1370 GLY A C 1
ATOM 5712 O O . GLY A 1 1370 ? 182.09500 104.06600 167.83800 1.000 151.25000 1370 GLY A O 1
ATOM 5713 N N . LYS A 1 1371 ? 182.22800 105.51700 169.55600 1.000 146.93000 1371 LYS A N 1
ATOM 5714 C CA . LYS A 1 1371 ? 181.50500 104.67800 170.51000 1.000 146.93000 1371 LYS A CA 1
ATOM 5715 C C . LYS A 1 1371 ? 180.01200 104.68200 170.18500 1.000 146.93000 1371 LYS A C 1
ATOM 5716 O O . LYS A 1 1371 ? 179.17600 105.20900 170.92100 1.000 146.93000 1371 LYS A O 1
ATOM 5718 N N . LYS A 1 1372 ? 179.68600 104.06600 169.05400 1.000 137.44000 1372 LYS A N 1
ATOM 5719 C CA . LYS A 1 1372 ? 178.31000 103.94300 168.60000 1.000 137.44000 1372 LYS A CA 1
ATOM 5720 C C . LYS A 1 1372 ? 177.74400 102.63800 169.13100 1.000 137.44000 1372 LYS A C 1
ATOM 5721 O O . LYS A 1 1372 ? 178.29700 101.56500 168.86800 1.000 137.44000 1372 LYS A O 1
ATOM 5723 N N . GLU A 1 1373 ? 176.65500 102.72900 169.88500 1.000 133.91000 1373 GLU A N 1
ATOM 5724 C CA . GLU A 1 1373 ? 176.04300 101.53300 170.42800 1.000 133.91000 1373 GLU A CA 1
ATOM 5725 C C . GLU A 1 1373 ? 175.36000 100.74100 169.31700 1.000 133.91000 1373 GLU A C 1
ATOM 5726 O O . GLU A 1 1373 ? 175.18800 101.21100 168.19100 1.000 133.91000 1373 GLU A O 1
ATOM 5728 N N . LEU A 1 1374 ? 174.95700 99.52300 169.65000 1.000 123.25000 1374 LEU A N 1
ATOM 5729 C CA . LEU A 1 1374 ? 174.32400 98.64400 168.67900 1.000 123.25000 1374 LEU A CA 1
ATOM 5730 C C . LEU A 1 1374 ? 172.84700 99.00800 168.53700 1.000 123.25000 1374 LEU A C 1
ATOM 5731 O O . LEU A 1 1374 ? 172.38700 100.05000 169.01500 1.000 123.25000 1374 LEU A O 1
ATOM 5733 N N . SER A 1 1375 ? 172.08900 98.16000 167.84500 1.000 102.71000 1375 SER A N 1
ATOM 5734 C CA . SER A 1 1375 ? 170.64900 98.31600 167.81900 1.000 102.71000 1375 SER A CA 1
ATOM 5735 C C . SER A 1 1375 ? 170.10100 98.09900 169.22100 1.000 102.71000 1375 SER A C 1
ATOM 5736 O O . SER A 1 1375 ? 170.65900 97.31700 169.99500 1.000 102.71000 1375 SER A O 1
ATOM 5738 N N . PRO A 1 1376 ? 169.03400 98.81000 169.58700 1.000 103.22000 1376 PRO A N 1
ATOM 5739 C CA . PRO A 1 1376 ? 168.47700 98.64600 170.93800 1.000 103.22000 1376 PRO A CA 1
ATOM 5740 C C . PRO A 1 1376 ? 167.92600 97.26100 171.18500 1.000 103.22000 1376 PRO A C 1
ATOM 5741 O O . PRO A 1 1376 ? 167.85300 96.83100 172.33900 1.000 103.22000 1376 PRO A O 1
ATOM 5743 N N . ALA A 1 1377 ? 167.57300 96.53800 170.12700 1.000 100.57000 1377 ALA A N 1
ATOM 5744 C CA . ALA A 1 1377 ? 167.40500 95.10000 170.24400 1.000 100.57000 1377 ALA A CA 1
ATOM 5745 C C . ALA A 1 1377 ? 168.72200 94.43500 170.61300 1.000 100.57000 1377 ALA A C 1
ATOM 5746 O O . ALA A 1 1377 ? 168.78900 93.65600 171.56700 1.000 100.57000 1377 ALA A O 1
ATOM 5748 N N . LEU A 1 1378 ? 169.78900 94.76000 169.88000 1.000 91.46000 1378 LEU A N 1
ATOM 5749 C CA . LEU A 1 1378 ? 171.05500 94.06400 170.05900 1.000 91.46000 1378 LEU A CA 1
ATOM 5750 C C . LEU A 1 1378 ? 171.68400 94.39700 171.39800 1.000 91.46000 1378 LEU A C 1
ATOM 5751 O O . LEU A 1 1378 ? 172.41600 93.57800 171.95900 1.000 91.46000 1378 LEU A O 1
ATOM 5753 N N . ARG A 1 1379 ? 171.40400 95.58200 171.92500 1.000 94.50000 1379 ARG A N 1
ATOM 5754 C CA . ARG A 1 1379 ? 171.68100 95.82300 173.33000 1.000 94.50000 1379 ARG A CA 1
ATOM 5755 C C . ARG A 1 1379 ? 170.75600 94.98700 174.20000 1.000 94.50000 1379 ARG A C 1
ATOM 5756 O O . ARG A 1 1379 ? 171.21000 94.27300 175.10000 1.000 94.50000 1379 ARG A O 1
ATOM 5758 N N . ASN A 1 1380 ? 169.45200 95.04000 173.92100 1.000 92.00000 1380 ASN A N 1
ATOM 5759 C CA . ASN A 1 1380 ? 168.45900 94.38600 174.76000 1.000 92.00000 1380 ASN A CA 1
ATOM 5760 C C . ASN A 1 1380 ? 168.49300 92.87500 174.63400 1.000 92.00000 1380 ASN A C 1
ATOM 5761 O O . ASN A 1 1380 ? 168.00700 92.18400 175.53300 1.000 92.00000 1380 ASN A O 1
ATOM 5763 N N . ARG A 1 1381 ? 169.06000 92.34600 173.55200 1.000 84.92000 1381 ARG A N 1
ATOM 5764 C CA . ARG A 1 1381 ? 169.16000 90.90200 173.41100 1.000 84.92000 1381 ARG A CA 1
ATOM 5765 C C . ARG A 1 1381 ? 170.24200 90.29200 174.29200 1.000 84.92000 1381 ARG A C 1
ATOM 5766 O O . ARG A 1 1381 ? 170.33900 89.06300 174.35200 1.000 84.92000 1381 ARG A O 1
ATOM 5768 N N . PHE A 1 1382 ? 171.04900 91.10200 174.97200 1.000 78.91000 1382 PHE A N 1
ATOM 5769 C CA . PHE A 1 1382 ? 172.05600 90.61100 175.90000 1.000 78.91000 1382 PHE A CA 1
ATOM 5770 C C . PHE A 1 1382 ? 171.79700 91.20200 177.27300 1.000 78.91000 1382 PHE A C 1
ATOM 5771 O O . PHE A 1 1382 ? 171.52000 92.39700 177.39900 1.000 78.91000 1382 PHE A O 1
ATOM 5773 N N . THR A 1 1383 ? 171.89000 90.36600 178.30000 1.000 64.67000 1383 THR A N 1
ATOM 5774 C CA . THR A 1 1383 ? 171.68000 90.81100 179.67300 1.000 64.67000 1383 THR A CA 1
ATOM 5775 C C . THR A 1 1383 ? 172.91600 91.57200 180.13000 1.000 64.67000 1383 THR A C 1
ATOM 5776 O O . THR A 1 1383 ? 173.90300 90.97500 180.55800 1.000 64.67000 1383 THR A O 1
ATOM 5778 N N . GLU A 1 1384 ? 172.85600 92.90000 180.06600 1.000 54.71000 1384 GLU A N 1
ATOM 5779 C CA . GLU A 1 1384 ? 174.01500 93.74300 180.32500 1.000 54.71000 1384 GLU A CA 1
ATOM 5780 C C . GLU A 1 1384 ? 174.28200 93.87100 181.82300 1.000 54.71000 1384 GLU A C 1
ATOM 5781 O O . GLU A 1 1384 ? 173.56000 93.33300 182.66200 1.000 54.71000 1384 GLU A O 1
ATOM 5783 N N . ILE A 1 1385 ? 175.34300 94.60000 182.15800 1.000 33.24000 1385 ILE A N 1
ATOM 5784 C CA . ILE A 1 1385 ? 175.71600 94.84500 183.54200 1.000 33.24000 1385 ILE A CA 1
ATOM 5785 C C . ILE A 1 1385 ? 176.56600 96.10100 183.57100 1.000 33.24000 1385 ILE A C 1
ATOM 5786 O O . ILE A 1 1385 ? 177.43200 96.29700 182.71700 1.000 33.24000 1385 ILE A O 1
ATOM 5788 N N . TRP A 1 1386 ? 176.31100 96.95300 184.55800 1.000 36.89000 1386 TRP A N 1
ATOM 5789 C CA . TRP A 1 1386 ? 177.03700 98.20100 184.73200 1.000 36.89000 1386 TRP A CA 1
ATOM 5790 C C . TRP A 1 1386 ? 177.82500 98.16100 186.02800 1.000 36.89000 1386 TRP A C 1
ATOM 5791 O O . TRP A 1 1386 ? 177.46400 97.45800 186.97400 1.000 36.89000 1386 TRP A O 1
ATOM 5793 N N . VAL A 1 1387 ? 178.89000 98.94600 186.07200 1.000 30.06000 1387 VAL A N 1
ATOM 5794 C CA . VAL A 1 1387 ? 179.85500 98.81600 187.15300 1.000 30.06000 1387 VAL A CA 1
ATOM 5795 C C . VAL A 1 1387 ? 180.37800 100.18500 187.56200 1.000 30.06000 1387 VAL A C 1
ATOM 5796 O O . VAL A 1 1387 ? 179.96000 101.20600 187.00000 1.000 30.06000 1387 VAL A O 1
ATOM 5798 N N . PRO A 1 1388 ? 181.26300 100.25600 188.55700 1.000 30.42000 1388 PRO A N 1
ATOM 5799 C CA . PRO A 1 1388 ? 181.84600 101.53600 188.95000 1.000 30.42000 1388 PRO A CA 1
ATOM 5800 C C . PRO A 1 1388 ? 182.82600 102.08200 187.92400 1.000 30.42000 1388 PRO A C 1
ATOM 5801 O O . PRO A 1 1388 ? 183.76200 102.76900 188.32900 1.000 30.42000 1388 PRO A O 1
ATOM 5803 N N . THR A 1 1393 ? 188.54200 102.87100 197.48200 1.000 81.98000 1393 THR A N 1
ATOM 5804 C CA . THR A 1 1393 ? 188.59300 102.35200 198.84000 1.000 81.98000 1393 THR A CA 1
ATOM 5805 C C . THR A 1 1393 ? 189.95700 101.77100 199.14000 1.000 81.98000 1393 THR A C 1
ATOM 5806 O O . THR A 1 1393 ? 190.81600 101.71000 198.26800 1.000 81.98000 1393 THR A O 1
ATOM 5808 N N . GLU A 1 1394 ? 190.14000 101.32700 200.38600 1.000 83.51000 1394 GLU A N 1
ATOM 5809 C CA . GLU A 1 1394 ? 191.43000 100.82000 200.84400 1.000 83.51000 1394 GLU A CA 1
ATOM 5810 C C . GLU A 1 1394 ? 191.82900 99.52400 200.15800 1.000 83.51000 1394 GLU A C 1
ATOM 5811 O O . GLU A 1 1394 ? 193.01500 99.16900 200.13300 1.000 83.51000 1394 GLU A O 1
ATOM 5813 N N . ASP A 1 1395 ? 190.87400 98.80600 199.59900 1.000 76.77000 1395 ASP A N 1
ATOM 5814 C CA . ASP A 1 1395 ? 191.23900 97.60100 198.89200 1.000 76.77000 1395 ASP A CA 1
ATOM 5815 C C . ASP A 1 1395 ? 191.86600 97.88700 197.54200 1.000 76.77000 1395 ASP A C 1
ATOM 5816 O O . ASP A 1 1395 ? 192.48900 96.98900 196.98600 1.000 76.77000 1395 ASP A O 1
ATOM 5818 N N . ILE A 1 1396 ? 191.74900 99.10700 197.01400 1.000 75.53000 1396 ILE A N 1
ATOM 5819 C CA . ILE A 1 1396 ? 192.57100 99.48200 195.86800 1.000 75.53000 1396 ILE A CA 1
ATOM 5820 C C . ILE A 1 1396 ? 194.03300 99.49800 196.27200 1.000 75.53000 1396 ILE A C 1
ATOM 5821 O O . ILE A 1 1396 ? 194.91400 99.08200 195.51200 1.000 75.53000 1396 ILE A O 1
ATOM 5823 N N . LEU A 1 1397 ? 194.30300 99.93100 197.49900 1.000 76.30000 1397 LEU A N 1
ATOM 5824 C CA . LEU A 1 1397 ? 195.65700 99.85800 198.01900 1.000 76.30000 1397 LEU A CA 1
ATOM 5825 C C . LEU A 1 1397 ? 196.07500 98.41700 198.25900 1.000 76.30000 1397 LEU A C 1
ATOM 5826 O O . LEU A 1 1397 ? 197.22300 98.05100 197.98900 1.000 76.30000 1397 LEU A O 1
ATOM 5828 N N . LYS A 1 1398 ? 195.15900 97.58700 198.76400 1.000 75.13000 1398 LYS A N 1
ATOM 5829 C CA . LYS A 1 1398 ? 195.47400 96.16900 198.91000 1.000 75.13000 1398 LYS A CA 1
ATOM 5830 C C . LYS A 1 1398 ? 195.72500 95.51200 197.55700 1.000 75.13000 1398 LYS A C 1
ATOM 5831 O O . LYS A 1 1398 ? 196.58200 94.62700 197.43600 1.000 75.13000 1398 LYS A O 1
ATOM 5833 N N . ILE A 1 1399 ? 195.01700 95.97200 196.52900 1.000 76.70000 1399 ILE A N 1
ATOM 5834 C CA . ILE A 1 1399 ? 195.20500 95.47900 195.17400 1.000 76.70000 1399 ILE A CA 1
ATOM 5835 C C . ILE A 1 1399 ? 196.56800 95.88600 194.65300 1.000 76.70000 1399 ILE A C 1
ATOM 5836 O O . ILE A 1 1399 ? 197.24000 95.11600 193.95700 1.000 76.70000 1399 ILE A O 1
ATOM 5838 N N . VAL A 1 1400 ? 196.99300 97.10500 194.97700 1.000 72.29000 1400 VAL A N 1
ATOM 5839 C CA . VAL A 1 1400 ? 198.32500 97.53200 194.58900 1.000 72.29000 1400 VAL A CA 1
ATOM 5840 C C . VAL A 1 1400 ? 199.36600 96.73700 195.34900 1.000 72.29000 1400 VAL A C 1
ATOM 5841 O O . VAL A 1 1400 ? 200.44700 96.45800 194.82300 1.000 72.29000 1400 VAL A O 1
ATOM 5843 N N . GLU A 1 1401 ? 199.04800 96.34600 196.58400 1.000 78.13000 1401 GLU A N 1
ATOM 5844 C CA . GLU A 1 1401 ? 199.96200 95.53200 197.37600 1.000 78.13000 1401 GLU A CA 1
ATOM 5845 C C . GLU A 1 1401 ? 200.16100 94.17500 196.73600 1.000 78.13000 1401 GLU A C 1
ATOM 5846 O O . GLU A 1 1401 ? 201.27500 93.64000 196.72700 1.000 78.13000 1401 GLU A O 1
ATOM 5848 N N . GLY A 1 1402 ? 199.09400 93.60900 196.18400 1.000 81.51000 1402 GLY A N 1
ATOM 5849 C CA . GLY A 1 1402 ? 199.27400 92.46600 195.31400 1.000 81.51000 1402 GLY A CA 1
ATOM 5850 C C . GLY A 1 1402 ? 200.02300 92.82500 194.05100 1.000 81.51000 1402 GLY A C 1
ATOM 5851 O O . GLY A 1 1402 ? 200.81500 92.02800 193.54500 1.000 81.51000 1402 GLY A O 1
ATOM 5852 N N . LYS A 1 1403 ? 199.81600 94.02900 193.55000 1.000 77.71000 1403 LYS A N 1
ATOM 5853 C CA . LYS A 1 1403 ? 200.38700 94.41800 192.27800 1.000 77.71000 1403 LYS A CA 1
ATOM 5854 C C . LYS A 1 1403 ? 201.85100 94.77800 192.37400 1.000 77.71000 1403 LYS A C 1
ATOM 5855 O O . LYS A 1 1403 ? 202.49700 94.92700 191.33500 1.000 77.71000 1403 LYS A O 1
ATOM 5857 N N . LEU A 1 1404 ? 202.40000 94.91100 193.57000 1.000 89.21000 1404 LEU A N 1
ATOM 5858 C CA . LEU A 1 1404 ? 203.72600 95.48600 193.73300 1.000 89.21000 1404 LEU A CA 1
ATOM 5859 C C . LEU A 1 1404 ? 204.79000 94.39900 193.85000 1.000 89.21000 1404 LEU A C 1
ATOM 5860 O O . LEU A 1 1404 ? 204.51900 93.20400 193.69100 1.000 89.21000 1404 LEU A O 1
ATOM 5862 N N . HIS A 1 1405 ? 206.01600 94.83100 194.14600 1.000 105.01000 1405 HIS A N 1
ATOM 5863 C CA . HIS A 1 1405 ? 207.13800 93.92600 194.32800 1.000 105.01000 1405 HIS A CA 1
ATOM 5864 C C . HIS A 1 1405 ? 207.04800 93.24300 195.69000 1.000 105.01000 1405 HIS A C 1
ATOM 5865 O O . HIS A 1 1405 ? 206.06400 93.38000 196.42400 1.000 105.01000 1405 HIS A O 1
ATOM 5867 N N . ASN A 1 1406 ? 208.10100 92.49200 196.02300 1.000 116.20000 1406 ASN A N 1
ATOM 5868 C CA . ASN A 1 1406 ? 208.10800 91.62200 197.19600 1.000 116.20000 1406 ASN A CA 1
ATOM 5869 C C . ASN A 1 1406 ? 207.97700 92.36700 198.51700 1.000 116.20000 1406 ASN A C 1
ATOM 5870 O O . ASN A 1 1406 ? 206.93200 92.27700 199.16800 1.000 116.20000 1406 ASN A O 1
ATOM 5872 N N . ASN A 1 1407 ? 208.99400 93.13400 198.91600 1.000 117.88000 1407 ASN A N 1
ATOM 5873 C CA . ASN A 1 1407 ? 208.80800 93.86200 200.16000 1.000 117.88000 1407 ASN A CA 1
ATOM 5874 C C . ASN A 1 1407 ? 208.09100 95.16800 199.87600 1.000 117.88000 1407 ASN A C 1
ATOM 5875 O O . ASN A 1 1407 ? 206.87000 95.22500 200.03500 1.000 117.88000 1407 ASN A O 1
ATOM 5877 N N . LYS A 1 1408 ? 208.84500 96.17800 199.40800 1.000 111.09000 1408 LYS A N 1
ATOM 5878 C CA . LYS A 1 1408 ? 208.45600 97.38500 198.66900 1.000 111.09000 1408 LYS A CA 1
ATOM 5879 C C . LYS A 1 1408 ? 207.08200 97.97600 198.97700 1.000 111.09000 1408 LYS A C 1
ATOM 5880 O O . LYS A 1 1408 ? 206.40800 98.46600 198.06900 1.000 111.09000 1408 LYS A O 1
ATOM 5882 N N . ILE A 1 1409 ? 206.66200 97.97700 200.23800 1.000 95.96000 1409 ILE A N 1
ATOM 5883 C CA . ILE A 1 1409 ? 205.22900 97.98100 200.50800 1.000 95.96000 1409 ILE A CA 1
ATOM 5884 C C . ILE A 1 1409 ? 204.63100 99.37000 200.61400 1.000 95.96000 1409 ILE A C 1
ATOM 5885 O O . ILE A 1 1409 ? 203.82400 99.77200 199.77300 1.000 95.96000 1409 ILE A O 1
ATOM 5887 N N . GLU A 1 1410 ? 205.04300 100.12600 201.62900 1.000 76.46000 1410 GLU A N 1
ATOM 5888 C CA . GLU A 1 1410 ? 204.20000 101.21100 202.11600 1.000 76.46000 1410 GLU A CA 1
ATOM 5889 C C . GLU A 1 1410 ? 204.19700 102.42800 201.21000 1.000 76.46000 1410 GLU A C 1
ATOM 5890 O O . GLU A 1 1410 ? 203.42600 103.36000 201.46800 1.000 76.46000 1410 GLU A O 1
ATOM 5892 N N . LEU A 1 1411 ? 205.04100 102.43200 200.17400 1.000 69.84000 1411 LEU A N 1
ATOM 5893 C CA . LEU A 1 1411 ? 205.02900 103.49000 199.17400 1.000 69.84000 1411 LEU A CA 1
ATOM 5894 C C . LEU A 1 1411 ? 203.67700 103.59100 198.49900 1.000 69.84000 1411 LEU A C 1
ATOM 5895 O O . LEU A 1 1411 ? 203.19400 104.68800 198.21400 1.000 69.84000 1411 LEU A O 1
ATOM 5897 N N . ALA A 1 1412 ? 203.05400 102.45100 198.23400 1.000 69.54000 1412 ALA A N 1
ATOM 5898 C CA . ALA A 1 1412 ? 201.73300 102.46300 197.63500 1.000 69.54000 1412 ALA A CA 1
ATOM 5899 C C . ALA A 1 1412 ? 200.69800 103.02400 198.58800 1.000 69.54000 1412 ALA A C 1
ATOM 5900 O O . ALA A 1 1412 ? 199.80900 103.76500 198.15500 1.000 69.54000 1412 ALA A O 1
ATOM 5902 N N . ARG A 1 1413 ? 200.80400 102.68200 199.87500 1.000 66.90000 1413 ARG A N 1
ATOM 5903 C CA . ARG A 1 1413 ? 199.92700 103.27400 200.87600 1.000 66.90000 1413 ARG A CA 1
ATOM 5904 C C . ARG A 1 1413 ? 200.09300 104.77800 200.93900 1.000 66.90000 1413 ARG A C 1
ATOM 5905 O O . ARG A 1 1413 ? 199.09500 105.47300 201.19600 1.000 66.90000 1413 ARG A O 1
ATOM 5907 N N . PRO A 1 1414 ? 201.25800 105.31800 200.70700 1.000 65.45000 1414 PRO A N 1
ATOM 5908 C CA . PRO A 1 1414 ? 201.33800 106.72800 200.35200 1.000 65.45000 1414 PRO A CA 1
ATOM 5909 C C . PRO A 1 1414 ? 200.73700 106.98500 198.98500 1.000 65.45000 1414 PRO A C 1
ATOM 5910 O O . PRO A 1 1414 ? 199.92900 107.90300 198.86000 1.000 65.45000 1414 PRO A O 1
ATOM 5912 N N . LEU A 1 1415 ? 201.11300 106.18200 197.97800 1.000 63.61000 1415 LEU A N 1
ATOM 5913 C CA . LEU A 1 1415 ? 200.74700 106.47500 196.59200 1.000 63.61000 1415 LEU A CA 1
ATOM 5914 C C . LEU A 1 1415 ? 199.25400 106.39900 196.36400 1.000 63.61000 1415 LEU A C 1
ATOM 5915 O O . LEU A 1 1415 ? 198.73200 107.10200 195.49500 1.000 63.61000 1415 LEU A O 1
ATOM 5917 N N . VAL A 1 1416 ? 198.55600 105.57000 197.13900 1.000 70.59000 1416 VAL A N 1
ATOM 5918 C CA . VAL A 1 1416 ? 197.10200 105.48600 197.03600 1.000 70.59000 1416 VAL A CA 1
ATOM 5919 C C . VAL A 1 1416 ? 196.46600 106.82100 197.39700 1.000 70.59000 1416 VAL A C 1
ATOM 5920 O O . VAL A 1 1416 ? 195.74900 107.43100 196.59400 1.000 70.59000 1416 VAL A O 1
ATOM 5922 N N . GLU A 1 1417 ? 196.75700 107.31400 198.59800 1.000 76.11000 1417 GLU A N 1
ATOM 5923 C CA . GLU A 1 1417 ? 196.18800 108.58500 199.01300 1.000 76.11000 1417 GLU A CA 1
ATOM 5924 C C . GLU A 1 1417 ? 196.77900 109.74200 198.22700 1.000 76.11000 1417 GLU A C 1
ATOM 5925 O O . GLU A 1 1417 ? 196.14800 110.79300 198.11000 1.000 76.11000 1417 GLU A O 1
ATOM 5927 N N . TYR A 1 1418 ? 197.97800 109.56100 197.67700 1.000 73.93000 1418 TYR A N 1
ATOM 5928 C CA . TYR A 1 1418 ? 198.56500 110.58000 196.82200 1.000 73.93000 1418 TYR A CA 1
ATOM 5929 C C . TYR A 1 1418 ? 197.77000 110.71800 195.54800 1.000 73.93000 1418 TYR A C 1
ATOM 5930 O O . TYR A 1 1418 ? 197.49700 111.83100 195.09000 1.000 73.93000 1418 TYR A O 1
ATOM 5932 N N . ALA A 1 1419 ? 197.38300 109.58600 194.97400 1.000 77.59000 1419 ALA A N 1
ATOM 5933 C CA . ALA A 1 1419 ? 196.46900 109.58800 193.85100 1.000 77.59000 1419 ALA A CA 1
ATOM 5934 C C . ALA A 1 1419 ? 195.12100 110.15800 194.24400 1.000 77.59000 1419 ALA A C 1
ATOM 5935 O O . ALA A 1 1419 ? 194.48000 110.82600 193.43400 1.000 77.59000 1419 ALA A O 1
ATOM 5937 N N . LYS A 1 1420 ? 194.69700 109.93100 195.48700 1.000 79.08000 1420 LYS A N 1
ATOM 5938 C CA . LYS A 1 1420 ? 193.41700 110.46700 195.94000 1.000 79.08000 1420 LYS A CA 1
ATOM 5939 C C . LYS A 1 1420 ? 193.44800 111.98800 196.00100 1.000 79.08000 1420 LYS A C 1
ATOM 5940 O O . LYS A 1 1420 ? 192.52600 112.66100 195.52200 1.000 79.08000 1420 LYS A O 1
ATOM 5942 N N . TRP A 1 1421 ? 194.51400 112.54500 196.57000 1.000 92.26000 1421 TRP A N 1
ATOM 5943 C CA . TRP A 1 1421 ? 194.62400 113.99400 196.66800 1.000 92.26000 1421 TRP A CA 1
ATOM 5944 C C . TRP A 1 1421 ? 194.91800 114.60900 195.31400 1.000 92.26000 1421 TRP A C 1
ATOM 5945 O O . TRP A 1 1421 ? 194.51700 115.74700 195.05200 1.000 92.26000 1421 TRP A O 1
ATOM 5947 N N . HIS A 1 1422 ? 195.59600 113.86400 194.44000 1.000 84.35000 1422 HIS A N 1
ATOM 5948 C CA . HIS A 1 1422 ? 195.77000 114.30300 193.06600 1.000 84.35000 1422 HIS A CA 1
ATOM 5949 C C . HIS A 1 1422 ? 194.44100 114.30800 192.33900 1.000 84.35000 1422 HIS A C 1
ATOM 5950 O O . HIS A 1 1422 ? 194.18500 115.17500 191.50000 1.000 84.35000 1422 HIS A O 1
ATOM 5952 N N . ALA A 1 1423 ? 193.57700 113.36000 192.68100 1.000 93.72000 1423 ALA A N 1
ATOM 5953 C CA . ALA A 1 1423 ? 192.29300 113.22700 192.01700 1.000 93.72000 1423 ALA A CA 1
ATOM 5954 C C . ALA A 1 1423 ? 191.35600 114.34700 192.41700 1.000 93.72000 1423 ALA A C 1
ATOM 5955 O O . ALA A 1 1423 ? 190.74700 114.99300 191.56200 1.000 93.72000 1423 ALA A O 1
ATOM 5957 N N . ASN A 1 1424 ? 191.21800 114.57600 193.72000 1.000 103.29000 1424 ASN A N 1
ATOM 5958 C CA . ASN A 1 1424 ? 190.37200 115.67000 194.18000 1.000 103.29000 1424 ASN A CA 1
ATOM 5959 C C . ASN A 1 1424 ? 190.98000 117.02000 193.83600 1.000 103.29000 1424 ASN A C 1
ATOM 5960 O O . ASN A 1 1424 ? 190.24800 117.98400 193.58900 1.000 103.29000 1424 ASN A O 1
ATOM 5962 N N . GLU A 1 1425 ? 192.30700 117.10200 193.79100 1.000 98.68000 1425 GLU A N 1
ATOM 5963 C CA . GLU A 1 1425 ? 192.95400 118.34800 193.41500 1.000 98.68000 1425 GLU A CA 1
ATOM 5964 C C . GLU A 1 1425 ? 192.86800 118.57200 191.91300 1.000 98.68000 1425 GLU A C 1
ATOM 5965 O O . GLU A 1 1425 ? 192.23500 119.52500 191.44900 1.000 98.68000 1425 GLU A O 1
ATOM 5967 N N . TYR A 1 1426 ? 193.47900 117.69100 191.13500 1.000 106.96000 1426 TYR A N 1
ATOM 5968 C CA . TYR A 1 1426 ? 193.50700 117.83000 189.68800 1.000 106.96000 1426 TYR A CA 1
ATOM 5969 C C . TYR A 1 1426 ? 192.41200 116.96700 189.08900 1.000 106.96000 1426 TYR A C 1
ATOM 5970 O O . TYR A 1 1426 ? 192.35900 115.76400 189.36500 1.000 106.96000 1426 TYR A O 1
ATOM 5972 N N . LEU A 1 1427 ? 191.56500 117.58500 188.25600 1.000 112.08000 1427 LEU A N 1
ATOM 5973 C CA . LEU A 1 1427 ? 190.41400 116.95000 187.60900 1.000 112.08000 1427 LEU A CA 1
ATOM 5974 C C . LEU A 1 1427 ? 189.50100 116.31400 188.66100 1.000 112.08000 1427 LEU A C 1
ATOM 5975 O O . LEU A 1 1427 ? 189.41800 115.09600 188.80200 1.000 112.08000 1427 LEU A O 1
ATOM 5977 N N . TYR A 1 1428 ? 188.87700 117.19700 189.44300 1.000 114.42000 1428 TYR A N 1
ATOM 5978 C CA . TYR A 1 1428 ? 188.23200 116.84400 190.70300 1.000 114.42000 1428 TYR A CA 1
ATOM 5979 C C . TYR A 1 1428 ? 187.08300 115.85700 190.54400 1.000 114.42000 1428 TYR A C 1
ATOM 5980 O O . TYR A 1 1428 ? 186.02500 116.20300 190.01200 1.000 114.42000 1428 TYR A O 1
ATOM 5982 N N . THR A 1 1429 ? 187.30100 114.62800 191.01000 1.000 117.68000 1429 THR A N 1
ATOM 5983 C CA . THR A 1 1429 ? 186.34700 113.52600 191.04800 1.000 117.68000 1429 THR A CA 1
ATOM 5984 C C . THR A 1 1429 ? 186.94400 112.43200 191.91700 1.000 117.68000 1429 THR A C 1
ATOM 5985 O O . THR A 1 1429 ? 188.16600 112.32100 192.02900 1.000 117.68000 1429 THR A O 1
ATOM 5987 N N . ASP A 1 1430 ? 186.08200 111.63400 192.53300 1.000 120.41000 1430 ASP A N 1
ATOM 5988 C CA . ASP A 1 1430 ? 186.53500 110.61400 193.48000 1.000 120.41000 1430 ASP A CA 1
ATOM 5989 C C . ASP A 1 1430 ? 186.67100 109.25200 192.80000 1.000 120.41000 1430 ASP A C 1
ATOM 5990 O O . ASP A 1 1430 ? 186.06000 108.26300 193.19400 1.000 120.41000 1430 ASP A O 1
ATOM 5992 N N . VAL A 1 1431 ? 187.50600 109.20900 191.76700 1.000 107.40000 1431 VAL A N 1
ATOM 5993 C CA . VAL A 1 1431 ? 187.80400 107.98400 191.03800 1.000 107.40000 1431 VAL A CA 1
ATOM 5994 C C . VAL A 1 1431 ? 189.28600 107.69700 191.18600 1.000 107.40000 1431 VAL A C 1
ATOM 5995 O O . VAL A 1 1431 ? 190.11400 108.59300 191.00200 1.000 107.40000 1431 VAL A O 1
ATOM 5997 N N . ILE A 1 1432 ? 189.62200 106.44400 191.49900 1.000 93.16000 1432 ILE A N 1
ATOM 5998 C CA . ILE A 1 1432 ? 191.00900 106.09400 191.77600 1.000 93.16000 1432 ILE A CA 1
ATOM 5999 C C . ILE A 1 1432 ? 191.87900 106.10800 190.52500 1.000 93.16000 1432 ILE A C 1
ATOM 6000 O O . ILE A 1 1432 ? 193.10700 106.13900 190.65100 1.000 93.16000 1432 ILE A O 1
ATOM 6002 N N . SER A 1 1433 ? 191.26800 106.08500 189.33100 1.000 83.48000 1433 SER A N 1
ATOM 6003 C CA . SER A 1 1433 ? 191.93000 106.26400 188.02900 1.000 83.48000 1433 SER A CA 1
ATOM 6004 C C . SER A 1 1433 ? 193.03700 105.23200 187.80700 1.000 83.48000 1433 SER A C 1
ATOM 6005 O O . SER A 1 1433 ? 194.19500 105.56500 187.55400 1.000 83.48000 1433 SER A O 1
ATOM 6007 N N . ILE A 1 1434 ? 192.64500 103.95900 187.89200 1.000 70.63000 1434 ILE A N 1
ATOM 6008 C CA . ILE A 1 1434 ? 193.59000 102.87600 188.13900 1.000 70.63000 1434 ILE A CA 1
ATOM 6009 C C . ILE A 1 1434 ? 194.54900 102.59800 186.99500 1.000 70.63000 1434 ILE A C 1
ATOM 6010 O O . ILE A 1 1434 ? 195.46900 101.79800 187.17600 1.000 70.63000 1434 ILE A O 1
ATOM 6012 N N . ARG A 1 1435 ? 194.36700 103.22500 185.83000 1.000 63.84000 1435 ARG A N 1
ATOM 6013 C CA . ARG A 1 1435 ? 195.41800 103.21100 184.81800 1.000 63.84000 1435 ARG A CA 1
ATOM 6014 C C . ARG A 1 1435 ? 196.67000 103.89300 185.34700 1.000 63.84000 1435 ARG A C 1
ATOM 6015 O O . ARG A 1 1435 ? 197.78600 103.36800 185.22300 1.000 63.84000 1435 ARG A O 1
ATOM 6017 N N . ASP A 1 1436 ? 196.48300 105.05300 185.97800 1.000 59.97000 1436 ASP A N 1
ATOM 6018 C CA . ASP A 1 1436 ? 197.59200 105.80900 186.54000 1.000 59.97000 1436 ASP A CA 1
ATOM 6019 C C . ASP A 1 1436 ? 198.26300 105.04900 187.67000 1.000 59.97000 1436 ASP A C 1
ATOM 6020 O O . ASP A 1 1436 ? 199.48200 104.86400 187.65700 1.000 59.97000 1436 ASP A O 1
ATOM 6022 N N . VAL A 1 1437 ? 197.47900 104.59900 188.65200 1.000 58.56000 1437 VAL A N 1
ATOM 6023 C CA . VAL A 1 1437 ? 198.02800 103.86700 189.78900 1.000 58.56000 1437 VAL A CA 1
ATOM 6024 C C . VAL A 1 1437 ? 198.65300 102.55700 189.34400 1.000 58.56000 1437 VAL A C 1
ATOM 6025 O O . VAL A 1 1437 ? 199.64300 102.10300 189.92700 1.000 58.56000 1437 VAL A O 1
ATOM 6027 N N . LEU A 1 1438 ? 198.11900 101.95700 188.28200 1.000 66.78000 1438 LEU A N 1
ATOM 6028 C CA . LEU A 1 1438 ? 198.68700 100.72900 187.74800 1.000 66.78000 1438 LEU A CA 1
ATOM 6029 C C . LEU A 1 1438 ? 200.05700 100.97900 187.13900 1.000 66.78000 1438 LEU A C 1
ATOM 6030 O O . LEU A 1 1438 ? 201.01300 100.25500 187.43500 1.000 66.78000 1438 LEU A O 1
ATOM 6032 N N . SER A 1 1439 ? 200.17600 102.01200 186.29700 1.000 68.30000 1439 SER A N 1
ATOM 6033 C CA . SER A 1 1439 ? 201.47500 102.33300 185.71000 1.000 68.30000 1439 SER A CA 1
ATOM 6034 C C . SER A 1 1439 ? 202.46900 102.78300 186.77200 1.000 68.30000 1439 SER A C 1
ATOM 6035 O O . SER A 1 1439 ? 203.68200 102.54800 186.64800 1.000 68.30000 1439 SER A O 1
ATOM 6037 N N . ALA A 1 1440 ? 201.96300 103.38200 187.84300 1.000 75.36000 1440 ALA A N 1
ATOM 6038 C CA . ALA A 1 1440 ? 202.83000 103.78600 188.93400 1.000 75.36000 1440 ALA A CA 1
ATOM 6039 C C . ALA A 1 1440 ? 203.35000 102.57900 189.69200 1.000 75.36000 1440 ALA A C 1
ATOM 6040 O O . ALA A 1 1440 ? 204.52800 102.53400 190.05300 1.000 75.36000 1440 ALA A O 1
ATOM 6042 N N . VAL A 1 1441 ? 202.49100 101.58600 189.92800 1.000 70.46000 1441 VAL A N 1
ATOM 6043 C CA . VAL A 1 1441 ? 202.94500 100.36500 190.56500 1.000 70.46000 1441 VAL A CA 1
ATOM 6044 C C . VAL A 1 1441 ? 203.89800 99.61700 189.65600 1.000 70.46000 1441 VAL A C 1
ATOM 6045 O O . VAL A 1 1441 ? 204.79100 98.91400 190.14300 1.000 70.46000 1441 VAL A O 1
ATOM 6047 N N . GLU A 1 1442 ? 203.74400 99.79200 188.34300 1.000 69.04000 1442 GLU A N 1
ATOM 6048 C CA . GLU A 1 1442 ? 204.67000 99.19700 187.38900 1.000 69.04000 1442 GLU A CA 1
ATOM 6049 C C . GLU A 1 1442 ? 206.05700 99.79000 187.54200 1.000 69.04000 1442 GLU A C 1
ATOM 6050 O O . GLU A 1 1442 ? 207.03700 99.06000 187.70300 1.000 69.04000 1442 GLU A O 1
ATOM 6052 N N . PHE A 1 1443 ? 206.15200 101.11900 187.52200 1.000 65.45000 1443 PHE A N 1
ATOM 6053 C CA . PHE A 1 1443 ? 207.46300 101.74500 187.66800 1.000 65.45000 1443 PHE A CA 1
ATOM 6054 C C . PHE A 1 1443 ? 208.02500 101.57900 189.07300 1.000 65.45000 1443 PHE A C 1
ATOM 6055 O O . PHE A 1 1443 ? 209.24500 101.54100 189.24700 1.000 65.45000 1443 PHE A O 1
ATOM 6057 N N . ILE A 1 1444 ? 207.16200 101.46800 190.07700 1.000 61.18000 1444 ILE A N 1
ATOM 6058 C CA . ILE A 1 1444 ? 207.63500 101.32700 191.44500 1.000 61.18000 1444 ILE A CA 1
ATOM 6059 C C . ILE A 1 1444 ? 208.20000 99.94200 191.66100 1.000 61.18000 1444 ILE A C 1
ATOM 6060 O O . ILE A 1 1444 ? 209.23500 99.77200 192.31100 1.000 61.18000 1444 ILE A O 1
ATOM 6062 N N . ASN A 1 1445 ? 207.55000 98.93100 191.10600 1.000 68.09000 1445 ASN A N 1
ATOM 6063 C CA . ASN A 1 1445 ? 208.17300 97.62200 191.08600 1.000 68.09000 1445 ASN A CA 1
ATOM 6064 C C . ASN A 1 1445 ? 209.28100 97.52900 190.04900 1.000 68.09000 1445 ASN A C 1
ATOM 6065 O O . ASN A 1 1445 ? 209.98800 96.51900 190.01800 1.000 68.09000 1445 ASN A O 1
ATOM 6067 N N . ALA A 1 1446 ? 209.44500 98.54400 189.20000 1.000 75.34000 1446 ALA A N 1
ATOM 6068 C CA . ALA A 1 1446 ? 210.59000 98.63400 188.30900 1.000 75.34000 1446 ALA A CA 1
ATOM 6069 C C . ALA A 1 1446 ? 211.66000 99.57300 188.83300 1.000 75.34000 1446 ALA A C 1
ATOM 6070 O O . ALA A 1 1446 ? 212.54700 99.97200 188.07100 1.000 75.34000 1446 ALA A O 1
ATOM 6072 N N . CYS A 1 1447 ? 211.59600 99.94800 190.10300 1.000 92.02000 1447 CYS A N 1
ATOM 6073 C CA . CYS A 1 1447 ? 212.62000 100.81100 190.67700 1.000 92.02000 1447 CYS A CA 1
ATOM 6074 C C . CYS A 1 1447 ? 213.90600 100.01900 190.86600 1.000 92.02000 1447 CYS A C 1
ATOM 6075 O O . CYS A 1 1447 ? 214.02800 99.23300 191.81000 1.000 92.02000 1447 CYS A O 1
ATOM 6077 N N . GLU A 1 1448 ? 214.87200 100.22800 189.97500 1.000 96.19000 1448 GLU A N 1
ATOM 6078 C CA . GLU A 1 1448 ? 216.18800 99.612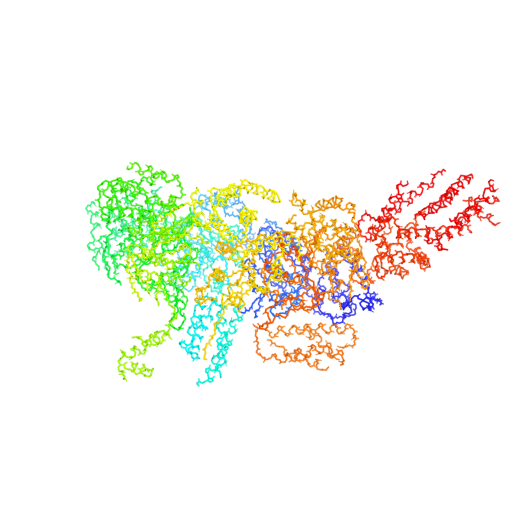00 190.09600 1.000 96.19000 1448 GLU A CA 1
ATOM 6079 C C . GLU A 1 1448 ? 217.11200 100.36700 191.04800 1.000 96.19000 1448 GLU A C 1
ATOM 6080 O O . GLU A 1 1448 ? 218.29700 100.03500 191.13200 1.000 96.19000 1448 GLU A O 1
ATOM 6082 N N . ILE A 1 1449 ? 216.59100 101.35500 191.77000 1.000 88.17000 1449 ILE A N 1
ATOM 6083 C CA . ILE A 1 1449 ? 217.36800 102.19500 192.67000 1.000 88.17000 1449 ILE A CA 1
ATOM 6084 C C . ILE A 1 1449 ? 216.93700 101.88600 194.09300 1.000 88.17000 1449 ILE A C 1
ATOM 6085 O O . ILE A 1 1449 ? 216.08200 101.02700 194.31900 1.000 88.17000 1449 ILE A O 1
ATOM 6087 N N . LEU A 1 1450 ? 217.54100 102.55900 195.05600 1.000 74.89000 1450 LEU A N 1
ATOM 6088 C CA . LEU A 1 1450 ? 217.20000 102.45900 196.46500 1.000 74.89000 1450 LEU A CA 1
ATOM 6089 C C . LEU A 1 1450 ? 216.52900 103.76500 196.89600 1.000 74.89000 1450 LEU A C 1
ATOM 6090 O O . LEU A 1 1450 ? 216.11000 104.56400 196.04500 1.000 74.89000 1450 LEU A O 1
ATOM 6092 N N . ASP A 1 1451 ? 216.38300 103.94500 198.21700 1.000 63.04000 1451 ASP A N 1
ATOM 6093 C CA . ASP A 1 1451 ? 215.75400 105.12000 198.83700 1.000 63.04000 1451 ASP A CA 1
ATOM 6094 C C . ASP A 1 1451 ? 214.29700 105.24400 198.39000 1.000 63.04000 1451 ASP A C 1
ATOM 6095 O O . ASP A 1 1451 ? 213.95200 106.01900 197.50100 1.000 63.04000 1451 ASP A O 1
ATOM 6097 N N . LEU A 1 1452 ? 213.50500 104.33400 198.96800 1.000 57.20000 1452 LEU A N 1
ATOM 6098 C CA . LEU A 1 1452 ? 212.08500 104.12300 198.68800 1.000 57.20000 1452 LEU A CA 1
ATOM 6099 C C . LEU A 1 1452 ? 211.27800 105.39100 198.45800 1.000 57.20000 1452 LEU A C 1
ATOM 6100 O O . LEU A 1 1452 ? 210.51300 105.48800 197.49300 1.000 57.20000 1452 LEU A O 1
ATOM 6102 N N . ASN A 1 1453 ? 211.45000 106.38100 199.33000 1.000 53.89000 1453 ASN A N 1
ATOM 6103 C CA . ASN A 1 1453 ? 210.68800 107.60700 199.16800 1.000 53.89000 1453 ASN A CA 1
ATOM 6104 C C . ASN A 1 1453 ? 211.15600 108.38800 197.95700 1.000 53.89000 1453 ASN A C 1
ATOM 6105 O O . ASN A 1 1453 ? 210.35500 109.06700 197.32000 1.000 53.89000 1453 ASN A O 1
ATOM 6107 N N . LEU A 1 1454 ? 212.42300 108.25600 197.58200 1.000 54.85000 1454 LEU A N 1
ATOM 6108 C CA . LEU A 1 1454 ? 212.85000 108.89200 196.34700 1.000 54.85000 1454 LEU A CA 1
ATOM 6109 C C . LEU A 1 1454 ? 212.31000 108.14800 195.14600 1.000 54.85000 1454 LEU A C 1
ATOM 6110 O O . LEU A 1 1454 ? 212.05400 108.76000 194.10500 1.000 54.85000 1454 LEU A O 1
ATOM 6112 N N . VAL A 1 1455 ? 212.13100 106.83700 195.27900 1.000 47.32000 1455 VAL A N 1
ATOM 6113 C CA . VAL A 1 1455 ? 211.52800 106.06800 194.20300 1.000 47.32000 1455 VAL A CA 1
ATOM 6114 C C . VAL A 1 1455 ? 210.09500 106.51200 193.99400 1.000 47.32000 1455 VAL A C 1
ATOM 6115 O O . VAL A 1 1455 ? 209.67100 106.77200 192.86600 1.000 47.32000 1455 VAL A O 1
ATOM 6117 N N . LEU A 1 1456 ? 209.35100 106.66900 195.08600 1.000 42.02000 1456 LEU A N 1
ATOM 6118 C CA . LEU A 1 1456 ? 207.98100 107.14900 194.97900 1.000 42.02000 1456 LEU A CA 1
ATOM 6119 C C . LEU A 1 1456 ? 207.93700 108.59800 194.54300 1.000 42.02000 1456 LEU A C 1
ATOM 6120 O O . LEU A 1 1456 ? 206.98400 109.01500 193.87800 1.000 42.02000 1456 LEU A O 1
ATOM 6122 N N . PHE A 1 1457 ? 208.97200 109.35700 194.88700 1.000 45.87000 1457 PHE A N 1
ATOM 6123 C CA . PHE A 1 1457 ? 209.07000 110.74300 194.46800 1.000 45.87000 1457 PHE A CA 1
ATOM 6124 C C . PHE A 1 1457 ? 209.18600 110.83400 192.96100 1.000 45.87000 1457 PHE A C 1
ATOM 6125 O O . PHE A 1 1457 ? 208.37100 111.48500 192.30000 1.000 45.87000 1457 PHE A O 1
ATOM 6127 N N . ASN A 1 1458 ? 210.17800 110.14700 192.40300 1.000 55.17000 1458 ASN A N 1
ATOM 6128 C CA . ASN A 1 1458 ? 210.35400 110.10800 190.96100 1.000 55.17000 1458 ASN A CA 1
ATOM 6129 C C . ASN A 1 1458 ? 209.17800 109.43900 190.27300 1.000 55.17000 1458 ASN A C 1
ATOM 6130 O O . ASN A 1 1458 ? 208.85700 109.77300 189.12900 1.000 55.17000 1458 ASN A O 1
ATOM 6132 N N . ALA A 1 1459 ? 208.49700 108.53400 190.97000 1.000 59.44000 1459 ALA A N 1
ATOM 6133 C CA . ALA A 1 1459 ? 207.36600 107.83800 190.38300 1.000 59.44000 1459 ALA A CA 1
ATOM 6134 C C . ALA A 1 1459 ? 206.18400 108.77300 190.20800 1.000 59.44000 1459 ALA A C 1
ATOM 6135 O O . ALA A 1 1459 ? 205.69200 108.96800 189.09300 1.000 59.44000 1459 ALA A O 1
ATOM 6137 N N . VAL A 1 1460 ? 205.71800 109.37000 191.30600 1.000 53.82000 1460 VAL A N 1
ATOM 6138 C CA . VAL A 1 1460 ? 204.58800 110.27800 191.22400 1.000 53.82000 1460 VAL A CA 1
ATOM 6139 C C . VAL A 1 1460 ? 204.94700 111.53200 190.46000 1.000 53.82000 1460 VAL A C 1
ATOM 6140 O O . VAL A 1 1460 ? 204.05600 112.18400 189.91100 1.000 53.82000 1460 VAL A O 1
ATOM 6142 N N . SER A 1 1461 ? 206.23500 111.87400 190.39300 1.000 62.13000 1461 SER A N 1
ATOM 6143 C CA . SER A 1 1461 ? 206.69100 112.86000 189.43000 1.000 62.13000 1461 SER A CA 1
ATOM 6144 C C . SER A 1 1461 ? 206.44500 112.38400 188.01200 1.000 62.13000 1461 SER A C 1
ATOM 6145 O O . SER A 1 1461 ? 206.00900 113.16000 187.15600 1.000 62.13000 1461 SER A O 1
ATOM 6147 N N . MET A 1 1462 ? 206.70200 111.10400 187.75200 1.000 69.84000 1462 MET A N 1
ATOM 6148 C CA . MET A 1 1462 ? 206.62600 110.60100 186.39000 1.000 69.84000 1462 MET A CA 1
ATOM 6149 C C . MET A 1 1462 ? 205.19100 110.42000 185.92400 1.000 69.84000 1462 MET A C 1
ATOM 6150 O O . MET A 1 1462 ? 204.89900 110.62700 184.74200 1.000 69.84000 1462 MET A O 1
ATOM 6152 N N . VAL A 1 1463 ? 204.28300 110.05400 186.81900 1.000 71.89000 1463 VAL A N 1
ATOM 6153 C CA . VAL A 1 1463 ? 202.94200 109.69300 186.38500 1.000 71.89000 1463 VAL A CA 1
ATOM 6154 C C . VAL A 1 1463 ? 201.98300 110.84600 186.62300 1.000 71.89000 1463 VAL A C 1
ATOM 6155 O O . VAL A 1 1463 ? 201.44400 111.42200 185.67500 1.000 71.89000 1463 VAL A O 1
ATOM 6157 N N . PHE A 1 1464 ? 201.78300 111.21400 187.88400 1.000 66.04000 1464 PHE A N 1
ATOM 6158 C CA . PHE A 1 1464 ? 200.74700 112.18700 188.19300 1.000 66.04000 1464 PHE A CA 1
ATOM 6159 C C . PHE A 1 1464 ? 201.23800 113.61800 188.01000 1.000 66.04000 1464 PHE A C 1
ATOM 6160 O O . PHE A 1 1464 ? 200.61000 114.40100 187.28900 1.000 66.04000 1464 PHE A O 1
ATOM 6162 N N . ILE A 1 1465 ? 202.38100 113.95600 188.61800 1.000 68.73000 1465 ILE A N 1
ATOM 6163 C CA . ILE A 1 1465 ? 202.70500 115.35100 188.93100 1.000 68.73000 1465 ILE A CA 1
ATOM 6164 C C . ILE A 1 1465 ? 203.03900 116.13300 187.67300 1.000 68.73000 1465 ILE A C 1
ATOM 6165 O O . ILE A 1 1465 ? 202.38900 117.13400 187.35100 1.000 68.73000 1465 ILE A O 1
ATOM 6167 N N . ASP A 1 1466 ? 204.06000 115.69000 186.94600 1.000 67.61000 1466 ASP A N 1
ATOM 6168 C CA . ASP A 1 1466 ? 204.49600 116.40900 185.76000 1.000 67.61000 1466 ASP A CA 1
ATOM 6169 C C . ASP A 1 1466 ? 203.48100 116.35600 184.63100 1.000 67.61000 1466 ASP A C 1
ATOM 6170 O O . ASP A 1 1466 ? 203.60300 117.12700 183.67700 1.000 67.61000 1466 ASP A O 1
ATOM 6172 N N . ALA A 1 1467 ? 202.49500 115.46700 184.71700 1.000 79.51000 1467 ALA A N 1
ATOM 6173 C CA . ALA A 1 1467 ? 201.41100 115.47000 183.75200 1.000 79.51000 1467 ALA A CA 1
ATOM 6174 C C . ALA A 1 1467 ? 200.54600 116.70700 183.89500 1.000 79.51000 1467 ALA A C 1
ATOM 6175 O O . ALA A 1 1467 ? 199.99500 117.19200 182.90400 1.000 79.51000 1467 ALA A O 1
ATOM 6177 N N . LEU A 1 1468 ? 200.42200 117.22600 185.10800 1.000 74.69000 1468 LEU A N 1
ATOM 6178 C CA . LEU A 1 1468 ? 199.56700 118.36500 185.36900 1.000 74.69000 1468 LEU A CA 1
ATOM 6179 C C . LEU A 1 1468 ? 200.16900 119.64400 184.80700 1.000 74.69000 1468 LEU A C 1
ATOM 6180 O O . LEU A 1 1468 ? 200.05900 119.92400 183.61400 1.000 74.69000 1468 LEU A O 1
ATOM 6182 N N . LEU A 1 1480 ? 199.32400 127.57700 184.49300 1.000 90.04000 1480 LEU A N 1
ATOM 6183 C CA . LEU A 1 1480 ? 200.43400 128.51900 184.45400 1.000 90.04000 1480 LEU A CA 1
ATOM 6184 C C . LEU A 1 1480 ? 201.62100 127.98700 185.23400 1.000 90.04000 1480 LEU A C 1
ATOM 6185 O O . LEU A 1 1480 ? 201.68900 126.80400 185.55500 1.000 90.04000 1480 LEU A O 1
ATOM 6187 N N . ALA A 1 1481 ? 202.55200 128.88600 185.55200 1.000 90.26000 1481 ALA A N 1
ATOM 6188 C CA . ALA A 1 1481 ? 203.72300 128.51300 186.33300 1.000 90.26000 1481 ALA A CA 1
ATOM 6189 C C . ALA A 1 1481 ? 203.37900 128.24200 187.78900 1.000 90.26000 1481 ALA A C 1
ATOM 6190 O O . ALA A 1 1481 ? 204.17900 127.61700 188.49400 1.000 90.26000 1481 ALA A O 1
ATOM 6192 N N . SER A 1 1482 ? 202.20600 128.69300 188.24200 1.000 91.03000 1482 SER A N 1
ATOM 6193 C CA . SER A 1 1482 ? 201.71700 128.40300 189.58400 1.000 91.03000 1482 SER A CA 1
ATOM 6194 C C . SER A 1 1482 ? 201.53300 126.91700 189.82100 1.000 91.03000 1482 SER A C 1
ATOM 6195 O O . SER A 1 1482 ? 201.60500 126.46700 190.97100 1.000 91.03000 1482 SER A O 1
ATOM 6197 N N . LEU A 1 1483 ? 201.28600 126.15600 188.75400 1.000 94.98000 1483 LEU A N 1
ATOM 6198 C CA . LEU A 1 1483 ? 201.28300 124.70800 188.83800 1.000 94.98000 1483 LEU A CA 1
ATOM 6199 C C . LEU A 1 1483 ? 202.61700 124.17100 189.30700 1.000 94.98000 1483 LEU A C 1
ATOM 6200 O O . LEU A 1 1483 ? 202.63700 123.17000 190.02800 1.000 94.98000 1483 LEU A O 1
ATOM 6202 N N . HIS A 1 1484 ? 203.71600 124.80300 188.87600 1.000 92.12000 1484 HIS A N 1
ATOM 6203 C CA . HIS A 1 1484 ? 205.02700 124.60000 189.48400 1.000 92.12000 1484 HIS A CA 1
ATOM 6204 C C . HIS A 1 1484 ? 204.94900 124.72600 190.99300 1.000 92.12000 1484 HIS A C 1
ATOM 6205 O O . HIS A 1 1484 ? 205.33600 123.80200 191.72200 1.000 92.12000 1484 HIS A O 1
ATOM 6207 N N . ALA A 1 1485 ? 204.41300 125.85500 191.46300 1.000 95.12000 1485 ALA A N 1
ATOM 6208 C CA . ALA A 1 1485 ? 204.04300 126.02000 192.86100 1.000 95.12000 1485 ALA A CA 1
ATOM 6209 C C . ALA A 1 1485 ? 203.12600 124.90700 193.33500 1.000 95.12000 1485 ALA A C 1
ATOM 6210 O O . ALA A 1 1485 ? 203.38100 124.30500 194.38600 1.000 95.12000 1485 ALA A O 1
ATOM 6212 N N . GLU A 1 1486 ? 202.10300 124.57700 192.54100 1.000 88.11000 1486 GLU A N 1
ATOM 6213 C CA . GLU A 1 1486 ? 201.20200 123.50200 192.92400 1.000 88.11000 1486 GLU A CA 1
ATOM 6214 C C . GLU A 1 1486 ? 201.90900 122.15800 192.88700 1.000 88.11000 1486 GLU A C 1
ATOM 6215 O O . GLU A 1 1486 ? 201.54500 121.24500 193.63800 1.000 88.11000 1486 GLU A O 1
ATOM 6217 N N . ARG A 1 1487 ? 202.94700 122.03900 192.04700 1.000 81.74000 1487 ARG A N 1
ATOM 6218 C CA . ARG A 1 1487 ? 203.80800 120.86500 192.07900 1.000 81.74000 1487 ARG A CA 1
ATOM 6219 C C . ARG A 1 1487 ? 204.46500 120.72500 193.43100 1.000 81.74000 1487 ARG A C 1
ATOM 6220 O O . ARG A 1 1487 ? 204.49100 119.62400 193.99400 1.000 81.74000 1487 ARG A O 1
ATOM 6222 N N . GLN A 1 1488 ? 204.95200 121.84600 193.96600 1.000 87.82000 1488 GLN A N 1
ATOM 6223 C CA . GLN A 1 1488 ? 205.40400 121.89400 195.34700 1.000 87.82000 1488 GLN A CA 1
ATOM 6224 C C . GLN A 1 1488 ? 204.29200 121.48400 196.29400 1.000 87.82000 1488 GLN A C 1
ATOM 6225 O O . GLN A 1 1488 ? 204.52200 120.68800 197.21400 1.000 87.82000 1488 GLN A O 1
ATOM 6227 N N . ARG A 1 1489 ? 203.07200 121.98900 196.05200 1.000 90.99000 1489 ARG A N 1
ATOM 6228 C CA . ARG A 1 1489 ? 201.90400 121.53600 196.79800 1.000 90.99000 1489 ARG A CA 1
ATOM 6229 C C . ARG A 1 1489 ? 201.70900 120.04400 196.62200 1.000 90.99000 1489 ARG A C 1
ATOM 6230 O O . ARG A 1 1489 ? 201.48600 119.32200 197.60300 1.000 90.99000 1489 ARG A O 1
ATOM 6232 N N . CYS A 1 1490 ? 201.86100 119.57400 195.38000 1.000 85.76000 1490 CYS A N 1
ATOM 6233 C CA . CYS A 1 1490 ? 201.88600 118.14600 195.10800 1.000 85.76000 1490 CYS A CA 1
ATOM 6234 C C . CYS A 1 1490 ? 203.02000 117.48300 195.86100 1.000 85.76000 1490 CYS A C 1
ATOM 6235 O O . CYS A 1 1490 ? 202.81100 116.47400 196.54600 1.000 85.76000 1490 CYS A O 1
ATOM 6237 N N . PHE A 1 1491 ? 204.20300 118.10200 195.81100 1.000 83.22000 1491 PHE A N 1
ATOM 6238 C CA . PHE A 1 1491 ? 205.33600 117.61300 196.57500 1.000 83.22000 1491 PHE A CA 1
ATOM 6239 C C . PHE A 1 1491 ? 205.04900 117.67400 198.06000 1.000 83.22000 1491 PHE A C 1
ATOM 6240 O O . PHE A 1 1491 ? 205.50700 116.80400 198.80900 1.000 83.22000 1491 PHE A O 1
ATOM 6242 N N . ALA A 1 1492 ? 204.24500 118.66400 198.47300 1.000 84.42000 1492 ALA A N 1
ATOM 6243 C CA . ALA A 1 1492 ? 203.75900 118.73300 199.84200 1.000 84.42000 1492 ALA A CA 1
ATOM 6244 C C . ALA A 1 1492 ? 202.99500 117.47900 200.20600 1.000 84.42000 1492 ALA A C 1
ATOM 6245 O O . ALA A 1 1492 ? 203.30200 116.83800 201.21700 1.000 84.42000 1492 ALA A O 1
ATOM 6247 N N . LYS A 1 1493 ? 202.05600 117.07400 199.35000 1.000 80.94000 1493 LYS A N 1
ATOM 6248 C CA . LYS A 1 1493 ? 201.35100 115.82500 199.59000 1.000 80.94000 1493 LYS A CA 1
ATOM 6249 C C . LYS A 1 1493 ? 202.29000 114.64200 199.45000 1.000 80.94000 1493 LYS A C 1
ATOM 6250 O O . LYS A 1 1493 ? 202.08200 113.60800 200.09300 1.000 80.94000 1493 LYS A O 1
ATOM 6252 N N . LEU A 1 1494 ? 203.34100 114.79100 198.64500 1.000 85.93000 1494 LEU A N 1
ATOM 6253 C CA . LEU A 1 1494 ? 204.40800 113.80700 198.65500 1.000 85.93000 1494 LEU A CA 1
ATOM 6254 C C . LEU A 1 1494 ? 205.14700 113.84800 199.97700 1.000 85.93000 1494 LEU A C 1
ATOM 6255 O O . LEU A 1 1494 ? 205.38700 112.80800 200.60200 1.000 85.93000 1494 LEU A O 1
ATOM 6257 N N . ASN A 1 1495 ? 205.49700 115.05100 200.42900 1.000 94.32000 1495 ASN A N 1
ATOM 6258 C CA . ASN A 1 1495 ? 206.20400 115.16800 201.69200 1.000 94.32000 1495 ASN A CA 1
ATOM 6259 C C . ASN A 1 1495 ? 205.29100 114.84100 202.86000 1.000 94.32000 1495 ASN A C 1
ATOM 6260 O O . ASN A 1 1495 ? 205.76500 114.36800 203.89700 1.000 94.32000 1495 ASN A O 1
ATOM 6262 N N . GLU A 1 1496 ? 203.98500 115.06900 202.70600 1.000 97.58000 1496 GLU A N 1
ATOM 6263 C CA . GLU A 1 1496 ? 203.03400 114.55500 203.68500 1.000 97.58000 1496 GLU A CA 1
ATOM 6264 C C . GLU A 1 1496 ? 202.99900 113.03900 203.64500 1.000 97.58000 1496 GLU A C 1
ATOM 6265 O O . GLU A 1 1496 ? 202.81600 112.38200 204.67600 1.000 97.58000 1496 GLU A O 1
ATOM 6267 N N . LEU A 1 1497 ? 203.18500 112.46800 202.45900 1.000 92.58000 1497 LEU A N 1
ATOM 6268 C CA . LEU A 1 1497 ? 203.36400 111.03200 202.35900 1.000 92.58000 1497 LEU A CA 1
ATOM 6269 C C . LEU A 1 1497 ? 204.70400 110.60600 202.92500 1.000 92.58000 1497 LEU A C 1
ATOM 6270 O O . LEU A 1 1497 ? 204.84800 109.47100 203.39000 1.000 92.58000 1497 LEU A O 1
ATOM 6272 N N . ALA A 1 1498 ? 205.68700 111.49400 202.90300 1.000 92.66000 1498 ALA A N 1
ATOM 6273 C CA . ALA A 1 1498 ? 206.97800 111.19100 203.48900 1.000 92.66000 1498 ALA A CA 1
ATOM 6274 C C . ALA A 1 1498 ? 206.89800 111.25800 205.00300 1.000 92.66000 1498 ALA A C 1
ATOM 6275 O O . ALA A 1 1498 ? 206.90200 110.23000 205.67300 1.000 92.66000 1498 ALA A O 1
ATOM 6277 N N . HIS A 1 1541 ? 223.63600 119.47800 174.59900 1.000 91.81000 1541 HIS A N 1
ATOM 6278 C CA . HIS A 1 1541 ? 223.57100 119.38900 176.05100 1.000 91.81000 1541 HIS A CA 1
ATOM 6279 C C . HIS A 1 1541 ? 223.37300 120.75800 176.68200 1.000 91.81000 1541 HIS A C 1
ATOM 6280 O O . HIS A 1 1541 ? 223.97100 121.73900 176.25400 1.000 91.81000 1541 HIS A O 1
ATOM 6282 N N . THR A 1 1542 ? 222.52100 120.81800 177.69700 1.000 95.66000 1542 THR A N 1
ATOM 6283 C CA . THR A 1 1542 ? 222.22300 122.06200 178.39400 1.000 95.66000 1542 THR A CA 1
ATOM 6284 C C . THR A 1 1542 ? 221.87400 121.71700 179.83600 1.000 95.66000 1542 THR A C 1
ATOM 6285 O O . THR A 1 1542 ? 222.20900 120.63500 180.32400 1.000 95.66000 1542 THR A O 1
ATOM 6287 N N . ASP A 1 1543 ? 221.22100 122.64500 180.53000 1.000 88.47000 1543 ASP A N 1
ATOM 6288 C CA . ASP A 1 1543 ? 220.79200 122.41800 181.90200 1.000 88.47000 1543 ASP A CA 1
ATOM 6289 C C . ASP A 1 1543 ? 219.36100 121.90400 181.96300 1.000 88.47000 1543 ASP A C 1
ATOM 6290 O O . ASP A 1 1543 ? 219.10700 120.82700 182.50900 1.000 88.47000 1543 ASP A O 1
ATOM 6292 N N . THR A 1 1544 ? 218.41600 122.67000 181.41800 1.000 82.29000 1544 THR A N 1
ATOM 6293 C CA . THR A 1 1544 ? 217.02700 122.22700 181.39200 1.000 82.29000 1544 THR A CA 1
ATOM 6294 C C . THR A 1 1544 ? 216.84900 121.04900 180.45400 1.000 82.29000 1544 THR A C 1
ATOM 6295 O O . THR A 1 1544 ? 216.04500 120.14800 180.72500 1.000 82.29000 1544 THR A O 1
ATOM 6297 N N . THR A 1 1545 ? 217.58000 121.05500 179.33500 1.000 81.64000 1545 THR A N 1
ATOM 6298 C CA . THR A 1 1545 ? 217.58300 119.91600 178.42900 1.000 81.64000 1545 THR A CA 1
ATOM 6299 C C . THR A 1 1545 ? 218.08200 118.66800 179.12600 1.000 81.64000 1545 THR A C 1
ATOM 6300 O O . THR A 1 1545 ? 217.58700 117.57100 178.85800 1.000 81.64000 1545 THR A O 1
ATOM 6302 N N . LEU A 1 1546 ? 219.01100 118.82600 180.06500 1.000 87.34000 1546 LEU A N 1
ATOM 6303 C CA . LEU A 1 1546 ? 219.42500 117.69200 180.87300 1.000 87.34000 1546 LEU A CA 1
ATOM 6304 C C . LEU A 1 1546 ? 218.32600 117.24900 181.82300 1.000 87.34000 1546 LEU A C 1
ATOM 6305 O O . LEU A 1 1546 ? 218.23800 116.06300 182.13900 1.000 87.34000 1546 LEU A O 1
ATOM 6307 N N . MET A 1 1547 ? 217.45600 118.15800 182.25800 1.000 76.56000 1547 MET A N 1
ATOM 6308 C CA . MET A 1 1547 ? 216.35300 117.72700 183.10800 1.000 76.56000 1547 MET A CA 1
ATOM 6309 C C . MET A 1 1547 ? 215.33200 116.93400 182.30800 1.000 76.56000 1547 MET A C 1
ATOM 6310 O O . MET A 1 1547 ? 214.82700 115.90400 182.77300 1.000 76.56000 1547 MET A O 1
ATOM 6312 N N . ASN A 1 1548 ? 215.03300 117.39700 181.09300 1.000 77.18000 1548 ASN A N 1
ATOM 6313 C CA . ASN A 1 1548 ? 214.12700 116.66200 180.21800 1.000 77.18000 1548 ASN A CA 1
ATOM 6314 C C . ASN A 1 1548 ? 214.71600 115.31400 179.83400 1.000 77.18000 1548 ASN A C 1
ATOM 6315 O O . ASN A 1 1548 ? 214.00600 114.30000 179.79100 1.000 77.18000 1548 ASN A O 1
ATOM 6317 N N . ALA A 1 1549 ? 216.02100 115.27500 179.59000 1.000 80.51000 1549 ALA A N 1
ATOM 6318 C CA . ALA A 1 1549 ? 216.67000 114.01000 179.29600 1.000 80.51000 1549 ALA A CA 1
ATOM 6319 C C . ALA A 1 1549 ? 216.71300 113.10500 180.51600 1.000 80.51000 1549 ALA A C 1
ATOM 6320 O O . ALA A 1 1549 ? 216.67200 111.88000 180.37500 1.000 80.51000 1549 ALA A O 1
ATOM 6322 N N . SER A 1 1550 ? 216.76400 113.68300 181.71500 1.000 83.16000 1550 SER A N 1
ATOM 6323 C CA . SER A 1 1550 ? 216.66500 112.87800 182.92400 1.000 83.16000 1550 SER A CA 1
ATOM 6324 C C . SER A 1 1550 ? 215.27700 112.27700 183.05400 1.000 83.16000 1550 SER A C 1
ATOM 6325 O O . SER A 1 1550 ? 215.12300 111.14000 183.51500 1.000 83.16000 1550 SER A O 1
ATOM 6327 N N . LYS A 1 1551 ? 214.26200 113.02200 182.61700 1.000 75.93000 1551 LYS A N 1
ATOM 6328 C CA . LYS A 1 1551 ? 212.90900 112.48200 182.58400 1.000 75.93000 1551 LYS A CA 1
ATOM 6329 C C . LYS A 1 1551 ? 212.80300 111.32000 181.60200 1.000 75.93000 1551 LYS A C 1
ATOM 6330 O O . LYS A 1 1551 ? 212.19800 110.29000 181.91700 1.000 75.93000 1551 LYS A O 1
ATOM 6332 N N . VAL A 1 1552 ? 213.40800 111.45800 180.41900 1.000 67.57000 1552 VAL A N 1
ATOM 6333 C CA . VAL A 1 1552 ? 213.36900 110.37500 179.43500 1.000 67.57000 1552 VAL A CA 1
ATOM 6334 C C . VAL A 1 1552 ? 214.16800 109.17400 179.91500 1.000 67.57000 1552 VAL A C 1
ATOM 6335 O O . VAL A 1 1552 ? 213.83200 108.02600 179.60100 1.000 67.57000 1552 VAL A O 1
ATOM 6337 N N . LEU A 1 1553 ? 215.21800 109.41000 180.69200 1.000 78.10000 1553 LEU A N 1
ATOM 6338 C CA . LEU A 1 1553 ? 215.96200 108.30300 181.27600 1.000 78.10000 1553 LEU A CA 1
ATOM 6339 C C . LEU A 1 1553 ? 215.13100 107.58800 182.32700 1.000 78.10000 1553 LEU A C 1
ATOM 6340 O O . LEU A 1 1553 ? 215.18400 106.35800 182.43400 1.000 78.10000 1553 LEU A O 1
ATOM 6342 N N . ARG A 1 1554 ? 214.35800 108.34300 183.11100 1.000 70.34000 1554 ARG A N 1
ATOM 6343 C CA . ARG A 1 1554 ? 213.41400 107.72300 184.03300 1.000 70.34000 1554 ARG A CA 1
ATOM 6344 C C . ARG A 1 1554 ? 212.34500 106.96100 183.27800 1.000 70.34000 1554 ARG A C 1
ATOM 6345 O O . ARG A 1 1554 ? 211.84900 105.93800 183.75700 1.000 70.34000 1554 ARG A O 1
ATOM 6347 N N . ALA A 1 1555 ? 212.00800 107.43800 182.08500 1.000 70.65000 1555 ALA A N 1
ATOM 6348 C CA . ALA A 1 1555 ? 210.97000 106.81100 181.28400 1.000 70.65000 1555 ALA A CA 1
ATOM 6349 C C . ALA A 1 1555 ? 211.43400 105.48400 180.70700 1.000 70.65000 1555 ALA A C 1
ATOM 6350 O O . ALA A 1 1555 ? 210.65600 104.52700 180.64000 1.000 70.65000 1555 ALA A O 1
ATOM 6352 N N . LEU A 1 1556 ? 212.69600 105.40300 180.28800 1.000 65.75000 1556 LEU A N 1
ATOM 6353 C CA . LEU A 1 1556 ? 213.18300 104.17900 179.66100 1.000 65.75000 1556 LEU A CA 1
ATOM 6354 C C . LEU A 1 1556 ? 213.29000 103.00900 180.63300 1.000 65.75000 1556 LEU A C 1
ATOM 6355 O O . LEU A 1 1556 ? 213.41700 101.86800 180.18500 1.000 65.75000 1556 LEU A O 1
ATOM 6357 N N . GLN A 1 1557 ? 213.18500 103.25100 181.93900 1.000 67.45000 1557 GLN A N 1
ATOM 6358 C CA . GLN A 1 1557 ? 213.25100 102.21300 182.95700 1.000 67.45000 1557 GLN A CA 1
ATOM 6359 C C . GLN A 1 1557 ? 212.03800 101.29000 182.97600 1.000 67.45000 1557 GLN A C 1
ATOM 6360 O O . GLN A 1 1557 ? 212.01200 100.36200 183.78900 1.000 67.45000 1557 GLN A O 1
ATOM 6362 N N . VAL A 1 1558 ? 211.04300 101.50400 182.12300 1.000 72.61000 1558 VAL A N 1
ATOM 6363 C CA . VAL A 1 1558 ? 209.87200 100.64100 182.04400 1.000 72.61000 1558 VAL A CA 1
ATOM 6364 C C . VAL A 1 1558 ? 209.57200 100.38600 180.57400 1.000 72.61000 1558 VAL A C 1
ATOM 6365 O O . VAL A 1 1558 ? 209.48700 101.32900 179.78200 1.000 72.61000 1558 VAL A O 1
ATOM 6367 N N . LEU A 1 1559 ? 209.40600 99.11700 180.21200 1.000 62.77000 1559 LEU A N 1
ATOM 6368 C CA . LEU A 1 1559 ? 209.33100 98.74000 178.81000 1.000 62.77000 1559 LEU A CA 1
ATOM 6369 C C . LEU A 1 1559 ? 208.02000 99.16300 178.17000 1.000 62.77000 1559 LEU A C 1
ATOM 6370 O O . LEU A 1 1559 ? 207.03000 98.43600 178.24700 1.000 62.77000 1559 LEU A O 1
ATOM 6372 N N . LYS A 1 1560 ? 208.00700 100.32500 177.53100 1.000 68.56000 1560 LYS A N 1
ATOM 6373 C CA . LYS A 1 1560 ? 206.84000 100.79200 176.79600 1.000 68.56000 1560 LYS A CA 1
ATOM 6374 C C . LYS A 1 1560 ? 207.30800 101.80300 175.76700 1.000 68.56000 1560 LYS A C 1
ATOM 6375 O O . LYS A 1 1560 ? 208.48000 102.19300 175.76000 1.000 68.56000 1560 LYS A O 1
ATOM 6377 N N . PRO A 1 1561 ? 206.42100 102.25300 174.88900 1.000 70.90000 1561 PRO A N 1
ATOM 6378 C CA . PRO A 1 1561 ? 206.79400 103.34000 173.98200 1.000 70.90000 1561 PRO A CA 1
ATOM 6379 C C . PRO A 1 1561 ? 206.83100 104.66100 174.72100 1.000 70.90000 1561 PRO A C 1
ATOM 6380 O O . PRO A 1 1561 ? 205.97600 104.94700 175.56200 1.000 70.90000 1561 PRO A O 1
ATOM 6382 N N . ILE A 1 1562 ? 207.83800 105.47000 174.40700 1.000 84.73000 1562 ILE A N 1
ATOM 6383 C CA . ILE A 1 1562 ? 208.06900 106.73800 175.09100 1.000 84.73000 1562 ILE A CA 1
ATOM 6384 C C . ILE A 1 1562 ? 207.50300 107.85200 174.23000 1.000 84.73000 1562 ILE A C 1
ATOM 6385 O O . ILE A 1 1562 ? 207.98200 108.08900 173.11700 1.000 84.73000 1562 ILE A O 1
ATOM 6387 N N . LEU A 1 1563 ? 206.49600 108.54100 174.74600 1.000 87.30000 1563 LEU A N 1
ATOM 6388 C CA . LEU A 1 1563 ? 205.83200 109.61300 174.02300 1.000 87.30000 1563 LEU A CA 1
ATOM 6389 C C . LEU A 1 1563 ? 206.27900 110.96700 174.55600 1.000 87.30000 1563 LEU A C 1
ATOM 6390 O O . LEU A 1 1563 ? 206.46900 111.13800 175.76100 1.000 87.30000 1563 LEU A O 1
ATOM 6392 N N . LEU A 1 1564 ? 206.43300 111.93000 173.65900 1.000 82.31000 1564 LEU A N 1
ATOM 6393 C CA . LEU A 1 1564 ? 206.90100 113.26300 174.02400 1.000 82.31000 1564 LEU A CA 1
ATOM 6394 C C . LEU A 1 1564 ? 205.70400 114.19600 174.14400 1.000 82.31000 1564 LEU A C 1
ATOM 6395 O O . LEU A 1 1564 ? 205.26900 114.79500 173.16000 1.000 82.31000 1564 LEU A O 1
ATOM 6397 N N . GLU A 1 1565 ? 205.19900 114.34800 175.36300 1.000 91.15000 1565 GLU A N 1
ATOM 6398 C CA . GLU A 1 1565 ? 203.98300 115.12400 175.59900 1.000 91.15000 1565 GLU A CA 1
ATOM 6399 C C . GLU A 1 1565 ? 204.35200 116.56700 175.93000 1.000 91.15000 1565 GLU A C 1
ATOM 6400 O O . GLU A 1 1565 ? 204.23400 117.03400 177.06100 1.000 91.15000 1565 GLU A O 1
ATOM 6402 N N . GLY A 1 1566 ? 204.79400 117.28600 174.89700 1.000 101.79000 1566 GLY A N 1
ATOM 6403 C CA . GLY A 1 1566 ? 205.36000 118.60200 175.08200 1.000 101.79000 1566 GLY A CA 1
ATOM 6404 C C . GLY A 1 1566 ? 204.67400 119.64800 174.22200 1.000 101.79000 1566 GLY A C 1
ATOM 6405 O O . GLY A 1 1566 ? 204.01800 119.33900 173.22700 1.000 101.79000 1566 GLY A O 1
ATOM 6406 N N . SER A 1 1567 ? 204.84800 120.90500 174.63300 1.000 101.04000 1567 SER A N 1
ATOM 6407 C CA . SER A 1 1567 ? 204.35400 122.03500 173.87300 1.000 101.04000 1567 SER A CA 1
ATOM 6408 C C . SER A 1 1567 ? 205.16400 122.18000 172.59500 1.000 101.04000 1567 SER A C 1
ATOM 6409 O O . SER A 1 1567 ? 206.27800 121.66700 172.48700 1.000 101.04000 1567 SER A O 1
ATOM 6411 N N . PRO A 1 1568 ? 204.63800 122.90100 171.61800 1.000 106.00000 1568 PRO A N 1
ATOM 6412 C CA . PRO A 1 1568 ? 205.21900 122.84400 170.27100 1.000 106.00000 1568 PRO A CA 1
ATOM 6413 C C . PRO A 1 1568 ? 206.49000 123.65400 170.10700 1.000 106.00000 1568 PRO A C 1
ATOM 6414 O O . PRO A 1 1568 ? 207.02400 124.21400 171.06700 1.000 106.00000 1568 PRO A O 1
ATOM 6416 N N . GLY A 1 1569 ? 206.98300 123.70500 168.87400 1.000 106.00000 1569 GLY A N 1
ATOM 6417 C CA . GLY A 1 1569 ? 208.15200 124.46900 168.52900 1.000 106.00000 1569 GLY A CA 1
ATOM 6418 C C . GLY A 1 1569 ? 209.45300 123.70100 168.61400 1.000 106.00000 1569 GLY A C 1
ATOM 6419 O O . GLY A 1 1569 ? 210.40200 124.02300 167.89400 1.000 106.00000 1569 GLY A O 1
ATOM 6420 N N . VAL A 1 1570 ? 209.51600 122.68400 169.46900 1.000 98.44000 1570 VAL A N 1
ATOM 6421 C CA . VAL A 1 1570 ? 210.78700 122.01900 169.72300 1.000 98.44000 1570 VAL A CA 1
ATOM 6422 C C . VAL A 1 1570 ? 211.15700 121.10600 168.56100 1.000 98.44000 1570 VAL A C 1
ATOM 6423 O O . VAL A 1 1570 ? 212.13900 121.34000 167.85100 1.000 98.44000 1570 VAL A O 1
ATOM 6425 N N . GLY A 1 1571 ? 210.35100 120.08500 168.31900 1.000 109.18000 1571 GLY A N 1
ATOM 6426 C CA . GLY A 1 1571 ? 210.80300 118.93900 167.56600 1.000 109.18000 1571 GLY A CA 1
ATOM 6427 C C . GLY A 1 1571 ? 211.50400 117.94700 168.47600 1.000 109.18000 1571 GLY A C 1
ATOM 6428 O O . GLY A 1 1571 ? 211.76300 118.19800 169.65400 1.000 109.18000 1571 GLY A O 1
ATOM 6429 N N . LYS A 1 1572 ? 211.84600 116.79300 167.90600 1.000 107.59000 1572 LYS A N 1
ATOM 6430 C CA . LYS A 1 1572 ? 212.38400 115.68300 168.68400 1.000 107.59000 1572 LYS A CA 1
ATOM 6431 C C . LYS A 1 1572 ? 213.89100 115.75700 168.84800 1.000 107.59000 1572 LYS A C 1
ATOM 6432 O O . LYS A 1 1572 ? 214.54100 114.71500 169.01800 1.000 107.59000 1572 LYS A O 1
ATOM 6434 N N . THR A 1 1573 ? 214.45400 116.96600 168.77500 1.000 100.99000 1573 THR A N 1
ATOM 6435 C CA . THR A 1 1573 ? 215.87900 117.17000 168.99700 1.000 100.99000 1573 THR A CA 1
ATOM 6436 C C . THR A 1 1573 ? 216.29300 116.70500 170.38100 1.000 100.99000 1573 THR A C 1
ATOM 6437 O O . THR A 1 1573 ? 217.34800 116.08200 170.54400 1.000 100.99000 1573 THR A O 1
ATOM 6439 N N . SER A 1 1574 ? 215.42200 116.91000 171.37200 1.000 92.89000 1574 SER A N 1
ATOM 6440 C CA . SER A 1 1574 ? 215.63000 116.42400 172.73000 1.000 92.89000 1574 SER A CA 1
ATOM 6441 C C . SER A 1 1574 ? 215.68100 114.91000 172.82600 1.000 92.89000 1574 SER A C 1
ATOM 6442 O O . SER A 1 1574 ? 215.98800 114.38900 173.89800 1.000 92.89000 1574 SER A O 1
ATOM 6444 N N . LEU A 1 1575 ? 215.35000 114.19600 171.76100 1.000 92.25000 1575 LEU A N 1
ATOM 6445 C CA . LEU A 1 1575 ? 215.68900 112.80000 171.63400 1.000 92.25000 1575 LEU A CA 1
ATOM 6446 C C . LEU A 1 1575 ? 216.54200 112.51400 170.41800 1.000 92.25000 1575 LEU A C 1
ATOM 6447 O O . LEU A 1 1575 ? 217.10300 111.41900 170.33000 1.000 92.25000 1575 LEU A O 1
ATOM 6449 N N . ILE A 1 1576 ? 216.66100 113.45700 169.48000 1.000 91.02000 1576 ILE A N 1
ATOM 6450 C CA . ILE A 1 1576 ? 217.55100 113.23100 168.34900 1.000 91.02000 1576 ILE A CA 1
ATOM 6451 C C . ILE A 1 1576 ? 218.99600 113.30600 168.80000 1.000 91.02000 1576 ILE A C 1
ATOM 6452 O O . ILE A 1 1576 ? 219.87600 112.68300 168.19900 1.000 91.02000 1576 ILE A O 1
ATOM 6454 N N . THR A 1 1577 ? 219.26200 114.05200 169.86600 1.000 99.90000 1577 THR A N 1
ATOM 6455 C CA . THR A 1 1577 ? 220.61700 114.21800 170.35900 1.000 99.90000 1577 THR A CA 1
ATOM 6456 C C . THR A 1 1577 ? 221.00100 113.18100 171.39600 1.000 99.90000 1577 THR A C 1
ATOM 6457 O O . THR A 1 1577 ? 222.16800 112.78200 171.44500 1.000 99.90000 1577 THR A O 1
ATOM 6459 N N . ALA A 1 1578 ? 220.05000 112.72800 172.21600 1.000 102.22000 1578 ALA A N 1
ATOM 6460 C CA . ALA A 1 1578 ? 220.38400 111.90600 173.37400 1.000 102.22000 1578 ALA A CA 1
ATOM 6461 C C . ALA A 1 1578 ? 220.91100 110.53300 173.00000 1.000 102.22000 1578 ALA A C 1
ATOM 6462 O O . ALA A 1 1578 ? 221.57500 109.90200 173.82500 1.000 102.22000 1578 ALA A O 1
ATOM 6464 N N . LEU A 1 1579 ? 220.64100 110.07400 171.77900 1.000 102.21000 1579 LEU A N 1
ATOM 6465 C CA . LEU A 1 1579 ? 221.10500 108.76200 171.34900 1.000 102.21000 1579 LEU A CA 1
ATOM 6466 C C . LEU A 1 1579 ? 222.61500 108.72700 171.21800 1.000 102.21000 1579 LEU A C 1
ATOM 6467 O O . LEU A 1 1579 ? 223.24000 107.68800 171.46700 1.000 102.21000 1579 LEU A O 1
ATOM 6469 N N . ALA A 1 1580 ? 223.20800 109.84900 170.80100 1.000 105.00000 1580 ALA A N 1
ATOM 6470 C CA . ALA A 1 1580 ? 224.65900 109.95400 170.72100 1.000 105.00000 1580 ALA A CA 1
ATOM 6471 C C . ALA A 1 1580 ? 225.28800 109.77900 172.09100 1.000 105.00000 1580 ALA A C 1
ATOM 6472 O O . ALA A 1 1580 ? 226.33900 109.14500 172.22500 1.000 105.00000 1580 ALA A O 1
ATOM 6474 N N . ARG A 1 1581 ? 224.63100 110.29100 173.12600 1.000 111.41000 1581 ARG A N 1
ATOM 6475 C CA . ARG A 1 1581 ? 225.03000 110.03300 174.50100 1.000 111.41000 1581 ARG A CA 1
ATOM 6476 C C . ARG A 1 1581 ? 224.36800 108.78900 175.07400 1.000 111.41000 1581 ARG A C 1
ATOM 6477 O O . ARG A 1 1581 ? 224.19500 108.69500 176.29500 1.000 111.41000 1581 ARG A O 1
ATOM 6479 N N . GLU A 1 1582 ? 223.97600 107.83200 174.22700 1.000 118.69000 1582 GLU A N 1
ATOM 6480 C CA . GLU A 1 1582 ? 223.31100 106.61900 174.70200 1.000 118.69000 1582 GLU A CA 1
ATOM 6481 C C . GLU A 1 1582 ? 223.86200 105.39700 173.97500 1.000 118.69000 1582 GLU A C 1
ATOM 6482 O O . GLU A 1 1582 ? 223.32800 105.01700 172.93000 1.000 118.69000 1582 GLU A O 1
ATOM 6484 N N . THR A 1 1583 ? 224.95200 104.83500 174.51700 1.000 126.18000 1583 THR A N 1
ATOM 6485 C CA . THR A 1 1583 ? 225.42800 103.45300 174.37400 1.000 126.18000 1583 THR A CA 1
ATOM 6486 C C . THR A 1 1583 ? 225.36100 102.85500 172.97200 1.000 126.18000 1583 THR A C 1
ATOM 6487 O O . THR A 1 1583 ? 225.15500 101.64600 172.82300 1.000 126.18000 1583 THR A O 1
ATOM 6489 N N . GLY A 1 1584 ? 225.54100 103.68800 171.95000 1.000 129.18000 1584 GLY A N 1
ATOM 6490 C CA . GLY A 1 1584 ? 225.42300 103.26200 170.57000 1.000 129.18000 1584 GLY A CA 1
ATOM 6491 C C . GLY A 1 1584 ? 224.02500 102.83000 170.17300 1.000 129.18000 1584 GLY A C 1
ATOM 6492 O O . GLY A 1 1584 ? 223.83400 101.70000 169.71700 1.000 129.18000 1584 GLY A O 1
ATOM 6493 N N . HIS A 1 1585 ? 223.04200 103.70900 170.33600 1.000 122.97000 1585 HIS A N 1
ATOM 6494 C CA . HIS A 1 1585 ? 221.65200 103.40300 170.02600 1.000 122.97000 1585 HIS A CA 1
ATOM 6495 C C . HIS A 1 1585 ? 221.26600 104.12200 168.74100 1.000 122.97000 1585 HIS A C 1
ATOM 6496 O O . HIS A 1 1585 ? 221.24300 105.35500 168.70500 1.000 122.97000 1585 HIS A O 1
ATOM 6498 N N . GLN A 1 1586 ? 220.96100 103.35300 167.69700 1.000 131.77000 1586 GLN A N 1
ATOM 6499 C CA . GLN A 1 1586 ? 220.71800 103.91700 166.37500 1.000 131.77000 1586 GLN A CA 1
ATOM 6500 C C . GLN A 1 1586 ? 219.38100 104.64900 166.31900 1.000 131.77000 1586 GLN A C 1
ATOM 6501 O O . GLN A 1 1586 ? 218.42100 104.28800 167.00200 1.000 131.77000 1586 GLN A O 1
ATOM 6503 N N . LEU A 1 1587 ? 219.32100 105.67800 165.47200 1.000 138.75000 1587 LEU A N 1
ATOM 6504 C CA . LEU A 1 1587 ? 218.19800 106.61900 165.43500 1.000 138.75000 1587 LEU A CA 1
ATOM 6505 C C . LEU A 1 1587 ? 217.29600 106.30700 164.25000 1.000 138.75000 1587 LEU A C 1
ATOM 6506 O O . LEU A 1 1587 ? 217.41300 106.90600 163.18200 1.000 138.75000 1587 LEU A O 1
ATOM 6508 N N . VAL A 1 1588 ? 216.36600 105.38400 164.44700 1.000 135.03000 1588 VAL A N 1
ATOM 6509 C CA . VAL A 1 1588 ? 215.41800 105.07200 163.39100 1.000 135.03000 1588 VAL A CA 1
ATOM 6510 C C . VAL A 1 1588 ? 214.32400 106.12600 163.40400 1.000 135.03000 1588 VAL A C 1
ATOM 6511 O O . VAL A 1 1588 ? 213.30500 105.97400 164.08400 1.000 135.03000 1588 VAL A O 1
ATOM 6513 N N . ARG A 1 1589 ? 214.52500 107.19900 162.64400 1.000 141.39000 1589 ARG A N 1
ATOM 6514 C CA . ARG A 1 1589 ? 213.56800 108.30300 162.60700 1.000 141.39000 1589 ARG A CA 1
ATOM 6515 C C . ARG A 1 1589 ? 212.46100 107.93800 161.62500 1.000 141.39000 1589 ARG A C 1
ATOM 6516 O O . ARG A 1 1589 ? 212.45100 108.35300 160.46500 1.000 141.39000 1589 ARG A O 1
ATOM 6518 N N . ILE A 1 1590 ? 211.51000 107.14000 162.10900 1.000 139.76000 1590 ILE A N 1
ATOM 6519 C CA . ILE A 1 1590 ? 210.41300 106.64500 161.27600 1.000 139.76000 1590 ILE A CA 1
ATOM 6520 C C . ILE A 1 1590 ? 209.41700 107.78800 161.11000 1.000 139.76000 1590 ILE A C 1
ATOM 6521 O O . ILE A 1 1590 ? 208.58000 108.02900 161.97800 1.000 139.76000 1590 ILE A O 1
ATOM 6523 N N . ASN A 1 1591 ? 209.50200 108.49500 159.98600 1.000 137.65000 1591 ASN A N 1
ATOM 6524 C CA . ASN A 1 1591 ? 208.60200 109.60900 159.70300 1.000 137.65000 1591 ASN A CA 1
ATOM 6525 C C . ASN A 1 1591 ? 207.27300 109.03900 159.22100 1.000 137.65000 1591 ASN A C 1
ATOM 6526 O O . ASN A 1 1591 ? 206.97500 108.99300 158.02600 1.000 137.65000 1591 ASN A O 1
ATOM 6528 N N . LEU A 1 1592 ? 206.46500 108.58700 160.18200 1.000 116.62000 1592 LEU A N 1
ATOM 6529 C CA . LEU A 1 1592 ? 205.16600 107.99700 159.88200 1.000 116.62000 1592 LEU A CA 1
ATOM 6530 C C . LEU A 1 1592 ? 204.22300 109.07200 159.36600 1.000 116.62000 1592 LEU A C 1
ATOM 6531 O O . LEU A 1 1592 ? 203.99400 110.08200 160.03700 1.000 116.62000 1592 LEU A O 1
ATOM 6533 N N . SER A 1 1593 ? 203.68200 108.85700 158.17500 1.000 108.07000 1593 SER A N 1
ATOM 6534 C CA . SER A 1 1593 ? 202.90000 109.87300 157.49000 1.000 108.07000 1593 SER A CA 1
ATOM 6535 C C . SER A 1 1593 ? 201.64500 109.22000 156.92700 1.000 108.07000 1593 SER A C 1
ATOM 6536 O O . SER A 1 1593 ? 201.29900 108.08700 157.27800 1.000 108.07000 1593 SER A O 1
ATOM 6538 N N . ASP A 1 1594 ? 200.95600 109.95600 156.05100 1.000 100.38000 1594 ASP A N 1
ATOM 6539 C CA . ASP A 1 1594 ? 199.67900 109.50000 155.50900 1.000 100.38000 1594 ASP A CA 1
ATOM 6540 C C . ASP A 1 1594 ? 199.86800 108.30600 154.58600 1.000 100.38000 1594 ASP A C 1
ATOM 6541 O O . ASP A 1 1594 ? 199.36500 107.20900 154.85500 1.000 100.38000 1594 ASP A O 1
ATOM 6543 N N . GLN A 1 1595 ? 200.61300 108.49100 153.50100 1.000 97.33000 1595 GLN A N 1
ATOM 6544 C CA . GLN A 1 1595 ? 200.92300 107.39400 152.59200 1.000 97.33000 1595 GLN A CA 1
ATOM 6545 C C . GLN A 1 1595 ? 201.96000 106.50900 153.27600 1.000 97.33000 1595 GLN A C 1
ATOM 6546 O O . GLN A 1 1595 ? 203.16600 106.60700 153.04700 1.000 97.33000 1595 GLN A O 1
ATOM 6548 N N . THR A 1 1596 ? 201.47200 105.63300 154.14900 1.000 97.06000 1596 THR A N 1
ATOM 6549 C CA . THR A 1 1596 ? 202.34400 104.71600 154.87200 1.000 97.06000 1596 THR A CA 1
ATOM 6550 C C . THR A 1 1596 ? 201.51300 103.48400 155.20800 1.000 97.06000 1596 THR A C 1
ATOM 6551 O O . THR A 1 1596 ? 200.77300 103.48400 156.19300 1.000 97.06000 1596 THR A O 1
ATOM 6553 N N . ASP A 1 1597 ? 201.63800 102.45200 154.38600 1.000 109.34000 1597 ASP A N 1
ATOM 6554 C CA . ASP A 1 1597 ? 200.94500 101.20100 154.62000 1.000 109.34000 1597 ASP A CA 1
ATOM 6555 C C . ASP A 1 1597 ? 201.64100 100.40000 155.70600 1.000 109.34000 1597 ASP A C 1
ATOM 6556 O O . ASP A 1 1597 ? 202.79700 100.64700 156.05300 1.000 109.34000 1597 ASP A O 1
ATOM 6558 N N . LEU A 1 1598 ? 200.92000 99.41500 156.23500 1.000 115.65000 1598 LEU A N 1
ATOM 6559 C CA . LEU A 1 1598 ? 201.54800 98.47100 157.14400 1.000 115.65000 1598 LEU A CA 1
ATOM 6560 C C . LEU A 1 1598 ? 202.56400 97.61800 156.41300 1.000 115.65000 1598 LEU A C 1
ATOM 6561 O O . LEU A 1 1598 ? 203.55400 97.18700 157.01200 1.000 115.65000 1598 LEU A O 1
ATOM 6563 N N . MET A 1 1599 ? 202.34400 97.39000 155.11600 1.000 127.40000 1599 MET A N 1
ATOM 6564 C CA . MET A 1 1599 ? 203.34100 96.74900 154.27100 1.000 127.40000 1599 MET A CA 1
ATOM 6565 C C . MET A 1 1599 ? 204.57600 97.61400 154.08800 1.000 127.40000 1599 MET A C 1
ATOM 6566 O O . MET A 1 1599 ? 205.63900 97.09100 153.74500 1.000 127.40000 1599 MET A O 1
ATOM 6568 N N . ASP A 1 1600 ? 204.46700 98.92000 154.31700 1.000 118.10000 1600 ASP A N 1
ATOM 6569 C CA . ASP A 1 1600 ? 205.63400 99.77200 154.44500 1.000 118.10000 1600 ASP A CA 1
ATOM 6570 C C . ASP A 1 1600 ? 206.16900 99.80100 155.86700 1.000 118.10000 1600 ASP A C 1
ATOM 6571 O O . ASP A 1 1600 ? 206.94800 100.69400 156.20600 1.000 118.10000 1600 ASP A O 1
ATOM 6573 N N . LEU A 1 1601 ? 205.75200 98.85700 156.71200 1.000 120.48000 1601 LEU A N 1
ATOM 6574 C CA . LEU A 1 1601 ? 206.29300 98.75100 158.05600 1.000 120.48000 1601 LEU A CA 1
ATOM 6575 C C . LEU A 1 1601 ? 206.51900 97.32200 158.52000 1.000 120.48000 1601 LEU A C 1
ATOM 6576 O O . LEU A 1 1601 ? 206.88300 97.12900 159.68100 1.000 120.48000 1601 LEU A O 1
ATOM 6578 N N . PHE A 1 1602 ? 206.26100 96.31800 157.69300 1.000 130.07000 1602 PHE A N 1
ATOM 6579 C CA . PHE A 1 1602 ? 206.68000 94.97000 158.04700 1.000 130.07000 1602 PHE A CA 1
ATOM 6580 C C . PHE A 1 1602 ? 207.37800 94.31200 156.86700 1.000 130.07000 1602 PHE A C 1
ATOM 6581 O O . PHE A 1 1602 ? 208.30100 93.51600 157.05600 1.000 130.07000 1602 PHE A O 1
ATOM 6583 N N . GLY A 1 1603 ? 206.94000 94.65200 155.65400 1.000 138.67000 1603 GLY A N 1
ATOM 6584 C CA . GLY A 1 1603 ? 207.61000 94.25300 154.42200 1.000 138.67000 1603 GLY A CA 1
ATOM 6585 C C . GLY A 1 1603 ? 207.65000 92.75600 154.18900 1.000 138.67000 1603 GLY A C 1
ATOM 6586 O O . GLY A 1 1603 ? 206.66100 92.04000 154.37900 1.000 138.67000 1603 GLY A O 1
ATOM 6587 N N . SER A 1 1604 ? 208.80200 92.28900 153.70100 1.000 131.39000 1604 SER A N 1
ATOM 6588 C CA . SER A 1 1604 ? 209.22800 90.89700 153.56300 1.000 131.39000 1604 SER A CA 1
ATOM 6589 C C . SER A 1 1604 ? 208.40600 90.09500 152.56800 1.000 131.39000 1604 SER A C 1
ATOM 6590 O O . SER A 1 1604 ? 208.70000 88.91300 152.37500 1.000 131.39000 1604 SER A O 1
ATOM 6592 N N . ASP A 1 1605 ? 207.40400 90.68800 151.91900 1.000 135.15000 1605 ASP A N 1
ATOM 6593 C CA . ASP A 1 1605 ? 206.46700 89.94000 151.08500 1.000 135.15000 1605 ASP A CA 1
ATOM 6594 C C . ASP A 1 1605 ? 207.04900 89.80800 149.68300 1.000 135.15000 1605 ASP A C 1
ATOM 6595 O O . ASP A 1 1605 ? 206.77100 90.59600 148.77900 1.000 135.15000 1605 ASP A O 1
ATOM 6597 N N . VAL A 1 1606 ? 207.87000 88.77900 149.50300 1.000 138.05000 1606 VAL A N 1
ATOM 6598 C CA . VAL A 1 1606 ? 208.58300 88.59000 148.24400 1.000 138.05000 1606 VAL A CA 1
ATOM 6599 C C . VAL A 1 1606 ? 208.06500 87.34800 147.53400 1.000 138.05000 1606 VAL A C 1
ATOM 6600 O O . VAL A 1 1606 ? 207.86800 86.30400 148.16900 1.000 138.05000 1606 VAL A O 1
ATOM 6602 N N . PRO A 1 1607 ? 207.85000 87.41200 146.23000 1.000 128.68000 1607 PRO A N 1
ATOM 6603 C CA . PRO A 1 1607 ? 207.34600 86.25200 145.48700 1.000 128.68000 1607 PRO A CA 1
ATOM 6604 C C . PRO A 1 1607 ? 208.46100 85.25200 145.23400 1.000 128.68000 1607 PRO A C 1
ATOM 6605 O O . PRO A 1 1607 ? 209.34900 85.48300 144.40800 1.000 128.68000 1607 PRO A O 1
ATOM 6607 N N . VAL A 1 1608 ? 208.41000 84.13000 145.93800 1.000 122.89000 1608 VAL A N 1
ATOM 6608 C CA . VAL A 1 1608 ? 209.46400 83.12800 145.85700 1.000 122.89000 1608 VAL A CA 1
ATOM 6609 C C . VAL A 1 1608 ? 209.30700 82.31300 144.58300 1.000 122.89000 1608 VAL A C 1
ATOM 6610 O O . VAL A 1 1608 ? 208.19600 82.06200 144.10600 1.000 122.89000 1608 VAL A O 1
ATOM 6612 N N . GLU A 1 1609 ? 210.43400 81.88800 144.03200 1.000 117.61000 1609 GLU A N 1
ATOM 6613 C CA . GLU A 1 1609 ? 210.42500 81.07800 142.82700 1.000 117.61000 1609 GLU A CA 1
ATOM 6614 C C . GLU A 1 1609 ? 211.63100 80.15100 142.79200 1.000 117.61000 1609 GLU A C 1
ATOM 6615 O O . GLU A 1 1609 ? 212.76100 80.57800 143.02700 1.000 117.61000 1609 GLU A O 1
ATOM 6617 N N . ALA A 1 1621 ? 212.06300 98.64700 155.09000 1.000 146.67000 1621 ALA A N 1
ATOM 6618 C CA . ALA A 1 1621 ? 212.21100 97.68600 156.17300 1.000 146.67000 1621 ALA A CA 1
ATOM 6619 C C . ALA A 1 1621 ? 212.80100 98.37100 157.38400 1.000 146.67000 1621 ALA A C 1
ATOM 6620 O O . ALA A 1 1621 ? 213.40900 97.71400 158.22400 1.000 146.67000 1621 ALA A O 1
ATOM 6622 N N . PRO A 1 1622 ? 212.62200 99.69200 157.45600 1.000 143.47000 1622 PRO A N 1
ATOM 6623 C CA . PRO A 1 1622 ? 213.20100 100.44200 158.58300 1.000 143.47000 1622 PRO A CA 1
ATOM 6624 C C . PRO A 1 1622 ? 212.59900 100.05800 159.91500 1.000 143.47000 1622 PRO A C 1
ATOM 6625 O O . PRO A 1 1622 ? 213.33500 99.75200 160.86200 1.000 143.47000 1622 PRO A O 1
ATOM 6627 N N . PHE A 1 1623 ? 211.27000 100.03000 160.00300 1.000 153.66000 1623 PHE A N 1
ATOM 6628 C CA . PHE A 1 1623 ? 210.63100 99.49100 161.19600 1.000 153.66000 1623 PHE A CA 1
ATOM 6629 C C . PHE A 1 1623 ? 210.88500 97.99700 161.32800 1.000 153.66000 1623 PHE A C 1
ATOM 6630 O O . PHE A 1 1623 ? 210.95600 97.47500 162.44700 1.000 153.66000 1623 PHE A O 1
ATOM 6632 N N . LEU A 1 1624 ? 211.08900 97.30800 160.20600 1.000 157.13000 1624 LEU A N 1
ATOM 6633 C CA . LEU A 1 1624 ? 211.43300 95.89500 160.26600 1.000 157.13000 1624 LEU A CA 1
ATOM 6634 C C . LEU A 1 1624 ? 212.83600 95.69400 160.81500 1.000 157.13000 1624 LEU A C 1
ATOM 6635 O O . LEU A 1 1624 ? 213.05500 94.81300 161.65300 1.000 157.13000 1624 LEU A O 1
ATOM 6637 N N . ALA A 1 1625 ? 213.79800 96.49500 160.34800 1.000 152.42000 1625 ALA A N 1
ATOM 6638 C CA . ALA A 1 1625 ? 215.15300 96.40400 160.87600 1.000 152.42000 1625 ALA A CA 1
ATOM 6639 C C . ALA A 1 1625 ? 215.20000 96.79700 162.34000 1.000 152.42000 1625 ALA A C 1
ATOM 6640 O O . ALA A 1 1625 ? 215.96200 96.21200 163.11600 1.000 152.42000 1625 ALA A O 1
ATOM 6642 N N . ALA A 1 1626 ? 214.37300 97.76200 162.73700 1.000 156.48000 1626 ALA A N 1
ATOM 6643 C CA . ALA A 1 1626 ? 214.31100 98.14600 164.13800 1.000 156.48000 1626 ALA A CA 1
ATOM 6644 C C . ALA A 1 1626 ? 213.66500 97.06500 164.98500 1.000 156.48000 1626 ALA A C 1
ATOM 6645 O O . ALA A 1 1626 ? 213.97500 96.94100 166.17300 1.000 156.48000 1626 ALA A O 1
ATOM 6647 N N . MET A 1 1627 ? 212.76100 96.28200 164.40600 1.000 148.04000 1627 MET A N 1
ATOM 6648 C CA . MET A 1 1627 ? 212.31800 95.09500 165.11300 1.000 148.04000 1627 MET A CA 1
ATOM 6649 C C . MET A 1 1627 ? 213.39100 94.02100 165.10700 1.000 148.04000 1627 MET A C 1
ATOM 6650 O O . MET A 1 1627 ? 213.40000 93.16500 165.99700 1.000 148.04000 1627 MET A O 1
ATOM 6652 N N . ARG A 1 1628 ? 214.31000 94.06600 164.14100 1.000 142.57000 1628 ARG A N 1
ATOM 6653 C CA . ARG A 1 1628 ? 215.37800 93.07900 164.04000 1.000 142.57000 1628 ARG A CA 1
ATOM 6654 C C . ARG A 1 1628 ? 216.60100 93.49800 164.84700 1.000 142.57000 1628 ARG A C 1
ATOM 6655 O O . ARG A 1 1628 ? 216.97400 92.83200 165.81700 1.000 142.57000 1628 ARG A O 1
ATOM 6657 N N . ASN A 1 1629 ? 217.21500 94.61100 164.47800 1.000 134.42000 1629 ASN A N 1
ATOM 6658 C CA . ASN A 1 1629 ? 218.30000 95.17000 165.26300 1.000 134.42000 1629 ASN A CA 1
ATOM 6659 C C . ASN A 1 1629 ? 217.71200 96.14300 166.26700 1.000 134.42000 1629 ASN A C 1
ATOM 6660 O O . ASN A 1 1629 ? 216.81900 96.92200 165.93200 1.000 134.42000 1629 ASN A O 1
ATOM 6662 N N . GLY A 1 1630 ? 218.20700 96.09100 167.49800 1.000 131.82000 1630 GLY A N 1
ATOM 6663 C CA . GLY A 1 1630 ? 217.70900 96.99400 168.51600 1.000 131.82000 1630 GLY A CA 1
ATOM 6664 C C . GLY A 1 1630 ? 218.14500 98.41800 168.22800 1.000 131.82000 1630 GLY A C 1
ATOM 6665 O O . GLY A 1 1630 ? 219.29400 98.67800 167.87300 1.000 131.82000 1630 GLY A O 1
ATOM 6666 N N . HIS A 1 1631 ? 217.20600 99.34700 168.35900 1.000 120.59000 1631 HIS A N 1
ATOM 6667 C CA . HIS A 1 1631 ? 217.50000 100.73500 168.05000 1.000 120.59000 1631 HIS A CA 1
ATOM 6668 C C . HIS A 1 1631 ? 216.50900 101.62700 168.77400 1.000 120.59000 1631 HIS A C 1
ATOM 6669 O O . HIS A 1 1631 ? 215.49800 101.17200 169.31000 1.000 120.59000 1631 HIS A O 1
ATOM 6671 N N . TRP A 1 1632 ? 216.83000 102.91200 168.78900 1.000 120.37000 1632 TRP A N 1
ATOM 6672 C CA . TRP A 1 1632 ? 215.85500 103.93700 169.11000 1.000 120.37000 1632 TRP A CA 1
ATOM 6673 C C . TRP A 1 1632 ? 215.04600 104.19000 167.84900 1.000 120.37000 1632 TRP A C 1
ATOM 6674 O O . TRP A 1 1632 ? 215.58200 104.66300 166.84400 1.000 120.37000 1632 TRP A O 1
ATOM 6676 N N . VAL A 1 1633 ? 213.76300 103.86900 167.88800 1.000 111.50000 1633 VAL A N 1
ATOM 6677 C CA . VAL A 1 1633 ? 212.89500 104.00500 166.73000 1.000 111.50000 1633 VAL A CA 1
ATOM 6678 C C . VAL A 1 1633 ? 212.04900 105.24800 166.95600 1.000 111.50000 1633 VAL A C 1
ATOM 6679 O O . VAL A 1 1633 ? 211.06400 105.21300 167.68800 1.000 111.50000 1633 VAL A O 1
ATOM 6681 N N . LEU A 1 1634 ? 212.44300 106.35800 166.34500 1.000 118.53000 1634 LEU A N 1
ATOM 6682 C CA . LEU A 1 1634 ? 211.74800 107.62600 166.52100 1.000 118.53000 1634 LEU A CA 1
ATOM 6683 C C . LEU A 1 1634 ? 210.58500 107.67500 165.54400 1.000 118.53000 1634 LEU A C 1
ATOM 6684 O O . LEU A 1 1634 ? 210.78600 107.85300 164.34100 1.000 118.53000 1634 LEU A O 1
ATOM 6686 N N . LEU A 1 1635 ? 209.36800 107.52300 166.05700 1.000 114.52000 1635 LEU A N 1
ATOM 6687 C CA . LEU A 1 1635 ? 208.17300 107.48900 165.21900 1.000 114.52000 1635 LEU A CA 1
ATOM 6688 C C . LEU A 1 1635 ? 207.61500 108.90000 165.13200 1.000 114.52000 1635 LEU A C 1
ATOM 6689 O O . LEU A 1 1635 ? 206.93400 109.36900 166.04500 1.000 114.52000 1635 LEU A O 1
ATOM 6691 N N . ASP A 1 1636 ? 207.89800 109.57700 164.02500 1.000 116.99000 1636 ASP A N 1
ATOM 6692 C CA . ASP A 1 1636 ? 207.45600 110.95100 163.84100 1.000 116.99000 1636 ASP A CA 1
ATOM 6693 C C . ASP A 1 1636 ? 206.02400 110.98400 163.33100 1.000 116.99000 1636 ASP A C 1
ATOM 6694 O O . ASP A 1 1636 ? 205.66600 110.22300 162.42700 1.000 116.99000 1636 ASP A O 1
ATOM 6696 N N . GLU A 1 1637 ? 205.21500 111.86800 163.92500 1.000 105.18000 1637 GLU A N 1
ATOM 6697 C CA . GLU A 1 1637 ? 203.85400 112.20200 163.49400 1.000 105.18000 1637 GLU A CA 1
ATOM 6698 C C . GLU A 1 1637 ? 202.92500 110.97900 163.51900 1.000 105.18000 1637 GLU A C 1
ATOM 6699 O O . GLU A 1 1637 ? 202.43000 110.51100 162.49400 1.000 105.18000 1637 GLU A O 1
ATOM 6701 N N . LEU A 1 1638 ? 202.70100 110.47700 164.73700 1.000 94.17000 1638 LEU A N 1
ATOM 6702 C CA . LEU A 1 1638 ? 201.73500 109.39900 164.93400 1.000 94.17000 1638 LEU A CA 1
ATOM 6703 C C . LEU A 1 1638 ? 200.31500 109.85400 164.65100 1.000 94.17000 1638 LEU A C 1
ATOM 6704 O O . LEU A 1 1638 ? 199.48400 109.04800 164.22400 1.000 94.17000 1638 LEU A O 1
ATOM 6706 N N . ASN A 1 1639 ? 200.01500 111.13000 164.88200 1.000 94.04000 1639 ASN A N 1
ATOM 6707 C CA . ASN A 1 1639 ? 198.65800 111.62100 164.68800 1.000 94.04000 1639 ASN A CA 1
ATOM 6708 C C . ASN A 1 1639 ? 198.26000 111.68800 163.22200 1.000 94.04000 1639 ASN A C 1
ATOM 6709 O O . ASN A 1 1639 ? 197.06400 111.72200 162.92100 1.000 94.04000 1639 ASN A O 1
ATOM 6711 N N . LEU A 1 1640 ? 199.22400 111.70000 162.30500 1.000 101.93000 1640 LEU A N 1
ATOM 6712 C CA . LEU A 1 1640 ? 198.93100 111.75700 160.88100 1.000 101.93000 1640 LEU A CA 1
ATOM 6713 C C . LEU A 1 1640 ? 198.87100 110.37800 160.24200 1.000 101.93000 1640 LEU A C 1
ATOM 6714 O O . LEU A 1 1640 ? 199.12000 110.25000 159.03800 1.000 101.93000 1640 LEU A O 1
ATOM 6716 N N . ALA A 1 1641 ? 198.53000 109.34500 161.00300 1.000 92.30000 1641 ALA A N 1
ATOM 6717 C CA . ALA A 1 1641 ? 198.58100 107.97300 160.51900 1.000 92.30000 1641 ALA A CA 1
ATOM 6718 C C . ALA A 1 1641 ? 197.24000 107.51400 159.96100 1.000 92.30000 1641 ALA A C 1
ATOM 6719 O O . ALA A 1 1641 ? 196.18400 108.08200 160.24900 1.000 92.30000 1641 ALA A O 1
ATOM 6721 N N . SER A 1 1642 ? 197.30100 106.45700 159.15500 1.000 77.04000 1642 SER A N 1
ATOM 6722 C CA . SER A 1 1642 ? 196.11500 105.73400 158.72300 1.000 77.04000 1642 SER A CA 1
ATOM 6723 C C . SER A 1 1642 ? 195.78500 104.67500 159.76100 1.000 77.04000 1642 SER A C 1
ATOM 6724 O O . SER A 1 1642 ? 196.65100 103.89300 160.16300 1.000 77.04000 1642 SER A O 1
ATOM 6726 N N . GLN A 1 1643 ? 194.52100 104.62300 160.17100 1.000 67.89000 1643 GLN A N 1
ATOM 6727 C CA . GLN A 1 1643 ? 194.20300 103.92200 161.40700 1.000 67.89000 1643 GLN A CA 1
ATOM 6728 C C . GLN A 1 1643 ? 194.08300 102.41300 161.25000 1.000 67.89000 1643 GLN A C 1
ATOM 6729 O O . GLN A 1 1643 ? 193.13900 101.80700 161.76500 1.000 67.89000 1643 GLN A O 1
ATOM 6731 N N . SER A 1 1644 ? 195.02100 101.81200 160.56600 1.000 57.68000 1644 SER A N 1
ATOM 6732 C CA . SER A 1 1644 ? 195.40800 100.41300 160.64600 1.000 57.68000 1644 SER A CA 1
ATOM 6733 C C . SER A 1 1644 ? 196.90800 100.29100 160.78300 1.000 57.68000 1644 SER A C 1
ATOM 6734 O O . SER A 1 1644 ? 197.39800 99.35100 161.40700 1.000 57.68000 1644 SER A O 1
ATOM 6736 N N . VAL A 1 1645 ? 197.65000 101.23200 160.20200 1.000 59.37000 1645 VAL A N 1
ATOM 6737 C CA . VAL A 1 1645 ? 199.03200 101.43200 160.60300 1.000 59.37000 1645 VAL A CA 1
ATOM 6738 C C . VAL A 1 1645 ? 199.08100 101.83100 162.06300 1.000 59.37000 1645 VAL A C 1
ATOM 6739 O O . VAL A 1 1645 ? 200.01300 101.47000 162.79000 1.000 59.37000 1645 VAL A O 1
ATOM 6741 N N . LEU A 1 1646 ? 198.08500 102.60000 162.50600 1.000 58.02000 1646 LEU A N 1
ATOM 6742 C CA . LEU A 1 1646 ? 197.88900 102.81700 163.93000 1.000 58.02000 1646 LEU A CA 1
ATOM 6743 C C . LEU A 1 1646 ? 197.64100 101.50200 164.64700 1.000 58.02000 1646 LEU A C 1
ATOM 6744 O O . LEU A 1 1646 ? 198.18300 101.26800 165.73200 1.000 58.02000 1646 LEU A O 1
ATOM 6746 N N . GLU A 1 1647 ? 196.86800 100.60900 164.03200 1.000 56.33000 1647 GLU A N 1
ATOM 6747 C CA . GLU A 1 1647 ? 196.65600 99.30600 164.64300 1.000 56.33000 1647 GLU A CA 1
ATOM 6748 C C . GLU A 1 1647 ? 197.91700 98.45900 164.59700 1.000 56.33000 1647 GLU A C 1
ATOM 6749 O O . GLU A 1 1647 ? 198.16300 97.66200 165.50900 1.000 56.33000 1647 GLU A O 1
ATOM 6751 N N . GLY A 1 1648 ? 198.74400 98.64500 163.57000 1.000 62.07000 1648 GLY A N 1
ATOM 6752 C CA . GLY A 1 1648 ? 200.00100 97.92200 163.51400 1.000 62.07000 1648 GLY A CA 1
ATOM 6753 C C . GLY A 1 1648 ? 200.96900 98.37200 164.58700 1.000 62.07000 1648 GLY A C 1
ATOM 6754 O O . GLY A 1 1648 ? 201.61300 97.54700 165.23900 1.000 62.07000 1648 GLY A O 1
ATOM 6755 N N . LEU A 1 1649 ? 201.07000 99.68400 164.79600 1.000 65.80000 1649 LEU A N 1
ATOM 6756 C CA . LEU A 1 1649 ? 201.89200 100.20600 165.87600 1.000 65.80000 1649 LEU A CA 1
ATOM 6757 C C . LEU A 1 1649 ? 201.32800 99.82900 167.23500 1.000 65.80000 1649 LEU A C 1
ATOM 6758 O O . LEU A 1 1649 ? 202.08900 99.68600 168.19700 1.000 65.80000 1649 LEU A O 1
ATOM 6760 N N . ASN A 1 1650 ? 200.00600 99.66500 167.33200 1.000 63.82000 1650 ASN A N 1
ATOM 6761 C CA . ASN A 1 1650 ? 199.41600 99.12000 168.54700 1.000 63.82000 1650 ASN A CA 1
ATOM 6762 C C . ASN A 1 1650 ? 199.81600 97.67100 168.75100 1.000 63.82000 1650 ASN A C 1
ATOM 6763 O O . ASN A 1 1650 ? 199.98600 97.22600 169.89000 1.000 63.82000 1650 ASN A O 1
ATOM 6765 N N . ALA A 1 1651 ? 199.96300 96.92600 167.66400 1.000 69.51000 1651 ALA A N 1
ATOM 6766 C CA . ALA A 1 1651 ? 200.36700 95.53700 167.79200 1.000 69.51000 1651 ALA A CA 1
ATOM 6767 C C . ALA A 1 1651 ? 201.82800 95.42700 168.19100 1.000 69.51000 1651 ALA A C 1
ATOM 6768 O O . ALA A 1 1651 ? 202.18000 94.63600 169.07100 1.000 69.51000 1651 ALA A O 1
ATOM 6770 N N . CYS A 1 1652 ? 202.68500 96.23700 167.57300 1.000 86.47000 1652 CYS A N 1
ATOM 6771 C CA . CYS A 1 1652 ? 204.12500 96.12000 167.75800 1.000 86.47000 1652 CYS A CA 1
ATOM 6772 C C . CYS A 1 1652 ? 204.57400 96.52700 169.15000 1.000 86.47000 1652 CYS A C 1
ATOM 6773 O O . CYS A 1 1652 ? 205.63600 96.09000 169.59900 1.000 86.47000 1652 CYS A O 1
ATOM 6775 N N . LEU A 1 1653 ? 203.78300 97.31000 169.84900 1.000 101.66000 1653 LEU A N 1
ATOM 6776 C CA . LEU A 1 1653 ? 204.13000 97.88400 171.13900 1.000 101.66000 1653 LEU A CA 1
ATOM 6777 C C . LEU A 1 1653 ? 204.16500 96.87800 172.26900 1.000 101.66000 1653 LEU A C 1
ATOM 6778 O O . LEU A 1 1653 ? 204.31600 97.31200 173.41100 1.000 101.66000 1653 LEU A O 1
ATOM 6780 N N . ASP A 1 1654 ? 204.02300 95.57700 172.05100 1.000 124.90000 1654 ASP A N 1
ATOM 6781 C CA . ASP A 1 1654 ? 204.08600 94.63500 173.15100 1.000 124.90000 1654 ASP A CA 1
ATOM 6782 C C . ASP A 1 1654 ? 205.51900 94.47100 173.63800 1.000 124.90000 1654 ASP A C 1
ATOM 6783 O O . ASP A 1 1654 ? 206.48600 94.77200 172.93600 1.000 124.90000 1654 ASP A O 1
ATOM 6785 N N . HIS A 1 1655 ? 205.64600 94.11200 174.92000 1.000 142.36000 1655 HIS A N 1
ATOM 6786 C CA . HIS A 1 1655 ? 206.97300 93.83600 175.53500 1.000 142.36000 1655 HIS A CA 1
ATOM 6787 C C . HIS A 1 1655 ? 207.55600 92.56900 174.89800 1.000 142.36000 1655 HIS A C 1
ATOM 6788 O O . HIS A 1 1655 ? 208.76900 92.54200 174.61300 1.000 142.36000 1655 HIS A O 1
ATOM 6790 N N . ARG A 1 1656 ? 206.69300 91.56700 174.69300 1.000 168.62000 1656 ARG A N 1
ATOM 6791 C CA . ARG A 1 1656 ? 207.04500 90.25200 174.08800 1.000 168.62000 1656 ARG A CA 1
ATOM 6792 C C . ARG A 1 1656 ? 207.10200 90.38300 172.56200 1.000 168.62000 1656 ARG A C 1
ATOM 6793 O O . ARG A 1 1656 ? 206.63700 91.41600 172.03900 1.000 168.62000 1656 ARG A O 1
ATOM 6795 N N . ASN A 1 1657 ? 207.63800 89.36600 171.87900 1.000 172.03000 1657 ASN A N 1
ATOM 6796 C CA . ASN A 1 1657 ? 207.73800 89.40700 170.39500 1.000 172.03000 1657 ASN A CA 1
ATOM 6797 C C . ASN A 1 1657 ? 206.32600 89.56300 169.81700 1.000 172.03000 1657 ASN A C 1
ATOM 6798 O O . ASN A 1 1657 ? 205.40700 88.86300 170.28800 1.000 172.03000 1657 ASN A O 1
ATOM 6800 N N . GLU A 1 1658 ? 206.18100 90.44500 168.82400 1.000 169.02000 1658 GLU A N 1
ATOM 6801 C CA . GLU A 1 1658 ? 204.86700 90.75300 168.19800 1.000 169.02000 1658 GLU A CA 1
ATOM 6802 C C . GLU A 1 1658 ? 204.33900 89.56600 167.38200 1.000 169.02000 1658 GLU A C 1
ATOM 6803 O O . GLU A 1 1658 ? 205.15300 88.83800 166.78100 1.000 169.02000 1658 GLU A O 1
ATOM 6805 N N . ALA A 1 1659 ? 203.01100 89.40500 167.38100 1.000 159.10000 1659 ALA A N 1
ATOM 6806 C CA . ALA A 1 1659 ? 202.28600 88.36900 166.60900 1.000 159.10000 1659 ALA A CA 1
ATOM 6807 C C . ALA A 1 1659 ? 201.17000 89.09900 165.85500 1.000 159.10000 1659 ALA A C 1
ATOM 6808 O O . ALA A 1 1659 ? 199.98900 88.94700 166.22800 1.000 159.10000 1659 ALA A O 1
ATOM 6810 N N . TYR A 1 1660 ? 201.56100 89.86200 164.83100 1.000 151.78000 1660 TYR A N 1
ATOM 6811 C CA . TYR A 1 1660 ? 200.67100 90.71300 164.06100 1.000 151.78000 1660 TYR A CA 1
ATOM 6812 C C . TYR A 1 1660 ? 199.57100 89.85800 163.45200 1.000 151.78000 1660 TYR A C 1
ATOM 6813 O O . TYR A 1 1660 ? 199.78600 88.68900 163.12500 1.000 151.78000 1660 TYR A O 1
ATOM 6815 N N . ILE A 1 1661 ? 198.36600 90.40900 163.41200 1.000 149.76000 1661 ILE A N 1
ATOM 6816 C CA . ILE A 1 1661 ? 197.28100 89.85600 162.61000 1.000 149.76000 1661 ILE A CA 1
ATOM 6817 C C . ILE A 1 1661 ? 197.32900 90.40500 161.19000 1.000 149.76000 1661 ILE A C 1
ATOM 6818 O O . ILE A 1 1661 ? 197.11500 89.65400 160.22900 1.000 149.76000 1661 ILE A O 1
ATOM 6820 N N . PRO A 1 1662 ? 197.60300 91.70400 161.02400 1.000 145.56000 1662 PRO A N 1
ATOM 6821 C CA . PRO A 1 1662 ? 197.08000 92.42400 159.84900 1.000 145.56000 1662 PRO A CA 1
ATOM 6822 C C . PRO A 1 1662 ? 197.72600 92.05800 158.52900 1.000 145.56000 1662 PRO A C 1
ATOM 6823 O O . PRO A 1 1662 ? 197.06300 92.16300 157.49100 1.000 145.56000 1662 PRO A O 1
ATOM 6825 N N . GLU A 1 1663 ? 198.99200 91.66200 158.52200 1.000 157.29000 1663 GLU A N 1
ATOM 6826 C CA . GLU A 1 1663 ? 199.63600 91.22300 157.29200 1.000 157.29000 1663 GLU A CA 1
ATOM 6827 C C . GLU A 1 1663 ? 200.13300 89.79400 157.37700 1.000 157.29000 1663 GLU A C 1
ATOM 6828 O O . GLU A 1 1663 ? 199.79200 88.96700 156.52700 1.000 157.29000 1663 GLU A O 1
ATOM 6830 N N . LEU A 1 1664 ? 200.91600 89.55600 158.44100 1.000 165.84000 1664 LEU A N 1
ATOM 6831 C CA . LEU A 1 1664 ? 201.57300 88.27300 158.81800 1.000 165.84000 1664 LEU A CA 1
ATOM 6832 C C . LEU A 1 1664 ? 201.26000 87.98700 160.29400 1.000 165.84000 1664 LEU A C 1
ATOM 6833 O O . LEU A 1 1664 ? 200.88200 88.93700 161.00800 1.000 165.84000 1664 LEU A O 1
ATOM 6835 N N . ASP A 1 1665 ? 201.50700 86.75400 160.75300 1.000 168.79000 1665 ASP A N 1
ATOM 6836 C CA . ASP A 1 1665 ? 201.23900 86.36700 162.16800 1.000 168.79000 1665 ASP A CA 1
ATOM 6837 C C . ASP A 1 1665 ? 202.12800 87.10900 163.18300 1.000 168.79000 1665 ASP A C 1
ATOM 6838 O O . ASP A 1 1665 ? 201.56200 87.59800 164.18100 1.000 168.79000 1665 ASP A O 1
ATOM 6840 N N . LYS A 1 1666 ? 203.44900 87.20500 162.95900 1.000 169.77000 1666 LYS A N 1
ATOM 6841 C CA . LYS A 1 1666 ? 204.33700 87.88500 163.95300 1.000 169.77000 1666 LYS A CA 1
ATOM 6842 C C . LYS A 1 1666 ? 205.68500 88.29200 163.33500 1.000 169.77000 1666 LYS A C 1
ATOM 6843 O O . LYS A 1 1666 ? 206.05500 87.71400 162.29500 1.000 169.77000 1666 LYS A O 1
ATOM 6845 N N . VAL A 1 1667 ? 206.37800 89.24900 163.96000 1.000 175.07000 1667 VAL A N 1
ATOM 6846 C CA . VAL A 1 1667 ? 207.70000 89.73000 163.45600 1.000 175.07000 1667 VAL A CA 1
ATOM 6847 C C . VAL A 1 1667 ? 208.62800 89.96800 164.65300 1.000 175.07000 1667 VAL A C 1
ATOM 6848 O O . VAL A 1 1667 ? 208.97800 91.13700 164.90600 1.000 175.07000 1667 VAL A O 1
ATOM 6850 N N . PHE A 1 1668 ? 209.00400 88.89400 165.35400 1.000 176.14000 1668 PHE A N 1
ATOM 6851 C CA . PHE A 1 1668 ? 209.90200 88.99600 166.53500 1.000 176.14000 1668 PHE A CA 1
ATOM 6852 C C . PHE A 1 1668 ? 211.24000 89.60900 166.10700 1.000 176.14000 1668 PHE A C 1
ATOM 6853 O O . PHE A 1 1668 ? 212.27800 88.99300 166.42300 1.000 176.14000 1668 PHE A O 1
ATOM 6855 N N . HIS A 1 1671 ? 215.84600 91.91400 167.92900 1.000 138.75000 1671 HIS A N 1
ATOM 6856 C CA . HIS A 1 1671 ? 216.71000 92.47700 169.00500 1.000 138.75000 1671 HIS A CA 1
ATOM 6857 C C . HIS A 1 1671 ? 215.85300 92.63700 170.26500 1.000 138.75000 1671 HIS A C 1
ATOM 6858 O O . HIS A 1 1671 ? 214.68200 93.03400 170.11500 1.000 138.75000 1671 HIS A O 1
ATOM 6860 N N . PRO A 1 1672 ? 216.35700 92.40100 171.49900 1.000 134.44000 1672 PRO A N 1
ATOM 6861 C CA . PRO A 1 1672 ? 215.41100 92.49000 172.61800 1.000 134.44000 1672 PRO A CA 1
ATOM 6862 C C . PRO A 1 1672 ? 215.66300 93.68500 173.52500 1.000 134.44000 1672 PRO A C 1
ATOM 6863 O O . PRO A 1 1672 ? 215.62700 93.56300 174.75300 1.000 134.44000 1672 PRO A O 1
ATOM 6865 N N . ASN A 1 1673 ? 215.94300 94.84400 172.93000 1.000 126.76000 1673 ASN A N 1
ATOM 6866 C CA . ASN A 1 1673 ? 215.93000 96.09400 173.67800 1.000 126.76000 1673 ASN A CA 1
ATOM 6867 C C . ASN A 1 1673 ? 215.41600 97.24400 172.82300 1.000 126.76000 1673 ASN A C 1
ATOM 6868 O O . ASN A 1 1673 ? 215.66200 98.40500 173.16400 1.000 126.76000 1673 ASN A O 1
ATOM 6870 N N . PHE A 1 1674 ? 214.70300 96.95900 171.73500 1.000 128.65000 1674 PHE A N 1
ATOM 6871 C CA . PHE A 1 1674 ? 214.39800 97.95100 170.71100 1.000 128.65000 1674 PHE A CA 1
ATOM 6872 C C . PHE A 1 1674 ? 213.34600 98.94500 171.16600 1.000 128.65000 1674 PHE A C 1
ATOM 6873 O O . PHE A 1 1674 ? 212.22200 98.92900 170.65700 1.000 128.65000 1674 PHE A O 1
ATOM 6875 N N . ARG A 1 1675 ? 213.69900 99.80600 172.11600 1.000 104.24000 1675 ARG A N 1
ATOM 6876 C CA . ARG A 1 1675 ? 212.75700 100.78400 172.63100 1.000 104.24000 1675 ARG A CA 1
ATOM 6877 C C . ARG A 1 1675 ? 212.44200 101.81300 171.55500 1.000 104.24000 1675 ARG A C 1
ATOM 6878 O O . ARG A 1 1675 ? 213.34400 102.34400 170.90100 1.000 104.24000 1675 ARG A O 1
ATOM 6880 N N . VAL A 1 1676 ? 211.15500 102.06800 171.35200 1.000 97.26000 1676 VAL A N 1
ATOM 6881 C CA . VAL A 1 1676 ? 210.66800 102.90000 170.26000 1.000 97.26000 1676 VAL A CA 1
ATOM 6882 C C . VAL A 1 1676 ? 210.06600 104.15900 170.85700 1.000 97.26000 1676 VAL A C 1
ATOM 6883 O O . VAL A 1 1676 ? 209.10900 104.09100 171.63500 1.000 97.26000 1676 VAL A O 1
ATOM 6885 N N . PHE A 1 1677 ? 210.61600 105.30400 170.48600 1.000 101.38000 1677 PHE A N 1
ATOM 6886 C CA . PHE A 1 1677 ? 210.17700 106.58100 171.01500 1.000 101.38000 1677 PHE A CA 1
ATOM 6887 C C . PHE A 1 1677 ? 209.13800 107.18600 170.08700 1.000 101.38000 1677 PHE A C 1
ATOM 6888 O O . PHE A 1 1677 ? 209.15700 106.95700 168.87800 1.000 101.38000 1677 PHE A O 1
ATOM 6890 N N . ALA A 1 1678 ? 208.23700 107.97800 170.66300 1.000 97.81000 1678 ALA A N 1
ATOM 6891 C CA . ALA A 1 1678 ? 207.01400 108.38600 169.98500 1.000 97.81000 1678 ALA A CA 1
ATOM 6892 C C . ALA A 1 1678 ? 206.88500 109.89900 169.98100 1.000 97.81000 1678 ALA A C 1
ATOM 6893 O O . ALA A 1 1678 ? 206.80500 110.52300 171.04200 1.000 97.81000 1678 ALA A O 1
ATOM 6895 N N . ALA A 1 1679 ? 206.83300 110.48000 168.79100 1.000 102.31000 1679 ALA A N 1
ATOM 6896 C CA . ALA A 1 1679 ? 206.66800 111.92000 168.65000 1.000 102.31000 1679 ALA A CA 1
ATOM 6897 C C . ALA A 1 1679 ? 205.19400 112.24500 168.76700 1.000 102.31000 1679 ALA A C 1
ATOM 6898 O O . ALA A 1 1679 ? 204.46200 112.25700 167.77900 1.000 102.31000 1679 ALA A O 1
ATOM 6900 N N . GLN A 1 1680 ? 204.75000 112.52100 169.98700 1.000 101.65000 1680 GLN A N 1
ATOM 6901 C CA . GLN A 1 1680 ? 203.37500 112.96000 170.20700 1.000 101.65000 1680 GLN A CA 1
ATOM 6902 C C . GLN A 1 1680 ? 203.24800 114.37400 169.67100 1.000 101.65000 1680 GLN A C 1
ATOM 6903 O O . GLN A 1 1680 ? 203.57600 115.34600 170.35300 1.000 101.65000 1680 GLN A O 1
ATOM 6905 N N . ASN A 1 1681 ? 202.75500 114.48700 168.44700 1.000 111.21000 1681 ASN A N 1
ATOM 6906 C CA . ASN A 1 1681 ? 202.81400 115.69800 167.63800 1.000 111.21000 1681 ASN A CA 1
ATOM 6907 C C . ASN A 1 1681 ? 201.81700 116.75100 168.10500 1.000 111.21000 1681 ASN A C 1
ATOM 6908 O O . ASN A 1 1681 ? 201.16900 116.57800 169.14500 1.000 111.21000 1681 ASN A O 1
ATOM 6910 N N . PRO A 1 1682 ? 201.72400 117.88400 167.39700 1.000 120.35000 1682 PRO A N 1
ATOM 6911 C CA . PRO A 1 1682 ? 200.78000 118.93700 167.79300 1.000 120.35000 1682 PRO A CA 1
ATOM 6912 C C . PRO A 1 1682 ? 199.32900 118.49800 167.71600 1.000 120.35000 1682 PRO A C 1
ATOM 6913 O O . PRO A 1 1682 ? 198.78300 118.29700 166.62800 1.000 120.35000 1682 PRO A O 1
ATOM 6915 N N . GLN A 1 1683 ? 198.70000 118.37000 168.87800 1.000 123.88000 1683 GLN A N 1
ATOM 6916 C CA . GLN A 1 1683 ? 197.32800 117.90200 168.97600 1.000 123.88000 1683 GLN A CA 1
ATOM 6917 C C . GLN A 1 1683 ? 196.34900 119.06700 169.02400 1.000 123.88000 1683 GLN A C 1
ATOM 6918 O O . GLN A 1 1683 ? 196.45900 120.01600 168.24800 1.000 123.88000 1683 GLN A O 1
ATOM 6920 N N . GLY A 1 1691 ? 193.48900 113.32800 169.16300 1.000 196.14000 1691 GLY A N 1
ATOM 6921 C CA . GLY A 1 1691 ? 193.82400 112.89200 167.82200 1.000 196.14000 1691 GLY A CA 1
ATOM 6922 C C . GLY A 1 1691 ? 194.26000 111.44500 167.79600 1.000 196.14000 1691 GLY A C 1
ATOM 6923 O O . GLY A 1 1691 ? 193.73100 110.64100 167.03200 1.000 196.14000 1691 GLY A O 1
ATOM 6924 N N . LEU A 1 1692 ? 195.23600 111.11600 168.63500 1.000 205.12000 1692 LEU A N 1
ATOM 6925 C CA . LEU A 1 1692 ? 195.65700 109.73700 168.76800 1.000 205.12000 1692 LEU A CA 1
ATOM 6926 C C . LEU A 1 1692 ? 194.56600 108.93000 169.46300 1.000 205.12000 1692 LEU A C 1
ATOM 6927 O O . LEU A 1 1692 ? 193.78600 109.47500 170.24700 1.000 205.12000 1692 LEU A O 1
ATOM 6929 N N . PRO A 1 1693 ? 194.47400 107.63900 169.16800 1.000 207.80000 1693 PRO A N 1
ATOM 6930 C CA . PRO A 1 1693 ? 193.46100 106.81300 169.82700 1.000 207.80000 1693 PRO A CA 1
ATOM 6931 C C . PRO A 1 1693 ? 193.79200 106.61000 171.29000 1.000 207.80000 1693 PRO A C 1
ATOM 6932 O O . PRO A 1 1693 ? 194.95600 106.47600 171.66900 1.000 207.80000 1693 PRO A O 1
ATOM 6934 N N . ARG A 1 1694 ? 192.74400 106.55300 172.11200 1.000 200.63000 1694 ARG A N 1
ATOM 6935 C CA . ARG A 1 1694 ? 192.91300 106.41900 173.55300 1.000 200.63000 1694 ARG A CA 1
ATOM 6936 C C . ARG A 1 1694 ? 193.40700 105.04400 173.98100 1.000 200.63000 1694 ARG A C 1
ATOM 6937 O O . ARG A 1 1694 ? 193.61500 104.83200 175.17700 1.000 200.63000 1694 ARG A O 1
ATOM 6939 N N . SER A 1 1695 ? 193.57400 104.10400 173.05700 1.000 195.93000 1695 SER A N 1
ATOM 6940 C CA . SER A 1 1695 ? 194.26700 102.86700 173.36900 1.000 195.93000 1695 SER A CA 1
ATOM 6941 C C . SER A 1 1695 ? 195.72600 102.92500 172.94400 1.000 195.93000 1695 SER A C 1
ATOM 6942 O O . SER A 1 1695 ? 196.59500 102.39400 173.64100 1.000 195.93000 1695 SER A O 1
ATOM 6944 N N . PHE A 1 1696 ? 196.01700 103.56200 171.80900 1.000 190.24000 1696 PHE A N 1
ATOM 6945 C CA . PHE A 1 1696 ? 197.41000 103.76700 171.44200 1.000 190.24000 1696 PHE A CA 1
ATOM 6946 C C . PHE A 1 1696 ? 198.05600 104.81400 172.32700 1.000 190.24000 1696 PHE A C 1
ATOM 6947 O O . PHE A 1 1696 ? 199.26400 104.75600 172.56900 1.000 190.24000 1696 PHE A O 1
ATOM 6949 N N . ILE A 1 1697 ? 197.27500 105.75600 172.83700 1.000 193.70000 1697 ILE A N 1
ATOM 6950 C CA . ILE A 1 1697 ? 197.79700 106.78800 173.70800 1.000 193.70000 1697 ILE A CA 1
ATOM 6951 C C . ILE A 1 1697 ? 197.55700 106.45200 175.17900 1.000 193.70000 1697 ILE A C 1
ATOM 6952 O O . ILE A 1 1697 ? 197.55700 107.34300 176.02200 1.000 193.70000 1697 ILE A O 1
ATOM 6954 N N . ASN A 1 1698 ? 197.33200 105.17900 175.49600 1.000 178.36000 1698 ASN A N 1
ATOM 6955 C CA . ASN A 1 1698 ? 197.33900 104.74100 176.88600 1.000 178.36000 1698 ASN A CA 1
ATOM 6956 C C . ASN A 1 1698 ? 198.03200 103.39800 177.05000 1.000 178.36000 1698 ASN A C 1
ATOM 6957 O O . ASN A 1 1698 ? 197.96000 102.80800 178.13300 1.000 178.36000 1698 ASN A O 1
ATOM 6959 N N . ARG A 1 1699 ? 198.68000 102.89300 176.00800 1.000 152.13000 1699 ARG A N 1
ATOM 6960 C CA . ARG A 1 1699 ? 199.60100 101.77700 176.13500 1.000 152.13000 1699 ARG A CA 1
ATOM 6961 C C . ARG A 1 1699 ? 201.04700 102.23300 176.16000 1.000 152.13000 1699 ARG A C 1
ATOM 6962 O O . ARG A 1 1699 ? 201.90100 101.52600 176.70300 1.000 152.13000 1699 ARG A O 1
ATOM 6964 N N . PHE A 1 1700 ? 201.32500 103.41600 175.61600 1.000 113.68000 1700 PHE A N 1
ATOM 6965 C CA . PHE A 1 1700 ? 202.66600 103.98400 175.59300 1.000 113.68000 1700 PHE A CA 1
ATOM 6966 C C . PHE A 1 1700 ? 202.98000 104.59100 176.95600 1.000 113.68000 1700 PHE A C 1
ATOM 6967 O O . PHE A 1 1700 ? 202.27000 104.38400 177.94300 1.000 113.68000 1700 PHE A O 1
ATOM 6969 N N . SER A 1 1701 ? 204.06500 105.34600 177.03500 1.000 91.99000 1701 SER A N 1
ATOM 6970 C CA . SER A 1 1701 ? 204.34500 106.15600 178.20800 1.000 91.99000 1701 SER A CA 1
ATOM 6971 C C . SER A 1 1701 ? 204.66500 107.55800 177.72700 1.000 91.99000 1701 SER A C 1
ATOM 6972 O O . SER A 1 1701 ? 205.42700 107.72700 176.77200 1.000 91.99000 1701 SER A O 1
ATOM 6974 N N . VAL A 1 1702 ? 204.07200 108.55700 178.36900 1.000 91.71000 1702 VAL A N 1
ATOM 6975 C CA . VAL A 1 1702 ? 204.14000 109.93600 177.90300 1.000 91.71000 1702 VAL A CA 1
ATOM 6976 C C . VAL A 1 1702 ? 205.13600 110.68900 178.76200 1.000 91.71000 1702 VAL A C 1
ATOM 6977 O O . VAL A 1 1702 ? 205.06400 110.64100 179.99400 1.000 91.71000 1702 VAL A O 1
ATOM 6979 N N . VAL A 1 1703 ? 206.05900 111.39000 178.11400 1.000 87.06000 1703 VAL A N 1
ATOM 6980 C CA . VAL A 1 1703 ? 207.06800 112.19300 178.78700 1.000 87.06000 1703 VAL A CA 1
ATOM 6981 C C . VAL A 1 1703 ? 206.80000 113.64700 178.45100 1.000 87.06000 1703 VAL A C 1
ATOM 6982 O O . VAL A 1 1703 ? 206.65600 114.00200 177.27600 1.000 87.06000 1703 VAL A O 1
ATOM 6984 N N . TYR A 1 1704 ? 206.74300 114.48400 179.47700 1.000 83.79000 1704 TYR A N 1
ATOM 6985 C CA . TYR A 1 1704 ? 206.37100 115.88300 179.31400 1.000 83.79000 1704 TYR A CA 1
ATOM 6986 C C . TYR A 1 1704 ? 207.62600 116.70300 179.05500 1.000 83.79000 1704 TYR A C 1
ATOM 6987 O O . TYR A 1 1704 ? 208.37700 117.01700 179.97500 1.000 83.79000 1704 TYR A O 1
ATOM 6989 N N . VAL A 1 1705 ? 207.85200 117.05700 177.79600 1.000 82.96000 1705 VAL A N 1
ATOM 6990 C CA . VAL A 1 1705 ? 208.99300 117.88400 177.42300 1.000 82.96000 1705 VAL A CA 1
ATOM 6991 C C . VAL A 1 1705 ? 208.64900 119.33400 177.74100 1.000 82.96000 1705 VAL A C 1
ATOM 6992 O O . VAL A 1 1705 ? 207.76400 119.91800 177.11400 1.000 82.96000 1705 VAL A O 1
ATOM 6994 N N . GLU A 1 1706 ? 209.36200 119.92400 178.69700 1.000 90.58000 1706 GLU A N 1
ATOM 6995 C CA . GLU A 1 1706 ? 209.10600 121.29200 179.12100 1.000 90.58000 1706 GLU A CA 1
ATOM 6996 C C . GLU A 1 1706 ? 209.90000 122.28200 178.26900 1.000 90.58000 1706 GLU A C 1
ATOM 6997 O O . GLU A 1 1706 ? 210.58000 121.91800 177.31000 1.000 90.58000 1706 GLU A O 1
ATOM 6999 N N . ALA A 1 1707 ? 209.81200 123.55700 178.62900 1.000 107.43000 1707 ALA A N 1
ATOM 7000 C CA . ALA A 1 1707 ? 210.40700 124.63300 177.85200 1.000 107.43000 1707 ALA A CA 1
ATOM 7001 C C . ALA A 1 1707 ? 211.82600 124.91200 178.34000 1.000 107.43000 1707 ALA A C 1
ATOM 7002 O O . ALA A 1 1707 ? 212.41100 124.13200 179.09200 1.000 107.43000 1707 ALA A O 1
ATOM 7004 N N . LEU A 1 1708 ? 212.39400 126.03600 177.91200 1.000 111.73000 1708 LEU A N 1
ATOM 7005 C CA . LEU A 1 1708 ? 213.77200 126.39200 178.22400 1.000 111.73000 1708 LEU A CA 1
ATOM 7006 C C . LEU A 1 1708 ? 213.82500 127.37900 179.38400 1.000 111.73000 1708 LEU A C 1
ATOM 7007 O O . LEU A 1 1708 ? 213.06900 128.35500 179.41300 1.000 111.73000 1708 LEU A O 1
ATOM 7009 N N . LYS A 1 1709 ? 214.72800 127.12700 180.32700 1.000 109.00000 1709 LYS A N 1
ATOM 7010 C CA . LYS A 1 1709 ? 214.94700 128.02300 181.44800 1.000 109.00000 1709 LYS A CA 1
ATOM 7011 C C . LYS A 1 1709 ? 215.74700 129.24500 181.01000 1.000 109.00000 1709 LYS A C 1
ATOM 7012 O O . LYS A 1 1709 ? 216.46600 129.22700 180.00800 1.000 109.00000 1709 LYS A O 1
ATOM 7014 N N . GLU A 1 1710 ? 215.63300 130.31200 181.80100 1.000 105.47000 1710 GLU A N 1
ATOM 7015 C CA . GLU A 1 1710 ? 216.14200 131.61100 181.38200 1.000 105.47000 1710 GLU A CA 1
ATOM 7016 C C . GLU A 1 1710 ? 217.66100 131.67900 181.46000 1.000 105.47000 1710 GLU A C 1
ATOM 7017 O O . GLU A 1 1710 ? 218.31400 132.13500 180.51700 1.000 105.47000 1710 GLU A O 1
ATOM 7019 N N . LYS A 1 1711 ? 218.24400 131.25200 182.58100 1.000 107.57000 1711 LYS A N 1
ATOM 7020 C CA . LYS A 1 1711 ? 219.69700 131.13600 182.63400 1.000 107.57000 1711 LYS A CA 1
ATOM 7021 C C . LYS A 1 1711 ? 220.18700 130.06200 181.67700 1.000 107.57000 1711 LYS A C 1
ATOM 7022 O O . LYS A 1 1711 ? 221.26300 130.19600 181.07800 1.000 107.57000 1711 LYS A O 1
ATOM 7024 N N . ASP A 1 1712 ? 219.38600 129.01600 181.48500 1.000 113.94000 1712 ASP A N 1
ATOM 7025 C CA . ASP A 1 1712 ? 219.67000 128.06400 180.42400 1.000 113.94000 1712 ASP A CA 1
ATOM 7026 C C . ASP A 1 1712 ? 219.51200 128.70100 179.05000 1.000 113.94000 1712 ASP A C 1
ATOM 7027 O O . ASP A 1 1712 ? 220.22300 128.32100 178.11100 1.000 113.94000 1712 ASP A O 1
ATOM 7029 N N . MET A 1 1713 ? 218.61400 129.67900 178.90900 1.000 107.51000 1713 MET A N 1
ATOM 7030 C CA . MET A 1 1713 ? 218.54600 130.38400 177.63700 1.000 107.51000 1713 MET A CA 1
ATOM 7031 C C . MET A 1 1713 ? 219.78400 131.23500 177.42000 1.000 107.51000 1713 MET A C 1
ATOM 7032 O O . MET A 1 1713 ? 220.22600 131.39700 176.28100 1.000 107.51000 1713 MET A O 1
ATOM 7034 N N . ILE A 1 1714 ? 220.38200 131.73900 178.49700 1.000 103.03000 1714 ILE A N 1
ATOM 7035 C CA . ILE A 1 1714 ? 221.65700 132.43700 178.37500 1.000 103.03000 1714 ILE A CA 1
ATOM 7036 C C . ILE A 1 1714 ? 222.75200 131.46500 177.97700 1.000 103.03000 1714 ILE A C 1
ATOM 7037 O O . ILE A 1 1714 ? 223.66300 131.80800 177.21400 1.000 103.03000 1714 ILE A O 1
ATOM 7039 N N . GLU A 1 1715 ? 222.68300 130.24200 178.49600 1.000 104.65000 1715 GLU A N 1
ATOM 7040 C CA . GLU A 1 1715 ? 223.64200 129.21700 178.10100 1.000 104.65000 1715 GLU A CA 1
ATOM 7041 C C . GLU A 1 1715 ? 223.51100 128.88100 176.62200 1.000 104.65000 1715 GLU A C 1
ATOM 7042 O O . GLU A 1 1715 ? 224.51300 128.67900 175.93000 1.000 104.65000 1715 GLU A O 1
ATOM 7044 N N . ILE A 1 1716 ? 222.28000 128.84800 176.11600 1.000 96.15000 1716 ILE A N 1
ATOM 7045 C CA . ILE A 1 1716 ? 222.08300 128.63500 174.68800 1.000 96.15000 1716 ILE A CA 1
ATOM 7046 C C . ILE A 1 1716 ? 222.50700 129.86300 173.90000 1.000 96.15000 1716 ILE A C 1
ATOM 7047 O O . ILE A 1 1716 ? 222.89700 129.75800 172.73300 1.000 96.15000 1716 ILE A O 1
ATOM 7049 N N . ALA A 1 1717 ? 222.44500 131.03700 174.51400 1.000 102.10000 1717 ALA A N 1
ATOM 7050 C CA . ALA A 1 1717 ? 222.90300 132.24900 173.85900 1.000 102.10000 1717 ALA A CA 1
ATOM 7051 C C . ALA A 1 1717 ? 224.41600 132.35900 173.83200 1.000 102.10000 1717 ALA A C 1
ATOM 7052 O O . ALA A 1 1717 ? 224.95500 133.14300 173.04400 1.000 102.10000 1717 ALA A O 1
ATOM 7054 N N . ALA A 1 1718 ? 225.10300 131.59500 174.68200 1.000 105.36000 1718 ALA A N 1
ATOM 7055 C CA . ALA A 1 1718 ? 226.55900 131.64800 174.74800 1.000 105.36000 1718 ALA A CA 1
ATOM 7056 C C . ALA A 1 1718 ? 227.23900 131.16400 173.47500 1.000 105.36000 1718 ALA A C 1
ATOM 7057 O O . ALA A 1 1718 ? 228.41900 131.46000 173.27000 1.000 105.36000 1718 ALA A O 1
ATOM 7059 N N . CYS A 1 1719 ? 226.53400 130.43000 172.61900 1.000 110.57000 1719 CYS A N 1
ATOM 7060 C CA . CYS A 1 1719 ? 227.02700 130.13000 171.28300 1.000 110.57000 1719 CYS A CA 1
ATOM 7061 C C . CYS A 1 1719 ? 226.87500 131.30200 170.32500 1.000 110.57000 1719 CYS A C 1
ATOM 7062 O O . CYS A 1 1719 ? 227.33400 131.20900 169.18400 1.000 110.57000 1719 CYS A O 1
ATOM 7064 N N . ASN A 1 1720 ? 226.23800 132.38900 170.75100 1.000 112.98000 1720 ASN A N 1
ATOM 7065 C CA . ASN A 1 1720 ? 226.08800 133.57200 169.92600 1.000 112.98000 1720 ASN A CA 1
ATOM 7066 C C . ASN A 1 1720 ? 226.78700 134.79100 170.49500 1.000 112.98000 1720 ASN A C 1
ATOM 7067 O O . ASN A 1 1720 ? 226.81200 135.82900 169.82800 1.000 112.98000 1720 ASN A O 1
ATOM 7069 N N . TYR A 1 1721 ? 227.35800 134.70600 171.69300 1.000 119.35000 1721 TYR A N 1
ATOM 7070 C CA . TYR A 1 1721 ? 227.87900 135.89700 172.36900 1.000 119.35000 1721 TYR A CA 1
ATOM 7071 C C . TYR A 1 1721 ? 229.34000 136.16600 172.02700 1.000 119.35000 1721 TYR A C 1
ATOM 7072 O O . TYR A 1 1721 ? 230.17400 136.40600 172.89400 1.000 119.35000 1721 TYR A O 1
ATOM 7074 N N . HIS A 1 1722 ? 229.65100 136.15100 170.73600 1.000 118.48000 1722 HIS A N 1
ATOM 7075 C CA . HIS A 1 1722 ? 230.94000 136.62200 170.25600 1.000 118.48000 1722 HIS A CA 1
ATOM 7076 C C . HIS A 1 1722 ? 230.84400 138.10100 169.91800 1.000 118.48000 1722 HIS A C 1
ATOM 7077 O O . HIS A 1 1722 ? 231.56600 138.92700 170.48100 1.000 118.48000 1722 HIS A O 1
ATOM 7079 N N . GLN A 1 1723 ? 229.95300 138.44200 168.99900 1.000 123.66000 1723 GLN A N 1
ATOM 7080 C CA . GLN A 1 1723 ? 229.60500 139.83200 168.72800 1.000 123.66000 1723 GLN A CA 1
ATOM 7081 C C . GLN A 1 1723 ? 228.32800 140.20500 169.47600 1.000 123.66000 1723 GLN A C 1
ATOM 7082 O O . GLN A 1 1723 ? 227.28700 140.49100 168.89100 1.000 123.66000 1723 GLN A O 1
ATOM 7084 N N . VAL A 1 1724 ? 228.42200 140.16600 170.80100 1.000 122.90000 1724 VAL A N 1
ATOM 7085 C CA . VAL A 1 1724 ? 227.30600 140.55200 171.65200 1.000 122.90000 1724 VAL A CA 1
ATOM 7086 C C . VAL A 1 1724 ? 227.84500 141.16800 172.93100 1.000 122.90000 1724 VAL A C 1
ATOM 7087 O O . VAL A 1 1724 ? 228.68200 140.56600 173.61200 1.000 122.90000 1724 VAL A O 1
ATOM 7089 N N . ASN A 1 1725 ? 227.40700 142.38300 173.24300 1.000 112.85000 1725 ASN A N 1
ATOM 7090 C CA . ASN A 1 1725 ? 227.54200 142.88700 174.59900 1.000 112.85000 1725 ASN A CA 1
ATOM 7091 C C . ASN A 1 1725 ? 226.75800 141.97500 175.52800 1.000 112.85000 1725 ASN A C 1
ATOM 7092 O O . ASN A 1 1725 ? 225.54000 141.84100 175.38300 1.000 112.85000 1725 ASN A O 1
ATOM 7094 N N . GLU A 1 1726 ? 227.46900 141.31800 176.45100 1.000 117.94000 1726 GLU A N 1
ATOM 7095 C CA . GLU A 1 1726 ? 226.90600 140.18400 177.18300 1.000 117.94000 1726 GLU A CA 1
ATOM 7096 C C . GLU A 1 1726 ? 225.77400 140.61000 178.10600 1.000 117.94000 1726 GLU A C 1
ATOM 7097 O O . GLU A 1 1726 ? 224.78400 139.88500 178.26500 1.000 117.94000 1726 GLU A O 1
ATOM 7099 N N . ASP A 1 1727 ? 225.89100 141.79100 178.70500 1.000 118.45000 1727 ASP A N 1
ATOM 7100 C CA . ASP A 1 1727 ? 224.77500 142.31100 179.47900 1.000 118.45000 1727 ASP A CA 1
ATOM 7101 C C . ASP A 1 1727 ? 223.62800 142.72200 178.57300 1.000 118.45000 1727 ASP A C 1
ATOM 7102 O O . ASP A 1 1727 ? 222.46600 142.56200 178.94800 1.000 118.45000 1727 ASP A O 1
ATOM 7104 N N . TRP A 1 1728 ? 223.93100 143.21800 177.37000 1.000 108.09000 1728 TRP A N 1
ATOM 7105 C CA . TRP A 1 1728 ? 222.87000 143.48500 176.41000 1.000 108.09000 1728 TRP A CA 1
ATOM 7106 C C . TRP A 1 1728 ? 222.25000 142.18800 175.90800 1.000 108.09000 1728 TRP A C 1
ATOM 7107 O O . TRP A 1 1728 ? 221.05800 142.15500 175.58900 1.000 108.09000 1728 TRP A O 1
ATOM 7109 N N . ARG A 1 1729 ? 223.02400 141.10100 175.88700 1.000 109.35000 1729 ARG A N 1
ATOM 7110 C CA . ARG A 1 1729 ? 222.45500 139.79300 175.58000 1.000 109.35000 1729 ARG A CA 1
ATOM 7111 C C . ARG A 1 1729 ? 221.49900 139.33600 176.67300 1.000 109.35000 1729 ARG A C 1
ATOM 7112 O O . ARG A 1 1729 ? 220.39300 138.85700 176.37900 1.000 109.35000 1729 ARG A O 1
ATOM 7114 N N . LEU A 1 1730 ? 221.89800 139.49700 177.93800 1.000 105.68000 1730 LEU A N 1
ATOM 7115 C CA . LEU A 1 1730 ? 221.00100 139.17800 179.04100 1.000 105.68000 1730 LEU A CA 1
ATOM 7116 C C . LEU A 1 1730 ? 219.78900 140.09400 179.05300 1.000 105.68000 1730 LEU A C 1
ATOM 7117 O O . LEU A 1 1730 ? 218.69300 139.67100 179.43500 1.000 105.68000 1730 LEU A O 1
ATOM 7119 N N . LYS A 1 1731 ? 219.95100 141.32000 178.56800 1.000 109.56000 1731 LYS A N 1
ATOM 7120 C CA . LYS A 1 1731 ? 218.82400 142.23200 178.46900 1.000 109.56000 1731 LYS A CA 1
ATOM 7121 C C . LYS A 1 1731 ? 217.84400 141.78600 177.39600 1.000 109.56000 1731 LYS A C 1
ATOM 7122 O O . LYS A 1 1731 ? 216.63500 141.83600 177.61600 1.000 109.56000 1731 LYS A O 1
ATOM 7124 N N . ILE A 1 1732 ? 218.34100 141.33800 176.23900 1.000 110.39000 1732 ILE A N 1
ATOM 7125 C CA . ILE A 1 1732 ? 217.45100 140.87700 175.17200 1.000 110.39000 1732 ILE A CA 1
ATOM 7126 C C . ILE A 1 1732 ? 216.71000 139.61900 175.59300 1.000 110.39000 1732 ILE A C 1
ATOM 7127 O O . ILE A 1 1732 ? 215.51400 139.46000 175.30900 1.000 110.39000 1732 ILE A O 1
ATOM 7129 N N . ILE A 1 1733 ? 217.39400 138.72700 176.30800 1.000 110.79000 1733 ILE A N 1
ATOM 7130 C CA . ILE A 1 1733 ? 216.75500 137.49500 176.76200 1.000 110.79000 1733 ILE A CA 1
ATOM 7131 C C . ILE A 1 1733 ? 215.67600 137.79700 177.79600 1.000 110.79000 1733 ILE A C 1
ATOM 7132 O O . ILE A 1 1733 ? 214.53800 137.31400 177.68900 1.000 110.79000 1733 ILE A O 1
ATOM 7134 N N . LYS A 1 1734 ? 216.00600 138.62400 178.79200 1.000 119.41000 1734 LYS A N 1
ATOM 7135 C CA . LYS A 1 1734 ? 215.02100 138.99200 179.79600 1.000 119.41000 1734 LYS A CA 1
ATOM 7136 C C . LYS A 1 1734 ? 213.89000 139.79900 179.18900 1.000 119.41000 1734 LYS A C 1
ATOM 7137 O O . LYS A 1 1734 ? 212.74700 139.69100 179.64200 1.000 119.41000 1734 LYS A O 1
ATOM 7139 N N . PHE A 1 1735 ? 214.17700 140.54600 178.12300 1.000 134.09000 1735 PHE A N 1
ATOM 7140 C CA . PHE A 1 1735 ? 213.15700 141.36000 177.48200 1.000 134.09000 1735 PHE A CA 1
ATOM 7141 C C . PHE A 1 1735 ? 212.14200 140.49900 176.76500 1.000 134.09000 1735 PHE A C 1
ATOM 7142 O O . PHE A 1 1735 ? 210.94100 140.73800 176.88900 1.000 134.09000 1735 PHE A O 1
ATOM 7144 N N . MET A 1 1736 ? 212.60100 139.48200 176.03100 1.000 141.87000 1736 MET A N 1
ATOM 7145 C CA . MET A 1 1736 ? 211.65200 138.59300 175.36900 1.000 141.87000 1736 MET A CA 1
ATOM 7146 C C . MET A 1 1736 ? 210.84600 137.78900 176.38300 1.000 141.87000 1736 MET A C 1
ATOM 7147 O O . MET A 1 1736 ? 209.63000 137.61200 176.21400 1.000 141.87000 1736 MET A O 1
ATOM 7149 N N . PHE A 1 1737 ? 211.49700 137.35200 177.46900 1.000 151.51000 1737 PHE A N 1
ATOM 7150 C CA . PHE A 1 1737 ? 210.80700 136.55300 178.47900 1.000 151.51000 1737 PHE A CA 1
ATOM 7151 C C . PHE A 1 1737 ? 209.72100 137.35700 179.18000 1.000 151.51000 1737 PHE A C 1
ATOM 7152 O O . PHE A 1 1737 ? 208.55600 136.94000 179.22100 1.000 151.51000 1737 PHE A O 1
ATOM 7154 N N . ARG A 1 1738 ? 210.07200 138.53000 179.70400 1.000 156.61000 1738 ARG A N 1
ATOM 7155 C CA . ARG A 1 1738 ? 209.06900 139.35200 180.36000 1.000 156.61000 1738 ARG A CA 1
ATOM 7156 C C . ARG A 1 1738 ? 208.08600 139.95400 179.37100 1.000 156.61000 1738 ARG A C 1
ATOM 7157 O O . ARG A 1 1738 ? 206.96500 140.27100 179.76800 1.000 156.61000 1738 ARG A O 1
ATOM 7159 N N . LEU A 1 1739 ? 208.44900 140.05100 178.08900 1.000 163.79000 1739 LEU A N 1
ATOM 7160 C CA . LEU A 1 1739 ? 207.51100 140.52600 177.08200 1.000 163.79000 1739 LEU A CA 1
ATOM 7161 C C . LEU A 1 1739 ? 206.39300 139.52600 176.87400 1.000 163.79000 1739 LEU A C 1
ATOM 7162 O O . LEU A 1 1739 ? 205.21600 139.89900 176.85700 1.000 163.79000 1739 LEU A O 1
ATOM 7164 N N . GLN A 1 1740 ? 206.74200 138.24800 176.72600 1.000 166.89000 1740 GLN A N 1
ATOM 7165 C CA . GLN A 1 1740 ? 205.70300 137.23000 176.60700 1.000 166.89000 1740 GLN A CA 1
ATOM 7166 C C . GLN A 1 1740 ? 204.92000 137.08800 177.90700 1.000 166.89000 1740 GLN A C 1
ATOM 7167 O O . GLN A 1 1740 ? 203.68900 136.94700 177.88400 1.000 166.89000 1740 GLN A O 1
ATOM 7169 N N . ASP A 1 1741 ? 205.61000 137.18100 179.04900 1.000 170.46000 1741 ASP A N 1
ATOM 7170 C CA . ASP A 1 1741 ? 204.94400 137.00200 180.33300 1.000 170.46000 1741 ASP A CA 1
ATOM 7171 C C . ASP A 1 1741 ? 204.00700 138.15600 180.65700 1.000 170.46000 1741 ASP A C 1
ATOM 7172 O O . ASP A 1 1741 ? 203.04300 137.97400 181.40700 1.000 170.46000 1741 ASP A O 1
ATOM 7174 N N . ASN A 1 1742 ? 204.25700 139.33700 180.10700 1.000 175.35000 1742 ASN A N 1
ATOM 7175 C CA . ASN A 1 1742 ? 203.33000 140.43700 180.30000 1.000 175.35000 1742 ASN A CA 1
ATOM 7176 C C . ASN A 1 1742 ? 202.27500 140.49900 179.21000 1.000 175.35000 1742 ASN A C 1
ATOM 7177 O O . ASN A 1 1742 ? 201.15800 140.95600 179.46800 1.000 175.35000 1742 ASN A O 1
ATOM 7179 N N . ILE A 1 1743 ? 202.58900 140.03500 178.00000 1.000 189.12000 1743 ILE A N 1
ATOM 7180 C CA . ILE A 1 1743 ? 201.60000 140.04200 176.93100 1.000 189.12000 1743 ILE A CA 1
ATOM 7181 C C . ILE A 1 1743 ? 200.56400 138.94500 177.10100 1.000 189.12000 1743 ILE A C 1
ATOM 7182 O O . ILE A 1 1743 ? 199.46400 139.05500 176.55000 1.000 189.12000 1743 ILE A O 1
ATOM 7184 N N . GLU A 1 1744 ? 200.87200 137.89500 177.86300 1.000 185.03000 1744 GLU A N 1
ATOM 7185 C CA . GLU A 1 1744 ? 199.90900 136.83200 178.11700 1.000 185.03000 1744 GLU A CA 1
ATOM 7186 C C . GLU A 1 1744 ? 199.07400 137.09300 179.35700 1.000 185.03000 1744 GLU A C 1
ATOM 7187 O O . GLU A 1 1744 ? 198.68500 136.14600 180.04700 1.000 185.03000 1744 GLU A O 1
ATOM 7189 N N . LYS A 1 1745 ? 198.81900 138.35900 179.68300 1.000 184.12000 1745 LYS A N 1
ATOM 7190 C CA . LYS A 1 1745 ? 198.03300 138.67000 180.86900 1.000 184.12000 1745 LYS A CA 1
ATOM 7191 C C . LYS A 1 1745 ? 197.09200 139.86100 180.67700 1.000 184.12000 1745 LYS A C 1
ATOM 7192 O O . LYS A 1 1745 ? 196.57900 140.39000 181.67000 1.000 184.12000 1745 LYS A O 1
ATOM 7194 N N . ASP A 1 1746 ? 196.83700 140.29500 179.44700 1.000 181.09000 1746 ASP A N 1
ATOM 7195 C CA . ASP A 1 1746 ? 196.10500 141.54500 179.23500 1.000 181.09000 1746 ASP A CA 1
ATOM 7196 C C . ASP A 1 1746 ? 195.40200 141.49700 177.88300 1.000 181.09000 1746 ASP A C 1
ATOM 7197 O O . ASP A 1 1746 ? 195.22200 140.42600 177.29600 1.000 181.09000 1746 ASP A O 1
ATOM 7199 N N . ILE A 1 1747 ? 194.97400 142.66800 177.40500 1.000 173.60000 1747 ILE A N 1
ATOM 7200 C CA . ILE A 1 1747 ? 194.26500 142.75400 176.13300 1.000 173.60000 1747 ILE A CA 1
ATOM 7201 C C . ILE A 1 1747 ? 195.21900 142.50600 174.97300 1.000 173.60000 1747 ILE A C 1
ATOM 7202 O O . ILE A 1 1747 ? 194.91900 141.73300 174.05700 1.000 173.60000 1747 ILE A O 1
ATOM 7204 N N . SER A 1 1748 ? 196.37700 143.15200 174.99500 1.000 162.18000 1748 SER A N 1
ATOM 7205 C CA . SER A 1 1748 ? 197.33700 143.00900 173.91200 1.000 162.18000 1748 SER A CA 1
ATOM 7206 C C . SER A 1 1748 ? 198.76400 143.23600 174.39400 1.000 162.18000 1748 SER A C 1
ATOM 7207 O O . SER A 1 1748 ? 199.37000 144.26800 174.10900 1.000 162.18000 1748 SER A O 1
ATOM 7209 N N . GLY A 1 1753 ? 194.82700 141.55000 167.74400 1.000 121.24000 1753 GLY A N 1
ATOM 7210 C CA . GLY A 1 1753 ? 194.90900 140.38400 168.60200 1.000 121.24000 1753 GLY A CA 1
ATOM 7211 C C . GLY A 1 1753 ? 195.33000 139.14100 167.84700 1.000 121.24000 1753 GLY A C 1
ATOM 7212 O O . GLY A 1 1753 ? 194.98900 138.97400 166.67800 1.000 121.24000 1753 GLY A O 1
ATOM 7213 N N . SER A 1 1754 ? 196.07900 138.27500 168.52600 1.000 129.63000 1754 SER A N 1
ATOM 7214 C CA . SER A 1 1754 ? 196.59700 137.02000 167.99600 1.000 129.63000 1754 SER A CA 1
ATOM 7215 C C . SER A 1 1754 ? 197.08800 136.17500 169.16400 1.000 129.63000 1754 SER A C 1
ATOM 7216 O O . SER A 1 1754 ? 196.94900 136.58900 170.32100 1.000 129.63000 1754 SER A O 1
ATOM 7218 N N . PRO A 1 1755 ? 197.63300 134.98100 168.91600 1.000 120.15000 1755 PRO A N 1
ATOM 7219 C CA . PRO A 1 1755 ? 198.16400 134.17800 170.03100 1.000 120.15000 1755 PRO A CA 1
ATOM 7220 C C . PRO A 1 1755 ? 199.41300 134.75900 170.68800 1.000 120.15000 1755 PRO A C 1
ATOM 7221 O O . PRO A 1 1755 ? 199.64800 134.44400 171.86100 1.000 120.15000 1755 PRO A O 1
ATOM 7223 N N . TRP A 1 1756 ? 200.20400 135.57700 169.97700 1.000 117.17000 1756 TRP A N 1
ATOM 7224 C CA . TRP A 1 1756 ? 201.36500 136.31100 170.50800 1.000 117.17000 1756 TRP A CA 1
ATOM 7225 C C . TRP A 1 1756 ? 202.41600 135.36100 171.10000 1.000 117.17000 1756 TRP A C 1
ATOM 7226 O O . TRP A 1 1756 ? 202.58400 135.25100 172.31700 1.000 117.17000 1756 TRP A O 1
ATOM 7228 N N . GLU A 1 1757 ? 203.08400 134.64400 170.19000 1.000 115.74000 1757 GLU A N 1
ATOM 7229 C CA . GLU A 1 1757 ? 203.93200 133.51000 170.56300 1.000 115.74000 1757 GLU A CA 1
ATOM 7230 C C . GLU A 1 1757 ? 205.15600 133.93500 171.37600 1.000 115.74000 1757 GLU A C 1
ATOM 7231 O O . GLU A 1 1757 ? 205.28800 133.55200 172.54600 1.000 115.74000 1757 GLU A O 1
ATOM 7233 N N . PHE A 1 1758 ? 206.05800 134.72200 170.76800 1.000 99.75000 1758 PHE A N 1
ATOM 7234 C CA . PHE A 1 1758 ? 207.24800 135.31300 171.40700 1.000 99.75000 1758 PHE A CA 1
ATOM 7235 C C . PHE A 1 1758 ? 208.16400 134.23800 172.01000 1.000 99.75000 1758 PHE A C 1
ATOM 7236 O O . PHE A 1 1758 ? 208.28400 134.08700 173.22500 1.000 99.75000 1758 PHE A O 1
ATOM 7238 N N . ASN A 1 1759 ? 208.77800 133.46600 171.11900 1.000 87.65000 1759 ASN A N 1
ATOM 7239 C CA . ASN A 1 1759 ? 209.53200 132.27900 171.49900 1.000 87.65000 1759 ASN A CA 1
ATOM 7240 C C . ASN A 1 1759 ? 211.03900 132.51900 171.47700 1.000 87.65000 1759 ASN A C 1
ATOM 7241 O O . ASN A 1 1759 ? 211.52900 133.56600 171.05400 1.000 87.65000 1759 ASN A O 1
ATOM 7243 N N . LEU A 1 1760 ? 211.77700 131.49800 171.92500 1.000 77.90000 1760 LEU A N 1
ATOM 7244 C CA . LEU A 1 1760 ? 213.22800 131.58900 172.04800 1.000 77.90000 1760 LEU A CA 1
ATOM 7245 C C . LEU A 1 1760 ? 213.92500 131.63100 170.70200 1.000 77.90000 1760 LEU A C 1
ATOM 7246 O O . LEU A 1 1760 ? 215.06700 132.10300 170.62300 1.000 77.90000 1760 LEU A O 1
ATOM 7248 N N . ARG A 1 1761 ? 213.26900 131.13700 169.65200 1.000 80.15000 1761 ARG A N 1
ATOM 7249 C CA . ARG A 1 1761 ? 213.81500 131.27500 168.31100 1.000 80.15000 1761 ARG A CA 1
ATOM 7250 C C . ARG A 1 1761 ? 213.89700 132.73200 167.91300 1.000 80.15000 1761 ARG A C 1
ATOM 7251 O O . ARG A 1 1761 ? 214.84200 133.13400 167.23400 1.000 80.15000 1761 ARG A O 1
ATOM 7253 N N . ASP A 1 1762 ? 212.95500 133.54800 168.38100 1.000 81.89000 1762 ASP A N 1
ATOM 7254 C CA . ASP A 1 1762 ? 213.05100 134.98200 168.15500 1.000 81.89000 1762 ASP A CA 1
ATOM 7255 C C . ASP A 1 1762 ? 214.18900 135.60200 168.95400 1.000 81.89000 1762 ASP A C 1
ATOM 7256 O O . ASP A 1 1762 ? 214.82300 136.55300 168.48500 1.000 81.89000 1762 ASP A O 1
ATOM 7258 N N . THR A 1 1763 ? 214.46800 135.07600 170.14800 1.000 73.61000 1763 THR A N 1
ATOM 7259 C CA . THR A 1 1763 ? 215.57300 135.59800 170.94200 1.000 73.61000 1763 THR A CA 1
ATOM 7260 C C . THR A 1 1763 ? 216.90300 135.32500 170.26300 1.000 73.61000 1763 THR A C 1
ATOM 7261 O O . THR A 1 1763 ? 217.74300 136.22400 170.12600 1.000 73.61000 1763 THR A O 1
ATOM 7263 N N . LEU A 1 1764 ? 217.09000 134.09100 169.79600 1.000 68.50000 1764 LEU A N 1
ATOM 7264 C CA . LEU A 1 1764 ? 218.29300 133.76300 169.04600 1.000 68.50000 1764 LEU A CA 1
ATOM 7265 C C . LEU A 1 1764 ? 218.32800 134.48400 167.71200 1.000 68.50000 1764 LEU A C 1
ATOM 7266 O O . LEU A 1 1764 ? 219.41100 134.79400 167.20800 1.000 68.50000 1764 LEU A O 1
ATOM 7268 N N . ARG A 1 1765 ? 217.16100 134.80300 167.15500 1.000 67.80000 1765 ARG A N 1
ATOM 7269 C CA . ARG A 1 1765 ? 217.12100 135.57500 165.92700 1.000 67.80000 1765 ARG A CA 1
ATOM 7270 C C . ARG A 1 1765 ? 217.60500 136.99200 166.16100 1.000 67.80000 1765 ARG A C 1
ATOM 7271 O O . ARG A 1 1765 ? 218.36700 137.52700 165.35500 1.000 67.80000 1765 ARG A O 1
ATOM 7273 N N . TRP A 1 1766 ? 217.21000 137.60000 167.27700 1.000 64.34000 1766 TRP A N 1
ATOM 7274 C CA . TRP A 1 1766 ? 217.66500 138.95500 167.56900 1.000 64.34000 1766 TRP A CA 1
ATOM 7275 C C . TRP A 1 1766 ? 219.14700 138.97300 167.89400 1.000 64.34000 1766 TRP A C 1
ATOM 7276 O O . TRP A 1 1766 ? 219.86600 139.89200 167.48500 1.000 64.34000 1766 TRP A O 1
ATOM 7278 N N . LEU A 1 1767 ? 219.61400 137.95100 168.61800 1.000 61.00000 1767 LEU A N 1
ATOM 7279 C CA . LEU A 1 1767 ? 221.02700 137.84700 168.96100 1.000 61.00000 1767 LEU A CA 1
ATOM 7280 C C . LEU A 1 1767 ? 221.88900 137.70600 167.71200 1.000 61.00000 1767 LEU A C 1
ATOM 7281 O O . LEU A 1 1767 ? 222.86400 138.44200 167.53300 1.000 61.00000 1767 LEU A O 1
ATOM 7283 N N . GLN A 1 1768 ? 221.51500 136.80300 166.80600 1.000 68.26000 1768 GLN A N 1
ATOM 7284 C CA . GLN A 1 1768 ? 222.24100 136.67900 165.54900 1.000 68.26000 1768 GLN A CA 1
ATOM 7285 C C . GLN A 1 1768 ? 221.90900 137.78400 164.55900 1.000 68.26000 1768 GLN A C 1
ATOM 7286 O O . GLN A 1 1768 ? 222.52300 137.84200 163.49200 1.000 68.26000 1768 GLN A O 1
ATOM 7288 N N . LEU A 1 1769 ? 220.93300 138.63200 164.85900 1.000 69.84000 1769 LEU A N 1
ATOM 7289 C CA . LEU A 1 1769 ? 220.77300 139.83900 164.07300 1.000 69.84000 1769 LEU A CA 1
ATOM 7290 C C . LEU A 1 1769 ? 221.72200 140.91400 164.54700 1.000 69.84000 1769 LEU A C 1
ATOM 7291 O O . LEU A 1 1769 ? 222.14900 141.75300 163.74800 1.000 69.84000 1769 LEU A O 1
ATOM 7293 N N . LEU A 1 1770 ? 222.05600 140.89400 165.84100 1.000 71.10000 1770 LEU A N 1
ATOM 7294 C CA . LEU A 1 1770 ? 222.93800 141.90500 166.41100 1.000 71.10000 1770 LEU A CA 1
ATOM 7295 C C . LEU A 1 1770 ? 224.34100 141.82300 165.83600 1.000 71.10000 1770 LEU A C 1
ATOM 7296 O O . LEU A 1 1770 ? 225.01600 142.84600 165.70600 1.000 71.10000 1770 LEU A O 1
ATOM 7298 N N . ASN A 1 1771 ? 224.76800 140.64300 165.41100 1.000 80.58000 1771 ASN A N 1
ATOM 7299 C CA . ASN A 1 1771 ? 226.14800 140.41500 165.02000 1.000 80.58000 1771 ASN A CA 1
ATOM 7300 C C . ASN A 1 1771 ? 226.45800 140.88300 163.61100 1.000 80.58000 1771 ASN A C 1
ATOM 7301 O O . ASN A 1 1771 ? 227.41800 140.38400 163.02000 1.000 80.58000 1771 ASN A O 1
ATOM 7303 N N . ASP A 1 1772 ? 225.66900 141.78800 163.04100 1.000 85.81000 1772 ASP A N 1
ATOM 7304 C CA . ASP A 1 1772 ? 225.88900 142.27300 161.68400 1.000 85.81000 1772 ASP A CA 1
ATOM 7305 C C . ASP A 1 1772 ? 225.67000 143.78200 161.59400 1.000 85.81000 1772 ASP A C 1
ATOM 7306 O O . ASP A 1 1772 ? 224.97700 144.27100 160.70100 1.000 85.81000 1772 ASP A O 1
ATOM 7308 N N . ALA A 1 1773 ? 226.24300 144.53800 162.53100 1.000 79.56000 1773 ALA A N 1
ATOM 7309 C CA . ALA A 1 1773 ? 226.07400 145.99500 162.57400 1.000 79.56000 1773 ALA A CA 1
ATOM 7310 C C . ALA A 1 1773 ? 226.65400 146.71600 161.36300 1.000 79.56000 1773 ALA A C 1
ATOM 7311 O O . ALA A 1 1773 ? 226.28400 147.84900 161.07900 1.000 79.56000 1773 ALA A O 1
ATOM 7313 N N . ALA A 1 1782 ? 220.87800 149.63000 170.36600 1.000 31.54000 1782 ALA A N 1
ATOM 7314 C CA . ALA A 1 1782 ? 219.82100 148.62700 170.38400 1.000 31.54000 1782 ALA A CA 1
ATOM 7315 C C . ALA A 1 1782 ? 218.53300 149.15100 169.74600 1.000 31.54000 1782 ALA A C 1
ATOM 7316 O O . ALA A 1 1782 ? 217.55500 149.41500 170.43900 1.000 31.54000 1782 ALA A O 1
ATOM 7318 N N . ASP A 1 1783 ? 218.53100 149.28900 168.41800 1.000 38.50000 1783 ASP A N 1
ATOM 7319 C CA . ASP A 1 1783 ? 217.37500 149.87400 167.74600 1.000 38.50000 1783 ASP A CA 1
ATOM 7320 C C . ASP A 1 1783 ? 216.74000 148.90800 166.75300 1.000 38.50000 1783 ASP A C 1
ATOM 7321 O O . ASP A 1 1783 ? 215.51100 148.76900 166.71900 1.000 38.50000 1783 ASP A O 1
ATOM 7323 N N . TYR A 1 1784 ? 217.55200 148.25600 165.91500 1.000 32.33000 1784 TYR A N 1
ATOM 7324 C CA . TYR A 1 1784 ? 217.05000 147.34700 164.88700 1.000 32.33000 1784 TYR A CA 1
ATOM 7325 C C . TYR A 1 1784 ? 216.34800 146.15000 165.50900 1.000 32.33000 1784 TYR A C 1
ATOM 7326 O O . TYR A 1 1784 ? 215.38400 145.63000 164.93800 1.000 32.33000 1784 TYR A O 1
ATOM 7328 N N . LEU A 1 1785 ? 216.82100 145.72800 166.68700 1.000 37.13000 1785 LEU A N 1
ATOM 7329 C CA . LEU A 1 1785 ? 216.14700 144.67700 167.44400 1.000 37.13000 1785 LEU A CA 1
ATOM 7330 C C . LEU A 1 1785 ? 214.73800 145.09400 167.83300 1.000 37.13000 1785 LEU A C 1
ATOM 7331 O O . LEU A 1 1785 ? 213.79200 144.31600 167.68100 1.000 37.13000 1785 LEU A O 1
ATOM 7333 N N . GLU A 1 1786 ? 214.56900 146.33100 168.28900 1.000 34.55000 1786 GLU A N 1
ATOM 7334 C CA . GLU A 1 1786 ? 213.23000 146.78900 168.62000 1.000 34.55000 1786 GLU A CA 1
ATOM 7335 C C . GLU A 1 1786 ? 212.39500 146.97000 167.36600 1.000 34.55000 1786 GLU A C 1
ATOM 7336 O O . GLU A 1 1786 ? 211.19300 146.70500 167.38300 1.000 34.55000 1786 GLU A O 1
ATOM 7338 N N . VAL A 1 1787 ? 213.03100 147.32600 166.24900 1.000 30.21000 1787 VAL A N 1
ATOM 7339 C CA . VAL A 1 1787 ? 212.28400 147.58900 165.02200 1.000 30.21000 1787 VAL A CA 1
ATOM 7340 C C . VAL A 1 1787 ? 211.70100 146.30100 164.46300 1.000 30.21000 1787 VAL A C 1
ATOM 7341 O O . VAL A 1 1787 ? 210.49600 146.20500 164.20800 1.000 30.21000 1787 VAL A O 1
ATOM 7343 N N . MET A 1 1788 ? 212.53200 145.27700 164.31700 1.000 31.34000 1788 MET A N 1
ATOM 7344 C CA . MET A 1 1788 ? 212.02500 144.01200 163.80800 1.000 31.34000 1788 MET A CA 1
ATOM 7345 C C . MET A 1 1788 ? 211.77800 143.01500 164.93300 1.000 31.34000 1788 MET A C 1
ATOM 7346 O O . MET A 1 1788 ? 211.91500 141.80500 164.73400 1.000 31.34000 1788 MET A O 1
ATOM 7348 N N . VAL A 1 1789 ? 211.45300 143.49600 166.13300 1.000 28.42000 1789 VAL A N 1
ATOM 7349 C CA . VAL A 1 1789 ? 210.77600 142.62300 167.08400 1.000 28.42000 1789 VAL A CA 1
ATOM 7350 C C . VAL A 1 1789 ? 209.57400 143.32100 167.69900 1.000 28.42000 1789 VAL A C 1
ATOM 7351 O O . VAL A 1 1789 ? 208.92500 142.78300 168.59900 1.000 28.42000 1789 VAL A O 1
ATOM 7353 N N . LEU A 1 1790 ? 209.28700 144.54700 167.27000 1.000 37.27000 1790 LEU A N 1
ATOM 7354 C CA . LEU A 1 1790 ? 208.01100 145.15100 167.62400 1.000 37.27000 1790 LEU A CA 1
ATOM 7355 C C . LEU A 1 1790 ? 207.45500 145.98200 166.48200 1.000 37.27000 1790 LEU A C 1
ATOM 7356 O O . LEU A 1 1790 ? 206.70600 146.93400 166.71000 1.000 37.27000 1790 LEU A O 1
ATOM 7358 N N . HIS A 1 1791 ? 207.81900 145.65800 165.24400 1.000 45.60000 1791 HIS A N 1
ATOM 7359 C CA . HIS A 1 1791 ? 206.99900 146.11000 164.12800 1.000 45.60000 1791 HIS A CA 1
ATOM 7360 C C . HIS A 1 1791 ? 205.80500 145.19000 163.95900 1.000 45.60000 1791 HIS A C 1
ATOM 7361 O O . HIS A 1 1791 ? 204.82100 145.54500 163.30500 1.000 45.60000 1791 HIS A O 1
ATOM 7363 N N . ARG A 1 1792 ? 205.86400 144.01500 164.58000 1.000 69.36000 1792 ARG A N 1
ATOM 7364 C CA . ARG A 1 1792 ? 204.85000 142.97000 164.49100 1.000 69.36000 1792 ARG A CA 1
ATOM 7365 C C . ARG A 1 1792 ? 203.90400 142.99100 165.67000 1.000 69.36000 1792 ARG A C 1
ATOM 7366 O O . ARG A 1 1792 ? 203.51700 141.94000 166.18600 1.000 69.36000 1792 ARG A O 1
ATOM 7368 N N . MET A 1 1793 ? 203.57400 144.18100 166.15800 1.000 89.96000 1793 MET A N 1
ATOM 7369 C CA . MET A 1 1793 ? 202.42500 144.40100 167.02900 1.000 89.96000 1793 MET A CA 1
ATOM 7370 C C . MET A 1 1793 ? 201.50900 145.36300 166.28400 1.000 89.96000 1793 MET A C 1
ATOM 7371 O O . MET A 1 1793 ? 201.86100 146.52900 166.08000 1.000 89.96000 1793 MET A O 1
ATOM 7373 N N . ARG A 1 1794 ? 200.33800 144.87100 165.87800 1.000 115.06000 1794 ARG A N 1
ATOM 7374 C CA . ARG A 1 1794 ? 199.55600 145.54600 164.84600 1.000 115.06000 1794 ARG A CA 1
ATOM 7375 C C . ARG A 1 1794 ? 198.79000 146.74700 165.39300 1.000 115.06000 1794 ARG A C 1
ATOM 7376 O O . ARG A 1 1794 ? 198.81200 147.82700 164.79300 1.000 115.06000 1794 ARG A O 1
ATOM 7378 N N . THR A 1 1795 ? 198.09500 146.57500 166.51400 1.000 119.83000 1795 THR A N 1
ATOM 7379 C CA . THR A 1 1795 ? 197.35000 147.67700 167.10900 1.000 119.83000 1795 THR A CA 1
ATOM 7380 C C . THR A 1 1795 ? 198.30800 148.66800 167.74900 1.000 119.83000 1795 THR A C 1
ATOM 7381 O O . THR A 1 1795 ? 199.14300 148.28800 168.57300 1.000 119.83000 1795 THR A O 1
ATOM 7383 N N . VAL A 1 1796 ? 198.16900 149.94300 167.37100 1.000 112.39000 1796 VAL A N 1
ATOM 7384 C CA . VAL A 1 1796 ? 199.15900 150.96200 167.70800 1.000 112.39000 1796 VAL A CA 1
ATOM 7385 C C . VAL A 1 1796 ? 199.21100 151.21700 169.20300 1.000 112.39000 1796 VAL A C 1
ATOM 7386 O O . VAL A 1 1796 ? 200.26300 151.59000 169.73600 1.000 112.39000 1796 VAL A O 1
ATOM 7388 N N . GLU A 1 1797 ? 198.09200 151.01400 169.90100 1.000 120.03000 1797 GLU A N 1
ATOM 7389 C CA . GLU A 1 1797 ? 198.09300 151.11300 171.35500 1.000 120.03000 1797 GLU A CA 1
ATOM 7390 C C . GLU A 1 1797 ? 198.96500 150.03100 171.97600 1.000 120.03000 1797 GLU A C 1
ATOM 7391 O O . GLU A 1 1797 ? 199.71200 150.29000 172.93100 1.000 120.03000 1797 GLU A O 1
ATOM 7393 N N . ASP A 1 1798 ? 198.90500 148.81800 171.42600 1.000 117.26000 1798 ASP A N 1
ATOM 7394 C CA . ASP A 1 1798 ? 199.78200 147.75700 171.90000 1.000 117.26000 1798 ASP A CA 1
ATOM 7395 C C . ASP A 1 1798 ? 201.23100 148.03500 171.53800 1.000 117.26000 1798 ASP A C 1
ATOM 7396 O O . ASP A 1 1798 ? 202.13900 147.62100 172.26600 1.000 117.26000 1798 ASP A O 1
ATOM 7398 N N . ARG A 1 1799 ? 201.46600 148.76100 170.44400 1.000 106.74000 1799 ARG A N 1
ATOM 7399 C CA . ARG A 1 1799 ? 202.82400 149.17900 170.11900 1.000 106.74000 1799 ARG A CA 1
ATOM 7400 C C . ARG A 1 1799 ? 203.34300 150.18700 171.13600 1.000 106.74000 1799 ARG A C 1
ATOM 7401 O O . ARG A 1 1799 ? 204.51800 150.13700 171.52500 1.000 106.74000 1799 ARG A O 1
ATOM 7403 N N . VAL A 1 1800 ? 202.47400 151.09200 171.59100 1.000 95.23000 1800 VAL A N 1
ATOM 7404 C CA . VAL A 1 1800 ? 202.85200 152.04800 172.62700 1.000 95.23000 1800 VAL A CA 1
ATOM 7405 C C . VAL A 1 1800 ? 203.17300 151.32800 173.92700 1.000 95.23000 1800 VAL A C 1
ATOM 7406 O O . VAL A 1 1800 ? 204.16300 151.64100 174.59900 1.000 95.23000 1800 VAL A O 1
ATOM 7408 N N . ARG A 1 1801 ? 202.36100 150.33200 174.28100 1.000 92.13000 1801 ARG A N 1
ATOM 7409 C CA . ARG A 1 1801 ? 202.61700 149.56800 175.49900 1.000 92.13000 1801 ARG A CA 1
ATOM 7410 C C . ARG A 1 1801 ? 203.89200 148.74500 175.39100 1.000 92.13000 1801 ARG A C 1
ATOM 7411 O O . ARG A 1 1801 ? 204.61600 148.58600 176.38100 1.000 92.13000 1801 ARG A O 1
ATOM 7413 N N . THR A 1 1802 ? 204.20000 148.24700 174.19700 1.000 91.74000 1802 THR A N 1
ATOM 7414 C CA . THR A 1 1802 ? 205.43700 147.50300 174.01700 1.000 91.74000 1802 THR A CA 1
ATOM 7415 C C . THR A 1 1802 ? 206.64500 148.41700 174.11600 1.000 91.74000 1802 THR A C 1
ATOM 7416 O O . THR A 1 1802 ? 207.67300 148.02700 174.67400 1.000 91.74000 1802 THR A O 1
ATOM 7418 N N . CYS A 1 1803 ? 206.53800 149.63700 173.58100 1.000 87.25000 1803 CYS A N 1
ATOM 7419 C CA . CYS A 1 1803 ? 207.61400 150.60900 173.74400 1.000 87.25000 1803 CYS A CA 1
ATOM 7420 C C . CYS A 1 1803 ? 207.80600 150.97100 175.21100 1.000 87.25000 1803 CYS A C 1
ATOM 7421 O O . CYS A 1 1803 ? 208.94100 151.15500 175.67100 1.000 87.25000 1803 CYS A O 1
ATOM 7423 N N . GLU A 1 1804 ? 206.70400 151.04700 175.96500 1.000 87.42000 1804 GLU A N 1
ATOM 7424 C CA . GLU A 1 1804 ? 206.79600 151.29400 177.40100 1.000 87.42000 1804 GLU A CA 1
ATOM 7425 C C . GLU A 1 1804 ? 207.49300 150.14600 178.11500 1.000 87.42000 1804 GLU A C 1
ATOM 7426 O O . GLU A 1 1804 ? 208.29400 150.36800 179.03000 1.000 87.42000 1804 GLU A O 1
ATOM 7428 N N . LEU A 1 1805 ? 207.22300 148.91200 177.69500 1.000 82.70000 1805 LEU A N 1
ATOM 7429 C CA . LEU A 1 1805 ? 207.92400 147.78000 178.29000 1.000 82.70000 1805 LEU A CA 1
ATOM 7430 C C . LEU A 1 1805 ? 209.39400 147.76600 177.89700 1.000 82.70000 1805 LEU A C 1
ATOM 7431 O O . LEU A 1 1805 ? 210.24700 147.34600 178.68800 1.000 82.70000 1805 LEU A O 1
ATOM 7433 N N . PHE A 1 1806 ? 209.70400 148.23700 176.69200 1.000 82.07000 1806 PHE A N 1
ATOM 7434 C CA . PHE A 1 1806 ? 211.09300 148.35000 176.27100 1.000 82.07000 1806 PHE A CA 1
ATOM 7435 C C . PHE A 1 1806 ? 211.82900 149.38900 177.09700 1.000 82.07000 1806 PHE A C 1
ATOM 7436 O O . PHE A 1 1806 ? 213.01800 149.23400 177.38300 1.000 82.07000 1806 PHE A O 1
ATOM 7438 N N . LYS A 1 1807 ? 211.13900 150.45800 177.48100 1.000 83.29000 1807 LYS A N 1
ATOM 7439 C CA . LYS A 1 1807 ? 211.73800 151.41600 178.40300 1.000 83.29000 1807 LYS A CA 1
ATOM 7440 C C . LYS A 1 1807 ? 211.86500 150.82900 179.79700 1.000 83.29000 1807 LYS A C 1
ATOM 7441 O O . LYS A 1 1807 ? 212.81500 151.14900 180.51800 1.000 83.29000 1807 LYS A O 1
ATOM 7443 N N . GLU A 1 1808 ? 210.91300 149.98500 180.19400 1.000 84.50000 1808 GLU A N 1
ATOM 7444 C CA . GLU A 1 1808 ? 210.97000 149.36400 181.51000 1.000 84.50000 1808 GLU A CA 1
ATOM 7445 C C . GLU A 1 1808 ? 212.15100 148.40900 181.61900 1.000 84.50000 1808 GLU A C 1
ATOM 7446 O O . GLU A 1 1808 ? 212.76200 148.28400 182.68500 1.000 84.50000 1808 GLU A O 1
ATOM 7448 N N . VAL A 1 1809 ? 212.50300 147.74800 180.52300 1.000 86.36000 1809 VAL A N 1
ATOM 7449 C CA . VAL A 1 1809 ? 213.56600 146.75300 180.59000 1.000 86.36000 1809 VAL A CA 1
ATOM 7450 C C . VAL A 1 1809 ? 214.87800 147.33100 180.08300 1.000 86.36000 1809 VAL A C 1
ATOM 7451 O O . VAL A 1 1809 ? 215.85200 147.44300 180.83400 1.000 86.36000 1809 VAL A O 1
ATOM 7453 N N . PHE A 1 1810 ? 214.91300 147.70800 178.81000 1.000 74.96000 1810 PHE A N 1
ATOM 7454 C CA . PHE A 1 1810 ? 216.13900 148.15100 178.16700 1.000 74.96000 1810 PHE A CA 1
ATOM 7455 C C . PHE A 1 1810 ? 216.56900 149.55400 178.57700 1.000 74.96000 1810 PHE A C 1
ATOM 7456 O O . PHE A 1 1810 ? 217.71200 149.92300 178.29100 1.000 74.96000 1810 PHE A O 1
ATOM 7458 N N . ASP A 1 1811 ? 215.68000 150.33000 179.21000 1.000 73.39000 1811 ASP A N 1
ATOM 7459 C CA . ASP A 1 1811 ? 215.95700 151.66800 179.75100 1.000 73.39000 1811 ASP A CA 1
ATOM 7460 C C . ASP A 1 1811 ? 216.43700 152.64400 178.67200 1.000 73.39000 1811 ASP A C 1
ATOM 7461 O O . ASP A 1 1811 ? 217.53800 153.18900 178.72900 1.000 73.39000 1811 ASP A O 1
ATOM 7463 N N . ILE A 1 1812 ? 215.58200 152.85200 177.67700 1.000 65.27000 1812 ILE A N 1
ATOM 7464 C CA . ILE A 1 1812 ? 215.83000 153.84300 176.63700 1.000 65.27000 1812 ILE A CA 1
ATOM 7465 C C . ILE A 1 1812 ? 214.49400 154.42700 176.20900 1.000 65.27000 1812 ILE A C 1
ATOM 7466 O O . ILE A 1 1812 ? 213.44800 154.06800 176.75800 1.000 65.27000 1812 ILE A O 1
ATOM 7468 N N . ASP A 1 1813 ? 214.51400 155.33600 175.24200 1.000 64.32000 1813 ASP A N 1
ATOM 7469 C CA . ASP A 1 1813 ? 213.29800 155.90200 174.66900 1.000 64.32000 1813 ASP A CA 1
ATOM 7470 C C . ASP A 1 1813 ? 213.20300 155.49200 173.20700 1.000 64.32000 1813 ASP A C 1
ATOM 7471 O O . ASP A 1 1813 ? 214.05300 155.86900 172.39600 1.000 64.32000 1813 ASP A O 1
ATOM 7473 N N . TYR A 1 1814 ? 212.15200 154.75300 172.86500 1.000 65.80000 1814 TYR A N 1
ATOM 7474 C CA . TYR A 1 1814 ? 212.02200 154.16800 171.53300 1.000 65.80000 1814 TYR A CA 1
ATOM 7475 C C . TYR A 1 1814 ? 211.43400 155.16900 170.53900 1.000 65.80000 1814 TYR A C 1
ATOM 7476 O O . TYR A 1 1814 ? 210.39300 154.94000 169.92500 1.000 65.80000 1814 TYR A O 1
ATOM 7478 N N . GLU A 1 1815 ? 212.11200 156.30200 170.41300 1.000 74.31000 1815 GLU A N 1
ATOM 7479 C CA . GLU A 1 1815 ? 211.78400 157.25000 169.36400 1.000 74.31000 1815 GLU A CA 1
ATOM 7480 C C . GLU A 1 1815 ? 212.05000 156.59600 168.01800 1.000 74.31000 1815 GLU A C 1
ATOM 7481 O O . GLU A 1 1815 ? 213.08700 155.94400 167.84700 1.000 74.31000 1815 GLU A O 1
ATOM 7483 N N . PRO A 1 1816 ? 211.13400 156.70900 167.05800 1.000 82.05000 1816 PRO A N 1
ATOM 7484 C CA . PRO A 1 1816 ? 211.28200 155.94300 165.81600 1.000 82.05000 1816 PRO A CA 1
ATOM 7485 C C . PRO A 1 1816 ? 212.36100 156.55200 164.93500 1.000 82.05000 1816 PRO A C 1
ATOM 7486 O O . PRO A 1 1816 ? 212.28600 157.72300 164.56000 1.000 82.05000 1816 PRO A O 1
ATOM 7488 N N . ARG A 1 1817 ? 213.38200 155.75600 164.63600 1.000 80.78000 1817 ARG A N 1
ATOM 7489 C CA . ARG A 1 1817 ? 214.40400 156.14500 163.68000 1.000 80.78000 1817 ARG A CA 1
ATOM 7490 C C . ARG A 1 1817 ? 213.76300 156.31600 162.31600 1.000 80.78000 1817 ARG A C 1
ATOM 7491 O O . ARG A 1 1817 ? 213.28300 155.34500 161.72500 1.000 80.78000 1817 ARG A O 1
ATOM 7493 N N . THR A 1 1818 ? 213.70800 157.55400 161.84000 1.000 91.93000 1818 THR A N 1
ATOM 7494 C CA . THR A 1 1818 ? 213.12100 157.84200 160.54100 1.000 91.93000 1818 THR A CA 1
ATOM 7495 C C . THR A 1 1818 ? 213.94800 157.22200 159.42800 1.000 91.93000 1818 THR A C 1
ATOM 7496 O O . THR A 1 1818 ? 215.17100 157.35200 159.40400 1.000 91.93000 1818 THR A O 1
ATOM 7498 N N . ILE A 1 1819 ? 213.27800 156.54700 158.50600 1.000 81.69000 1819 ILE A N 1
ATOM 7499 C CA . ILE A 1 1819 ? 213.94100 155.91400 157.39600 1.000 81.69000 1819 ILE A CA 1
ATOM 7500 C C . ILE A 1 1819 ? 213.81700 156.81600 156.17500 1.000 81.69000 1819 ILE A C 1
ATOM 7501 O O . ILE A 1 1819 ? 213.04100 157.76600 156.15700 1.000 81.69000 1819 ILE A O 1
ATOM 7503 N N . GLY A 1 1820 ? 214.59600 156.52500 155.13900 1.000 77.51000 1820 GLY A N 1
ATOM 7504 C CA . GLY A 1 1820 ? 214.59000 157.35800 153.95100 1.000 77.51000 1820 GLY A CA 1
ATOM 7505 C C . GLY A 1 1820 ? 215.02300 156.57900 152.73500 1.000 77.51000 1820 GLY A C 1
ATOM 7506 O O . GLY A 1 1820 ? 215.85400 155.67400 152.82600 1.000 77.51000 1820 GLY A O 1
ATOM 7507 N N . PHE A 1 1821 ? 214.47900 156.95300 151.58000 1.000 71.64000 1821 PHE A N 1
ATOM 7508 C CA . PHE A 1 1821 ? 214.60900 156.14000 150.37100 1.000 71.64000 1821 PHE A CA 1
ATOM 7509 C C . PHE A 1 1821 ? 215.81300 156.60400 149.56400 1.000 71.64000 1821 PHE A C 1
ATOM 7510 O O . PHE A 1 1821 ? 215.70400 157.44000 148.67000 1.000 71.64000 1821 PHE A O 1
ATOM 7512 N N . SER A 1 1822 ? 216.97500 156.04000 149.87000 1.000 72.25000 1822 SER A N 1
ATOM 7513 C CA . SER A 1 1822 ? 218.16900 156.23000 149.05900 1.000 72.25000 1822 SER A CA 1
ATOM 7514 C C . SER A 1 1822 ? 218.21300 155.12000 148.02600 1.000 72.25000 1822 SER A C 1
ATOM 7515 O O . SER A 1 1822 ? 218.29100 153.94600 148.38800 1.000 72.25000 1822 SER A O 1
ATOM 7517 N N . LEU A 1 1823 ? 218.17300 155.48100 146.75000 1.000 62.20000 1823 LEU A N 1
ATOM 7518 C CA . LEU A 1 1823 ? 217.83400 154.52800 145.69700 1.000 62.20000 1823 LEU A CA 1
ATOM 7519 C C . LEU A 1 1823 ? 218.81600 154.60700 144.54800 1.000 62.20000 1823 LEU A C 1
ATOM 7520 O O . LEU A 1 1823 ? 218.43900 154.74800 143.38500 1.000 62.20000 1823 LEU A O 1
ATOM 7522 N N . SER A 1 1824 ? 220.10200 154.51500 144.86000 1.000 63.65000 1824 SER A N 1
ATOM 7523 C CA . SER A 1 1824 ? 221.14400 154.65000 143.85500 1.000 63.65000 1824 SER A CA 1
ATOM 7524 C C . SER A 1 1824 ? 221.20500 153.42100 142.95600 1.000 63.65000 1824 SER A C 1
ATOM 7525 O O . SER A 1 1824 ? 220.42900 152.47700 143.08400 1.000 63.65000 1824 SER A O 1
ATOM 7527 N N . SER A 1 1825 ? 222.16900 153.44400 142.03600 1.000 62.94000 1825 SER A N 1
ATOM 7528 C CA . SER A 1 1825 ? 222.24300 152.43200 140.98900 1.000 62.94000 1825 SER A CA 1
ATOM 7529 C C . SER A 1 1825 ? 222.60600 151.07500 141.55700 1.000 62.94000 1825 SER A C 1
ATOM 7530 O O . SER A 1 1825 ? 221.81600 150.13100 141.49400 1.000 62.94000 1825 SER A O 1
ATOM 7532 N N . GLN A 1 1826 ? 223.78600 150.96600 142.14400 1.000 73.65000 1826 GLN A N 1
ATOM 7533 C CA . GLN A 1 1826 ? 224.22900 149.67600 142.63700 1.000 73.65000 1826 GLN A CA 1
ATOM 7534 C C . GLN A 1 1826 ? 223.57900 149.29400 143.95200 1.000 73.65000 1826 GLN A C 1
ATOM 7535 O O . GLN A 1 1826 ? 223.72500 148.14700 144.37900 1.000 73.65000 1826 GLN A O 1
ATOM 7537 N N . CYS A 1 1827 ? 222.85800 150.20700 144.59100 1.000 73.88000 1827 CYS A N 1
ATOM 7538 C CA . CYS A 1 1827 ? 222.18600 149.87400 145.83400 1.000 73.88000 1827 CYS A CA 1
ATOM 7539 C C . CYS A 1 1827 ? 221.02100 150.82100 146.04400 1.000 73.88000 1827 CYS A C 1
ATOM 7540 O O . CYS A 1 1827 ? 221.14600 152.02600 145.82500 1.000 73.88000 1827 CYS A O 1
ATOM 7542 N N . PHE A 1 1828 ? 219.89500 150.26000 146.46600 1.000 76.34000 1828 PHE A N 1
ATOM 7543 C CA . PHE A 1 1828 ? 218.78400 151.02600 147.00400 1.000 76.34000 1828 PHE A CA 1
ATOM 7544 C C . PHE A 1 1828 ? 218.63500 150.64600 148.46600 1.000 76.34000 1828 PHE A C 1
ATOM 7545 O O . PHE A 1 1828 ? 218.64300 149.45900 148.80500 1.000 76.34000 1828 PHE A O 1
ATOM 7547 N N . LYS A 1 1829 ? 218.51700 151.64700 149.32700 1.000 82.47000 1829 LYS A N 1
ATOM 7548 C CA . LYS A 1 1829 ? 218.66400 151.41900 150.75100 1.000 82.47000 1829 LYS A CA 1
ATOM 7549 C C . LYS A 1 1829 ? 217.72900 152.32000 151.52800 1.000 82.47000 1829 LYS A C 1
ATOM 7550 O O . LYS A 1 1829 ? 217.40200 153.43000 151.10400 1.000 82.47000 1829 LYS A O 1
ATOM 7552 N N . VAL A 1 1830 ? 217.32100 151.83000 152.68900 1.000 62.67000 1830 VAL A N 1
ATOM 7553 C CA . VAL A 1 1830 ? 216.43600 152.55900 153.57100 1.000 62.67000 1830 VAL A CA 1
ATOM 7554 C C . VAL A 1 1830 ? 216.83600 152.20300 154.98800 1.000 62.67000 1830 VAL A C 1
ATOM 7555 O O . VAL A 1 1830 ? 216.70300 151.04200 155.38700 1.000 62.67000 1830 VAL A O 1
ATOM 7557 N N . GLY A 1 1831 ? 217.36400 153.18300 155.72700 1.000 58.32000 1831 GLY A N 1
ATOM 7558 C CA . GLY A 1 1831 ? 217.38500 153.17200 157.17900 1.000 58.32000 1831 GLY A CA 1
ATOM 7559 C C . GLY A 1 1831 ? 217.98600 151.97100 157.87400 1.000 58.32000 1831 GLY A C 1
ATOM 7560 O O . GLY A 1 1831 ? 217.22400 151.11200 158.32100 1.000 58.32000 1831 GLY A O 1
ATOM 7561 N N . HIS A 1 1832 ? 219.31200 151.84500 157.85900 1.000 55.94000 1832 HIS A N 1
ATOM 7562 C CA . HIS A 1 1832 ? 220.03700 150.72200 158.45800 1.000 55.94000 1832 HIS A CA 1
ATOM 7563 C C . HIS A 1 1832 ? 219.70700 149.42400 157.74000 1.000 55.94000 1832 HIS A C 1
ATOM 7564 O O . HIS A 1 1832 ? 219.59700 148.37200 158.36700 1.000 55.94000 1832 HIS A O 1
ATOM 7566 N N . SER A 1 1833 ? 219.56000 149.51300 156.41800 1.000 57.90000 1833 SER A N 1
ATOM 7567 C CA . SER A 1 1833 ? 219.29000 148.35200 155.57300 1.000 57.90000 1833 SER A CA 1
ATOM 7568 C C . SER A 1 1833 ? 219.58500 148.71700 154.12900 1.000 57.90000 1833 SER A C 1
ATOM 7569 O O . SER A 1 1833 ? 219.01800 149.68300 153.61300 1.000 57.90000 1833 SER A O 1
ATOM 7571 N N . LEU A 1 1834 ? 220.44400 147.94700 153.47900 1.000 61.29000 1834 LEU A N 1
ATOM 7572 C CA . LEU A 1 1834 ? 220.76900 148.10100 152.07100 1.000 61.29000 1834 LEU A CA 1
ATOM 7573 C C . LEU A 1 1834 ? 220.19000 146.93000 151.29100 1.000 61.29000 1834 LEU A C 1
ATOM 7574 O O . LEU A 1 1834 ? 219.62100 146.00100 151.86100 1.000 61.29000 1834 LEU A O 1
ATOM 7576 N N . LEU A 1 1835 ? 220.34900 146.96800 149.97000 1.000 57.57000 1835 LEU A N 1
ATOM 7577 C CA . LEU A 1 1835 ? 219.84600 145.89700 149.12000 1.000 57.57000 1835 LEU A CA 1
ATOM 7578 C C . LEU A 1 1835 ? 220.69100 145.80000 147.86100 1.000 57.57000 1835 LEU A C 1
ATOM 7579 O O . LEU A 1 1835 ? 221.04000 146.81700 147.25900 1.000 57.57000 1835 LEU A O 1
ATOM 7581 N N . VAL A 1 1836 ? 220.97100 144.57200 147.44200 1.000 47.82000 1836 VAL A N 1
ATOM 7582 C CA . VAL A 1 1836 ? 221.92200 144.33200 146.35200 1.000 47.82000 1836 VAL A CA 1
ATOM 7583 C C . VAL A 1 1836 ? 221.12300 144.45400 145.06400 1.000 47.82000 1836 VAL A C 1
ATOM 7584 O O . VAL A 1 1836 ? 220.73800 143.47400 144.43100 1.000 47.82000 1836 VAL A O 1
ATOM 7586 N N . ARG A 1 1837 ? 220.95300 145.69600 144.61600 1.000 66.15000 1837 ARG A N 1
ATOM 7587 C CA . ARG A 1 1837 ? 220.01200 146.03200 143.54500 1.000 66.15000 1837 ARG A CA 1
ATOM 7588 C C . ARG A 1 1837 ? 220.63400 145.80300 142.16400 1.000 66.15000 1837 ARG A C 1
ATOM 7589 O O . ARG A 1 1837 ? 220.71400 146.70300 141.32700 1.000 66.15000 1837 ARG A O 1
ATOM 7591 N N . ASP A 1 1838 ? 221.05000 144.56300 141.92000 1.000 67.09000 1838 ASP A N 1
ATOM 7592 C CA . ASP A 1 1838 ? 221.78600 144.22700 140.69800 1.000 67.09000 1838 ASP A CA 1
ATOM 7593 C C . ASP A 1 1838 ? 220.94300 144.29300 139.43200 1.000 67.09000 1838 ASP A C 1
ATOM 7594 O O . ASP A 1 1838 ? 221.47900 144.27600 138.32400 1.000 67.09000 1838 ASP A O 1
ATOM 7596 N N . GLN A 1 1842 ? 218.58700 141.48700 133.66400 1.000 70.42000 1842 GLN A N 1
ATOM 7597 C CA . GLN A 1 1842 ? 218.87400 141.22900 135.06900 1.000 70.42000 1842 GLN A CA 1
ATOM 7598 C C . GLN A 1 1842 ? 217.79500 141.84600 135.93600 1.000 70.42000 1842 GLN A C 1
ATOM 7599 O O . GLN A 1 1842 ? 217.80300 141.69500 137.15300 1.000 70.42000 1842 GLN A O 1
ATOM 7601 N N . LYS A 1 1843 ? 216.87000 142.55400 135.29700 1.000 64.18000 1843 LYS A N 1
ATOM 7602 C CA . LYS A 1 1843 ? 215.65600 143.02100 135.94200 1.000 64.18000 1843 LYS A CA 1
ATOM 7603 C C . LYS A 1 1843 ? 214.45600 142.49500 135.17500 1.000 64.18000 1843 LYS A C 1
ATOM 7604 O O . LYS A 1 1843 ? 214.28900 142.77900 133.98700 1.000 64.18000 1843 LYS A O 1
ATOM 7606 N N . THR A 1 1844 ? 213.62000 141.73500 135.86500 1.000 59.15000 1844 THR A N 1
ATOM 7607 C CA . THR A 1 1844 ? 212.56700 140.96100 135.23300 1.000 59.15000 1844 THR A CA 1
ATOM 7608 C C . THR A 1 1844 ? 211.22600 141.67400 135.20800 1.000 59.15000 1844 THR A C 1
ATOM 7609 O O . THR A 1 1844 ? 210.59500 141.74300 134.14900 1.000 59.15000 1844 THR A O 1
ATOM 7611 N N . LEU A 1 1845 ? 210.79100 142.23100 136.34300 1.000 51.25000 1845 LEU A N 1
ATOM 7612 C CA . LEU A 1 1845 ? 209.37200 142.48500 136.58300 1.000 51.25000 1845 LEU A CA 1
ATOM 7613 C C . LEU A 1 1845 ? 208.82200 143.61500 135.72100 1.000 51.25000 1845 LEU A C 1
ATOM 7614 O O . LEU A 1 1845 ? 207.76900 143.45900 135.09700 1.000 51.25000 1845 LEU A O 1
ATOM 7616 N N . LEU A 1 1846 ? 209.51400 144.75500 135.68900 1.000 53.55000 1846 LEU A N 1
ATOM 7617 C CA . LEU A 1 1846 ? 209.11700 145.97200 134.97100 1.000 53.55000 1846 LEU A CA 1
ATOM 7618 C C . LEU A 1 1846 ? 207.73300 146.45000 135.42500 1.000 53.55000 1846 LEU A C 1
ATOM 7619 O O . LEU A 1 1846 ? 206.76700 146.47400 134.66700 1.000 53.55000 1846 LEU A O 1
ATOM 7621 N N . ASP A 1 1847 ? 207.67600 146.84300 136.69400 1.000 56.02000 1847 ASP A N 1
ATOM 7622 C CA . ASP A 1 1847 ? 206.42100 146.94600 137.43200 1.000 56.02000 1847 ASP A CA 1
ATOM 7623 C C . ASP A 1 1847 ? 205.65600 148.22900 137.10700 1.000 56.02000 1847 ASP A C 1
ATOM 7624 O O . ASP A 1 1847 ? 206.02500 149.00500 136.22400 1.000 56.02000 1847 ASP A O 1
ATOM 7626 N N . SER A 1 1848 ? 204.54900 148.44800 137.83500 1.000 55.78000 1848 SER A N 1
ATOM 7627 C CA . SER A 1 1848 ? 203.70800 149.62300 137.63900 1.000 55.78000 1848 SER A CA 1
ATOM 7628 C C . SER A 1 1848 ? 203.16000 150.22200 138.93500 1.000 55.78000 1848 SER A C 1
ATOM 7629 O O . SER A 1 1848 ? 202.19500 150.99500 138.87800 1.000 55.78000 1848 SER A O 1
ATOM 7631 N N . GLN A 1 1849 ? 203.71000 149.87600 140.09300 1.000 49.48000 1849 GLN A N 1
ATOM 7632 C CA . GLN A 1 1849 ? 203.36500 150.52300 141.34900 1.000 49.48000 1849 GLN A CA 1
ATOM 7633 C C . GLN A 1 1849 ? 204.55100 151.35700 141.81500 1.000 49.48000 1849 GLN A C 1
ATOM 7634 O O . GLN A 1 1849 ? 205.70400 151.01600 141.54400 1.000 49.48000 1849 GLN A O 1
ATOM 7636 N N . ASN A 1 1850 ? 204.26700 152.45600 142.51200 1.000 48.06000 1850 ASN A N 1
ATOM 7637 C CA . ASN A 1 1850 ? 205.26900 153.46400 142.82500 1.000 48.06000 1850 ASN A CA 1
ATOM 7638 C C . ASN A 1 1850 ? 205.88600 153.21700 144.20100 1.000 48.06000 1850 ASN A C 1
ATOM 7639 O O . ASN A 1 1850 ? 205.69300 152.16300 144.81000 1.000 48.06000 1850 ASN A O 1
ATOM 7641 N N . ILE A 1 1851 ? 206.63800 154.20100 144.69800 1.000 49.68000 1851 ILE A N 1
ATOM 7642 C CA . ILE A 1 1851 ? 207.51900 153.97500 145.84100 1.000 49.68000 1851 ILE A CA 1
ATOM 7643 C C . ILE A 1 1851 ? 206.75200 153.86500 147.15300 1.000 49.68000 1851 ILE A C 1
ATOM 7644 O O . ILE A 1 1851 ? 207.18000 153.13000 148.05000 1.000 49.68000 1851 ILE A O 1
ATOM 7646 N N . LEU A 1 1852 ? 205.63900 154.60000 147.29400 1.000 51.42000 1852 LEU A N 1
ATOM 7647 C CA . LEU A 1 1852 ? 204.71600 154.55800 148.44200 1.000 51.42000 1852 LEU A CA 1
ATOM 7648 C C . LEU A 1 1852 ? 205.43600 154.87900 149.75600 1.000 51.42000 1852 LEU A C 1
ATOM 7649 O O . LEU A 1 1852 ? 205.58700 154.03300 150.63600 1.000 51.42000 1852 LEU A O 1
ATOM 7651 N N . GLN A 1 1853 ? 205.86600 156.14300 149.84300 1.000 51.26000 1853 GLN A N 1
ATOM 7652 C CA . GLN A 1 1853 ? 206.84100 156.58100 150.84100 1.000 51.26000 1853 GLN A CA 1
ATOM 7653 C C . GLN A 1 1853 ? 206.37000 156.36400 152.26800 1.000 51.26000 1853 GLN A C 1
ATOM 7654 O O . GLN A 1 1853 ? 207.19100 156.13700 153.16200 1.000 51.26000 1853 GLN A O 1
ATOM 7656 N N . SER A 1 1854 ? 205.06300 156.41100 152.49700 1.000 4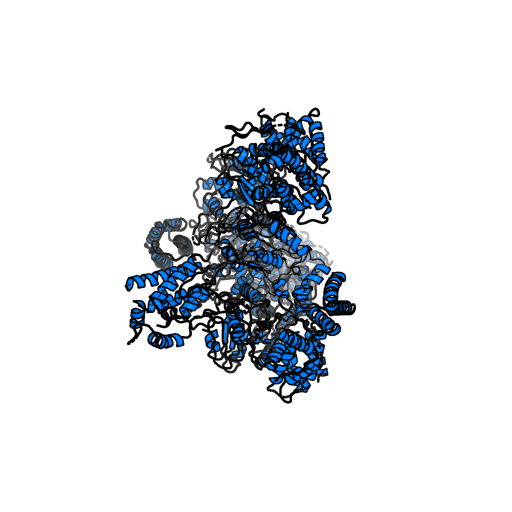6.68000 1854 SER A N 1
ATOM 7657 C CA . SER A 1 1854 ? 204.54700 156.13000 153.82300 1.000 46.68000 1854 SER A CA 1
ATOM 7658 C C . SER A 1 1854 ? 204.74200 154.67700 154.21600 1.000 46.68000 1854 SER A C 1
ATOM 7659 O O . SER A 1 1854 ? 204.84500 154.38200 155.40900 1.000 46.68000 1854 SER A O 1
ATOM 7661 N N . GLN A 1 1855 ? 204.83500 153.77000 153.24600 1.000 35.80000 1855 GLN A N 1
ATOM 7662 C CA . GLN A 1 1855 ? 205.18300 152.38800 153.53800 1.000 35.80000 1855 GLN A CA 1
ATOM 7663 C C . GLN A 1 1855 ? 206.67200 152.20300 153.76900 1.000 35.80000 1855 GLN A C 1
ATOM 7664 O O . GLN A 1 1855 ? 207.09300 151.07700 154.04400 1.000 35.80000 1855 GLN A O 1
ATOM 7666 N N . LEU A 1 1856 ? 207.45700 153.27600 153.65700 1.000 34.74000 1856 LEU A N 1
ATOM 7667 C CA . LEU A 1 1856 ? 208.89100 153.19700 153.89700 1.000 34.74000 1856 LEU A CA 1
ATOM 7668 C C . LEU A 1 1856 ? 209.25200 152.75300 155.30700 1.000 34.74000 1856 LEU A C 1
ATOM 7669 O O . LEU A 1 1856 ? 210.35200 152.20500 155.48100 1.000 34.74000 1856 LEU A O 1
ATOM 7671 N N . PRO A 1 1857 ? 208.40700 152.92500 156.32000 1.000 25.47000 1857 PRO A N 1
ATOM 7672 C CA . PRO A 1 1857 ? 208.78200 152.44700 157.65200 1.000 25.47000 1857 PRO A CA 1
ATOM 7673 C C . PRO A 1 1857 ? 208.71600 150.95400 157.79200 1.000 25.47000 1857 PRO A C 1
ATOM 7674 O O . PRO A 1 1857 ? 209.32200 150.41100 158.71800 1.000 25.47000 1857 PRO A O 1
ATOM 7676 N N . VAL A 1 1858 ? 207.99300 150.27000 156.91700 1.000 28.57000 1858 VAL A N 1
ATOM 7677 C CA . VAL A 1 1858 ? 207.94100 148.81700 156.95300 1.000 28.57000 1858 VAL A CA 1
ATOM 7678 C C . VAL A 1 1858 ? 208.55800 148.17100 155.72500 1.000 28.57000 1858 VAL A C 1
ATOM 7679 O O . VAL A 1 1858 ? 208.95400 146.99600 155.80700 1.000 28.57000 1858 VAL A O 1
ATOM 7681 N N . LEU A 1 1859 ? 208.68100 148.89100 154.60200 1.000 23.97000 1859 LEU A N 1
ATOM 7682 C CA . LEU A 1 1859 ? 209.38400 148.36800 153.43400 1.000 23.97000 1859 LEU A CA 1
ATOM 7683 C C . LEU A 1 1859 ? 210.83500 148.07600 153.74900 1.000 23.97000 1859 LEU A C 1
ATOM 7684 O O . LEU A 1 1859 ? 211.43900 147.19500 153.13400 1.000 23.97000 1859 LEU A O 1
ATOM 7686 N N . GLU A 1 1860 ? 211.40400 148.79100 154.71200 1.000 30.74000 1860 GLU A N 1
ATOM 7687 C CA . GLU A 1 1860 ? 212.73800 148.46100 155.18100 1.000 30.74000 1860 GLU A CA 1
ATOM 7688 C C . GLU A 1 1860 ? 212.73700 147.17900 155.99300 1.000 30.74000 1860 GLU A C 1
ATOM 7689 O O . GLU A 1 1860 ? 213.63900 146.35000 155.84400 1.000 30.74000 1860 GLU A O 1
ATOM 7691 N N . SER A 1 1861 ? 211.73000 146.99100 156.84500 1.000 32.74000 1861 SER A N 1
ATOM 7692 C CA . SER A 1 1861 ? 211.77500 145.89000 157.79600 1.000 32.74000 1861 SER A CA 1
ATOM 7693 C C . SER A 1 1861 ? 211.62100 144.53700 157.13000 1.000 32.74000 1861 SER A C 1
ATOM 7694 O O . SER A 1 1861 ? 211.94800 143.52200 157.74400 1.000 32.74000 1861 SER A O 1
ATOM 7696 N N . VAL A 1 1862 ? 211.13400 144.49900 155.89600 1.000 32.37000 1862 VAL A N 1
ATOM 7697 C CA . VAL A 1 1862 ? 211.17100 143.26300 155.13700 1.000 32.37000 1862 VAL A CA 1
ATOM 7698 C C . VAL A 1 1862 ? 212.42700 143.18300 154.28200 1.000 32.37000 1862 VAL A C 1
ATOM 7699 O O . VAL A 1 1862 ? 212.88300 142.07900 153.97100 1.000 32.37000 1862 VAL A O 1
ATOM 7701 N N . ILE A 1 1863 ? 212.98200 144.33300 153.88600 1.000 25.91000 1863 ILE A N 1
ATOM 7702 C CA . ILE A 1 1863 ? 214.19500 144.34100 153.07600 1.000 25.91000 1863 ILE A CA 1
ATOM 7703 C C . ILE A 1 1863 ? 215.34800 143.76100 153.86300 1.000 25.91000 1863 ILE A C 1
ATOM 7704 O O . ILE A 1 1863 ? 216.12000 142.94900 153.34400 1.000 25.91000 1863 ILE A O 1
ATOM 7706 N N . THR A 1 1864 ? 215.45100 144.13400 155.13900 1.000 33.03000 1864 THR A N 1
ATOM 7707 C CA . THR A 1 1864 ? 216.34100 143.43500 156.05500 1.000 33.03000 1864 THR A CA 1
ATOM 7708 C C . THR A 1 1864 ? 215.97500 141.96900 156.14500 1.000 33.03000 1864 THR A C 1
ATOM 7709 O O . THR A 1 1864 ? 216.85000 141.09800 156.09700 1.000 33.03000 1864 THR A O 1
ATOM 7711 N N . CYS A 1 1865 ? 214.68200 141.67800 156.20600 1.000 33.84000 1865 CYS A N 1
ATOM 7712 C CA . CYS A 1 1865 ? 214.24900 140.29700 156.16700 1.000 33.84000 1865 CYS A CA 1
ATOM 7713 C C . CYS A 1 1865 ? 214.50800 139.65400 154.81600 1.000 33.84000 1865 CYS A C 1
ATOM 7714 O O . CYS A 1 1865 ? 214.63600 138.43000 154.74600 1.000 33.84000 1865 CYS A O 1
ATOM 7716 N N . ILE A 1 1866 ? 214.61100 140.44200 153.74600 1.000 33.80000 1866 ILE A N 1
ATOM 7717 C CA . ILE A 1 1866 ? 215.01500 139.84900 152.48300 1.000 33.80000 1866 ILE A CA 1
ATOM 7718 C C . ILE A 1 1866 ? 216.50300 139.55900 152.46800 1.000 33.80000 1866 ILE A C 1
ATOM 7719 O O . ILE A 1 1866 ? 216.94700 138.70000 151.70200 1.000 33.80000 1866 ILE A O 1
ATOM 7721 N N . ASN A 1 1867 ? 217.29000 140.23700 153.30200 1.000 40.07000 1867 ASN A N 1
ATOM 7722 C CA . ASN A 1 1867 ? 218.73000 140.02800 153.27300 1.000 40.07000 1867 ASN A CA 1
ATOM 7723 C C . ASN A 1 1867 ? 219.18800 138.95800 154.24600 1.000 40.07000 1867 ASN A C 1
ATOM 7724 O O . ASN A 1 1867 ? 220.13700 138.23200 153.94400 1.000 40.07000 1867 ASN A O 1
ATOM 7726 N N . LYS A 1 1868 ? 218.52100 138.80600 155.38700 1.000 42.96000 1868 LYS A N 1
ATOM 7727 C CA . LYS A 1 1868 ? 218.95000 137.84800 156.40100 1.000 42.96000 1868 LYS A CA 1
ATOM 7728 C C . LYS A 1 1868 ? 218.54700 136.42100 156.08900 1.000 42.96000 1868 LYS A C 1
ATOM 7729 O O . LYS A 1 1868 ? 218.79400 135.54800 156.92700 1.000 42.96000 1868 LYS A O 1
ATOM 7731 N N . LYS A 1 1869 ? 217.94300 136.18700 154.91900 1.000 45.31000 1869 LYS A N 1
ATOM 7732 C CA . LYS A 1 1869 ? 217.41000 134.89100 154.48400 1.000 45.31000 1869 LYS A CA 1
ATOM 7733 C C . LYS A 1 1869 ? 216.46500 134.28500 155.51700 1.000 45.31000 1869 LYS A C 1
ATOM 7734 O O . LYS A 1 1869 ? 216.43200 133.07200 155.72300 1.000 45.31000 1869 LYS A O 1
ATOM 7736 N N . TRP A 1 1870 ? 215.69900 135.14100 156.17900 1.000 48.32000 1870 TRP A N 1
ATOM 7737 C CA . TRP A 1 1870 ? 214.65100 134.70800 157.08700 1.000 48.32000 1870 TRP A CA 1
ATOM 7738 C C . TRP A 1 1870 ? 213.36300 134.49700 156.31100 1.000 48.32000 1870 TRP A C 1
ATOM 7739 O O . TRP A 1 1870 ? 213.26400 134.82800 155.13000 1.000 48.32000 1870 TRP A O 1
ATOM 7741 N N . PRO A 1 1871 ? 212.34700 133.93100 156.93800 1.000 52.97000 1871 PRO A N 1
ATOM 7742 C CA . PRO A 1 1871 ? 211.09700 133.64500 156.22200 1.000 52.97000 1871 PRO A CA 1
ATOM 7743 C C . PRO A 1 1871 ? 210.21900 134.88300 156.13200 1.000 52.97000 1871 PRO A C 1
ATOM 7744 O O . PRO A 1 1871 ? 209.69500 135.36300 157.14200 1.000 52.97000 1871 PRO A O 1
ATOM 7746 N N . CYS A 1 1872 ? 210.03200 135.38800 154.91300 1.000 45.51000 1872 CYS A N 1
ATOM 7747 C CA . CYS A 1 1872 ? 209.34400 136.66200 154.73300 1.000 45.51000 1872 CYS A CA 1
ATOM 7748 C C . CYS A 1 1872 ? 207.84800 136.47000 154.89900 1.000 45.51000 1872 CYS A C 1
ATOM 7749 O O . CYS A 1 1872 ? 207.25600 135.64100 154.21400 1.000 45.51000 1872 CYS A O 1
ATOM 7751 N N . ILE A 1 1873 ? 207.23400 137.22300 155.81100 1.000 37.13000 1873 ILE A N 1
ATOM 7752 C CA . ILE A 1 1873 ? 205.80100 137.10700 156.09100 1.000 37.13000 1873 ILE A CA 1
ATOM 7753 C C . ILE A 1 1873 ? 205.21700 138.51500 156.11200 1.000 37.13000 1873 ILE A C 1
ATOM 7754 O O . ILE A 1 1873 ? 205.20700 139.18200 157.14800 1.000 37.13000 1873 ILE A O 1
ATOM 7756 N N . LEU A 1 1874 ? 204.65800 138.95100 154.98600 1.000 26.63000 1874 LEU A N 1
ATOM 7757 C CA . LEU A 1 1874 ? 204.07200 140.28600 154.88600 1.000 26.63000 1874 LEU A CA 1
ATOM 7758 C C . LEU A 1 1874 ? 202.64700 140.28700 155.43900 1.000 26.63000 1874 LEU A C 1
ATOM 7759 O O . LEU A 1 1874 ? 201.68300 140.62900 154.76400 1.000 26.63000 1874 LEU A O 1
ATOM 7761 N N . VAL A 1 1875 ? 202.54100 139.92500 156.71200 1.000 36.44000 1875 VAL A N 1
ATOM 7762 C CA . VAL A 1 1875 ? 201.28100 139.59200 157.36600 1.000 36.44000 1875 VAL A CA 1
ATOM 7763 C C . VAL A 1 1875 ? 200.44700 140.83400 157.60000 1.000 36.44000 1875 VAL A C 1
ATOM 7764 O O . VAL A 1 1875 ? 200.90800 141.95400 157.37300 1.000 36.44000 1875 VAL A O 1
ATOM 7766 N N . GLY A 1 1876 ? 199.21100 140.65400 158.02800 1.000 45.21000 1876 GLY A N 1
ATOM 7767 C CA . GLY A 1 1876 ? 198.47300 141.81500 158.46500 1.000 45.21000 1876 GLY A CA 1
ATOM 7768 C C . GLY A 1 1876 ? 197.03700 141.90000 158.00300 1.000 45.21000 1876 GLY A C 1
ATOM 7769 O O . GLY A 1 1876 ? 196.24000 141.00800 158.29600 1.000 45.21000 1876 GLY A O 1
ATOM 7770 N N . ASP A 1 1877 ? 196.68700 142.96600 157.28900 1.000 61.63000 1877 ASP A N 1
ATOM 7771 C CA . ASP A 1 1877 ? 195.29600 143.30300 157.04300 1.000 61.63000 1877 ASP A CA 1
ATOM 7772 C C . ASP A 1 1877 ? 195.07200 143.65600 155.58200 1.000 61.63000 1877 ASP A C 1
ATOM 7773 O O . ASP A 1 1877 ? 195.98000 144.10000 154.87400 1.000 61.63000 1877 ASP A O 1
ATOM 7775 N N . THR A 1 1878 ? 193.82200 143.48300 155.16000 1.000 63.76000 1878 THR A N 1
ATOM 7776 C CA . THR A 1 1878 ? 193.47800 143.44500 153.75100 1.000 63.76000 1878 THR A CA 1
ATOM 7777 C C . THR A 1 1878 ? 193.42500 144.83700 153.15600 1.000 63.76000 1878 THR A C 1
ATOM 7778 O O . THR A 1 1878 ? 193.14100 145.81900 153.84300 1.000 63.76000 1878 THR A O 1
ATOM 7780 N N . ALA A 1 1879 ? 193.76900 144.90700 151.86900 1.000 64.84000 1879 ALA A N 1
ATOM 7781 C CA . ALA A 1 1879 ? 193.76200 146.09400 151.01800 1.000 64.84000 1879 ALA A CA 1
ATOM 7782 C C . ALA A 1 1879 ? 194.67000 147.21700 151.50700 1.000 64.84000 1879 ALA A C 1
ATOM 7783 O O . ALA A 1 1879 ? 194.63100 148.32100 150.95900 1.000 64.84000 1879 ALA A O 1
ATOM 7785 N N . THR A 1 1880 ? 195.51600 146.95100 152.50300 1.000 63.97000 1880 THR A N 1
ATOM 7786 C CA . THR A 1 1880 ? 196.41100 147.98600 153.00000 1.000 63.97000 1880 THR A CA 1
ATOM 7787 C C . THR A 1 1880 ? 197.61900 148.15000 152.09600 1.000 63.97000 1880 THR A C 1
ATOM 7788 O O . THR A 1 1880 ? 198.38800 149.10000 152.25000 1.000 63.97000 1880 THR A O 1
ATOM 7790 N N . GLY A 1 1881 ? 197.80700 147.23200 151.16600 1.000 55.96000 1881 GLY A N 1
ATOM 7791 C CA . GLY A 1 1881 ? 198.97500 147.22600 150.32500 1.000 55.96000 1881 GLY A CA 1
ATOM 7792 C C . GLY A 1 1881 ? 199.94900 146.25100 150.92600 1.000 55.96000 1881 GLY A C 1
ATOM 7793 O O . GLY A 1 1881 ? 200.65100 146.58200 151.88200 1.000 55.96000 1881 GLY A O 1
ATOM 7794 N N . LYS A 1 1882 ? 199.96200 145.02900 150.40500 1.000 41.16000 1882 LYS A N 1
ATOM 7795 C CA . LYS A 1 1882 ? 200.94500 144.03700 150.78800 1.000 41.16000 1882 LYS A CA 1
ATOM 7796 C C . LYS A 1 1882 ? 201.59500 143.37900 149.59500 1.000 41.16000 1882 LYS A C 1
ATOM 7797 O O . LYS A 1 1882 ? 202.79400 143.09900 149.63900 1.000 41.16000 1882 LYS A O 1
ATOM 7799 N N . THR A 1 1883 ? 200.83800 143.14400 148.53000 1.000 42.90000 1883 THR A N 1
ATOM 7800 C CA . THR A 1 1883 ? 201.43600 142.65100 147.30400 1.000 42.90000 1883 THR A CA 1
ATOM 7801 C C . THR A 1 1883 ? 202.30200 143.71300 146.66500 1.000 42.90000 1883 THR A C 1
ATOM 7802 O O . THR A 1 1883 ? 203.27500 143.38900 145.98300 1.000 42.90000 1883 THR A O 1
ATOM 7804 N N . CYS A 1 1884 ? 201.97900 144.98300 146.89200 1.000 46.90000 1884 CYS A N 1
ATOM 7805 C CA . CYS A 1 1884 ? 202.80500 146.03900 146.33500 1.000 46.90000 1884 CYS A CA 1
ATOM 7806 C C . CYS A 1 1884 ? 204.11200 146.18000 147.09100 1.000 46.90000 1884 CYS A C 1
ATOM 7807 O O . CYS A 1 1884 ? 205.10200 146.60800 146.50300 1.000 46.90000 1884 CYS A O 1
ATOM 7809 N N . ILE A 1 1885 ? 204.14500 145.80800 148.37300 1.000 35.93000 1885 ILE A N 1
ATOM 7810 C CA . ILE A 1 1885 ? 205.38800 145.89500 149.13500 1.000 35.93000 1885 ILE A CA 1
ATOM 7811 C C . ILE A 1 1885 ? 206.40800 144.91900 148.58600 1.000 35.93000 1885 ILE A C 1
ATOM 7812 O O . ILE A 1 1885 ? 207.51600 145.30900 148.21000 1.000 35.93000 1885 ILE A O 1
ATOM 7814 N N . LEU A 1 1886 ? 206.02900 143.64900 148.48500 1.000 29.48000 1886 LEU A N 1
ATOM 7815 C CA . LEU A 1 1886 ? 206.94900 142.66900 147.94100 1.000 29.48000 1886 LEU A CA 1
ATOM 7816 C C . LEU A 1 1886 ? 207.14000 142.86600 146.45300 1.000 29.48000 1886 LEU A C 1
ATOM 7817 O O . LEU A 1 1886 ? 208.23500 142.61100 145.93700 1.000 29.48000 1886 LEU A O 1
ATOM 7819 N N . ARG A 1 1887 ? 206.11500 143.36600 145.77100 1.000 27.61000 1887 ARG A N 1
ATOM 7820 C CA . ARG A 1 1887 ? 206.23100 143.68900 144.36000 1.000 27.61000 1887 ARG A CA 1
ATOM 7821 C C . ARG A 1 1887 ? 207.28800 144.75000 144.12700 1.000 27.61000 1887 ARG A C 1
ATOM 7822 O O . ARG A 1 1887 ? 208.18400 144.56400 143.30800 1.000 27.61000 1887 ARG A O 1
ATOM 7824 N N . LEU A 1 1888 ? 207.24500 145.83900 144.89500 1.000 35.24000 1888 LEU A N 1
ATOM 7825 C CA . LEU A 1 1888 ? 208.21200 146.91700 144.73000 1.000 35.24000 1888 LEU A CA 1
ATOM 7826 C C . LEU A 1 1888 ? 209.59200 146.50400 145.20500 1.000 35.24000 1888 LEU A C 1
ATOM 7827 O O . LEU A 1 1888 ? 210.59200 146.86600 144.57700 1.000 35.24000 1888 LEU A O 1
ATOM 7829 N N . LEU A 1 1889 ? 209.66100 145.75000 146.30600 1.000 33.03000 1889 LEU A N 1
ATOM 7830 C CA . LEU A 1 1889 ? 210.93600 145.29800 146.84200 1.000 33.03000 1889 LEU A CA 1
ATOM 7831 C C . LEU A 1 1889 ? 211.68000 144.43700 145.82800 1.000 33.03000 1889 LEU A C 1
ATOM 7832 O O . LEU A 1 1889 ? 212.75100 144.81700 145.34200 1.000 33.03000 1889 LEU A O 1
ATOM 7834 N N . ALA A 1 1890 ? 211.08000 143.33200 145.40600 1.000 34.32000 1890 ALA A N 1
ATOM 7835 C CA . ALA A 1 1890 ? 211.75600 142.52300 144.40600 1.000 34.32000 1890 ALA A CA 1
ATOM 7836 C C . ALA A 1 1890 ? 211.57000 143.05700 142.99900 1.000 34.32000 1890 ALA A C 1
ATOM 7837 O O . ALA A 1 1890 ? 212.05200 142.44000 142.05200 1.000 34.32000 1890 ALA A O 1
ATOM 7839 N N . ALA A 1 1891 ? 210.88300 144.17700 142.83600 1.000 29.82000 1891 ALA A N 1
ATOM 7840 C CA . ALA A 1 1891 ? 210.86600 144.83700 141.54800 1.000 29.82000 1891 ALA A CA 1
ATOM 7841 C C . ALA A 1 1891 ? 212.12000 145.66700 141.36300 1.000 29.82000 1891 ALA A C 1
ATOM 7842 O O . ALA A 1 1891 ? 212.77000 145.60600 140.31400 1.000 29.82000 1891 ALA A O 1
ATOM 7844 N N . ILE A 1 1892 ? 212.45700 146.46300 142.37600 1.000 33.43000 1892 ILE A N 1
ATOM 7845 C CA . ILE A 1 1892 ? 213.70400 147.21000 142.35400 1.000 33.43000 1892 ILE A CA 1
ATOM 7846 C C . ILE A 1 1892 ? 214.87900 146.25600 142.42200 1.000 33.43000 1892 ILE A C 1
ATOM 7847 O O . ILE A 1 1892 ? 215.90600 146.46900 141.77100 1.000 33.43000 1892 ILE A O 1
ATOM 7849 N N . ALA A 1 1893 ? 214.74400 145.17300 143.18400 1.000 33.36000 1893 ALA A N 1
ATOM 7850 C CA . ALA A 1 1893 ? 215.81700 144.19000 143.19100 1.000 33.36000 1893 ALA A CA 1
ATOM 7851 C C . ALA A 1 1893 ? 215.83500 143.37500 141.91000 1.000 33.36000 1893 ALA A C 1
ATOM 7852 O O . ALA A 1 1893 ? 216.89200 142.88600 141.50700 1.000 33.36000 1893 ALA A O 1
ATOM 7854 N N . GLY A 1 1894 ? 214.69200 143.23000 141.25300 1.000 52.57000 1894 GLY A N 1
ATOM 7855 C CA . GLY A 1 1894 ? 214.64900 142.44400 140.03800 1.000 52.57000 1894 GLY A CA 1
ATOM 7856 C C . GLY A 1 1894 ? 214.59700 140.95000 140.25800 1.000 52.57000 1894 GLY A C 1
ATOM 7857 O O . GLY A 1 1894 ? 214.96300 140.18700 139.36100 1.000 52.57000 1894 GLY A O 1
ATOM 7858 N N . ALA A 1 1895 ? 214.12100 140.50300 141.41600 1.000 72.65000 1895 ALA A N 1
ATOM 7859 C CA . ALA A 1 1895 ? 214.25500 139.11100 141.81700 1.000 72.65000 1895 ALA A CA 1
ATOM 7860 C C . ALA A 1 1895 ? 213.16600 138.19600 141.25400 1.000 72.65000 1895 ALA A C 1
ATOM 7861 O O . ALA A 1 1895 ? 212.97500 137.12000 141.83600 1.000 72.65000 1895 ALA A O 1
ATOM 7863 N N . LYS A 1 1896 ? 212.47300 138.59100 140.17500 1.000 74.98000 1896 LYS A N 1
ATOM 7864 C CA . LYS A 1 1896 ? 211.55600 137.73500 139.40600 1.000 74.98000 1896 LYS A CA 1
ATOM 7865 C C . LYS A 1 1896 ? 210.43000 137.18200 140.28400 1.000 74.98000 1896 LYS A C 1
ATOM 7866 O O . LYS A 1 1896 ? 210.42100 136.01500 140.66600 1.000 74.98000 1896 LYS A O 1
ATOM 7868 N N . ILE A 1 1897 ? 209.54300 138.09300 140.68100 1.000 74.00000 1897 ILE A N 1
ATOM 7869 C CA . ILE A 1 1897 ? 208.41900 137.72800 141.53100 1.000 74.00000 1897 ILE A CA 1
ATOM 7870 C C . ILE A 1 1897 ? 207.51900 136.74500 140.80200 1.000 74.00000 1897 ILE A C 1
ATOM 7871 O O . ILE A 1 1897 ? 207.25700 136.88800 139.60300 1.000 74.00000 1897 ILE A O 1
ATOM 7873 N N . LYS A 1 1898 ? 207.06100 135.72400 141.52000 1.000 72.31000 1898 LYS A N 1
ATOM 7874 C CA . LYS A 1 1898 ? 206.12500 134.76300 140.95500 1.000 72.31000 1898 LYS A CA 1
ATOM 7875 C C . LYS A 1 1898 ? 205.29500 134.19200 142.09100 1.000 72.31000 1898 LYS A C 1
ATOM 7876 O O . LYS A 1 1898 ? 205.85300 133.75700 143.09800 1.000 72.31000 1898 LYS A O 1
ATOM 7878 N N . GLU A 1 1899 ? 203.97100 134.19000 141.92800 1.000 65.37000 1899 GLU A N 1
ATOM 7879 C CA . GLU A 1 1899 ? 203.05200 134.05200 143.04800 1.000 65.37000 1899 GLU A CA 1
ATOM 7880 C C . GLU A 1 1899 ? 202.11600 132.86700 142.87200 1.000 65.37000 1899 GLU A C 1
ATOM 7881 O O . GLU A 1 1899 ? 201.72700 132.51100 141.75800 1.000 65.37000 1899 GLU A O 1
ATOM 7883 N N . MET A 1 1900 ? 201.74000 132.28000 144.00100 1.000 49.95000 1900 MET A N 1
ATOM 7884 C CA . MET A 1 1900 ? 200.83700 131.14100 144.05100 1.000 49.95000 1900 MET A CA 1
ATOM 7885 C C . MET A 1 1900 ? 199.82300 131.41700 145.14000 1.000 49.95000 1900 MET A C 1
ATOM 7886 O O . MET A 1 1900 ? 200.20100 131.68300 146.28200 1.000 49.95000 1900 MET A O 1
ATOM 7888 N N . ALA A 1 1901 ? 198.54300 131.38500 144.78500 1.000 37.03000 1901 ALA A N 1
ATOM 7889 C CA . ALA A 1 1901 ? 197.49200 131.81800 145.70000 1.000 37.03000 1901 ALA A CA 1
ATOM 7890 C C . ALA A 1 1901 ? 197.04200 130.62800 146.53300 1.000 37.03000 1901 ALA A C 1
ATOM 7891 O O . ALA A 1 1901 ? 196.00100 130.01900 146.29600 1.000 37.03000 1901 ALA A O 1
ATOM 7893 N N . VAL A 1 1902 ? 197.81900 130.31800 147.56200 1.000 34.84000 1902 VAL A N 1
ATOM 7894 C CA . VAL A 1 1902 ? 197.55000 129.10100 148.30600 1.000 34.84000 1902 VAL A CA 1
ATOM 7895 C C . VAL A 1 1902 ? 196.48000 129.39400 149.33300 1.000 34.84000 1902 VAL A C 1
ATOM 7896 O O . VAL A 1 1902 ? 196.76100 129.54900 150.52200 1.000 34.84000 1902 VAL A O 1
ATOM 7898 N N . ASN A 1 1903 ? 195.24500 129.45400 148.86900 1.000 48.82000 1903 ASN A N 1
ATOM 7899 C CA . ASN A 1 1903 ? 194.07800 129.44300 149.73400 1.000 48.82000 1903 ASN A CA 1
ATOM 7900 C C . ASN A 1 1903 ? 192.96200 128.64400 149.08200 1.000 48.82000 1903 ASN A C 1
ATOM 7901 O O . ASN A 1 1903 ? 191.85000 128.59400 149.62100 1.000 48.82000 1903 ASN A O 1
ATOM 7903 N N . SER A 1 1904 ? 193.23800 127.99900 147.95300 1.000 69.84000 1904 SER A N 1
ATOM 7904 C CA . SER A 1 1904 ? 192.24500 127.26200 147.19100 1.000 69.84000 1904 SER A CA 1
ATOM 7905 C C . SER A 1 1904 ? 192.11200 125.82200 147.66000 1.000 69.84000 1904 SER A C 1
ATOM 7906 O O . SER A 1 1904 ? 191.74100 124.95500 146.85500 1.000 69.84000 1904 SER A O 1
ATOM 7908 N N . ASP A 1 1905 ? 192.41000 125.56500 148.94100 1.000 85.96000 1905 ASP A N 1
ATOM 7909 C CA . ASP A 1 1905 ? 192.52300 124.22600 149.52500 1.000 85.96000 1905 ASP A CA 1
ATOM 7910 C C . ASP A 1 1905 ? 193.49100 123.36000 148.72100 1.000 85.96000 1905 ASP A C 1
ATOM 7911 O O . ASP A 1 1905 ? 193.22600 122.19200 148.43600 1.000 85.96000 1905 ASP A O 1
ATOM 7913 N N . THR A 1 1906 ? 194.62300 123.95500 148.34500 1.000 92.13000 1906 THR A N 1
ATOM 7914 C CA . THR A 1 1906 ? 195.63000 123.28800 147.53600 1.000 92.13000 1906 THR A CA 1
ATOM 7915 C C . THR A 1 1906 ? 196.36700 122.23300 148.36300 1.000 92.13000 1906 THR A C 1
ATOM 7916 O O . THR A 1 1906 ? 196.27000 122.18500 149.59100 1.000 92.13000 1906 THR A O 1
ATOM 7918 N N . ASP A 1 1907 ? 197.11700 121.37700 147.67500 1.000 89.70000 1907 ASP A N 1
ATOM 7919 C CA . ASP A 1 1907 ? 197.70300 120.20400 148.30100 1.000 89.70000 1907 ASP A CA 1
ATOM 7920 C C . ASP A 1 1907 ? 199.22100 120.26100 148.25900 1.000 89.70000 1907 ASP A C 1
ATOM 7921 O O . ASP A 1 1907 ? 199.81900 121.04900 147.52500 1.000 89.70000 1907 ASP A O 1
ATOM 7923 N N . THR A 1 1908 ? 199.83300 119.40400 149.07900 1.000 98.16000 1908 THR A N 1
ATOM 7924 C CA . THR A 1 1908 ? 201.28600 119.35300 149.18000 1.000 98.16000 1908 THR A CA 1
ATOM 7925 C C . THR A 1 1908 ? 201.91600 118.91400 147.87400 1.000 98.16000 1908 THR A C 1
ATOM 7926 O O . THR A 1 1908 ? 203.02700 119.34000 147.54700 1.000 98.16000 1908 THR A O 1
ATOM 7928 N N . MET A 1 1909 ? 201.22000 118.07800 147.11100 1.000 94.10000 1909 MET A N 1
ATOM 7929 C CA . MET A 1 1909 ? 201.67900 117.75800 145.77300 1.000 94.10000 1909 MET A CA 1
ATOM 7930 C C . MET A 1 1909 ? 201.52300 118.92900 144.81800 1.000 94.10000 1909 MET A C 1
ATOM 7931 O O . MET A 1 1909 ? 202.20500 118.96000 143.79100 1.000 94.10000 1909 MET A O 1
ATOM 7933 N N . ASP A 1 1910 ? 200.65200 119.89300 145.12600 1.000 91.93000 1910 ASP A N 1
ATOM 7934 C CA . ASP A 1 1910 ? 200.51300 121.03100 144.23100 1.000 91.93000 1910 ASP A CA 1
ATOM 7935 C C . ASP A 1 1910 ? 201.67100 122.01000 144.35000 1.000 91.93000 1910 ASP A C 1
ATOM 7936 O O . ASP A 1 1910 ? 201.94900 122.73400 143.39000 1.000 91.93000 1910 ASP A O 1
ATOM 7938 N N . LEU A 1 1911 ? 202.35500 122.05200 145.49200 1.000 94.15000 1911 LEU A N 1
ATOM 7939 C CA . LEU A 1 1911 ? 203.56100 122.86800 145.59100 1.000 94.15000 1911 LEU A CA 1
ATOM 7940 C C . LEU A 1 1911 ? 204.77000 122.12000 145.05000 1.000 94.15000 1911 LEU A C 1
ATOM 7941 O O . LEU A 1 1911 ? 205.40100 122.55000 144.08100 1.000 94.15000 1911 LEU A O 1
ATOM 7943 N N . ILE A 1 1912 ? 205.09700 120.99000 145.66000 1.000 89.36000 1912 ILE A N 1
ATOM 7944 C CA . ILE A 1 1912 ? 206.22200 120.18000 145.23400 1.000 89.36000 1912 ILE A CA 1
ATOM 7945 C C . ILE A 1 1912 ? 205.80600 119.28900 144.07400 1.000 89.36000 1912 ILE A C 1
ATOM 7946 O O . ILE A 1 1912 ? 205.30800 119.76400 143.05700 1.000 89.36000 1912 ILE A O 1
ATOM 7948 N N . ASP A 1 1919 ? 200.33200 117.05900 126.39000 1.000 114.71000 1919 ASP A N 1
ATOM 7949 C CA . ASP A 1 1919 ? 201.43500 116.97100 127.33400 1.000 114.71000 1919 ASP A CA 1
ATOM 7950 C C . ASP A 1 1919 ? 202.74600 117.20000 126.61400 1.000 114.71000 1919 ASP A C 1
ATOM 7951 O O . ASP A 1 1919 ? 203.73200 117.60400 127.21600 1.000 114.71000 1919 ASP A O 1
ATOM 7953 N N . ILE A 1 1920 ? 202.75500 116.91900 125.31400 1.000 106.00000 1920 ILE A N 1
ATOM 7954 C CA . ILE A 1 1920 ? 203.89600 117.30700 124.49900 1.000 106.00000 1920 ILE A CA 1
ATOM 7955 C C . ILE A 1 1920 ? 203.92900 118.81600 124.34300 1.000 106.00000 1920 ILE A C 1
ATOM 7956 O O . ILE A 1 1920 ? 204.98400 119.45300 124.46900 1.000 106.00000 1920 ILE A O 1
ATOM 7958 N N . SER A 1 1921 ? 202.76700 119.41200 124.08500 1.000 106.96000 1921 SER A N 1
ATOM 7959 C CA . SER A 1 1921 ? 202.68600 120.84000 123.83600 1.000 106.96000 1921 SER A CA 1
ATOM 7960 C C . SER A 1 1921 ? 202.97900 121.67000 125.07400 1.000 106.96000 1921 SER A C 1
ATOM 7961 O O . SER A 1 1921 ? 203.40400 122.81900 124.93400 1.000 106.96000 1921 SER A O 1
ATOM 7963 N N . ARG A 1 1922 ? 202.78000 121.11500 126.27300 1.000 100.90000 1922 ARG A N 1
ATOM 7964 C CA . ARG A 1 1922 ? 203.15100 121.83100 127.49200 1.000 100.90000 1922 ARG A CA 1
ATOM 7965 C C . ARG A 1 1922 ? 204.65600 122.02900 127.56000 1.000 100.90000 1922 ARG A C 1
ATOM 7966 O O . ARG A 1 1922 ? 205.14300 123.14100 127.80900 1.000 100.90000 1922 ARG A O 1
ATOM 7968 N N . LYS A 1 1923 ? 205.40700 120.95600 127.31600 1.000 95.95000 1923 LYS A N 1
ATOM 7969 C CA . LYS A 1 1923 ? 206.85500 121.06100 127.26000 1.000 95.95000 1923 LYS A CA 1
ATOM 7970 C C . LYS A 1 1923 ? 207.30200 121.91600 126.08800 1.000 95.95000 1923 LYS A C 1
ATOM 7971 O O . LYS A 1 1923 ? 208.30100 122.63000 126.20200 1.000 95.95000 1923 LYS A O 1
ATOM 7973 N N . ALA A 1 1924 ? 206.55500 121.89600 124.98000 1.000 92.90000 1924 ALA A N 1
ATOM 7974 C CA . ALA A 1 1924 ? 206.89900 122.73800 123.83600 1.000 92.90000 1924 ALA A CA 1
ATOM 7975 C C . ALA A 1 1924 ? 206.73300 124.21700 124.15400 1.000 92.90000 1924 ALA A C 1
ATOM 7976 O O . ALA A 1 1924 ? 207.57100 125.04300 123.76900 1.000 92.90000 1924 ALA A O 1
ATOM 7978 N N . SER A 1 1925 ? 205.67100 124.56200 124.88000 1.000 89.30000 1925 SER A N 1
ATOM 7979 C CA . SER A 1 1925 ? 205.43900 125.95100 125.24600 1.000 89.30000 1925 SER A CA 1
ATOM 7980 C C . SER A 1 1925 ? 206.44200 126.42100 126.28700 1.000 89.30000 1925 SER A C 1
ATOM 7981 O O . SER A 1 1925 ? 206.93800 127.55500 126.20800 1.000 89.30000 1925 SER A O 1
ATOM 7983 N N . GLU A 1 1926 ? 206.74600 125.56800 127.27100 1.000 86.96000 1926 GLU A N 1
ATOM 7984 C CA . GLU A 1 1926 ? 207.78800 125.89400 128.23800 1.000 86.96000 1926 GLU A CA 1
ATOM 7985 C C . GLU A 1 1926 ? 209.13300 126.07700 127.55000 1.000 86.96000 1926 GLU A C 1
ATOM 7986 O O . GLU A 1 1926 ? 209.91700 126.95800 127.92400 1.000 86.96000 1926 GLU A O 1
ATOM 7988 N N . LEU A 1 1927 ? 209.38800 125.28300 126.50800 1.000 83.88000 1927 LEU A N 1
ATOM 7989 C CA . LEU A 1 1927 ? 210.60900 125.41900 125.73200 1.000 83.88000 1927 LEU A CA 1
ATOM 7990 C C . LEU A 1 1927 ? 210.64800 126.74200 124.99200 1.000 83.88000 1927 LEU A C 1
ATOM 7991 O O . LEU A 1 1927 ? 211.69100 127.40100 124.96300 1.000 83.88000 1927 LEU A O 1
ATOM 7993 N N . PHE A 1 1928 ? 209.52500 127.14200 124.39200 1.000 76.32000 1928 PHE A N 1
ATOM 7994 C CA . PHE A 1 1928 ? 209.48000 128.42100 123.69200 1.000 76.32000 1928 PHE A CA 1
ATOM 7995 C C . PHE A 1 1928 ? 209.71100 129.57800 124.65200 1.000 76.32000 1928 PHE A C 1
ATOM 7996 O O . PHE A 1 1928 ? 210.47300 130.50700 124.34900 1.000 76.32000 1928 PHE A O 1
ATOM 7998 N N . THR A 1 1929 ? 209.13200 129.48800 125.85100 1.000 77.25000 1929 THR A N 1
ATOM 7999 C CA . THR A 1 1929 ? 209.27000 130.56500 126.82600 1.000 77.25000 1929 THR A CA 1
ATOM 8000 C C . THR A 1 1929 ? 210.68900 130.64800 127.36300 1.000 77.25000 1929 THR A C 1
ATOM 8001 O O . THR A 1 1929 ? 211.24300 131.74500 127.50400 1.000 77.25000 1929 THR A O 1
ATOM 8003 N N . ASP A 1 1930 ? 211.30100 129.50400 127.65000 1.000 74.30000 1930 ASP A N 1
ATOM 8004 C CA . ASP A 1 1930 ? 212.66000 129.53500 128.16000 1.000 74.30000 1930 ASP A CA 1
ATOM 8005 C C . ASP A 1 1930 ? 213.64700 129.93500 127.07700 1.000 74.30000 1930 ASP A C 1
ATOM 8006 O O . ASP A 1 1930 ? 214.66000 130.57700 127.37900 1.000 74.30000 1930 ASP A O 1
ATOM 8008 N N . LEU A 1 1931 ? 213.35600 129.58700 125.82000 1.000 75.31000 1931 LEU A N 1
ATOM 8009 C CA . LEU A 1 1931 ? 214.16500 130.05800 124.70400 1.000 75.31000 1931 LEU A CA 1
ATOM 8010 C C . LEU A 1 1931 ? 214.10700 131.56600 124.60200 1.000 75.31000 1931 LEU A C 1
ATOM 8011 O O . LEU A 1 1931 ? 215.13000 132.22200 124.36800 1.000 75.31000 1931 LEU A O 1
ATOM 8013 N N . SER A 1 1932 ? 212.91800 132.13300 124.81300 1.000 73.76000 1932 SER A N 1
ATOM 8014 C CA . SER A 1 1932 ? 212.77700 133.58400 124.80400 1.000 73.76000 1932 SER A CA 1
ATOM 8015 C C . SER A 1 1932 ? 213.52200 134.22500 125.96800 1.000 73.76000 1932 SER A C 1
ATOM 8016 O O . SER A 1 1932 ? 214.15300 135.27500 125.79900 1.000 73.76000 1932 SER A O 1
ATOM 8018 N N . GLN A 1 1933 ? 213.47700 133.59400 127.14400 1.000 72.10000 1933 GLN A N 1
ATOM 8019 C CA . GLN A 1 1933 ? 214.17600 134.13100 128.30900 1.000 72.10000 1933 GLN A CA 1
ATOM 8020 C C . GLN A 1 1933 ? 215.68100 134.13100 128.09800 1.000 72.10000 1933 GLN A C 1
ATOM 8021 O O . GLN A 1 1933 ? 216.36400 135.12400 128.39500 1.000 72.10000 1933 GLN A O 1
ATOM 8023 N N . GLN A 1 1934 ? 216.20900 133.03400 127.56100 1.000 78.32000 1934 GLN A N 1
ATOM 8024 C CA . GLN A 1 1934 ? 217.64100 132.94900 127.33400 1.000 78.32000 1934 GLN A CA 1
ATOM 8025 C C . GLN A 1 1934 ? 218.08300 133.87500 126.21200 1.000 78.32000 1934 GLN A C 1
ATOM 8026 O O . GLN A 1 1934 ? 219.16500 134.46200 126.29700 1.000 78.32000 1934 GLN A O 1
ATOM 8028 N N . LEU A 1 1935 ? 217.25000 134.05800 125.18400 1.000 79.26000 1935 LEU A N 1
ATOM 8029 C CA . LEU A 1 1935 ? 217.58400 135.02900 124.15000 1.000 79.26000 1935 LEU A CA 1
ATOM 8030 C C . LEU A 1 1935 ? 217.54600 136.44700 124.69100 1.000 79.26000 1935 LEU A C 1
ATOM 8031 O O . LEU A 1 1935 ? 218.33700 137.29400 124.26100 1.000 79.26000 1935 LEU A O 1
ATOM 8033 N N . LEU A 1 1936 ? 216.66400 136.70400 125.65500 1.000 75.60000 1936 LEU A N 1
ATOM 8034 C CA . LEU A 1 1936 ? 216.60500 138.01500 126.28100 1.000 75.60000 1936 LEU A CA 1
ATOM 8035 C C . LEU A 1 1936 ? 217.87200 138.30200 127.06300 1.000 75.60000 1936 LEU A C 1
ATOM 8036 O O . LEU A 1 1936 ? 218.49100 139.35900 126.89500 1.000 75.60000 1936 LEU A O 1
ATOM 8038 N N . ASN A 1 1937 ? 218.28400 137.35500 127.90400 1.000 70.34000 1937 ASN A N 1
ATOM 8039 C CA . ASN A 1 1937 ? 219.51200 137.53800 128.66900 1.000 70.34000 1937 ASN A CA 1
ATOM 8040 C C . ASN A 1 1937 ? 220.73900 137.56600 127.76600 1.000 70.34000 1937 ASN A C 1
ATOM 8041 O O . ASN A 1 1937 ? 221.75200 138.17600 128.11900 1.000 70.34000 1937 ASN A O 1
ATOM 8043 N N . ILE A 1 1938 ? 220.65700 136.92100 126.60300 1.000 87.38000 1938 ILE A N 1
ATOM 8044 C CA . ILE A 1 1938 ? 221.73500 136.98300 125.62500 1.000 87.38000 1938 ILE A CA 1
ATOM 8045 C C . ILE A 1 1938 ? 221.85000 138.38300 125.05600 1.000 87.38000 1938 ILE A C 1
ATOM 8046 O O . ILE A 1 1938 ? 222.91900 138.99900 125.08300 1.000 87.38000 1938 ILE A O 1
ATOM 8048 N N . VAL A 1 1939 ? 220.73800 138.91800 124.55700 1.000 84.78000 1939 VAL A N 1
ATOM 8049 C CA . VAL A 1 1939 ? 220.74000 140.24100 123.95200 1.000 84.78000 1939 VAL A CA 1
ATOM 8050 C C . VAL A 1 1939 ? 220.91500 141.35500 124.96700 1.000 84.78000 1939 VAL A C 1
ATOM 8051 O O . VAL A 1 1939 ? 221.10000 142.51200 124.57300 1.000 84.78000 1939 VAL A O 1
ATOM 8053 N N . ILE A 1 1940 ? 220.81100 141.03800 126.25700 1.000 93.47000 1940 ILE A N 1
ATOM 8054 C CA . ILE A 1 1940 ? 221.15500 142.00000 127.30000 1.000 93.47000 1940 ILE A CA 1
ATOM 8055 C C . ILE A 1 1940 ? 222.61800 142.40900 127.18300 1.000 93.47000 1940 ILE A C 1
ATOM 8056 O O . ILE A 1 1940 ? 222.93800 143.58100 126.96100 1.000 93.47000 1940 ILE A O 1
ATOM 8058 N N . LYS A 1 1941 ? 223.52800 141.44400 127.30400 1.000 106.59000 1941 LYS A N 1
ATOM 8059 C CA . LYS A 1 1941 ? 224.94900 141.78200 127.35400 1.000 106.59000 1941 LYS A CA 1
ATOM 8060 C C . LYS A 1 1941 ? 225.52200 142.04400 125.96400 1.000 106.59000 1941 LYS A C 1
ATOM 8061 O O . LYS A 1 1941 ? 225.88600 143.17500 125.63400 1.000 106.59000 1941 LYS A O 1
ATOM 8063 N N . TYR A 1 1942 ? 225.57000 141.01900 125.11700 1.000 105.67000 1942 TYR A N 1
ATOM 8064 C CA . TYR A 1 1942 ? 226.22500 141.14200 123.81600 1.000 105.67000 1942 TYR A CA 1
ATOM 8065 C C . TYR A 1 1942 ? 225.18200 141.54900 122.78500 1.000 105.67000 1942 TYR A C 1
ATOM 8066 O O . TYR A 1 1942 ? 224.72500 140.75400 121.96300 1.000 105.67000 1942 TYR A O 1
ATOM 8068 N N . ARG A 1 1943 ? 224.82000 142.83100 122.82300 1.000 108.09000 1943 ARG A N 1
ATOM 8069 C CA . ARG A 1 1943 ? 223.77100 143.37400 121.96100 1.000 108.09000 1943 ARG A CA 1
ATOM 8070 C C . ARG A 1 1943 ? 224.30900 143.49600 120.53900 1.000 108.09000 1943 ARG A C 1
ATOM 8071 O O . ARG A 1 1943 ? 224.69300 144.56900 120.06900 1.000 108.09000 1943 ARG A O 1
ATOM 8073 N N . ASN A 1 1944 ? 224.34200 142.36100 119.84500 1.000 120.26000 1944 ASN A N 1
ATOM 8074 C CA . ASN A 1 1944 ? 224.80500 142.30900 118.46700 1.000 120.26000 1944 ASN A CA 1
ATOM 8075 C C . ASN A 1 1944 ? 223.91800 141.49600 117.54400 1.000 120.26000 1944 ASN A C 1
ATOM 8076 O O . ASN A 1 1944 ? 223.98100 141.70700 116.32700 1.000 120.26000 1944 ASN A O 1
ATOM 8078 N N . PHE A 1 1945 ? 223.10000 140.58600 118.06600 1.000 128.37000 1945 PHE A N 1
ATOM 8079 C CA . PHE A 1 1945 ? 222.35800 139.66200 117.22500 1.000 128.37000 1945 PHE A CA 1
ATOM 8080 C C . PHE A 1 1945 ? 221.21800 140.36700 116.49900 1.000 128.37000 1945 PHE A C 1
ATOM 8081 O O . PHE A 1 1945 ? 220.81500 141.48100 116.84200 1.000 128.37000 1945 PHE A O 1
ATOM 8083 N N . ASP A 1 1946 ? 220.71300 139.70100 115.46900 1.000 114.84000 1946 ASP A N 1
ATOM 8084 C CA . ASP A 1 1946 ? 219.56200 140.19200 114.73100 1.000 114.84000 1946 ASP A CA 1
ATOM 8085 C C . ASP A 1 1946 ? 218.45200 139.16500 114.82700 1.000 114.84000 1946 ASP A C 1
ATOM 8086 O O . ASP A 1 1946 ? 218.35800 138.45100 115.82100 1.000 114.84000 1946 ASP A O 1
ATOM 8088 N N . ILE A 1 1948 ? 219.19000 138.06500 109.25600 1.000 146.52000 1948 ILE A N 1
ATOM 8089 C CA . ILE A 1 1948 ? 219.10900 136.89700 110.11900 1.000 146.52000 1948 ILE A CA 1
ATOM 8090 C C . ILE A 1 1948 ? 217.67900 136.68400 110.59100 1.000 146.52000 1948 ILE A C 1
ATOM 8091 O O . ILE A 1 1948 ? 217.00200 137.62500 110.99600 1.000 146.52000 1948 ILE A O 1
ATOM 8093 N N . PHE A 1 1949 ? 217.22100 135.43600 110.54600 1.000 143.17000 1949 PHE A N 1
ATOM 8094 C CA . PHE A 1 1949 ? 215.92600 135.06900 111.09500 1.000 143.17000 1949 PHE A CA 1
ATOM 8095 C C . PHE A 1 1949 ? 216.00300 134.73200 112.57500 1.000 143.17000 1949 PHE A C 1
ATOM 8096 O O . PHE A 1 1949 ? 215.09600 134.07800 113.10100 1.000 143.17000 1949 PHE A O 1
ATOM 8098 N N . ARG A 1 1950 ? 217.08800 135.12300 113.24200 1.000 143.02000 1950 ARG A N 1
ATOM 8099 C CA . ARG A 1 1950 ? 217.17500 134.94100 114.68300 1.000 143.02000 1950 ARG A CA 1
ATOM 8100 C C . ARG A 1 1950 ? 216.15300 135.80700 115.39400 1.000 143.02000 1950 ARG A C 1
ATOM 8101 O O . ARG A 1 1950 ? 215.56500 135.38900 116.39500 1.000 143.02000 1950 ARG A O 1
ATOM 8103 N N . GLU A 1 1951 ? 215.91500 137.01200 114.88100 1.000 152.39000 1951 GLU A N 1
ATOM 8104 C CA . GLU A 1 1951 ? 214.79600 137.79400 115.38500 1.000 152.39000 1951 GLU A CA 1
ATOM 8105 C C . GLU A 1 1951 ? 213.47000 137.17300 114.96900 1.000 152.39000 1951 GLU A C 1
ATOM 8106 O O . GLU A 1 1951 ? 212.48900 137.25100 115.71500 1.000 152.39000 1951 GLU A O 1
ATOM 8108 N N . THR A 1 1952 ? 213.42700 136.53500 113.79700 1.000 143.44000 1952 THR A N 1
ATOM 8109 C CA . THR A 1 1952 ? 212.24300 135.76800 113.43400 1.000 143.44000 1952 THR A CA 1
ATOM 8110 C C . THR A 1 1952 ? 212.12900 134.52200 114.28700 1.000 143.44000 1952 THR A C 1
ATOM 8111 O O . THR A 1 1952 ? 211.01800 134.07000 114.57600 1.000 143.44000 1952 THR A O 1
ATOM 8113 N N . SER A 1 1953 ? 213.26400 133.97700 114.72400 1.000 138.29000 1953 SER A N 1
ATOM 8114 C CA . SER A 1 1953 ? 213.23300 132.90700 115.70900 1.000 138.29000 1953 SER A CA 1
ATOM 8115 C C . SER A 1 1953 ? 212.70800 133.39900 117.04900 1.000 138.29000 1953 SER A C 1
ATOM 8116 O O . SER A 1 1953 ? 212.04700 132.64600 117.76800 1.000 138.29000 1953 SER A O 1
ATOM 8118 N N . LEU A 1 1954 ? 212.97600 134.65600 117.38900 1.000 134.51000 1954 LEU A N 1
ATOM 8119 C CA . LEU A 1 1954 ? 212.46800 135.21000 118.63800 1.000 134.51000 1954 LEU A CA 1
ATOM 8120 C C . LEU A 1 1954 ? 210.97300 135.47900 118.54400 1.000 134.51000 1954 LEU A C 1
ATOM 8121 O O . LEU A 1 1954 ? 210.22500 135.23900 119.49900 1.000 134.51000 1954 LEU A O 1
ATOM 8123 N N . TYR A 1 1955 ? 210.53300 136.01700 117.40700 1.000 129.62000 1955 TYR A N 1
ATOM 8124 C CA . TYR A 1 1955 ? 209.11000 136.23200 117.17100 1.000 129.62000 1955 TYR A CA 1
ATOM 8125 C C . TYR A 1 1955 ? 208.36300 134.91300 117.14700 1.000 129.62000 1955 TYR A C 1
ATOM 8126 O O . TYR A 1 1955 ? 207.23800 134.81500 117.65000 1.000 129.62000 1955 TYR A O 1
ATOM 8128 N N . THR A 1 1956 ? 208.98500 133.88400 116.57600 1.000 128.64000 1956 THR A N 1
ATOM 8129 C CA . THR A 1 1956 ? 208.44200 132.53900 116.64900 1.000 128.64000 1956 THR A CA 1
ATOM 8130 C C . THR A 1 1956 ? 208.44600 132.01600 118.07400 1.000 128.64000 1956 THR A C 1
ATOM 8131 O O . THR A 1 1956 ? 207.55900 131.24100 118.44600 1.000 128.64000 1956 THR A O 1
ATOM 8133 N N . LEU A 1 1957 ? 209.43100 132.42700 118.87500 1.000 122.16000 1957 LEU A N 1
ATOM 8134 C CA . LEU A 1 1957 ? 209.53300 131.93400 120.24000 1.000 122.16000 1957 LEU A CA 1
ATOM 8135 C C . LEU A 1 1957 ? 208.38100 132.42500 121.09700 1.000 122.16000 1957 LEU A C 1
ATOM 8136 O O . LEU A 1 1957 ? 207.96600 131.73100 122.02900 1.000 122.16000 1957 LEU A O 1
ATOM 8138 N N . THR A 1 1958 ? 207.83700 133.59600 120.78200 1.000 127.67000 1958 THR A N 1
ATOM 8139 C CA . THR A 1 1958 ? 206.65400 134.10200 121.45700 1.000 127.67000 1958 THR A CA 1
ATOM 8140 C C . THR A 1 1958 ? 205.39000 133.88700 120.63800 1.000 127.67000 1958 THR A C 1
ATOM 8141 O O . THR A 1 1958 ? 204.47700 134.71600 120.69100 1.000 127.67000 1958 THR A O 1
ATOM 8143 N N . THR A 1 1959 ? 205.31500 132.79700 119.88600 1.000 135.97000 1959 THR A N 1
ATOM 8144 C CA . THR A 1 1959 ? 204.13300 132.52900 119.08500 1.000 135.97000 1959 THR A CA 1
ATOM 8145 C C . THR A 1 1959 ? 203.42600 131.24600 119.52700 1.000 135.97000 1959 THR A C 1
ATOM 8146 O O . THR A 1 1959 ? 202.19600 131.16300 119.52500 1.000 135.97000 1959 THR A O 1
ATOM 8148 N N . SER A 1 1966 ? 199.28800 118.10300 119.72100 1.000 135.30000 1966 SER A N 1
ATOM 8149 C CA . SER A 1 1966 ? 200.10000 119.25300 119.35300 1.000 135.30000 1966 SER A CA 1
ATOM 8150 C C . SER A 1 1966 ? 200.38100 119.28200 117.85600 1.000 135.30000 1966 SER A C 1
ATOM 8151 O O . SER A 1 1966 ? 200.48600 118.24100 117.21400 1.000 135.30000 1966 SER A O 1
ATOM 8153 N N . GLN A 1 1967 ? 200.49400 120.48800 117.30700 1.000 141.37000 1967 GLN A N 1
ATOM 8154 C CA . GLN A 1 1967 ? 200.85800 120.67500 115.91100 1.000 141.37000 1967 GLN A CA 1
ATOM 8155 C C . GLN A 1 1967 ? 202.17200 121.43600 115.83300 1.000 141.37000 1967 GLN A C 1
ATOM 8156 O O . GLN A 1 1967 ? 202.33400 122.32900 114.99500 1.000 141.37000 1967 GLN A O 1
ATOM 8158 N N . ALA A 1 1968 ? 203.12100 121.07600 116.69300 1.000 130.07000 1968 ALA A N 1
ATOM 8159 C CA . ALA A 1 1968 ? 204.26800 121.92100 117.01700 1.000 130.07000 1968 ALA A CA 1
ATOM 8160 C C . ALA A 1 1968 ? 205.46700 121.66600 116.11800 1.000 130.07000 1968 ALA A C 1
ATOM 8161 O O . ALA A 1 1968 ? 206.61200 121.86400 116.54300 1.000 130.07000 1968 ALA A O 1
ATOM 8163 N N . PHE A 1 1969 ? 205.22900 121.25500 114.87000 1.000 124.66000 1969 PHE A N 1
ATOM 8164 C CA . PHE A 1 1969 ? 206.30200 120.98000 113.92200 1.000 124.66000 1969 PHE A CA 1
ATOM 8165 C C . PHE A 1 1969 ? 207.15100 122.20600 113.61300 1.000 124.66000 1969 PHE A C 1
ATOM 8166 O O . PHE A 1 1969 ? 208.33900 122.05400 113.30000 1.000 124.66000 1969 PHE A O 1
ATOM 8168 N N . THR A 1 1970 ? 206.58400 123.40900 113.74700 1.000 120.17000 1970 THR A N 1
ATOM 8169 C CA . THR A 1 1970 ? 207.34700 124.64100 113.56600 1.000 120.17000 1970 THR A CA 1
ATOM 8170 C C . THR A 1 1970 ? 208.45500 124.79200 114.60100 1.000 120.17000 1970 THR A C 1
ATOM 8171 O O . THR A 1 1970 ? 209.44800 125.48100 114.33600 1.000 120.17000 1970 THR A O 1
ATOM 8173 N N . LEU A 1 1971 ? 208.31200 124.14500 115.76900 1.000 117.89000 1971 LEU A N 1
ATOM 8174 C CA . LEU A 1 1971 ? 209.38100 124.14000 116.76400 1.000 117.89000 1971 LEU A CA 1
ATOM 8175 C C . LEU A 1 1971 ? 210.63400 123.46800 116.22600 1.000 117.89000 1971 LEU A C 1
ATOM 8176 O O . LEU A 1 1971 ? 211.75300 123.84100 116.59900 1.000 117.89000 1971 LEU A O 1
ATOM 8178 N N . LEU A 1 1972 ? 210.46200 122.48500 115.33400 1.000 120.23000 1972 LEU A N 1
ATOM 8179 C CA . LEU A 1 1972 ? 211.60700 121.88900 114.65500 1.000 120.23000 1972 LEU A CA 1
ATOM 8180 C C . LEU A 1 1972 ? 212.33000 122.91900 113.80200 1.000 120.23000 1972 LEU A C 1
ATOM 8181 O O . LEU A 1 1972 ? 213.56700 122.92300 113.74900 1.000 120.23000 1972 LEU A O 1
ATOM 8183 N N . GLN A 1 1973 ? 211.56600 123.81800 113.16300 1.000 115.62000 1973 GLN A N 1
ATOM 8184 C CA . GLN A 1 1973 ? 212.15500 124.95400 112.46100 1.000 115.62000 1973 GLN A CA 1
ATOM 8185 C C . GLN A 1 1973 ? 212.97400 125.80900 113.41300 1.000 115.62000 1973 GLN A C 1
ATOM 8186 O O . GLN A 1 1973 ? 214.04700 126.30600 113.04400 1.000 115.62000 1973 GLN A O 1
ATOM 8188 N N . LYS A 1 1974 ? 212.49600 125.93400 114.65800 1.000 111.62000 1974 LYS A N 1
ATOM 8189 C CA . LYS A 1 1974 ? 213.23300 126.59700 115.72600 1.000 111.62000 1974 LYS A CA 1
ATOM 8190 C C . LYS A 1 1974 ? 214.60800 125.98400 115.92100 1.000 111.62000 1974 LYS A C 1
ATOM 8191 O O . LYS A 1 1974 ? 215.60300 126.71100 116.03900 1.000 111.62000 1974 LYS A O 1
ATOM 8193 N N . VAL A 1 1975 ? 214.68600 124.65100 115.90200 1.000 114.55000 1975 VAL A N 1
ATOM 8194 C CA . VAL A 1 1975 ? 215.96600 123.98700 116.10300 1.000 114.55000 1975 VAL A CA 1
ATOM 8195 C C . VAL A 1 1975 ? 216.89700 124.25500 114.93600 1.000 114.55000 1975 VAL A C 1
ATOM 8196 O O . VAL A 1 1975 ? 218.12200 124.28900 115.11000 1.000 114.55000 1975 VAL A O 1
ATOM 8198 N N . VAL A 1 1976 ? 216.33100 124.49900 113.74800 1.000 114.26000 1976 VAL A N 1
ATOM 8199 C CA . VAL A 1 1976 ? 217.13900 124.90100 112.60300 1.000 114.26000 1976 VAL A CA 1
ATOM 8200 C C . VAL A 1 1976 ? 217.79900 126.24000 112.87900 1.000 114.26000 1976 VAL A C 1
ATOM 8201 O O . VAL A 1 1976 ? 218.97500 126.45200 112.56000 1.000 114.26000 1976 VAL A O 1
ATOM 8203 N N . ASP A 1 1977 ? 217.06100 127.14800 113.51600 1.000 107.00000 1977 ASP A N 1
ATOM 8204 C CA . ASP A 1 1977 ? 217.66300 128.39200 113.96400 1.000 107.00000 1977 ASP A CA 1
ATOM 8205 C C . ASP A 1 1977 ? 218.63900 128.13700 115.09700 1.000 107.00000 1977 ASP A C 1
ATOM 8206 O O . ASP A 1 1977 ? 219.65400 128.82800 115.21500 1.000 107.00000 1977 ASP A O 1
ATOM 8208 N N . GLN A 1 1978 ? 218.37100 127.12600 115.92000 1.000 104.54000 1978 GLN A N 1
ATOM 8209 C CA . GLN A 1 1978 ? 219.38500 126.71000 116.87500 1.000 104.54000 1978 GLN A CA 1
ATOM 8210 C C . GLN A 1 1978 ? 220.54900 126.02600 116.19800 1.000 104.54000 1978 GLN A C 1
ATOM 8211 O O . GLN A 1 1978 ? 221.61700 125.91600 116.80400 1.000 104.54000 1978 GLN A O 1
ATOM 8213 N N . LEU A 1 1979 ? 220.35600 125.56500 114.96300 1.000 114.31000 1979 LEU A N 1
ATOM 8214 C CA . LEU A 1 1979 ? 221.44500 125.01800 114.17000 1.000 114.31000 1979 LEU A CA 1
ATOM 8215 C C . LEU A 1 1979 ? 222.43500 126.10100 113.76800 1.000 114.31000 1979 LEU A C 1
ATOM 8216 O O . LEU A 1 1979 ? 223.60900 126.05200 114.14800 1.000 114.31000 1979 LEU A O 1
ATOM 8218 N N . ASP A 1 1980 ? 221.97700 127.08600 113.00900 1.000 107.18000 1980 ASP A N 1
ATOM 8219 C CA . ASP A 1 1980 ? 222.86600 128.09900 112.47200 1.000 107.18000 1980 ASP A CA 1
ATOM 8220 C C . ASP A 1 1980 ? 223.19900 129.15600 113.51500 1.000 107.18000 1980 ASP A C 1
ATOM 8221 O O . ASP A 1 1980 ? 223.79700 128.85900 114.54300 1.000 107.18000 1980 ASP A O 1
ATOM 8223 N N . GLU A 1 1986 ? 228.87500 131.10300 117.50800 1.000 200.89000 1986 GLU A N 1
ATOM 8224 C CA . GLU A 1 1986 ? 229.94700 131.59900 118.36300 1.000 200.89000 1986 GLU A CA 1
ATOM 8225 C C . GLU A 1 1986 ? 229.83000 131.04700 119.77500 1.000 200.89000 1986 GLU A C 1
ATOM 8226 O O . GLU A 1 1986 ? 228.96900 130.22000 120.05500 1.000 200.89000 1986 GLU A O 1
ATOM 8228 N N . THR A 1 1987 ? 230.70100 131.51800 120.66700 1.000 195.53000 1987 THR A N 1
ATOM 8229 C CA . THR A 1 1987 ? 230.73900 130.97400 122.02000 1.000 195.53000 1987 THR A CA 1
ATOM 8230 C C . THR A 1 1987 ? 229.54700 131.42700 122.85000 1.000 195.53000 1987 THR A C 1
ATOM 8231 O O . THR A 1 1987 ? 229.09100 130.68800 123.72500 1.000 195.53000 1987 THR A O 1
ATOM 8233 N N . LEU A 1 1988 ? 229.03900 132.63400 122.60800 1.000 190.80000 1988 LEU A N 1
ATOM 8234 C CA . LEU A 1 1988 ? 227.80000 133.03600 123.26100 1.000 190.80000 1988 LEU A CA 1
ATOM 8235 C C . LEU A 1 1988 ? 226.62900 132.27500 122.67500 1.000 190.80000 1988 LEU A C 1
ATOM 8236 O O . LEU A 1 1988 ? 225.71100 131.86400 123.40000 1.000 190.80000 1988 LEU A O 1
ATOM 8238 N N . VAL A 1 1989 ? 226.66400 132.06300 121.35900 1.000 197.16000 1989 VAL A N 1
ATOM 8239 C CA . VAL A 1 1989 ? 225.72400 131.15900 120.71600 1.000 197.16000 1989 VAL A CA 1
ATOM 8240 C C . VAL A 1 1989 ? 225.89700 129.75000 121.25300 1.000 197.16000 1989 VAL A C 1
ATOM 8241 O O . VAL A 1 1989 ? 224.92100 129.00400 121.37400 1.000 197.16000 1989 VAL A O 1
ATOM 8243 N N . HIS A 1 1990 ? 227.12500 129.37500 121.62100 1.000 197.90000 1990 HIS A N 1
ATOM 8244 C CA . HIS A 1 1990 ? 227.34500 128.07100 122.23100 1.000 197.90000 1990 HIS A CA 1
ATOM 8245 C C . HIS A 1 1990 ? 226.72900 128.00300 123.61900 1.000 197.90000 1990 HIS A C 1
ATOM 8246 O O . HIS A 1 1990 ? 226.14000 126.98400 123.99100 1.000 197.90000 1990 HIS A O 1
ATOM 8248 N N . SER A 1 1991 ? 226.82500 129.08800 124.38500 1.000 190.31000 1991 SER A N 1
ATOM 8249 C CA . SER A 1 1991 ? 226.27000 129.09200 125.73200 1.000 190.31000 1991 SER A CA 1
ATOM 8250 C C . SER A 1 1991 ? 224.74800 129.10500 125.71100 1.000 190.31000 1991 SER A C 1
ATOM 8251 O O . SER A 1 1991 ? 224.11100 128.55400 126.61500 1.000 190.31000 1991 SER A O 1
ATOM 8253 N N . LEU A 1 1992 ? 224.15200 129.72100 124.69300 1.000 187.85000 1992 LEU A N 1
ATOM 8254 C CA . LEU A 1 1992 ? 222.70100 129.65600 124.54600 1.000 187.85000 1992 LEU A CA 1
ATOM 8255 C C . LEU A 1 1992 ? 222.26100 128.27400 124.06800 1.000 187.85000 1992 LEU A C 1
ATOM 8256 O O . LEU A 1 1992 ? 221.35500 127.65000 124.64400 1.000 187.85000 1992 LEU A O 1
ATOM 8258 N N . GLY A 1 1993 ? 222.90500 127.76800 123.01500 1.000 190.05000 1993 GLY A N 1
ATOM 8259 C CA . GLY A 1 1993 ? 222.59200 126.46500 122.46900 1.000 190.05000 1993 GLY A CA 1
ATOM 8260 C C . GLY A 1 1993 ? 222.90100 125.30400 123.38300 1.000 190.05000 1993 GLY A C 1
ATOM 8261 O O . GLY A 1 1993 ? 222.40200 124.21300 123.11200 1.000 190.05000 1993 GLY A O 1
ATOM 8262 N N . ASP A 1 1994 ? 223.69100 125.52100 124.44000 1.000 195.57000 1994 ASP A N 1
ATOM 8263 C CA . ASP A 1 1994 ? 223.88800 124.51700 125.48200 1.000 195.57000 1994 ASP A CA 1
ATOM 8264 C C . ASP A 1 1994 ? 222.55800 124.06300 126.07500 1.000 195.57000 1994 ASP A C 1
ATOM 8265 O O . ASP A 1 1994 ? 222.28000 122.86300 126.16700 1.000 195.57000 1994 ASP A O 1
ATOM 8267 N N . ILE A 1 1995 ? 221.71600 125.01100 126.47500 1.000 174.34000 1995 ILE A N 1
ATOM 8268 C CA . ILE A 1 1995 ? 220.36800 124.63700 126.87700 1.000 174.34000 1995 ILE A CA 1
ATOM 8269 C C . ILE A 1 1995 ? 219.51400 124.35800 125.65200 1.000 174.34000 1995 ILE A C 1
ATOM 8270 O O . ILE A 1 1995 ? 218.72500 123.40400 125.63200 1.000 174.34000 1995 ILE A O 1
ATOM 8272 N N . HIS A 1 1996 ? 219.69300 125.15600 124.59300 1.000 165.86000 1996 HIS A N 1
ATOM 8273 C CA . HIS A 1 1996 ? 218.69900 125.20900 123.52600 1.000 165.86000 1996 HIS A CA 1
ATOM 8274 C C . HIS A 1 1996 ? 218.74300 123.97500 122.63200 1.000 165.86000 1996 HIS A C 1
ATOM 8275 O O . HIS A 1 1996 ? 217.71800 123.32500 122.41700 1.000 165.86000 1996 HIS A O 1
ATOM 8277 N N . GLU A 1 1997 ? 219.91100 123.66100 122.07300 1.000 156.35000 1997 GLU A N 1
ATOM 8278 C CA . GLU A 1 1997 ? 220.05600 122.49600 121.21800 1.000 156.35000 1997 GLU A CA 1
ATOM 8279 C C . GLU A 1 1997 ? 219.82900 121.20900 121.98900 1.000 156.35000 1997 GLU A C 1
ATOM 8280 O O . GLU A 1 1997 ? 219.34400 120.23400 121.41400 1.000 156.35000 1997 GLU A O 1
ATOM 8282 N N . LYS A 1 1998 ? 220.13400 121.19900 123.28800 1.000 162.21000 1998 LYS A N 1
ATOM 8283 C CA . LYS A 1 1998 ? 219.86400 120.02100 124.10300 1.000 162.21000 1998 LYS A CA 1
ATOM 8284 C C . LYS A 1 1998 ? 218.36900 119.80200 124.26700 1.000 162.21000 1998 LYS A C 1
ATOM 8285 O O . LYS A 1 1998 ? 217.86100 118.69700 124.02800 1.000 162.21000 1998 LYS A O 1
ATOM 8287 N N . ALA A 1 1999 ? 217.64500 120.85600 124.64300 1.000 158.87000 1999 ALA A N 1
ATOM 8288 C CA . ALA A 1 1999 ? 216.20300 120.73800 124.78600 1.000 158.87000 1999 ALA A CA 1
ATOM 8289 C C . ALA A 1 1999 ? 215.52200 120.50000 123.44500 1.000 158.87000 1999 ALA A C 1
ATOM 8290 O O . ALA A 1 1999 ? 214.52000 119.78800 123.38400 1.000 158.87000 1999 ALA A O 1
ATOM 8292 N N . ARG A 1 2000 ? 216.08700 121.01000 122.35300 1.000 159.65000 2000 ARG A N 1
ATOM 8293 C CA . ARG A 1 2000 ? 215.47200 120.81200 121.04600 1.000 159.65000 2000 ARG A CA 1
ATOM 8294 C C . ARG A 1 2000 ? 215.76500 119.43500 120.48000 1.000 159.65000 2000 ARG A C 1
ATOM 8295 O O . ARG A 1 2000 ? 214.92000 118.86400 119.78200 1.000 159.65000 2000 ARG A O 1
ATOM 8297 N N . LYS A 1 2001 ? 216.95200 118.89300 120.75600 1.000 164.95000 2001 LYS A N 1
ATOM 8298 C CA . LYS A 1 2001 ? 217.24900 117.52100 120.38400 1.000 164.95000 2001 LYS A CA 1
ATOM 8299 C C . LYS A 1 2001 ? 216.41000 116.55200 121.20000 1.000 164.95000 2001 LYS A C 1
ATOM 8300 O O . LYS A 1 2001 ? 216.06100 115.46900 120.72000 1.000 164.95000 2001 LYS A O 1
ATOM 8302 N N . LEU A 1 2002 ? 216.07500 116.92500 122.43700 1.000 161.80000 2002 LEU A N 1
ATOM 8303 C CA . LEU A 1 2002 ? 215.03900 116.19000 123.15300 1.000 161.80000 2002 LEU A CA 1
ATOM 8304 C C . LEU A 1 2002 ? 213.67400 116.40100 122.51100 1.000 161.80000 2002 LEU A C 1
ATOM 8305 O O . LEU A 1 2002 ? 212.85200 115.48100 122.48100 1.000 161.80000 2002 LEU A O 1
ATOM 8307 N N . LEU A 1 2003 ? 213.43000 117.59600 121.96900 1.000 153.02000 2003 LEU A N 1
ATOM 8308 C CA . LEU A 1 2003 ? 212.14400 117.91000 121.35500 1.000 153.02000 2003 LEU A CA 1
ATOM 8309 C C . LEU A 1 2003 ? 212.00100 117.28700 119.97800 1.000 153.02000 2003 LEU A C 1
ATOM 8310 O O . LEU A 1 2003 ? 210.93000 117.37300 119.37100 1.000 153.02000 2003 LEU A O 1
ATOM 8312 N N . ALA A 1 2004 ? 213.06500 116.66600 119.46700 1.000 154.92000 2004 ALA A N 1
ATOM 8313 C CA . ALA A 1 2004 ? 212.94600 115.82200 118.28300 1.000 154.92000 2004 ALA A CA 1
ATOM 8314 C C . ALA A 1 2004 ? 212.02600 114.63600 118.54100 1.000 154.92000 2004 ALA A C 1
ATOM 8315 O O . ALA A 1 2004 ? 211.42500 114.08900 117.61000 1.000 154.92000 2004 ALA A O 1
ATOM 8317 N N . GLU A 1 2005 ? 211.86800 114.25800 119.80600 1.000 160.96000 2005 GLU A N 1
ATOM 8318 C CA . GLU A 1 2005 ? 210.96500 113.21200 120.25000 1.000 160.96000 2005 GLU A CA 1
ATOM 8319 C C . GLU A 1 2005 ? 209.52300 113.68100 120.35800 1.000 160.96000 2005 GLU A C 1
ATOM 8320 O O . GLU A 1 2005 ? 208.75700 113.08600 121.12000 1.000 160.96000 2005 GLU A O 1
ATOM 8322 N N . PHE A 1 2006 ? 209.12200 114.72000 119.62200 1.000 170.48000 2006 PHE A N 1
ATOM 8323 C CA . PHE A 1 2006 ? 207.75100 115.21100 119.65000 1.000 170.48000 2006 PHE A CA 1
ATOM 8324 C C . PHE A 1 2006 ? 206.81800 114.39600 118.76800 1.000 170.48000 2006 PHE A C 1
ATOM 8325 O O . PHE A 1 2006 ? 205.75800 114.89400 118.37100 1.000 170.48000 2006 PHE A O 1
ATOM 8327 N N . SER A 1 2007 ? 207.19800 113.16700 118.43200 1.000 181.91000 2007 SER A N 1
ATOM 8328 C CA . SER A 1 2007 ? 206.32600 112.17300 117.82200 1.000 181.91000 2007 SER A CA 1
ATOM 8329 C C . SER A 1 2007 ? 206.48800 110.82400 118.51600 1.000 181.91000 2007 SER A C 1
ATOM 8330 O O . SER A 1 2007 ? 206.63100 109.78900 117.86500 1.000 181.91000 2007 SER A O 1
ATOM 8332 N N . ALA A 1 2008 ? 206.47300 110.81800 119.84300 1.000 201.97000 2008 ALA A N 1
ATOM 8333 C CA . ALA A 1 2008 ? 206.83900 109.62600 120.60200 1.000 201.97000 2008 ALA A CA 1
ATOM 8334 C C . ALA A 1 2008 ? 205.79700 109.38500 121.69100 1.000 201.97000 2008 ALA A C 1
ATOM 8335 O O . ALA A 1 2008 ? 204.71700 109.98400 121.68000 1.000 201.97000 2008 ALA A O 1
ATOM 8337 N N . SER A 1 2009 ? 206.12200 108.49900 122.63100 1.000 221.25000 2009 SER A N 1
ATOM 8338 C CA . SER A 1 2009 ? 205.17300 108.06200 123.65100 1.000 221.25000 2009 SER A CA 1
ATOM 8339 C C . SER A 1 2009 ? 205.25000 108.96500 124.87800 1.000 221.25000 2009 SER A C 1
ATOM 8340 O O . SER A 1 2009 ? 206.34800 109.23600 125.37300 1.000 221.25000 2009 SER A O 1
ATOM 8342 N N . PRO A 1 2010 ? 204.11700 109.44700 125.39100 1.000 239.61000 2010 PRO A N 1
ATOM 8343 C CA . PRO A 1 2010 ? 204.15100 110.29400 126.59200 1.000 239.61000 2010 PRO A CA 1
ATOM 8344 C C . PRO A 1 2010 ? 203.95500 109.51000 127.88000 1.000 239.61000 2010 PRO A C 1
ATOM 8345 O O . PRO A 1 2010 ? 203.77300 108.29000 127.85600 1.000 239.61000 2010 PRO A O 1
ATOM 8347 N N . ALA A 1 2011 ? 204.00200 110.21700 129.02000 1.000 235.98000 2011 ALA A N 1
ATOM 8348 C CA . ALA A 1 2011 ? 203.68900 109.62900 130.31900 1.000 235.98000 2011 ALA A CA 1
ATOM 8349 C C . ALA A 1 2011 ? 202.88200 110.58300 131.19500 1.000 235.98000 2011 ALA A C 1
ATOM 8350 O O . ALA A 1 2011 ? 202.83800 110.40100 132.41700 1.000 235.98000 2011 ALA A O 1
ATOM 8352 N N . GLY A 1 2012 ? 202.25600 111.59500 130.60300 1.000 222.55000 2012 GLY A N 1
ATOM 8353 C CA . GLY A 1 2012 ? 201.47900 112.55800 131.35200 1.000 222.55000 2012 GLY A CA 1
ATOM 8354 C C . GLY A 1 2012 ? 200.20400 111.97500 131.92200 1.000 222.55000 2012 GLY A C 1
ATOM 8355 O O . GLY A 1 2012 ? 200.17900 111.55600 133.07600 1.000 222.55000 2012 GLY A O 1
ATOM 8356 N N . GLY A 1 2019 ? 207.53400 121.10900 139.54900 1.000 98.80000 2019 GLY A N 1
ATOM 8357 C CA . GLY A 1 2019 ? 206.68700 121.53500 140.64700 1.000 98.80000 2019 GLY A CA 1
ATOM 8358 C C . GLY A 1 2019 ? 206.39100 123.02000 140.62600 1.000 98.80000 2019 GLY A C 1
ATOM 8359 O O . GLY A 1 2019 ? 206.79800 123.72400 139.70700 1.000 98.80000 2019 GLY A O 1
ATOM 8360 N N . TYR A 1 2020 ? 205.65800 123.49700 141.63100 1.000 103.65000 2020 TYR A N 1
ATOM 8361 C CA . TYR A 1 2020 ? 205.37500 124.92400 141.72400 1.000 103.65000 2020 TYR A CA 1
ATOM 8362 C C . TYR A 1 2020 ? 206.52800 125.67100 142.38800 1.000 103.65000 2020 TYR A C 1
ATOM 8363 O O . TYR A 1 2020 ? 207.16600 126.52500 141.76700 1.000 103.65000 2020 TYR A O 1
ATOM 8365 N N . LEU A 1 2021 ? 206.81900 125.34800 143.65000 1.000 107.52000 2021 LEU A N 1
ATOM 8366 C CA . LEU A 1 2021 ? 207.93500 125.98400 144.34000 1.000 107.52000 2021 LEU A CA 1
ATOM 8367 C C . LEU A 1 2021 ? 209.26600 125.41000 143.90000 1.000 107.52000 2021 LEU A C 1
ATOM 8368 O O . LEU A 1 2021 ? 210.26500 126.13300 143.86800 1.000 107.52000 2021 LEU A O 1
ATOM 8370 N N . LEU A 1 2022 ? 209.29300 124.13100 143.52800 1.000 107.77000 2022 LEU A N 1
ATOM 8371 C CA . LEU A 1 2022 ? 210.51700 123.48900 143.07200 1.000 107.77000 2022 LEU A CA 1
ATOM 8372 C C . LEU A 1 2022 ? 211.01200 124.03700 141.74700 1.000 107.77000 2022 LEU A C 1
ATOM 8373 O O . LEU A 1 2022 ? 212.14700 123.74500 141.36600 1.000 107.77000 2022 LEU A O 1
ATOM 8375 N N . LYS A 1 2023 ? 210.19600 124.80100 141.03100 1.000 113.73000 2023 LYS A N 1
ATOM 8376 C CA . LYS A 1 2023 ? 210.72500 125.63800 139.96900 1.000 113.73000 2023 LYS A CA 1
ATOM 8377 C C . LYS A 1 2023 ? 211.54300 126.77800 140.55300 1.000 113.73000 2023 LYS A C 1
ATOM 8378 O O . LYS A 1 2023 ? 212.70800 126.97100 140.19600 1.000 113.73000 2023 LYS A O 1
ATOM 8380 N N . ALA A 1 2024 ? 210.94800 127.53800 141.47500 1.000 112.54000 2024 ALA A N 1
ATOM 8381 C CA . ALA A 1 2024 ? 211.63200 128.69900 142.03500 1.000 112.54000 2024 ALA A CA 1
ATOM 8382 C C . ALA A 1 2024 ? 212.74200 128.29700 142.99000 1.000 112.54000 2024 ALA A C 1
ATOM 8383 O O . ALA A 1 2024 ? 213.74900 129.00200 143.09400 1.000 112.54000 2024 ALA A O 1
ATOM 8385 N N . VAL A 1 2025 ? 212.58500 127.17300 143.69000 1.000 114.04000 2025 VAL A N 1
ATOM 8386 C CA . VAL A 1 2025 ? 213.63800 126.71100 144.58000 1.000 114.04000 2025 VAL A CA 1
ATOM 8387 C C . VAL A 1 2025 ? 214.84300 126.20600 143.81200 1.000 114.04000 2025 VAL A C 1
ATOM 8388 O O . VAL A 1 2025 ? 215.93700 126.12400 144.37300 1.000 114.04000 2025 VAL A O 1
ATOM 8390 N N . GLU A 1 2026 ? 214.67900 125.86400 142.54000 1.000 118.38000 2026 GLU A N 1
ATOM 8391 C CA . GLU A 1 2026 ? 215.80600 125.46700 141.71100 1.000 118.38000 2026 GLU A CA 1
ATOM 8392 C C . GLU A 1 2026 ? 216.25300 126.56300 140.76200 1.000 118.38000 2026 GLU A C 1
ATOM 8393 O O . GLU A 1 2026 ? 217.42700 126.59800 140.38800 1.000 118.38000 2026 GLU A O 1
ATOM 8395 N N . GLU A 1 2027 ? 215.35800 127.45300 140.36500 1.000 123.54000 2027 GLU A N 1
ATOM 8396 C CA . GLU A 1 2027 ? 215.75600 128.64200 139.63100 1.000 123.54000 2027 GLU A CA 1
ATOM 8397 C C . GLU A 1 2027 ? 216.13800 129.71700 140.64000 1.000 123.54000 2027 GLU A C 1
ATOM 8398 O O . GLU A 1 2027 ? 216.33600 129.44700 141.82600 1.000 123.54000 2027 GLU A O 1
ATOM 8400 N N . GLY A 1 2028 ? 216.26100 130.95700 140.17700 1.000 137.57000 2028 GLY A N 1
ATOM 8401 C CA . GLY A 1 2028 ? 216.57200 132.06800 141.05200 1.000 137.57000 2028 GLY A CA 1
ATOM 8402 C C . GLY A 1 2028 ? 215.45900 133.06200 141.29500 1.000 137.57000 2028 GLY A C 1
ATOM 8403 O O . GLY A 1 2028 ? 215.74100 134.18000 141.74500 1.000 137.57000 2028 GLY A O 1
ATOM 8404 N N . HIS A 1 2029 ? 214.20700 132.70900 141.02700 1.000 106.03000 2029 HIS A N 1
ATOM 8405 C CA . HIS A 1 2029 ? 213.10700 133.64400 141.18400 1.000 106.03000 2029 HIS A CA 1
ATOM 8406 C C . HIS A 1 2029 ? 212.73200 133.78600 142.66000 1.000 106.03000 2029 HIS A C 1
ATOM 8407 O O . HIS A 1 2029 ? 213.22600 133.06200 143.52700 1.000 106.03000 2029 HIS A O 1
ATOM 8409 N N . TRP A 1 2030 ? 211.84700 134.73800 142.94500 1.000 81.66000 2030 TRP A N 1
ATOM 8410 C CA . TRP A 1 2030 ? 211.34500 134.95600 144.29400 1.000 81.66000 2030 TRP A CA 1
ATOM 8411 C C . TRP A 1 2030 ? 209.86500 134.61200 144.34100 1.000 81.66000 2030 TRP A C 1
ATOM 8412 O O . TRP A 1 2030 ? 209.06900 135.16600 143.57600 1.000 81.66000 2030 TRP A O 1
ATOM 8414 N N . PHE A 1 2031 ? 209.49900 133.71900 145.25600 1.000 74.28000 2031 PHE A N 1
ATOM 8415 C CA . PHE A 1 2031 ? 208.18200 133.09400 145.27900 1.000 74.28000 2031 PHE A CA 1
ATOM 8416 C C . PHE A 1 2031 ? 207.29100 133.79200 146.28800 1.000 74.28000 2031 PHE A C 1
ATOM 8417 O O . PHE A 1 2031 ? 207.72600 134.10300 147.40000 1.000 74.28000 2031 PHE A O 1
ATOM 8419 N N . VAL A 1 2032 ? 206.03900 133.99600 145.90900 1.000 53.40000 2032 VAL A N 1
ATOM 8420 C CA . VAL A 1 2032 ? 205.09300 134.78600 146.67400 1.000 53.40000 2032 VAL A CA 1
ATOM 8421 C C . VAL A 1 2032 ? 203.88300 133.90400 146.93500 1.000 53.40000 2032 VAL A C 1
ATOM 8422 O O . VAL A 1 2032 ? 202.97500 133.82100 146.10400 1.000 53.40000 2032 VAL A O 1
ATOM 8424 N N . LEU A 1 2033 ? 203.85600 133.23800 148.08100 1.000 33.11000 2033 LEU A N 1
ATOM 8425 C CA . LEU A 1 2033 ? 202.68000 132.45900 148.45200 1.000 33.11000 2033 LEU A CA 1
ATOM 8426 C C . LEU A 1 2033 ? 201.61400 133.43600 148.91600 1.000 33.11000 2033 LEU A C 1
ATOM 8427 O O . LEU A 1 2033 ? 201.49100 133.71900 150.10400 1.000 33.11000 2033 LEU A O 1
ATOM 8429 N N . ASP A 1 2034 ? 200.83500 133.95100 147.97700 1.000 29.36000 2034 ASP A N 1
ATOM 8430 C CA . ASP A 1 2034 ? 199.92600 135.05400 148.25400 1.000 29.36000 2034 ASP A CA 1
ATOM 8431 C C . ASP A 1 2034 ? 198.61700 134.56000 148.84700 1.000 29.36000 2034 ASP A C 1
ATOM 8432 O O . ASP A 1 2034 ? 198.20900 133.42100 148.62100 1.000 29.36000 2034 ASP A O 1
ATOM 8434 N N . ASN A 1 2035 ? 197.96500 135.44600 149.61100 1.000 23.26000 2035 ASN A N 1
ATOM 8435 C CA . ASN A 1 2035 ? 196.64300 135.23400 150.22100 1.000 23.26000 2035 ASN A CA 1
ATOM 8436 C C . ASN A 1 2035 ? 196.58900 133.96700 151.06200 1.000 23.26000 2035 ASN A C 1
ATOM 8437 O O . ASN A 1 2035 ? 195.53800 133.35400 151.22600 1.000 23.26000 2035 ASN A O 1
ATOM 8439 N N . ALA A 1 2036 ? 197.72100 133.59800 151.64700 1.000 21.17000 2036 ALA A N 1
ATOM 8440 C CA . ALA A 1 2036 ? 197.96200 132.22700 152.06100 1.000 21.17000 2036 ALA A CA 1
ATOM 8441 C C . ALA A 1 2036 ? 197.54300 131.96600 153.47800 1.000 21.17000 2036 ALA A C 1
ATOM 8442 O O . ALA A 1 2036 ? 198.21000 131.20300 154.18500 1.000 21.17000 2036 ALA A O 1
ATOM 8444 N N . ASN A 1 2037 ? 196.47400 132.60800 153.93000 1.000 44.22000 2037 ASN A N 1
ATOM 8445 C CA . ASN A 1 2037 ? 196.01900 132.38700 155.29100 1.000 44.22000 2037 ASN A CA 1
ATOM 8446 C C . ASN A 1 2037 ? 195.42200 130.99700 155.44900 1.000 44.22000 2037 ASN A C 1
ATOM 8447 O O . ASN A 1 2037 ? 195.84800 130.22000 156.31000 1.000 44.22000 2037 ASN A O 1
ATOM 8449 N N . LEU A 1 2038 ? 194.45400 130.65400 154.60500 1.000 52.61000 2038 LEU A N 1
ATOM 8450 C CA . LEU A 1 2038 ? 193.64400 129.45500 154.79000 1.000 52.61000 2038 LEU A CA 1
ATOM 8451 C C . LEU A 1 2038 ? 193.81200 128.52500 153.59900 1.000 52.61000 2038 LEU A C 1
ATOM 8452 O O . LEU A 1 2038 ? 193.01300 128.55100 152.66800 1.000 52.61000 2038 LEU A O 1
ATOM 8454 N N . CYS A 1 2039 ? 194.84300 127.68500 153.64000 1.000 71.52000 2039 CYS A N 1
ATOM 8455 C CA . CYS A 1 2039 ? 194.93900 126.56700 152.71000 1.000 71.52000 2039 CYS A CA 1
ATOM 8456 C C . CYS A 1 2039 ? 194.88000 125.23200 153.43500 1.000 71.52000 2039 CYS A C 1
ATOM 8457 O O . CYS A 1 2039 ? 193.95300 124.45200 153.19600 1.000 71.52000 2039 CYS A O 1
ATOM 8459 N N . SER A 1 2040 ? 195.81300 124.97300 154.35300 1.000 106.09000 2040 SER A N 1
ATOM 8460 C CA . SER A 1 2040 ? 195.93900 123.72700 155.09900 1.000 106.09000 2040 SER A CA 1
ATOM 8461 C C . SER A 1 2040 ? 197.00400 123.90300 156.16200 1.000 106.09000 2040 SER A C 1
ATOM 8462 O O . SER A 1 2040 ? 197.94900 124.67400 155.96800 1.000 106.09000 2040 SER A O 1
ATOM 8464 N N . PRO A 1 2041 ? 196.89200 123.21600 157.29500 1.000 139.39000 2041 PRO A N 1
ATOM 8465 C CA . PRO A 1 2041 ? 198.04200 123.17700 158.20300 1.000 139.39000 2041 PRO A CA 1
ATOM 8466 C C . PRO A 1 2041 ? 199.19100 122.36200 157.64500 1.000 139.39000 2041 PRO A C 1
ATOM 8467 O O . PRO A 1 2041 ? 200.35200 122.78100 157.74200 1.000 139.39000 2041 PRO A O 1
ATOM 8469 N N . ALA A 1 2042 ? 198.90300 121.21500 157.03900 1.000 143.14000 2042 ALA A N 1
ATOM 8470 C CA . ALA A 1 2042 ? 199.97300 120.30500 156.65500 1.000 143.14000 2042 ALA A CA 1
ATOM 8471 C C . ALA A 1 2042 ? 200.72800 120.76900 155.41900 1.000 143.14000 2042 ALA A C 1
ATOM 8472 O O . ALA A 1 2042 ? 201.89700 120.40300 155.24700 1.000 143.14000 2042 ALA A O 1
ATOM 8474 N N . VAL A 1 2043 ? 200.09100 121.56300 154.55800 1.000 142.84000 2043 VAL A N 1
ATOM 8475 C CA . VAL A 1 2043 ? 200.79000 122.10100 153.39500 1.000 142.84000 2043 VAL A CA 1
ATOM 8476 C C . VAL A 1 2043 ? 201.88100 123.06400 153.84200 1.000 142.84000 2043 VAL A C 1
ATOM 8477 O O . VAL A 1 2043 ? 203.04000 122.97200 153.41500 1.000 142.84000 2043 VAL A O 1
ATOM 8479 N N . LEU A 1 2044 ? 201.53900 123.96000 154.76300 1.000 149.54000 2044 LEU A N 1
ATOM 8480 C CA . LEU A 1 2044 ? 202.54600 124.81500 155.36400 1.000 149.54000 2044 LEU A CA 1
ATOM 8481 C C . LEU A 1 2044 ? 203.50100 124.03800 156.25700 1.000 149.54000 2044 LEU A C 1
ATOM 8482 O O . LEU A 1 2044 ? 204.61500 124.50300 156.48200 1.000 149.54000 2044 LEU A O 1
ATOM 8484 N N . ASP A 1 2045 ? 203.11600 122.85100 156.74100 1.000 163.49000 2045 ASP A N 1
ATOM 8485 C CA . ASP A 1 2045 ? 204.05900 122.03300 157.50700 1.000 163.49000 2045 ASP A CA 1
ATOM 8486 C C . ASP A 1 2045 ? 205.14700 121.45300 156.61400 1.000 163.49000 2045 ASP A C 1
ATOM 8487 O O . ASP A 1 2045 ? 206.33200 121.46900 156.97000 1.000 163.49000 2045 ASP A O 1
ATOM 8489 N N . ARG A 1 2046 ? 204.76400 120.93900 155.44800 1.000 158.32000 2046 ARG A N 1
ATOM 8490 C CA . ARG A 1 2046 ? 205.76800 120.48600 154.49200 1.000 158.32000 2046 ARG A CA 1
ATOM 8491 C C . ARG A 1 2046 ? 206.54400 121.65600 153.90400 1.000 158.32000 2046 ARG A C 1
ATOM 8492 O O . ARG A 1 2046 ? 207.67100 121.47300 153.43500 1.000 158.32000 2046 ARG A O 1
ATOM 8494 N N . LEU A 1 2047 ? 205.96300 122.85600 153.91200 1.000 161.88000 2047 LEU A N 1
ATOM 8495 C CA . LEU A 1 2047 ? 206.74500 124.04000 153.57300 1.000 161.88000 2047 LEU A CA 1
ATOM 8496 C C . LEU A 1 2047 ? 207.76400 124.36000 154.66200 1.000 161.88000 2047 LEU A C 1
ATOM 8497 O O . LEU A 1 2047 ? 208.91100 124.70500 154.36400 1.000 161.88000 2047 LEU A O 1
ATOM 8499 N N . ASN A 1 2048 ? 207.36900 124.24400 155.93000 1.000 158.24000 2048 ASN A N 1
ATOM 8500 C CA . ASN A 1 2048 ? 208.25800 124.57400 157.03800 1.000 158.24000 2048 ASN A CA 1
ATOM 8501 C C . ASN A 1 2048 ? 209.33000 123.52400 157.23700 1.000 158.24000 2048 ASN A C 1
ATOM 8502 O O . ASN A 1 2048 ? 210.32400 123.78700 157.91800 1.000 158.24000 2048 ASN A O 1
ATOM 8504 N N . SER A 1 2049 ? 209.13100 122.33300 156.67900 1.000 163.65000 2049 SER A N 1
ATOM 8505 C CA . SER A 1 2049 ? 210.22900 121.38400 156.57800 1.000 163.65000 2049 SER A CA 1
ATOM 8506 C C . SER A 1 2049 ? 211.36200 121.93500 155.72300 1.000 163.65000 2049 SER A C 1
ATOM 8507 O O . SER A 1 2049 ? 212.53100 121.61600 155.96300 1.000 163.65000 2049 SER A O 1
ATOM 8509 N N . LEU A 1 2050 ? 211.00600 122.76200 154.73500 1.000 165.30000 2050 LEU A N 1
ATOM 8510 C CA . LEU A 1 2050 ? 212.00400 123.38000 153.82100 1.000 165.30000 2050 LEU A CA 1
ATOM 8511 C C . LEU A 1 2050 ? 212.33700 124.79100 154.32000 1.000 165.30000 2050 LEU A C 1
ATOM 8512 O O . LEU A 1 2050 ? 213.28700 125.39800 153.78700 1.000 165.30000 2050 LEU A O 1
ATOM 8514 N N . LEU A 1 2051 ? 211.57700 125.28300 155.30400 1.000 178.79000 2051 LEU A N 1
ATOM 8515 C CA . LEU A 1 2051 ? 211.80000 126.64000 155.87300 1.000 178.79000 2051 LEU A CA 1
ATOM 8516 C C . LEU A 1 2051 ? 213.18700 126.69400 156.52300 1.000 178.79000 2051 LEU A C 1
ATOM 8517 O O . LEU A 1 2051 ? 213.87300 127.72400 156.36800 1.000 178.79000 2051 LEU A O 1
ATOM 8519 N N . GLU A 1 2052 ? 213.57400 125.62200 157.22200 1.000 187.48000 2052 GLU A N 1
ATOM 8520 C CA . GLU A 1 2052 ? 214.89700 125.55500 157.89900 1.000 187.48000 2052 GLU A CA 1
ATOM 8521 C C . GLU A 1 2052 ? 215.80600 124.58300 157.13700 1.000 187.48000 2052 GLU A C 1
ATOM 8522 O O . GLU A 1 2052 ? 217.03500 124.69000 157.32300 1.000 187.48000 2052 GLU A O 1
ATOM 8524 N N . LEU A 1 2057 ? 219.33400 125.44400 152.31700 1.000 174.01000 2057 LEU A N 1
ATOM 8525 C CA . LEU A 1 2057 ? 218.31800 124.45800 152.77600 1.000 174.01000 2057 LEU A CA 1
ATOM 8526 C C . LEU A 1 2057 ? 218.28300 123.27600 151.80100 1.000 174.01000 2057 LEU A C 1
ATOM 8527 O O . LEU A 1 2057 ? 218.65200 123.47000 150.62700 1.000 174.01000 2057 LEU A O 1
ATOM 8529 N N . ILE A 1 2058 ? 217.85900 122.10300 152.28300 1.000 182.50000 2058 ILE A N 1
ATOM 8530 C CA . ILE A 1 2058 ? 217.75600 120.87100 151.44300 1.000 182.50000 2058 ILE A CA 1
ATOM 8531 C C . ILE A 1 2058 ? 216.27400 120.49000 151.36000 1.000 182.50000 2058 ILE A C 1
ATOM 8532 O O . ILE A 1 2058 ? 215.61800 120.45800 152.41800 1.000 182.50000 2058 ILE A O 1
ATOM 8534 N N . VAL A 1 2059 ? 215.76900 120.22200 150.15100 1.000 185.73000 2059 VAL A N 1
ATOM 8535 C CA . VAL A 1 2059 ? 214.32900 119.86400 149.97200 1.000 185.73000 2059 VAL A CA 1
ATOM 8536 C C . VAL A 1 2059 ? 214.21800 118.38300 149.58700 1.000 185.73000 2059 VAL A C 1
ATOM 8537 O O . VAL A 1 2059 ? 214.87700 117.97000 148.61200 1.000 185.73000 2059 VAL A O 1
ATOM 8539 N N . ASN A 1 2060 ? 213.40100 117.62600 150.32700 1.000 199.64000 2060 ASN A N 1
ATOM 8540 C CA . ASN A 1 2060 ? 213.20100 116.17700 150.05600 1.000 199.64000 2060 ASN A CA 1
ATOM 8541 C C . ASN A 1 2060 ? 211.91100 115.99300 149.24900 1.000 199.64000 2060 ASN A C 1
ATOM 8542 O O . ASN A 1 2060 ? 210.82100 116.09000 149.84700 1.000 199.64000 2060 ASN A O 1
ATOM 8544 N N . GLU A 1 2061 ? 212.04200 115.73900 147.94300 1.000 207.76000 2061 GLU A N 1
ATOM 8545 C CA . GLU A 1 2061 ? 210.89300 115.55400 147.07200 1.000 207.76000 2061 GLU A CA 1
ATOM 8546 C C . GLU A 1 2061 ? 210.45800 114.09000 147.08900 1.000 207.76000 2061 GLU A C 1
ATOM 8547 O O . GLU A 1 2061 ? 210.97100 113.27100 147.85400 1.000 207.76000 2061 GLU A O 1
ATOM 8549 N N . LYS A 1 2062 ? 209.48200 113.77300 146.24600 1.000 211.49000 2062 LYS A N 1
ATOM 8550 C CA . LYS A 1 2062 ? 209.11700 112.39300 145.98500 1.000 211.49000 2062 LYS A CA 1
ATOM 8551 C C . LYS A 1 2062 ? 208.92800 112.12500 144.50300 1.000 211.49000 2062 LYS A C 1
ATOM 8552 O O . LYS A 1 2062 ? 208.63300 110.98700 144.13200 1.000 211.49000 2062 LYS A O 1
ATOM 8554 N N . THR A 1 2063 ? 209.10300 113.13200 143.64600 1.000 224.10000 2063 THR A N 1
ATOM 8555 C CA . THR A 1 2063 ? 209.12700 112.97000 142.19800 1.000 224.10000 2063 THR A CA 1
ATOM 8556 C C . THR A 1 2063 ? 210.48800 112.52200 141.68200 1.000 224.10000 2063 THR A C 1
ATOM 8557 O O . THR A 1 2063 ? 210.74600 112.62300 140.47900 1.000 224.10000 2063 THR A O 1
ATOM 8559 N N . THR A 1 2064 ? 211.35700 112.04400 142.56700 1.000 236.08000 2064 THR A N 1
ATOM 8560 C CA . THR A 1 2064 ? 212.63100 111.45800 142.19300 1.000 236.08000 2064 THR A CA 1
ATOM 8561 C C . THR A 1 2064 ? 212.42500 109.96400 141.95000 1.000 236.08000 2064 THR A C 1
ATOM 8562 O O . THR A 1 2064 ? 211.29300 109.47200 141.94000 1.000 236.08000 2064 THR A O 1
ATOM 8564 N N . GLU A 1 2065 ? 213.51300 109.21700 141.74500 1.000 247.43000 2065 GLU A N 1
ATOM 8565 C CA . GLU A 1 2065 ? 213.34400 107.88200 141.18600 1.000 247.43000 2065 GLU A CA 1
ATOM 8566 C C . GLU A 1 2065 ? 213.05200 106.76600 142.18600 1.000 247.43000 2065 GLU A C 1
ATOM 8567 O O . GLU A 1 2065 ? 211.90300 106.32800 142.30000 1.000 247.43000 2065 GLU A O 1
ATOM 8569 N N . ASP A 1 2066 ? 214.06000 106.31000 142.93100 1.000 246.79000 2066 ASP A N 1
ATOM 8570 C CA . ASP A 1 2066 ? 213.84900 105.09300 143.71000 1.000 246.79000 2066 ASP A CA 1
ATOM 8571 C C . ASP A 1 2066 ? 214.16900 105.21600 145.19600 1.000 246.79000 2066 ASP A C 1
ATOM 8572 O O . ASP A 1 2066 ? 213.30600 104.97200 146.04600 1.000 246.79000 2066 ASP A O 1
ATOM 8574 N N . GLY A 1 2067 ? 215.40000 105.60100 145.52100 1.000 231.68000 2067 GLY A N 1
ATOM 8575 C CA . GLY A 1 2067 ? 215.87700 105.51300 146.88900 1.000 231.68000 2067 GLY A CA 1
ATOM 8576 C C . GLY A 1 2067 ? 216.60800 106.76000 147.32500 1.000 231.68000 2067 GLY A C 1
ATOM 8577 O O . GLY A 1 2067 ? 217.04000 106.87300 148.47500 1.000 231.68000 2067 GLY A O 1
ATOM 8578 N N . HIS A 1 2068 ? 216.73000 107.75000 146.42800 1.000 226.87000 2068 HIS A N 1
ATOM 8579 C CA . HIS A 1 2068 ? 217.52300 108.97300 146.75300 1.000 226.87000 2068 HIS A CA 1
ATOM 8580 C C . HIS A 1 2068 ? 216.66900 110.24600 146.86500 1.000 226.87000 2068 HIS A C 1
ATOM 8581 O O . HIS A 1 2068 ? 215.87200 110.51400 145.94400 1.000 226.87000 2068 HIS A O 1
ATOM 8583 N N . PRO A 1 2069 ? 216.81100 111.03300 147.96000 1.000 209.98000 2069 PRO A N 1
ATOM 8584 C CA . PRO A 1 2069 ? 216.05900 112.29200 148.14200 1.000 209.98000 2069 PRO A CA 1
ATOM 8585 C C . PRO A 1 2069 ? 216.37800 113.43000 147.15500 1.000 209.98000 2069 PRO A C 1
ATOM 8586 O O . PRO A 1 2069 ? 215.45100 114.09200 146.72200 1.000 209.98000 2069 PRO A O 1
ATOM 8588 N N . LYS A 1 2070 ? 217.66500 113.63200 146.83900 1.000 197.15000 2070 LYS A N 1
ATOM 8589 C CA . LYS A 1 2070 ? 218.12300 114.68400 145.88300 1.000 197.15000 2070 LYS A CA 1
ATOM 8590 C C . LYS A 1 2070 ? 217.61900 116.08800 146.26200 1.000 197.15000 2070 LYS A C 1
ATOM 8591 O O . LYS A 1 2070 ? 217.01400 116.73900 145.38700 1.000 197.15000 2070 LYS A O 1
ATOM 8593 N N . THR A 1 2071 ? 217.85200 116.54000 147.50200 1.000 188.41000 2071 THR A N 1
ATOM 8594 C CA . THR A 1 2071 ? 217.39600 117.89200 147.94300 1.000 188.41000 2071 THR A CA 1
ATOM 8595 C C . THR A 1 2071 ? 218.05500 118.98400 147.08400 1.000 188.41000 2071 THR A C 1
ATOM 8596 O O . THR A 1 2071 ? 219.27900 118.90800 146.86200 1.000 188.41000 2071 THR A O 1
ATOM 8598 N N . ILE A 1 2072 ? 217.29500 119.98900 146.63800 1.000 174.58000 2072 ILE A N 1
ATOM 8599 C CA . ILE A 1 2072 ? 217.91200 121.04100 145.77200 1.000 174.58000 2072 ILE A CA 1
ATOM 8600 C C . ILE A 1 2072 ? 218.41800 122.19600 146.64500 1.000 174.58000 2072 ILE A C 1
ATOM 8601 O O . ILE A 1 2072 ? 217.58000 122.97000 147.14800 1.000 174.58000 2072 ILE A O 1
ATOM 8603 N N . LYS A 1 2073 ? 219.74300 122.29700 146.81100 1.000 163.24000 2073 LYS A N 1
ATOM 8604 C CA . LYS A 1 2073 ? 220.36300 123.38500 147.61600 1.000 163.24000 2073 LYS A CA 1
ATOM 8605 C C . LYS A 1 2073 ? 220.72400 124.57000 146.71000 1.000 163.24000 2073 LYS A C 1
ATOM 8606 O O . LYS A 1 2073 ? 221.91000 124.95500 146.69200 1.000 163.24000 2073 LYS A O 1
ATOM 8608 N N . PRO A 1 2074 ? 219.76800 125.16400 145.96100 1.000 156.94000 2074 PRO A N 1
ATOM 8609 C CA . PRO A 1 2074 ? 220.08900 126.32100 145.11400 1.000 156.94000 2074 PRO A CA 1
ATOM 8610 C C . PRO A 1 2074 ? 219.44700 127.57600 145.72200 1.000 156.94000 2074 PRO A C 1
ATOM 8611 O O . PRO A 1 2074 ? 219.40800 128.60300 145.06800 1.000 156.94000 2074 PRO A O 1
ATOM 8613 N N . HIS A 1 2075 ? 218.96300 127.44000 146.95900 1.000 158.81000 2075 HIS A N 1
ATOM 8614 C CA . HIS A 1 2075 ? 218.25100 128.48800 147.67500 1.000 158.81000 2075 HIS A CA 1
ATOM 8615 C C . HIS A 1 2075 ? 218.76700 129.91400 147.49400 1.000 158.81000 2075 HIS A C 1
ATOM 8616 O O . HIS A 1 2075 ? 218.03700 130.85800 147.82900 1.000 158.81000 2075 HIS A O 1
ATOM 8618 N N . PRO A 1 2076 ? 220.04300 130.11600 147.08500 1.000 154.84000 2076 PRO A N 1
ATOM 8619 C CA . PRO A 1 2076 ? 220.53300 131.47100 146.76600 1.000 154.84000 2076 PRO A CA 1
ATOM 8620 C C . PRO A 1 2076 ? 219.67300 132.21300 145.75100 1.000 154.84000 2076 PRO A C 1
ATOM 8621 O O . PRO A 1 2076 ? 219.56700 131.79700 144.59200 1.000 154.84000 2076 PRO A O 1
ATOM 8623 N N . ASN A 1 2077 ? 219.08000 133.32100 146.21800 1.000 143.90000 2077 ASN A N 1
ATOM 8624 C CA . ASN A 1 2077 ? 217.94900 134.02300 145.60100 1.000 143.90000 2077 ASN A CA 1
ATOM 8625 C C . ASN A 1 2077 ? 216.72900 133.10200 145.44300 1.000 143.90000 2077 ASN A C 1
ATOM 8626 O O . ASN A 1 2077 ? 216.27600 132.80600 144.33800 1.000 143.90000 2077 ASN A O 1
ATOM 8628 N N . PHE A 1 2078 ? 216.19800 132.64900 146.58700 1.000 119.88000 2078 PHE A N 1
ATOM 8629 C CA . PHE A 1 2078 ? 214.92300 131.92300 146.62200 1.000 119.88000 2078 PHE A CA 1
ATOM 8630 C C . PHE A 1 2078 ? 214.29800 132.16300 147.99500 1.000 119.88000 2078 PHE A C 1
ATOM 8631 O O . PHE A 1 2078 ? 214.59600 131.45300 148.95600 1.000 119.88000 2078 PHE A O 1
ATOM 8633 N N . ARG A 1 2079 ? 213.39700 133.14000 148.05700 1.000 93.75000 2079 ARG A N 1
ATOM 8634 C CA . ARG A 1 2079 ? 212.84200 133.64300 149.30800 1.000 93.75000 2079 ARG A CA 1
ATOM 8635 C C . ARG A 1 2079 ? 211.34800 133.34600 149.38200 1.000 93.75000 2079 ARG A C 1
ATOM 8636 O O . ARG A 1 2079 ? 210.58300 133.76000 148.50400 1.000 93.75000 2079 ARG A O 1
ATOM 8638 N N . LEU A 1 2080 ? 210.94000 132.63500 150.43400 1.000 67.60000 2080 LEU A N 1
ATOM 8639 C CA . LEU A 1 2080 ? 209.53300 132.36400 150.72300 1.000 67.60000 2080 LEU A CA 1
ATOM 8640 C C . LEU A 1 2080 ? 208.90300 133.62400 151.29300 1.000 67.60000 2080 LEU A C 1
ATOM 8641 O O . LEU A 1 2080 ? 209.07900 133.95000 152.47300 1.000 67.60000 2080 LEU A O 1
ATOM 8643 N N . PHE A 1 2081 ? 208.17500 134.34500 150.45500 1.000 50.37000 2081 PHE A N 1
ATOM 8644 C CA . PHE A 1 2081 ? 207.48700 135.55900 150.86300 1.000 50.37000 2081 PHE A CA 1
ATOM 8645 C C . PHE A 1 2081 ? 205.99800 135.25900 150.90200 1.000 50.37000 2081 PHE A C 1
ATOM 8646 O O . PHE A 1 2081 ? 205.36300 135.10000 149.86200 1.000 50.37000 2081 PHE A O 1
ATOM 8648 N N . LEU A 1 2082 ? 205.44600 135.18800 152.10100 1.000 28.47000 2082 LEU A N 1
ATOM 8649 C CA . LEU A 1 2082 ? 204.07100 134.77600 152.32800 1.000 28.47000 2082 LEU A CA 1
ATOM 8650 C C . LEU A 1 2082 ? 203.24100 135.98200 152.73500 1.000 28.47000 2082 LEU A C 1
ATOM 8651 O O . LEU A 1 2082 ? 203.47900 136.57500 153.78900 1.000 28.47000 2082 LEU A O 1
ATOM 8653 N N . THR A 1 2083 ? 202.27700 136.34900 151.90400 1.000 23.55000 2083 THR A N 1
ATOM 8654 C CA . THR A 1 2083 ? 201.27500 137.29600 152.34400 1.000 23.55000 2083 THR A CA 1
ATOM 8655 C C . THR A 1 2083 ? 200.30600 136.60400 153.29200 1.000 23.55000 2083 THR A C 1
ATOM 8656 O O . THR A 1 2083 ? 200.30000 135.38700 153.43900 1.000 23.55000 2083 THR A O 1
ATOM 8658 N N . VAL A 1 2084 ? 199.50800 137.40300 153.97400 1.000 28.00000 2084 VAL A N 1
ATOM 8659 C CA . VAL A 1 2084 ? 198.40800 136.88400 154.76700 1.000 28.00000 2084 VAL A CA 1
ATOM 8660 C C . VAL A 1 2084 ? 197.33700 137.95800 154.78600 1.000 28.00000 2084 VAL A C 1
ATOM 8661 O O . VAL A 1 2084 ? 197.49000 139.00800 154.15100 1.000 28.00000 2084 VAL A O 1
ATOM 8663 N N . ASN A 1 2085 ? 196.23200 137.69000 155.46400 1.000 44.24000 2085 ASN A N 1
ATOM 8664 C CA . ASN A 1 2085 ? 195.28300 138.73600 155.82300 1.000 44.24000 2085 ASN A CA 1
ATOM 8665 C C . ASN A 1 2085 ? 194.70800 138.39400 157.18300 1.000 44.24000 2085 ASN A C 1
ATOM 8666 O O . ASN A 1 2085 ? 194.97700 137.31300 157.71400 1.000 44.24000 2085 ASN A O 1
ATOM 8668 N N . PRO A 1 2086 ? 193.95100 139.27100 157.78300 1.000 58.57000 2086 PRO A N 1
ATOM 8669 C CA . PRO A 1 2086 ? 193.35900 138.92900 159.07600 1.000 58.57000 2086 PRO A CA 1
ATOM 8670 C C . PRO A 1 2086 ? 191.92100 138.47100 158.92100 1.000 58.57000 2086 PRO A C 1
ATOM 8671 O O . PRO A 1 2086 ? 191.29300 138.03400 159.89100 1.000 58.57000 2086 PRO A O 1
ATOM 8673 N N . VAL A 1 2087 ? 191.40300 138.58500 157.69200 1.000 69.89000 2087 VAL A N 1
ATOM 8674 C CA . VAL A 1 2087 ? 190.00300 138.26200 157.41800 1.000 69.89000 2087 VAL A CA 1
ATOM 8675 C C . VAL A 1 2087 ? 189.74300 136.78300 157.65300 1.000 69.89000 2087 VAL A C 1
ATOM 8676 O O . VAL A 1 2087 ? 188.83800 136.40400 158.40100 1.000 69.89000 2087 VAL A O 1
ATOM 8678 N N . TYR A 1 2088 ? 190.56200 135.93000 157.06100 1.000 79.43000 2088 TYR A N 1
ATOM 8679 C CA . TYR A 1 2088 ? 190.47200 134.50500 157.32600 1.000 79.43000 2088 TYR A CA 1
ATOM 8680 C C . TYR A 1 2088 ? 191.16900 134.19600 158.64800 1.000 79.43000 2088 TYR A C 1
ATOM 8681 O O . TYR A 1 2088 ? 191.51800 135.08800 159.42500 1.000 79.43000 2088 TYR A O 1
ATOM 8683 N N . GLY A 1 2089 ? 191.36400 132.91300 158.92900 1.000 100.81000 2089 GLY A N 1
ATOM 8684 C CA . GLY A 1 2089 ? 192.12200 132.53300 160.10000 1.000 100.81000 2089 GLY A CA 1
ATOM 8685 C C . GLY A 1 2089 ? 193.59600 132.82600 159.91600 1.000 100.81000 2089 GLY A C 1
ATOM 8686 O O . GLY A 1 2089 ? 194.11800 132.82700 158.80200 1.000 100.81000 2089 GLY A O 1
ATOM 8687 N N . GLU A 1 2090 ? 194.26800 133.09400 161.03100 1.000 118.45000 2090 GLU A N 1
ATOM 8688 C CA . GLU A 1 2090 ? 195.67600 133.45400 160.99200 1.000 118.45000 2090 GLU A CA 1
ATOM 8689 C C . GLU A 1 2090 ? 196.52400 132.24800 160.59500 1.000 118.45000 2090 GLU A C 1
ATOM 8690 O O . GLU A 1 2090 ? 196.05300 131.10700 160.56800 1.000 118.45000 2090 GLU A O 1
ATOM 8692 N N . LEU A 1 2091 ? 197.78200 132.51800 160.24700 1.000 129.25000 2091 LEU A N 1
ATOM 8693 C CA . LEU A 1 2091 ? 198.73100 131.44200 160.00100 1.000 129.25000 2091 LEU A CA 1
ATOM 8694 C C . LEU A 1 2091 ? 198.94000 130.64600 161.27900 1.000 129.25000 2091 LEU A C 1
ATOM 8695 O O . LEU A 1 2091 ? 198.85300 131.18900 162.38200 1.000 129.25000 2091 LEU A O 1
ATOM 8697 N N . SER A 1 2092 ? 199.16100 129.34500 161.12500 1.000 131.79000 2092 SER A N 1
ATOM 8698 C CA . SER A 1 2092 ? 199.27000 128.45000 162.26600 1.000 131.79000 2092 SER A CA 1
ATOM 8699 C C . SER A 1 2092 ? 200.50900 128.76600 163.09500 1.000 131.79000 2092 SER A C 1
ATOM 8700 O O . SER A 1 2092 ? 201.47800 129.35200 162.60700 1.000 131.79000 2092 SER A O 1
ATOM 8702 N N . ARG A 1 2093 ? 200.46200 128.36600 164.36900 1.000 121.02000 2093 ARG A N 1
ATOM 8703 C CA . ARG A 1 2093 ? 201.47800 128.76300 165.33500 1.000 121.02000 2093 ARG A CA 1
ATOM 8704 C C . ARG A 1 2093 ? 202.84500 128.18500 165.03000 1.000 121.02000 2093 ARG A C 1
ATOM 8705 O O . ARG A 1 2093 ? 203.84100 128.72000 165.51400 1.000 121.02000 2093 ARG A O 1
ATOM 8707 N N . ALA A 1 2094 ? 202.92100 127.12600 164.22800 1.000 130.83000 2094 ALA A N 1
ATOM 8708 C CA . ALA A 1 2094 ? 204.22000 126.61700 163.81100 1.000 130.83000 2094 ALA A CA 1
ATOM 8709 C C . ALA A 1 2094 ? 204.88400 127.56800 162.83200 1.000 130.83000 2094 ALA A C 1
ATOM 8710 O O . ALA A 1 2094 ? 206.00800 128.03000 163.06500 1.000 130.83000 2094 ALA A O 1
ATOM 8712 N N . MET A 1 2095 ? 204.19300 127.89100 161.73900 1.000 133.91000 2095 MET A N 1
ATOM 8713 C CA . MET A 1 2095 ? 204.74400 128.82900 160.77200 1.000 133.91000 2095 MET A CA 1
ATOM 8714 C C . MET A 1 2095 ? 204.79400 130.24500 161.31700 1.000 133.91000 2095 MET A C 1
ATOM 8715 O O . MET A 1 2095 ? 205.58700 131.05600 160.83100 1.000 133.91000 2095 MET A O 1
ATOM 8717 N N . ARG A 1 2096 ? 203.97800 130.56100 162.31800 1.000 120.12000 2096 ARG A N 1
ATOM 8718 C CA . ARG A 1 2096 ? 204.17800 131.81100 163.03200 1.000 120.12000 2096 ARG A CA 1
ATOM 8719 C C . ARG A 1 2096 ? 205.45200 131.75600 163.86300 1.000 120.12000 2096 ARG A C 1
ATOM 8720 O O . ARG A 1 2096 ? 206.20100 132.73600 163.93000 1.000 120.12000 2096 ARG A O 1
ATOM 8722 N N . ASN A 1 2097 ? 205.73300 130.61300 164.47400 1.000 111.81000 2097 ASN A N 1
ATOM 8723 C CA . ASN A 1 2097 ? 206.90900 130.45200 165.31200 1.000 111.81000 2097 ASN A CA 1
ATOM 8724 C C . ASN A 1 2097 ? 208.17300 130.19200 164.51700 1.000 111.81000 2097 ASN A C 1
ATOM 8725 O O . ASN A 1 2097 ? 209.24000 130.04800 165.11500 1.000 111.81000 2097 ASN A O 1
ATOM 8727 N N . ARG A 1 2098 ? 208.08700 130.11100 163.19700 1.000 109.69000 2098 ARG A N 1
ATOM 8728 C CA . ARG A 1 2098 ? 209.26800 129.90100 162.37100 1.000 109.69000 2098 ARG A CA 1
ATOM 8729 C C . ARG A 1 2098 ? 209.28200 130.89100 161.21600 1.000 109.69000 2098 ARG A C 1
ATOM 8730 O O . ARG A 1 2098 ? 209.47400 130.52800 160.05700 1.000 109.69000 2098 ARG A O 1
ATOM 8732 N N . GLY A 1 2099 ? 209.06500 132.16300 161.51900 1.000 105.36000 2099 GLY A N 1
ATOM 8733 C CA . GLY A 1 2099 ? 209.08600 133.16200 160.46700 1.000 105.36000 2099 GLY A CA 1
ATOM 8734 C C . GLY A 1 2099 ? 209.26900 134.55200 161.02900 1.000 105.36000 2099 GLY A C 1
ATOM 8735 O O . GLY A 1 2099 ? 209.30900 134.75700 162.24400 1.000 105.36000 2099 GLY A O 1
ATOM 8736 N N . VAL A 1 2100 ? 209.38200 135.51600 160.12100 1.000 79.14000 2100 VAL A N 1
ATOM 8737 C CA . VAL A 1 2100 ? 209.55100 136.91700 160.48100 1.000 79.14000 2100 VAL A CA 1
ATOM 8738 C C . VAL A 1 2100 ? 208.21600 137.60200 160.23600 1.000 79.14000 2100 VAL A C 1
ATOM 8739 O O . VAL A 1 2100 ? 207.91600 138.01800 159.11600 1.000 79.14000 2100 VAL A O 1
ATOM 8741 N N . GLU A 1 2101 ? 207.41300 137.71500 161.28700 1.000 76.97000 2101 GLU A N 1
ATOM 8742 C CA . GLU A 1 2101 ? 206.10600 138.34300 161.18000 1.000 76.97000 2101 GLU A CA 1
ATOM 8743 C C . GLU A 1 2101 ? 206.27400 139.84200 161.00400 1.000 76.97000 2101 GLU A C 1
ATOM 8744 O O . GLU A 1 2101 ? 207.05000 140.47400 161.72000 1.000 76.97000 2101 GLU A O 1
ATOM 8746 N N . ILE A 1 2102 ? 205.57000 140.40500 160.03000 1.000 47.02000 2102 ILE A N 1
ATOM 8747 C CA . ILE A 1 2102 ? 205.67900 141.82100 159.71900 1.000 47.02000 2102 ILE A CA 1
ATOM 8748 C C . ILE A 1 2102 ? 204.29800 142.32800 159.35500 1.000 47.02000 2102 ILE A C 1
ATOM 8749 O O . ILE A 1 2102 ? 203.80300 142.04000 158.26200 1.000 47.02000 2102 ILE A O 1
ATOM 8751 N N . PHE A 1 2103 ? 203.68600 143.10900 160.24000 1.000 49.04000 2103 PHE A N 1
ATOM 8752 C CA . PHE A 1 2103 ? 202.37600 143.67400 159.95500 1.000 49.04000 2103 PHE A CA 1
ATOM 8753 C C . PHE A 1 2103 ? 202.49000 144.79900 158.92900 1.000 49.04000 2103 PHE A C 1
ATOM 8754 O O . PHE A 1 2103 ? 203.56200 145.11200 158.41500 1.000 49.04000 2103 PHE A O 1
ATOM 8756 N N . LEU A 1 2104 ? 201.35200 145.40500 158.61900 1.000 58.92000 2104 LEU A N 1
ATOM 8757 C CA . LEU A 1 2104 ? 201.30300 146.61000 157.81100 1.000 58.92000 2104 LEU A CA 1
ATOM 8758 C C . LEU A 1 2104 ? 200.04400 147.35500 158.21600 1.000 58.92000 2104 LEU A C 1
ATOM 8759 O O . LEU A 1 2104 ? 199.14400 146.78300 158.83000 1.000 58.92000 2104 LEU A O 1
ATOM 8761 N N . LEU A 1 2105 ? 199.99400 148.64100 157.89900 1.000 95.07000 2105 LEU A N 1
ATOM 8762 C CA . LEU A 1 2105 ? 198.86200 149.46900 158.31600 1.000 95.07000 2105 LEU A CA 1
ATOM 8763 C C . LEU A 1 2105 ? 198.66700 150.56700 157.27500 1.000 95.07000 2105 LEU A C 1
ATOM 8764 O O . LEU A 1 2105 ? 199.18900 150.47600 156.15900 1.000 95.07000 2105 LEU A O 1
ATOM 8766 N N . LYS A 1 2106 ? 197.90900 151.60400 157.63100 1.000 124.26000 2106 LYS A N 1
ATOM 8767 C CA . LYS A 1 2106 ? 197.61200 152.70400 156.72000 1.000 124.26000 2106 LYS A CA 1
ATOM 8768 C C . LYS A 1 2106 ? 197.97100 154.03200 157.37000 1.000 124.26000 2106 LYS A C 1
ATOM 8769 O O . LYS A 1 2106 ? 197.56700 154.29500 158.50700 1.000 124.26000 2106 LYS A O 1
ATOM 8771 N N . GLU A 1 2107 ? 198.75500 154.85000 156.66500 1.000 129.68000 2107 GLU A N 1
ATOM 8772 C CA . GLU A 1 2107 ? 199.15200 156.16500 157.15800 1.000 129.68000 2107 GLU A CA 1
ATOM 8773 C C . GLU A 1 2107 ? 198.73300 157.31500 156.25400 1.000 129.68000 2107 GLU A C 1
ATOM 8774 O O . GLU A 1 2107 ? 198.11800 158.27200 156.74100 1.000 129.68000 2107 GLU A O 1
ATOM 8776 N N . ALA A 1 2108 ? 199.07200 157.25400 154.95900 1.000 128.55000 2108 ALA A N 1
ATOM 8777 C CA . ALA A 1 2108 ? 198.78200 158.27600 153.94300 1.000 128.55000 2108 ALA A CA 1
ATOM 8778 C C . ALA A 1 2108 ? 199.39300 159.63700 154.30100 1.000 128.55000 2108 ALA A C 1
ATOM 8779 O O . ALA A 1 2108 ? 198.70200 160.59700 154.63700 1.000 128.55000 2108 ALA A O 1
ATOM 8781 N N . LEU A 1 2109 ? 200.72500 159.68600 154.23200 1.000 115.75000 2109 LEU A N 1
ATOM 8782 C CA . LEU A 1 2109 ? 201.46800 160.93100 154.40900 1.000 115.75000 2109 LEU A CA 1
ATOM 8783 C C . LEU A 1 2109 ? 201.31300 161.84900 153.19600 1.000 115.75000 2109 LEU A C 1
ATOM 8784 O O . LEU A 1 2109 ? 200.64600 161.52400 152.21500 1.000 115.75000 2109 LEU A O 1
ATOM 8786 N N . THR A 1 2110 ? 201.99100 162.99600 153.25300 1.000 101.32000 2110 THR A N 1
ATOM 8787 C CA . THR A 1 2110 ? 201.63700 164.11700 152.38500 1.000 101.32000 2110 THR A CA 1
ATOM 8788 C C . THR A 1 2110 ? 202.10800 163.90100 150.95500 1.000 101.32000 2110 THR A C 1
ATOM 8789 O O . THR A 1 2110 ? 201.29700 163.81700 150.02600 1.000 101.32000 2110 THR A O 1
ATOM 8791 N N . GLU A 1 2111 ? 203.42200 163.80500 150.75800 1.000 93.31000 2111 GLU A N 1
ATOM 8792 C CA . GLU A 1 2111 ? 203.94300 163.48000 149.43700 1.000 93.31000 2111 GLU A CA 1
ATOM 8793 C C . GLU A 1 2111 ? 203.59500 162.05200 149.05000 1.000 93.31000 2111 GLU A C 1
ATOM 8794 O O . GLU A 1 2111 ? 203.49700 161.74200 147.85800 1.000 93.31000 2111 GLU A O 1
ATOM 8796 N N . ILE A 1 2112 ? 203.37500 161.19100 150.04800 1.000 87.71000 2112 ILE A N 1
ATOM 8797 C CA . ILE A 1 2112 ? 202.91200 159.82600 149.80900 1.000 87.71000 2112 ILE A CA 1
ATOM 8798 C C . ILE A 1 2112 ? 201.56500 159.83100 149.10400 1.000 87.71000 2112 ILE A C 1
ATOM 8799 O O . ILE A 1 2112 ? 201.41400 159.25800 148.02000 1.000 87.71000 2112 ILE A O 1
ATOM 8801 N N . ASP A 1 2113 ? 200.57300 160.49000 149.70100 1.000 88.00000 2113 ASP A N 1
ATOM 8802 C CA . ASP A 1 2113 ? 199.26400 160.58700 149.06700 1.000 88.00000 2113 ASP A CA 1
ATOM 8803 C C . ASP A 1 2113 ? 199.31600 161.43400 147.80700 1.000 88.00000 2113 ASP A C 1
ATOM 8804 O O . ASP A 1 2113 ? 198.45600 161.30300 146.93300 1.000 88.00000 2113 ASP A O 1
ATOM 8806 N N . LYS A 1 2114 ? 200.30400 162.32100 147.70000 1.000 80.71000 2114 LYS A N 1
ATOM 8807 C CA . LYS A 1 2114 ? 200.47300 163.08000 146.46800 1.000 80.71000 2114 LYS A CA 1
ATOM 8808 C C . LYS A 1 2114 ? 200.89700 162.17700 145.32400 1.000 80.71000 2114 LYS A C 1
ATOM 8809 O O . LYS A 1 2114 ? 200.47000 162.36200 144.18200 1.000 80.71000 2114 LYS A O 1
ATOM 8811 N N . LYS A 1 2115 ? 201.73500 161.18800 145.61500 1.000 75.99000 2115 LYS A N 1
ATOM 8812 C CA . LYS A 1 2115 ? 202.31400 160.39000 144.54300 1.000 75.99000 2115 LYS A CA 1
ATOM 8813 C C . LYS A 1 2115 ? 201.48700 159.15000 144.25800 1.000 75.99000 2115 LYS A C 1
ATOM 8814 O O . LYS A 1 2115 ? 201.48200 158.65300 143.12800 1.000 75.99000 2115 LYS A O 1
ATOM 8816 N N . GLN A 1 2116 ? 200.82100 158.60600 145.27400 1.000 74.32000 2116 GLN A N 1
ATOM 8817 C CA . GLN A 1 2116 ? 200.04100 157.39100 145.07400 1.000 74.32000 2116 GLN A CA 1
ATOM 8818 C C . GLN A 1 2116 ? 198.83900 157.67300 144.19400 1.000 74.32000 2116 GLN A C 1
ATOM 8819 O O . GLN A 1 2116 ? 198.64000 157.02500 143.16400 1.000 74.32000 2116 GLN A O 1
ATOM 8821 N N . MET A 1 2117 ? 198.07100 158.68400 144.54800 1.000 80.95000 2117 MET A N 1
ATOM 8822 C CA . MET A 1 2117 ? 196.90800 159.10200 143.79300 1.000 80.95000 2117 MET A CA 1
ATOM 8823 C C . MET A 1 2117 ? 197.24300 160.10800 142.72300 1.000 80.95000 2117 MET A C 1
ATOM 8824 O O . MET A 1 2117 ? 196.38300 160.91200 142.35400 1.000 80.95000 2117 MET A O 1
ATOM 8826 N N . SER A 1 2118 ? 198.45400 160.09000 142.21500 1.000 73.21000 2118 SER A N 1
ATOM 8827 C CA . SER A 1 2118 ? 198.94200 161.14800 141.34900 1.000 73.21000 2118 SER A CA 1
ATOM 8828 C C . SER A 1 2118 ? 198.33900 161.14800 139.99200 1.000 73.21000 2118 SER A C 1
ATOM 8829 O O . SER A 1 2118 ? 198.76400 162.03200 139.24900 1.000 73.21000 2118 SER A O 1
ATOM 8831 N N . LEU A 1 2119 ? 197.40300 160.27100 139.61700 1.000 71.62000 2119 LEU A N 1
ATOM 8832 C CA . LEU A 1 2119 ? 196.92800 160.20400 138.23900 1.000 71.62000 2119 LEU A CA 1
ATOM 8833 C C . LEU A 1 2119 ? 196.18700 161.45700 137.79800 1.000 71.62000 2119 LEU A C 1
ATOM 8834 O O . LEU A 1 2119 ? 195.98600 161.64700 136.59600 1.000 71.62000 2119 LEU A O 1
ATOM 8836 N N . LEU A 1 2120 ? 195.78100 162.31000 138.73200 1.000 71.04000 2120 LEU A N 1
ATOM 8837 C CA . LEU A 1 2120 ? 195.28900 163.63700 138.40300 1.000 71.04000 2120 LEU A CA 1
ATOM 8838 C C . LEU A 1 2120 ? 196.37700 164.69300 138.46500 1.000 71.04000 2120 LEU A C 1
ATOM 8839 O O . LEU A 1 2120 ? 196.42700 165.56800 137.60100 1.000 71.04000 2120 LEU A O 1
ATOM 8841 N N . GLU A 1 2121 ? 197.25200 164.62400 139.45900 1.000 86.12000 2121 GLU A N 1
ATOM 8842 C CA . GLU A 1 2121 ? 198.25700 165.65400 139.68600 1.000 86.12000 2121 GLU A CA 1
ATOM 8843 C C . GLU A 1 2121 ? 199.40100 165.48800 138.69300 1.000 86.12000 2121 GLU A C 1
ATOM 8844 O O . GLU A 1 2121 ? 199.42600 164.55500 137.88400 1.000 86.12000 2121 GLU A O 1
ATOM 8846 N N . PRO A 1 2122 ? 200.38500 166.39500 138.72200 1.000 77.44000 2122 PRO A N 1
ATOM 8847 C CA . PRO A 1 2122 ? 201.40400 166.40100 137.66400 1.000 77.44000 2122 PRO A CA 1
ATOM 8848 C C . PRO A 1 2122 ? 202.64300 165.60900 138.01200 1.000 77.44000 2122 PRO A C 1
ATOM 8849 O O . PRO A 1 2122 ? 203.44700 165.27900 137.13800 1.000 77.44000 2122 PRO A O 1
ATOM 8851 N N . ALA A 1 2123 ? 202.80800 165.28700 139.28400 1.000 81.88000 2123 ALA A N 1
ATOM 8852 C CA . ALA A 1 2123 ? 204.10500 164.82600 139.65000 1.000 81.88000 2123 ALA A CA 1
ATOM 8853 C C . ALA A 1 2123 ? 204.05100 163.88500 140.83500 1.000 81.88000 2123 ALA A C 1
ATOM 8854 O O . ALA A 1 2123 ? 203.29200 164.13300 141.78200 1.000 81.88000 2123 ALA A O 1
ATOM 8856 N N . PRO A 1 2124 ? 204.80900 162.81000 140.80400 1.000 75.55000 2124 PRO A N 1
ATOM 8857 C CA . PRO A 1 2124 ? 205.13600 162.12200 142.05200 1.000 75.55000 2124 PRO A CA 1
ATOM 8858 C C . PRO A 1 2124 ? 206.40500 162.70300 142.63100 1.000 75.55000 2124 PRO A C 1
ATOM 8859 O O . PRO A 1 2124 ? 206.93200 163.68700 142.10800 1.000 75.55000 2124 PRO A O 1
ATOM 8861 N N . ILE A 1 2125 ? 206.88900 162.12400 143.71700 1.000 59.34000 2125 ILE A N 1
ATOM 8862 C CA . ILE A 1 2125 ? 208.19500 162.49700 144.23000 1.000 59.34000 2125 ILE A CA 1
ATOM 8863 C C . ILE A 1 2125 ? 209.23500 161.54600 143.65800 1.000 59.34000 2125 ILE A C 1
ATOM 8864 O O . ILE A 1 2125 ? 210.10900 161.95200 142.88900 1.000 59.34000 2125 ILE A O 1
ATOM 8866 N N . SER A 1 2126 ? 209.12900 160.26900 144.00200 1.000 49.53000 2126 SER A N 1
ATOM 8867 C CA . SER A 1 2126 ? 210.05300 159.25700 143.51100 1.000 49.53000 2126 SER A CA 1
ATOM 8868 C C . SER A 1 2126 ? 209.36300 158.51400 142.37500 1.000 49.53000 2126 SER A C 1
ATOM 8869 O O . SER A 1 2126 ? 208.80800 157.43300 142.54700 1.000 49.53000 2126 SER A O 1
ATOM 8871 N N . SER A 1 2127 ? 209.43500 159.09500 141.18100 1.000 41.35000 2127 SER A N 1
ATOM 8872 C CA . SER A 1 2127 ? 208.55500 158.70100 140.09000 1.000 41.35000 2127 SER A CA 1
ATOM 8873 C C . SER A 1 2127 ? 209.15400 157.65100 139.16100 1.000 41.35000 2127 SER A C 1
ATOM 8874 O O . SER A 1 2127 ? 208.80100 157.63500 137.97700 1.000 41.35000 2127 SER A O 1
ATOM 8876 N N . ALA A 1 2128 ? 210.02100 156.76600 139.64900 1.000 34.50000 2128 ALA A N 1
ATOM 8877 C CA . ALA A 1 2128 ? 210.52300 155.66900 138.82200 1.000 34.50000 2128 ALA A CA 1
ATOM 8878 C C . ALA A 1 2128 ? 211.03700 154.55300 139.72100 1.000 34.50000 2128 ALA A C 1
ATOM 8879 O O . ALA A 1 2128 ? 210.77800 154.52800 140.92900 1.000 34.50000 2128 ALA A O 1
ATOM 8881 N N . VAL A 1 2129 ? 211.74100 153.60400 139.10200 1.000 34.34000 2129 VAL A N 1
ATOM 8882 C CA . VAL A 1 2129 ? 212.58600 152.62400 139.77000 1.000 34.34000 2129 VAL A CA 1
ATOM 8883 C C . VAL A 1 2129 ? 213.94000 152.67600 139.08200 1.000 34.34000 2129 VAL A C 1
ATOM 8884 O O . VAL A 1 2129 ? 214.70000 151.70500 139.09700 1.000 34.34000 2129 VAL A O 1
ATOM 8886 N N . ASP A 1 2130 ? 214.23000 153.81000 138.45300 1.000 46.38000 2130 ASP A N 1
ATOM 8887 C CA . ASP A 1 2130 ? 215.51400 154.09100 137.82800 1.000 46.38000 2130 ASP A CA 1
ATOM 8888 C C . ASP A 1 2130 ? 216.04900 155.41400 138.37000 1.000 46.38000 2130 ASP A C 1
ATOM 8889 O O . ASP A 1 2130 ? 215.35600 156.43800 138.31600 1.000 46.38000 2130 ASP A O 1
ATOM 8891 N N . THR A 1 2131 ? 217.28900 155.39200 138.87300 1.000 44.39000 2131 THR A N 1
ATOM 8892 C CA . THR A 1 2131 ? 217.79300 156.47000 139.72300 1.000 44.39000 2131 THR A CA 1
ATOM 8893 C C . THR A 1 2131 ? 218.05300 157.75400 138.95400 1.000 44.39000 2131 THR A C 1
ATOM 8894 O O . THR A 1 2131 ? 217.93500 158.84500 139.52100 1.000 44.39000 2131 THR A O 1
ATOM 8896 N N . LEU A 1 2132 ? 218.38500 157.65900 137.67100 1.000 43.89000 2132 LEU A N 1
ATOM 8897 C CA . LEU A 1 2132 ? 218.64900 158.87100 136.91200 1.000 43.89000 2132 LEU A CA 1
ATOM 8898 C C . LEU A 1 2132 ? 217.38600 159.65700 136.63300 1.000 43.89000 2132 LEU A C 1
ATOM 8899 O O . LEU A 1 2132 ? 217.47100 160.84500 136.32200 1.000 43.89000 2132 LEU A O 1
ATOM 8901 N N . ALA A 1 2133 ? 216.22700 159.02200 136.74300 1.000 42.56000 2133 ALA A N 1
ATOM 8902 C CA . ALA A 1 2133 ? 214.95200 159.71600 136.67100 1.000 42.56000 2133 ALA A CA 1
ATOM 8903 C C . ALA A 1 2133 ? 214.51400 160.24100 138.02600 1.000 42.56000 2133 ALA A C 1
ATOM 8904 O O . ALA A 1 2133 ? 214.03000 161.37500 138.12300 1.000 42.56000 2133 ALA A O 1
ATOM 8906 N N . SER A 1 2134 ? 214.67200 159.41900 139.06500 1.000 38.29000 2134 SER A N 1
ATOM 8907 C CA . SER A 1 2134 ? 214.29600 159.81400 140.41600 1.000 38.29000 2134 SER A CA 1
ATOM 8908 C C . SER A 1 2134 ? 215.09600 161.01100 140.90600 1.000 38.29000 2134 SER A C 1
ATOM 8909 O O . SER A 1 2134 ? 214.58300 161.81900 141.69100 1.000 38.29000 2134 SER A O 1
ATOM 8911 N N . ASN A 1 2135 ? 216.34000 161.14300 140.44100 1.000 33.64000 2135 ASN A N 1
ATOM 8912 C CA . ASN A 1 2135 ? 217.15700 162.29400 140.79500 1.000 33.64000 2135 ASN A CA 1
ATOM 8913 C C . ASN A 1 2135 ? 216.53900 163.58100 140.28600 1.000 33.64000 2135 ASN A C 1
ATOM 8914 O O . ASN A 1 2135 ? 216.29400 164.50500 141.06600 1.000 33.64000 2135 ASN A O 1
ATOM 8916 N N . ILE A 1 2136 ? 216.24900 163.64800 138.98500 1.000 27.75000 2136 ILE A N 1
ATOM 8917 C CA . ILE A 1 2136 ? 215.67000 164.85700 138.42500 1.000 27.75000 2136 ILE A CA 1
ATOM 8918 C C . ILE A 1 2136 ? 214.26600 165.07900 138.94300 1.000 27.75000 2136 ILE A C 1
ATOM 8919 O O . ILE A 1 2136 ? 213.83500 166.22700 139.06300 1.000 27.75000 2136 ILE A O 1
ATOM 8921 N N . SER A 1 2137 ? 213.57500 164.01100 139.33800 1.000 33.44000 2137 SER A N 1
ATOM 8922 C CA . SER A 1 2137 ? 212.25200 164.15100 139.93600 1.000 33.44000 2137 SER A CA 1
ATOM 8923 C C . SER A 1 2137 ? 212.31500 164.85100 141.28700 1.000 33.44000 2137 SER A C 1
ATOM 8924 O O . SER A 1 2137 ? 211.68000 165.89200 141.48900 1.000 33.44000 2137 SER A O 1
ATOM 8926 N N . TYR A 1 2138 ? 213.07400 164.28500 142.23200 1.000 35.65000 2138 TYR A N 1
ATOM 8927 C CA . TYR A 1 2138 ? 213.15200 164.88200 143.56100 1.000 35.65000 2138 TYR A CA 1
ATOM 8928 C C . TYR A 1 2138 ? 213.81800 166.24700 143.52100 1.000 35.65000 2138 TYR A C 1
ATOM 8929 O O . TYR A 1 2138 ? 213.46800 167.12500 144.31400 1.000 35.65000 2138 TYR A O 1
ATOM 8931 N N . ILE A 1 2139 ? 214.73300 166.46000 142.57300 1.000 37.82000 2139 ILE A N 1
ATOM 8932 C CA . ILE A 1 2139 ? 215.35400 167.76600 142.42700 1.000 37.82000 2139 ILE A CA 1
ATOM 8933 C C . ILE A 1 2139 ? 214.38700 168.75500 141.81200 1.000 37.82000 2139 ILE A C 1
ATOM 8934 O O . ILE A 1 2139 ? 214.50800 169.96100 142.02700 1.000 37.82000 2139 ILE A O 1
ATOM 8936 N N . LYS A 1 2140 ? 213.42200 168.28400 141.03800 1.000 34.29000 2140 LYS A N 1
ATOM 8937 C CA . LYS A 1 2140 ? 212.38400 169.19700 140.61000 1.000 34.29000 2140 LYS A CA 1
ATOM 8938 C C . LYS A 1 2140 ? 211.37800 169.44400 141.71100 1.000 34.29000 2140 LYS A C 1
ATOM 8939 O O . LYS A 1 2140 ? 210.68600 170.46000 141.68500 1.000 34.29000 2140 LYS A O 1
ATOM 8941 N N . TYR A 1 2141 ? 211.29200 168.54400 142.68100 1.000 42.86000 2141 TYR A N 1
ATOM 8942 C CA . TYR A 1 2141 ? 210.30500 168.72600 143.73400 1.000 42.86000 2141 TYR A CA 1
ATOM 8943 C C . TYR A 1 2141 ? 210.81200 169.66400 144.81700 1.000 42.86000 2141 TYR A C 1
ATOM 8944 O O . TYR A 1 2141 ? 210.18600 170.68400 145.11100 1.000 42.86000 2141 TYR A O 1
ATOM 8946 N N . VAL A 1 2142 ? 211.94000 169.32300 145.43500 1.000 47.29000 2142 VAL A N 1
ATOM 8947 C CA . VAL A 1 2142 ? 212.36700 170.05600 146.61900 1.000 47.29000 2142 VAL A CA 1
ATOM 8948 C C . VAL A 1 2142 ? 212.97900 171.39400 146.27000 1.000 47.29000 2142 VAL A C 1
ATOM 8949 O O . VAL A 1 2142 ? 212.97800 172.29600 147.10500 1.000 47.29000 2142 VAL A O 1
ATOM 8951 N N . PHE A 1 2143 ? 213.46700 171.56700 145.05000 1.000 49.88000 2143 PHE A N 1
ATOM 8952 C CA . PHE A 1 2143 ? 213.79100 172.91000 144.60400 1.000 49.88000 2143 PHE A CA 1
ATOM 8953 C C . PHE A 1 2143 ? 212.55300 173.68200 144.18600 1.000 49.88000 2143 PHE A C 1
ATOM 8954 O O . PHE A 1 2143 ? 212.66600 174.85700 143.83500 1.000 49.88000 2143 PHE A O 1
ATOM 8956 N N . GLU A 1 2144 ? 211.38300 173.05000 144.20800 1.000 52.77000 2144 GLU A N 1
ATOM 8957 C CA . GLU A 1 2144 ? 210.11700 173.74600 144.08300 1.000 52.77000 2144 GLU A CA 1
ATOM 8958 C C . GLU A 1 2144 ? 209.27700 173.65200 145.34300 1.000 52.77000 2144 GLU A C 1
ATOM 8959 O O . GLU A 1 2144 ? 208.22100 174.28700 145.41400 1.000 52.77000 2144 GLU A O 1
ATOM 8961 N N . THR A 1 2145 ? 209.70500 172.87100 146.32800 1.000 58.92000 2145 THR A N 1
ATOM 8962 C CA . THR A 1 2145 ? 209.04900 172.83100 147.62200 1.000 58.92000 2145 THR A CA 1
ATOM 8963 C C . THR A 1 2145 ? 209.61600 173.85500 148.59100 1.000 58.92000 2145 THR A C 1
ATOM 8964 O O . THR A 1 2145 ? 209.45200 173.70200 149.80600 1.000 58.92000 2145 THR A O 1
ATOM 8966 N N . MET A 1 2146 ? 210.27500 174.89700 148.08400 1.000 60.10000 2146 MET A N 1
ATOM 8967 C CA . MET A 1 2146 ? 210.97200 175.84600 148.93500 1.000 60.10000 2146 MET A CA 1
ATOM 8968 C C . MET A 1 2146 ? 210.04800 176.86000 149.58400 1.000 60.10000 2146 MET A C 1
ATOM 8969 O O . MET A 1 2146 ? 210.45200 177.49900 150.55800 1.000 60.10000 2146 MET A O 1
ATOM 8971 N N . GLY A 1 2147 ? 208.83700 177.03100 149.07300 1.000 69.57000 2147 GLY A N 1
ATOM 8972 C CA . GLY A 1 2147 ? 207.94100 178.06100 149.56800 1.000 69.57000 2147 GLY A CA 1
ATOM 8973 C C . GLY A 1 2147 ? 207.40200 177.81800 150.96200 1.000 69.57000 2147 GLY A C 1
ATOM 8974 O O . GLY A 1 2147 ? 208.01300 178.21200 151.95300 1.000 69.57000 2147 GLY A O 1
ATOM 8975 N N . ASN A 1 2154 ? 217.24800 188.91000 155.74300 1.000 67.25000 2154 ASN A N 1
ATOM 8976 C CA . ASN A 1 2154 ? 218.08200 187.86900 156.31800 1.000 67.25000 2154 ASN A CA 1
ATOM 8977 C C . ASN A 1 2154 ? 217.39200 186.53100 156.22000 1.000 67.25000 2154 ASN A C 1
ATOM 8978 O O . ASN A 1 2154 ? 217.31000 185.78300 157.19000 1.000 67.25000 2154 ASN A O 1
ATOM 8980 N N . TYR A 1 2155 ? 216.88500 186.23100 155.03500 1.000 63.85000 2155 TYR A N 1
ATOM 8981 C CA . TYR A 1 2155 ? 216.09600 185.02300 154.87300 1.000 63.85000 2155 TYR A CA 1
ATOM 8982 C C . TYR A 1 2155 ? 216.92100 183.85300 154.34800 1.000 63.85000 2155 TYR A C 1
ATOM 8983 O O . TYR A 1 2155 ? 217.08100 182.84400 155.04100 1.000 63.85000 2155 TYR A O 1
ATOM 8985 N N . MET A 1 2156 ? 217.50700 184.00200 153.15700 1.000 53.69000 2156 MET A N 1
ATOM 8986 C CA . MET A 1 2156 ? 217.90700 182.86800 152.32800 1.000 53.69000 2156 MET A CA 1
ATOM 8987 C C . MET A 1 2156 ? 219.09100 182.06800 152.84900 1.000 53.69000 2156 MET A C 1
ATOM 8988 O O . MET A 1 2156 ? 219.49100 181.08800 152.21500 1.000 53.69000 2156 MET A O 1
ATOM 8990 N N . TYR A 1 2157 ? 219.65000 182.47200 153.98700 1.000 49.22000 2157 TYR A N 1
ATOM 8991 C CA . TYR A 1 2157 ? 220.79000 181.80500 154.59300 1.000 49.22000 2157 TYR A CA 1
ATOM 8992 C C . TYR A 1 2157 ? 220.47000 180.37200 154.97200 1.000 49.22000 2157 TYR A C 1
ATOM 8993 O O . TYR A 1 2157 ? 221.00000 179.43400 154.36400 1.000 49.22000 2157 TYR A O 1
ATOM 8995 N N . ILE A 1 2158 ? 219.56500 180.20200 155.93600 1.000 42.30000 2158 ILE A N 1
ATOM 8996 C CA . ILE A 1 2158 ? 219.22500 178.86900 156.41400 1.000 42.30000 2158 ILE A CA 1
ATOM 8997 C C . ILE A 1 2158 ? 218.49800 178.08200 155.33700 1.000 42.30000 2158 ILE A C 1
ATOM 8998 O O . ILE A 1 2158 ? 218.60100 176.85000 155.28000 1.000 42.30000 2158 ILE A O 1
ATOM 9000 N N . ALA A 1 2159 ? 217.82300 178.78100 154.42600 1.000 43.25000 2159 ALA A N 1
ATOM 9001 C CA . ALA A 1 2159 ? 217.14800 178.13300 153.30900 1.000 43.25000 2159 ALA A CA 1
ATOM 9002 C C . ALA A 1 2159 ? 218.14100 177.46500 152.37600 1.000 43.25000 2159 ALA A C 1
ATOM 9003 O O . ALA A 1 2159 ? 218.06100 176.25700 152.12900 1.000 43.25000 2159 ALA A O 1
ATOM 9005 N N . HIS A 1 2160 ? 219.08000 178.25100 151.84300 1.000 38.90000 2160 HIS A N 1
ATOM 9006 C CA . HIS A 1 2160 ? 220.06900 177.72300 150.92100 1.000 38.90000 2160 HIS A CA 1
ATOM 9007 C C . HIS A 1 2160 ? 220.94600 176.69300 151.60000 1.000 38.90000 2160 HIS A C 1
ATOM 9008 O O . HIS A 1 2160 ? 221.33000 175.70200 150.97400 1.000 38.90000 2160 HIS A O 1
ATOM 9010 N N . ALA A 1 2161 ? 221.16900 176.84700 152.89900 1.000 40.96000 2161 ALA A N 1
ATOM 9011 C CA . ALA A 1 2161 ? 221.97600 175.87800 153.61800 1.000 40.96000 2161 ALA A CA 1
ATOM 9012 C C . ALA A 1 2161 ? 221.27400 174.54200 153.73200 1.000 40.96000 2161 ALA A C 1
ATOM 9013 O O . ALA A 1 2161 ? 221.84800 173.50400 153.40000 1.000 40.96000 2161 ALA A O 1
ATOM 9015 N N . ILE A 1 2162 ? 220.02400 174.54700 154.18700 1.000 37.07000 2162 ILE A N 1
ATOM 9016 C CA . ILE A 1 2162 ? 219.32700 173.28500 154.36900 1.000 37.07000 2162 ILE A CA 1
ATOM 9017 C C . ILE A 1 2162 ? 219.01000 172.64400 153.02800 1.000 37.07000 2162 ILE A C 1
ATOM 9018 O O . ILE A 1 2162 ? 219.00000 171.41500 152.90800 1.000 37.07000 2162 ILE A O 1
ATOM 9020 N N . ILE A 1 2163 ? 218.79500 173.45800 151.99500 1.000 35.78000 2163 ILE A N 1
ATOM 9021 C CA . ILE A 1 2163 ? 218.48900 172.92400 150.67700 1.000 35.78000 2163 ILE A CA 1
ATOM 9022 C C . ILE A 1 2163 ? 219.70200 172.23900 150.08800 1.000 35.78000 2163 ILE A C 1
ATOM 9023 O O . ILE A 1 2163 ? 219.62900 171.08700 149.65800 1.000 35.78000 2163 ILE A O 1
ATOM 9025 N N . LEU A 1 2164 ? 220.85700 172.89000 150.13700 1.000 31.37000 2164 LEU A N 1
ATOM 9026 C CA . LEU A 1 2164 ? 222.08800 172.22200 149.76600 1.000 31.37000 2164 LEU A CA 1
ATOM 9027 C C . LEU A 1 2164 ? 222.60400 171.30800 150.86100 1.000 31.37000 2164 LEU A C 1
ATOM 9028 O O . LEU A 1 2164 ? 223.75800 170.89100 150.80000 1.000 31.37000 2164 LEU A O 1
ATOM 9030 N N . ALA A 1 2165 ? 221.80200 171.04200 151.88800 1.000 35.55000 2165 ALA A N 1
ATOM 9031 C CA . ALA A 1 2165 ? 222.11800 170.04200 152.88400 1.000 35.55000 2165 ALA A CA 1
ATOM 9032 C C . ALA A 1 2165 ? 221.28500 168.78300 152.79800 1.000 35.55000 2165 ALA A C 1
ATOM 9033 O O . ALA A 1 2165 ? 221.72200 167.75000 153.30700 1.000 35.55000 2165 ALA A O 1
ATOM 9035 N N . LEU A 1 2166 ? 220.09600 168.84200 152.20800 1.000 42.46000 2166 LEU A N 1
ATOM 9036 C CA . LEU A 1 2166 ? 219.24000 167.66200 152.11300 1.000 42.46000 2166 LEU A CA 1
ATOM 9037 C C . LEU A 1 2166 ? 219.36400 166.93000 150.79100 1.000 42.46000 2166 LEU A C 1
ATOM 9038 O O . LEU A 1 2166 ? 219.17100 165.71500 150.75800 1.000 42.46000 2166 LEU A O 1
ATOM 9040 N N . PHE A 1 2167 ? 219.65200 167.63900 149.71000 1.000 40.08000 2167 PHE A N 1
ATOM 9041 C CA . PHE A 1 2167 ? 219.79600 166.99200 148.42300 1.000 40.08000 2167 PHE A CA 1
ATOM 9042 C C . PHE A 1 2167 ? 221.05500 166.13400 148.41900 1.000 40.08000 2167 PHE A C 1
ATOM 9043 O O . PHE A 1 2167 ? 222.00100 166.40000 149.15700 1.000 40.08000 2167 PHE A O 1
ATOM 9045 N N . SER A 1 2168 ? 221.04200 165.07200 147.61100 1.000 43.17000 2168 SER A N 1
ATOM 9046 C CA . SER A 1 2168 ? 222.12000 164.08900 147.58800 1.000 43.17000 2168 SER A CA 1
ATOM 9047 C C . SER A 1 2168 ? 223.34600 164.65800 146.87000 1.000 43.17000 2168 SER A C 1
ATOM 9048 O O . SER A 1 2168 ? 223.23900 165.64400 146.14700 1.000 43.17000 2168 SER A O 1
ATOM 9050 N N . PRO A 1 2169 ? 224.53300 164.08800 147.10100 1.000 39.08000 2169 PRO A N 1
ATOM 9051 C CA . PRO A 1 2169 ? 225.70800 164.56900 146.36400 1.000 39.08000 2169 PRO A CA 1
ATOM 9052 C C . PRO A 1 2169 ? 225.61800 164.29300 144.88600 1.000 39.08000 2169 PRO A C 1
ATOM 9053 O O . PRO A 1 2169 ? 226.00800 165.13500 144.06900 1.000 39.08000 2169 PRO A O 1
ATOM 9055 N N . ARG A 1 2170 ? 225.11300 163.11900 144.52100 1.000 33.08000 2170 ARG A N 1
ATOM 9056 C CA . ARG A 1 2170 ? 224.76700 162.88000 143.13100 1.000 33.08000 2170 ARG A CA 1
ATOM 9057 C C . ARG A 1 2170 ? 223.67100 163.82800 142.70400 1.000 33.08000 2170 ARG A C 1
ATOM 9058 O O . ARG A 1 2170 ? 223.69800 164.36800 141.59700 1.000 33.08000 2170 ARG A O 1
ATOM 9060 N N . GLN A 1 2171 ? 222.73600 164.10200 143.60600 1.000 37.64000 2171 GLN A N 1
ATOM 9061 C CA . GLN A 1 2171 ? 221.73000 165.09900 143.29800 1.000 37.64000 2171 GLN A CA 1
ATOM 9062 C C . GLN A 1 2171 ? 222.33800 166.48200 143.28800 1.000 37.64000 2171 GLN A C 1
ATOM 9063 O O . GLN A 1 2171 ? 221.84200 167.36600 142.59400 1.000 37.64000 2171 GLN A O 1
ATOM 9065 N N . LEU A 1 2172 ? 223.42200 166.68900 144.03300 1.000 42.07000 2172 LEU A N 1
ATOM 9066 C CA . LEU A 1 2172 ? 224.07500 167.99100 143.99200 1.000 42.07000 2172 LEU A CA 1
ATOM 9067 C C . LEU A 1 2172 ? 224.72100 168.22400 142.63700 1.000 42.07000 2172 LEU A C 1
ATOM 9068 O O . LEU A 1 2172 ? 224.55400 169.29300 142.02800 1.000 42.07000 2172 LEU A O 1
ATOM 9070 N N . LYS A 1 2173 ? 225.41200 167.20700 142.13100 1.000 47.65000 2173 LYS A N 1
ATOM 9071 C CA . LYS A 1 2173 ? 225.93600 167.26400 140.77600 1.000 47.65000 2173 LYS A CA 1
ATOM 9072 C C . LYS A 1 2173 ? 224.81200 167.42800 139.76400 1.000 47.65000 2173 LYS A C 1
ATOM 9073 O O . LYS A 1 2173 ? 224.94800 168.16900 138.78600 1.000 47.65000 2173 LYS A O 1
ATOM 9075 N N . LEU A 1 2174 ? 223.66500 166.80800 140.03000 1.000 49.60000 2174 LEU A N 1
ATOM 9076 C CA . LEU A 1 2174 ? 222.55800 166.88500 139.08800 1.000 49.60000 2174 LEU A CA 1
ATOM 9077 C C . LEU A 1 2174 ? 221.91300 168.26000 139.10000 1.000 49.60000 2174 LEU A C 1
ATOM 9078 O O . LEU A 1 2174 ? 221.44400 168.74100 138.06400 1.000 49.60000 2174 LEU A O 1
ATOM 9080 N N . LEU A 1 2175 ? 221.86300 168.89700 140.26400 1.000 47.08000 2175 LEU A N 1
ATOM 9081 C CA . LEU A 1 2175 ? 221.30300 170.23500 140.33800 1.000 47.08000 2175 LEU A CA 1
ATOM 9082 C C . LEU A 1 2175 ? 222.21100 171.20500 139.63700 1.000 47.08000 2175 LEU A C 1
ATOM 9083 O O . LEU A 1 2175 ? 221.74500 172.15200 138.99800 1.000 47.08000 2175 LEU A O 1
ATOM 9085 N N . ARG A 1 2176 ? 223.51700 170.96500 139.72800 1.000 56.22000 2176 ARG A N 1
ATOM 9086 C CA . ARG A 1 2176 ? 224.44700 171.76700 138.95100 1.000 56.22000 2176 ARG A CA 1
ATOM 9087 C C . ARG A 1 2176 ? 224.27600 171.49600 137.47100 1.000 56.22000 2176 ARG A C 1
ATOM 9088 O O . ARG A 1 2176 ? 224.45500 172.39200 136.64000 1.000 56.22000 2176 ARG A O 1
ATOM 9090 N N . LYS A 1 2177 ? 223.91800 170.26200 137.12700 1.000 55.58000 2177 LYS A N 1
ATOM 9091 C CA . LYS A 1 2177 ? 223.74000 169.90900 135.72900 1.000 55.58000 2177 LYS A CA 1
ATOM 9092 C C . LYS A 1 2177 ? 222.46600 170.51400 135.17600 1.000 55.58000 2177 LYS A C 1
ATOM 9093 O O . LYS A 1 2177 ? 222.37100 170.79900 133.97800 1.000 55.58000 2177 LYS A O 1
ATOM 9095 N N . VAL A 1 2178 ? 221.48400 170.74500 136.04200 1.000 66.99000 2178 VAL A N 1
ATOM 9096 C CA . VAL A 1 2178 ? 220.18400 171.21600 135.58200 1.000 66.99000 2178 VAL A CA 1
ATOM 9097 C C . VAL A 1 2178 ? 220.17700 172.73600 135.47100 1.000 66.99000 2178 VAL A C 1
ATOM 9098 O O . VAL A 1 2178 ? 219.15000 173.34800 135.15300 1.000 66.99000 2178 VAL A O 1
ATOM 9100 N N . LEU A 1 2179 ? 221.31500 173.36600 135.73400 1.000 74.03000 2179 LEU A N 1
ATOM 9101 C CA . LEU A 1 2179 ? 221.46700 174.79900 135.55000 1.000 74.03000 2179 LEU A CA 1
ATOM 9102 C C . LEU A 1 2179 ? 221.43900 175.17900 134.07400 1.000 74.03000 2179 LEU A C 1
ATOM 9103 O O . LEU A 1 2179 ? 220.38500 175.50000 133.52500 1.000 74.03000 2179 LEU A O 1
ATOM 9105 N N . THR A 1 2198 ? 213.27100 182.27500 141.86800 1.000 252.17000 2198 THR A N 1
ATOM 9106 C CA . THR A 1 2198 ? 214.00300 183.30000 142.59700 1.000 252.17000 2198 THR A CA 1
ATOM 9107 C C . THR A 1 2198 ? 215.28000 182.74700 143.21700 1.000 252.17000 2198 THR A C 1
ATOM 9108 O O . THR A 1 2198 ? 216.34500 182.80800 142.60300 1.000 252.17000 2198 THR A O 1
ATOM 9110 N N . LEU A 1 2199 ? 215.15000 182.19400 144.42900 1.000 248.33000 2199 LEU A N 1
ATOM 9111 C CA . LEU A 1 2199 ? 216.31200 181.77200 145.20800 1.000 248.33000 2199 LEU A CA 1
ATOM 9112 C C . LEU A 1 2199 ? 217.04200 180.60600 144.56500 1.000 248.33000 2199 LEU A C 1
ATOM 9113 O O . LEU A 1 2199 ? 218.25900 180.46200 144.74100 1.000 248.33000 2199 LEU A O 1
ATOM 9115 N N . LYS A 1 2200 ? 216.31800 179.77300 143.81500 1.000 245.74000 2200 LYS A N 1
ATOM 9116 C CA . LYS A 1 2200 ? 216.93900 178.64300 143.14000 1.000 245.74000 2200 LYS A CA 1
ATOM 9117 C C . LYS A 1 2200 ? 217.91400 179.10000 142.06600 1.000 245.74000 2200 LYS A C 1
ATOM 9118 O O . LYS A 1 2200 ? 218.89400 178.40400 141.78300 1.000 245.74000 2200 LYS A O 1
ATOM 9120 N N . ASN A 1 2201 ? 217.67100 180.26900 141.47100 1.000 248.87000 2201 ASN A N 1
ATOM 9121 C CA . ASN A 1 2201 ? 218.61000 180.81600 140.50000 1.000 248.87000 2201 ASN A CA 1
ATOM 9122 C C . ASN A 1 2201 ? 219.91100 181.22600 141.17200 1.000 248.87000 2201 ASN A C 1
ATOM 9123 O O . ASN A 1 2201 ? 221.00000 180.97000 140.64800 1.000 248.87000 2201 ASN A O 1
ATOM 9125 N N . LEU A 1 2202 ? 219.81200 181.84600 142.34500 1.000 243.80000 2202 LEU A N 1
ATOM 9126 C CA . LEU A 1 2202 ? 221.00000 182.21300 143.09500 1.000 243.80000 2202 LEU A CA 1
ATOM 9127 C C . LEU A 1 2202 ? 221.70100 181.00100 143.67900 1.000 243.80000 2202 LEU A C 1
ATOM 9128 O O . LEU A 1 2202 ? 222.89200 181.08000 143.99700 1.000 243.80000 2202 LEU A O 1
ATOM 9130 N N . VAL A 1 2203 ? 220.99100 179.87900 143.81500 1.000 245.04000 2203 VAL A N 1
ATOM 9131 C CA . VAL A 1 2203 ? 221.61400 178.64900 144.27900 1.000 245.04000 2203 VAL A CA 1
ATOM 9132 C C . VAL A 1 2203 ? 222.65700 178.10800 143.31600 1.000 245.04000 2203 VAL A C 1
ATOM 9133 O O . VAL A 1 2203 ? 223.45900 177.27600 143.71900 1.000 245.04000 2203 VAL A O 1
ATOM 9135 N N . GLN A 1 2204 ? 222.66900 178.54800 142.05400 1.000 244.21000 2204 GLN A N 1
ATOM 9136 C CA . GLN A 1 2204 ? 223.72700 178.13000 141.13600 1.000 244.21000 2204 GLN A CA 1
ATOM 9137 C C . GLN A 1 2204 ? 225.05900 178.73900 141.53000 1.000 244.21000 2204 GLN A C 1
ATOM 9138 O O . GLN A 1 2204 ? 226.11300 178.11600 141.35800 1.000 244.21000 2204 GLN A O 1
ATOM 9140 N N . LYS A 1 2205 ? 225.02800 179.96100 142.05800 1.000 244.94000 2205 LYS A N 1
ATOM 9141 C CA . LYS A 1 2205 ? 226.22200 180.53100 142.66300 1.000 244.94000 2205 LYS A CA 1
ATOM 9142 C C . LYS A 1 2205 ? 226.65200 179.71400 143.87100 1.000 244.94000 2205 LYS A C 1
ATOM 9143 O O . LYS A 1 2205 ? 227.84900 179.47700 144.07300 1.000 244.94000 2205 LYS A O 1
ATOM 9145 N N . ILE A 1 2206 ? 225.68300 179.23500 144.65800 1.000 242.04000 2206 ILE A N 1
ATOM 9146 C CA . ILE A 1 2206 ? 226.00100 178.37100 145.78900 1.000 242.04000 2206 ILE A CA 1
ATOM 9147 C C . ILE A 1 2206 ? 226.50200 177.02200 145.30600 1.000 242.04000 2206 ILE A C 1
ATOM 9148 O O . ILE A 1 2206 ? 227.28300 176.36500 145.99000 1.000 242.04000 2206 ILE A O 1
ATOM 9150 N N . TYR A 1 2207 ? 226.09000 176.60900 144.11300 1.000 248.92000 2207 TYR A N 1
ATOM 9151 C CA . TYR A 1 2207 ? 226.54100 175.34400 143.55200 1.000 248.92000 2207 TYR A CA 1
ATOM 9152 C C . TYR A 1 2207 ? 227.99100 175.44000 143.10100 1.000 248.92000 2207 TYR A C 1
ATOM 9153 O O . TYR A 1 2207 ? 228.79500 174.53500 143.35900 1.000 248.92000 2207 TYR A O 1
ATOM 9155 N N . CYS A 1 2208 ? 228.33200 176.53200 142.41400 1.000 246.44000 2208 CYS A N 1
ATOM 9156 C CA . CYS A 1 2208 ? 229.71800 176.77700 142.03900 1.000 246.44000 2208 CYS A CA 1
ATOM 9157 C C . CYS A 1 2208 ? 230.59200 176.93400 143.27500 1.000 246.44000 2208 CYS A C 1
ATOM 9158 O O . CYS A 1 2208 ? 231.66700 176.33100 143.36700 1.000 246.44000 2208 CYS A O 1
ATOM 9160 N N . ALA A 1 2209 ? 230.11100 177.67300 144.27100 1.000 245.97000 2209 ALA A N 1
ATOM 9161 C CA . ALA A 1 2209 ? 230.88600 177.84300 145.48800 1.000 245.97000 2209 ALA A CA 1
ATOM 9162 C C . ALA A 1 2209 ? 230.91400 176.58400 146.34800 1.000 245.97000 2209 ALA A C 1
ATOM 9163 O O . ALA A 1 2209 ? 231.82200 176.43700 147.16700 1.000 245.97000 2209 ALA A O 1
ATOM 9165 N N . ASP A 1 2210 ? 229.95600 175.67300 146.18000 1.000 244.58000 2210 ASP A N 1
ATOM 9166 C CA . ASP A 1 2210 ? 229.96100 174.43900 146.95100 1.000 244.58000 2210 ASP A CA 1
ATOM 9167 C C . ASP A 1 2210 ? 230.90500 173.42500 146.33300 1.000 244.58000 2210 ASP A C 1
ATOM 9168 O O . ASP A 1 2210 ? 231.74300 172.84700 147.02900 1.000 244.58000 2210 ASP A O 1
ATOM 9170 N N . TYR A 1 2211 ? 230.83800 173.25900 145.01000 1.000 248.12000 2211 TYR A N 1
ATOM 9171 C CA . TYR A 1 2211 ? 231.82200 172.44000 144.31200 1.000 248.12000 2211 TYR A CA 1
ATOM 9172 C C . TYR A 1 2211 ? 233.22100 173.02800 144.42900 1.000 248.12000 2211 TYR A C 1
ATOM 9173 O O . TYR A 1 2211 ? 234.20700 172.30700 144.26300 1.000 248.12000 2211 TYR A O 1
ATOM 9175 N N . PHE A 1 2212 ? 233.32500 174.32600 144.71700 1.000 255.33000 2212 PHE A N 1
ATOM 9176 C CA . PHE A 1 2212 ? 234.56900 174.86100 145.25100 1.000 255.33000 2212 PHE A CA 1
ATOM 9177 C C . PHE A 1 2212 ? 234.84200 174.33100 146.65700 1.000 255.33000 2212 PHE A C 1
ATOM 9178 O O . PHE A 1 2212 ? 235.85900 173.66700 146.89500 1.000 255.33000 2212 PHE A O 1
ATOM 9180 N N . ASN A 1 2213 ? 233.95700 174.63900 147.60800 1.000 248.63000 2213 ASN A N 1
ATOM 9181 C CA . ASN A 1 2213 ? 234.22900 174.38000 149.01700 1.000 248.63000 2213 ASN A CA 1
ATOM 9182 C C . ASN A 1 2213 ? 233.03500 173.92000 149.85200 1.000 248.63000 2213 ASN A C 1
ATOM 9183 O O . ASN A 1 2213 ? 232.83900 174.45600 150.94600 1.000 248.63000 2213 ASN A O 1
ATOM 9185 N N . HIS A 1 2214 ? 232.21800 172.96600 149.37800 1.000 233.52000 2214 HIS A N 1
ATOM 9186 C CA . HIS A 1 2214 ? 231.14700 172.45800 150.24200 1.000 233.52000 2214 HIS A CA 1
ATOM 9187 C C . HIS A 1 2214 ? 231.71100 171.64300 151.39400 1.000 233.52000 2214 HIS A C 1
ATOM 9188 O O . HIS A 1 2214 ? 231.51300 171.98200 152.56300 1.000 233.52000 2214 HIS A O 1
ATOM 9190 N N . MET A 1 2215 ? 232.40800 170.56300 151.08300 1.000 198.55000 2215 MET A N 1
ATOM 9191 C CA . MET A 1 2215 ? 233.08500 169.80700 152.10200 1.000 198.55000 2215 MET A CA 1
ATOM 9192 C C . MET A 1 2215 ? 234.43900 169.40900 151.51600 1.000 198.55000 2215 MET A C 1
ATOM 9193 O O . MET A 1 2215 ? 234.60500 168.35800 150.91300 1.000 198.55000 2215 MET A O 1
ATOM 9195 N N . ASP A 1 2216 ? 235.43700 170.27600 151.68800 1.000 186.35000 2216 ASP A N 1
ATOM 9196 C CA . ASP A 1 2216 ? 236.75900 169.95700 151.16400 1.000 186.35000 2216 ASP A CA 1
ATOM 9197 C C . ASP A 1 2216 ? 237.48900 169.00000 152.08400 1.000 186.35000 2216 ASP A C 1
ATOM 9198 O O . ASP A 1 2216 ? 237.81000 167.87700 151.68800 1.000 186.35000 2216 ASP A O 1
ATOM 9200 N N . LEU A 1 2217 ? 237.75500 169.42000 153.28700 1.000 168.13000 2217 LEU A N 1
ATOM 9201 C CA . LEU A 1 2217 ? 238.17900 168.48500 154.31300 1.000 168.13000 2217 LEU A CA 1
ATOM 9202 C C . LEU A 1 2217 ? 237.06000 168.20200 155.29300 1.000 168.13000 2217 LEU A C 1
ATOM 9203 O O . LEU A 1 2217 ? 237.23900 167.36000 156.17400 1.000 168.13000 2217 LEU A O 1
ATOM 9205 N N . LYS A 1 2218 ? 235.92700 168.89700 155.19200 1.000 170.06000 2218 LYS A N 1
ATOM 9206 C CA . LYS A 1 2218 ? 234.76400 168.51200 155.97500 1.000 170.06000 2218 LYS A CA 1
ATOM 9207 C C . LYS A 1 2218 ? 234.31200 167.12300 155.57800 1.000 170.06000 2218 LYS A C 1
ATOM 9208 O O . LYS A 1 2218 ? 233.92500 166.32000 156.43200 1.000 170.06000 2218 LYS A O 1
ATOM 9210 N N . ALA A 1 2219 ? 234.44700 166.79800 154.29500 1.000 171.34000 2219 ALA A N 1
ATOM 9211 C CA . ALA A 1 2219 ? 234.22300 165.43100 153.85700 1.000 171.34000 2219 ALA A CA 1
ATOM 9212 C C . ALA A 1 2219 ? 235.30500 164.49800 154.38300 1.000 171.34000 2219 ALA A C 1
ATOM 9213 O O . ALA A 1 2219 ? 235.07100 163.29700 154.50600 1.000 171.34000 2219 ALA A O 1
ATOM 9215 N N . SER A 1 2220 ? 236.48300 165.02400 154.73400 1.000 148.82000 2220 SER A N 1
ATOM 9216 C CA . SER A 1 2220 ? 237.50500 164.15300 155.30900 1.000 148.82000 2220 SER A CA 1
ATOM 9217 C C . SER A 1 2220 ? 237.16300 163.79800 156.74500 1.000 148.82000 2220 SER A C 1
ATOM 9218 O O . SER A 1 2220 ? 237.35000 162.65200 157.17500 1.000 148.82000 2220 SER A O 1
ATOM 9220 N N . ARG A 1 2221 ? 236.62700 164.76300 157.49100 1.000 138.85000 2221 ARG A N 1
ATOM 9221 C CA . ARG A 1 2221 ? 236.08200 164.45900 158.80600 1.000 138.85000 2221 ARG A CA 1
ATOM 9222 C C . ARG A 1 2221 ? 234.90700 163.50000 158.69100 1.000 138.85000 2221 ARG A C 1
ATOM 9223 O O . ARG A 1 2221 ? 234.77200 162.56400 159.48700 1.000 138.85000 2221 ARG A O 1
ATOM 9225 N N . PHE A 1 2222 ? 234.07600 163.69700 157.67100 1.000 135.07000 2222 PHE A N 1
ATOM 9226 C CA . PHE A 1 2222 ? 232.91100 162.84800 157.48100 1.000 135.07000 2222 PHE A CA 1
ATOM 9227 C C . PHE A 1 2222 ? 233.31800 161.45000 157.08000 1.000 135.07000 2222 PHE A C 1
ATOM 9228 O O . PHE A 1 2222 ? 232.68300 160.47800 157.48200 1.000 135.07000 2222 PHE A O 1
ATOM 9230 N N . MET A 1 2223 ? 234.37800 161.33500 156.29800 1.000 133.57000 2223 MET A N 1
ATOM 9231 C CA . MET A 1 2223 ? 234.85100 160.03200 155.88300 1.000 133.57000 2223 MET A CA 1
ATOM 9232 C C . MET A 1 2223 ? 235.47300 159.30100 157.04800 1.000 133.57000 2223 MET A C 1
ATOM 9233 O O . MET A 1 2223 ? 235.28400 158.09000 157.20100 1.000 133.57000 2223 MET A O 1
ATOM 9235 N N . ASP A 1 2224 ? 236.40900 159.98700 157.71500 1.000 129.25000 2224 ASP A N 1
ATOM 9236 C CA . ASP A 1 2224 ? 237.08900 159.43600 158.91700 1.000 129.25000 2224 ASP A CA 1
ATOM 9237 C C . ASP A 1 2224 ? 236.07200 159.34200 160.05800 1.000 129.25000 2224 ASP A C 1
ATOM 9238 O O . ASP A 1 2224 ? 236.04700 158.30600 160.75100 1.000 129.25000 2224 ASP A O 1
ATOM 9240 N N . ILE A 1 2225 ? 235.27000 160.39900 160.23100 1.000 125.70000 2225 ILE A N 1
ATOM 9241 C CA . ILE A 1 2225 ? 234.22400 160.43600 161.29600 1.000 125.70000 2225 ILE A CA 1
ATOM 9242 C C . ILE A 1 2225 ? 233.18500 159.35800 160.98000 1.000 125.70000 2225 ILE A C 1
ATOM 9243 O O . ILE A 1 2225 ? 232.71000 158.71000 161.92100 1.000 125.70000 2225 ILE A O 1
ATOM 9245 N N . TYR A 1 2226 ? 232.80400 159.25600 159.70300 1.000 126.23000 2226 TYR A N 1
ATOM 9246 C CA . TYR A 1 2226 ? 231.84300 158.24700 159.18200 1.000 126.23000 2226 TYR A CA 1
ATOM 9247 C C . TYR A 1 2226 ? 232.45500 156.83900 159.20500 1.000 126.23000 2226 TYR A C 1
ATOM 9248 O O . TYR A 1 2226 ? 231.71300 155.86000 159.40700 1.000 126.23000 2226 TYR A O 1
ATOM 9250 N N . GLU A 1 2227 ? 233.76000 156.75600 158.92500 1.000 124.09000 2227 GLU A N 1
ATOM 9251 C CA . GLU A 1 2227 ? 234.51700 155.47800 158.79600 1.000 124.09000 2227 GLU A CA 1
ATOM 9252 C C . GLU A 1 2227 ? 234.58100 154.64700 160.08700 1.000 124.09000 2227 GLU A C 1
ATOM 9253 O O . GLU A 1 2227 ? 234.44300 153.41200 159.97700 1.000 124.09000 2227 GLU A O 1
ATOM 9255 N N . TYR A 1 2228 ? 234.80700 155.28700 161.24100 1.000 119.61000 2228 TYR A N 1
ATOM 9256 C CA . TYR A 1 2228 ? 234.94100 154.54000 162.52100 1.000 119.61000 2228 TYR A CA 1
ATOM 9257 C C . TYR A 1 2228 ? 233.63800 153.78900 162.81600 1.000 119.61000 2228 TYR A C 1
ATOM 9258 O O . TYR A 1 2228 ? 233.70000 152.60700 163.21000 1.000 119.61000 2228 TYR A O 1
ATOM 9260 N N . PRO A 1 2229 ? 232.45800 154.42200 162.64200 1.000 123.29000 2229 PRO A N 1
ATOM 9261 C CA . PRO A 1 2229 ? 231.17500 153.74200 162.84000 1.000 123.29000 2229 PRO A CA 1
ATOM 9262 C C . PRO A 1 2229 ? 230.88200 152.89000 161.59600 1.000 123.29000 2229 PRO A C 1
ATOM 9263 O O . PRO A 1 2229 ? 231.43400 153.19200 160.54900 1.000 123.29000 2229 PRO A O 1
ATOM 9265 N N . VAL A 1 2230 ? 230.03200 151.86400 161.71900 1.000 123.02000 2230 VAL A N 1
ATOM 9266 C CA . VAL A 1 2230 ? 229.71600 151.03900 160.51500 1.000 123.02000 2230 VAL A CA 1
ATOM 9267 C C . VAL A 1 2230 ? 229.09200 151.99300 159.49200 1.000 123.02000 2230 VAL A C 1
ATOM 9268 O O . VAL A 1 2230 ? 228.16900 152.74200 159.87200 1.000 123.02000 2230 VAL A O 1
ATOM 9270 N N . GLN A 1 2231 ? 229.56600 151.95600 158.24300 1.000 114.25000 2231 GLN A N 1
ATOM 9271 C CA . GLN A 1 2231 ? 229.05200 152.90900 157.22600 1.000 114.25000 2231 GLN A CA 1
ATOM 9272 C C . GLN A 1 2231 ? 228.96100 152.25600 155.84400 1.000 114.25000 2231 GLN A C 1
ATOM 9273 O O . GLN A 1 2231 ? 229.66300 151.25500 155.59600 1.000 114.25000 2231 GLN A O 1
ATOM 9275 N N . LEU A 1 2232 ? 228.10800 152.83400 154.99500 1.000 99.12000 2232 LEU A N 1
ATOM 9276 C CA . LEU A 1 2232 ? 227.87300 152.41400 153.62000 1.000 99.12000 2232 LEU A CA 1
ATOM 9277 C C . LEU A 1 2232 ? 229.14600 152.35900 152.79100 1.000 99.12000 2232 LEU A C 1
ATOM 9278 O O . LEU A 1 2232 ? 230.25500 152.55300 153.29500 1.000 99.12000 2232 LEU A O 1
ATOM 9280 N N . ARG A 1 2233 ? 228.98400 152.10000 151.50000 1.000 94.16000 2233 ARG A N 1
ATOM 9281 C CA . ARG A 1 2233 ? 230.14100 151.97000 150.63100 1.000 94.16000 2233 ARG A CA 1
ATOM 9282 C C . ARG A 1 2233 ? 230.41600 153.25600 149.86300 1.000 94.16000 2233 ARG A C 1
ATOM 9283 O O . ARG A 1 2233 ? 231.53200 153.46200 149.37700 1.000 94.16000 2233 ARG A O 1
ATOM 9285 N N . GLU A 1 2234 ? 229.41700 154.12800 149.72900 1.000 77.29000 2234 GLU A N 1
ATOM 9286 C CA . GLU A 1 2234 ? 229.52100 155.27600 148.83800 1.000 77.29000 2234 GLU A CA 1
ATOM 9287 C C . GLU A 1 2234 ? 228.87400 156.51500 149.44400 1.000 77.29000 2234 GLU A C 1
ATOM 9288 O O . GLU A 1 2234 ? 228.61100 156.58700 150.64300 1.000 77.29000 2234 GLU A O 1
ATOM 9290 N N . VAL A 1 2235 ? 228.65400 157.50700 148.58900 1.000 48.99000 2235 VAL A N 1
ATOM 9291 C CA . VAL A 1 2235 ? 228.05000 158.77100 148.97900 1.000 48.99000 2235 VAL A CA 1
ATOM 9292 C C . VAL A 1 2235 ? 226.71700 158.90400 148.27200 1.000 48.99000 2235 VAL A C 1
ATOM 9293 O O . VAL A 1 2235 ? 226.65100 159.39400 147.13900 1.000 48.99000 2235 VAL A O 1
ATOM 9295 N N . VAL A 1 2236 ? 225.65400 158.48300 148.94600 1.000 42.38000 2236 VAL A N 1
ATOM 9296 C CA . VAL A 1 2236 ? 224.30200 158.61800 148.43500 1.000 42.38000 2236 VAL A CA 1
ATOM 9297 C C . VAL A 1 2236 ? 223.45600 159.53300 149.31200 1.000 42.38000 2236 VAL A C 1
ATOM 9298 O O . VAL A 1 2236 ? 222.83400 160.46700 148.81200 1.000 42.38000 2236 VAL A O 1
ATOM 9300 N N . GLY A 1 2237 ? 223.42200 159.30200 150.61800 1.000 40.30000 2237 GLY A N 1
ATOM 9301 C CA . GLY A 1 2237 ? 222.58100 160.13000 151.45600 1.000 40.30000 2237 GLY A CA 1
ATOM 9302 C C . GLY A 1 2237 ? 223.34700 160.98900 152.43900 1.000 40.30000 2237 GLY A C 1
ATOM 9303 O O . GLY A 1 2237 ? 224.37900 160.55400 152.94400 1.000 40.30000 2237 GLY A O 1
ATOM 9304 N N . LEU A 1 2238 ? 222.86600 162.20600 152.72200 1.000 42.69000 2238 LEU A N 1
ATOM 9305 C CA . LEU A 1 2238 ? 223.53800 163.11200 153.65000 1.000 42.69000 2238 LEU A CA 1
ATOM 9306 C C . LEU A 1 2238 ? 222.72400 163.47300 154.88100 1.000 42.69000 2238 LEU A C 1
ATOM 9307 O O . LEU A 1 2238 ? 223.19000 163.27400 156.00100 1.000 42.69000 2238 LEU A O 1
ATOM 9309 N N . ILE A 1 2239 ? 221.54000 164.05300 154.72100 1.000 39.27000 2239 ILE A N 1
ATOM 9310 C CA . ILE A 1 2239 ? 220.76300 164.39400 155.90400 1.000 39.27000 2239 ILE A CA 1
ATOM 9311 C C . ILE A 1 2239 ? 220.14600 163.14000 156.46700 1.000 39.27000 2239 ILE A C 1
ATOM 9312 O O . ILE A 1 2239 ? 219.92400 163.01600 157.67600 1.000 39.27000 2239 ILE A O 1
ATOM 9314 N N . GLN A 1 2240 ? 219.88000 162.17800 155.58900 1.000 47.87000 2240 GLN A N 1
ATOM 9315 C CA . GLN A 1 2240 ? 219.53000 160.84400 156.04100 1.000 47.87000 2240 GLN A CA 1
ATOM 9316 C C . GLN A 1 2240 ? 220.72200 160.18600 156.69700 1.000 47.87000 2240 GLN A C 1
ATOM 9317 O O . GLN A 1 2240 ? 220.55700 159.30500 157.53800 1.000 47.87000 2240 GLN A O 1
ATOM 9319 N N . THR A 1 2241 ? 221.93500 160.58300 156.31500 1.000 44.89000 2241 THR A N 1
ATOM 9320 C CA . THR A 1 2241 ? 223.08900 160.13300 157.07500 1.000 44.89000 2241 THR A CA 1
ATOM 9321 C C . THR A 1 2241 ? 223.15700 160.88500 158.37800 1.000 44.89000 2241 THR A C 1
ATOM 9322 O O . THR A 1 2241 ? 223.54400 160.32600 159.40800 1.000 44.89000 2241 THR A O 1
ATOM 9324 N N . ILE A 1 2242 ? 222.75900 162.15500 158.34900 1.000 48.72000 2242 ILE A N 1
ATOM 9325 C CA . ILE A 1 2242 ? 222.66800 162.92000 159.57900 1.000 48.72000 2242 ILE A CA 1
ATOM 9326 C C . ILE A 1 2242 ? 221.57500 162.34900 160.45000 1.000 48.72000 2242 ILE A C 1
ATOM 9327 O O . ILE A 1 2242 ? 221.74000 162.21300 161.66300 1.000 48.72000 2242 ILE A O 1
ATOM 9329 N N . ASN A 1 2243 ? 220.47300 161.94500 159.84600 1.000 49.90000 2243 ASN A N 1
ATOM 9330 C CA . ASN A 1 2243 ? 219.43400 161.30600 160.62800 1.000 49.90000 2243 ASN A CA 1
ATOM 9331 C C . ASN A 1 2243 ? 219.74900 159.85400 160.94300 1.000 49.90000 2243 ASN A C 1
ATOM 9332 O O . ASN A 1 2243 ? 219.10400 159.27300 161.81700 1.000 49.90000 2243 ASN A O 1
ATOM 9334 N N . ASP A 1 2244 ? 220.74800 159.27100 160.29000 1.000 58.62000 2244 ASP A N 1
ATOM 9335 C CA . ASP A 1 2244 ? 220.87000 157.82200 160.27900 1.000 58.62000 2244 ASP A CA 1
ATOM 9336 C C . ASP A 1 2244 ? 221.64600 157.30700 161.46700 1.000 58.62000 2244 ASP A C 1
ATOM 9337 O O . ASP A 1 2244 ? 221.33500 156.23500 161.98800 1.000 58.62000 2244 ASP A O 1
ATOM 9339 N N . PHE A 1 2245 ? 222.63300 158.05300 161.93000 1.000 49.73000 2245 PHE A N 1
ATOM 9340 C CA . PHE A 1 2245 ? 223.35100 157.66900 163.13700 1.000 49.73000 2245 PHE A CA 1
ATOM 9341 C C . PHE A 1 2245 ? 222.63800 158.21100 164.36000 1.000 49.73000 2245 PHE A C 1
ATOM 9342 O O . PHE A 1 2245 ? 223.22900 158.83900 165.22700 1.000 49.73000 2245 PHE A O 1
ATOM 9344 N N . GLN A 1 2246 ? 221.34000 157.93400 164.43200 1.000 44.01000 2246 GLN A N 1
ATOM 9345 C CA . GLN A 1 2246 ? 220.47500 158.60300 165.37800 1.000 44.01000 2246 GLN A CA 1
ATOM 9346 C C . GLN A 1 2246 ? 220.70500 158.13200 166.79200 1.000 44.01000 2246 GLN A C 1
ATOM 9347 O O . GLN A 1 2246 ? 220.34700 158.83900 167.73100 1.000 44.01000 2246 GLN A O 1
ATOM 9349 N N . SER A 1 2247 ? 221.27600 156.96200 166.97400 1.000 47.08000 2247 SER A N 1
ATOM 9350 C CA . SER A 1 2247 ? 221.71200 156.65400 168.31900 1.000 47.08000 2247 SER A CA 1
ATOM 9351 C C . SER A 1 2247 ? 223.11200 157.17200 168.56300 1.000 47.08000 2247 SER A C 1
ATOM 9352 O O . SER A 1 2247 ? 223.45200 157.52100 169.69500 1.000 47.08000 2247 SER A O 1
ATOM 9354 N N . VAL A 1 2248 ? 223.92800 157.22900 167.51000 1.000 45.37000 2248 VAL A N 1
ATOM 9355 C CA . VAL A 1 2248 ? 225.33400 157.57800 167.67000 1.000 45.37000 2248 VAL A CA 1
ATOM 9356 C C . VAL A 1 2248 ? 225.47200 159.04700 168.01200 1.000 45.37000 2248 VAL A C 1
ATOM 9357 O O . VAL A 1 2248 ? 226.16800 159.42400 168.95600 1.000 45.37000 2248 VAL A O 1
ATOM 9359 N N . ILE A 1 2249 ? 224.73800 159.89100 167.31100 1.000 44.81000 2249 ILE A N 1
ATOM 9360 C CA . ILE A 1 2249 ? 224.73000 161.30500 167.63300 1.000 44.81000 2249 ILE A CA 1
ATOM 9361 C C . ILE A 1 2249 ? 223.82400 161.55000 168.83100 1.000 44.81000 2249 ILE A C 1
ATOM 9362 O O . ILE A 1 2249 ? 223.69500 162.67900 169.30200 1.000 44.81000 2249 ILE A O 1
ATOM 9364 N N . LEU A 1 2250 ? 223.16800 160.51400 169.32000 1.000 47.77000 2250 LEU A N 1
ATOM 9365 C CA . LEU A 1 2250 ? 222.61700 160.58500 170.65400 1.000 47.77000 2250 LEU A CA 1
ATOM 9366 C C . LEU A 1 2250 ? 223.60200 160.09200 171.68900 1.000 47.77000 2250 LEU A C 1
ATOM 9367 O O . LEU A 1 2250 ? 223.20700 159.85800 172.83100 1.000 47.77000 2250 LEU A O 1
ATOM 9369 N N . THR A 1 2251 ? 224.85200 159.89500 171.25700 1.000 53.56000 2251 THR A N 1
ATOM 9370 C CA . THR A 1 2251 ? 225.97400 159.49200 172.14900 1.000 53.56000 2251 THR A CA 1
ATOM 9371 C C . THR A 1 2251 ? 226.75300 160.74700 172.57400 1.000 53.56000 2251 THR A C 1
ATOM 9372 O O . THR A 1 2251 ? 227.76600 160.58200 173.29000 1.000 53.56000 2251 THR A O 1
ATOM 9374 N N . SER A 1 2252 ? 226.32000 161.91700 172.07200 1.000 66.93000 2252 SER A N 1
ATOM 9375 C CA . SER A 1 2252 ? 226.84700 163.29300 172.31300 1.000 66.93000 2252 SER A CA 1
ATOM 9376 C C . SER A 1 2252 ? 228.12200 163.57500 171.50400 1.000 66.93000 2252 SER A C 1
ATOM 9377 O O . SER A 1 2252 ? 228.70800 164.65900 171.69900 1.000 66.93000 2252 SER A O 1
ATOM 9379 N N . HIS A 1 2253 ? 228.53300 162.64500 170.63500 1.000 67.97000 2253 HIS A N 1
ATOM 9380 C CA . HIS A 1 2253 ? 229.74700 162.84800 169.79700 1.000 67.97000 2253 HIS A CA 1
ATOM 9381 C C . HIS A 1 2253 ? 229.52400 164.01600 168.82700 1.000 67.97000 2253 HIS A C 1
ATOM 9382 O O . HIS A 1 2253 ? 230.46000 164.82400 168.65100 1.000 67.97000 2253 HIS A O 1
ATOM 9384 N N . LEU A 1 2254 ? 228.33400 164.06800 168.21400 1.000 65.04000 2254 LEU A N 1
ATOM 9385 C CA . LEU A 1 2254 ? 227.90700 165.12200 167.24700 1.000 65.04000 2254 LEU A CA 1
ATOM 9386 C C . LEU A 1 2254 ? 228.87000 165.21100 166.05200 1.000 65.04000 2254 LEU A C 1
ATOM 9387 O O . LEU A 1 2254 ? 229.10600 166.34000 165.57700 1.000 65.04000 2254 LEU A O 1
ATOM 9389 N N . GLU A 1 2255 ? 229.40100 164.07400 165.58900 1.000 67.38000 2255 GLU A N 1
ATOM 9390 C CA . GLU A 1 2255 ? 230.33300 164.04400 164.42800 1.000 67.38000 2255 GLU A CA 1
ATOM 9391 C C . GLU A 1 2255 ? 229.59800 164.48100 163.15500 1.000 67.38000 2255 GLU A C 1
ATOM 9392 O O . GLU A 1 2255 ? 230.19300 165.22500 162.34900 1.000 67.38000 2255 GLU A O 1
ATOM 9394 N N . LEU A 1 2256 ? 228.35200 164.02500 162.99600 1.000 60.31000 2256 LEU A N 1
ATOM 9395 C CA . LEU A 1 2256 ? 227.50600 164.31600 161.80700 1.000 60.31000 2256 LEU A CA 1
ATOM 9396 C C . LEU A 1 2256 ? 226.84100 165.68800 161.96900 1.000 60.31000 2256 LEU A C 1
ATOM 9397 O O . LEU A 1 2256 ? 226.78600 166.44300 160.97800 1.000 60.31000 2256 LEU A O 1
ATOM 9399 N N . PRO A 1 2257 ? 226.33800 166.03600 163.17500 1.000 49.90000 2257 PRO A N 1
ATOM 9400 C CA . PRO A 1 2257 ? 225.66500 167.32700 163.37200 1.000 49.90000 2257 PRO A CA 1
ATOM 9401 C C . PRO A 1 2257 ? 226.57400 168.54800 163.17100 1.000 49.90000 2257 PRO A C 1
ATOM 9402 O O . PRO A 1 2257 ? 226.12300 169.51800 162.58800 1.000 49.90000 2257 PRO A O 1
ATOM 9404 N N . GLU A 1 2258 ? 227.81800 168.47200 163.65500 1.000 64.40000 2258 GLU A N 1
ATOM 9405 C CA . GLU A 1 2258 ? 228.74200 169.59200 163.54500 1.000 64.40000 2258 GLU A CA 1
ATOM 9406 C C . GLU A 1 2258 ? 229.08000 169.87000 162.09500 1.000 64.40000 2258 GLU A C 1
ATOM 9407 O O . GLU A 1 2258 ? 229.28800 171.02400 161.71300 1.000 64.40000 2258 GLU A O 1
ATOM 9409 N N . THR A 1 2259 ? 229.08300 168.83200 161.26000 1.000 65.61000 2259 THR A N 1
ATOM 9410 C CA . THR A 1 2259 ? 229.22100 169.06100 159.83200 1.000 65.61000 2259 THR A CA 1
ATOM 9411 C C . THR A 1 2259 ? 228.02800 169.82900 159.29100 1.000 65.61000 2259 THR A C 1
ATOM 9412 O O . THR A 1 2259 ? 228.18800 170.72000 158.44600 1.000 65.61000 2259 THR A O 1
ATOM 9414 N N . TYR A 1 2260 ? 226.83400 169.53800 159.81600 1.000 62.87000 2260 TYR A N 1
ATOM 9415 C CA . TYR A 1 2260 ? 225.64200 170.23100 159.34800 1.000 62.87000 2260 TYR A CA 1
ATOM 9416 C C . TYR A 1 2260 ? 225.69000 171.69100 159.70600 1.000 62.87000 2260 TYR A C 1
ATOM 9417 O O . TYR A 1 2260 ? 225.38100 172.53900 158.86600 1.000 62.87000 2260 TYR A O 1
ATOM 9419 N N . ALA A 1 2261 ? 226.11200 172.00100 160.91700 1.000 65.97000 2261 ALA A N 1
ATOM 9420 C CA . ALA A 1 2261 ? 226.20000 173.40100 161.27600 1.000 65.97000 2261 ALA A CA 1
ATOM 9421 C C . ALA A 1 2261 ? 227.34800 174.07700 160.57400 1.000 65.97000 2261 ALA A C 1
ATOM 9422 O O . ALA A 1 2261 ? 227.27100 175.27500 160.29800 1.000 65.97000 2261 ALA A O 1
ATOM 9424 N N . SER A 1 2262 ? 228.39000 173.31700 160.25100 1.000 64.16000 2262 SER A N 1
ATOM 9425 C CA . SER A 1 2262 ? 229.53200 173.89100 159.57000 1.000 64.16000 2262 SER A CA 1
ATOM 9426 C C . SER A 1 2262 ? 229.15100 174.31700 158.17400 1.000 64.16000 2262 SER A C 1
ATOM 9427 O O . SER A 1 2262 ? 229.66600 175.31400 157.65700 1.000 64.16000 2262 SER A O 1
ATOM 9429 N N . GLY A 1 2263 ? 228.23300 173.57500 157.56400 1.000 63.60000 2263 GLY A N 1
ATOM 9430 C CA . GLY A 1 2263 ? 227.71100 173.99000 156.27800 1.000 63.60000 2263 GLY A CA 1
ATOM 9431 C C . GLY A 1 2263 ? 226.99900 175.31900 156.36300 1.000 63.60000 2263 GLY A C 1
ATOM 9432 O O . GLY A 1 2263 ? 227.20800 176.20100 155.52200 1.000 63.60000 2263 GLY A O 1
ATOM 9433 N N . LEU A 1 2264 ? 226.19100 175.49400 157.40700 1.000 63.77000 2264 LEU A N 1
ATOM 9434 C CA . LEU A 1 2264 ? 225.50900 176.76100 157.61100 1.000 63.77000 2264 LEU A CA 1
ATOM 9435 C C . LEU A 1 2264 ? 226.51100 177.86700 157.87500 1.000 63.77000 2264 LEU A C 1
ATOM 9436 O O . LEU A 1 2264 ? 226.31800 179.00500 157.43400 1.000 63.77000 2264 LEU A O 1
ATOM 9438 N N . LEU A 1 2265 ? 227.60200 177.53000 158.55800 1.000 66.06000 2265 LEU A N 1
ATOM 9439 C CA . LEU A 1 2265 ? 228.65300 178.50200 158.79800 1.000 66.06000 2265 LEU A CA 1
ATOM 9440 C C . LEU A 1 2265 ? 229.27000 178.94200 157.49400 1.000 66.06000 2265 LEU A C 1
ATOM 9441 O O . LEU A 1 2265 ? 229.47800 180.13500 157.28100 1.000 66.06000 2265 LEU A O 1
ATOM 9443 N N . PHE A 1 2266 ? 229.48000 178.00100 156.57900 1.000 70.54000 2266 PHE A N 1
ATOM 9444 C CA . PHE A 1 2266 ? 230.11000 178.34300 155.31100 1.000 70.54000 2266 PHE A CA 1
ATOM 9445 C C . PHE A 1 2266 ? 229.18700 179.18700 154.44700 1.000 70.54000 2266 PHE A C 1
ATOM 9446 O O . PHE A 1 2266 ? 229.62700 180.15600 153.81700 1.000 70.54000 2266 PHE A O 1
ATOM 9448 N N . VAL A 1 2267 ? 227.89600 178.87200 154.45400 1.000 69.24000 2267 VAL A N 1
ATOM 9449 C CA . VAL A 1 2267 ? 226.97700 179.60800 153.59600 1.000 69.24000 2267 VAL A CA 1
ATOM 9450 C C . VAL A 1 2267 ? 226.73100 180.99900 154.14600 1.000 69.24000 2267 VAL A C 1
ATOM 9451 O O . VAL A 1 2267 ? 226.75200 181.99100 153.40100 1.000 69.24000 2267 VAL A O 1
ATOM 9453 N N . SER A 1 2268 ? 226.50400 181.09500 155.45800 1.000 68.30000 2268 SER A N 1
ATOM 9454 C CA . SER A 1 2268 ? 226.32600 182.38700 156.10200 1.000 68.30000 2268 SER A CA 1
ATOM 9455 C C . SER A 1 2268 ? 227.57700 183.22000 155.97900 1.000 68.30000 2268 SER A C 1
ATOM 9456 O O . SER A 1 2268 ? 227.50800 184.44100 155.80600 1.000 68.30000 2268 SER A O 1
ATOM 9458 N N . ALA A 1 2269 ? 228.72800 182.55900 156.03200 1.000 79.28000 2269 ALA A N 1
ATOM 9459 C CA . ALA A 1 2269 ? 229.99700 183.22400 155.84900 1.000 79.28000 2269 ALA A CA 1
ATOM 9460 C C . ALA A 1 2269 ? 230.10000 183.81600 154.46200 1.000 79.28000 2269 ALA A C 1
ATOM 9461 O O . ALA A 1 2269 ? 230.55100 184.95300 154.30600 1.000 79.28000 2269 ALA A O 1
ATOM 9463 N N . HIS A 1 2270 ? 229.67300 183.06200 153.45000 1.000 78.89000 2270 HIS A N 1
ATOM 9464 C CA . HIS A 1 2270 ? 229.71200 183.57400 152.08900 1.000 78.89000 2270 HIS A CA 1
ATOM 9465 C C . HIS A 1 2270 ? 228.77800 184.76500 151.93300 1.000 78.89000 2270 HIS A C 1
ATOM 9466 O O . HIS A 1 2270 ? 229.10300 185.72700 151.22800 1.000 78.89000 2270 HIS A O 1
ATOM 9468 N N . GLU A 1 2271 ? 227.65000 184.74700 152.64500 1.000 74.51000 2271 GLU A N 1
ATOM 9469 C CA . GLU A 1 2271 ? 226.73900 185.88900 152.61300 1.000 74.51000 2271 GLU A CA 1
ATOM 9470 C C . GLU A 1 2271 ? 227.37000 187.11600 153.25500 1.000 74.51000 2271 GLU A C 1
ATOM 9471 O O . GLU A 1 2271 ? 227.31100 188.22100 152.70100 1.000 74.51000 2271 GLU A O 1
ATOM 9473 N N . ILE A 1 2272 ? 228.00900 186.92700 154.41100 1.000 72.32000 2272 ILE A N 1
ATOM 9474 C CA . ILE A 1 2272 ? 228.63400 188.04000 155.12000 1.000 72.32000 2272 ILE A CA 1
ATOM 9475 C C . ILE A 1 2272 ? 229.80700 188.57200 154.32800 1.000 72.32000 2272 ILE A C 1
ATOM 9476 O O . ILE A 1 2272 ? 230.05800 189.77800 154.29400 1.000 72.32000 2272 ILE A O 1
ATOM 9478 N N . LEU A 1 2273 ? 230.50900 187.68700 153.64000 1.000 83.92000 2273 LEU A N 1
ATOM 9479 C CA . LEU A 1 2273 ? 231.68700 188.10300 152.90300 1.000 83.92000 2273 LEU A CA 1
ATOM 9480 C C . LEU A 1 2273 ? 231.30600 188.85100 151.63900 1.000 83.92000 2273 LEU A C 1
ATOM 9481 O O . LEU A 1 2273 ? 231.97800 189.81300 151.26000 1.000 83.92000 2273 LEU A O 1
ATOM 9483 N N . ASP A 1 2274 ? 230.23100 188.43900 150.97500 1.000 83.21000 2274 ASP A N 1
ATOM 9484 C CA . ASP A 1 2274 ? 229.79300 189.19900 149.81500 1.000 83.21000 2274 ASP A CA 1
ATOM 9485 C C . ASP A 1 2274 ? 229.21900 190.53600 150.23900 1.000 83.21000 2274 ASP A C 1
ATOM 9486 O O . ASP A 1 2274 ? 229.39500 191.54400 149.54300 1.000 83.21000 2274 ASP A O 1
ATOM 9488 N N . LEU A 1 2275 ? 228.56500 190.56500 151.40100 1.000 92.05000 2275 LEU A N 1
ATOM 9489 C CA . LEU A 1 2275 ? 228.11800 191.82800 151.96500 1.000 92.05000 2275 LEU A CA 1
ATOM 9490 C C . LEU A 1 2275 ? 229.29900 192.73400 152.27900 1.000 92.05000 2275 LEU A C 1
ATOM 9491 O O . LEU A 1 2275 ? 229.24400 193.94600 152.05400 1.000 92.05000 2275 LEU A O 1
ATOM 9493 N N . THR A 1 2276 ? 230.39300 192.15400 152.76100 1.000 97.14000 2276 THR A N 1
ATOM 9494 C CA . THR A 1 2276 ? 231.55600 192.95900 153.09800 1.000 97.14000 2276 THR A CA 1
ATOM 9495 C C . THR A 1 2276 ? 232.29500 193.42100 151.85400 1.000 97.14000 2276 THR A C 1
ATOM 9496 O O . THR A 1 2276 ? 232.91900 194.48500 151.86300 1.000 97.14000 2276 THR A O 1
ATOM 9498 N N . GLU A 1 2277 ? 232.26100 192.63300 150.78700 1.000 100.88000 2277 GLU A N 1
ATOM 9499 C CA . GLU A 1 2277 ? 232.81900 193.11000 149.53100 1.000 100.88000 2277 GLU A CA 1
ATOM 9500 C C . GLU A 1 2277 ? 231.96600 194.22200 148.96100 1.000 100.88000 2277 GLU A C 1
ATOM 9501 O O . GLU A 1 2277 ? 232.48400 195.12400 148.29600 1.000 100.88000 2277 GLU A O 1
ATOM 9503 N N . GLU A 1 2278 ? 230.66200 194.17800 149.22400 1.000 98.62000 2278 GLU A N 1
ATOM 9504 C CA . GLU A 1 2278 ? 229.83000 195.33300 148.93200 1.000 98.62000 2278 GLU A CA 1
ATOM 9505 C C . GLU A 1 2278 ? 230.20000 196.51000 149.81900 1.000 98.62000 2278 GLU A C 1
ATOM 9506 O O . GLU A 1 2278 ? 230.08500 197.66300 149.39100 1.000 98.62000 2278 GLU A O 1
ATOM 9508 N N . VAL A 1 2279 ? 230.65800 196.24200 151.04300 1.000 99.57000 2279 VAL A N 1
ATOM 9509 C CA . VAL A 1 2279 ? 231.13100 197.32600 151.89400 1.000 99.57000 2279 VAL A CA 1
ATOM 9510 C C . VAL A 1 2279 ? 232.41500 197.90800 151.33400 1.000 99.57000 2279 VAL A C 1
ATOM 9511 O O . VAL A 1 2279 ? 232.70000 199.09400 151.51800 1.000 99.57000 2279 VAL A O 1
ATOM 9513 N N . ASN A 1 2280 ? 233.19000 197.10800 150.62000 1.000 96.52000 2280 ASN A N 1
ATOM 9514 C CA . ASN A 1 2280 ? 234.32400 197.63500 149.89100 1.000 96.52000 2280 ASN A CA 1
ATOM 9515 C C . ASN A 1 2280 ? 233.83800 198.38600 148.65400 1.000 96.52000 2280 ASN A C 1
ATOM 9516 O O . ASN A 1 2280 ? 232.67000 198.29900 148.27600 1.000 96.52000 2280 ASN A O 1
ATOM 9518 N N . THR A 1 2290 ? 223.79000 203.86900 156.39600 1.000 106.43000 2290 THR A N 1
ATOM 9519 C CA . THR A 1 2290 ? 224.25900 205.08700 155.75300 1.000 106.43000 2290 THR A CA 1
ATOM 9520 C C . THR A 1 2290 ? 225.48300 205.60000 156.46600 1.000 106.43000 2290 THR A C 1
ATOM 9521 O O . THR A 1 2290 ? 226.38100 206.16800 155.85700 1.000 106.43000 2290 THR A O 1
ATOM 9523 N N . TYR A 1 2291 ? 225.49000 205.41700 157.78300 1.000 114.69000 2291 TYR A N 1
ATOM 9524 C CA . TYR A 1 2291 ? 226.67200 205.74200 158.56600 1.000 114.69000 2291 TYR A CA 1
ATOM 9525 C C . TYR A 1 2291 ? 227.77400 204.73400 158.29400 1.000 114.69000 2291 TYR A C 1
ATOM 9526 O O . TYR A 1 2291 ? 228.95500 205.08400 158.20700 1.000 114.69000 2291 TYR A O 1
ATOM 9528 N N . LEU A 1 2292 ? 227.39800 203.46200 158.16500 1.000 109.66000 2292 LEU A N 1
ATOM 9529 C CA . LEU A 1 2292 ? 228.36100 202.45300 157.75300 1.000 109.66000 2292 LEU A CA 1
ATOM 9530 C C . LEU A 1 2292 ? 228.80100 202.69800 156.33000 1.000 109.66000 2292 LEU A C 1
ATOM 9531 O O . LEU A 1 2292 ? 229.95600 202.44500 155.98100 1.000 109.66000 2292 LEU A O 1
ATOM 9533 N N . LEU A 1 2293 ? 227.88700 203.20300 155.50100 1.000 109.86000 2293 LEU A N 1
ATOM 9534 C CA . LEU A 1 2293 ? 228.26100 203.66300 154.17400 1.000 109.86000 2293 LEU A CA 1
ATOM 9535 C C . LEU A 1 2293 ? 229.26300 204.79700 154.26600 1.000 109.86000 2293 LEU A C 1
ATOM 9536 O O . LEU A 1 2293 ? 230.21600 204.85200 153.48600 1.000 109.86000 2293 LEU A O 1
ATOM 9538 N N . LYS A 1 2294 ? 229.10700 205.66600 155.26200 1.000 109.03000 2294 LYS A N 1
ATOM 9539 C CA . LYS A 1 2294 ? 230.04800 206.76400 155.42400 1.000 109.03000 2294 LYS A CA 1
ATOM 9540 C C . LYS A 1 2294 ? 231.40900 206.26400 155.87400 1.000 109.03000 2294 LYS A C 1
ATOM 9541 O O . LYS A 1 2294 ? 232.43200 206.72900 155.37100 1.000 109.03000 2294 LYS A O 1
ATOM 9543 N N . SER A 1 2295 ? 231.44700 205.29200 156.78100 1.000 103.71000 2295 SER A N 1
ATOM 9544 C CA . SER A 1 2295 ? 232.73300 204.77700 157.23900 1.000 103.71000 2295 SER A CA 1
ATOM 9545 C C . SER A 1 2295 ? 233.43300 204.00000 156.13100 1.000 103.71000 2295 SER A C 1
ATOM 9546 O O . SER A 1 2295 ? 234.64200 204.16000 155.90100 1.000 103.71000 2295 SER A O 1
ATOM 9548 N N . ALA A 1 2296 ? 232.67400 203.16400 155.42300 1.000 109.91000 2296 ALA A N 1
ATOM 9549 C CA . ALA A 1 2296 ? 233.23300 202.37100 154.34000 1.000 109.91000 2296 ALA A CA 1
ATOM 9550 C C . ALA A 1 2296 ? 233.68700 203.25300 153.18900 1.000 109.91000 2296 ALA A C 1
ATOM 9551 O O . ALA A 1 2296 ? 234.64200 202.91900 152.48200 1.000 109.91000 2296 ALA A O 1
ATOM 9553 N N . SER A 1 2297 ? 233.02000 204.38500 152.98500 1.000 122.08000 2297 SER A N 1
ATOM 9554 C CA . SER A 1 2297 ? 233.54400 205.36700 152.05100 1.000 122.08000 2297 SER A CA 1
ATOM 9555 C C . SER A 1 2297 ? 234.81100 205.98800 152.60100 1.000 122.08000 2297 SER A C 1
ATOM 9556 O O . SER A 1 2297 ? 235.78600 206.19500 151.86900 1.000 122.08000 2297 SER A O 1
ATOM 9558 N N . ALA A 1 2298 ? 234.85000 206.19500 153.91700 1.000 122.84000 2298 ALA A N 1
ATOM 9559 C CA . ALA A 1 2298 ? 235.98200 206.86700 154.53700 1.000 122.84000 2298 ALA A CA 1
ATOM 9560 C C . ALA A 1 2298 ? 237.17700 205.93200 154.67700 1.000 122.84000 2298 ALA A C 1
ATOM 9561 O O . ALA A 1 2298 ? 238.19200 206.29600 155.28100 1.000 122.84000 2298 ALA A O 1
ATOM 9563 N N . VAL A 1 2299 ? 237.05700 204.70900 154.16500 1.000 115.53000 2299 VAL A N 1
ATOM 9564 C CA . VAL A 1 2299 ? 238.24400 203.97800 153.73800 1.000 115.53000 2299 VAL A CA 1
ATOM 9565 C C . VAL A 1 2299 ? 239.05600 204.80700 152.75200 1.000 115.53000 2299 VAL A C 1
ATOM 9566 O O . VAL A 1 2299 ? 240.28300 204.90100 152.86000 1.000 115.53000 2299 VAL A O 1
ATOM 9568 N N . TYR A 1 2300 ? 238.39500 205.40900 151.77500 1.000 111.70000 2300 TYR A N 1
ATOM 9569 C CA . TYR A 1 2300 ? 239.09600 206.21800 150.79800 1.000 111.70000 2300 TYR A CA 1
ATOM 9570 C C . TYR A 1 2300 ? 239.50000 207.55100 151.39700 1.000 111.70000 2300 TYR A C 1
ATOM 9571 O O . TYR A 1 2300 ? 240.50000 207.64300 152.10200 1.000 111.70000 2300 TYR A O 1
ATOM 9573 N N . GLY A 1 2308 ? 230.94500 213.20000 157.22900 1.000 165.77000 2308 GLY A N 1
ATOM 9574 C CA . GLY A 1 2308 ? 231.72700 212.53200 158.25000 1.000 165.77000 2308 GLY A CA 1
ATOM 9575 C C . GLY A 1 2308 ? 233.14200 212.21300 157.81300 1.000 165.77000 2308 GLY A C 1
ATOM 9576 O O . GLY A 1 2308 ? 233.42800 212.12200 156.62200 1.000 165.77000 2308 GLY A O 1
ATOM 9577 N N . SER A 1 2309 ? 234.03100 212.05200 158.78900 1.000 159.47000 2309 SER A N 1
ATOM 9578 C CA . SER A 1 2309 ? 235.42300 211.70200 158.54900 1.000 159.47000 2309 SER A CA 1
ATOM 9579 C C . SER A 1 2309 ? 235.93000 210.87200 159.71900 1.000 159.47000 2309 SER A C 1
ATOM 9580 O O . SER A 1 2309 ? 235.21900 210.71500 160.71800 1.000 159.47000 2309 SER A O 1
ATOM 9582 N N . THR A 1 2310 ? 237.16700 210.35200 159.58600 1.000 144.97000 2310 THR A N 1
ATOM 9583 C CA . THR A 1 2310 ? 237.85000 209.46600 160.52800 1.000 144.97000 2310 THR A CA 1
ATOM 9584 C C . THR A 1 2310 ? 236.99900 208.24400 160.87200 1.000 144.97000 2310 THR A C 1
ATOM 9585 O O . THR A 1 2310 ? 236.32800 208.23400 161.91000 1.000 144.97000 2310 THR A O 1
ATOM 9587 N N . PRO A 1 2311 ? 236.94000 207.23300 160.00100 1.000 126.68000 2311 PRO A N 1
ATOM 9588 C CA . PRO A 1 2311 ? 236.04100 206.10200 160.24600 1.000 126.68000 2311 PRO A CA 1
ATOM 9589 C C . PRO A 1 2311 ? 236.55500 205.20700 161.36100 1.000 126.68000 2311 PRO A C 1
ATOM 9590 O O . PRO A 1 2311 ? 237.75900 205.10400 161.60000 1.000 126.68000 2311 PRO A O 1
ATOM 9592 N N . SER A 1 2312 ? 235.62400 204.56700 162.04900 1.000 102.60000 2312 SER A N 1
ATOM 9593 C CA . SER A 1 2312 ? 235.93100 203.52100 163.00600 1.000 102.60000 2312 SER A CA 1
ATOM 9594 C C . SER A 1 2312 ? 235.07200 202.29100 162.79400 1.000 102.60000 2312 SER A C 1
ATOM 9595 O O . SER A 1 2312 ? 235.42900 201.20600 163.26400 1.000 102.60000 2312 SER A O 1
ATOM 9597 N N . LEU A 1 2313 ? 233.94500 202.44200 162.10000 1.000 90.34000 2313 LEU A N 1
ATOM 9598 C CA . LEU A 1 2313 ? 233.03100 201.32600 161.91900 1.000 90.34000 2313 LEU A CA 1
ATOM 9599 C C . LEU A 1 2313 ? 233.49900 200.41400 160.80400 1.000 90.34000 2313 LEU A C 1
ATOM 9600 O O . LEU A 1 2313 ? 233.31800 199.19700 160.88100 1.000 90.34000 2313 LEU A O 1
ATOM 9602 N N . TRP A 1 2314 ? 234.09000 200.99100 159.75400 1.000 86.53000 2314 TRP A N 1
ATOM 9603 C CA . TRP A 1 2314 ? 234.39900 200.22900 158.55100 1.000 86.53000 2314 TRP A CA 1
ATOM 9604 C C . TRP A 1 2314 ? 235.46400 199.18900 158.81300 1.000 86.53000 2314 TRP A C 1
ATOM 9605 O O . TRP A 1 2314 ? 235.34900 198.04900 158.35900 1.000 86.53000 2314 TRP A O 1
ATOM 9607 N N . ASN A 1 2315 ? 236.50600 199.56400 159.54400 1.000 85.95000 2315 ASN A N 1
ATOM 9608 C CA . ASN A 1 2315 ? 237.49700 198.58100 159.93900 1.000 85.95000 2315 ASN A CA 1
ATOM 9609 C C . ASN A 1 2315 ? 236.90500 197.60500 160.93900 1.000 85.95000 2315 ASN A C 1
ATOM 9610 O O . ASN A 1 2315 ? 237.17300 196.40000 160.86100 1.000 85.95000 2315 ASN A O 1
ATOM 9612 N N . LEU A 1 2316 ? 236.02600 198.10000 161.82200 1.000 85.19000 2316 LEU A N 1
ATOM 9613 C CA . LEU A 1 2316 ? 235.38900 197.25200 162.82600 1.000 85.19000 2316 LEU A CA 1
ATOM 9614 C C . LEU A 1 2316 ? 234.49100 196.20100 162.18400 1.000 85.19000 2316 LEU A C 1
ATOM 9615 O O . LEU A 1 2316 ? 234.23300 195.14500 162.77300 1.000 85.19000 2316 LEU A O 1
ATOM 9617 N N . LEU A 1 2317 ? 234.01800 196.46700 160.97400 1.000 86.57000 2317 LEU A N 1
ATOM 9618 C CA . LEU A 1 2317 ? 233.25500 195.49000 160.22200 1.000 86.57000 2317 LEU A CA 1
ATOM 9619 C C . LEU A 1 2317 ? 234.14800 194.62900 159.34800 1.000 86.57000 2317 LEU A C 1
ATOM 9620 O O . LEU A 1 2317 ? 234.00600 193.40400 159.35000 1.000 86.57000 2317 LEU A O 1
ATOM 9622 N N . ASN A 1 2318 ? 235.07100 195.25200 158.61600 1.000 77.06000 2318 ASN A N 1
ATOM 9623 C CA . ASN A 1 2318 ? 235.80300 194.54700 157.57800 1.000 77.06000 2318 ASN A CA 1
ATOM 9624 C C . ASN A 1 2318 ? 236.78500 193.55100 158.17000 1.000 77.06000 2318 ASN A C 1
ATOM 9625 O O . ASN A 1 2318 ? 236.99100 192.46800 157.61200 1.000 77.06000 2318 ASN A O 1
ATOM 9627 N N . GLN A 1 2319 ? 237.35700 193.86100 159.33100 1.000 78.24000 2319 GLN A N 1
ATOM 9628 C CA . GLN A 1 2319 ? 238.28300 192.91200 159.93100 1.000 78.24000 2319 GLN A CA 1
ATOM 9629 C C . GLN A 1 2319 ? 237.54600 191.72900 160.52300 1.000 78.24000 2319 GLN A C 1
ATOM 9630 O O . GLN A 1 2319 ? 238.02200 190.59300 160.44900 1.000 78.24000 2319 GLN A O 1
ATOM 9632 N N . PHE A 1 2320 ? 236.37000 191.97200 161.09500 1.000 76.58000 2320 PHE A N 1
ATOM 9633 C CA . PHE A 1 2320 ? 235.59100 190.86600 161.63400 1.000 76.58000 2320 PHE A CA 1
ATOM 9634 C C . PHE A 1 2320 ? 235.03700 189.98600 160.51500 1.000 76.58000 2320 PHE A C 1
ATOM 9635 O O . PHE A 1 2320 ? 234.93600 188.76700 160.66900 1.000 76.58000 2320 PHE A O 1
ATOM 9637 N N . SER A 1 2321 ? 234.70500 190.57700 159.36600 1.000 77.27000 2321 SER A N 1
ATOM 9638 C CA . SER A 1 2321 ? 234.24600 189.77000 158.24000 1.000 77.27000 2321 SER A CA 1
ATOM 9639 C C . SER A 1 2321 ? 235.39200 188.97600 157.64600 1.000 77.27000 2321 SER A C 1
ATOM 9640 O O . SER A 1 2321 ? 235.20000 187.85700 157.15900 1.000 77.27000 2321 SER A O 1
ATOM 9642 N N . LYS A 1 2322 ? 236.59400 189.54700 157.67700 1.000 80.59000 2322 LYS A N 1
ATOM 9643 C CA . LYS A 1 2322 ? 237.78000 188.77600 157.34800 1.000 80.59000 2322 LYS A CA 1
ATOM 9644 C C . LYS A 1 2322 ? 237.97200 187.63700 158.33300 1.000 80.59000 2322 LYS A C 1
ATOM 9645 O O . LYS A 1 2322 ? 238.39800 186.54800 157.94500 1.000 80.59000 2322 LYS A O 1
ATOM 9647 N N . PHE A 1 2323 ? 237.62300 187.85800 159.60600 1.000 82.70000 2323 PHE A N 1
ATOM 9648 C CA . PHE A 1 2323 ? 237.67000 186.77500 160.58800 1.000 82.70000 2323 PHE A CA 1
ATOM 9649 C C . PHE A 1 2323 ? 236.63200 185.71300 160.27400 1.000 82.70000 2323 PHE A C 1
ATOM 9650 O O . PHE A 1 2323 ? 236.86200 184.51800 160.49400 1.000 82.70000 2323 PHE A O 1
ATOM 9652 N N . LEU A 1 2324 ? 235.49300 186.13500 159.73500 1.000 78.12000 2324 LEU A N 1
ATOM 9653 C CA . LEU A 1 2324 ? 234.46200 185.18700 159.33900 1.000 78.12000 2324 LEU A CA 1
ATOM 9654 C C . LEU A 1 2324 ? 234.94900 184.29800 158.21700 1.000 78.12000 2324 LEU A C 1
ATOM 9655 O O . LEU A 1 2324 ? 234.98400 183.07200 158.35800 1.000 78.12000 2324 LEU A O 1
ATOM 9657 N N . ILE A 1 2325 ? 235.39100 184.91200 157.12200 1.000 80.81000 2325 ILE A N 1
ATOM 9658 C CA . ILE A 1 2325 ? 235.84800 184.15600 155.96200 1.000 80.81000 2325 ILE A CA 1
ATOM 9659 C C . ILE A 1 2325 ? 237.09900 183.35700 156.30000 1.000 80.81000 2325 ILE A C 1
ATOM 9660 O O . ILE A 1 2325 ? 237.38200 182.32600 155.68200 1.000 80.81000 2325 ILE A O 1
ATOM 9662 N N . GLU A 1 2326 ? 237.85000 183.80100 157.30000 1.000 84.71000 2326 GLU A N 1
ATOM 9663 C CA . GLU A 1 2326 ? 238.90200 182.96700 157.84800 1.000 84.71000 2326 GLU A CA 1
ATOM 9664 C C . GLU A 1 2326 ? 238.32100 181.76000 158.55000 1.000 84.71000 2326 GLU A C 1
ATOM 9665 O O . GLU A 1 2326 ? 238.86800 180.65800 158.46300 1.000 84.71000 2326 GLU A O 1
ATOM 9667 N N . ILE A 1 2327 ? 237.19800 181.93800 159.23500 1.000 86.47000 2327 ILE A N 1
ATOM 9668 C CA . ILE A 1 2327 ? 236.60600 180.80900 159.93600 1.000 86.47000 2327 ILE A CA 1
ATOM 9669 C C . ILE A 1 2327 ? 235.86000 179.90800 158.95800 1.000 86.47000 2327 ILE A C 1
ATOM 9670 O O . ILE A 1 2327 ? 235.41400 178.81300 159.31700 1.000 86.47000 2327 ILE A O 1
ATOM 9672 N N . ALA A 1 2328 ? 235.70700 180.35000 157.70700 1.000 96.68000 2328 ALA A N 1
ATOM 9673 C CA . ALA A 1 2328 ? 235.03900 179.51900 156.71100 1.000 96.68000 2328 ALA A CA 1
ATOM 9674 C C . ALA A 1 2328 ? 235.98900 178.50500 156.09400 1.000 96.68000 2328 ALA A C 1
ATOM 9675 O O . ALA A 1 2328 ? 235.78000 177.29500 156.21500 1.000 96.68000 2328 ALA A O 1
ATOM 9677 N N . SER A 1 2329 ? 237.03500 178.97700 155.43100 1.000 97.28000 2329 SER A N 1
ATOM 9678 C CA . SER A 1 2329 ? 237.93500 178.10100 154.70000 1.000 97.28000 2329 SER A CA 1
ATOM 9679 C C . SER A 1 2329 ? 238.94500 177.44100 155.62200 1.000 97.28000 2329 SER A C 1
ATOM 9680 O O . SER A 1 2329 ? 238.58700 176.87800 156.65400 1.000 97.28000 2329 SER A O 1
ATOM 9682 N N . SER A 1 2332 ? 243.52800 175.80000 158.47900 1.000 109.95000 2332 SER A N 1
ATOM 9683 C CA . SER A 1 2332 ? 242.13900 175.45600 158.21600 1.000 109.95000 2332 SER A CA 1
ATOM 9684 C C . SER A 1 2332 ? 241.81400 174.07700 158.77700 1.000 109.95000 2332 SER A C 1
ATOM 9685 O O . SER A 1 2332 ? 240.68100 173.60900 158.68500 1.000 109.95000 2332 SER A O 1
ATOM 9687 N N . ASN A 1 2333 ? 242.82300 173.41800 159.34500 1.000 112.99000 2333 ASN A N 1
ATOM 9688 C CA . ASN A 1 2333 ? 242.59800 172.09800 159.91800 1.000 112.99000 2333 ASN A CA 1
ATOM 9689 C C . ASN A 1 2333 ? 241.79000 172.19700 161.20000 1.000 112.99000 2333 ASN A C 1
ATOM 9690 O O . ASN A 1 2333 ? 240.82900 171.44600 161.40400 1.000 112.99000 2333 ASN A O 1
ATOM 9692 N N . ILE A 1 2334 ? 242.14300 173.14700 162.06300 1.000 101.98000 2334 ILE A N 1
ATOM 9693 C CA . ILE A 1 2334 ? 241.37700 173.34500 163.28600 1.000 101.98000 2334 ILE A CA 1
ATOM 9694 C C . ILE A 1 2334 ? 240.02800 173.96200 162.96800 1.000 101.98000 2334 ILE A C 1
ATOM 9695 O O . ILE A 1 2334 ? 239.10300 173.90800 163.78200 1.000 101.98000 2334 ILE A O 1
ATOM 9697 N N . VAL A 1 2335 ? 239.89700 174.56600 161.78500 1.000 107.13000 2335 VAL A N 1
ATOM 9698 C CA . VAL A 1 2335 ? 238.59000 175.02200 161.32200 1.000 107.13000 2335 VAL A CA 1
ATOM 9699 C C . VAL A 1 2335 ? 237.67500 173.83400 161.10300 1.000 107.13000 2335 VAL A C 1
ATOM 9700 O O . VAL A 1 2335 ? 236.47700 173.88800 161.40300 1.000 107.13000 2335 VAL A O 1
ATOM 9702 N N . TYR A 1 2336 ? 238.22400 172.74300 160.57900 1.000 107.72000 2336 TYR A N 1
ATOM 9703 C CA . TYR A 1 2336 ? 237.48200 171.49400 160.58800 1.000 107.72000 2336 TYR A CA 1
ATOM 9704 C C . TYR A 1 2336 ? 237.30600 171.00500 162.01000 1.000 107.72000 2336 TYR A C 1
ATOM 9705 O O . TYR A 1 2336 ? 236.25500 170.46500 162.36800 1.000 107.72000 2336 TYR A O 1
ATOM 9707 N N . LYS A 1 2337 ? 238.30500 171.24000 162.85300 1.000 101.96000 2337 LYS A N 1
ATOM 9708 C CA . LYS A 1 2337 ? 238.22600 170.72800 164.21000 1.000 101.96000 2337 LYS A CA 1
ATOM 9709 C C . LYS A 1 2337 ? 237.48800 171.68900 165.12400 1.000 101.96000 2337 LYS A C 1
ATOM 9710 O O . LYS A 1 2337 ? 237.47900 171.50000 166.34300 1.000 101.96000 2337 LYS A O 1
ATOM 9712 N N . LEU A 1 2338 ? 236.88800 172.73400 164.56800 1.000 89.16000 2338 LEU A N 1
ATOM 9713 C CA . LEU A 1 2338 ? 236.22800 173.75200 165.37700 1.000 89.16000 2338 LEU A CA 1
ATOM 9714 C C . LEU A 1 2338 ? 234.99400 173.23000 166.09900 1.000 89.16000 2338 LEU A C 1
ATOM 9715 O O . LEU A 1 2338 ? 235.05600 172.88300 167.27600 1.000 89.16000 2338 LEU A O 1
ATOM 9717 N N . ASP A 1 2341 ? 230.05600 172.24600 168.47500 1.000 52.15000 2341 ASP A N 1
ATOM 9718 C CA . ASP A 1 2341 ? 229.01200 172.97100 169.17700 1.000 52.15000 2341 ASP A CA 1
ATOM 9719 C C . ASP A 1 2341 ? 229.41400 174.40400 169.26500 1.000 52.15000 2341 ASP A C 1
ATOM 9720 O O . ASP A 1 2341 ? 228.58800 175.29800 169.38400 1.000 52.15000 2341 ASP A O 1
ATOM 9722 N N . VAL A 1 2342 ? 230.72600 174.60500 169.19400 1.000 63.40000 2342 VAL A N 1
ATOM 9723 C CA . VAL A 1 2342 ? 231.28300 175.95000 169.24800 1.000 63.40000 2342 VAL A CA 1
ATOM 9724 C C . VAL A 1 2342 ? 230.98300 176.69600 167.96000 1.000 63.40000 2342 VAL A C 1
ATOM 9725 O O . VAL A 1 2342 ? 231.01300 177.93500 167.91600 1.000 63.40000 2342 VAL A O 1
ATOM 9727 N N . ILE A 1 2343 ? 230.68900 175.94900 166.89100 1.000 56.40000 2343 ILE A N 1
ATOM 9728 C CA . ILE A 1 2343 ? 230.31100 176.56300 165.62600 1.000 56.40000 2343 ILE A CA 1
ATOM 9729 C C . ILE A 1 2343 ? 229.00300 177.31300 165.78100 1.000 56.40000 2343 ILE A C 1
ATOM 9730 O O . ILE A 1 2343 ? 228.77500 178.33000 165.12000 1.000 56.40000 2343 ILE A O 1
ATOM 9732 N N . ARG A 1 2344 ? 228.14500 176.85200 166.69000 1.000 55.76000 2344 ARG A N 1
ATOM 9733 C CA . ARG A 1 2344 ? 226.94700 177.60600 167.01100 1.000 55.76000 2344 ARG A CA 1
ATOM 9734 C C . ARG A 1 2344 ? 227.30000 178.93200 167.65500 1.000 55.76000 2344 ARG A C 1
ATOM 9735 O O . ARG A 1 2344 ? 226.68000 179.95500 167.35200 1.000 55.76000 2344 ARG A O 1
ATOM 9737 N N . HIS A 1 2345 ? 228.32100 178.94200 168.51300 1.000 51.72000 2345 HIS A N 1
ATOM 9738 C CA . HIS A 1 2345 ? 228.71800 180.19000 169.15600 1.000 51.72000 2345 HIS A CA 1
ATOM 9739 C C . HIS A 1 2345 ? 229.32800 181.14600 168.14600 1.000 51.72000 2345 HIS A C 1
ATOM 9740 O O . HIS A 1 2345 ? 229.16600 182.36500 168.25700 1.000 51.72000 2345 HIS A O 1
ATOM 9742 N N . PHE A 1 2346 ? 230.02200 180.60700 167.14400 1.000 52.98000 2346 PHE A N 1
ATOM 9743 C CA . PHE A 1 2346 ? 230.52800 181.46400 166.08300 1.000 52.98000 2346 PHE A CA 1
ATOM 9744 C C . PHE A 1 2346 ? 229.38100 182.00000 165.24100 1.000 52.98000 2346 PHE A C 1
ATOM 9745 O O . PHE A 1 2346 ? 229.37500 183.17100 164.84900 1.000 52.98000 2346 PHE A O 1
ATOM 9747 N N . LEU A 1 2347 ? 228.36900 181.17200 165.00800 1.000 49.98000 2347 LEU A N 1
ATOM 9748 C CA . LEU A 1 2347 ? 227.22000 181.61700 164.23200 1.000 49.98000 2347 LEU A CA 1
ATOM 9749 C C . LEU A 1 2347 ? 226.43800 182.66900 164.98800 1.000 49.98000 2347 LEU A C 1
ATOM 9750 O O . LEU A 1 2347 ? 225.74100 183.48700 164.38200 1.000 49.98000 2347 LEU A O 1
ATOM 9752 N N . LYS A 1 2348 ? 226.52600 182.63800 166.31500 1.000 44.98000 2348 LYS A N 1
ATOM 9753 C CA . LYS A 1 2348 ? 225.94600 183.70400 167.11200 1.000 44.98000 2348 LYS A CA 1
ATOM 9754 C C . LYS A 1 2348 ? 226.57700 185.02800 166.74500 1.000 44.98000 2348 LYS A C 1
ATOM 9755 O O . LYS A 1 2348 ? 225.87700 186.02500 166.54100 1.000 44.98000 2348 LYS A O 1
ATOM 9757 N N . LEU A 1 2349 ? 227.89100 185.03000 166.54200 1.000 49.02000 2349 LEU A N 1
ATOM 9758 C CA . LEU A 1 2349 ? 228.54000 186.25100 166.09800 1.000 49.02000 2349 LEU A CA 1
ATOM 9759 C C . LEU A 1 2349 ? 228.21000 186.53600 164.64000 1.000 49.02000 2349 LEU A C 1
ATOM 9760 O O . LEU A 1 2349 ? 228.26700 187.68800 164.20400 1.000 49.02000 2349 LEU A O 1
ATOM 9762 N N . VAL A 1 2350 ? 227.86500 185.49700 163.87200 1.000 38.67000 2350 VAL A N 1
ATOM 9763 C CA . VAL A 1 2350 ? 227.51800 185.71000 162.46600 1.000 38.67000 2350 VAL A CA 1
ATOM 9764 C C . VAL A 1 2350 ? 226.20000 186.43900 162.36800 1.000 38.67000 2350 VAL A C 1
ATOM 9765 O O . VAL A 1 2350 ? 226.05100 187.42200 161.62900 1.000 38.67000 2350 VAL A O 1
ATOM 9767 N N . VAL A 1 2351 ? 225.24500 185.99800 163.16800 1.000 35.64000 2351 VAL A N 1
ATOM 9768 C CA . VAL A 1 2351 ? 224.00700 186.73100 163.33500 1.000 35.64000 2351 VAL A CA 1
ATOM 9769 C C . VAL A 1 2351 ? 224.28000 188.09200 163.94500 1.000 35.64000 2351 VAL A C 1
ATOM 9770 O O . VAL A 1 2351 ? 223.56700 189.05500 163.66800 1.000 35.64000 2351 VAL A O 1
ATOM 9772 N N . LEU A 1 2352 ? 225.32600 188.20200 164.76600 1.000 36.68000 2352 LEU A N 1
ATOM 9773 C CA . LEU A 1 2352 ? 225.61300 189.47700 165.40600 1.000 36.68000 2352 LEU A CA 1
ATOM 9774 C C . LEU A 1 2352 ? 226.14500 190.48500 164.41100 1.000 36.68000 2352 LEU A C 1
ATOM 9775 O O . LEU A 1 2352 ? 225.76100 191.65500 164.44200 1.000 36.68000 2352 LEU A O 1
ATOM 9777 N N . TRP A 1 2353 ? 227.02100 190.05300 163.51900 1.000 33.15000 2353 TRP A N 1
ATOM 9778 C CA . TRP A 1 2353 ? 227.51500 190.96000 162.50200 1.000 33.15000 2353 TRP A CA 1
ATOM 9779 C C . TRP A 1 2353 ? 226.41900 191.29900 161.51900 1.000 33.15000 2353 TRP A C 1
ATOM 9780 O O . TRP A 1 2353 ? 226.37100 192.42800 161.01500 1.000 33.15000 2353 TRP A O 1
ATOM 9782 N N . LYS A 1 2354 ? 225.50300 190.35800 161.28800 1.000 41.03000 2354 LYS A N 1
ATOM 9783 C CA . LYS A 1 2354 ? 224.29300 190.66600 160.53600 1.000 41.03000 2354 LYS A CA 1
ATOM 9784 C C . LYS A 1 2354 ? 223.47400 191.73800 161.24300 1.000 41.03000 2354 LYS A C 1
ATOM 9785 O O . LYS A 1 2354 ? 223.04500 192.72500 160.63300 1.000 41.03000 2354 LYS A O 1
ATOM 9787 N N . ASN A 1 2355 ? 223.31100 191.59000 162.55300 1.000 44.01000 2355 ASN A N 1
ATOM 9788 C CA . ASN A 1 2355 ? 222.42100 192.46000 163.29900 1.000 44.01000 2355 ASN A CA 1
ATOM 9789 C C . ASN A 1 2355 ? 223.04800 193.81700 163.52000 1.000 44.01000 2355 ASN A C 1
ATOM 9790 O O . ASN A 1 2355 ? 222.35700 194.78400 163.83000 1.000 44.01000 2355 ASN A O 1
ATOM 9792 N N . ILE A 1 2356 ? 224.36000 193.90500 163.38800 1.000 44.12000 2356 ILE A N 1
ATOM 9793 C CA . ILE A 1 2356 ? 224.99500 195.20100 163.52300 1.000 44.12000 2356 ILE A CA 1
ATOM 9794 C C . ILE A 1 2356 ? 225.03300 195.89900 162.18400 1.000 44.12000 2356 ILE A C 1
ATOM 9795 O O . ILE A 1 2356 ? 224.91800 197.12200 162.11300 1.000 44.12000 2356 ILE A O 1
ATOM 9797 N N . TYR A 1 2357 ? 225.19000 195.13700 161.09700 1.000 43.94000 2357 TYR A N 1
ATOM 9798 C CA . TYR A 1 2357 ? 225.11900 195.74300 159.77200 1.000 43.94000 2357 TYR A CA 1
ATOM 9799 C C . TYR A 1 2357 ? 223.70100 196.18100 159.46200 1.000 43.94000 2357 TYR A C 1
ATOM 9800 O O . TYR A 1 2357 ? 223.47600 197.04000 158.60400 1.000 43.94000 2357 TYR A O 1
ATOM 9802 N N . VAL A 1 2358 ? 222.73100 195.57800 160.14000 1.000 43.09000 2358 VAL A N 1
ATOM 9803 C CA . VAL A 1 2358 ? 221.40100 196.16100 160.19200 1.000 43.09000 2358 VAL A CA 1
ATOM 9804 C C . VAL A 1 2358 ? 221.36500 197.28600 161.21300 1.000 43.09000 2358 VAL A C 1
ATOM 9805 O O . VAL A 1 2358 ? 220.77600 198.34500 160.97700 1.000 43.09000 2358 VAL A O 1
ATOM 9807 N N . TRP A 1 2359 ? 222.02700 197.09200 162.35100 1.000 43.41000 2359 TRP A N 1
ATOM 9808 C CA . TRP A 1 2359 ? 221.94600 198.06400 163.43100 1.000 43.41000 2359 TRP A CA 1
ATOM 9809 C C . TRP A 1 2359 ? 222.93000 199.19600 163.21000 1.000 43.41000 2359 TRP A C 1
ATOM 9810 O O . TRP A 1 2359 ? 223.03600 200.10700 164.03400 1.000 43.41000 2359 TRP A O 1
ATOM 9812 N N . THR A 1 2360 ? 223.68400 199.13500 162.12600 1.000 43.08000 2360 THR A N 1
ATOM 9813 C CA . THR A 1 2360 ? 224.35400 200.30800 161.62900 1.000 43.08000 2360 THR A CA 1
ATOM 9814 C C . THR A 1 2360 ? 223.30100 201.23600 161.05900 1.000 43.08000 2360 THR A C 1
ATOM 9815 O O . THR A 1 2360 ? 222.29700 200.77800 160.52700 1.000 43.08000 2360 THR A O 1
ATOM 9817 N N . SER A 1 2368 ? 226.51000 206.47900 167.51900 1.000 87.67000 2368 SER A N 1
ATOM 9818 C CA . SER A 1 2368 ? 225.99700 206.56700 168.87800 1.000 87.67000 2368 SER A CA 1
ATOM 9819 C C . SER A 1 2368 ? 226.16600 205.24500 169.60400 1.000 87.67000 2368 SER A C 1
ATOM 9820 O O . SER A 1 2368 ? 226.92500 205.13000 170.55900 1.000 87.67000 2368 SER A O 1
ATOM 9822 N N . ARG A 1 2369 ? 225.48300 204.21800 169.10600 1.000 85.50000 2369 ARG A N 1
ATOM 9823 C CA . ARG A 1 2369 ? 225.44300 202.94500 169.81600 1.000 85.50000 2369 ARG A CA 1
ATOM 9824 C C . ARG A 1 2369 ? 226.65100 202.08000 169.49100 1.000 85.50000 2369 ARG A C 1
ATOM 9825 O O . ARG A 1 2369 ? 226.62300 200.86200 169.71100 1.000 85.50000 2369 ARG A O 1
ATOM 9827 N N . PHE A 1 2370 ? 227.70700 202.68400 168.94600 1.000 85.66000 2370 PHE A N 1
ATOM 9828 C CA . PHE A 1 2370 ? 228.89100 201.92600 168.57400 1.000 85.66000 2370 PHE A CA 1
ATOM 9829 C C . PHE A 1 2370 ? 229.58200 201.35500 169.79700 1.000 85.66000 2370 PHE A C 1
ATOM 9830 O O . PHE A 1 2370 ? 230.13500 200.25500 169.74200 1.000 85.66000 2370 PHE A O 1
ATOM 9832 N N . TYR A 1 2371 ? 229.50500 202.06200 170.92100 1.000 82.56000 2371 TYR A N 1
ATOM 9833 C CA . TYR A 1 2371 ? 230.12900 201.58300 172.14400 1.000 82.56000 2371 TYR A CA 1
ATOM 9834 C C . TYR A 1 2371 ? 229.45800 200.32000 172.64700 1.000 82.56000 2371 TYR A C 1
ATOM 9835 O O . TYR A 1 2371 ? 230.12900 199.32800 172.95200 1.000 82.56000 2371 TYR A O 1
ATOM 9837 N N . CYS A 1 2372 ? 228.13000 200.32600 172.69600 1.000 80.67000 2372 CYS A N 1
ATOM 9838 C CA . CYS A 1 2372 ? 227.40700 199.16400 173.19100 1.000 80.67000 2372 CYS A CA 1
ATOM 9839 C C . CYS A 1 2372 ? 227.49100 198.00000 172.21200 1.000 80.67000 2372 CYS A C 1
ATOM 9840 O O . CYS A 1 2372 ? 227.63600 196.84100 172.62200 1.000 80.67000 2372 CYS A O 1
ATOM 9842 N N . TYR A 1 2373 ? 227.41000 198.29100 170.91500 1.000 72.82000 2373 TYR A N 1
ATOM 9843 C CA . TYR A 1 2373 ? 227.51500 197.22900 169.93100 1.000 72.82000 2373 TYR A CA 1
ATOM 9844 C C . TYR A 1 2373 ? 228.89600 196.60800 169.96300 1.000 72.82000 2373 TYR A C 1
ATOM 9845 O O . TYR A 1 2373 ? 229.04700 195.39000 169.82100 1.000 72.82000 2373 TYR A O 1
ATOM 9847 N N . THR A 1 2374 ? 229.91000 197.42800 170.20600 1.000 78.73000 2374 THR A N 1
ATOM 9848 C CA . THR A 1 2374 ? 231.25700 196.90900 170.30900 1.000 78.73000 2374 THR A CA 1
ATOM 9849 C C . THR A 1 2374 ? 231.41100 196.07400 171.55900 1.000 78.73000 2374 THR A C 1
ATOM 9850 O O . THR A 1 2374 ? 232.09400 195.05000 171.54200 1.000 78.73000 2374 THR A O 1
ATOM 9852 N N . LYS A 1 2375 ? 230.76700 196.48600 172.64300 1.000 77.47000 2375 LYS A N 1
ATOM 9853 C CA . LYS A 1 2375 ? 230.77500 195.68000 173.84900 1.000 77.47000 2375 LYS A CA 1
ATOM 9854 C C . LYS A 1 2375 ? 230.08600 194.35100 173.64600 1.000 77.47000 2375 LYS A C 1
ATOM 9855 O O . LYS A 1 2375 ? 230.49800 193.35900 174.24800 1.000 77.47000 2375 LYS A O 1
ATOM 9857 N N . MET A 1 2376 ? 229.07700 194.31100 172.78800 1.000 75.37000 2376 MET A N 1
ATOM 9858 C CA . MET A 1 2376 ? 228.41800 193.06500 172.43000 1.000 75.37000 2376 MET A CA 1
ATOM 9859 C C . MET A 1 2376 ? 229.30500 192.14700 171.60000 1.000 75.37000 2376 MET A C 1
ATOM 9860 O O . MET A 1 2376 ? 229.38300 190.93500 171.87000 1.000 75.37000 2376 MET A O 1
ATOM 9862 N N . LEU A 1 2377 ? 229.96600 192.71400 170.59000 1.000 72.49000 2377 LEU A N 1
ATOM 9863 C CA . LEU A 1 2377 ? 230.94500 191.95700 169.82700 1.000 72.49000 2377 LEU A CA 1
ATOM 9864 C C . LEU A 1 2377 ? 232.06300 191.45800 170.72500 1.000 72.49000 2377 LEU A C 1
ATOM 9865 O O . LEU A 1 2377 ? 232.54400 190.33100 170.55700 1.000 72.49000 2377 LEU A O 1
ATOM 9867 N N . GLY A 1 2378 ? 232.42300 192.24800 171.73100 1.000 82.92000 2378 GLY A N 1
ATOM 9868 C CA . GLY A 1 2378 ? 233.40100 191.80000 172.70100 1.000 82.92000 2378 GLY A CA 1
ATOM 9869 C C . GLY A 1 2378 ? 232.88300 190.68600 173.58700 1.000 82.92000 2378 GLY A C 1
ATOM 9870 O O . GLY A 1 2378 ? 233.65900 189.89200 174.11700 1.000 82.92000 2378 GLY A O 1
ATOM 9871 N N . GLU A 1 2379 ? 231.56800 190.60600 173.75800 1.000 79.80000 2379 GLU A N 1
ATOM 9872 C CA . GLU A 1 2379 ? 231.03500 189.49700 174.53100 1.000 79.80000 2379 GLU A CA 1
ATOM 9873 C C . GLU A 1 2379 ? 231.10500 188.20800 173.72900 1.000 79.80000 2379 GLU A C 1
ATOM 9874 O O . GLU A 1 2379 ? 231.46600 187.15100 174.26300 1.000 79.80000 2379 GLU A O 1
ATOM 9876 N N . TRP A 1 2380 ? 230.78800 188.28100 172.43200 1.000 80.23000 2380 TRP A N 1
ATOM 9877 C CA . TRP A 1 2380 ? 230.84800 187.07200 171.60500 1.000 80.23000 2380 TRP A CA 1
ATOM 9878 C C . TRP A 1 2380 ? 232.28500 186.65600 171.34500 1.000 80.23000 2380 TRP A C 1
ATOM 9879 O O . TRP A 1 2380 ? 232.55300 185.50400 170.98400 1.000 80.23000 2380 TRP A O 1
ATOM 9881 N N . MET A 1 2381 ? 233.21800 187.59800 171.48100 1.000 88.82000 2381 MET A N 1
ATOM 9882 C CA . MET A 1 2381 ? 234.62400 187.22500 171.55300 1.000 88.82000 2381 MET A CA 1
ATOM 9883 C C . MET A 1 2381 ? 234.94600 186.60200 172.90000 1.000 88.82000 2381 MET A C 1
ATOM 9884 O O . MET A 1 2381 ? 235.70800 185.63400 172.98000 1.000 88.82000 2381 MET A O 1
ATOM 9886 N N . PHE A 1 2382 ? 234.35600 187.13700 173.97000 1.000 87.93000 2382 PHE A N 1
ATOM 9887 C CA . PHE A 1 2382 ? 234.53300 186.55100 175.29100 1.000 87.93000 2382 PHE A CA 1
ATOM 9888 C C . PHE A 1 2382 ? 233.84100 185.20600 175.36800 1.000 87.93000 2382 PHE A C 1
ATOM 9889 O O . PHE A 1 2382 ? 234.20100 184.35700 176.18700 1.000 87.93000 2382 PHE A O 1
ATOM 9891 N N . THR A 1 2383 ? 232.84400 185.00200 174.53000 1.000 75.80000 2383 THR A N 1
ATOM 9892 C CA . THR A 1 2383 ? 232.37100 183.67700 174.25900 1.000 75.80000 2383 THR A CA 1
ATOM 9893 C C . THR A 1 2383 ? 233.47100 182.88400 173.55600 1.000 75.80000 2383 THR A C 1
ATOM 9894 O O . THR A 1 2383 ? 234.32700 182.27900 174.20000 1.000 75.80000 2383 THR A O 1
ATOM 9896 N N . LYS A 1 2389 ? 241.80000 178.84100 170.88700 1.000 64.49000 2389 LYS A N 1
ATOM 9897 C CA . LYS A 1 2389 ? 242.04800 179.28000 169.52000 1.000 64.49000 2389 LYS A CA 1
ATOM 9898 C C . LYS A 1 2389 ? 242.35700 180.77300 169.45600 1.000 64.49000 2389 LYS A C 1
ATOM 9899 O O . LYS A 1 2389 ? 241.89200 181.54000 170.28800 1.000 64.49000 2389 LYS A O 1
ATOM 9901 N N . LEU A 1 2390 ? 243.14500 181.17500 168.45400 1.000 76.46000 2390 LEU A N 1
ATOM 9902 C CA . LEU A 1 2390 ? 243.80300 182.47800 168.50800 1.000 76.46000 2390 LEU A CA 1
ATOM 9903 C C . LEU A 1 2390 ? 243.24400 183.46100 167.49100 1.000 76.46000 2390 LEU A C 1
ATOM 9904 O O . LEU A 1 2390 ? 242.79300 184.55200 167.85500 1.000 76.46000 2390 LEU A O 1
ATOM 9906 N N . LEU A 1 2391 ? 243.28000 183.09600 166.21100 1.000 80.61000 2391 LEU A N 1
ATOM 9907 C CA . LEU A 1 2391 ? 243.18400 184.08500 165.14500 1.000 80.61000 2391 LEU A CA 1
ATOM 9908 C C . LEU A 1 2391 ? 241.76800 184.62600 164.99400 1.000 80.61000 2391 LEU A C 1
ATOM 9909 O O . LEU A 1 2391 ? 241.56900 185.82000 164.72800 1.000 80.61000 2391 LEU A O 1
ATOM 9911 N N . GLU A 1 2392 ? 240.77000 183.75300 165.19500 1.000 87.28000 2392 GLU A N 1
ATOM 9912 C CA . GLU A 1 2392 ? 239.38600 184.07000 164.83300 1.000 87.28000 2392 GLU A CA 1
ATOM 9913 C C . GLU A 1 2392 ? 238.77100 185.09700 165.77300 1.000 87.28000 2392 GLU A C 1
ATOM 9914 O O . GLU A 1 2392 ? 237.77300 185.74100 165.42700 1.000 87.28000 2392 GLU A O 1
ATOM 9916 N N . SER A 1 2393 ? 239.33700 185.23900 166.97800 1.000 88.87000 2393 SER A N 1
ATOM 9917 C CA . SER A 1 2393 ? 238.96900 186.34400 167.85900 1.000 88.87000 2393 SER A CA 1
ATOM 9918 C C . SER A 1 2393 ? 240.07200 187.38100 167.91000 1.000 88.87000 2393 SER A C 1
ATOM 9919 O O . SER A 1 2393 ? 239.85900 188.50000 168.38800 1.000 88.87000 2393 SER A O 1
ATOM 9921 N N . PHE A 1 2394 ? 241.26800 187.01200 167.45500 1.000 86.53000 2394 PHE A N 1
ATOM 9922 C CA . PHE A 1 2394 ? 242.35500 187.97100 167.37800 1.000 86.53000 2394 PHE A CA 1
ATOM 9923 C C . PHE A 1 2394 ? 242.02500 189.08900 166.40500 1.000 86.53000 2394 PHE A C 1
ATOM 9924 O O . PHE A 1 2394 ? 242.33600 190.25700 166.66100 1.000 86.53000 2394 PHE A O 1
ATOM 9926 N N . LEU A 1 2395 ? 241.39100 188.75000 165.29000 1.000 85.93000 2395 LEU A N 1
ATOM 9927 C CA . LEU A 1 2395 ? 240.94800 189.79500 164.37100 1.000 85.93000 2395 LEU A CA 1
ATOM 9928 C C . LEU A 1 2395 ? 239.86300 190.65300 164.98400 1.000 85.93000 2395 LEU A C 1
ATOM 9929 O O . LEU A 1 2395 ? 239.88700 191.88300 164.78000 1.000 85.93000 2395 LEU A O 1
ATOM 9931 N N . PRO A 1 2396 ? 238.92200 190.09400 165.74400 1.000 95.47000 2396 PRO A N 1
ATOM 9932 C CA . PRO A 1 2396 ? 238.02700 190.95300 166.52600 1.000 95.47000 2396 PRO A CA 1
ATOM 9933 C C . PRO A 1 2396 ? 238.76900 191.77400 167.56600 1.000 95.47000 2396 PRO A C 1
ATOM 9934 O O . PRO A 1 2396 ? 238.36400 192.91200 167.82700 1.000 95.47000 2396 PRO A O 1
ATOM 9936 N N . LYS A 1 2397 ? 239.87700 191.25900 168.12000 1.000 89.91000 2397 LYS A N 1
ATOM 9937 C CA . LYS A 1 2397 ? 240.64100 192.03100 169.09800 1.000 89.91000 2397 LYS A CA 1
ATOM 9938 C C . LYS A 1 2397 ? 241.28200 193.24400 168.45000 1.000 89.91000 2397 LYS A C 1
ATOM 9939 O O . LYS A 1 2397 ? 241.26000 194.34000 169.01500 1.000 89.91000 2397 LYS A O 1
ATOM 9941 N N . ASP A 1 2398 ? 241.78100 193.07800 167.22700 1.000 93.30000 2398 ASP A N 1
ATOM 9942 C CA . ASP A 1 2398 ? 242.40000 194.18200 166.50700 1.000 93.30000 2398 ASP A CA 1
ATOM 9943 C C . ASP A 1 2398 ? 241.37600 195.24800 166.13800 1.000 93.30000 2398 ASP A C 1
ATOM 9944 O O . ASP A 1 2398 ? 241.58300 196.43900 166.40500 1.000 93.30000 2398 ASP A O 1
ATOM 9946 N N . SER A 1 2399 ? 240.25300 194.83600 165.53300 1.000 88.90000 2399 SER A N 1
ATOM 9947 C CA . SER A 1 2399 ? 239.26900 195.82600 165.09500 1.000 88.90000 2399 SER A CA 1
ATOM 9948 C C . SER A 1 2399 ? 238.58400 196.48200 166.27700 1.000 88.90000 2399 SER A C 1
ATOM 9949 O O . SER A 1 2399 ? 238.26200 197.67400 166.23400 1.000 88.90000 2399 SER A O 1
ATOM 9951 N N . LEU A 1 2400 ? 238.40600 195.73500 167.36300 1.000 90.71000 2400 LEU A N 1
ATOM 9952 C CA . LEU A 1 2400 ? 237.77800 196.29600 168.54400 1.000 90.71000 2400 LEU A CA 1
ATOM 9953 C C . LEU A 1 2400 ? 238.71300 197.25800 169.25500 1.000 90.71000 2400 LEU A C 1
ATOM 9954 O O . LEU A 1 2400 ? 238.28000 198.31200 169.72600 1.000 90.71000 2400 LEU A O 1
ATOM 9956 N N . GLU A 1 2401 ? 240.00300 196.92800 169.32900 1.000 90.89000 2401 GLU A N 1
ATOM 9957 C CA . GLU A 1 2401 ? 240.93400 197.83300 169.98000 1.000 90.89000 2401 GLU A CA 1
ATOM 9958 C C . GLU A 1 2401 ? 241.16600 199.06300 169.13000 1.000 90.89000 2401 GLU A C 1
ATOM 9959 O O . GLU A 1 2401 ? 241.40900 200.14900 169.65600 1.000 90.89000 2401 GLU A O 1
ATOM 9961 N N . LYS A 1 2402 ? 241.03900 198.92700 167.81300 1.000 91.28000 2402 LYS A N 1
ATOM 9962 C CA . LYS A 1 2402 ? 241.09200 200.10400 166.96000 1.000 91.28000 2402 LYS A CA 1
ATOM 9963 C C . LYS A 1 2402 ? 239.86100 200.98300 167.15700 1.000 91.28000 2402 LYS A C 1
ATOM 9964 O O . LYS A 1 2402 ? 239.98000 202.20900 167.28500 1.000 91.28000 2402 LYS A O 1
ATOM 9966 N N . PHE A 1 2403 ? 238.67300 200.37000 167.21800 1.000 89.69000 2403 PHE A N 1
ATOM 9967 C CA . PHE A 1 2403 ? 237.45000 201.14200 167.40600 1.000 89.69000 2403 PHE A CA 1
ATOM 9968 C C . PHE A 1 2403 ? 237.39700 201.75900 168.79400 1.000 89.69000 2403 PHE A C 1
ATOM 9969 O O . PHE A 1 2403 ? 236.77900 202.80900 168.99400 1.000 89.69000 2403 PHE A O 1
ATOM 9971 N N . SER A 1 2404 ? 238.05900 201.12800 169.76000 1.000 93.95000 2404 SER A N 1
ATOM 9972 C CA . SER A 1 2404 ? 238.13800 201.69000 171.10100 1.000 93.95000 2404 SER A CA 1
ATOM 9973 C C . SER A 1 2404 ? 239.26900 202.69800 171.20800 1.000 93.95000 2404 SER A C 1
ATOM 9974 O O . SER A 1 2404 ? 239.31200 203.49300 172.14900 1.000 93.95000 2404 SER A O 1
ATOM 9976 N N . GLU A 1 2405 ? 240.22700 202.64400 170.28500 1.000 89.74000 2405 GLU A N 1
ATOM 9977 C CA . GLU A 1 2405 ? 241.15300 203.75500 170.14800 1.000 89.74000 2405 GLU A CA 1
ATOM 9978 C C . GLU A 1 2405 ? 240.41900 204.96000 169.60400 1.000 89.74000 2405 GLU A C 1
ATOM 9979 O O . GLU A 1 2405 ? 240.70700 206.10200 169.97700 1.000 89.74000 2405 GLU A O 1
ATOM 9981 N N . LEU A 1 2406 ? 239.45000 204.71700 168.73000 1.000 91.51000 2406 LEU A N 1
ATOM 9982 C CA . LEU A 1 2406 ? 238.52100 205.77500 168.37300 1.000 91.51000 2406 LEU A CA 1
ATOM 9983 C C . LEU A 1 2406 ? 237.57800 206.07500 169.52300 1.000 91.51000 2406 LEU A C 1
ATOM 9984 O O . LEU A 1 2406 ? 237.16000 207.22200 169.71300 1.000 91.51000 2406 LEU A O 1
ATOM 9986 N N . GLN A 1 2407 ? 237.22900 205.06600 170.30000 1.000 89.12000 2407 GLN A N 1
ATOM 9987 C CA . GLN A 1 2407 ? 236.35400 205.31000 171.42000 1.000 89.12000 2407 GLN A CA 1
ATOM 9988 C C . GLN A 1 2407 ? 237.18800 205.62300 172.64400 1.000 89.12000 2407 GLN A C 1
ATOM 9989 O O . GLN A 1 2407 ? 238.30800 206.10900 172.52500 1.000 89.12000 2407 GLN A O 1
ATOM 9991 N N . THR A 1 2757 ? 220.76900 197.10200 173.10000 1.000 86.35000 2757 THR A N 1
ATOM 9992 C CA . THR A 1 2757 ? 220.59900 196.17200 174.20000 1.000 86.35000 2757 THR A CA 1
ATOM 9993 C C . THR A 1 2757 ? 220.94300 194.77600 173.74100 1.000 86.35000 2757 THR A C 1
ATOM 9994 O O . THR A 1 2757 ? 221.61700 194.59300 172.73900 1.000 86.35000 2757 THR A O 1
ATOM 9996 N N . VAL A 1 2758 ? 220.46200 193.77400 174.46200 1.000 83.03000 2758 VAL A N 1
ATOM 9997 C CA . VAL A 1 2758 ? 220.62800 192.41600 173.97900 1.000 83.03000 2758 VAL A CA 1
ATOM 9998 C C . VAL A 1 2758 ? 219.46200 192.14400 173.05200 1.000 83.03000 2758 VAL A C 1
ATOM 9999 O O . VAL A 1 2758 ? 218.48500 191.49100 173.42900 1.000 83.03000 2758 VAL A O 1
ATOM 10001 N N . GLU A 1 2759 ? 219.56900 192.64000 171.83100 1.000 77.52000 2759 GLU A N 1
ATOM 10002 C CA . GLU A 1 2759 ? 218.64700 192.32200 170.76100 1.000 77.52000 2759 GLU A CA 1
ATOM 10003 C C . GLU A 1 2759 ? 219.27800 191.36800 169.77300 1.000 77.52000 2759 GLU A C 1
ATOM 10004 O O . GLU A 1 2759 ? 218.64400 190.99500 168.78500 1.000 77.52000 2759 GLU A O 1
ATOM 10006 N N . SER A 1 2760 ? 220.53000 190.98700 170.01100 1.000 79.70000 2760 SER A N 1
ATOM 10007 C CA . SER A 1 2760 ? 221.11900 189.89600 169.25400 1.000 79.70000 2760 SER A CA 1
ATOM 10008 C C . SER A 1 2760 ? 220.43400 188.58800 169.59200 1.000 79.70000 2760 SER A C 1
ATOM 10009 O O . SER A 1 2760 ? 220.31800 187.70500 168.74000 1.000 79.70000 2760 SER A O 1
ATOM 10011 N N . LEU A 1 2761 ? 219.95600 188.45600 170.82500 1.000 82.29000 2761 LEU A N 1
ATOM 10012 C CA . LEU A 1 2761 ? 219.15800 187.29300 171.16100 1.000 82.29000 2761 LEU A CA 1
ATOM 10013 C C . LEU A 1 2761 ? 217.83500 187.29600 170.41600 1.000 82.29000 2761 LEU A C 1
ATOM 10014 O O . LEU A 1 2761 ? 217.31500 186.22500 170.10900 1.000 82.29000 2761 LEU A O 1
ATOM 10016 N N . ARG A 1 2762 ? 217.31100 188.47300 170.07000 1.000 82.08000 2762 ARG A N 1
ATOM 10017 C CA . ARG A 1 2762 ? 216.04500 188.56300 169.35500 1.000 82.08000 2762 ARG A CA 1
ATOM 10018 C C . ARG A 1 2762 ? 216.13900 187.92700 167.98600 1.000 82.08000 2762 ARG A C 1
ATOM 10019 O O . ARG A 1 2762 ? 215.51400 186.89100 167.74000 1.000 82.08000 2762 ARG A O 1
ATOM 10021 N N . HIS A 1 2763 ? 216.96100 188.49700 167.11400 1.000 78.55000 2763 HIS A N 1
ATOM 10022 C CA . HIS A 1 2763 ? 217.09900 187.89800 165.80100 1.000 78.55000 2763 HIS A CA 1
ATOM 10023 C C . HIS A 1 2763 ? 217.85400 186.57400 165.84900 1.000 78.55000 2763 HIS A C 1
ATOM 10024 O O . HIS A 1 2763 ? 217.70900 185.77100 164.92800 1.000 78.55000 2763 HIS A O 1
ATOM 10026 N N . TYR A 1 2764 ? 218.57700 186.29000 166.93600 1.000 73.52000 2764 TYR A N 1
ATOM 10027 C CA . TYR A 1 2764 ? 219.21500 184.98800 167.09200 1.000 73.52000 2764 TYR A CA 1
ATOM 10028 C C . TYR A 1 2764 ? 218.18400 183.89500 167.26300 1.000 73.52000 2764 TYR A C 1
ATOM 10029 O O . TYR A 1 2764 ? 218.18800 182.90200 166.53100 1.000 73.52000 2764 TYR A O 1
ATOM 10031 N N . LEU A 1 2765 ? 217.28300 184.06100 168.22300 1.000 70.23000 2765 LEU A N 1
ATOM 10032 C CA . LEU A 1 2765 ? 216.24600 183.06600 168.41500 1.000 70.23000 2765 LEU A CA 1
ATOM 10033 C C . LEU A 1 2765 ? 215.26200 183.07300 167.26900 1.000 70.23000 2765 LEU A C 1
ATOM 10034 O O . LEU A 1 2765 ? 214.64300 182.04500 166.99400 1.000 70.23000 2765 LEU A O 1
ATOM 10036 N N . GLU A 1 2766 ? 215.12600 184.20100 166.57600 1.000 68.76000 2766 GLU A N 1
ATOM 10037 C CA . GLU A 1 2766 ? 214.35800 184.20000 165.34200 1.000 68.76000 2766 GLU A CA 1
ATOM 10038 C C . GLU A 1 2766 ? 214.99500 183.28900 164.30600 1.000 68.76000 2766 GLU A C 1
ATOM 10039 O O . GLU A 1 2766 ? 214.29600 182.52900 163.62700 1.000 68.76000 2766 GLU A O 1
ATOM 10041 N N . SER A 1 2767 ? 216.32300 183.32400 164.19700 1.000 71.24000 2767 SER A N 1
ATOM 10042 C CA . SER A 1 2767 ? 217.00000 182.45100 163.24900 1.000 71.24000 2767 SER A CA 1
ATOM 10043 C C . SER A 1 2767 ? 216.91100 181.00600 163.68300 1.000 71.24000 2767 SER A C 1
ATOM 10044 O O . SER A 1 2767 ? 216.73800 180.12200 162.84300 1.000 71.24000 2767 SER A O 1
ATOM 10046 N N . LEU A 1 2768 ? 216.98500 180.75900 164.98700 1.000 66.07000 2768 LEU A N 1
ATOM 10047 C CA . LEU A 1 2768 ? 216.84900 179.40000 165.49500 1.000 66.07000 2768 LEU A CA 1
ATOM 10048 C C . LEU A 1 2768 ? 215.46300 178.83900 165.20300 1.000 66.07000 2768 LEU A C 1
ATOM 10049 O O . LEU A 1 2768 ? 215.32400 177.70800 164.72100 1.000 66.07000 2768 LEU A O 1
ATOM 10051 N N . TYR A 1 2769 ? 214.42600 179.64000 165.42600 1.000 65.52000 2769 TYR A N 1
ATOM 10052 C CA . TYR A 1 2769 ? 213.07400 179.15400 165.20300 1.000 65.52000 2769 TYR A CA 1
ATOM 10053 C C . TYR A 1 2769 ? 212.78600 178.97200 163.71900 1.000 65.52000 2769 TYR A C 1
ATOM 10054 O O . TYR A 1 2769 ? 212.21000 177.95500 163.32000 1.000 65.52000 2769 TYR A O 1
ATOM 10056 N N . LYS A 1 2770 ? 213.20000 179.92600 162.88500 1.000 63.48000 2770 LYS A N 1
ATOM 10057 C CA . LYS A 1 2770 ? 212.91200 179.80500 161.46500 1.000 63.48000 2770 LYS A CA 1
ATOM 10058 C C . LYS A 1 2770 ? 213.70200 178.67400 160.83200 1.000 63.48000 2770 LYS A C 1
ATOM 10059 O O . LYS A 1 2770 ? 213.20100 178.00100 159.92500 1.000 63.48000 2770 LYS A O 1
ATOM 10061 N N . GLU A 1 2771 ? 214.90100 178.39900 161.33000 1.000 61.20000 2771 GLU A N 1
ATOM 10062 C CA . GLU A 1 2771 ? 215.59900 177.23800 160.82100 1.000 61.20000 2771 GLU A CA 1
ATOM 10063 C C . GLU A 1 2771 ? 214.99400 175.95900 161.34700 1.000 61.20000 2771 GLU A C 1
ATOM 10064 O O . GLU A 1 2771 ? 215.06800 174.94400 160.66300 1.000 61.20000 2771 GLU A O 1
ATOM 10066 N N . SER A 1 2772 ? 214.37500 175.98000 162.52800 1.000 63.43000 2772 SER A N 1
ATOM 10067 C CA . SER A 1 2772 ? 213.65600 174.79000 162.98000 1.000 63.43000 2772 SER A CA 1
ATOM 10068 C C . SER A 1 2772 ? 212.46400 174.50100 162.08300 1.000 63.43000 2772 SER A C 1
ATOM 10069 O O . SER A 1 2772 ? 212.17900 173.33800 161.75500 1.000 63.43000 2772 SER A O 1
ATOM 10071 N N . GLN A 1 2773 ? 211.78800 175.56200 161.65700 1.000 62.68000 2773 GLN A N 1
ATOM 10072 C CA . GLN A 1 2773 ? 210.69800 175.43100 160.70200 1.000 62.68000 2773 GLN A CA 1
ATOM 10073 C C . GLN A 1 2773 ? 211.19800 174.87200 159.37900 1.000 62.68000 2773 GLN A C 1
ATOM 10074 O O . GLN A 1 2773 ? 210.59100 173.95600 158.80900 1.000 62.68000 2773 GLN A O 1
ATOM 10076 N N . ILE A 1 2774 ? 212.32400 175.39200 158.89100 1.000 54.10000 2774 ILE A N 1
ATOM 10077 C CA . ILE A 1 2774 ? 212.86400 174.89700 157.63500 1.000 54.10000 2774 ILE A CA 1
ATOM 10078 C C . ILE A 1 2774 ? 213.34300 173.47200 157.78500 1.000 54.10000 2774 ILE A C 1
ATOM 10079 O O . ILE A 1 2774 ? 213.26500 172.68500 156.83900 1.000 54.10000 2774 ILE A O 1
ATOM 10081 N N . LEU A 1 2775 ? 213.79600 173.10700 158.98000 1.000 56.67000 2775 LEU A N 1
ATOM 10082 C CA . LEU A 1 2775 ? 214.22700 171.74300 159.23000 1.000 56.67000 2775 LEU A CA 1
ATOM 10083 C C . LEU A 1 2775 ? 213.05700 170.78600 159.14500 1.000 56.67000 2775 LEU A C 1
ATOM 10084 O O . LEU A 1 2775 ? 213.17500 169.70300 158.56400 1.000 56.67000 2775 LEU A O 1
ATOM 10086 N N . GLU A 1 2776 ? 211.90800 171.18200 159.68200 1.000 57.84000 2776 GLU A N 1
ATOM 10087 C CA . GLU A 1 2776 ? 210.73700 170.32300 159.55400 1.000 57.84000 2776 GLU A CA 1
ATOM 10088 C C . GLU A 1 2776 ? 210.25900 170.25000 158.11000 1.000 57.84000 2776 GLU A C 1
ATOM 10089 O O . GLU A 1 2776 ? 209.88100 169.17400 157.63100 1.000 57.84000 2776 GLU A O 1
ATOM 10091 N N . ILE A 1 2777 ? 210.31500 171.37000 157.38700 1.000 47.75000 2777 ILE A N 1
ATOM 10092 C CA . ILE A 1 2777 ? 209.81700 171.37200 156.01800 1.000 47.75000 2777 ILE A CA 1
ATOM 10093 C C . ILE A 1 2777 ? 210.72000 170.59200 155.09100 1.000 47.75000 2777 ILE A C 1
ATOM 10094 O O . ILE A 1 2777 ? 210.28400 170.16200 154.02400 1.000 47.75000 2777 ILE A O 1
ATOM 10096 N N . ALA A 1 2778 ? 211.97300 170.40100 155.45900 1.000 44.73000 2778 ALA A N 1
ATOM 10097 C CA . ALA A 1 2778 ? 212.81500 169.52800 154.66800 1.000 44.73000 2778 ALA A CA 1
ATOM 10098 C C . ALA A 1 2778 ? 212.76900 168.09400 155.13500 1.000 44.73000 2778 ALA A C 1
ATOM 10099 O O . ALA A 1 2778 ? 212.86700 167.18100 154.31100 1.000 44.73000 2778 ALA A O 1
ATOM 10101 N N . GLU A 1 2779 ? 212.57500 167.86400 156.43000 1.000 50.79000 2779 GLU A N 1
ATOM 10102 C CA . GLU A 1 2779 ? 212.47300 166.49600 156.91500 1.000 50.79000 2779 GLU A CA 1
ATOM 10103 C C . GLU A 1 2779 ? 211.16200 165.85700 156.48300 1.000 50.79000 2779 GLU A C 1
ATOM 10104 O O . GLU A 1 2779 ? 211.00100 164.63400 156.56100 1.000 50.79000 2779 GLU A O 1
ATOM 10106 N N . SER A 1 2780 ? 210.19800 166.68000 156.07000 1.000 55.23000 2780 SER A N 1
ATOM 10107 C CA . SER A 1 2780 ? 209.06600 166.17200 155.30700 1.000 55.23000 2780 SER A CA 1
ATOM 10108 C C . SER A 1 2780 ? 209.53500 165.44900 154.06000 1.000 55.23000 2780 SER A C 1
ATOM 10109 O O . SER A 1 2780 ? 209.29200 164.25000 153.90400 1.000 55.23000 2780 SER A O 1
ATOM 10111 N N . LEU A 1 2781 ? 210.27200 166.14500 153.19600 1.000 51.66000 2781 LEU A N 1
ATOM 10112 C CA . LEU A 1 2781 ? 210.67000 165.56000 151.92400 1.000 51.66000 2781 LEU A CA 1
ATOM 10113 C C . LEU A 1 2781 ? 211.77200 164.53400 152.10400 1.000 51.66000 2781 LEU A C 1
ATOM 10114 O O . LEU A 1 2781 ? 212.11400 163.81100 151.16700 1.000 51.66000 2781 LEU A O 1
ATOM 10116 N N . ASN A 1 2782 ? 212.34900 164.46000 153.29500 1.000 56.24000 2782 ASN A N 1
ATOM 10117 C CA . ASN A 1 2782 ? 213.23100 163.34000 153.58500 1.000 56.24000 2782 ASN A CA 1
ATOM 10118 C C . ASN A 1 2782 ? 212.43500 162.07100 153.85000 1.000 56.24000 2782 ASN A C 1
ATOM 10119 O O . ASN A 1 2782 ? 212.52800 161.10200 153.09300 1.000 56.24000 2782 ASN A O 1
ATOM 10121 N N . SER A 1 2783 ? 211.64400 162.05800 154.91800 1.000 59.92000 2783 SER A N 1
ATOM 10122 C CA . SER A 1 2783 ? 210.84300 160.89200 155.25700 1.000 59.92000 2783 SER A CA 1
ATOM 10123 C C . SER A 1 2783 ? 209.35700 161.18600 155.32000 1.000 59.92000 2783 SER A C 1
ATOM 10124 O O . SER A 1 2783 ? 208.57100 160.47600 154.69500 1.000 59.92000 2783 SER A O 1
ATOM 10126 N N . GLY A 1 2784 ? 208.94700 162.21500 156.05100 1.000 60.19000 2784 GLY A N 1
ATOM 10127 C CA . GLY A 1 2784 ? 207.53600 162.50700 156.20900 1.000 60.19000 2784 GLY A CA 1
ATOM 10128 C C . GLY A 1 2784 ? 206.99800 162.44000 157.62200 1.000 60.19000 2784 GLY A C 1
ATOM 10129 O O . GLY A 1 2784 ? 205.77900 162.50000 157.80600 1.000 60.19000 2784 GLY A O 1
ATOM 10130 N N . LYS A 1 2785 ? 207.85400 162.29900 158.62100 1.000 64.41000 2785 LYS A N 1
ATOM 10131 C CA . LYS A 1 2785 ? 207.45300 162.41900 160.00700 1.000 64.41000 2785 LYS A CA 1
ATOM 10132 C C . LYS A 1 2785 ? 208.12900 163.65300 160.57400 1.000 64.41000 2785 LYS A C 1
ATOM 10133 O O . LYS A 1 2785 ? 209.22000 164.02300 160.14000 1.000 64.41000 2785 LYS A O 1
ATOM 10135 N N . VAL A 1 2786 ? 207.46800 164.30400 161.52600 1.000 70.85000 2786 VAL A N 1
ATOM 10136 C CA . VAL A 1 2786 ? 207.94200 165.59000 162.02600 1.000 70.85000 2786 VAL A CA 1
ATOM 10137 C C . VAL A 1 2786 ? 208.83900 165.42700 163.24600 1.000 70.85000 2786 VAL A C 1
ATOM 10138 O O . VAL A 1 2786 ? 208.39700 165.63600 164.38000 1.000 70.85000 2786 VAL A O 1
ATOM 10140 N N . ASN A 1 2787 ? 210.10900 165.10400 162.99900 1.000 75.02000 2787 ASN A N 1
ATOM 10141 C CA . ASN A 1 2787 ? 211.19900 165.03800 163.96600 1.000 75.02000 2787 ASN A CA 1
ATOM 10142 C C . ASN A 1 2787 ? 212.46900 164.74300 163.17800 1.000 75.02000 2787 ASN A C 1
ATOM 10143 O O . ASN A 1 2787 ? 212.40200 164.14900 162.10000 1.000 75.02000 2787 ASN A O 1
ATOM 10145 N N . SER A 1 2788 ? 213.61400 165.14800 163.72100 1.000 67.25000 2788 SER A N 1
ATOM 10146 C CA . SER A 1 2788 ? 214.90300 164.91500 163.08500 1.000 67.25000 2788 SER A CA 1
ATOM 10147 C C . SER A 1 2788 ? 215.99800 165.11600 164.11300 1.000 67.25000 2788 SER A C 1
ATOM 10148 O O . SER A 1 2788 ? 215.80000 165.74700 165.15400 1.000 67.25000 2788 SER A O 1
ATOM 10150 N N . VAL A 1 2789 ? 217.16200 164.56000 163.80000 1.000 60.48000 2789 VAL A N 1
ATOM 10151 C CA . VAL A 1 2789 ? 218.34600 164.85600 164.58600 1.000 60.48000 2789 VAL A CA 1
ATOM 10152 C C . VAL A 1 2789 ? 218.69000 166.32200 164.46300 1.000 60.48000 2789 VAL A C 1
ATOM 10153 O O . VAL A 1 2789 ? 219.11800 166.95600 165.43500 1.000 60.48000 2789 VAL A O 1
ATOM 10155 N N . MET A 1 2790 ? 218.50100 166.88100 163.26900 1.000 57.85000 2790 MET A N 1
ATOM 10156 C CA . MET A 1 2790 ? 218.53000 168.32400 163.11800 1.000 57.85000 2790 MET A CA 1
ATOM 10157 C C . MET A 1 2790 ? 217.47400 168.97400 163.98900 1.000 57.85000 2790 MET A C 1
ATOM 10158 O O . MET A 1 2790 ? 217.74600 169.97100 164.66600 1.000 57.85000 2790 MET A O 1
ATOM 10160 N N . ARG A 1 2791 ? 216.28900 168.37700 164.04800 1.000 63.02000 2791 ARG A N 1
ATOM 10161 C CA . ARG A 1 2791 ? 215.21000 168.99900 164.79500 1.000 63.02000 2791 ARG A CA 1
ATOM 10162 C C . ARG A 1 2791 ? 215.42300 168.87100 166.29000 1.000 63.02000 2791 ARG A C 1
ATOM 10163 O O . ARG A 1 2791 ? 215.21200 169.83700 167.02500 1.000 63.02000 2791 ARG A O 1
ATOM 10165 N N . ARG A 1 2792 ? 215.85300 167.70300 166.76400 1.000 62.38000 2792 ARG A N 1
ATOM 10166 C CA . ARG A 1 2792 ? 216.09400 167.56700 168.19500 1.000 62.38000 2792 ARG A CA 1
ATOM 10167 C C . ARG A 1 2792 ? 217.29100 168.40300 168.62700 1.000 62.38000 2792 ARG A C 1
ATOM 10168 O O . ARG A 1 2792 ? 217.29900 168.96700 169.72900 1.000 62.38000 2792 ARG A O 1
ATOM 10170 N N . LEU A 1 2793 ? 218.27700 168.55500 167.73600 1.000 61.19000 2793 LEU A N 1
ATOM 10171 C CA . LEU A 1 2793 ? 219.44700 169.37300 168.03500 1.000 61.19000 2793 LEU A CA 1
ATOM 10172 C C . LEU A 1 2793 ? 219.08000 170.84000 168.16100 1.000 61.19000 2793 LEU A C 1
ATOM 10173 O O . LEU A 1 2793 ? 219.42700 171.49400 169.15000 1.000 61.19000 2793 LEU A O 1
ATOM 10175 N N . VAL A 1 2794 ? 218.34200 171.36600 167.18900 1.000 60.89000 2794 VAL A N 1
ATOM 10176 C CA . VAL A 1 2794 ? 217.94800 172.76400 167.25700 1.000 60.89000 2794 VAL A CA 1
ATOM 10177 C C . VAL A 1 2794 ? 216.90000 172.97600 168.34000 1.000 60.89000 2794 VAL A C 1
ATOM 10178 O O . VAL A 1 2794 ? 216.74800 174.08300 168.85800 1.000 60.89000 2794 VAL A O 1
ATOM 10180 N N . SER A 1 2795 ? 216.19800 171.91900 168.74500 1.000 66.46000 2795 SER A N 1
ATOM 10181 C CA . SER A 1 2795 ? 215.26000 172.06100 169.85100 1.000 66.46000 2795 SER A CA 1
ATOM 10182 C C . SER A 1 2795 ? 215.99200 172.22600 171.16800 1.000 66.46000 2795 SER A C 1
ATOM 10183 O O . SER A 1 2795 ? 215.66000 173.10700 171.97600 1.000 66.46000 2795 SER A O 1
ATOM 10185 N N . THR A 1 2796 ? 217.00800 171.40000 171.39300 1.000 67.11000 2796 THR A N 1
ATOM 10186 C CA . THR A 1 2796 ? 217.80700 171.55500 172.59700 1.000 67.11000 2796 THR A CA 1
ATOM 10187 C C . THR A 1 2796 ? 218.59500 172.85700 172.56400 1.000 67.11000 2796 THR A C 1
ATOM 10188 O O . THR A 1 2796 ? 218.90700 173.43000 173.61000 1.000 67.11000 2796 THR A O 1
ATOM 10190 N N . GLU A 1 2797 ? 218.91300 173.34600 171.36800 1.000 75.88000 2797 GLU A N 1
ATOM 10191 C CA . GLU A 1 2797 ? 219.48300 174.68200 171.26600 1.000 75.88000 2797 GLU A CA 1
ATOM 10192 C C . GLU A 1 2797 ? 218.44600 175.73800 171.60300 1.000 75.88000 2797 GLU A C 1
ATOM 10193 O O . GLU A 1 2797 ? 218.78100 176.80200 172.12800 1.000 75.88000 2797 GLU A O 1
ATOM 10195 N N . ILE A 1 2798 ? 217.17600 175.45400 171.33000 1.000 74.09000 2798 ILE A N 1
ATOM 10196 C CA . ILE A 1 2798 ? 216.12400 176.40900 171.65600 1.000 74.09000 2798 ILE A CA 1
ATOM 10197 C C . ILE A 1 2798 ? 215.82100 176.38000 173.14600 1.000 74.09000 2798 ILE A C 1
ATOM 10198 O O . ILE A 1 2798 ? 215.10600 177.24500 173.66200 1.000 74.09000 2798 ILE A O 1
ATOM 10200 N N . SER A 1 2799 ? 216.33800 175.37700 173.86000 1.000 75.73000 2799 SER A N 1
ATOM 10201 C CA . SER A 1 2799 ? 216.32500 175.46100 175.31900 1.000 75.73000 2799 SER A CA 1
ATOM 10202 C C . SER A 1 2799 ? 217.17200 176.62900 175.81800 1.000 75.73000 2799 SER A C 1
ATOM 10203 O O . SER A 1 2799 ? 216.84500 177.24800 176.83300 1.000 75.73000 2799 SER A O 1
ATOM 10205 N N . ASN A 1 2800 ? 218.25400 176.95300 175.12100 1.000 73.16000 2800 ASN A N 1
ATOM 10206 C CA . ASN A 1 2800 ? 219.06600 178.10400 175.50000 1.000 73.16000 2800 ASN A CA 1
ATOM 10207 C C . ASN A 1 2800 ? 218.40000 179.40000 175.06600 1.000 73.16000 2800 ASN A C 1
ATOM 10208 O O . ASN A 1 2800 ? 217.50600 179.89900 175.74100 1.000 73.16000 2800 ASN A O 1
#